Protein 2KZ6 (pdb70)

Nearest PDB structures (foldseek):
  2kz6-assembly1_A  TM=8.645E-01  e=8.525E-14  Chromobacterium violaceum
  2kz6-assembly1_A  TM=9.416E-01  e=2.043E-15  Chromobacterium violaceum
  4zsx-assembly1_B  TM=3.727E-01  e=3.706E+00  Aquifex aeolicus VF5
  3s51-assembly2_B  TM=4.144E-01  e=6.133E+00  Mus musculus
  3s4z-assembly1_A  TM=4.145E-01  e=7.890E+00  Mus musculus

Solvent-accessible surface area: 7064 Å² total; per-residue (Å²): 124,90,0,55,30,1,138,9,115,157,34,115,35,118,104,1,37,42,142,78,0,128,124,80,42,41,9,56,116,154,25,18,58,73,4,138,98,29,8,58,43,61,57,10,98,70,50,10,78,66,64,24,140,70,7,59,125,1,53,79,158,125,37,150,43,82,86,110,58,43,56,55,4,49,143,8,63,110,28,0,134,118,65,105,112,45,140,74,1,107,61,170,43,120,30,52,156,80,66,128

Sequence (100 aa):
MLLHSVETPRGEILNVSEQEARDVFGASEQAIADARKATILQTLRIERDERLRACDWTQVQDVVLTADQKATWAKYRQALRDLPETVTDLSQIVWPQLPVMLLHSVETPRGEILNVSEQEARDVFGASEQAIADARKATILQTLRIERDERLRACDWTQVQDVVLTADQKATWAKYRQALRDLPETVTDLSQIVWPQLPVMLLHSVETPRGEILNVSEQEARDVFGASEQAIADARKATILQTLRIERDERLRACDWTQVQDVVLTADQKATWAKYRQALRDLPETVTDLSQIVWPQLPVMLLHSVETPRGEILNVSEQEARDVFGASEQAIADARKATILQTLRIERDERLRACDWTQVQDVVLTADQKATWAKYRQALRDLPETVTDLSQIVWPQLPVMLLHSVETPRGEILNVSEQEARDVFGASEQAIADARKATILQTLRIERDERLRACDWTQVQDVVLTADQKATWAKYRQALRDLPETVTDLSQIVWPQLPVMLLHSVETPRGEILNVSEQEARDVFGASEQAIADARKATILQTLRIERDERLRACDWTQVQDVVLTADQKATWAKYRQALRDLPETVTDLSQIVWPQLPVMLLHSVETPRGEILNVSEQEARDVFGASEQAIADARKATILQTLRIERDERLRACDWTQVQDVVLTADQKATWAKYRQALRDLPETVTDLSQIVWPQLPVMLLHSVETPRGEILNVSEQEARDVFGASEQAIADARKATILQTLRIERDERLRACDWTQVQDVVLTADQKATWAKYRQALRDLPETVTDLSQIVWPQLPVMLLHSVETPRGEILNVSEQEARDVFGASEQAIADARKATILQTLRIERDERLRACDWTQVQDVVLTADQKATWAKYRQALRDLPETVTDLSQIVWPQLPVMLLHSVETPRGEILNVSEQEARDVFGASEQAIADARKATILQTLRIERDERLRACDWTQVQDVVLTADQKATWAKYRQALRDLPETVTDLSQIVWPQLPVMLLHSVETPRGEILNVSEQEARDVFGASEQAIADARKATILQTLRIERDERLRACDWTQVQDVVLTADQKATWAKYRQALRDLPETVTDLSQIVWPQLPVMLLHSVETPRGEILNVSEQEARDVFGASEQAIADARKATILQTLRIERDERLRACDWTQVQDVVLTADQKATWAKYRQALRDLPETVTDLSQIVWPQLPVMLLHSVETPRGEILNVSEQEARDVFGASEQAIADARKATILQTLRIERDERLRACDWTQVQDVVLTADQKATWAKYRQALRDLPETVTDLSQIVWPQLPVMLLHSVETPRGEILNVSEQEARDVFGASEQAIADARKATILQTLRIERDERLRACDWTQVQDVVLTADQKATWAKYRQALRDLPETVTDLSQIVWPQLPVMLLHSVETPRGEILNVSEQEARDVFGASEQAIADARKATILQTLRIERDERLRACDWTQVQDVVLTADQKATWAKYRQALRDLPETVTDLSQIVWPQLPVMLLHSVETPRGEILNVSEQEARDVFGASEQAIADARKATILQTLRIERDERLRACDWTQVQDVVLTADQKATWAKYRQALRDLPETVTDLSQIVWPQLPVMLLHSVETPRGEILNVSEQEARDVFGASEQAIADARKATILQTLRIERDERLRACDWTQVQDVVLTADQKATWAKYRQALRDLPETVTDLSQIVWPQLPVMLLHSVETPRGEILNVSEQEARDVFGASEQAIADARKATILQTLRIERDERLRACDWTQVQDVVLTADQKATWAKYRQALRDLPETVTDLSQIVWPQLPVMLLHSVETPRGEILNVSEQEARDVFGASEQAIADARKATILQTLRIERDERLRACDWTQVQDVVLTADQKATWAKYRQALRDLPETVTDLSQIVWPQLPVMLLHSVETPRGEILNVSEQEARDVFGASEQAIADARKATILQTLRIERDERLRACDWTQVQDVVLTADQKATWAKYRQALRDLPETVTDLSQIVWPQLPV

Organism: Chromobacterium violaceum (strain ATCC 12472 / DSM 30191 / JCM 1249 / CCUG 213 / NBRC 12614 / NCIMB 9131 / NCTC 9757 / MK) (NCBI:txid243365)

Radius of gyration: 18.18 Å; Cα contacts (8 Å, |Δi|>4): 102; chains: 1; bounding box: 45×45×19 Å

Structure (mmCIF, N/CA/C/O backbone):
data_2KZ6
#
_entry.id   2KZ6
#
_cell.length_a   1.000
_cell.length_b   1.000
_cell.length_c   1.000
_cell.angle_alpha   90.00
_cell.angle_beta   90.00
_cell.angle_gamma   90.00
#
_symmetry.space_group_name_H-M   'P 1'
#
loop_
_atom_site.group_PDB
_atom_site.id
_atom_site.type_symbol
_atom_site.label_atom_id
_atom_site.label_alt_id
_atom_site.label_comp_id
_atom_site.label_asym_id
_atom_site.label_entity_id
_atom_site.label_seq_id
_atom_site.pdbx_PDB_ins_code
_atom_site.Cartn_x
_atom_site.Cartn_y
_atom_site.Cartn_z
_atom_site.occupancy
_atom_site.B_iso_or_equiv
_atom_site.auth_seq_id
_atom_site.auth_comp_id
_atom_site.auth_asym_id
_atom_site.auth_atom_id
_atom_site.pdbx_PDB_model_num
ATOM 1 N N . MET A 1 3 ? 5.674 -4.938 6.846 1.00 0.00 1 MET A N 1
ATOM 2 C CA . MET A 1 3 ? 6.326 -4.756 5.531 1.00 0.00 1 MET A CA 1
ATOM 3 C C . MET A 1 3 ? 7.000 -6.075 5.122 1.00 0.00 1 MET A C 1
ATOM 4 O O . MET A 1 3 ? 7.911 -6.551 5.804 1.00 0.00 1 MET A O 1
ATOM 18 N N . LEU A 1 4 ? 6.493 -6.678 4.033 1.00 0.00 2 LEU A N 1
ATOM 19 C CA . LEU A 1 4 ? 7.067 -7.891 3.422 1.00 0.00 2 LEU A CA 1
ATOM 20 C C . LEU A 1 4 ? 7.416 -7.610 1.961 1.00 0.00 2 LEU A C 1
ATOM 21 O O . LEU A 1 4 ? 6.749 -6.798 1.303 1.00 0.00 2 LEU A O 1
ATOM 37 N N . LEU A 1 5 ? 8.459 -8.279 1.469 1.00 0.00 3 LEU A N 1
ATOM 38 C CA . LEU A 1 5 ? 9.019 -8.072 0.127 1.00 0.00 3 LEU A CA 1
ATOM 39 C C . LEU A 1 5 ? 8.075 -8.634 -0.964 1.00 0.00 3 LEU A C 1
ATOM 40 O O . LEU A 1 5 ? 7.943 -9.852 -1.096 1.00 0.00 3 LEU A O 1
ATOM 56 N N . HIS A 1 6 ? 7.389 -7.735 -1.714 1.00 0.00 4 HIS A N 1
ATOM 57 C CA . HIS A 1 6 ? 6.458 -8.109 -2.826 1.00 0.00 4 HIS A CA 1
ATOM 58 C C . HIS A 1 6 ? 7.067 -9.066 -3.886 1.00 0.00 4 HIS A C 1
ATOM 59 O O . HIS A 1 6 ? 6.316 -9.712 -4.622 1.00 0.00 4 HIS A O 1
ATOM 74 N N . SER A 1 7 ? 8.406 -9.129 -3.976 1.00 0.00 5 SER A N 1
ATOM 75 C CA . SER A 1 7 ? 9.101 -10.019 -4.922 1.00 0.00 5 SER A CA 1
ATOM 76 C C . SER A 1 7 ? 10.581 -10.175 -4.535 1.00 0.00 5 SER A C 1
ATOM 77 O O . SER A 1 7 ? 11.322 -9.187 -4.493 1.00 0.00 5 SER A O 1
ATOM 85 N N . VAL A 1 8 ? 10.999 -11.416 -4.213 1.00 0.00 6 VAL A N 1
ATOM 86 C CA . VAL A 1 8 ? 12.425 -11.764 -4.039 1.00 0.00 6 VAL A CA 1
ATOM 87 C C . VAL A 1 8 ? 12.801 -12.814 -5.085 1.00 0.00 6 VAL A C 1
ATOM 88 O O . VAL A 1 8 ? 12.260 -13.930 -5.077 1.00 0.00 6 VAL A O 1
ATOM 101 N N . GLU A 1 9 ? 13.715 -12.455 -5.985 1.00 0.00 7 GLU A N 1
ATOM 102 C CA . GLU A 1 9 ? 14.297 -13.386 -6.953 1.00 0.00 7 GLU A CA 1
ATOM 103 C C . GLU A 1 9 ? 15.386 -14.202 -6.233 1.00 0.00 7 GLU A C 1
ATOM 104 O O . GLU A 1 9 ? 16.559 -13.828 -6.207 1.00 0.00 7 GLU A O 1
ATOM 116 N N . THR A 1 10 ? 14.926 -15.279 -5.565 1.00 0.00 8 THR A N 1
ATOM 117 C CA . THR A 1 10 ? 15.760 -16.186 -4.747 1.00 0.00 8 THR A CA 1
ATOM 118 C C . THR A 1 10 ? 16.571 -17.152 -5.666 1.00 0.00 8 THR A C 1
ATOM 119 O O . THR A 1 10 ? 16.304 -17.196 -6.871 1.00 0.00 8 THR A O 1
ATOM 130 N N . PRO A 1 11 ? 17.585 -17.946 -5.142 1.00 0.00 9 PRO A N 1
ATOM 131 C CA . PRO A 1 11 ? 18.376 -18.900 -5.986 1.00 0.00 9 PRO A CA 1
ATOM 132 C C . PRO A 1 11 ? 17.506 -20.010 -6.635 1.00 0.00 9 PRO A C 1
ATOM 133 O O . PRO A 1 11 ? 17.870 -20.578 -7.669 1.00 0.00 9 PRO A O 1
ATOM 144 N N . ARG A 1 12 ? 16.361 -20.316 -5.995 1.00 0.00 10 ARG A N 1
ATOM 145 C CA . ARG A 1 12 ? 15.375 -21.300 -6.514 1.00 0.00 10 ARG A CA 1
ATOM 146 C C . ARG A 1 12 ? 14.329 -20.666 -7.464 1.00 0.00 10 ARG A C 1
ATOM 147 O O . ARG A 1 12 ? 13.402 -21.355 -7.919 1.00 0.00 10 ARG A O 1
ATOM 168 N N . GLY A 1 13 ? 14.499 -19.372 -7.778 1.00 0.00 11 GLY A N 1
ATOM 169 C CA . GLY A 1 13 ? 13.622 -18.653 -8.715 1.00 0.00 11 GLY A CA 1
ATOM 170 C C . GLY A 1 13 ? 12.958 -17.433 -8.083 1.00 0.00 11 GLY A C 1
ATOM 171 O O . GLY A 1 13 ? 13.339 -17.006 -6.998 1.00 0.00 11 GLY A O 1
ATOM 175 N N . GLU A 1 14 ? 11.936 -16.880 -8.752 1.00 0.00 12 GLU A N 1
ATOM 176 C CA . GLU A 1 14 ? 11.243 -15.659 -8.289 1.00 0.00 12 GLU A CA 1
ATOM 177 C C . GLU A 1 14 ? 10.104 -16.051 -7.334 1.00 0.00 12 GLU A C 1
ATOM 178 O O . GLU A 1 14 ? 9.368 -17.008 -7.594 1.00 0.00 12 GLU A O 1
ATOM 190 N N . ILE A 1 15 ? 9.958 -15.295 -6.238 1.00 0.00 13 ILE A N 1
ATOM 191 C CA . ILE A 1 15 ? 8.906 -15.502 -5.230 1.00 0.00 13 ILE A CA 1
ATOM 192 C C . ILE A 1 15 ? 8.117 -14.190 -5.092 1.00 0.00 13 ILE A C 1
ATOM 193 O O . ILE A 1 15 ? 8.720 -13.119 -5.089 1.00 0.00 13 ILE A O 1
ATOM 209 N N . LEU A 1 16 ? 6.784 -14.282 -4.988 1.00 0.00 14 LEU A N 1
ATOM 210 C CA . LEU A 1 16 ? 5.893 -13.115 -4.861 1.00 0.00 14 LEU A CA 1
ATOM 211 C C . LEU A 1 16 ? 5.287 -13.069 -3.441 1.00 0.00 14 LEU A C 1
ATOM 212 O O . LEU A 1 16 ? 4.854 -14.108 -2.922 1.00 0.00 14 LEU A O 1
ATOM 228 N N . ASN A 1 17 ? 5.285 -11.850 -2.850 1.00 0.00 15 ASN A N 1
ATOM 229 C CA . ASN A 1 17 ? 4.736 -11.532 -1.511 1.00 0.00 15 ASN A CA 1
ATOM 230 C C . ASN A 1 17 ? 5.295 -12.471 -0.423 1.00 0.00 15 ASN A C 1
ATOM 231 O O . ASN A 1 17 ? 4.709 -13.522 -0.117 1.00 0.00 15 ASN A O 1
ATOM 242 N N . VAL A 1 18 ? 6.443 -12.074 0.141 1.00 0.00 16 VAL A N 1
ATOM 243 C CA . VAL A 1 18 ? 7.247 -12.910 1.041 1.00 0.00 16 VAL A CA 1
ATOM 244 C C . VAL A 1 18 ? 8.029 -12.032 2.036 1.00 0.00 16 VAL A C 1
ATOM 245 O O . VAL A 1 18 ? 8.624 -11.037 1.642 1.00 0.00 16 VAL A O 1
ATOM 258 N N . SER A 1 19 ? 8.003 -12.402 3.332 1.00 0.00 17 SER A N 1
ATOM 259 C CA . SER A 1 19 ? 8.764 -11.696 4.390 1.00 0.00 17 SER A CA 1
ATOM 260 C C . SER A 1 19 ? 10.282 -11.890 4.208 1.00 0.00 17 SER A C 1
ATOM 261 O O . SER A 1 19 ? 10.710 -12.811 3.511 1.00 0.00 17 SER A O 1
ATOM 269 N N . GLU A 1 20 ? 11.090 -11.033 4.863 1.00 0.00 18 GLU A N 1
ATOM 270 C CA . GLU A 1 20 ? 12.566 -11.157 4.861 1.00 0.00 18 GLU A CA 1
ATOM 271 C C . GLU A 1 20 ? 12.965 -12.461 5.584 1.00 0.00 18 GLU A C 1
ATOM 272 O O . GLU A 1 20 ? 13.940 -13.126 5.214 1.00 0.00 18 GLU A O 1
ATOM 284 N N . GLN A 1 21 ? 12.157 -12.809 6.608 1.00 0.00 19 GLN A N 1
ATOM 285 C CA . GLN A 1 21 ? 12.313 -14.040 7.394 1.00 0.00 19 GLN A CA 1
ATOM 286 C C . GLN A 1 21 ? 12.124 -15.268 6.493 1.00 0.00 19 GLN A C 1
ATOM 287 O O . GLN A 1 21 ? 13.034 -16.071 6.353 1.00 0.00 19 GLN A O 1
ATOM 301 N N . GLU A 1 22 ? 10.944 -15.348 5.853 1.00 0.00 20 GLU A N 1
ATOM 302 C CA . GLU A 1 22 ? 10.528 -16.490 5.013 1.00 0.00 20 GLU A CA 1
ATOM 303 C C . GLU A 1 22 ? 11.475 -16.679 3.808 1.00 0.00 20 GLU A C 1
ATOM 304 O O . GLU A 1 22 ? 11.883 -17.810 3.495 1.00 0.00 20 GLU A O 1
ATOM 316 N N . ALA A 1 23 ? 11.778 -15.555 3.134 1.00 0.00 21 ALA A N 1
ATOM 317 C CA . ALA A 1 23 ? 12.745 -15.505 2.023 1.00 0.00 21 ALA A CA 1
ATOM 318 C C . ALA A 1 23 ? 14.080 -16.181 2.378 1.00 0.00 21 ALA A C 1
ATOM 319 O O . ALA A 1 23 ? 14.548 -17.031 1.635 1.00 0.00 21 ALA A O 1
ATOM 326 N N . ARG A 1 24 ? 14.662 -15.827 3.535 1.00 0.00 22 ARG A N 1
ATOM 327 C CA . ARG A 1 24 ? 15.950 -16.401 3.982 1.00 0.00 22 ARG A CA 1
ATOM 328 C C . ARG A 1 24 ? 15.782 -17.832 4.538 1.00 0.00 22 ARG A C 1
ATOM 329 O O . ARG A 1 24 ? 16.635 -18.687 4.303 1.00 0.00 22 ARG A O 1
ATOM 350 N N . ASP A 1 25 ? 14.674 -18.077 5.259 1.00 0.00 23 ASP A N 1
ATOM 351 C CA . ASP A 1 25 ? 14.463 -19.312 6.048 1.00 0.00 23 ASP A CA 1
ATOM 352 C C . ASP A 1 25 ? 14.178 -20.503 5.125 1.00 0.00 23 ASP A C 1
ATOM 353 O O . ASP A 1 25 ? 14.923 -21.492 5.109 1.00 0.00 23 ASP A O 1
ATOM 362 N N . VAL A 1 26 ? 13.101 -20.375 4.343 1.00 0.00 24 VAL A N 1
ATOM 363 C CA . VAL A 1 26 ? 12.646 -21.418 3.415 1.00 0.00 24 VAL A CA 1
ATOM 364 C C . VAL A 1 26 ? 13.418 -21.317 2.089 1.00 0.00 24 VAL A C 1
ATOM 365 O O . VAL A 1 26 ? 14.142 -22.243 1.709 1.00 0.00 24 VAL A O 1
ATOM 378 N N . PHE A 1 27 ? 13.281 -20.151 1.427 1.00 0.00 25 PHE A N 1
ATOM 379 C CA . PHE A 1 27 ? 13.715 -19.957 0.025 1.00 0.00 25 PHE A CA 1
ATOM 380 C C . PHE A 1 27 ? 15.240 -19.754 -0.108 1.00 0.00 25 PHE A C 1
ATOM 381 O O . PHE A 1 27 ? 15.794 -19.903 -1.207 1.00 0.00 25 PHE A O 1
ATOM 398 N N . GLY A 1 28 ? 15.896 -19.415 1.017 1.00 0.00 26 GLY A N 1
ATOM 399 C CA . GLY A 1 28 ? 17.354 -19.268 1.072 1.00 0.00 26 GLY A CA 1
ATOM 400 C C . GLY A 1 28 ? 17.871 -18.082 0.268 1.00 0.00 26 GLY A C 1
ATOM 401 O O . GLY A 1 28 ? 18.865 -18.198 -0.458 1.00 0.00 26 GLY A O 1
ATOM 405 N N . ALA A 1 29 ? 17.185 -16.941 0.401 1.00 0.00 27 ALA A N 1
ATOM 406 C CA . ALA A 1 29 ? 17.531 -15.697 -0.311 1.00 0.00 27 ALA A CA 1
ATOM 407 C C . ALA A 1 29 ? 18.779 -15.041 0.299 1.00 0.00 27 ALA A C 1
ATOM 408 O O . ALA A 1 29 ? 18.991 -15.122 1.515 1.00 0.00 27 ALA A O 1
ATOM 415 N N . SER A 1 30 ? 19.576 -14.373 -0.555 1.00 0.00 28 SER A N 1
ATOM 416 C CA . SER A 1 30 ? 20.795 -13.668 -0.131 1.00 0.00 28 SER A CA 1
ATOM 417 C C . SER A 1 30 ? 20.433 -12.390 0.637 1.00 0.00 28 SER A C 1
ATOM 418 O O . SER A 1 30 ? 19.384 -11.804 0.413 1.00 0.00 28 SER A O 1
ATOM 426 N N . GLU A 1 31 ? 21.346 -11.949 1.499 1.00 0.00 29 GLU A N 1
ATOM 427 C CA . GLU A 1 31 ? 21.182 -10.709 2.279 1.00 0.00 29 GLU A CA 1
ATOM 428 C C . GLU A 1 31 ? 21.251 -9.479 1.352 1.00 0.00 29 GLU A C 1
ATOM 429 O O . GLU A 1 31 ? 20.676 -8.429 1.654 1.00 0.00 29 GLU A O 1
ATOM 441 N N . GLN A 1 32 ? 21.951 -9.651 0.210 1.00 0.00 30 GLN A N 1
ATOM 442 C CA . GLN A 1 32 ? 21.994 -8.661 -0.878 1.00 0.00 30 GLN A CA 1
ATOM 443 C C . GLN A 1 32 ? 20.681 -8.712 -1.683 1.00 0.00 30 GLN A C 1
ATOM 444 O O . GLN A 1 32 ? 20.237 -7.705 -2.220 1.00 0.00 30 GLN A O 1
ATOM 458 N N . ALA A 1 33 ? 20.072 -9.909 -1.752 1.00 0.00 31 ALA A N 1
ATOM 459 C CA . ALA A 1 33 ? 18.774 -10.130 -2.419 1.00 0.00 31 ALA A CA 1
ATOM 460 C C . ALA A 1 33 ? 17.619 -9.647 -1.528 1.00 0.00 31 ALA A C 1
ATOM 461 O O . ALA A 1 33 ? 16.538 -9.324 -2.031 1.00 0.00 31 ALA A O 1
ATOM 468 N N . ILE A 1 34 ? 17.868 -9.568 -0.194 1.00 0.00 32 ILE A N 1
ATOM 469 C CA . ILE A 1 34 ? 16.834 -9.145 0.766 1.00 0.00 32 ILE A CA 1
ATOM 470 C C . ILE A 1 34 ? 16.795 -7.618 0.740 1.00 0.00 32 ILE A C 1
ATOM 471 O O . ILE A 1 34 ? 15.754 -7.041 0.520 1.00 0.00 32 ILE A O 1
ATOM 487 N N . ALA A 1 35 ? 17.958 -7.002 1.042 1.00 0.00 33 ALA A N 1
ATOM 488 C CA . ALA A 1 35 ? 18.196 -5.548 0.902 1.00 0.00 33 ALA A CA 1
ATOM 489 C C . ALA A 1 35 ? 17.713 -4.962 -0.447 1.00 0.00 33 ALA A C 1
ATOM 490 O O . ALA A 1 35 ? 17.140 -3.882 -0.465 1.00 0.00 33 ALA A O 1
ATOM 497 N N . ASP A 1 36 ? 18.010 -5.655 -1.566 1.00 0.00 34 ASP A N 1
ATOM 498 C CA . ASP A 1 36 ? 17.519 -5.257 -2.913 1.00 0.00 34 ASP A CA 1
ATOM 499 C C . ASP A 1 36 ? 15.983 -5.237 -2.971 1.00 0.00 34 ASP A C 1
ATOM 500 O O . ASP A 1 36 ? 15.381 -4.238 -3.373 1.00 0.00 34 ASP A O 1
ATOM 509 N N . ALA A 1 37 ? 15.374 -6.363 -2.569 1.00 0.00 35 ALA A N 1
ATOM 510 C CA . ALA A 1 37 ? 13.909 -6.524 -2.553 1.00 0.00 35 ALA A CA 1
ATOM 511 C C . ALA A 1 37 ? 13.242 -5.571 -1.540 1.00 0.00 35 ALA A C 1
ATOM 512 O O . ALA A 1 37 ? 12.124 -5.135 -1.746 1.00 0.00 35 ALA A O 1
ATOM 519 N N . ARG A 1 38 ? 13.964 -5.258 -0.458 1.00 0.00 36 ARG A N 1
ATOM 520 C CA . ARG A 1 38 ? 13.499 -4.356 0.617 1.00 0.00 36 ARG A CA 1
ATOM 521 C C . ARG A 1 38 ? 13.459 -2.924 0.099 1.00 0.00 36 ARG A C 1
ATOM 522 O O . ARG A 1 38 ? 12.459 -2.233 0.250 1.00 0.00 36 ARG A O 1
ATOM 543 N N . LYS A 1 39 ? 14.559 -2.530 -0.542 1.00 0.00 37 LYS A N 1
ATOM 544 C CA . LYS A 1 39 ? 14.699 -1.247 -1.248 1.00 0.00 37 LYS A CA 1
ATOM 545 C C . LYS A 1 39 ? 13.588 -1.076 -2.297 1.00 0.00 37 LYS A C 1
ATOM 546 O O . LYS A 1 39 ? 13.042 0.010 -2.447 1.00 0.00 37 LYS A O 1
ATOM 565 N N . ALA A 1 40 ? 13.245 -2.182 -2.976 1.00 0.00 38 ALA A N 1
ATOM 566 C CA . ALA A 1 40 ? 12.353 -2.171 -4.135 1.00 0.00 38 ALA A CA 1
ATOM 567 C C . ALA A 1 40 ? 10.880 -2.223 -3.685 1.00 0.00 38 ALA A C 1
ATOM 568 O O . ALA A 1 40 ? 10.005 -1.669 -4.354 1.00 0.00 38 ALA A O 1
ATOM 575 N N . THR A 1 41 ? 10.619 -2.881 -2.532 1.00 0.00 39 THR A N 1
ATOM 576 C CA . THR A 1 41 ? 9.270 -2.974 -1.948 1.00 0.00 39 THR A CA 1
ATOM 577 C C . THR A 1 41 ? 8.905 -1.635 -1.310 1.00 0.00 39 THR A C 1
ATOM 578 O O . THR A 1 41 ? 7.779 -1.177 -1.451 1.00 0.00 39 THR A O 1
ATOM 589 N N . ILE A 1 42 ? 9.889 -1.013 -0.631 1.00 0.00 40 ILE A N 1
ATOM 590 C CA . ILE A 1 42 ? 9.769 0.361 -0.113 1.00 0.00 40 ILE A CA 1
ATOM 591 C C . ILE A 1 42 ? 9.496 1.320 -1.287 1.00 0.00 40 ILE A C 1
ATOM 592 O O . ILE A 1 42 ? 8.465 1.975 -1.315 1.00 0.00 40 ILE A O 1
ATOM 608 N N . LEU A 1 43 ? 10.392 1.284 -2.290 1.00 0.00 41 LEU A N 1
ATOM 609 C CA . LEU A 1 43 ? 10.320 2.118 -3.515 1.00 0.00 41 LEU A CA 1
ATOM 610 C C . LEU A 1 43 ? 8.951 2.018 -4.217 1.00 0.00 41 LEU A C 1
ATOM 611 O O . LEU A 1 43 ? 8.446 3.012 -4.748 1.00 0.00 41 LEU A O 1
ATOM 627 N N . GLN A 1 44 ? 8.340 0.823 -4.162 1.00 0.00 42 GLN A N 1
ATOM 628 C CA . GLN A 1 44 ? 7.035 0.562 -4.784 1.00 0.00 42 GLN A CA 1
ATOM 629 C C . GLN A 1 44 ? 5.916 1.120 -3.884 1.00 0.00 42 GLN A C 1
ATOM 630 O O . GLN A 1 44 ? 5.005 1.797 -4.351 1.00 0.00 42 GLN A O 1
ATOM 644 N N . THR A 1 45 ? 6.025 0.813 -2.581 1.00 0.00 43 THR A N 1
ATOM 645 C CA . THR A 1 45 ? 5.026 1.179 -1.569 1.00 0.00 43 THR A CA 1
ATOM 646 C C . THR A 1 45 ? 4.823 2.697 -1.502 1.00 0.00 43 THR A C 1
ATOM 647 O O . THR A 1 45 ? 3.711 3.137 -1.622 1.00 0.00 43 THR A O 1
ATOM 658 N N . LEU A 1 46 ? 5.919 3.477 -1.388 1.00 0.00 44 LEU A N 1
ATOM 659 C CA . LEU A 1 46 ? 5.853 4.932 -1.081 1.00 0.00 44 LEU A CA 1
ATOM 660 C C . LEU A 1 46 ? 5.146 5.718 -2.212 1.00 0.00 44 LEU A C 1
ATOM 661 O O . LEU A 1 46 ? 4.353 6.626 -1.947 1.00 0.00 44 LEU A O 1
ATOM 677 N N . ARG A 1 47 ? 5.434 5.349 -3.478 1.00 0.00 45 ARG A N 1
ATOM 678 C CA . ARG A 1 47 ? 4.812 5.996 -4.650 1.00 0.00 45 ARG A CA 1
ATOM 679 C C . ARG A 1 47 ? 3.323 5.649 -4.740 1.00 0.00 45 ARG A C 1
ATOM 680 O O . ARG A 1 47 ? 2.479 6.540 -4.878 1.00 0.00 45 ARG A O 1
ATOM 701 N N . ILE A 1 48 ? 3.007 4.345 -4.606 1.00 0.00 46 ILE A N 1
ATOM 702 C CA . ILE A 1 48 ? 1.625 3.839 -4.685 1.00 0.00 46 ILE A CA 1
ATOM 703 C C . ILE A 1 48 ? 0.800 4.366 -3.502 1.00 0.00 46 ILE A C 1
ATOM 704 O O . ILE A 1 48 ? -0.366 4.680 -3.659 1.00 0.00 46 ILE A O 1
ATOM 720 N N . GLU A 1 49 ? 1.462 4.506 -2.343 1.00 0.00 47 GLU A N 1
ATOM 721 C CA . GLU A 1 49 ? 0.848 4.916 -1.063 1.00 0.00 47 GLU A CA 1
ATOM 722 C C . GLU A 1 49 ? 0.317 6.349 -1.161 1.00 0.00 47 GLU A C 1
ATOM 723 O O . GLU A 1 49 ? -0.764 6.640 -0.666 1.00 0.00 47 GLU A O 1
ATOM 735 N N . ARG A 1 50 ? 1.111 7.224 -1.811 1.00 0.00 48 ARG A N 1
ATOM 736 C CA . ARG A 1 50 ? 0.729 8.622 -2.067 1.00 0.00 48 ARG A CA 1
ATOM 737 C C . ARG A 1 50 ? -0.562 8.637 -2.898 1.00 0.00 48 ARG A C 1
ATOM 738 O O . ARG A 1 50 ? -1.552 9.262 -2.513 1.00 0.00 48 ARG A O 1
ATOM 759 N N . ASP A 1 51 ? -0.539 7.863 -4.003 1.00 0.00 49 ASP A N 1
ATOM 760 C CA . ASP A 1 51 ? -1.700 7.684 -4.889 1.00 0.00 49 ASP A CA 1
ATOM 761 C C . ASP A 1 51 ? -2.907 7.107 -4.123 1.00 0.00 49 ASP A C 1
ATOM 762 O O . ASP A 1 51 ? -4.029 7.519 -4.379 1.00 0.00 49 ASP A O 1
ATOM 771 N N . GLU A 1 52 ? -2.653 6.183 -3.160 1.00 0.00 50 GLU A N 1
ATOM 772 C CA . GLU A 1 52 ? -3.715 5.568 -2.319 1.00 0.00 50 GLU A CA 1
ATOM 773 C C . GLU A 1 52 ? -4.423 6.637 -1.491 1.00 0.00 50 GLU A C 1
ATOM 774 O O . GLU A 1 52 ? -5.645 6.679 -1.450 1.00 0.00 50 GLU A O 1
ATOM 786 N N . ARG A 1 53 ? -3.627 7.519 -0.864 1.00 0.00 51 ARG A N 1
ATOM 787 C CA . ARG A 1 53 ? -4.145 8.590 0.002 1.00 0.00 51 ARG A CA 1
ATOM 788 C C . ARG A 1 53 ? -5.048 9.554 -0.794 1.00 0.00 51 ARG A C 1
ATOM 789 O O . ARG A 1 53 ? -5.997 10.113 -0.250 1.00 0.00 51 ARG A O 1
ATOM 810 N N . LEU A 1 54 ? -4.734 9.738 -2.089 1.00 0.00 52 LEU A N 1
ATOM 811 C CA . LEU A 1 54 ? -5.542 10.574 -2.993 1.00 0.00 52 LEU A CA 1
ATOM 812 C C . LEU A 1 54 ? -6.855 9.852 -3.402 1.00 0.00 52 LEU A C 1
ATOM 813 O O . LEU A 1 54 ? -7.949 10.356 -3.138 1.00 0.00 52 LEU A O 1
ATOM 829 N N . ARG A 1 55 ? -6.733 8.654 -4.010 1.00 0.00 53 ARG A N 1
ATOM 830 C CA . ARG A 1 55 ? -7.870 7.949 -4.665 1.00 0.00 53 ARG A CA 1
ATOM 831 C C . ARG A 1 55 ? -8.842 7.295 -3.665 1.00 0.00 53 ARG A C 1
ATOM 832 O O . ARG A 1 55 ? -10.018 7.106 -3.981 1.00 0.00 53 ARG A O 1
ATOM 853 N N . ALA A 1 56 ? -8.347 6.944 -2.472 1.00 0.00 54 ALA A N 1
ATOM 854 C CA . ALA A 1 56 ? -9.180 6.352 -1.405 1.00 0.00 54 ALA A CA 1
ATOM 855 C C . ALA A 1 56 ? -10.001 7.451 -0.704 1.00 0.00 54 ALA A C 1
ATOM 856 O O . ALA A 1 56 ? -11.156 7.232 -0.330 1.00 0.00 54 ALA A O 1
ATOM 863 N N . CYS A 1 57 ? -9.395 8.646 -0.565 1.00 0.00 55 CYS A N 1
ATOM 864 C CA . CYS A 1 57 ? -10.052 9.825 0.035 1.00 0.00 55 CYS A CA 1
ATOM 865 C C . CYS A 1 57 ? -10.836 10.644 -1.023 1.00 0.00 55 CYS A C 1
ATOM 866 O O . CYS A 1 57 ? -11.307 11.749 -0.738 1.00 0.00 55 CYS A O 1
ATOM 874 N N . ASP A 1 58 ? -10.993 10.065 -2.234 1.00 0.00 56 ASP A N 1
ATOM 875 C CA . ASP A 1 58 ? -11.738 10.678 -3.357 1.00 0.00 56 ASP A CA 1
ATOM 876 C C . ASP A 1 58 ? -13.262 10.737 -3.073 1.00 0.00 56 ASP A C 1
ATOM 877 O O . ASP A 1 58 ? -13.995 11.474 -3.740 1.00 0.00 56 ASP A O 1
ATOM 886 N N . TRP A 1 59 ? -13.721 9.979 -2.046 1.00 0.00 57 TRP A N 1
ATOM 887 C CA . TRP A 1 59 ? -15.137 9.956 -1.613 1.00 0.00 57 TRP A CA 1
ATOM 888 C C . TRP A 1 59 ? -15.600 11.341 -1.097 1.00 0.00 57 TRP A C 1
ATOM 889 O O . TRP A 1 59 ? -16.789 11.644 -1.129 1.00 0.00 57 TRP A O 1
ATOM 910 N N . THR A 1 60 ? -14.654 12.160 -0.616 1.00 0.00 58 THR A N 1
ATOM 911 C CA . THR A 1 60 ? -14.935 13.531 -0.142 1.00 0.00 58 THR A CA 1
ATOM 912 C C . THR A 1 60 ? -14.807 14.543 -1.287 1.00 0.00 58 THR A C 1
ATOM 913 O O . THR A 1 60 ? -15.503 15.567 -1.316 1.00 0.00 58 THR A O 1
ATOM 924 N N . GLN A 1 61 ? -13.884 14.226 -2.216 1.00 0.00 59 GLN A N 1
ATOM 925 C CA . GLN A 1 61 ? -13.528 15.087 -3.355 1.00 0.00 59 GLN A CA 1
ATOM 926 C C . GLN A 1 61 ? -14.686 15.153 -4.361 1.00 0.00 59 GLN A C 1
ATOM 927 O O . GLN A 1 61 ? -14.898 16.181 -5.012 1.00 0.00 59 GLN A O 1
ATOM 941 N N . VAL A 1 62 ? -15.433 14.039 -4.482 1.00 0.00 60 VAL A N 1
ATOM 942 C CA . VAL A 1 62 ? -16.714 14.034 -5.187 1.00 0.00 60 VAL A CA 1
ATOM 943 C C . VAL A 1 62 ? -17.739 14.790 -4.311 1.00 0.00 60 VAL A C 1
ATOM 944 O O . VAL A 1 62 ? -18.118 14.333 -3.230 1.00 0.00 60 VAL A O 1
ATOM 957 N N . GLN A 1 63 ? -18.148 15.984 -4.782 1.00 0.00 61 GLN A N 1
ATOM 958 C CA . GLN A 1 63 ? -18.985 16.924 -4.007 1.00 0.00 61 GLN A CA 1
ATOM 959 C C . GLN A 1 63 ? -20.415 16.379 -3.760 1.00 0.00 61 GLN A C 1
ATOM 960 O O . GLN A 1 63 ? -21.196 16.998 -3.029 1.00 0.00 61 GLN A O 1
ATOM 974 N N . ASP A 1 64 ? -20.735 15.226 -4.378 1.00 0.00 62 ASP A N 1
ATOM 975 C CA . ASP A 1 64 ? -22.013 14.509 -4.195 1.00 0.00 62 ASP A CA 1
ATOM 976 C C . ASP A 1 64 ? -22.257 14.127 -2.711 1.00 0.00 62 ASP A C 1
ATOM 977 O O . ASP A 1 64 ? -23.411 14.093 -2.265 1.00 0.00 62 ASP A O 1
ATOM 986 N N . VAL A 1 65 ? -21.161 13.850 -1.963 1.00 0.00 63 VAL A N 1
ATOM 987 C CA . VAL A 1 65 ? -21.231 13.511 -0.520 1.00 0.00 63 VAL A CA 1
ATOM 988 C C . VAL A 1 65 ? -21.737 14.721 0.292 1.00 0.00 63 VAL A C 1
ATOM 989 O O . VAL A 1 65 ? -21.458 15.873 -0.063 1.00 0.00 63 VAL A O 1
ATOM 1002 N N . VAL A 1 66 ? -22.515 14.456 1.351 1.00 0.00 64 VAL A N 1
ATOM 1003 C CA . VAL A 1 66 ? -23.089 15.509 2.203 1.00 0.00 64 VAL A CA 1
ATOM 1004 C C . VAL A 1 66 ? -22.121 15.799 3.364 1.00 0.00 64 VAL A C 1
ATOM 1005 O O . VAL A 1 66 ? -22.206 15.195 4.447 1.00 0.00 64 VAL A O 1
ATOM 1018 N N . LEU A 1 67 ? -21.139 16.666 3.078 1.00 0.00 65 LEU A N 1
ATOM 1019 C CA . LEU A 1 67 ? -20.180 17.192 4.065 1.00 0.00 65 LEU A CA 1
ATOM 1020 C C . LEU A 1 67 ? -20.191 18.722 3.980 1.00 0.00 65 LEU A C 1
ATOM 1021 O O . LEU A 1 67 ? -20.626 19.289 2.961 1.00 0.00 65 LEU A O 1
ATOM 1037 N N . THR A 1 68 ? -19.698 19.387 5.032 1.00 0.00 66 THR A N 1
ATOM 1038 C CA . THR A 1 68 ? -19.545 20.845 5.024 1.00 0.00 66 THR A CA 1
ATOM 1039 C C . THR A 1 68 ? -18.375 21.236 4.100 1.00 0.00 66 THR A C 1
ATOM 1040 O O . THR A 1 68 ? -17.481 20.410 3.843 1.00 0.00 66 THR A O 1
ATOM 1051 N N . ALA A 1 69 ? -18.400 22.481 3.590 1.00 0.00 67 ALA A N 1
ATOM 1052 C CA . ALA A 1 69 ? -17.331 23.007 2.720 1.00 0.00 67 ALA A CA 1
ATOM 1053 C C . ALA A 1 69 ? -15.964 22.946 3.437 1.00 0.00 67 ALA A C 1
ATOM 1054 O O . ALA A 1 69 ? -14.959 22.593 2.824 1.00 0.00 67 ALA A O 1
ATOM 1061 N N . ASP A 1 70 ? -15.971 23.298 4.742 1.00 0.00 68 ASP A N 1
ATOM 1062 C CA . ASP A 1 70 ? -14.794 23.172 5.639 1.00 0.00 68 ASP A CA 1
ATOM 1063 C C . ASP A 1 70 ? -14.188 21.746 5.618 1.00 0.00 68 ASP A C 1
ATOM 1064 O O . ASP A 1 70 ? -12.982 21.594 5.429 1.00 0.00 68 ASP A O 1
ATOM 1073 N N . GLN A 1 71 ? -15.049 20.721 5.828 1.00 0.00 69 GLN A N 1
ATOM 1074 C CA . GLN A 1 71 ? -14.629 19.291 5.817 1.00 0.00 69 GLN A CA 1
ATOM 1075 C C . GLN A 1 71 ? -13.987 18.939 4.471 1.00 0.00 69 GLN A C 1
ATOM 1076 O O . GLN A 1 71 ? -12.830 18.533 4.406 1.00 0.00 69 GLN A O 1
ATOM 1090 N N . LYS A 1 72 ? -14.732 19.216 3.405 1.00 0.00 70 LYS A N 1
ATOM 1091 C CA . LYS A 1 72 ? -14.322 18.968 2.008 1.00 0.00 70 LYS A CA 1
ATOM 1092 C C . LYS A 1 72 ? -13.040 19.738 1.619 1.00 0.00 70 LYS A C 1
ATOM 1093 O O . LYS A 1 72 ? -12.330 19.320 0.706 1.00 0.00 70 LYS A O 1
ATOM 1112 N N . ALA A 1 73 ? -12.755 20.854 2.322 1.00 0.00 71 ALA A N 1
ATOM 1113 C CA . ALA A 1 73 ? -11.596 21.729 2.023 1.00 0.00 71 ALA A CA 1
ATOM 1114 C C . ALA A 1 73 ? -10.341 21.149 2.700 1.00 0.00 71 ALA A C 1
ATOM 1115 O O . ALA A 1 73 ? -9.265 21.123 2.121 1.00 0.00 71 ALA A O 1
ATOM 1122 N N . THR A 1 74 ? -10.528 20.755 3.973 1.00 0.00 72 THR A N 1
ATOM 1123 C CA . THR A 1 74 ? -9.549 19.976 4.761 1.00 0.00 72 THR A CA 1
ATOM 1124 C C . THR A 1 74 ? -9.095 18.699 4.000 1.00 0.00 72 THR A C 1
ATOM 1125 O O . THR A 1 74 ? -7.915 18.345 4.003 1.00 0.00 72 THR A O 1
ATOM 1136 N N . TRP A 1 75 ? -10.059 18.038 3.334 1.00 0.00 73 TRP A N 1
ATOM 1137 C CA . TRP A 1 75 ? -9.809 16.840 2.505 1.00 0.00 73 TRP A CA 1
ATOM 1138 C C . TRP A 1 75 ? -9.198 17.204 1.131 1.00 0.00 73 TRP A C 1
ATOM 1139 O O . TRP A 1 75 ? -8.410 16.433 0.571 1.00 0.00 73 TRP A O 1
ATOM 1160 N N . ALA A 1 76 ? -9.589 18.371 0.586 1.00 0.00 74 ALA A N 1
ATOM 1161 C CA . ALA A 1 76 ? -9.000 18.914 -0.664 1.00 0.00 74 ALA A CA 1
ATOM 1162 C C . ALA A 1 76 ? -7.556 19.382 -0.416 1.00 0.00 74 ALA A C 1
ATOM 1163 O O . ALA A 1 76 ? -6.732 19.412 -1.334 1.00 0.00 74 ALA A O 1
ATOM 1170 N N . LYS A 1 77 ? -7.277 19.723 0.854 1.00 0.00 75 LYS A N 1
ATOM 1171 C CA . LYS A 1 77 ? -5.946 20.110 1.326 1.00 0.00 75 LYS A CA 1
ATOM 1172 C C . LYS A 1 77 ? -5.123 18.849 1.582 1.00 0.00 75 LYS A C 1
ATOM 1173 O O . LYS A 1 77 ? -3.913 18.856 1.393 1.00 0.00 75 LYS A O 1
ATOM 1192 N N . TYR A 1 78 ? -5.813 17.771 2.030 1.00 0.00 76 TYR A N 1
ATOM 1193 C CA . TYR A 1 78 ? -5.189 16.465 2.309 1.00 0.00 76 TYR A CA 1
ATOM 1194 C C . TYR A 1 78 ? -4.433 15.968 1.068 1.00 0.00 76 TYR A C 1
ATOM 1195 O O . TYR A 1 78 ? -3.228 15.718 1.143 1.00 0.00 76 TYR A O 1
ATOM 1213 N N . ARG A 1 79 ? -5.149 15.924 -0.080 1.00 0.00 77 ARG A N 1
ATOM 1214 C CA . ARG A 1 79 ? -4.560 15.551 -1.383 1.00 0.00 77 ARG A CA 1
ATOM 1215 C C . ARG A 1 79 ? -3.417 16.499 -1.743 1.00 0.00 77 ARG A C 1
ATOM 1216 O O . ARG A 1 79 ? -2.306 16.065 -2.054 1.00 0.00 77 ARG A O 1
ATOM 1237 N N . GLN A 1 80 ? -3.729 17.804 -1.708 1.00 0.00 78 GLN A N 1
ATOM 1238 C CA . GLN A 1 80 ? -2.829 18.861 -2.162 1.00 0.00 78 GLN A CA 1
ATOM 1239 C C . GLN A 1 80 ? -1.547 18.954 -1.301 1.00 0.00 78 GLN A C 1
ATOM 1240 O O . GLN A 1 80 ? -0.531 19.433 -1.786 1.00 0.00 78 GLN A O 1
ATOM 1254 N N . ALA A 1 81 ? -1.610 18.476 -0.042 1.00 0.00 79 ALA A N 1
ATOM 1255 C CA . ALA A 1 81 ? -0.460 18.481 0.894 1.00 0.00 79 ALA A CA 1
ATOM 1256 C C . ALA A 1 81 ? 0.499 17.318 0.580 1.00 0.00 79 ALA A C 1
ATOM 1257 O O . ALA A 1 81 ? 1.723 17.456 0.685 1.00 0.00 79 ALA A O 1
ATOM 1264 N N . LEU A 1 82 ? -0.087 16.172 0.195 1.00 0.00 80 LEU A N 1
ATOM 1265 C CA . LEU A 1 82 ? 0.650 14.998 -0.328 1.00 0.00 80 LEU A CA 1
ATOM 1266 C C . LEU A 1 82 ? 1.381 15.358 -1.635 1.00 0.00 80 LEU A C 1
ATOM 1267 O O . LEU A 1 82 ? 2.486 14.885 -1.892 1.00 0.00 80 LEU A O 1
ATOM 1283 N N . ARG A 1 83 ? 0.723 16.189 -2.461 1.00 0.00 81 ARG A N 1
ATOM 1284 C CA . ARG A 1 83 ? 1.286 16.692 -3.735 1.00 0.00 81 ARG A CA 1
ATOM 1285 C C . ARG A 1 83 ? 2.251 17.874 -3.503 1.00 0.00 81 ARG A C 1
ATOM 1286 O O . ARG A 1 83 ? 3.141 18.126 -4.321 1.00 0.00 81 ARG A O 1
ATOM 1307 N N . ASP A 1 84 ? 2.040 18.603 -2.386 1.00 0.00 82 ASP A N 1
ATOM 1308 C CA . ASP A 1 84 ? 2.910 19.731 -1.962 1.00 0.00 82 ASP A CA 1
ATOM 1309 C C . ASP A 1 84 ? 4.281 19.189 -1.557 1.00 0.00 82 ASP A C 1
ATOM 1310 O O . ASP A 1 84 ? 5.313 19.847 -1.745 1.00 0.00 82 ASP A O 1
ATOM 1319 N N . LEU A 1 85 ? 4.268 17.977 -0.983 1.00 0.00 83 LEU A N 1
ATOM 1320 C CA . LEU A 1 85 ? 5.464 17.155 -0.846 1.00 0.00 83 LEU A CA 1
ATOM 1321 C C . LEU A 1 85 ? 5.890 16.702 -2.261 1.00 0.00 83 LEU A C 1
ATOM 1322 O O . LEU A 1 85 ? 5.054 16.152 -2.993 1.00 0.00 83 LEU A O 1
ATOM 1338 N N . PRO A 1 86 ? 7.164 16.977 -2.692 1.00 0.00 84 PRO A N 1
ATOM 1339 C CA . PRO A 1 86 ? 7.682 16.532 -4.009 1.00 0.00 84 PRO A CA 1
ATOM 1340 C C . PRO A 1 86 ? 7.428 15.037 -4.245 1.00 0.00 84 PRO A C 1
ATOM 1341 O O . PRO A 1 86 ? 7.830 14.211 -3.412 1.00 0.00 84 PRO A O 1
ATOM 1352 N N . GLU A 1 87 ? 6.690 14.706 -5.330 1.00 0.00 85 GLU A N 1
ATOM 1353 C CA . GLU A 1 87 ? 6.404 13.312 -5.700 1.00 0.00 85 GLU A CA 1
ATOM 1354 C C . GLU A 1 87 ? 7.729 12.588 -6.004 1.00 0.00 85 GLU A C 1
ATOM 1355 O O . GLU A 1 87 ? 8.288 12.703 -7.105 1.00 0.00 85 GLU A O 1
ATOM 1367 N N . THR A 1 88 ? 8.228 11.898 -4.968 1.00 0.00 86 THR A N 1
ATOM 1368 C CA . THR A 1 88 ? 9.569 11.329 -4.917 1.00 0.00 86 THR A CA 1
ATOM 1369 C C . THR A 1 88 ? 9.784 10.274 -6.013 1.00 0.00 86 THR A C 1
ATOM 1370 O O . THR A 1 88 ? 9.156 9.218 -5.999 1.00 0.00 86 THR A O 1
ATOM 1381 N N . VAL A 1 89 ? 10.635 10.621 -6.996 1.00 0.00 87 VAL A N 1
ATOM 1382 C CA . VAL A 1 89 ? 11.044 9.703 -8.070 1.00 0.00 87 VAL A CA 1
ATOM 1383 C C . VAL A 1 89 ? 12.147 8.772 -7.531 1.00 0.00 87 VAL A C 1
ATOM 1384 O O . VAL A 1 89 ? 13.115 9.257 -6.922 1.00 0.00 87 VAL A O 1
ATOM 1397 N N . THR A 1 90 ? 11.972 7.445 -7.723 1.00 0.00 88 THR A N 1
ATOM 1398 C CA . THR A 1 90 ? 12.850 6.408 -7.129 1.00 0.00 88 THR A CA 1
ATOM 1399 C C . THR A 1 90 ? 12.859 6.578 -5.590 1.00 0.00 88 THR A C 1
ATOM 1400 O O . THR A 1 90 ? 13.753 7.215 -5.013 1.00 0.00 88 THR A O 1
ATOM 1411 N N . ASP A 1 91 ? 11.797 6.044 -4.968 1.00 0.00 89 ASP A N 1
ATOM 1412 C CA . ASP A 1 91 ? 11.397 6.352 -3.581 1.00 0.00 89 ASP A CA 1
ATOM 1413 C C . ASP A 1 91 ? 12.338 5.684 -2.569 1.00 0.00 89 ASP A C 1
ATOM 1414 O O . ASP A 1 91 ? 12.094 4.559 -2.113 1.00 0.00 89 ASP A O 1
ATOM 1423 N N . LEU A 1 92 ? 13.440 6.379 -2.254 1.00 0.00 90 LEU A N 1
ATOM 1424 C CA . LEU A 1 92 ? 14.485 5.890 -1.332 1.00 0.00 90 LEU A CA 1
ATOM 1425 C C . LEU A 1 92 ? 14.647 6.879 -0.162 1.00 0.00 90 LEU A C 1
ATOM 1426 O O . LEU A 1 92 ? 15.749 7.076 0.365 1.00 0.00 90 LEU A O 1
ATOM 1442 N N . SER A 1 93 ? 13.519 7.473 0.254 1.00 0.00 91 SER A N 1
ATOM 1443 C CA . SER A 1 93 ? 13.459 8.417 1.379 1.00 0.00 91 SER A CA 1
ATOM 1444 C C . SER A 1 93 ? 12.168 8.176 2.174 1.00 0.00 91 SER A C 1
ATOM 1445 O O . SER A 1 93 ? 11.088 8.076 1.576 1.00 0.00 91 SER A O 1
ATOM 1453 N N . GLN A 1 94 ? 12.292 8.093 3.517 1.00 0.00 92 GLN A N 1
ATOM 1454 C CA . GLN A 1 94 ? 11.159 7.839 4.431 1.00 0.00 92 GLN A CA 1
ATOM 1455 C C . GLN A 1 94 ? 10.097 8.946 4.278 1.00 0.00 92 GLN A C 1
ATOM 1456 O O . GLN A 1 94 ? 10.327 10.101 4.665 1.00 0.00 92 GLN A O 1
ATOM 1470 N N . ILE A 1 95 ? 8.966 8.587 3.649 1.00 0.00 93 ILE A N 1
ATOM 1471 C CA . ILE A 1 95 ? 7.838 9.504 3.428 1.00 0.00 93 ILE A CA 1
ATOM 1472 C C . ILE A 1 95 ? 7.082 9.766 4.751 1.00 0.00 93 ILE A C 1
ATOM 1473 O O . ILE A 1 95 ? 6.723 8.839 5.480 1.00 0.00 93 ILE A O 1
ATOM 1489 N N . VAL A 1 96 ? 6.944 11.045 5.113 1.00 0.00 94 VAL A N 1
ATOM 1490 C CA . VAL A 1 96 ? 6.081 11.499 6.206 1.00 0.00 94 VAL A CA 1
ATOM 1491 C C . VAL A 1 96 ? 5.108 12.515 5.609 1.00 0.00 94 VAL A C 1
ATOM 1492 O O . VAL A 1 96 ? 5.521 13.567 5.104 1.00 0.00 94 VAL A O 1
ATOM 1505 N N . TRP A 1 97 ? 3.829 12.161 5.640 1.00 0.00 95 TRP A N 1
ATOM 1506 C CA . TRP A 1 97 ? 2.734 12.924 5.025 1.00 0.00 95 TRP A CA 1
ATOM 1507 C C . TRP A 1 97 ? 1.524 12.963 5.974 1.00 0.00 95 TRP A C 1
ATOM 1508 O O . TRP A 1 97 ? 1.481 12.172 6.923 1.00 0.00 95 TRP A O 1
ATOM 1529 N N . PRO A 1 98 ? 0.535 13.898 5.747 1.00 0.00 96 PRO A N 1
ATOM 1530 C CA . PRO A 1 98 ? -0.692 13.981 6.578 1.00 0.00 96 PRO A CA 1
ATOM 1531 C C . PRO A 1 98 ? -1.428 12.626 6.746 1.00 0.00 96 PRO A C 1
ATOM 1532 O O . PRO A 1 98 ? -1.546 11.840 5.791 1.00 0.00 96 PRO A O 1
ATOM 1543 N N . GLN A 1 99 ? -1.846 12.347 7.983 1.00 0.00 97 GLN A N 1
ATOM 1544 C CA . GLN A 1 99 ? -2.899 11.367 8.274 1.00 0.00 97 GLN A CA 1
ATOM 1545 C C . GLN A 1 99 ? -4.241 12.078 8.050 1.00 0.00 97 GLN A C 1
ATOM 1546 O O . GLN A 1 99 ? -4.334 13.297 8.270 1.00 0.00 97 GLN A O 1
ATOM 1560 N N . LEU A 1 100 ? -5.259 11.337 7.593 1.00 0.00 98 LEU A N 1
ATOM 1561 C CA . LEU A 1 100 ? -6.579 11.906 7.282 1.00 0.00 98 LEU A CA 1
ATOM 1562 C C . LEU A 1 100 ? -7.225 12.593 8.520 1.00 0.00 98 LEU A C 1
ATOM 1563 O O . LEU A 1 100 ? -7.012 12.145 9.656 1.00 0.00 98 LEU A O 1
ATOM 1579 N N . PRO A 1 101 ? -7.980 13.722 8.320 1.00 0.00 99 PRO A N 1
ATOM 1580 C CA . PRO A 1 101 ? -8.569 14.513 9.439 1.00 0.00 99 PRO A CA 1
ATOM 1581 C C . PRO A 1 101 ? -9.653 13.749 10.241 1.00 0.00 99 PRO A C 1
ATOM 1582 O O . PRO A 1 101 ? -9.701 13.833 11.475 1.00 0.00 99 PRO A O 1
ATOM 1593 N N . VAL A 1 102 ? -10.504 13.003 9.521 1.00 0.00 100 VAL A N 1
ATOM 1594 C CA . VAL A 1 102 ? -11.692 12.334 10.090 1.00 0.00 100 VAL A CA 1
ATOM 1595 C C . VAL A 1 102 ? -11.381 10.834 10.324 1.00 0.00 100 VAL A C 1
ATOM 1596 O O . VAL A 1 102 ? -11.035 10.458 11.462 1.00 0.00 100 VAL A O 1
ATOM 1610 N N . MET A 1 3 ? 5.529 -5.766 6.159 1.00 0.00 1 MET A N 2
ATOM 1611 C CA . MET A 1 3 ? 6.234 -5.576 4.865 1.00 0.00 1 MET A CA 2
ATOM 1612 C C . MET A 1 3 ? 6.841 -6.911 4.406 1.00 0.00 1 MET A C 2
ATOM 1613 O O . MET A 1 3 ? 7.576 -7.561 5.158 1.00 0.00 1 MET A O 2
ATOM 1627 N N . LEU A 1 4 ? 6.493 -7.323 3.178 1.00 0.00 2 LEU A N 2
ATOM 1628 C CA . LEU A 1 4 ? 7.080 -8.495 2.505 1.00 0.00 2 LEU A CA 2
ATOM 1629 C C . LEU A 1 4 ? 7.735 -8.061 1.194 1.00 0.00 2 LEU A C 2
ATOM 1630 O O . LEU A 1 4 ? 7.346 -7.043 0.606 1.00 0.00 2 LEU A O 2
ATOM 1646 N N . LEU A 1 5 ? 8.748 -8.809 0.759 1.00 0.00 3 LEU A N 2
ATOM 1647 C CA . LEU A 1 5 ? 9.347 -8.651 -0.569 1.00 0.00 3 LEU A CA 2
ATOM 1648 C C . LEU A 1 5 ? 8.344 -9.125 -1.638 1.00 0.00 3 LEU A C 2
ATOM 1649 O O . LEU A 1 5 ? 8.127 -10.334 -1.777 1.00 0.00 3 LEU A O 2
ATOM 1665 N N . HIS A 1 6 ? 7.683 -8.158 -2.322 1.00 0.00 4 HIS A N 2
ATOM 1666 C CA . HIS A 1 6 ? 6.785 -8.410 -3.484 1.00 0.00 4 HIS A CA 2
ATOM 1667 C C . HIS A 1 6 ? 7.382 -9.433 -4.487 1.00 0.00 4 HIS A C 2
ATOM 1668 O O . HIS A 1 6 ? 6.660 -10.254 -5.059 1.00 0.00 4 HIS A O 2
ATOM 1683 N N . SER A 1 7 ? 8.700 -9.365 -4.670 1.00 0.00 5 SER A N 2
ATOM 1684 C CA . SER A 1 7 ? 9.434 -10.254 -5.571 1.00 0.00 5 SER A CA 2
ATOM 1685 C C . SER A 1 7 ? 10.888 -10.360 -5.093 1.00 0.00 5 SER A C 2
ATOM 1686 O O . SER A 1 7 ? 11.547 -9.337 -4.880 1.00 0.00 5 SER A O 2
ATOM 1694 N N . VAL A 1 8 ? 11.359 -11.596 -4.880 1.00 0.00 6 VAL A N 2
ATOM 1695 C CA . VAL A 1 8 ? 12.752 -11.894 -4.500 1.00 0.00 6 VAL A CA 2
ATOM 1696 C C . VAL A 1 8 ? 13.213 -13.124 -5.284 1.00 0.00 6 VAL A C 2
ATOM 1697 O O . VAL A 1 8 ? 12.429 -14.056 -5.513 1.00 0.00 6 VAL A O 2
ATOM 1710 N N . GLU A 1 9 ? 14.466 -13.111 -5.731 1.00 0.00 7 GLU A N 2
ATOM 1711 C CA . GLU A 1 9 ? 15.062 -14.242 -6.440 1.00 0.00 7 GLU A CA 2
ATOM 1712 C C . GLU A 1 9 ? 15.870 -15.094 -5.444 1.00 0.00 7 GLU A C 2
ATOM 1713 O O . GLU A 1 9 ? 16.560 -14.564 -4.566 1.00 0.00 7 GLU A O 2
ATOM 1725 N N . THR A 1 10 ? 15.742 -16.414 -5.588 1.00 0.00 8 THR A N 2
ATOM 1726 C CA . THR A 1 10 ? 16.386 -17.421 -4.737 1.00 0.00 8 THR A CA 2
ATOM 1727 C C . THR A 1 10 ? 17.185 -18.405 -5.625 1.00 0.00 8 THR A C 2
ATOM 1728 O O . THR A 1 10 ? 16.974 -18.429 -6.843 1.00 0.00 8 THR A O 2
ATOM 1739 N N . PRO A 1 11 ? 18.134 -19.219 -5.053 1.00 0.00 9 PRO A N 2
ATOM 1740 C CA . PRO A 1 11 ? 18.798 -20.330 -5.802 1.00 0.00 9 PRO A CA 2
ATOM 1741 C C . PRO A 1 11 ? 17.796 -21.378 -6.369 1.00 0.00 9 PRO A C 2
ATOM 1742 O O . PRO A 1 11 ? 18.070 -22.030 -7.379 1.00 0.00 9 PRO A O 2
ATOM 1753 N N . ARG A 1 12 ? 16.629 -21.502 -5.703 1.00 0.00 10 ARG A N 2
ATOM 1754 C CA . ARG A 1 12 ? 15.571 -22.493 -6.055 1.00 0.00 10 ARG A CA 2
ATOM 1755 C C . ARG A 1 12 ? 14.529 -21.931 -7.069 1.00 0.00 10 ARG A C 2
ATOM 1756 O O . ARG A 1 12 ? 13.580 -22.640 -7.432 1.00 0.00 10 ARG A O 2
ATOM 1777 N N . GLY A 1 13 ? 14.721 -20.674 -7.537 1.00 0.00 11 GLY A N 2
ATOM 1778 C CA . GLY A 1 13 ? 13.817 -20.044 -8.528 1.00 0.00 11 GLY A CA 2
ATOM 1779 C C . GLY A 1 13 ? 13.495 -18.594 -8.184 1.00 0.00 11 GLY A C 2
ATOM 1780 O O . GLY A 1 13 ? 14.312 -17.912 -7.581 1.00 0.00 11 GLY A O 2
ATOM 1784 N N . GLU A 1 14 ? 12.305 -18.113 -8.580 1.00 0.00 12 GLU A N 2
ATOM 1785 C CA . GLU A 1 14 ? 11.784 -16.792 -8.161 1.00 0.00 12 GLU A CA 2
ATOM 1786 C C . GLU A 1 14 ? 10.612 -17.011 -7.193 1.00 0.00 12 GLU A C 2
ATOM 1787 O O . GLU A 1 14 ? 9.773 -17.885 -7.425 1.00 0.00 12 GLU A O 2
ATOM 1799 N N . ILE A 1 15 ? 10.556 -16.210 -6.118 1.00 0.00 13 ILE A N 2
ATOM 1800 C CA . ILE A 1 15 ? 9.557 -16.334 -5.042 1.00 0.00 13 ILE A CA 2
ATOM 1801 C C . ILE A 1 15 ? 8.859 -14.967 -4.873 1.00 0.00 13 ILE A C 2
ATOM 1802 O O . ILE A 1 15 ? 9.524 -13.952 -4.640 1.00 0.00 13 ILE A O 2
ATOM 1818 N N . LEU A 1 16 ? 7.526 -14.950 -5.007 1.00 0.00 14 LEU A N 2
ATOM 1819 C CA . LEU A 1 16 ? 6.719 -13.716 -4.985 1.00 0.00 14 LEU A CA 2
ATOM 1820 C C . LEU A 1 16 ? 5.975 -13.573 -3.646 1.00 0.00 14 LEU A C 2
ATOM 1821 O O . LEU A 1 16 ? 5.415 -14.558 -3.150 1.00 0.00 14 LEU A O 2
ATOM 1837 N N . ASN A 1 17 ? 6.015 -12.344 -3.084 1.00 0.00 15 ASN A N 2
ATOM 1838 C CA . ASN A 1 17 ? 5.239 -11.931 -1.897 1.00 0.00 15 ASN A CA 2
ATOM 1839 C C . ASN A 1 17 ? 5.611 -12.770 -0.659 1.00 0.00 15 ASN A C 2
ATOM 1840 O O . ASN A 1 17 ? 4.868 -13.667 -0.243 1.00 0.00 15 ASN A O 2
ATOM 1851 N N . VAL A 1 18 ? 6.797 -12.483 -0.113 1.00 0.00 16 VAL A N 2
ATOM 1852 C CA . VAL A 1 18 ? 7.370 -13.213 1.022 1.00 0.00 16 VAL A CA 2
ATOM 1853 C C . VAL A 1 18 ? 8.279 -12.282 1.838 1.00 0.00 16 VAL A C 2
ATOM 1854 O O . VAL A 1 18 ? 9.046 -11.515 1.266 1.00 0.00 16 VAL A O 2
ATOM 1867 N N . SER A 1 19 ? 8.176 -12.352 3.176 1.00 0.00 17 SER A N 2
ATOM 1868 C CA . SER A 1 19 ? 8.989 -11.533 4.100 1.00 0.00 17 SER A CA 2
ATOM 1869 C C . SER A 1 19 ? 10.495 -11.829 3.956 1.00 0.00 17 SER A C 2
ATOM 1870 O O . SER A 1 19 ? 10.878 -12.888 3.449 1.00 0.00 17 SER A O 2
ATOM 1878 N N . GLU A 1 20 ? 11.335 -10.903 4.441 1.00 0.00 18 GLU A N 2
ATOM 1879 C CA . GLU A 1 20 ? 12.804 -11.039 4.391 1.00 0.00 18 GLU A CA 2
ATOM 1880 C C . GLU A 1 20 ? 13.233 -12.247 5.246 1.00 0.00 18 GLU A C 2
ATOM 1881 O O . GLU A 1 20 ? 14.155 -12.984 4.894 1.00 0.00 18 GLU A O 2
ATOM 1893 N N . GLN A 1 21 ? 12.497 -12.442 6.357 1.00 0.00 19 GLN A N 2
ATOM 1894 C CA . GLN A 1 21 ? 12.740 -13.513 7.328 1.00 0.00 19 GLN A CA 2
ATOM 1895 C C . GLN A 1 21 ? 12.565 -14.894 6.664 1.00 0.00 19 GLN A C 2
ATOM 1896 O O . GLN A 1 21 ? 13.490 -15.703 6.667 1.00 0.00 19 GLN A O 2
ATOM 1910 N N . GLU A 1 22 ? 11.380 -15.121 6.060 1.00 0.00 20 GLU A N 2
ATOM 1911 C CA . GLU A 1 22 ? 11.018 -16.416 5.441 1.00 0.00 20 GLU A CA 2
ATOM 1912 C C . GLU A 1 22 ? 11.836 -16.674 4.156 1.00 0.00 20 GLU A C 2
ATOM 1913 O O . GLU A 1 22 ? 12.259 -17.808 3.910 1.00 0.00 20 GLU A O 2
ATOM 1925 N N . ALA A 1 23 ? 12.024 -15.620 3.336 1.00 0.00 21 ALA A N 2
ATOM 1926 C CA . ALA A 1 23 ? 12.883 -15.683 2.128 1.00 0.00 21 ALA A CA 2
ATOM 1927 C C . ALA A 1 23 ? 14.304 -16.205 2.449 1.00 0.00 21 ALA A C 2
ATOM 1928 O O . ALA A 1 23 ? 14.791 -17.110 1.776 1.00 0.00 21 ALA A O 2
ATOM 1935 N N . ARG A 1 24 ? 14.941 -15.655 3.502 1.00 0.00 22 ARG A N 2
ATOM 1936 C CA . ARG A 1 24 ? 16.291 -16.092 3.934 1.00 0.00 22 ARG A CA 2
ATOM 1937 C C . ARG A 1 24 ? 16.259 -17.513 4.528 1.00 0.00 22 ARG A C 2
ATOM 1938 O O . ARG A 1 24 ? 17.113 -18.343 4.222 1.00 0.00 22 ARG A O 2
ATOM 1959 N N . ASP A 1 25 ? 15.253 -17.768 5.386 1.00 0.00 23 ASP A N 2
ATOM 1960 C CA . ASP A 1 25 ? 15.201 -18.975 6.245 1.00 0.00 23 ASP A CA 2
ATOM 1961 C C . ASP A 1 25 ? 14.766 -20.220 5.442 1.00 0.00 23 ASP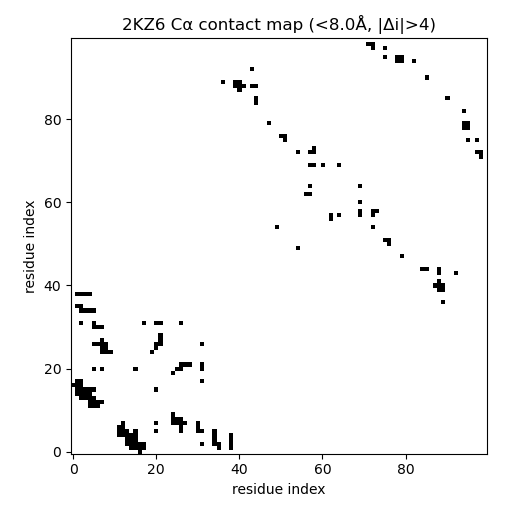 A C 2
ATOM 1962 O O . ASP A 1 25 ? 15.524 -21.188 5.322 1.00 0.00 23 ASP A O 2
ATOM 1971 N N . VAL A 1 26 ? 13.548 -20.162 4.887 1.00 0.00 24 VAL A N 2
ATOM 1972 C CA . VAL A 1 26 ? 12.913 -21.295 4.181 1.00 0.00 24 VAL A CA 2
ATOM 1973 C C . VAL A 1 26 ? 13.429 -21.405 2.729 1.00 0.00 24 VAL A C 2
ATOM 1974 O O . VAL A 1 26 ? 13.818 -22.491 2.278 1.00 0.00 24 VAL A O 2
ATOM 1987 N N . PHE A 1 27 ? 13.438 -20.267 2.017 1.00 0.00 25 PHE A N 2
ATOM 1988 C CA . PHE A 1 27 ? 13.768 -20.221 0.572 1.00 0.00 25 PHE A CA 2
ATOM 1989 C C . PHE A 1 27 ? 15.276 -20.045 0.310 1.00 0.00 25 PHE A C 2
ATOM 1990 O O . PHE A 1 27 ? 15.720 -20.187 -0.838 1.00 0.00 25 PHE A O 2
ATOM 2007 N N . GLY A 1 28 ? 16.047 -19.750 1.376 1.00 0.00 26 GLY A N 2
ATOM 2008 C CA . GLY A 1 28 ? 17.510 -19.685 1.296 1.00 0.00 26 GLY A CA 2
ATOM 2009 C C . GLY A 1 28 ? 18.028 -18.611 0.342 1.00 0.00 26 GLY A C 2
ATOM 2010 O O . GLY A 1 28 ? 19.006 -18.830 -0.383 1.00 0.00 26 GLY A O 2
ATOM 2014 N N . ALA A 1 29 ? 17.356 -17.450 0.350 1.00 0.00 27 ALA A N 2
ATOM 2015 C CA . ALA A 1 29 ? 17.691 -16.306 -0.513 1.00 0.00 27 ALA A CA 2
ATOM 2016 C C . ALA A 1 29 ? 18.968 -15.605 -0.026 1.00 0.00 27 ALA A C 2
ATOM 2017 O O . ALA A 1 29 ? 19.315 -15.677 1.152 1.00 0.00 27 ALA A O 2
ATOM 2024 N N . SER A 1 30 ? 19.634 -14.908 -0.944 1.00 0.00 28 SER A N 2
ATOM 2025 C CA . SER A 1 30 ? 20.906 -14.217 -0.682 1.00 0.00 28 SER A CA 2
ATOM 2026 C C . SER A 1 30 ? 20.642 -12.801 -0.165 1.00 0.00 28 SER A C 2
ATOM 2027 O O . SER A 1 30 ? 19.665 -12.166 -0.558 1.00 0.00 28 SER A O 2
ATOM 2035 N N . GLU A 1 31 ? 21.551 -12.305 0.678 1.00 0.00 29 GLU A N 2
ATOM 2036 C CA . GLU A 1 31 ? 21.412 -10.990 1.342 1.00 0.00 29 GLU A CA 2
ATOM 2037 C C . GLU A 1 31 ? 21.422 -9.827 0.322 1.00 0.00 29 GLU A C 2
ATOM 2038 O O . GLU A 1 31 ? 20.821 -8.776 0.564 1.00 0.00 29 GLU A O 2
ATOM 2050 N N . GLN A 1 32 ? 22.081 -10.055 -0.831 1.00 0.00 30 GLN A N 2
ATOM 2051 C CA . GLN A 1 32 ? 22.085 -9.110 -1.970 1.00 0.00 30 GLN A CA 2
ATOM 2052 C C . GLN A 1 32 ? 20.690 -9.076 -2.631 1.00 0.00 30 GLN A C 2
ATOM 2053 O O . GLN A 1 32 ? 20.222 -8.022 -3.065 1.00 0.00 30 GLN A O 2
ATOM 2067 N N . ALA A 1 33 ? 20.027 -10.249 -2.661 1.00 0.00 31 ALA A N 2
ATOM 2068 C CA . ALA A 1 33 ? 18.685 -10.419 -3.248 1.00 0.00 31 ALA A CA 2
ATOM 2069 C C . ALA A 1 33 ? 17.603 -9.933 -2.262 1.00 0.00 31 ALA A C 2
ATOM 2070 O O . ALA A 1 33 ? 16.531 -9.485 -2.684 1.00 0.00 31 ALA A O 2
ATOM 2077 N N . ILE A 1 34 ? 17.926 -9.956 -0.951 1.00 0.00 32 ILE A N 2
ATOM 2078 C CA . ILE A 1 34 ? 16.953 -9.626 0.113 1.00 0.00 32 ILE A CA 2
ATOM 2079 C C . ILE A 1 34 ? 16.883 -8.110 0.233 1.00 0.00 32 ILE A C 2
ATOM 2080 O O . ILE A 1 34 ? 15.804 -7.537 0.378 1.00 0.00 32 ILE A O 2
ATOM 2096 N N . ALA A 1 35 ? 18.066 -7.477 0.113 1.00 0.00 33 ALA A N 2
ATOM 2097 C CA . ALA A 1 35 ? 18.228 -6.045 0.341 1.00 0.00 33 ALA A CA 2
ATOM 2098 C C . ALA A 1 35 ? 17.760 -5.281 -0.900 1.00 0.00 33 ALA A C 2
ATOM 2099 O O . ALA A 1 35 ? 17.196 -4.206 -0.784 1.00 0.00 33 ALA A O 2
ATOM 2106 N N . ASP A 1 36 ? 18.040 -5.848 -2.100 1.00 0.00 34 ASP A N 2
ATOM 2107 C CA . ASP A 1 36 ? 17.550 -5.297 -3.384 1.00 0.00 34 ASP A CA 2
ATOM 2108 C C . ASP A 1 36 ? 16.015 -5.313 -3.429 1.00 0.00 34 ASP A C 2
ATOM 2109 O O . ASP A 1 36 ? 15.390 -4.318 -3.802 1.00 0.00 34 ASP A O 2
ATOM 2118 N N . ALA A 1 37 ? 15.424 -6.452 -3.021 1.00 0.00 35 ALA A N 2
ATOM 2119 C CA . ALA A 1 37 ? 13.962 -6.633 -3.011 1.00 0.00 35 ALA A CA 2
ATOM 2120 C C . ALA A 1 37 ? 13.296 -5.738 -1.950 1.00 0.00 35 ALA A C 2
ATOM 2121 O O . ALA A 1 37 ? 12.193 -5.228 -2.164 1.00 0.00 35 ALA A O 2
ATOM 2128 N N . ARG A 1 38 ? 13.980 -5.595 -0.792 1.00 0.00 36 ARG A N 2
ATOM 2129 C CA . ARG A 1 38 ? 13.540 -4.719 0.320 1.00 0.00 36 ARG A CA 2
ATOM 2130 C C . ARG A 1 38 ? 13.518 -3.270 -0.148 1.00 0.00 36 ARG A C 2
ATOM 2131 O O . ARG A 1 38 ? 12.505 -2.597 -0.042 1.00 0.00 36 ARG A O 2
ATOM 2152 N N . LYS A 1 39 ? 14.656 -2.840 -0.711 1.00 0.00 37 LYS A N 2
ATOM 2153 C CA . LYS A 1 39 ? 14.835 -1.526 -1.353 1.00 0.00 37 LYS A CA 2
ATOM 2154 C C . LYS A 1 39 ? 13.712 -1.238 -2.353 1.00 0.00 37 LYS A C 2
ATOM 2155 O O . LYS A 1 39 ? 13.142 -0.162 -2.335 1.00 0.00 37 LYS A O 2
ATOM 2174 N N . ALA A 1 40 ? 13.351 -2.256 -3.148 1.00 0.00 38 ALA A N 2
ATOM 2175 C CA . ALA A 1 40 ? 12.472 -2.081 -4.299 1.00 0.00 38 ALA A CA 2
ATOM 2176 C C . ALA A 1 40 ? 11.011 -1.950 -3.836 1.00 0.00 38 ALA A C 2
ATOM 2177 O O . ALA A 1 40 ? 10.316 -1.014 -4.239 1.00 0.00 38 ALA A O 2
ATOM 2184 N N . THR A 1 41 ? 10.581 -2.877 -2.950 1.00 0.00 39 THR A N 2
ATOM 2185 C CA . THR A 1 41 ? 9.189 -2.959 -2.475 1.00 0.00 39 THR A CA 2
ATOM 2186 C C . THR A 1 41 ? 8.875 -1.809 -1.492 1.00 0.00 39 THR A C 2
ATOM 2187 O O . THR A 1 41 ? 7.763 -1.299 -1.490 1.00 0.00 39 THR A O 2
ATOM 2198 N N . ILE A 1 42 ? 9.878 -1.393 -0.684 1.00 0.00 40 ILE A N 2
ATOM 2199 C CA . ILE A 1 42 ? 9.770 -0.196 0.179 1.00 0.00 40 ILE A CA 2
ATOM 2200 C C . ILE A 1 42 ? 9.596 1.048 -0.711 1.00 0.00 40 ILE A C 2
ATOM 2201 O O . ILE A 1 42 ? 8.577 1.713 -0.623 1.00 0.00 40 ILE A O 2
ATOM 2217 N N . LEU A 1 43 ? 10.561 1.268 -1.624 1.00 0.00 41 LEU A N 2
ATOM 2218 C CA . LEU A 1 43 ? 10.549 2.388 -2.609 1.00 0.00 41 LEU A CA 2
ATOM 2219 C C . LEU A 1 43 ? 9.256 2.400 -3.465 1.00 0.00 41 LEU A C 2
ATOM 2220 O O . LEU A 1 43 ? 8.820 3.460 -3.933 1.00 0.00 41 LEU A O 2
ATOM 2236 N N . GLN A 1 44 ? 8.637 1.219 -3.619 1.00 0.00 42 GLN A N 2
ATOM 2237 C CA . GLN A 1 44 ? 7.385 1.045 -4.371 1.00 0.00 42 GLN A CA 2
ATOM 2238 C C . GLN A 1 44 ? 6.202 1.489 -3.498 1.00 0.00 42 GLN A C 2
ATOM 2239 O O . GLN A 1 44 ? 5.371 2.287 -3.915 1.00 0.00 42 GLN A O 2
ATOM 2253 N N . THR A 1 45 ? 6.179 0.977 -2.255 1.00 0.00 43 THR A N 2
ATOM 2254 C CA . THR A 1 45 ? 5.067 1.182 -1.317 1.00 0.00 43 THR A CA 2
ATOM 2255 C C . THR A 1 45 ? 4.969 2.665 -0.913 1.00 0.00 43 THR A C 2
ATOM 2256 O O . THR A 1 45 ? 3.881 3.214 -0.928 1.00 0.00 43 THR A O 2
ATOM 2267 N N . LEU A 1 46 ? 6.128 3.299 -0.635 1.00 0.00 44 LEU A N 2
ATOM 2268 C CA . LEU A 1 46 ? 6.206 4.697 -0.153 1.00 0.00 44 LEU A CA 2
ATOM 2269 C C . LEU A 1 46 ? 5.562 5.677 -1.162 1.00 0.00 44 LEU A C 2
ATOM 2270 O O . LEU A 1 46 ? 4.800 6.570 -0.774 1.00 0.00 44 LEU A O 2
ATOM 2286 N N . ARG A 1 47 ? 5.868 5.478 -2.464 1.00 0.00 45 ARG A N 2
ATOM 2287 C CA . ARG A 1 47 ? 5.318 6.319 -3.550 1.00 0.00 45 ARG A CA 2
ATOM 2288 C C . ARG A 1 47 ? 3.833 5.989 -3.815 1.00 0.00 45 ARG A C 2
ATOM 2289 O O . ARG A 1 47 ? 3.077 6.846 -4.255 1.00 0.00 45 ARG A O 2
ATOM 2310 N N . ILE A 1 48 ? 3.424 4.738 -3.552 1.00 0.00 46 ILE A N 2
ATOM 2311 C CA . ILE A 1 48 ? 2.022 4.298 -3.728 1.00 0.00 46 ILE A CA 2
ATOM 2312 C C . ILE A 1 48 ? 1.130 4.887 -2.616 1.00 0.00 46 ILE A C 2
ATOM 2313 O O . ILE A 1 48 ? 0.018 5.333 -2.897 1.00 0.00 46 ILE A O 2
ATOM 2329 N N . GLU A 1 49 ? 1.666 4.938 -1.375 1.00 0.00 47 GLU A N 2
ATOM 2330 C CA . GLU A 1 49 ? 0.924 5.363 -0.164 1.00 0.00 47 GLU A CA 2
ATOM 2331 C C . GLU A 1 49 ? 0.327 6.769 -0.306 1.00 0.00 47 GLU A C 2
ATOM 2332 O O . GLU A 1 49 ? -0.790 7.007 0.153 1.00 0.00 47 GLU A O 2
ATOM 2344 N N . ARG A 1 50 ? 1.073 7.692 -0.952 1.00 0.00 48 ARG A N 2
ATOM 2345 C CA . ARG A 1 50 ? 0.595 9.069 -1.166 1.00 0.00 48 ARG A CA 2
ATOM 2346 C C . ARG A 1 50 ? -0.672 9.049 -2.030 1.00 0.00 48 ARG A C 2
ATOM 2347 O O . ARG A 1 50 ? -1.685 9.627 -1.653 1.00 0.00 48 ARG A O 2
ATOM 2368 N N . ASP A 1 51 ? -0.620 8.281 -3.133 1.00 0.00 49 ASP A N 2
ATOM 2369 C CA . ASP A 1 51 ? -1.728 8.169 -4.098 1.00 0.00 49 ASP A CA 2
ATOM 2370 C C . ASP A 1 51 ? -2.955 7.539 -3.425 1.00 0.00 49 ASP A C 2
ATOM 2371 O O . ASP A 1 51 ? -4.075 7.993 -3.639 1.00 0.00 49 ASP A O 2
ATOM 2380 N N . GLU A 1 52 ? -2.700 6.512 -2.588 1.00 0.00 50 GLU A N 2
ATOM 2381 C CA . GLU A 1 52 ? -3.742 5.778 -1.843 1.00 0.00 50 GLU A CA 2
ATOM 2382 C C . GLU A 1 52 ? -4.618 6.720 -1.006 1.00 0.00 50 GLU A C 2
ATOM 2383 O O . GLU A 1 52 ? -5.835 6.705 -1.129 1.00 0.00 50 GLU A O 2
ATOM 2395 N N . ARG A 1 53 ? -3.962 7.548 -0.181 1.00 0.00 51 ARG A N 2
ATOM 2396 C CA . ARG A 1 53 ? -4.639 8.429 0.793 1.00 0.00 51 ARG A CA 2
ATOM 2397 C C . ARG A 1 53 ? -5.417 9.547 0.078 1.00 0.00 51 ARG A C 2
ATOM 2398 O O . ARG A 1 53 ? -6.545 9.870 0.472 1.00 0.00 51 ARG A O 2
ATOM 2419 N N . LEU A 1 54 ? -4.803 10.103 -0.995 1.00 0.00 52 LEU A N 2
ATOM 2420 C CA . LEU A 1 54 ? -5.402 11.179 -1.816 1.00 0.00 52 LEU A CA 2
ATOM 2421 C C . LEU A 1 54 ? -6.709 10.692 -2.461 1.00 0.00 52 LEU A C 2
ATOM 2422 O O . LEU A 1 54 ? -7.756 11.323 -2.298 1.00 0.00 52 LEU A O 2
ATOM 2438 N N . ARG A 1 55 ? -6.643 9.522 -3.135 1.00 0.00 53 ARG A N 2
ATOM 2439 C CA . ARG A 1 55 ? -7.787 8.953 -3.875 1.00 0.00 53 ARG A CA 2
ATOM 2440 C C . ARG A 1 55 ? -8.832 8.339 -2.919 1.00 0.00 53 ARG A C 2
ATOM 2441 O O . ARG A 1 55 ? -9.987 8.182 -3.291 1.00 0.00 53 ARG A O 2
ATOM 2462 N N . ALA A 1 56 ? -8.408 7.993 -1.686 1.00 0.00 54 ALA A N 2
ATOM 2463 C CA . ALA A 1 56 ? -9.314 7.459 -0.643 1.00 0.00 54 ALA A CA 2
ATOM 2464 C C . ALA A 1 56 ? -10.196 8.575 -0.046 1.00 0.00 54 ALA A C 2
ATOM 2465 O O . ALA A 1 56 ? -11.218 8.301 0.588 1.00 0.00 54 ALA A O 2
ATOM 2472 N N . CYS A 1 57 ? -9.783 9.832 -0.266 1.00 0.00 55 CYS A N 2
ATOM 2473 C CA . CYS A 1 57 ? -10.525 11.025 0.162 1.00 0.00 55 CYS A CA 2
ATOM 2474 C C . CYS A 1 57 ? -11.348 11.607 -1.008 1.00 0.00 55 CYS A C 2
ATOM 2475 O O . CYS A 1 57 ? -11.631 12.806 -1.032 1.00 0.00 55 CYS A O 2
ATOM 2483 N N . ASP A 1 58 ? -11.747 10.749 -1.979 1.00 0.00 56 ASP A N 2
ATOM 2484 C CA . ASP A 1 58 ? -12.539 11.191 -3.149 1.00 0.00 56 ASP A CA 2
ATOM 2485 C C . ASP A 1 58 ? -14.022 11.369 -2.780 1.00 0.00 56 ASP A C 2
ATOM 2486 O O . ASP A 1 58 ? -14.691 12.266 -3.309 1.00 0.00 56 ASP A O 2
ATOM 2495 N N . TRP A 1 59 ? -14.504 10.527 -1.834 1.00 0.00 57 TRP A N 2
ATOM 2496 C CA . TRP A 1 59 ? -15.932 10.468 -1.442 1.00 0.00 57 TRP A CA 2
ATOM 2497 C C . TRP A 1 59 ? -16.426 11.819 -0.879 1.00 0.00 57 TRP A C 2
ATOM 2498 O O . TRP A 1 59 ? -17.608 12.118 -0.961 1.00 0.00 57 TRP A O 2
ATOM 2519 N N . THR A 1 60 ? -15.496 12.606 -0.311 1.00 0.00 58 THR A N 2
ATOM 2520 C CA . THR A 1 60 ? -15.779 13.935 0.248 1.00 0.00 58 THR A CA 2
ATOM 2521 C C . THR A 1 60 ? -15.818 15.004 -0.847 1.00 0.00 58 THR A C 2
ATOM 2522 O O . THR A 1 60 ? -16.637 15.927 -0.803 1.00 0.00 58 THR A O 2
ATOM 2533 N N . GLN A 1 61 ? -14.932 14.857 -1.835 1.00 0.00 59 GLN A N 2
ATOM 2534 C CA . GLN A 1 61 ? -14.676 15.893 -2.852 1.00 0.00 59 GLN A CA 2
ATOM 2535 C C . GLN A 1 61 ? -15.668 15.820 -4.021 1.00 0.00 59 GLN A C 2
ATOM 2536 O O . GLN A 1 61 ? -15.726 16.748 -4.839 1.00 0.00 59 GLN A O 2
ATOM 2550 N N . VAL A 1 62 ? -16.432 14.722 -4.100 1.00 0.00 60 VAL A N 2
ATOM 2551 C CA . VAL A 1 62 ? -17.532 14.588 -5.066 1.00 0.00 60 VAL A CA 2
ATOM 2552 C C . VAL A 1 62 ? -18.773 15.361 -4.574 1.00 0.00 60 VAL A C 2
ATOM 2553 O O . VAL A 1 62 ? -18.910 15.655 -3.373 1.00 0.00 60 VAL A O 2
ATOM 2566 N N . GLN A 1 63 ? -19.670 15.678 -5.514 1.00 0.00 61 GLN A N 2
ATOM 2567 C CA . GLN A 1 63 ? -20.924 16.422 -5.240 1.00 0.00 61 GLN A CA 2
ATOM 2568 C C . GLN A 1 63 ? -22.044 15.485 -4.724 1.00 0.00 61 GLN A C 2
ATOM 2569 O O . GLN A 1 63 ? -23.116 15.950 -4.336 1.00 0.00 61 GLN A O 2
ATOM 2583 N N . ASP A 1 64 ? -21.773 14.163 -4.731 1.00 0.00 62 ASP A N 2
ATOM 2584 C CA . ASP A 1 64 ? -22.740 13.121 -4.328 1.00 0.00 62 ASP A CA 2
ATOM 2585 C C . ASP A 1 64 ? -22.985 13.127 -2.807 1.00 0.00 62 ASP A C 2
ATOM 2586 O O . ASP A 1 64 ? -24.067 12.742 -2.345 1.00 0.00 62 ASP A O 2
ATOM 2595 N N . VAL A 1 65 ? -21.975 13.574 -2.041 1.00 0.00 63 VAL A N 2
ATOM 2596 C CA . VAL A 1 65 ? -22.063 13.684 -0.574 1.00 0.00 63 VAL A CA 2
ATOM 2597 C C . VAL A 1 65 ? -22.513 15.115 -0.178 1.00 0.00 63 VAL A C 2
ATOM 2598 O O . VAL A 1 65 ? -22.207 16.090 -0.889 1.00 0.00 63 VAL A O 2
ATOM 2611 N N . VAL A 1 66 ? -23.246 15.224 0.939 1.00 0.00 64 VAL A N 2
ATOM 2612 C CA . VAL A 1 66 ? -23.745 16.504 1.464 1.00 0.00 64 VAL A CA 2
ATOM 2613 C C . VAL A 1 66 ? -22.823 16.952 2.612 1.00 0.00 64 VAL A C 2
ATOM 2614 O O . VAL A 1 66 ? -23.020 16.561 3.766 1.00 0.00 64 VAL A O 2
ATOM 2627 N N . LEU A 1 67 ? -21.759 17.703 2.275 1.00 0.00 65 LEU A N 2
ATOM 2628 C CA . LEU A 1 67 ? -20.835 18.285 3.263 1.00 0.00 65 LEU A CA 2
ATOM 2629 C C . LEU A 1 67 ? -20.802 19.802 3.049 1.00 0.00 65 LEU A C 2
ATOM 2630 O O . LEU A 1 67 ? -21.070 20.275 1.936 1.00 0.00 65 LEU A O 2
ATOM 2646 N N . THR A 1 68 ? -20.469 20.564 4.101 1.00 0.00 66 THR A N 2
ATOM 2647 C CA . THR A 1 68 ? -20.359 22.026 4.001 1.00 0.00 66 THR A CA 2
ATOM 2648 C C . THR A 1 68 ? -19.086 22.405 3.216 1.00 0.00 66 THR A C 2
ATOM 2649 O O . THR A 1 68 ? -18.195 21.555 3.016 1.00 0.00 66 THR A O 2
ATOM 2660 N N . ALA A 1 69 ? -19.021 23.671 2.759 1.00 0.00 67 ALA A N 2
ATOM 2661 C CA . ALA A 1 69 ? -17.838 24.202 2.055 1.00 0.00 67 ALA A CA 2
ATOM 2662 C C . ALA A 1 69 ? -16.574 24.003 2.915 1.00 0.00 67 ALA A C 2
ATOM 2663 O O . ALA A 1 69 ? -15.562 23.532 2.425 1.00 0.00 67 ALA A O 2
ATOM 2670 N N . ASP A 1 70 ? -16.700 24.346 4.216 1.00 0.00 68 ASP A N 2
ATOM 2671 C CA . ASP A 1 70 ? -15.664 24.119 5.253 1.00 0.00 68 ASP A CA 2
ATOM 2672 C C . ASP A 1 70 ? -15.119 22.671 5.259 1.00 0.00 68 ASP A C 2
ATOM 2673 O O . ASP A 1 70 ? -13.904 22.474 5.248 1.00 0.00 68 ASP A O 2
ATOM 2682 N N . GLN A 1 71 ? -16.036 21.688 5.274 1.00 0.00 69 GLN A N 2
ATOM 2683 C CA . GLN A 1 71 ? -15.678 20.245 5.345 1.00 0.00 69 GLN A CA 2
ATOM 2684 C C . GLN A 1 71 ? -14.947 19.799 4.063 1.00 0.00 69 GLN A C 2
ATOM 2685 O O . GLN A 1 71 ? -13.822 19.309 4.124 1.00 0.00 69 GLN A O 2
ATOM 2699 N N . LYS A 1 72 ? -15.576 20.072 2.913 1.00 0.00 70 LYS A N 2
ATOM 2700 C CA . LYS A 1 72 ? -15.036 19.750 1.564 1.00 0.00 70 LYS A CA 2
ATOM 2701 C C . LYS A 1 72 ? -13.732 20.526 1.255 1.00 0.00 70 LYS A C 2
ATOM 2702 O O . LYS A 1 72 ? -12.918 20.074 0.445 1.00 0.00 70 LYS A O 2
ATOM 2721 N N . ALA A 1 73 ? -13.550 21.679 1.925 1.00 0.00 71 ALA A N 2
ATOM 2722 C CA . ALA A 1 73 ? -12.360 22.530 1.721 1.00 0.00 71 ALA A CA 2
ATOM 2723 C C . ALA A 1 73 ? -11.194 21.924 2.514 1.00 0.00 71 ALA A C 2
ATOM 2724 O O . ALA A 1 73 ? -10.168 21.623 1.958 1.00 0.00 71 ALA A O 2
ATOM 2731 N N . THR A 1 74 ? -11.395 21.774 3.830 1.00 0.00 72 THR A N 2
ATOM 2732 C CA . THR A 1 74 ? -10.412 21.139 4.745 1.00 0.00 72 THR A CA 2
ATOM 2733 C C . THR A 1 74 ? -9.923 19.735 4.252 1.00 0.00 72 THR A C 2
ATOM 2734 O O . THR A 1 74 ? -8.757 19.383 4.461 1.00 0.00 72 THR A O 2
ATOM 2745 N N . TRP A 1 75 ? -10.792 18.967 3.565 1.00 0.00 73 TRP A N 2
ATOM 2746 C CA . TRP A 1 75 ? -10.383 17.702 2.894 1.00 0.00 73 TRP A CA 2
ATOM 2747 C C . TRP A 1 75 ? -9.530 17.980 1.631 1.00 0.00 73 TRP A C 2
ATOM 2748 O O . TRP A 1 75 ? -8.623 17.208 1.306 1.00 0.00 73 TRP A O 2
ATOM 2769 N N . ALA A 1 76 ? -9.839 19.080 0.924 1.00 0.00 74 ALA A N 2
ATOM 2770 C CA . ALA A 1 76 ? -9.043 19.563 -0.231 1.00 0.00 74 ALA A CA 2
ATOM 2771 C C . ALA A 1 76 ? -7.686 20.151 0.223 1.00 0.00 74 ALA A C 2
ATOM 2772 O O . ALA A 1 76 ? -6.720 20.149 -0.544 1.00 0.00 74 ALA A O 2
ATOM 2779 N N . LYS A 1 77 ? -7.645 20.673 1.472 1.00 0.00 75 LYS A N 2
ATOM 2780 C CA . LYS A 1 77 ? -6.428 21.240 2.092 1.00 0.00 75 LYS A CA 2
ATOM 2781 C C . LYS A 1 77 ? -5.558 20.091 2.607 1.00 0.00 75 LYS A C 2
ATOM 2782 O O . LYS A 1 77 ? -4.339 20.209 2.633 1.00 0.00 75 LYS A O 2
ATOM 2801 N N . TYR A 1 78 ? -6.219 18.984 3.023 1.00 0.00 76 TYR A N 2
ATOM 2802 C CA . TYR A 1 78 ? -5.543 17.727 3.392 1.00 0.00 76 TYR A CA 2
ATOM 2803 C C . TYR A 1 78 ? -4.876 17.120 2.157 1.00 0.00 76 TYR A C 2
ATOM 2804 O O . TYR A 1 78 ? -3.706 16.713 2.211 1.00 0.00 76 TYR A O 2
ATOM 2822 N N . ARG A 1 79 ? -5.649 17.060 1.054 1.00 0.00 77 ARG A N 2
ATOM 2823 C CA . ARG A 1 79 ? -5.182 16.504 -0.219 1.00 0.00 77 ARG A CA 2
ATOM 2824 C C . ARG A 1 79 ? -3.967 17.307 -0.702 1.00 0.00 77 ARG A C 2
ATOM 2825 O O . ARG A 1 79 ? -2.929 16.739 -1.025 1.00 0.00 77 ARG A O 2
ATOM 2846 N N . GLN A 1 80 ? -4.136 18.643 -0.724 1.00 0.00 78 GLN A N 2
ATOM 2847 C CA . GLN A 1 80 ? -3.097 19.597 -1.144 1.00 0.00 78 GLN A CA 2
ATOM 2848 C C . GLN A 1 80 ? -1.835 19.495 -0.274 1.00 0.00 78 GLN A C 2
ATOM 2849 O O . GLN A 1 80 ? -0.723 19.491 -0.803 1.00 0.00 78 GLN A O 2
ATOM 2863 N N . ALA A 1 81 ? -2.034 19.375 1.045 1.00 0.00 79 ALA A N 2
ATOM 2864 C CA . ALA A 1 81 ? -0.932 19.266 2.021 1.00 0.00 79 ALA A CA 2
ATOM 2865 C C . ALA A 1 81 ? -0.071 18.030 1.728 1.00 0.00 79 ALA A C 2
ATOM 2866 O O . ALA A 1 81 ? 1.153 18.128 1.598 1.00 0.00 79 ALA A O 2
ATOM 2873 N N . LEU A 1 82 ? -0.748 16.884 1.598 1.00 0.00 80 LEU A N 2
ATOM 2874 C CA . LEU A 1 82 ? -0.120 15.572 1.410 1.00 0.00 80 LEU A CA 2
ATOM 2875 C C . LEU A 1 82 ? 0.605 15.510 0.048 1.00 0.00 80 LEU A C 2
ATOM 2876 O O . LEU A 1 82 ? 1.773 15.121 -0.015 1.00 0.00 80 LEU A O 2
ATOM 2892 N N . ARG A 1 83 ? -0.100 15.918 -1.027 1.00 0.00 81 ARG A N 2
ATOM 2893 C CA . ARG A 1 83 ? 0.421 15.832 -2.413 1.00 0.00 81 ARG A CA 2
ATOM 2894 C C . ARG A 1 83 ? 1.605 16.796 -2.626 1.00 0.00 81 ARG A C 2
ATOM 2895 O O . ARG A 1 83 ? 2.459 16.549 -3.480 1.00 0.00 81 ARG A O 2
ATOM 2916 N N . ASP A 1 84 ? 1.642 17.883 -1.821 1.00 0.00 82 ASP A N 2
ATOM 2917 C CA . ASP A 1 84 ? 2.709 18.908 -1.876 1.00 0.00 82 ASP A CA 2
ATOM 2918 C C . ASP A 1 84 ? 4.075 18.269 -1.551 1.00 0.00 82 ASP A C 2
ATOM 2919 O O . ASP A 1 84 ? 5.093 18.610 -2.161 1.00 0.00 82 ASP A O 2
ATOM 2928 N N . LEU A 1 85 ? 4.056 17.325 -0.586 1.00 0.00 83 LEU A N 2
ATOM 2929 C CA . LEU A 1 85 ? 5.244 16.555 -0.166 1.00 0.00 83 LEU A CA 2
ATOM 2930 C C . LEU A 1 85 ? 5.770 15.699 -1.344 1.00 0.00 83 LEU A C 2
ATOM 2931 O O . LEU A 1 85 ? 5.008 14.896 -1.882 1.00 0.00 83 LEU A O 2
ATOM 2947 N N . PRO A 1 86 ? 7.058 15.899 -1.797 1.00 0.00 84 PRO A N 2
ATOM 2948 C CA . PRO A 1 86 ? 7.683 15.071 -2.868 1.00 0.00 84 PRO A CA 2
ATOM 2949 C C . PRO A 1 86 ? 7.679 13.559 -2.526 1.00 0.00 84 PRO A C 2
ATOM 2950 O O . PRO A 1 86 ? 8.011 13.175 -1.395 1.00 0.00 84 PRO A O 2
ATOM 2961 N N . GLU A 1 87 ? 7.282 12.724 -3.509 1.00 0.00 85 GLU A N 2
ATOM 2962 C CA . GLU A 1 87 ? 7.224 11.255 -3.351 1.00 0.00 85 GLU A CA 2
ATOM 2963 C C . GLU A 1 87 ? 8.635 10.622 -3.463 1.00 0.00 85 GLU A C 2
ATOM 2964 O O . GLU A 1 87 ? 9.642 11.333 -3.508 1.00 0.00 85 GLU A O 2
ATOM 2976 N N . THR A 1 88 ? 8.687 9.284 -3.515 1.00 0.00 86 THR A N 2
ATOM 2977 C CA . THR A 1 88 ? 9.937 8.519 -3.429 1.00 0.00 86 THR A CA 2
ATOM 2978 C C . THR A 1 88 ? 10.810 8.671 -4.693 1.00 0.00 86 THR A C 2
ATOM 2979 O O . THR A 1 88 ? 10.342 8.480 -5.815 1.00 0.00 86 THR A O 2
ATOM 2990 N N . VAL A 1 89 ? 12.078 9.032 -4.476 1.00 0.00 87 VAL A N 2
ATOM 2991 C CA . VAL A 1 89 ? 13.127 9.059 -5.517 1.00 0.00 87 VAL A CA 2
ATOM 2992 C C . VAL A 1 89 ? 14.157 7.944 -5.212 1.00 0.00 87 VAL A C 2
ATOM 2993 O O . VAL A 1 89 ? 13.855 7.040 -4.417 1.00 0.00 87 VAL A O 2
ATOM 3006 N N . THR A 1 90 ? 15.360 7.986 -5.841 1.00 0.00 88 THR A N 2
ATOM 3007 C CA . THR A 1 90 ? 16.449 7.034 -5.523 1.00 0.00 88 THR A CA 2
ATOM 3008 C C . THR A 1 90 ? 16.964 7.256 -4.082 1.00 0.00 88 THR A C 2
ATOM 3009 O O . THR A 1 90 ? 17.401 6.310 -3.427 1.00 0.00 88 THR A O 2
ATOM 3020 N N . ASP A 1 91 ? 16.905 8.518 -3.602 1.00 0.00 89 ASP A N 2
ATOM 3021 C CA . ASP A 1 91 ? 17.206 8.849 -2.201 1.00 0.00 89 ASP A CA 2
ATOM 3022 C C . ASP A 1 91 ? 16.062 8.331 -1.317 1.00 0.00 89 ASP A C 2
ATOM 3023 O O . ASP A 1 91 ? 14.949 8.881 -1.340 1.00 0.00 89 ASP A O 2
ATOM 3032 N N . LEU A 1 92 ? 16.338 7.238 -0.585 1.00 0.00 90 LEU A N 2
ATOM 3033 C CA . LEU A 1 92 ? 15.348 6.570 0.268 1.00 0.00 90 LEU A CA 2
ATOM 3034 C C . LEU A 1 92 ? 15.063 7.424 1.525 1.00 0.00 90 LEU A C 2
ATOM 3035 O O . LEU A 1 92 ? 15.816 7.373 2.507 1.00 0.00 90 LEU A O 2
ATOM 3051 N N . SER A 1 93 ? 14.015 8.249 1.449 1.00 0.00 91 SER A N 2
ATOM 3052 C CA . SER A 1 93 ? 13.537 9.079 2.565 1.00 0.00 91 SER A CA 2
ATOM 3053 C C . SER A 1 93 ? 12.241 8.477 3.131 1.00 0.00 91 SER A C 2
ATOM 3054 O O . SER A 1 93 ? 11.432 7.921 2.374 1.00 0.00 91 SER A O 2
ATOM 3062 N N . GLN A 1 94 ? 12.058 8.582 4.461 1.00 0.00 92 GLN A N 2
ATOM 3063 C CA . GLN A 1 94 ? 10.839 8.105 5.138 1.00 0.00 92 GLN A CA 2
ATOM 3064 C C . GLN A 1 94 ? 9.674 9.080 4.861 1.00 0.00 92 GLN A C 2
ATOM 3065 O O . GLN A 1 94 ? 9.867 10.304 4.815 1.00 0.00 92 GLN A O 2
ATOM 3079 N N . ILE A 1 95 ? 8.481 8.516 4.652 1.00 0.00 93 ILE A N 2
ATOM 3080 C CA . ILE A 1 95 ? 7.260 9.263 4.312 1.00 0.00 93 ILE A CA 2
ATOM 3081 C C . ILE A 1 95 ? 6.493 9.663 5.598 1.00 0.00 93 ILE A C 2
ATOM 3082 O O . ILE A 1 95 ? 6.004 8.807 6.347 1.00 0.00 93 ILE A O 2
ATOM 3098 N N . VAL A 1 96 ? 6.456 10.972 5.900 1.00 0.00 94 VAL A N 2
ATOM 3099 C CA . VAL A 1 96 ? 5.631 11.525 6.987 1.00 0.00 94 VAL A CA 2
ATOM 3100 C C . VAL A 1 96 ? 4.773 12.687 6.443 1.00 0.00 94 VAL A C 2
ATOM 3101 O O . VAL A 1 96 ? 5.276 13.752 6.092 1.00 0.00 94 VAL A O 2
ATOM 3114 N N . TRP A 1 97 ? 3.473 12.415 6.336 1.00 0.00 95 TRP A N 2
ATOM 3115 C CA . TRP A 1 97 ? 2.454 13.354 5.845 1.00 0.00 95 TRP A CA 2
ATOM 3116 C C . TRP A 1 97 ? 1.269 13.373 6.837 1.00 0.00 95 TRP A C 2
ATOM 3117 O O . TRP A 1 97 ? 1.126 12.417 7.613 1.00 0.00 95 TRP A O 2
ATOM 3138 N N . PRO A 1 98 ? 0.401 14.449 6.839 1.00 0.00 96 PRO A N 2
ATOM 3139 C CA . PRO A 1 98 ? -0.636 14.636 7.893 1.00 0.00 96 PRO A CA 2
ATOM 3140 C C . PRO A 1 98 ? -1.702 13.515 7.930 1.00 0.00 96 PRO A C 2
ATOM 3141 O O . PRO A 1 98 ? -1.854 12.733 6.980 1.00 0.00 96 PRO A O 2
ATOM 3152 N N . GLN A 1 99 ? -2.381 13.432 9.073 1.00 0.00 97 GLN A N 2
ATOM 3153 C CA . GLN A 1 99 ? -3.569 12.585 9.258 1.00 0.00 97 GLN A CA 2
ATOM 3154 C C . GLN A 1 99 ? -4.788 13.350 8.718 1.00 0.00 97 GLN A C 2
ATOM 3155 O O . GLN A 1 99 ? -4.810 14.584 8.777 1.00 0.00 97 GLN A O 2
ATOM 3169 N N . LEU A 1 100 ? -5.776 12.626 8.159 1.00 0.00 98 LEU A N 2
ATOM 3170 C CA . LEU A 1 100 ? -6.994 13.244 7.594 1.00 0.00 98 LEU A CA 2
ATOM 3171 C C . LEU A 1 100 ? -7.855 13.888 8.712 1.00 0.00 98 LEU A C 2
ATOM 3172 O O . LEU A 1 100 ? -7.891 13.365 9.829 1.00 0.00 98 LEU A O 2
ATOM 3188 N N . PRO A 1 101 ? -8.528 15.060 8.426 1.00 0.00 99 PRO A N 2
ATOM 3189 C CA . PRO A 1 101 ? -9.180 15.918 9.463 1.00 0.00 99 PRO A CA 2
ATOM 3190 C C . PRO A 1 101 ? -10.174 15.155 10.379 1.00 0.00 99 PRO A C 2
ATOM 3191 O O . PRO A 1 101 ? -10.107 15.262 11.605 1.00 0.00 99 PRO A O 2
ATOM 3202 N N . VAL A 1 102 ? -11.096 14.396 9.761 1.00 0.00 100 VAL A N 2
ATOM 3203 C CA . VAL A 1 102 ? -12.196 13.706 10.476 1.00 0.00 100 VAL A CA 2
ATOM 3204 C C . VAL A 1 102 ? -11.678 12.421 11.171 1.00 0.00 100 VAL A C 2
ATOM 3205 O O . VAL A 1 102 ? -11.648 12.371 12.416 1.00 0.00 100 VAL A O 2
ATOM 3219 N N . MET A 1 3 ? 5.896 -5.571 7.146 1.00 0.00 1 MET A N 3
ATOM 3220 C CA . MET A 1 3 ? 6.371 -5.465 5.748 1.00 0.00 1 MET A CA 3
ATOM 3221 C C . MET A 1 3 ? 7.101 -6.754 5.354 1.00 0.00 1 MET A C 3
ATOM 3222 O O . MET A 1 3 ? 7.935 -7.256 6.116 1.00 0.00 1 MET A O 3
ATOM 3236 N N . LEU A 1 4 ? 6.759 -7.286 4.171 1.00 0.00 2 LEU A N 3
ATOM 3237 C CA . LEU A 1 4 ? 7.449 -8.442 3.566 1.00 0.00 2 LEU A CA 3
ATOM 3238 C C . LEU A 1 4 ? 7.788 -8.145 2.100 1.00 0.00 2 LEU A C 3
ATOM 3239 O O . LEU A 1 4 ? 7.183 -7.259 1.474 1.00 0.00 2 LEU A O 3
ATOM 3255 N N . LEU A 1 5 ? 8.769 -8.882 1.577 1.00 0.00 3 LEU A N 3
ATOM 3256 C CA . LEU A 1 5 ? 9.233 -8.778 0.189 1.00 0.00 3 LEU A CA 3
ATOM 3257 C C . LEU A 1 5 ? 8.166 -9.372 -0.745 1.00 0.00 3 LEU A C 3
ATOM 3258 O O . LEU A 1 5 ? 7.973 -10.590 -0.779 1.00 0.00 3 LEU A O 3
ATOM 3274 N N . HIS A 1 6 ? 7.428 -8.484 -1.436 1.00 0.00 4 HIS A N 3
ATOM 3275 C CA . HIS A 1 6 ? 6.450 -8.865 -2.476 1.00 0.00 4 HIS A CA 3
ATOM 3276 C C . HIS A 1 6 ? 7.056 -9.795 -3.556 1.00 0.00 4 HIS A C 3
ATOM 3277 O O . HIS A 1 6 ? 6.352 -10.652 -4.095 1.00 0.00 4 HIS A O 3
ATOM 3292 N N . SER A 1 7 ? 8.349 -9.605 -3.865 1.00 0.00 5 SER A N 3
ATOM 3293 C CA . SER A 1 7 ? 9.043 -10.357 -4.925 1.00 0.00 5 SER A CA 3
ATOM 3294 C C . SER A 1 7 ? 10.565 -10.321 -4.690 1.00 0.00 5 SER A C 3
ATOM 3295 O O . SER A 1 7 ? 11.168 -9.249 -4.728 1.00 0.00 5 SER A O 3
ATOM 3303 N N . VAL A 1 8 ? 11.163 -11.499 -4.414 1.00 0.00 6 VAL A N 3
ATOM 3304 C CA . VAL A 1 8 ? 12.627 -11.666 -4.247 1.00 0.00 6 VAL A CA 3
ATOM 3305 C C . VAL A 1 8 ? 13.132 -12.756 -5.208 1.00 0.00 6 VAL A C 3
ATOM 3306 O O . VAL A 1 8 ? 12.416 -13.732 -5.491 1.00 0.00 6 VAL A O 3
ATOM 3319 N N . GLU A 1 9 ? 14.349 -12.568 -5.734 1.00 0.00 7 GLU A N 3
ATOM 3320 C CA . GLU A 1 9 ? 14.999 -13.555 -6.608 1.00 0.00 7 GLU A CA 3
ATOM 3321 C C . GLU A 1 9 ? 15.900 -14.473 -5.763 1.00 0.00 7 GLU A C 3
ATOM 3322 O O . GLU A 1 9 ? 16.810 -14.006 -5.073 1.00 0.00 7 GLU A O 3
ATOM 3334 N N . THR A 1 10 ? 15.608 -15.773 -5.821 1.00 0.00 8 THR A N 3
ATOM 3335 C CA . THR A 1 10 ? 16.340 -16.838 -5.118 1.00 0.00 8 THR A CA 3
ATOM 3336 C C . THR A 1 10 ? 16.965 -17.794 -6.170 1.00 0.00 8 THR A C 3
ATOM 3337 O O . THR A 1 10 ? 16.523 -17.788 -7.325 1.00 0.00 8 THR A O 3
ATOM 3348 N N . PRO A 1 11 ? 18.005 -18.623 -5.820 1.00 0.00 9 PRO A N 3
ATOM 3349 C CA . PRO A 1 11 ? 18.581 -19.631 -6.755 1.00 0.00 9 PRO A CA 3
ATOM 3350 C C . PRO A 1 11 ? 17.565 -20.729 -7.187 1.00 0.00 9 PRO A C 3
ATOM 3351 O O . PRO A 1 11 ? 17.809 -21.453 -8.158 1.00 0.00 9 PRO A O 3
ATOM 3362 N N . ARG A 1 12 ? 16.434 -20.833 -6.461 1.00 0.00 10 ARG A N 3
ATOM 3363 C CA . ARG A 1 12 ? 15.342 -21.796 -6.769 1.00 0.00 10 ARG A CA 3
ATOM 3364 C C . ARG A 1 12 ? 14.223 -21.157 -7.637 1.00 0.00 10 ARG A C 3
ATOM 3365 O O . ARG A 1 12 ? 13.277 -21.848 -8.043 1.00 0.00 10 ARG A O 3
ATOM 3386 N N . GLY A 1 13 ? 14.337 -19.840 -7.914 1.00 0.00 11 GLY A N 3
ATOM 3387 C CA . GLY A 1 13 ? 13.402 -19.123 -8.804 1.00 0.00 11 GLY A CA 3
ATOM 3388 C C . GLY A 1 13 ? 12.959 -17.783 -8.241 1.00 0.00 11 GLY A C 3
ATOM 3389 O O . GLY A 1 13 ? 13.727 -17.127 -7.542 1.00 0.00 11 GLY A O 3
ATOM 3393 N N . GLU A 1 14 ? 11.723 -17.365 -8.552 1.00 0.00 12 GLU A N 3
ATOM 3394 C CA . GLU A 1 14 ? 11.127 -16.123 -8.013 1.00 0.00 12 GLU A CA 3
ATOM 3395 C C . GLU A 1 14 ? 10.163 -16.491 -6.875 1.00 0.00 12 GLU A C 3
ATOM 3396 O O . GLU A 1 14 ? 9.320 -17.381 -7.032 1.00 0.00 12 GLU A O 3
ATOM 3408 N N . ILE A 1 15 ? 10.303 -15.810 -5.731 1.00 0.00 13 ILE A N 3
ATOM 3409 C CA . ILE A 1 15 ? 9.511 -16.084 -4.523 1.00 0.00 13 ILE A CA 3
ATOM 3410 C C . ILE A 1 15 ? 8.708 -14.821 -4.161 1.00 0.00 13 ILE A C 3
ATOM 3411 O O . ILE A 1 15 ? 9.283 -13.784 -3.810 1.00 0.00 13 ILE A O 3
ATOM 3427 N N . LEU A 1 16 ? 7.379 -14.929 -4.279 1.00 0.00 14 LEU A N 3
ATOM 3428 C CA . LEU A 1 16 ? 6.433 -13.828 -4.022 1.00 0.00 14 LEU A CA 3
ATOM 3429 C C . LEU A 1 16 ? 5.931 -13.881 -2.575 1.00 0.00 14 LEU A C 3
ATOM 3430 O O . LEU A 1 16 ? 5.788 -14.978 -2.022 1.00 0.00 14 LEU A O 3
ATOM 3446 N N . ASN A 1 17 ? 5.669 -12.682 -2.002 1.00 0.00 15 ASN A N 3
ATOM 3447 C CA . ASN A 1 17 ? 5.019 -12.486 -0.686 1.00 0.00 15 ASN A CA 3
ATOM 3448 C C . ASN A 1 17 ? 5.717 -13.306 0.410 1.00 0.00 15 ASN A C 3
ATOM 3449 O O . ASN A 1 17 ? 5.253 -14.386 0.793 1.00 0.00 15 ASN A O 3
ATOM 3460 N N . VAL A 1 18 ? 6.859 -12.796 0.878 1.00 0.00 16 VAL A N 3
ATOM 3461 C CA . VAL A 1 18 ? 7.781 -13.556 1.730 1.00 0.00 16 VAL A CA 3
ATOM 3462 C C . VAL A 1 18 ? 8.613 -12.604 2.608 1.00 0.00 16 VAL A C 3
ATOM 3463 O O . VAL A 1 18 ? 9.048 -11.557 2.141 1.00 0.00 16 VAL A O 3
ATOM 3476 N N . SER A 1 19 ? 8.806 -12.956 3.888 1.00 0.00 17 SER A N 3
ATOM 3477 C CA . SER A 1 19 ? 9.620 -12.153 4.821 1.00 0.00 17 SER A CA 3
ATOM 3478 C C . SER A 1 19 ? 11.127 -12.319 4.529 1.00 0.00 17 SER A C 3
ATOM 3479 O O . SER A 1 19 ? 11.525 -13.246 3.828 1.00 0.00 17 SER A O 3
ATOM 3487 N N . GLU A 1 20 ? 11.947 -11.416 5.094 1.00 0.00 18 GLU A N 3
ATOM 3488 C CA . GLU A 1 20 ? 13.424 -11.474 4.991 1.00 0.00 18 GLU A CA 3
ATOM 3489 C C . GLU A 1 20 ? 13.957 -12.754 5.656 1.00 0.00 18 GLU A C 3
ATOM 3490 O O . GLU A 1 20 ? 14.935 -13.352 5.194 1.00 0.00 18 GLU A O 3
ATOM 3502 N N . GLN A 1 21 ? 13.280 -13.160 6.745 1.00 0.00 19 GLN A N 3
ATOM 3503 C CA . GLN A 1 21 ? 13.582 -14.395 7.480 1.00 0.00 19 GLN A CA 3
ATOM 3504 C C . GLN A 1 21 ? 13.327 -15.618 6.588 1.00 0.00 19 GLN A C 3
ATOM 3505 O O . GLN A 1 21 ? 14.248 -16.374 6.289 1.00 0.00 19 GLN A O 3
ATOM 3519 N N . GLU A 1 22 ? 12.062 -15.739 6.134 1.00 0.00 20 GLU A N 3
ATOM 3520 C CA . GLU A 1 22 ? 11.559 -16.913 5.387 1.00 0.00 20 GLU A CA 3
ATOM 3521 C C . GLU A 1 22 ? 12.364 -17.115 4.085 1.00 0.00 20 GLU A C 3
ATOM 3522 O O . GLU A 1 22 ? 12.757 -18.236 3.754 1.00 0.00 20 GLU A O 3
ATOM 3534 N N . ALA A 1 23 ? 12.552 -15.998 3.353 1.00 0.00 21 ALA A N 3
ATOM 3535 C CA . ALA A 1 23 ? 13.365 -15.939 2.123 1.00 0.00 21 ALA A CA 3
ATOM 3536 C C . ALA A 1 23 ? 14.773 -16.546 2.308 1.00 0.00 21 ALA A C 3
ATOM 3537 O O . ALA A 1 23 ? 15.158 -17.424 1.559 1.00 0.00 21 ALA A O 3
ATOM 3544 N N . ARG A 1 24 ? 15.522 -16.100 3.331 1.00 0.00 22 ARG A N 3
ATOM 3545 C CA . ARG A 1 24 ? 16.908 -16.589 3.568 1.00 0.00 22 ARG A CA 3
ATOM 3546 C C . ARG A 1 24 ? 16.930 -18.025 4.131 1.00 0.00 22 ARG A C 3
ATOM 3547 O O . ARG A 1 24 ? 17.821 -18.816 3.798 1.00 0.00 22 ARG A O 3
ATOM 3568 N N . ASP A 1 25 ? 15.942 -18.339 4.977 1.00 0.00 23 ASP A N 3
ATOM 3569 C CA . ASP A 1 25 ? 15.906 -19.588 5.768 1.00 0.00 23 ASP A CA 3
ATOM 3570 C C . ASP A 1 25 ? 15.457 -20.783 4.899 1.00 0.00 23 ASP A C 3
ATOM 3571 O O . ASP A 1 25 ? 16.184 -21.768 4.748 1.00 0.00 23 ASP A O 3
ATOM 3580 N N . VAL A 1 26 ? 14.262 -20.663 4.318 1.00 0.00 24 VAL A N 3
ATOM 3581 C CA . VAL A 1 26 ? 13.630 -21.724 3.511 1.00 0.00 24 VAL A CA 3
ATOM 3582 C C . VAL A 1 26 ? 14.048 -21.633 2.031 1.00 0.00 24 VAL A C 3
ATOM 3583 O O . VAL A 1 26 ? 14.356 -22.648 1.397 1.00 0.00 24 VAL A O 3
ATOM 3596 N N . PHE A 1 27 ? 14.061 -20.409 1.490 1.00 0.00 25 PHE A N 3
ATOM 3597 C CA . PHE A 1 27 ? 14.216 -20.180 0.035 1.00 0.00 25 PHE A CA 3
ATOM 3598 C C . PHE A 1 27 ? 15.665 -19.862 -0.371 1.00 0.00 25 PHE A C 3
ATOM 3599 O O . PHE A 1 27 ? 15.977 -19.837 -1.570 1.00 0.00 25 PHE A O 3
ATOM 3616 N N . GLY A 1 28 ? 16.531 -19.623 0.627 1.00 0.00 26 GLY A N 3
ATOM 3617 C CA . GLY A 1 28 ? 17.959 -19.390 0.397 1.00 0.00 26 GLY A CA 3
ATOM 3618 C C . GLY A 1 28 ? 18.254 -18.135 -0.426 1.00 0.00 26 GLY A C 3
ATOM 3619 O O . GLY A 1 28 ? 19.114 -18.155 -1.313 1.00 0.00 26 GLY A O 3
ATOM 3623 N N . ALA A 1 29 ? 17.531 -17.046 -0.118 1.00 0.00 27 ALA A N 3
ATOM 3624 C CA . ALA A 1 29 ? 17.694 -15.737 -0.785 1.00 0.00 27 ALA A CA 3
ATOM 3625 C C . ALA A 1 29 ? 18.944 -15.022 -0.275 1.00 0.00 27 ALA A C 3
ATOM 3626 O O . ALA A 1 29 ? 19.215 -15.027 0.932 1.00 0.00 27 ALA A O 3
ATOM 3633 N N . SER A 1 30 ? 19.678 -14.391 -1.192 1.00 0.00 28 SER A N 3
ATOM 3634 C CA . SER A 1 30 ? 20.931 -13.690 -0.882 1.00 0.00 28 SER A CA 3
ATOM 3635 C C . SER A 1 30 ? 20.643 -12.362 -0.169 1.00 0.00 28 SER A C 3
ATOM 3636 O O . SER A 1 30 ? 19.607 -11.751 -0.409 1.00 0.00 28 SER A O 3
ATOM 3644 N N . GLU A 1 31 ? 21.580 -11.900 0.671 1.00 0.00 29 GLU A N 3
ATOM 3645 C CA . GLU A 1 31 ? 21.450 -10.605 1.380 1.00 0.00 29 GLU A CA 3
ATOM 3646 C C . GLU A 1 31 ? 21.445 -9.422 0.382 1.00 0.00 29 GLU A C 3
ATOM 3647 O O . GLU A 1 31 ? 20.869 -8.357 0.662 1.00 0.00 29 GLU A O 3
ATOM 3659 N N . GLN A 1 32 ? 22.055 -9.646 -0.804 1.00 0.00 30 GLN A N 3
ATOM 3660 C CA . GLN A 1 32 ? 21.979 -8.707 -1.939 1.00 0.00 30 GLN A CA 3
ATOM 3661 C C . GLN A 1 32 ? 20.535 -8.658 -2.465 1.00 0.00 30 GLN A C 3
ATOM 3662 O O . GLN A 1 32 ? 20.007 -7.588 -2.759 1.00 0.00 30 GLN A O 3
ATOM 3676 N N . ALA A 1 33 ? 19.896 -9.843 -2.500 1.00 0.00 31 ALA A N 3
ATOM 3677 C CA . ALA A 1 33 ? 18.529 -10.032 -3.025 1.00 0.00 31 ALA A CA 3
ATOM 3678 C C . ALA A 1 33 ? 17.491 -9.579 -1.978 1.00 0.00 31 ALA A C 3
ATOM 3679 O O . ALA A 1 33 ? 16.382 -9.189 -2.330 1.00 0.00 31 ALA A O 3
ATOM 3686 N N . ILE A 1 34 ? 17.891 -9.592 -0.687 1.00 0.00 32 ILE A N 3
ATOM 3687 C CA . ILE A 1 34 ? 16.968 -9.326 0.439 1.00 0.00 32 ILE A CA 3
ATOM 3688 C C . ILE A 1 34 ? 16.797 -7.822 0.575 1.00 0.00 32 ILE A C 3
ATOM 3689 O O . ILE A 1 34 ? 15.682 -7.325 0.749 1.00 0.00 32 ILE A O 3
ATOM 3705 N N . ALA A 1 35 ? 17.921 -7.105 0.438 1.00 0.00 33 ALA A N 3
ATOM 3706 C CA . ALA A 1 35 ? 17.959 -5.660 0.622 1.00 0.00 33 ALA A CA 3
ATOM 3707 C C . ALA A 1 35 ? 17.380 -4.989 -0.631 1.00 0.00 33 ALA A C 3
ATOM 3708 O O . ALA A 1 35 ? 16.740 -3.949 -0.542 1.00 0.00 33 ALA A O 3
ATOM 3715 N N . ASP A 1 36 ? 17.642 -5.624 -1.800 1.00 0.00 34 ASP A N 3
ATOM 3716 C CA . ASP A 1 36 ? 17.117 -5.207 -3.121 1.00 0.00 34 ASP A CA 3
ATOM 3717 C C . ASP A 1 36 ? 15.584 -5.310 -3.190 1.00 0.00 34 ASP A C 3
ATOM 3718 O O . ASP A 1 36 ? 14.906 -4.364 -3.604 1.00 0.00 34 ASP A O 3
ATOM 3727 N N . ALA A 1 37 ? 15.052 -6.470 -2.769 1.00 0.00 35 ALA A N 3
ATOM 3728 C CA . ALA A 1 37 ? 13.609 -6.774 -2.868 1.00 0.00 35 ALA A CA 3
ATOM 3729 C C . ALA A 1 37 ? 12.805 -6.023 -1.797 1.00 0.00 35 ALA A C 3
ATOM 3730 O O . ALA A 1 37 ? 11.653 -5.629 -2.033 1.00 0.00 35 ALA A O 3
ATOM 3737 N N . ARG A 1 38 ? 13.421 -5.873 -0.605 1.00 0.00 36 ARG A N 3
ATOM 3738 C CA . ARG A 1 38 ? 12.881 -5.019 0.470 1.00 0.00 36 ARG A CA 3
ATOM 3739 C C . ARG A 1 38 ? 12.795 -3.570 -0.019 1.00 0.00 36 ARG A C 3
ATOM 3740 O O . ARG A 1 38 ? 11.744 -2.937 0.088 1.00 0.00 36 ARG A O 3
ATOM 3761 N N . LYS A 1 39 ? 13.915 -3.092 -0.596 1.00 0.00 37 LYS A N 3
ATOM 3762 C CA . LYS A 1 39 ? 14.013 -1.761 -1.240 1.00 0.00 37 LYS A CA 3
ATOM 3763 C C . LYS A 1 39 ? 12.948 -1.596 -2.325 1.00 0.00 37 LYS A C 3
ATOM 3764 O O . LYS A 1 39 ? 12.404 -0.521 -2.481 1.00 0.00 37 LYS A O 3
ATOM 3783 N N . ALA A 1 40 ? 12.619 -2.690 -3.024 1.00 0.00 38 ALA A N 3
ATOM 3784 C CA . ALA A 1 40 ? 11.765 -2.636 -4.214 1.00 0.00 38 ALA A CA 3
ATOM 3785 C C . ALA A 1 40 ? 10.297 -2.452 -3.791 1.00 0.00 38 ALA A C 3
ATOM 3786 O O . ALA A 1 40 ? 9.590 -1.580 -4.309 1.00 0.00 38 ALA A O 3
ATOM 3793 N N . THR A 1 41 ? 9.888 -3.262 -2.787 1.00 0.00 39 THR A N 3
ATOM 3794 C CA . THR A 1 41 ? 8.525 -3.257 -2.239 1.00 0.00 39 THR A CA 3
ATOM 3795 C C . THR A 1 41 ? 8.265 -1.938 -1.480 1.00 0.00 39 THR A C 3
ATOM 3796 O O . THR A 1 41 ? 7.188 -1.361 -1.604 1.00 0.00 39 THR A O 3
ATOM 3807 N N . ILE A 1 42 ? 9.288 -1.451 -0.741 1.00 0.00 40 ILE A N 3
ATOM 3808 C CA . ILE A 1 42 ? 9.235 -0.154 -0.026 1.00 0.00 40 ILE A CA 3
ATOM 3809 C C . ILE A 1 42 ? 9.089 1.001 -1.039 1.00 0.00 40 ILE A C 3
ATOM 3810 O O . ILE A 1 42 ? 8.077 1.689 -1.028 1.00 0.00 40 ILE A O 3
ATOM 3826 N N . LEU A 1 43 ? 10.074 1.128 -1.961 1.00 0.00 41 LEU A N 3
ATOM 3827 C CA . LEU A 1 43 ? 10.121 2.181 -3.031 1.00 0.00 41 LEU A CA 3
ATOM 3828 C C . LEU A 1 43 ? 8.820 2.232 -3.857 1.00 0.00 41 LEU A C 3
ATOM 3829 O O . LEU A 1 43 ? 8.431 3.297 -4.365 1.00 0.00 41 LEU A O 3
ATOM 3845 N N . GLN A 1 44 ? 8.134 1.087 -3.947 1.00 0.00 42 GLN A N 3
ATOM 3846 C CA . GLN A 1 44 ? 6.875 0.956 -4.678 1.00 0.00 42 GLN A CA 3
ATOM 3847 C C . GLN A 1 44 ? 5.742 1.537 -3.802 1.00 0.00 42 GLN A C 3
ATOM 3848 O O . GLN A 1 44 ? 5.036 2.462 -4.206 1.00 0.00 42 GLN A O 3
ATOM 3862 N N . THR A 1 45 ? 5.676 1.025 -2.554 1.00 0.00 43 THR A N 3
ATOM 3863 C CA . THR A 1 45 ? 4.592 1.307 -1.583 1.00 0.00 43 THR A CA 3
ATOM 3864 C C . THR A 1 45 ? 4.547 2.796 -1.155 1.00 0.00 43 THR A C 3
ATOM 3865 O O . THR A 1 45 ? 3.463 3.335 -0.936 1.00 0.00 43 THR A O 3
ATOM 3876 N N . LEU A 1 46 ? 5.724 3.462 -1.082 1.00 0.00 44 LEU A N 3
ATOM 3877 C CA . LEU A 1 46 ? 5.821 4.894 -0.688 1.00 0.00 44 LEU A CA 3
ATOM 3878 C C . LEU A 1 46 ? 5.020 5.770 -1.671 1.00 0.00 44 LEU A C 3
ATOM 3879 O O . LEU A 1 46 ? 4.417 6.779 -1.292 1.00 0.00 44 LEU A O 3
ATOM 3895 N N . ARG A 1 47 ? 5.022 5.345 -2.939 1.00 0.00 45 ARG A N 3
ATOM 3896 C CA . ARG A 1 47 ? 4.375 6.061 -4.043 1.00 0.00 45 ARG A CA 3
ATOM 3897 C C . ARG A 1 47 ? 2.961 5.524 -4.328 1.00 0.00 45 ARG A C 3
ATOM 3898 O O . ARG A 1 47 ? 2.158 6.224 -4.952 1.00 0.00 45 ARG A O 3
ATOM 3919 N N . ILE A 1 48 ? 2.654 4.295 -3.867 1.00 0.00 46 ILE A N 3
ATOM 3920 C CA . ILE A 1 48 ? 1.294 3.736 -3.970 1.00 0.00 46 ILE A CA 3
ATOM 3921 C C . ILE A 1 48 ? 0.381 4.400 -2.929 1.00 0.00 46 ILE A C 3
ATOM 3922 O O . ILE A 1 48 ? -0.584 5.059 -3.299 1.00 0.00 46 ILE A O 3
ATOM 3938 N N . GLU A 1 49 ? 0.744 4.244 -1.634 1.00 0.00 47 GLU A N 3
ATOM 3939 C CA . GLU A 1 49 ? -0.085 4.664 -0.481 1.00 0.00 47 GLU A CA 3
ATOM 3940 C C . GLU A 1 49 ? -0.525 6.128 -0.576 1.00 0.00 47 GLU A C 3
ATOM 3941 O O . GLU A 1 49 ? -1.670 6.434 -0.278 1.00 0.00 47 GLU A O 3
ATOM 3953 N N . ARG A 1 50 ? 0.389 7.025 -1.018 1.00 0.00 48 ARG A N 3
ATOM 3954 C CA . ARG A 1 50 ? 0.044 8.445 -1.236 1.00 0.00 48 ARG A CA 3
ATOM 3955 C C . ARG A 1 50 ? -1.113 8.577 -2.257 1.00 0.00 48 ARG A C 3
ATOM 3956 O O . ARG A 1 50 ? -2.124 9.217 -1.964 1.00 0.00 48 ARG A O 3
ATOM 3977 N N . ASP A 1 51 ? -0.968 7.892 -3.414 1.00 0.00 49 ASP A N 3
ATOM 3978 C CA . ASP A 1 51 ? -1.955 7.930 -4.515 1.00 0.00 49 ASP A CA 3
ATOM 3979 C C . ASP A 1 51 ? -3.296 7.332 -4.066 1.00 0.00 49 ASP A C 3
ATOM 3980 O O . ASP A 1 51 ? -4.347 7.848 -4.433 1.00 0.00 49 ASP A O 3
ATOM 3989 N N . GLU A 1 52 ? -3.231 6.268 -3.242 1.00 0.00 50 GLU A N 3
ATOM 3990 C CA . GLU A 1 52 ? -4.420 5.582 -2.708 1.00 0.00 50 GLU A CA 3
ATOM 3991 C C . GLU A 1 52 ? -5.310 6.555 -1.938 1.00 0.00 50 GLU A C 3
ATOM 3992 O O . GLU A 1 52 ? -6.497 6.649 -2.200 1.00 0.00 50 GLU A O 3
ATOM 4004 N N . ARG A 1 53 ? -4.687 7.307 -1.023 1.00 0.00 51 ARG A N 3
ATOM 4005 C CA . ARG A 1 53 ? -5.390 8.224 -0.112 1.00 0.00 51 ARG A CA 3
ATOM 4006 C C . ARG A 1 53 ? -5.936 9.452 -0.882 1.00 0.00 51 ARG A C 3
ATOM 4007 O O . ARG A 1 53 ? -6.987 9.981 -0.526 1.00 0.00 51 ARG A O 3
ATOM 4028 N N . LEU A 1 54 ? -5.217 9.869 -1.950 1.00 0.00 52 LEU A N 3
ATOM 4029 C CA . LEU A 1 54 ? -5.632 10.994 -2.819 1.00 0.00 52 LEU A CA 3
ATOM 4030 C C . LEU A 1 54 ? -6.894 10.615 -3.625 1.00 0.00 52 LEU A C 3
ATOM 4031 O O . LEU A 1 54 ? -7.902 11.325 -3.578 1.00 0.00 52 LEU A O 3
ATOM 4047 N N . ARG A 1 55 ? -6.840 9.451 -4.310 1.00 0.00 53 ARG A N 3
ATOM 4048 C CA . ARG A 1 55 ? -7.930 8.979 -5.199 1.00 0.00 53 ARG A CA 3
ATOM 4049 C C . ARG A 1 55 ? -9.125 8.438 -4.385 1.00 0.00 53 ARG A C 3
ATOM 4050 O O . ARG A 1 55 ? -10.249 8.368 -4.892 1.00 0.00 53 ARG A O 3
ATOM 4071 N N . ALA A 1 56 ? -8.862 8.036 -3.128 1.00 0.00 54 ALA A N 3
ATOM 4072 C CA . ALA A 1 56 ? -9.908 7.577 -2.193 1.00 0.00 54 ALA A CA 3
ATOM 4073 C C . ALA A 1 56 ? -10.631 8.769 -1.558 1.00 0.00 54 ALA A C 3
ATOM 4074 O O . ALA A 1 56 ? -11.787 8.646 -1.170 1.00 0.00 54 ALA A O 3
ATOM 4081 N N . CYS A 1 57 ? -9.928 9.917 -1.457 1.00 0.00 55 CYS A N 3
ATOM 4082 C CA . CYS A 1 57 ? -10.506 11.189 -0.980 1.00 0.00 55 CYS A CA 3
ATOM 4083 C C . CYS A 1 57 ? -10.802 12.113 -2.185 1.00 0.00 55 CYS A C 3
ATOM 4084 O O . CYS A 1 57 ? -10.693 13.334 -2.094 1.00 0.00 55 CYS A O 3
ATOM 4092 N N . ASP A 1 58 ? -11.182 11.497 -3.322 1.00 0.00 56 ASP A N 3
ATOM 4093 C CA . ASP A 1 58 ? -11.602 12.210 -4.549 1.00 0.00 56 ASP A CA 3
ATOM 4094 C C . ASP A 1 58 ? -13.132 12.445 -4.533 1.00 0.00 56 ASP A C 3
ATOM 4095 O O . ASP A 1 58 ? -13.637 13.367 -5.202 1.00 0.00 56 ASP A O 3
ATOM 4104 N N . TRP A 1 59 ? -13.851 11.615 -3.745 1.00 0.00 57 TRP A N 3
ATOM 4105 C CA . TRP A 1 59 ? -15.325 11.692 -3.585 1.00 0.00 57 TRP A CA 3
ATOM 4106 C C . TRP A 1 59 ? -15.774 13.098 -3.131 1.00 0.00 57 TRP A C 3
ATOM 4107 O O . TRP A 1 59 ? -16.823 13.577 -3.531 1.00 0.00 57 TRP A O 3
ATOM 4128 N N . THR A 1 60 ? -14.944 13.719 -2.285 1.00 0.00 58 THR A N 3
ATOM 4129 C CA . THR A 1 60 ? -15.212 15.036 -1.684 1.00 0.00 58 THR A CA 3
ATOM 4130 C C . THR A 1 60 ? -14.813 16.185 -2.630 1.00 0.00 58 THR A C 3
ATOM 4131 O O . THR A 1 60 ? -15.349 17.299 -2.536 1.00 0.00 58 THR A O 3
ATOM 4142 N N . GLN A 1 61 ? -13.890 15.895 -3.551 1.00 0.00 59 GLN A N 3
ATOM 4143 C CA . GLN A 1 61 ? -13.296 16.900 -4.449 1.00 0.00 59 GLN A CA 3
ATOM 4144 C C . GLN A 1 61 ? -14.143 17.103 -5.720 1.00 0.00 59 GLN A C 3
ATOM 4145 O O . GLN A 1 61 ? -14.060 18.155 -6.362 1.00 0.00 59 GLN A O 3
ATOM 4159 N N . VAL A 1 62 ? -14.957 16.091 -6.074 1.00 0.00 60 VAL A N 3
ATOM 4160 C CA . VAL A 1 62 ? -15.844 16.147 -7.252 1.00 0.00 60 VAL A CA 3
ATOM 4161 C C . VAL A 1 62 ? -17.034 17.109 -6.994 1.00 0.00 60 VAL A C 3
ATOM 4162 O O . VAL A 1 62 ? -17.430 17.332 -5.836 1.00 0.00 60 VAL A O 3
ATOM 4175 N N . GLN A 1 63 ? -17.590 17.682 -8.080 1.00 0.00 61 GLN A N 3
ATOM 4176 C CA . GLN A 1 63 ? -18.743 18.608 -8.022 1.00 0.00 61 GLN A CA 3
ATOM 4177 C C . GLN A 1 63 ? -20.047 17.869 -7.646 1.00 0.00 61 GLN A C 3
ATOM 4178 O O . GLN A 1 63 ? -21.034 18.500 -7.245 1.00 0.00 61 GLN A O 3
ATOM 4192 N N . ASP A 1 64 ? -20.032 16.528 -7.809 1.00 0.00 62 ASP A N 3
ATOM 4193 C CA . ASP A 1 64 ? -21.197 15.654 -7.576 1.00 0.00 62 ASP A CA 3
ATOM 4194 C C . ASP A 1 64 ? -21.651 15.666 -6.100 1.00 0.00 62 ASP A C 3
ATOM 4195 O O . ASP A 1 64 ? -22.848 15.798 -5.817 1.00 0.00 62 ASP A O 3
ATOM 4204 N N . VAL A 1 65 ? -20.684 15.529 -5.178 1.00 0.00 63 VAL A N 3
ATOM 4205 C CA . VAL A 1 65 ? -20.959 15.405 -3.732 1.00 0.00 63 VAL A CA 3
ATOM 4206 C C . VAL A 1 65 ? -21.512 16.729 -3.161 1.00 0.00 63 VAL A C 3
ATOM 4207 O O . VAL A 1 65 ? -21.108 17.818 -3.584 1.00 0.00 63 VAL A O 3
ATOM 4220 N N . VAL A 1 66 ? -22.453 16.612 -2.218 1.00 0.00 64 VAL A N 3
ATOM 4221 C CA . VAL A 1 66 ? -23.081 17.759 -1.552 1.00 0.00 64 VAL A CA 3
ATOM 4222 C C . VAL A 1 66 ? -22.440 17.925 -0.168 1.00 0.00 64 VAL A C 3
ATOM 4223 O O . VAL A 1 66 ? -22.791 17.216 0.775 1.00 0.00 64 VAL A O 3
ATOM 4236 N N . LEU A 1 67 ? -21.463 18.840 -0.072 1.00 0.00 65 LEU A N 3
ATOM 4237 C CA . LEU A 1 67 ? -20.743 19.141 1.187 1.00 0.00 65 LEU A CA 3
ATOM 4238 C C . LEU A 1 67 ? -20.650 20.658 1.378 1.00 0.00 65 LEU A C 3
ATOM 4239 O O . LEU A 1 67 ? -20.838 21.425 0.423 1.00 0.00 65 LEU A O 3
ATOM 4255 N N . THR A 1 68 ? -20.339 21.082 2.615 1.00 0.00 66 THR A N 3
ATOM 4256 C CA . THR A 1 68 ? -20.114 22.497 2.942 1.00 0.00 66 THR A CA 3
ATOM 4257 C C . THR A 1 68 ? -18.688 22.901 2.528 1.00 0.00 66 THR A C 3
ATOM 4258 O O . THR A 1 68 ? -17.845 22.026 2.264 1.00 0.00 66 THR A O 3
ATOM 4269 N N . ALA A 1 69 ? -18.428 24.217 2.462 1.00 0.00 67 ALA A N 3
ATOM 4270 C CA . ALA A 1 69 ? -17.085 24.745 2.168 1.00 0.00 67 ALA A CA 3
ATOM 4271 C C . ALA A 1 69 ? -16.084 24.280 3.240 1.00 0.00 67 ALA A C 3
ATOM 4272 O O . ALA A 1 69 ? -14.971 23.886 2.914 1.00 0.00 67 ALA A O 3
ATOM 4279 N N . ASP A 1 70 ? -16.523 24.323 4.520 1.00 0.00 68 ASP A N 3
ATOM 4280 C CA . ASP A 1 70 ? -15.758 23.800 5.675 1.00 0.00 68 ASP A CA 3
ATOM 4281 C C . ASP A 1 70 ? -15.240 22.366 5.429 1.00 0.00 68 ASP A C 3
ATOM 4282 O O . ASP A 1 70 ? -14.058 22.093 5.624 1.00 0.00 68 ASP A O 3
ATOM 4291 N N . GLN A 1 71 ? -16.146 21.476 4.985 1.00 0.00 69 GLN A N 3
ATOM 4292 C CA . GLN A 1 71 ? -15.822 20.050 4.734 1.00 0.00 69 GLN A CA 3
ATOM 4293 C C . GLN A 1 71 ? -14.897 19.903 3.514 1.00 0.00 69 GLN A C 3
ATOM 4294 O O . GLN A 1 71 ? -13.821 19.324 3.616 1.00 0.00 69 GLN A O 3
ATOM 4308 N N . LYS A 1 72 ? -15.312 20.498 2.386 1.00 0.00 70 LYS A N 3
ATOM 4309 C CA . LYS A 1 72 ? -14.602 20.411 1.084 1.00 0.00 70 LYS A CA 3
ATOM 4310 C C . LYS A 1 72 ? -13.204 21.057 1.109 1.00 0.00 70 LYS A C 3
ATOM 4311 O O . LYS A 1 72 ? -12.320 20.615 0.376 1.00 0.00 70 LYS A O 3
ATOM 4330 N N . ALA A 1 73 ? -13.008 22.071 1.969 1.00 0.00 71 ALA A N 3
ATOM 4331 C CA . ALA A 1 73 ? -11.751 22.863 2.000 1.00 0.00 71 ALA A CA 3
ATOM 4332 C C . ALA A 1 73 ? -10.716 22.138 2.868 1.00 0.00 71 ALA A C 3
ATOM 4333 O O . ALA A 1 73 ? -9.571 21.971 2.475 1.00 0.00 71 ALA A O 3
ATOM 4340 N N . THR A 1 74 ? -11.161 21.776 4.084 1.00 0.00 72 THR A N 3
ATOM 4341 C CA . THR A 1 74 ? -10.415 20.896 5.016 1.00 0.00 72 THR A CA 3
ATOM 4342 C C . THR A 1 74 ? -9.963 19.573 4.324 1.00 0.00 72 THR A C 3
ATOM 4343 O O . THR A 1 74 ? -8.833 19.115 4.515 1.00 0.00 72 THR A O 3
ATOM 4354 N N . TRP A 1 75 ? -10.857 18.999 3.493 1.00 0.00 73 TRP A N 3
ATOM 4355 C CA . TRP A 1 75 ? -10.562 17.792 2.688 1.00 0.00 73 TRP A CA 3
ATOM 4356 C C . TRP A 1 75 ? -9.560 18.094 1.557 1.00 0.00 73 TRP A C 3
ATOM 4357 O O . TRP A 1 75 ? -8.666 17.288 1.282 1.00 0.00 73 TRP A O 3
ATOM 4378 N N . ALA A 1 76 ? -9.731 19.257 0.907 1.00 0.00 74 ALA A N 3
ATOM 4379 C CA . ALA A 1 76 ? -8.833 19.716 -0.173 1.00 0.00 74 ALA A CA 3
ATOM 4380 C C . ALA A 1 76 ? -7.453 20.074 0.387 1.00 0.00 74 ALA A C 3
ATOM 4381 O O . ALA A 1 76 ? -6.456 19.978 -0.316 1.00 0.00 74 ALA A O 3
ATOM 4388 N N . LYS A 1 77 ? -7.424 20.477 1.666 1.00 0.00 75 LYS A N 3
ATOM 4389 C CA . LYS A 1 77 ? -6.204 20.896 2.371 1.00 0.00 75 LYS A CA 3
ATOM 4390 C C . LYS A 1 77 ? -5.390 19.653 2.747 1.00 0.00 75 LYS A C 3
ATOM 4391 O O . LYS A 1 77 ? -4.165 19.649 2.656 1.00 0.00 75 LYS A O 3
ATOM 4410 N N . TYR A 1 78 ? -6.121 18.604 3.171 1.00 0.00 76 TYR A N 3
ATOM 4411 C CA . TYR A 1 78 ? -5.571 17.263 3.431 1.00 0.00 76 TYR A CA 3
ATOM 4412 C C . TYR A 1 78 ? -4.911 16.695 2.157 1.00 0.00 76 TYR A C 3
ATOM 4413 O O . TYR A 1 78 ? -3.757 16.250 2.191 1.00 0.00 76 TYR A O 3
ATOM 4431 N N . ARG A 1 79 ? -5.678 16.729 1.049 1.00 0.00 77 ARG A N 3
ATOM 4432 C CA . ARG A 1 79 ? -5.257 16.196 -0.261 1.00 0.00 77 ARG A CA 3
ATOM 4433 C C . ARG A 1 79 ? -4.007 16.944 -0.761 1.00 0.00 77 ARG A C 3
ATOM 4434 O O . ARG A 1 79 ? -3.011 16.325 -1.150 1.00 0.00 77 ARG A O 3
ATOM 4455 N N . GLN A 1 80 ? -4.088 18.287 -0.732 1.00 0.00 78 GLN A N 3
ATOM 4456 C CA . GLN A 1 80 ? -3.002 19.183 -1.162 1.00 0.00 78 GLN A CA 3
ATOM 4457 C C . GLN A 1 80 ? -1.734 18.990 -0.330 1.00 0.00 78 GLN A C 3
ATOM 4458 O O . GLN A 1 80 ? -0.648 18.947 -0.891 1.00 0.00 78 GLN A O 3
ATOM 4472 N N . ALA A 1 81 ? -1.894 18.845 0.996 1.00 0.00 79 ALA A N 3
ATOM 4473 C CA . ALA A 1 81 ? -0.759 18.690 1.932 1.00 0.00 79 ALA A CA 3
ATOM 4474 C C . ALA A 1 81 ? -0.045 17.351 1.718 1.00 0.00 79 ALA A C 3
ATOM 4475 O O . ALA A 1 81 ? 1.181 17.265 1.834 1.00 0.00 79 ALA A O 3
ATOM 4482 N N . LEU A 1 82 ? -0.835 16.305 1.429 1.00 0.00 80 LEU A N 3
ATOM 4483 C CA . LEU A 1 82 ? -0.341 14.953 1.124 1.00 0.00 80 LEU A CA 3
ATOM 4484 C C . LEU A 1 82 ? 0.572 14.969 -0.123 1.00 0.00 80 LEU A C 3
ATOM 4485 O O . LEU A 1 82 ? 1.697 14.464 -0.076 1.00 0.00 80 LEU A O 3
ATOM 4501 N N . ARG A 1 83 ? 0.076 15.558 -1.228 1.00 0.00 81 ARG A N 3
ATOM 4502 C CA . ARG A 1 83 ? 0.847 15.668 -2.489 1.00 0.00 81 ARG A CA 3
ATOM 4503 C C . ARG A 1 83 ? 1.949 16.740 -2.381 1.00 0.00 81 ARG A C 3
ATOM 4504 O O . ARG A 1 83 ? 2.924 16.704 -3.136 1.00 0.00 81 ARG A O 3
ATOM 4525 N N . ASP A 1 84 ? 1.761 17.708 -1.444 1.00 0.00 82 ASP A N 3
ATOM 4526 C CA . ASP A 1 84 ? 2.761 18.767 -1.140 1.00 0.00 82 ASP A CA 3
ATOM 4527 C C . ASP A 1 84 ? 4.004 18.144 -0.502 1.00 0.00 82 ASP A C 3
ATOM 4528 O O . ASP A 1 84 ? 5.121 18.618 -0.726 1.00 0.00 82 ASP A O 3
ATOM 4537 N N . LEU A 1 85 ? 3.787 17.084 0.296 1.00 0.00 83 LEU A N 3
ATOM 4538 C CA . LEU A 1 85 ? 4.861 16.211 0.784 1.00 0.00 83 LEU A CA 3
ATOM 4539 C C . LEU A 1 85 ? 5.363 15.351 -0.396 1.00 0.00 83 LEU A C 3
ATOM 4540 O O . LEU A 1 85 ? 4.615 14.489 -0.871 1.00 0.00 83 LEU A O 3
ATOM 4556 N N . PRO A 1 86 ? 6.600 15.595 -0.927 1.00 0.00 84 PRO A N 3
ATOM 4557 C CA . PRO A 1 86 ? 7.134 14.816 -2.052 1.00 0.00 84 PRO A CA 3
ATOM 4558 C C . PRO A 1 86 ? 7.737 13.469 -1.588 1.00 0.00 84 PRO A C 3
ATOM 4559 O O . PRO A 1 86 ? 8.225 13.345 -0.454 1.00 0.00 84 PRO A O 3
ATOM 4570 N N . GLU A 1 87 ? 7.667 12.465 -2.470 1.00 0.00 85 GLU A N 3
ATOM 4571 C CA . GLU A 1 87 ? 8.321 11.158 -2.259 1.00 0.00 85 GLU A CA 3
ATOM 4572 C C . GLU A 1 87 ? 9.831 11.269 -2.556 1.00 0.00 85 GLU A C 3
ATOM 4573 O O . GLU A 1 87 ? 10.264 12.167 -3.293 1.00 0.00 85 GLU A O 3
ATOM 4585 N N . THR A 1 88 ? 10.615 10.377 -1.942 1.00 0.00 86 THR A N 3
ATOM 4586 C CA . THR A 1 88 ? 12.069 10.303 -2.140 1.00 0.00 86 THR A CA 3
ATOM 4587 C C . THR A 1 88 ? 12.564 8.878 -1.863 1.00 0.00 86 THR A C 3
ATOM 4588 O O . THR A 1 88 ? 11.967 8.140 -1.067 1.00 0.00 86 THR A O 3
ATOM 4599 N N . VAL A 1 89 ? 13.648 8.500 -2.551 1.00 0.00 87 VAL A N 3
ATOM 4600 C CA . VAL A 1 89 ? 14.311 7.199 -2.377 1.00 0.00 87 VAL A CA 3
ATOM 4601 C C . VAL A 1 89 ? 15.695 7.372 -1.713 1.00 0.00 87 VAL A C 3
ATOM 4602 O O . VAL A 1 89 ? 16.162 6.478 -1.001 1.00 0.00 87 VAL A O 3
ATOM 4615 N N . THR A 1 90 ? 16.336 8.538 -1.938 1.00 0.00 88 THR A N 3
ATOM 4616 C CA . THR A 1 90 ? 17.708 8.818 -1.457 1.00 0.00 88 THR A CA 3
ATOM 4617 C C . THR A 1 90 ? 17.738 10.130 -0.647 1.00 0.00 88 THR A C 3
ATOM 4618 O O . THR A 1 90 ? 18.348 11.128 -1.053 1.00 0.00 88 THR A O 3
ATOM 4629 N N . ASP A 1 91 ? 17.026 10.122 0.489 1.00 0.00 89 ASP A N 3
ATOM 4630 C CA . ASP A 1 91 ? 17.070 11.203 1.487 1.00 0.00 89 ASP A CA 3
ATOM 4631 C C . ASP A 1 91 ? 16.612 10.622 2.831 1.00 0.00 89 ASP A C 3
ATOM 4632 O O . ASP A 1 91 ? 17.445 10.185 3.631 1.00 0.00 89 ASP A O 3
ATOM 4641 N N . LEU A 1 92 ? 15.283 10.553 3.046 1.00 0.00 90 LEU A N 3
ATOM 4642 C CA . LEU A 1 92 ? 14.676 9.939 4.243 1.00 0.00 90 LEU A CA 3
ATOM 4643 C C . LEU A 1 92 ? 13.568 8.972 3.787 1.00 0.00 90 LEU A C 3
ATOM 4644 O O . LEU A 1 92 ? 12.548 9.414 3.246 1.00 0.00 90 LEU A O 3
ATOM 4660 N N . SER A 1 93 ? 13.778 7.653 3.993 1.00 0.00 91 SER A N 3
ATOM 4661 C CA . SER A 1 93 ? 12.800 6.602 3.620 1.00 0.00 91 SER A CA 3
ATOM 4662 C C . SER A 1 93 ? 11.779 6.385 4.755 1.00 0.00 91 SER A C 3
ATOM 4663 O O . SER A 1 93 ? 11.693 5.306 5.364 1.00 0.00 91 SER A O 3
ATOM 4671 N N . GLN A 1 94 ? 11.039 7.464 5.054 1.00 0.00 92 GLN A N 3
ATOM 4672 C CA . GLN A 1 94 ? 9.872 7.469 5.954 1.00 0.00 92 GLN A CA 3
ATOM 4673 C C . GLN A 1 94 ? 8.757 8.273 5.279 1.00 0.00 92 GLN A C 3
ATOM 4674 O O . GLN A 1 94 ? 9.033 9.204 4.508 1.00 0.00 92 GLN A O 3
ATOM 4688 N N . ILE A 1 95 ? 7.501 7.920 5.570 1.00 0.00 93 ILE A N 3
ATOM 4689 C CA . ILE A 1 95 ? 6.320 8.481 4.891 1.00 0.00 93 ILE A CA 3
ATOM 4690 C C . ILE A 1 95 ? 5.261 8.904 5.925 1.00 0.00 93 ILE A C 3
ATOM 4691 O O . ILE A 1 95 ? 4.368 8.130 6.282 1.00 0.00 93 ILE A O 3
ATOM 4707 N N . VAL A 1 96 ? 5.384 10.139 6.436 1.00 0.00 94 VAL A N 3
ATOM 4708 C CA . VAL A 1 96 ? 4.459 10.678 7.446 1.00 0.00 94 VAL A CA 3
ATOM 4709 C C . VAL A 1 96 ? 3.659 11.818 6.798 1.00 0.00 94 VAL A C 3
ATOM 4710 O O . VAL A 1 96 ? 4.071 12.986 6.814 1.00 0.00 94 VAL A O 3
ATOM 4723 N N . TRP A 1 97 ? 2.552 11.441 6.161 1.00 0.00 95 TRP A N 3
ATOM 4724 C CA . TRP A 1 97 ? 1.641 12.359 5.440 1.00 0.00 95 TRP A CA 3
ATOM 4725 C C . TRP A 1 97 ? 0.414 12.692 6.323 1.00 0.00 95 TRP A C 3
ATOM 4726 O O . TRP A 1 97 ? 0.155 11.958 7.288 1.00 0.00 95 TRP A O 3
ATOM 4747 N N . PRO A 1 98 ? -0.343 13.814 6.027 1.00 0.00 96 PRO A N 3
ATOM 4748 C CA . PRO A 1 98 ? -1.506 14.261 6.846 1.00 0.00 96 PRO A CA 3
ATOM 4749 C C . PRO A 1 98 ? -2.532 13.150 7.113 1.00 0.00 96 PRO A C 3
ATOM 4750 O O . PRO A 1 98 ? -2.852 12.372 6.219 1.00 0.00 96 PRO A O 3
ATOM 4761 N N . GLN A 1 99 ? -3.004 13.075 8.359 1.00 0.00 97 GLN A N 3
ATOM 4762 C CA . GLN A 1 99 ? -4.116 12.195 8.742 1.00 0.00 97 GLN A CA 3
ATOM 4763 C C . GLN A 1 99 ? -5.425 12.912 8.404 1.00 0.00 97 GLN A C 3
ATOM 4764 O O . GLN A 1 99 ? -5.547 14.116 8.666 1.00 0.00 97 GLN A O 3
ATOM 4778 N N . LEU A 1 100 ? -6.396 12.186 7.826 1.00 0.00 98 LEU A N 3
ATOM 4779 C CA . LEU A 1 100 ? -7.638 12.794 7.328 1.00 0.00 98 LEU A CA 3
ATOM 4780 C C . LEU A 1 100 ? -8.525 13.278 8.505 1.00 0.00 98 LEU A C 3
ATOM 4781 O O . LEU A 1 100 ? -8.507 12.657 9.576 1.00 0.00 98 LEU A O 3
ATOM 4797 N N . PRO A 1 101 ? -9.296 14.403 8.317 1.00 0.00 99 PRO A N 3
ATOM 4798 C CA . PRO A 1 101 ? -9.994 15.116 9.430 1.00 0.00 99 PRO A CA 3
ATOM 4799 C C . PRO A 1 101 ? -11.033 14.254 10.197 1.00 0.00 99 PRO A C 3
ATOM 4800 O O . PRO A 1 101 ? -11.296 14.507 11.377 1.00 0.00 99 PRO A O 3
ATOM 4811 N N . VAL A 1 102 ? -11.617 13.251 9.516 1.00 0.00 100 VAL A N 3
ATOM 4812 C CA . VAL A 1 102 ? -12.659 12.377 10.102 1.00 0.00 100 VAL A CA 3
ATOM 4813 C C . VAL A 1 102 ? -12.016 11.367 11.098 1.00 0.00 100 VAL A C 3
ATOM 4814 O O . VAL A 1 102 ? -11.388 10.387 10.653 1.00 0.00 100 VAL A O 3
ATOM 4828 N N . MET A 1 3 ? 5.691 -4.690 6.065 1.00 0.00 1 MET A N 4
ATOM 4829 C CA . MET A 1 3 ? 5.604 -5.096 4.647 1.00 0.00 1 MET A CA 4
ATOM 4830 C C . MET A 1 3 ? 6.260 -6.463 4.421 1.00 0.00 1 MET A C 4
ATOM 4831 O O . MET A 1 3 ? 6.926 -7.017 5.313 1.00 0.00 1 MET A O 4
ATOM 4845 N N . LEU A 1 4 ? 6.057 -6.983 3.205 1.00 0.00 2 LEU A N 4
ATOM 4846 C CA . LEU A 1 4 ? 6.720 -8.201 2.713 1.00 0.00 2 LEU A CA 4
ATOM 4847 C C . LEU A 1 4 ? 7.123 -8.012 1.254 1.00 0.00 2 LEU A C 4
ATOM 4848 O O . LEU A 1 4 ? 6.491 -7.237 0.521 1.00 0.00 2 LEU A O 4
ATOM 4864 N N . LEU A 1 5 ? 8.211 -8.680 0.859 1.00 0.00 3 LEU A N 4
ATOM 4865 C CA . LEU A 1 5 ? 8.844 -8.539 -0.458 1.00 0.00 3 LEU A CA 4
ATOM 4866 C C . LEU A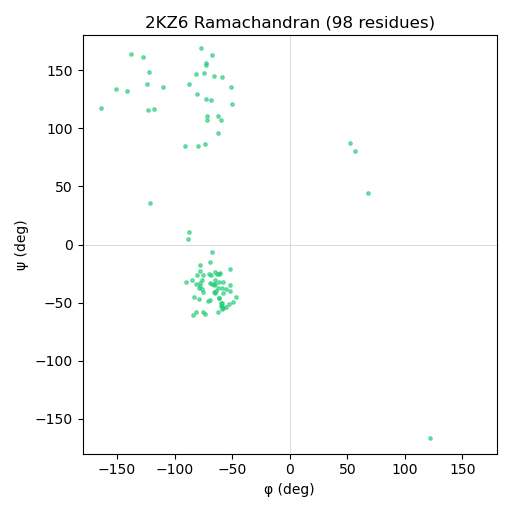 1 5 ? 7.898 -9.002 -1.581 1.00 0.00 3 LEU A C 4
ATOM 4867 O O . LEU A 1 5 ? 7.712 -10.208 -1.765 1.00 0.00 3 LEU A O 4
ATOM 4883 N N . HIS A 1 6 ? 7.262 -8.036 -2.286 1.00 0.00 4 HIS A N 4
ATOM 4884 C CA . HIS A 1 6 ? 6.448 -8.280 -3.509 1.00 0.00 4 HIS A CA 4
ATOM 4885 C C . HIS A 1 6 ? 7.149 -9.221 -4.528 1.00 0.00 4 HIS A C 4
ATOM 4886 O O . HIS A 1 6 ? 6.480 -9.954 -5.264 1.00 0.00 4 HIS A O 4
ATOM 4901 N N . SER A 1 7 ? 8.492 -9.197 -4.533 1.00 0.00 5 SER A N 4
ATOM 4902 C CA . SER A 1 7 ? 9.328 -10.091 -5.352 1.00 0.00 5 SER A CA 4
ATOM 4903 C C . SER A 1 7 ? 10.746 -10.135 -4.757 1.00 0.00 5 SER A C 4
ATOM 4904 O O . SER A 1 7 ? 11.300 -9.086 -4.417 1.00 0.00 5 SER A O 4
ATOM 4912 N N . VAL A 1 8 ? 11.318 -11.351 -4.614 1.00 0.00 6 VAL A N 4
ATOM 4913 C CA . VAL A 1 8 ? 12.706 -11.545 -4.123 1.00 0.00 6 VAL A CA 4
ATOM 4914 C C . VAL A 1 8 ? 13.429 -12.589 -4.988 1.00 0.00 6 VAL A C 4
ATOM 4915 O O . VAL A 1 8 ? 12.802 -13.510 -5.521 1.00 0.00 6 VAL A O 4
ATOM 4928 N N . GLU A 1 9 ? 14.750 -12.431 -5.122 1.00 0.00 7 GLU A N 4
ATOM 4929 C CA . GLU A 1 9 ? 15.599 -13.363 -5.872 1.00 0.00 7 GLU A CA 4
ATOM 4930 C C . GLU A 1 9 ? 16.174 -14.432 -4.919 1.00 0.00 7 GLU A C 4
ATOM 4931 O O . GLU A 1 9 ? 16.746 -14.109 -3.876 1.00 0.00 7 GLU A O 4
ATOM 4943 N N . THR A 1 10 ? 15.974 -15.710 -5.283 1.00 0.00 8 THR A N 4
ATOM 4944 C CA . THR A 1 10 ? 16.391 -16.893 -4.491 1.00 0.00 8 THR A CA 4
ATOM 4945 C C . THR A 1 10 ? 17.267 -17.828 -5.365 1.00 0.00 8 THR A C 4
ATOM 4946 O O . THR A 1 10 ? 17.225 -17.718 -6.591 1.00 0.00 8 THR A O 4
ATOM 4957 N N . PRO A 1 11 ? 18.085 -18.766 -4.770 1.00 0.00 9 PRO A N 4
ATOM 4958 C CA . PRO A 1 11 ? 18.837 -19.794 -5.552 1.00 0.00 9 PRO A CA 4
ATOM 4959 C C . PRO A 1 11 ? 17.888 -20.723 -6.350 1.00 0.00 9 PRO A C 4
ATOM 4960 O O . PRO A 1 11 ? 18.255 -21.261 -7.395 1.00 0.00 9 PRO A O 4
ATOM 4971 N N . ARG A 1 12 ? 16.658 -20.883 -5.822 1.00 0.00 10 ARG A N 4
ATOM 4972 C CA . ARG A 1 12 ? 15.593 -21.721 -6.428 1.00 0.00 10 ARG A CA 4
ATOM 4973 C C . ARG A 1 12 ? 14.681 -20.933 -7.415 1.00 0.00 10 ARG A C 4
ATOM 4974 O O . ARG A 1 12 ? 13.683 -21.488 -7.896 1.00 0.00 10 ARG A O 4
ATOM 4995 N N . GLY A 1 13 ? 15.018 -19.661 -7.720 1.00 0.00 11 GLY A N 4
ATOM 4996 C CA . GLY A 1 13 ? 14.280 -18.870 -8.731 1.00 0.00 11 GLY A CA 4
ATOM 4997 C C . GLY A 1 13 ? 13.935 -17.474 -8.238 1.00 0.00 11 GLY A C 4
ATOM 4998 O O . GLY A 1 13 ? 14.799 -16.770 -7.724 1.00 0.00 11 GLY A O 4
ATOM 5002 N N . GLU A 1 14 ? 12.670 -17.062 -8.414 1.00 0.00 12 GLU A N 4
ATOM 5003 C CA . GLU A 1 14 ? 12.137 -15.794 -7.865 1.00 0.00 12 GLU A CA 4
ATOM 5004 C C . GLU A 1 14 ? 10.799 -16.077 -7.175 1.00 0.00 12 GLU A C 4
ATOM 5005 O O . GLU A 1 14 ? 10.003 -16.878 -7.664 1.00 0.00 12 GLU A O 4
ATOM 5017 N N . ILE A 1 15 ? 10.556 -15.406 -6.036 1.00 0.00 13 ILE A N 4
ATOM 5018 C CA . ILE A 1 15 ? 9.421 -15.692 -5.146 1.00 0.00 13 ILE A CA 4
ATOM 5019 C C . ILE A 1 15 ? 8.605 -14.406 -4.955 1.00 0.00 13 ILE A C 4
ATOM 5020 O O . ILE A 1 15 ? 9.123 -13.404 -4.445 1.00 0.00 13 ILE A O 4
ATOM 5036 N N . LEU A 1 16 ? 7.338 -14.449 -5.374 1.00 0.00 14 LEU A N 4
ATOM 5037 C CA . LEU A 1 16 ? 6.418 -13.308 -5.311 1.00 0.00 14 LEU A CA 4
ATOM 5038 C C . LEU A 1 16 ? 5.669 -13.296 -3.962 1.00 0.00 14 LEU A C 4
ATOM 5039 O O . LEU A 1 16 ? 5.074 -14.310 -3.582 1.00 0.00 14 LEU A O 4
ATOM 5055 N N . ASN A 1 17 ? 5.751 -12.140 -3.265 1.00 0.00 15 ASN A N 4
ATOM 5056 C CA . ASN A 1 17 ? 5.002 -11.834 -2.024 1.00 0.00 15 ASN A CA 4
ATOM 5057 C C . ASN A 1 17 ? 5.395 -12.786 -0.875 1.00 0.00 15 ASN A C 4
ATOM 5058 O O . ASN A 1 17 ? 4.796 -13.852 -0.686 1.00 0.00 15 ASN A O 4
ATOM 5069 N N . VAL A 1 18 ? 6.433 -12.365 -0.134 1.00 0.00 16 VAL A N 4
ATOM 5070 C CA . VAL A 1 18 ? 7.093 -13.165 0.910 1.00 0.00 16 VAL A CA 4
ATOM 5071 C C . VAL A 1 18 ? 7.872 -12.229 1.856 1.00 0.00 16 VAL A C 4
ATOM 5072 O O . VAL A 1 18 ? 8.540 -11.325 1.390 1.00 0.00 16 VAL A O 4
ATOM 5085 N N . SER A 1 19 ? 7.760 -12.431 3.180 1.00 0.00 17 SER A N 4
ATOM 5086 C CA . SER A 1 19 ? 8.507 -11.623 4.181 1.00 0.00 17 SER A CA 4
ATOM 5087 C C . SER A 1 19 ? 10.025 -11.877 4.092 1.00 0.00 17 SER A C 4
ATOM 5088 O O . SER A 1 19 ? 10.437 -12.898 3.560 1.00 0.00 17 SER A O 4
ATOM 5096 N N . GLU A 1 20 ? 10.849 -10.959 4.637 1.00 0.00 18 GLU A N 4
ATOM 5097 C CA . GLU A 1 20 ? 12.332 -11.068 4.577 1.00 0.00 18 GLU A CA 4
ATOM 5098 C C . GLU A 1 20 ? 12.810 -12.324 5.321 1.00 0.00 18 GLU A C 4
ATOM 5099 O O . GLU A 1 20 ? 13.737 -13.013 4.896 1.00 0.00 18 GLU A O 4
ATOM 5111 N N . GLN A 1 21 ? 12.105 -12.609 6.419 1.00 0.00 19 GLN A N 4
ATOM 5112 C CA . GLN A 1 21 ? 12.452 -13.668 7.366 1.00 0.00 19 GLN A CA 4
ATOM 5113 C C . GLN A 1 21 ? 12.121 -15.035 6.754 1.00 0.00 19 GLN A C 4
ATOM 5114 O O . GLN A 1 21 ? 12.940 -15.950 6.805 1.00 0.00 19 GLN A O 4
ATOM 5128 N N . GLU A 1 22 ? 10.915 -15.139 6.146 1.00 0.00 20 GLU A N 4
ATOM 5129 C CA . GLU A 1 22 ? 10.468 -16.356 5.428 1.00 0.00 20 GLU A CA 4
ATOM 5130 C C . GLU A 1 22 ? 11.361 -16.620 4.195 1.00 0.00 20 GLU A C 4
ATOM 5131 O O . GLU A 1 22 ? 11.762 -17.759 3.946 1.00 0.00 20 GLU A O 4
ATOM 5143 N N . ALA A 1 23 ? 11.616 -15.552 3.420 1.00 0.00 21 ALA A N 4
ATOM 5144 C CA . ALA A 1 23 ? 12.526 -15.577 2.257 1.00 0.00 21 ALA A CA 4
ATOM 5145 C C . ALA A 1 23 ? 13.909 -16.178 2.597 1.00 0.00 21 ALA A C 4
ATOM 5146 O O . ALA A 1 23 ? 14.363 -17.075 1.911 1.00 0.00 21 ALA A O 4
ATOM 5153 N N . ARG A 1 24 ? 14.543 -15.705 3.688 1.00 0.00 22 ARG A N 4
ATOM 5154 C CA . ARG A 1 24 ? 15.886 -16.187 4.104 1.00 0.00 22 ARG A CA 4
ATOM 5155 C C . ARG A 1 24 ? 15.821 -17.610 4.688 1.00 0.00 22 ARG A C 4
ATOM 5156 O O . ARG A 1 24 ? 16.710 -18.427 4.432 1.00 0.00 22 ARG A O 4
ATOM 5177 N N . ASP A 1 25 ? 14.755 -17.897 5.455 1.00 0.00 23 ASP A N 4
ATOM 5178 C CA . ASP A 1 25 ? 14.629 -19.157 6.221 1.00 0.00 23 ASP A CA 4
ATOM 5179 C C . ASP A 1 25 ? 14.231 -20.327 5.306 1.00 0.00 23 ASP A C 4
ATOM 5180 O O . ASP A 1 25 ? 14.990 -21.290 5.140 1.00 0.00 23 ASP A O 4
ATOM 5189 N N . VAL A 1 26 ? 13.045 -20.211 4.703 1.00 0.00 24 VAL A N 4
ATOM 5190 C CA . VAL A 1 26 ? 12.454 -21.261 3.862 1.00 0.00 24 VAL A CA 4
ATOM 5191 C C . VAL A 1 26 ? 13.108 -21.253 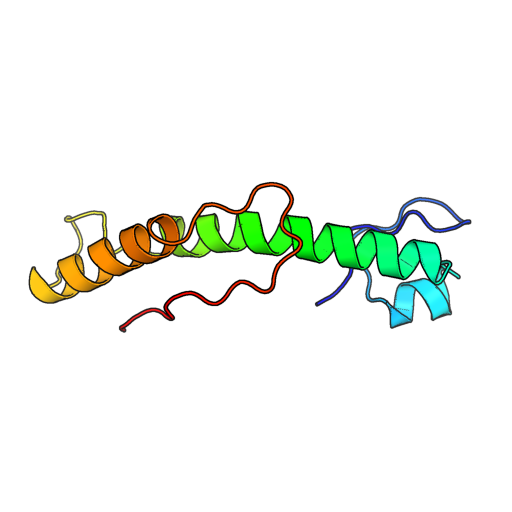2.462 1.00 0.00 24 VAL A C 4
ATOM 5192 O O . VAL A 1 26 ? 13.733 -22.238 2.053 1.00 0.00 24 VAL A O 4
ATOM 5205 N N . PHE A 1 27 ? 12.990 -20.108 1.771 1.00 0.00 25 PHE A N 4
ATOM 5206 C CA . PHE A 1 27 ? 13.387 -19.969 0.351 1.00 0.00 25 PHE A CA 4
ATOM 5207 C C . PHE A 1 27 ? 14.914 -19.815 0.165 1.00 0.00 25 PHE A C 4
ATOM 5208 O O . PHE A 1 27 ? 15.432 -20.084 -0.928 1.00 0.00 25 PHE A O 4
ATOM 5225 N N . GLY A 1 28 ? 15.610 -19.394 1.237 1.00 0.00 26 GLY A N 4
ATOM 5226 C CA . GLY A 1 28 ? 17.075 -19.295 1.247 1.00 0.00 26 GLY A CA 4
ATOM 5227 C C . GLY A 1 28 ? 17.628 -18.132 0.422 1.00 0.00 26 GLY A C 4
ATOM 5228 O O . GLY A 1 28 ? 18.735 -18.230 -0.126 1.00 0.00 26 GLY A O 4
ATOM 5232 N N . ALA A 1 29 ? 16.862 -17.026 0.366 1.00 0.00 27 ALA A N 4
ATOM 5233 C CA . ALA A 1 29 ? 17.223 -15.806 -0.389 1.00 0.00 27 ALA A CA 4
ATOM 5234 C C . ALA A 1 29 ? 18.450 -15.096 0.215 1.00 0.00 27 ALA A C 4
ATOM 5235 O O . ALA A 1 29 ? 18.602 -15.049 1.441 1.00 0.00 27 ALA A O 4
ATOM 5242 N N . SER A 1 30 ? 19.280 -14.506 -0.662 1.00 0.00 28 SER A N 4
ATOM 5243 C CA . SER A 1 30 ? 20.539 -13.852 -0.275 1.00 0.00 28 SER A CA 4
ATOM 5244 C C . SER A 1 30 ? 20.263 -12.540 0.476 1.00 0.00 28 SER A C 4
ATOM 5245 O O . SER A 1 30 ? 19.264 -11.883 0.221 1.00 0.00 28 SER A O 4
ATOM 5253 N N . GLU A 1 31 ? 21.195 -12.140 1.336 1.00 0.00 29 GLU A N 4
ATOM 5254 C CA . GLU A 1 31 ? 21.046 -10.935 2.176 1.00 0.00 29 GLU A CA 4
ATOM 5255 C C . GLU A 1 31 ? 21.086 -9.649 1.317 1.00 0.00 29 GLU A C 4
ATOM 5256 O O . GLU A 1 31 ? 20.473 -8.634 1.671 1.00 0.00 29 GLU A O 4
ATOM 5268 N N . GLN A 1 32 ? 21.796 -9.731 0.170 1.00 0.00 30 GLN A N 4
ATOM 5269 C CA . GLN A 1 32 ? 21.819 -8.673 -0.858 1.00 0.00 30 GLN A CA 4
ATOM 5270 C C . GLN A 1 32 ? 20.516 -8.709 -1.684 1.00 0.00 30 GLN A C 4
ATOM 5271 O O . GLN A 1 32 ? 20.047 -7.676 -2.154 1.00 0.00 30 GLN A O 4
ATOM 5285 N N . ALA A 1 33 ? 19.924 -9.913 -1.812 1.00 0.00 31 ALA A N 4
ATOM 5286 C CA . ALA A 1 33 ? 18.652 -10.128 -2.536 1.00 0.00 31 ALA A CA 4
ATOM 5287 C C . ALA A 1 33 ? 17.460 -9.666 -1.688 1.00 0.00 31 ALA A C 4
ATOM 5288 O O . ALA A 1 33 ? 16.412 -9.312 -2.230 1.00 0.00 31 ALA A O 4
ATOM 5295 N N . ILE A 1 34 ? 17.650 -9.636 -0.349 1.00 0.00 32 ILE A N 4
ATOM 5296 C CA . ILE A 1 34 ? 16.593 -9.262 0.599 1.00 0.00 32 ILE A CA 4
ATOM 5297 C C . ILE A 1 34 ? 16.543 -7.732 0.657 1.00 0.00 32 ILE A C 4
ATOM 5298 O O . ILE A 1 34 ? 15.498 -7.136 0.446 1.00 0.00 32 ILE A O 4
ATOM 5314 N N . ALA A 1 35 ? 17.703 -7.133 1.013 1.00 0.00 33 ALA A N 4
ATOM 5315 C CA . ALA A 1 35 ? 17.940 -5.676 0.949 1.00 0.00 33 ALA A CA 4
ATOM 5316 C C . ALA A 1 35 ? 17.437 -5.042 -0.369 1.00 0.00 33 ALA A C 4
ATOM 5317 O O . ALA A 1 35 ? 16.759 -4.010 -0.341 1.00 0.00 33 ALA A O 4
ATOM 5324 N N . ASP A 1 36 ? 17.791 -5.662 -1.512 1.00 0.00 34 ASP A N 4
ATOM 5325 C CA . ASP A 1 36 ? 17.315 -5.239 -2.848 1.00 0.00 34 ASP A CA 4
ATOM 5326 C C . ASP A 1 36 ? 15.775 -5.257 -2.929 1.00 0.00 34 ASP A C 4
ATOM 5327 O O . ASP A 1 36 ? 15.151 -4.255 -3.291 1.00 0.00 34 ASP A O 4
ATOM 5336 N N . ALA A 1 37 ? 15.186 -6.409 -2.563 1.00 0.00 35 ALA A N 4
ATOM 5337 C CA . ALA A 1 37 ? 13.735 -6.661 -2.660 1.00 0.00 35 ALA A CA 4
ATOM 5338 C C . ALA A 1 37 ? 12.899 -5.714 -1.777 1.00 0.00 35 ALA A C 4
ATOM 5339 O O . ALA A 1 37 ? 11.879 -5.179 -2.215 1.00 0.00 35 ALA A O 4
ATOM 5346 N N . ARG A 1 38 ? 13.359 -5.538 -0.530 1.00 0.00 36 ARG A N 4
ATOM 5347 C CA . ARG A 1 38 ? 12.680 -4.718 0.487 1.00 0.00 36 ARG A CA 4
ATOM 5348 C C . ARG A 1 38 ? 12.716 -3.255 0.085 1.00 0.00 36 ARG A C 4
ATOM 5349 O O . ARG A 1 38 ? 11.702 -2.568 0.163 1.00 0.00 36 ARG A O 4
ATOM 5370 N N . LYS A 1 39 ? 13.890 -2.806 -0.400 1.00 0.00 37 LYS A N 4
ATOM 5371 C CA . LYS A 1 39 ? 14.066 -1.449 -0.925 1.00 0.00 37 LYS A CA 4
ATOM 5372 C C . LYS A 1 39 ? 13.166 -1.233 -2.140 1.00 0.00 37 LYS A C 4
ATOM 5373 O O . LYS A 1 39 ? 12.602 -0.169 -2.296 1.00 0.00 37 LYS A O 4
ATOM 5392 N N . ALA A 1 40 ? 12.993 -2.288 -2.951 1.00 0.00 38 ALA A N 4
ATOM 5393 C CA . ALA A 1 40 ? 12.271 -2.193 -4.225 1.00 0.00 38 ALA A CA 4
ATOM 5394 C C . ALA A 1 40 ? 10.753 -2.135 -3.979 1.00 0.00 38 ALA A C 4
ATOM 5395 O O . ALA A 1 40 ? 10.028 -1.430 -4.693 1.00 0.00 38 ALA A O 4
ATOM 5402 N N . THR A 1 41 ? 10.297 -2.866 -2.935 1.00 0.00 39 THR A N 4
ATOM 5403 C CA . THR A 1 41 ? 8.879 -2.954 -2.571 1.00 0.00 39 THR A CA 4
ATOM 5404 C C . THR A 1 41 ? 8.458 -1.668 -1.830 1.00 0.00 39 THR A C 4
ATOM 5405 O O . THR A 1 41 ? 7.380 -1.143 -2.084 1.00 0.00 39 THR A O 4
ATOM 5416 N N . ILE A 1 42 ? 9.358 -1.153 -0.960 1.00 0.00 40 ILE A N 4
ATOM 5417 C CA . ILE A 1 42 ? 9.162 0.127 -0.249 1.00 0.00 40 ILE A CA 4
ATOM 5418 C C . ILE A 1 42 ? 9.107 1.284 -1.266 1.00 0.00 40 ILE A C 4
ATOM 5419 O O . ILE A 1 42 ? 8.106 1.973 -1.345 1.00 0.00 40 ILE A O 4
ATOM 5435 N N . LEU A 1 43 ? 10.176 1.424 -2.071 1.00 0.00 41 LEU A N 4
ATOM 5436 C CA . LEU A 1 43 ? 10.329 2.482 -3.112 1.00 0.00 41 LEU A CA 4
ATOM 5437 C C . LEU A 1 43 ? 9.128 2.518 -4.085 1.00 0.00 41 LEU A C 4
ATOM 5438 O O . LEU A 1 43 ? 8.702 3.596 -4.524 1.00 0.00 41 LEU A O 4
ATOM 5454 N N . GLN A 1 44 ? 8.569 1.332 -4.369 1.00 0.00 42 GLN A N 4
ATOM 5455 C CA . GLN A 1 44 ? 7.397 1.183 -5.246 1.00 0.00 42 GLN A CA 4
ATOM 5456 C C . GLN A 1 44 ? 6.145 1.685 -4.500 1.00 0.00 42 GLN A C 4
ATOM 5457 O O . GLN A 1 44 ? 5.387 2.501 -5.022 1.00 0.00 42 GLN A O 4
ATOM 5471 N N . THR A 1 45 ? 6.016 1.211 -3.242 1.00 0.00 43 THR A N 4
ATOM 5472 C CA . THR A 1 45 ? 4.910 1.546 -2.321 1.00 0.00 43 THR A CA 4
ATOM 5473 C C . THR A 1 45 ? 4.784 3.072 -2.122 1.00 0.00 43 THR A C 4
ATOM 5474 O O . THR A 1 45 ? 3.677 3.578 -2.126 1.00 0.00 43 THR A O 4
ATOM 5485 N N . LEU A 1 46 ? 5.928 3.784 -1.998 1.00 0.00 44 LEU A N 4
ATOM 5486 C CA . LEU A 1 46 ? 5.952 5.253 -1.764 1.00 0.00 44 LEU A CA 4
ATOM 5487 C C . LEU A 1 46 ? 5.273 5.981 -2.941 1.00 0.00 44 LEU A C 4
ATOM 5488 O O . LEU A 1 46 ? 4.311 6.726 -2.762 1.00 0.00 44 LEU A O 4
ATOM 5504 N N . ARG A 1 47 ? 5.765 5.687 -4.154 1.00 0.00 45 ARG A N 4
ATOM 5505 C CA . ARG A 1 47 ? 5.289 6.313 -5.398 1.00 0.00 45 ARG A CA 4
ATOM 5506 C C . ARG A 1 47 ? 3.806 5.947 -5.668 1.00 0.00 45 ARG A C 4
ATOM 5507 O O . ARG A 1 47 ? 3.046 6.751 -6.222 1.00 0.00 45 ARG A O 4
ATOM 5528 N N . ILE A 1 48 ? 3.402 4.728 -5.248 1.00 0.00 46 ILE A N 4
ATOM 5529 C CA . ILE A 1 48 ? 2.005 4.259 -5.342 1.00 0.00 46 ILE A CA 4
ATOM 5530 C C . ILE A 1 48 ? 1.115 4.970 -4.287 1.00 0.00 46 ILE A C 4
ATOM 5531 O O . ILE A 1 48 ? -0.016 5.345 -4.597 1.00 0.00 46 ILE A O 4
ATOM 5547 N N . GLU A 1 49 ? 1.670 5.222 -3.074 1.00 0.00 47 GLU A N 4
ATOM 5548 C CA . GLU A 1 49 ? 0.923 5.817 -1.931 1.00 0.00 47 GLU A CA 4
ATOM 5549 C C . GLU A 1 49 ? 0.327 7.178 -2.298 1.00 0.00 47 GLU A C 4
ATOM 5550 O O . GLU A 1 49 ? -0.810 7.459 -1.931 1.00 0.00 47 GLU A O 4
ATOM 5562 N N . ARG A 1 50 ? 1.119 8.014 -3.008 1.00 0.00 48 ARG A N 4
ATOM 5563 C CA . ARG A 1 50 ? 0.656 9.333 -3.486 1.00 0.00 48 ARG A CA 4
ATOM 5564 C C . ARG A 1 50 ? -0.664 9.191 -4.255 1.00 0.00 48 ARG A C 4
ATOM 5565 O O . ARG A 1 50 ? -1.679 9.774 -3.874 1.00 0.00 48 ARG A O 4
ATOM 5586 N N . ASP A 1 51 ? -0.633 8.345 -5.291 1.00 0.00 49 ASP A N 4
ATOM 5587 C CA . ASP A 1 51 ? -1.770 8.150 -6.195 1.00 0.00 49 ASP A CA 4
ATOM 5588 C C . ASP A 1 51 ? -2.977 7.600 -5.426 1.00 0.00 49 ASP A C 4
ATOM 5589 O O . ASP A 1 51 ? -4.069 8.151 -5.520 1.00 0.00 49 ASP A O 4
ATOM 5598 N N . GLU A 1 52 ? -2.728 6.555 -4.613 1.00 0.00 50 GLU A N 4
ATOM 5599 C CA . GLU A 1 52 ? -3.767 5.854 -3.832 1.00 0.00 50 GLU A CA 4
ATOM 5600 C C . GLU A 1 52 ? -4.486 6.782 -2.840 1.00 0.00 50 GLU A C 4
ATOM 5601 O O . GLU A 1 52 ? -5.693 6.649 -2.646 1.00 0.00 50 GLU A O 4
ATOM 5613 N N . ARG A 1 53 ? -3.743 7.720 -2.232 1.00 0.00 51 ARG A N 4
ATOM 5614 C CA . ARG A 1 53 ? -4.299 8.654 -1.231 1.00 0.00 51 ARG A CA 4
ATOM 5615 C C . ARG A 1 53 ? -5.058 9.815 -1.909 1.00 0.00 51 ARG A C 4
ATOM 5616 O O . ARG A 1 53 ? -6.064 10.291 -1.378 1.00 0.00 51 ARG A O 4
ATOM 5637 N N . LEU A 1 54 ? -4.576 10.254 -3.091 1.00 0.00 52 LEU A N 4
ATOM 5638 C CA . LEU A 1 54 ? -5.225 11.330 -3.879 1.00 0.00 52 LEU A CA 4
ATOM 5639 C C . LEU A 1 54 ? -6.568 10.842 -4.476 1.00 0.00 52 LEU A C 4
ATOM 5640 O O . LEU A 1 54 ? -7.551 11.592 -4.491 1.00 0.00 52 LEU A O 4
ATOM 5656 N N . ARG A 1 55 ? -6.619 9.568 -4.930 1.00 0.00 53 ARG A N 4
ATOM 5657 C CA . ARG A 1 55 ? -7.875 8.929 -5.404 1.00 0.00 53 ARG A CA 4
ATOM 5658 C C . ARG A 1 55 ? -8.740 8.503 -4.200 1.00 0.00 53 ARG A C 4
ATOM 5659 O O . ARG A 1 55 ? -9.946 8.328 -4.334 1.00 0.00 53 ARG A O 4
ATOM 5680 N N . ALA A 1 56 ? -8.110 8.365 -3.014 1.00 0.00 54 ALA A N 4
ATOM 5681 C CA . ALA A 1 56 ? -8.842 8.150 -1.736 1.00 0.00 54 ALA A CA 4
ATOM 5682 C C . ALA A 1 56 ? -9.533 9.448 -1.250 1.00 0.00 54 ALA A C 4
ATOM 5683 O O . ALA A 1 56 ? -10.195 9.449 -0.206 1.00 0.00 54 ALA A O 4
ATOM 5690 N N . CYS A 1 57 ? -9.338 10.554 -2.000 1.00 0.00 55 CYS A N 4
ATOM 5691 C CA . CYS A 1 57 ? -10.056 11.825 -1.792 1.00 0.00 55 CYS A CA 4
ATOM 5692 C C . CYS A 1 57 ? -11.116 12.049 -2.888 1.00 0.00 55 CYS A C 4
ATOM 5693 O O . CYS A 1 57 ? -11.894 12.983 -2.792 1.00 0.00 55 CYS A O 4
ATOM 5701 N N . ASP A 1 58 ? -11.146 11.177 -3.917 1.00 0.00 56 ASP A N 4
ATOM 5702 C CA . ASP A 1 58 ? -12.034 11.346 -5.101 1.00 0.00 56 ASP A CA 4
ATOM 5703 C C . ASP A 1 58 ? -13.524 11.409 -4.695 1.00 0.00 56 ASP A C 4
ATOM 5704 O O . ASP A 1 58 ? -14.315 12.131 -5.323 1.00 0.00 56 ASP A O 4
ATOM 5713 N N . TRP A 1 59 ? -13.876 10.683 -3.613 1.00 0.00 57 TRP A N 4
ATOM 5714 C CA . TRP A 1 59 ? -15.241 10.672 -3.059 1.00 0.00 57 TRP A CA 4
ATOM 5715 C C . TRP A 1 59 ? -15.621 12.036 -2.443 1.00 0.00 57 TRP A C 4
ATOM 5716 O O . TRP A 1 59 ? -16.776 12.419 -2.515 1.00 0.00 57 TRP A O 4
ATOM 5737 N N . THR A 1 60 ? -14.647 12.758 -1.843 1.00 0.00 58 THR A N 4
ATOM 5738 C CA . THR A 1 60 ? -14.905 14.087 -1.240 1.00 0.00 58 THR A CA 4
ATOM 5739 C C . THR A 1 60 ? -14.943 15.187 -2.312 1.00 0.00 58 THR A C 4
ATOM 5740 O O . THR A 1 60 ? -15.568 16.237 -2.112 1.00 0.00 58 THR A O 4
ATOM 5751 N N . GLN A 1 61 ? -14.274 14.926 -3.452 1.00 0.00 59 GLN A N 4
ATOM 5752 C CA . GLN A 1 61 ? -14.101 15.915 -4.540 1.00 0.00 59 GLN A CA 4
ATOM 5753 C C . GLN A 1 61 ? -15.175 15.763 -5.639 1.00 0.00 59 GLN A C 4
ATOM 5754 O O . GLN A 1 61 ? -15.298 16.636 -6.505 1.00 0.00 59 GLN A O 4
ATOM 5768 N N . VAL A 1 62 ? -15.936 14.648 -5.607 1.00 0.00 60 VAL A N 4
ATOM 5769 C CA . VAL A 1 62 ? -17.110 14.446 -6.494 1.00 0.00 60 VAL A CA 4
ATOM 5770 C C . VAL A 1 62 ? -18.345 15.131 -5.861 1.00 0.00 60 VAL A C 4
ATOM 5771 O O . VAL A 1 62 ? -18.443 15.216 -4.628 1.00 0.00 60 VAL A O 4
ATOM 5784 N N . GLN A 1 63 ? -19.289 15.611 -6.701 1.00 0.00 61 GLN A N 4
ATOM 5785 C CA . GLN A 1 63 ? -20.509 16.318 -6.235 1.00 0.00 61 GLN A CA 4
ATOM 5786 C C . GLN A 1 63 ? -21.560 15.359 -5.626 1.00 0.00 61 GLN A C 4
ATOM 5787 O O . GLN A 1 63 ? -22.596 15.812 -5.135 1.00 0.00 61 GLN A O 4
ATOM 5801 N N . ASP A 1 64 ? -21.288 14.047 -5.673 1.00 0.00 62 ASP A N 4
ATOM 5802 C CA . ASP A 1 64 ? -22.187 13.013 -5.127 1.00 0.00 62 ASP A CA 4
ATOM 5803 C C . ASP A 1 64 ? -22.226 13.042 -3.576 1.00 0.00 62 ASP A C 4
ATOM 5804 O O . ASP A 1 64 ? -23.246 12.689 -2.971 1.00 0.00 62 ASP A O 4
ATOM 5813 N N . VAL A 1 65 ? -21.110 13.460 -2.938 1.00 0.00 63 VAL A N 4
ATOM 5814 C CA . VAL A 1 65 ? -20.973 13.439 -1.465 1.00 0.00 63 VAL A CA 4
ATOM 5815 C C . VAL A 1 65 ? -21.561 14.717 -0.825 1.00 0.00 63 VAL A C 4
ATOM 5816 O O . VAL A 1 65 ? -21.534 15.797 -1.425 1.00 0.00 63 VAL A O 4
ATOM 5829 N N . VAL A 1 66 ? -22.091 14.576 0.403 1.00 0.00 64 VAL A N 4
ATOM 5830 C CA . VAL A 1 66 ? -22.568 15.699 1.216 1.00 0.00 64 VAL A CA 4
ATOM 5831 C C . VAL A 1 66 ? -21.715 15.794 2.504 1.00 0.00 64 VAL A C 4
ATOM 5832 O O . VAL A 1 66 ? -21.786 14.938 3.390 1.00 0.00 64 VAL A O 4
ATOM 5845 N N . LEU A 1 67 ? -20.848 16.815 2.544 1.00 0.00 65 LEU A N 4
ATOM 5846 C CA . LEU A 1 67 ? -19.967 17.117 3.688 1.00 0.00 65 LEU A CA 4
ATOM 5847 C C . LEU A 1 67 ? -19.996 18.631 3.928 1.00 0.00 65 LEU A C 4
ATOM 5848 O O . LEU A 1 67 ? -20.388 19.397 3.031 1.00 0.00 65 LEU A O 4
ATOM 5864 N N . THR A 1 68 ? -19.565 19.057 5.123 1.00 0.00 66 THR A N 4
ATOM 5865 C CA . THR A 1 68 ? -19.428 20.484 5.448 1.00 0.00 66 THR A CA 4
ATOM 5866 C C . THR A 1 68 ? -18.259 21.102 4.658 1.00 0.00 66 THR A C 4
ATOM 5867 O O . THR A 1 68 ? -17.390 20.373 4.142 1.00 0.00 66 THR A O 4
ATOM 5878 N N . ALA A 1 69 ? -18.264 22.447 4.537 1.00 0.00 67 ALA A N 4
ATOM 5879 C CA . ALA A 1 69 ? -17.145 23.196 3.930 1.00 0.00 67 ALA A CA 4
ATOM 5880 C C . ALA A 1 69 ? -15.821 22.838 4.632 1.00 0.00 67 ALA A C 4
ATOM 5881 O O . ALA A 1 69 ? -14.795 22.659 3.980 1.00 0.00 67 ALA A O 4
ATOM 5888 N N . ASP A 1 70 ? -15.899 22.735 5.985 1.00 0.00 68 ASP A N 4
ATOM 5889 C CA . ASP A 1 70 ? -14.800 22.247 6.845 1.00 0.00 68 ASP A CA 4
ATOM 5890 C C . ASP A 1 70 ? -14.189 20.937 6.302 1.00 0.00 68 ASP A C 4
ATOM 5891 O O . ASP A 1 70 ? -13.001 20.887 6.017 1.00 0.00 68 ASP A O 4
ATOM 5900 N N . GLN A 1 71 ? -15.051 19.926 6.094 1.00 0.00 69 GLN A N 4
ATOM 5901 C CA . GLN A 1 71 ? -14.624 18.562 5.708 1.00 0.00 69 GLN A CA 4
ATOM 5902 C C . GLN A 1 71 ? -14.028 18.541 4.291 1.00 0.00 69 GLN A C 4
ATOM 5903 O O . GLN A 1 71 ? -12.909 18.072 4.103 1.00 0.00 69 GLN A O 4
ATOM 5917 N N . LYS A 1 72 ? -14.760 19.106 3.318 1.00 0.00 70 LYS A N 4
ATOM 5918 C CA . LYS A 1 72 ? -14.362 19.088 1.887 1.00 0.00 70 LYS A CA 4
ATOM 5919 C C . LYS A 1 72 ? -13.094 19.921 1.617 1.00 0.00 70 LYS A C 4
ATOM 5920 O O . LYS A 1 72 ? -12.343 19.598 0.696 1.00 0.00 70 LYS A O 4
ATOM 5939 N N . ALA A 1 73 ? -12.859 20.960 2.437 1.00 0.00 71 ALA A N 4
ATOM 5940 C CA . ALA A 1 73 ? -11.707 21.874 2.248 1.00 0.00 71 ALA A CA 4
ATOM 5941 C C . ALA A 1 73 ? -10.465 21.245 2.906 1.00 0.00 71 ALA A C 4
ATOM 5942 O O . ALA A 1 73 ? -9.397 21.262 2.337 1.00 0.00 71 ALA A O 4
ATOM 5949 N N . THR A 1 74 ? -10.658 20.752 4.148 1.00 0.00 72 THR A N 4
ATOM 5950 C CA . THR A 1 74 ? -9.664 19.910 4.874 1.00 0.00 72 THR A CA 4
ATOM 5951 C C . THR A 1 74 ? -9.163 18.717 4.006 1.00 0.00 72 THR A C 4
ATOM 5952 O O . THR A 1 74 ? -7.972 18.417 4.000 1.00 0.00 72 THR A O 4
ATOM 5963 N N . TRP A 1 75 ? -10.088 18.066 3.277 1.00 0.00 73 TRP A N 4
ATOM 5964 C CA . TRP A 1 75 ? -9.772 16.945 2.361 1.00 0.00 73 TRP A CA 4
ATOM 5965 C C . TRP A 1 75 ? -9.073 17.440 1.087 1.00 0.00 73 TRP A C 4
ATOM 5966 O O . TRP A 1 75 ? -8.181 16.766 0.553 1.00 0.00 73 TRP A O 4
ATOM 5987 N N . ALA A 1 76 ? -9.499 18.616 0.599 1.00 0.00 74 ALA A N 4
ATOM 5988 C CA . ALA A 1 76 ? -8.860 19.283 -0.548 1.00 0.00 74 ALA A CA 4
ATOM 5989 C C . ALA A 1 76 ? -7.444 19.756 -0.169 1.00 0.00 74 ALA A C 4
ATOM 5990 O O . ALA A 1 76 ? -6.543 19.737 -0.994 1.00 0.00 74 ALA A O 4
ATOM 5997 N N . LYS A 1 77 ? -7.279 20.131 1.109 1.00 0.00 75 LYS A N 4
ATOM 5998 C CA . LYS A 1 77 ? -6.023 20.678 1.673 1.00 0.00 75 LYS A CA 4
ATOM 5999 C C . LYS A 1 77 ? -5.047 19.526 1.955 1.00 0.00 75 LYS A C 4
ATOM 6000 O O . LYS A 1 77 ? -3.834 19.682 1.832 1.00 0.00 75 LYS A O 4
ATOM 6019 N N . TYR A 1 78 ? -5.627 18.374 2.343 1.00 0.00 76 TYR A N 4
ATOM 6020 C CA . TYR A 1 78 ? -4.918 17.094 2.497 1.00 0.00 76 TYR A CA 4
ATOM 6021 C C . TYR A 1 78 ? -4.284 16.687 1.158 1.00 0.00 76 TYR A C 4
ATOM 6022 O O . TYR A 1 78 ? -3.099 16.342 1.093 1.00 0.00 76 TYR A O 4
ATOM 6040 N N . ARG A 1 79 ? -5.107 16.766 0.096 1.00 0.00 77 ARG A N 4
ATOM 6041 C CA . ARG A 1 79 ? -4.711 16.392 -1.264 1.00 0.00 77 ARG A CA 4
ATOM 6042 C C . ARG A 1 79 ? -3.634 17.359 -1.799 1.00 0.00 77 ARG A C 4
ATOM 6043 O O . ARG A 1 79 ? -2.627 16.913 -2.352 1.00 0.00 77 ARG A O 4
ATOM 6064 N N . GLN A 1 80 ? -3.858 18.684 -1.615 1.00 0.00 78 GLN A N 4
ATOM 6065 C CA . GLN A 1 80 ? -2.906 19.737 -2.041 1.00 0.00 78 GLN A CA 4
ATOM 6066 C C . GLN A 1 80 ? -1.544 19.637 -1.329 1.00 0.00 78 GLN A C 4
ATOM 6067 O O . GLN A 1 80 ? -0.499 19.796 -1.970 1.00 0.00 78 GLN A O 4
ATOM 6081 N N . ALA A 1 81 ? -1.568 19.383 -0.015 1.00 0.00 79 ALA A N 4
ATOM 6082 C CA . ALA A 1 81 ? -0.340 19.276 0.797 1.00 0.00 79 ALA A CA 4
ATOM 6083 C C . ALA A 1 81 ? 0.498 18.076 0.335 1.00 0.00 79 ALA A C 4
ATOM 6084 O O . ALA A 1 81 ? 1.707 18.191 0.129 1.00 0.00 79 ALA A O 4
ATOM 6091 N N . LEU A 1 82 ? -0.184 16.940 0.130 1.00 0.00 80 LEU A N 4
ATOM 6092 C CA . LEU A 1 82 ? 0.432 15.674 -0.291 1.00 0.00 80 LEU A CA 4
ATOM 6093 C C . LEU A 1 82 ? 1.087 15.809 -1.685 1.00 0.00 80 LEU A C 4
ATOM 6094 O O . LEU A 1 82 ? 2.270 15.489 -1.845 1.00 0.00 80 LEU A O 4
ATOM 6110 N N . ARG A 1 83 ? 0.309 16.304 -2.674 1.00 0.00 81 ARG A N 4
ATOM 6111 C CA . ARG A 1 83 ? 0.769 16.421 -4.081 1.00 0.00 81 ARG A CA 4
ATOM 6112 C C . ARG A 1 83 ? 1.945 17.411 -4.214 1.00 0.00 81 ARG A C 4
ATOM 6113 O O . ARG A 1 83 ? 2.805 17.235 -5.084 1.00 0.00 81 ARG A O 4
ATOM 6134 N N . ASP A 1 84 ? 1.961 18.441 -3.338 1.00 0.00 82 ASP A N 4
ATOM 6135 C CA . ASP A 1 84 ? 2.977 19.507 -3.352 1.00 0.00 82 ASP A CA 4
ATOM 6136 C C . ASP A 1 84 ? 4.358 18.936 -2.990 1.00 0.00 82 ASP A C 4
ATOM 6137 O O . ASP A 1 84 ? 5.349 19.214 -3.676 1.00 0.00 82 ASP A O 4
ATOM 6146 N N . LEU A 1 85 ? 4.399 18.126 -1.912 1.00 0.00 83 LEU A N 4
ATOM 6147 C CA . LEU A 1 85 ? 5.625 17.427 -1.475 1.00 0.00 83 LEU A CA 4
ATOM 6148 C C . LEU A 1 85 ? 5.887 16.206 -2.390 1.00 0.00 83 LEU A C 4
ATOM 6149 O O . LEU A 1 85 ? 5.150 15.224 -2.313 1.00 0.00 83 LEU A O 4
ATOM 6165 N N . PRO A 1 86 ? 6.955 16.240 -3.261 1.00 0.00 84 PRO A N 4
ATOM 6166 C CA . PRO A 1 86 ? 7.268 15.130 -4.204 1.00 0.00 84 PRO A CA 4
ATOM 6167 C C . PRO A 1 86 ? 7.945 13.933 -3.499 1.00 0.00 84 PRO A C 4
ATOM 6168 O O . PRO A 1 86 ? 7.970 13.860 -2.266 1.00 0.00 84 PRO A O 4
ATOM 6179 N N . GLU A 1 87 ? 8.444 12.969 -4.290 1.00 0.00 85 GLU A N 4
ATOM 6180 C CA . GLU A 1 87 ? 9.293 11.872 -3.773 1.00 0.00 85 GLU A CA 4
ATOM 6181 C C . GLU A 1 87 ? 10.483 11.646 -4.706 1.00 0.00 85 GLU A C 4
ATOM 6182 O O . GLU A 1 87 ? 10.489 12.099 -5.859 1.00 0.00 85 GLU A O 4
ATOM 6194 N N . THR A 1 88 ? 11.482 10.935 -4.188 1.00 0.00 86 THR A N 4
ATOM 6195 C CA . THR A 1 88 ? 12.692 10.576 -4.919 1.00 0.00 86 THR A CA 4
ATOM 6196 C C . THR A 1 88 ? 12.763 9.042 -5.040 1.00 0.00 86 THR A C 4
ATOM 6197 O O . THR A 1 88 ? 13.011 8.331 -4.056 1.00 0.00 86 THR A O 4
ATOM 6208 N N . VAL A 1 89 ? 12.472 8.535 -6.255 1.00 0.00 87 VAL A N 4
ATOM 6209 C CA . VAL A 1 89 ? 12.426 7.087 -6.549 1.00 0.00 87 VAL A CA 4
ATOM 6210 C C . VAL A 1 89 ? 13.851 6.567 -6.928 1.00 0.00 87 VAL A C 4
ATOM 6211 O O . VAL A 1 89 ? 14.144 6.183 -8.069 1.00 0.00 87 VAL A O 4
ATOM 6224 N N . THR A 1 90 ? 14.744 6.613 -5.919 1.00 0.00 88 THR A N 4
ATOM 6225 C CA . THR A 1 90 ? 16.153 6.175 -6.018 1.00 0.00 88 THR A CA 4
ATOM 6226 C C . THR A 1 90 ? 16.503 5.286 -4.785 1.00 0.00 88 THR A C 4
ATOM 6227 O O . THR A 1 90 ? 15.594 4.835 -4.072 1.00 0.00 88 THR A O 4
ATOM 6238 N N . ASP A 1 91 ? 17.809 5.032 -4.550 1.00 0.00 89 ASP A N 4
ATOM 6239 C CA . ASP A 1 91 ? 18.300 4.177 -3.441 1.00 0.00 89 ASP A CA 4
ATOM 6240 C C . ASP A 1 91 ? 18.138 4.903 -2.085 1.00 0.00 89 ASP A C 4
ATOM 6241 O O . ASP A 1 91 ? 19.087 5.536 -1.595 1.00 0.00 89 ASP A O 4
ATOM 6250 N N . LEU A 1 92 ? 16.897 4.867 -1.543 1.00 0.00 90 LEU A N 4
ATOM 6251 C CA . LEU A 1 92 ? 16.527 5.435 -0.219 1.00 0.00 90 LEU A CA 4
ATOM 6252 C C . LEU A 1 92 ? 15.007 5.258 0.021 1.00 0.00 90 LEU A C 4
ATOM 6253 O O . LEU A 1 92 ? 14.323 4.593 -0.771 1.00 0.00 90 LEU A O 4
ATOM 6269 N N . SER A 1 93 ? 14.495 5.864 1.112 1.00 0.00 91 SER A N 4
ATOM 6270 C CA . SER A 1 93 ? 13.057 5.931 1.403 1.00 0.00 91 SER A CA 4
ATOM 6271 C C . SER A 1 93 ? 12.774 7.100 2.366 1.00 0.00 91 SER A C 4
ATOM 6272 O O . SER A 1 93 ? 13.008 6.990 3.581 1.00 0.00 91 SER A O 4
ATOM 6280 N N . GLN A 1 94 ? 12.299 8.237 1.810 1.00 0.00 92 GLN A N 4
ATOM 6281 C CA . GLN A 1 94 ? 11.932 9.423 2.597 1.00 0.00 92 GLN A CA 4
ATOM 6282 C C . GLN A 1 94 ? 10.676 10.091 1.989 1.00 0.00 92 GLN A C 4
ATOM 6283 O O . GLN A 1 94 ? 10.733 10.737 0.932 1.00 0.00 92 GLN A O 4
ATOM 6297 N N . ILE A 1 95 ? 9.514 9.848 2.626 1.00 0.00 93 ILE A N 4
ATOM 6298 C CA . ILE A 1 95 ? 8.231 10.490 2.281 1.00 0.00 93 ILE A CA 4
ATOM 6299 C C . ILE A 1 95 ? 7.485 10.870 3.569 1.00 0.00 93 ILE A C 4
ATOM 6300 O O . ILE A 1 95 ? 7.060 10.005 4.326 1.00 0.00 93 ILE A O 4
ATOM 6316 N N . VAL A 1 96 ? 7.407 12.172 3.877 1.00 0.00 94 VAL A N 4
ATOM 6317 C CA . VAL A 1 96 ? 6.580 12.687 4.980 1.00 0.00 94 VAL A CA 4
ATOM 6318 C C . VAL A 1 96 ? 5.464 13.551 4.373 1.00 0.00 94 VAL A C 4
ATOM 6319 O O . VAL A 1 96 ? 5.724 14.635 3.855 1.00 0.00 94 VAL A O 4
ATOM 6332 N N . TRP A 1 97 ? 4.237 13.030 4.378 1.00 0.00 95 TRP A N 4
ATOM 6333 C CA . TRP A 1 97 ? 3.053 13.691 3.792 1.00 0.00 95 TRP A CA 4
ATOM 6334 C C . TRP A 1 97 ? 1.837 13.486 4.729 1.00 0.00 95 TRP A C 4
ATOM 6335 O O . TRP A 1 97 ? 1.888 12.592 5.584 1.00 0.00 95 TRP A O 4
ATOM 6356 N N . PRO A 1 98 ? 0.732 14.297 4.604 1.00 0.00 96 PRO A N 4
ATOM 6357 C CA . PRO A 1 98 ? -0.405 14.238 5.555 1.00 0.00 96 PRO A CA 4
ATOM 6358 C C . PRO A 1 98 ? -1.106 12.853 5.593 1.00 0.00 96 PRO A C 4
ATOM 6359 O O . PRO A 1 98 ? -1.169 12.130 4.584 1.00 0.00 96 PRO A O 4
ATOM 6370 N N . GLN A 1 99 ? -1.547 12.483 6.803 1.00 0.00 97 GLN A N 4
ATOM 6371 C CA . GLN A 1 99 ? -2.468 11.360 7.046 1.00 0.00 97 GLN A CA 4
ATOM 6372 C C . GLN A 1 99 ? -3.903 11.918 7.075 1.00 0.00 97 GLN A C 4
ATOM 6373 O O . GLN A 1 99 ? -4.128 12.997 7.644 1.00 0.00 97 GLN A O 4
ATOM 6387 N N . LEU A 1 100 ? -4.866 11.193 6.466 1.00 0.00 98 LEU A N 4
ATOM 6388 C CA . LEU A 1 100 ? -6.241 11.709 6.220 1.00 0.00 98 LEU A CA 4
ATOM 6389 C C . LEU A 1 100 ? -7.009 12.021 7.534 1.00 0.00 98 LEU A C 4
ATOM 6390 O O . LEU A 1 100 ? -6.787 11.346 8.545 1.00 0.00 98 LEU A O 4
ATOM 6406 N N . PRO A 1 101 ? -7.898 13.073 7.539 1.00 0.00 99 PRO A N 4
ATOM 6407 C CA . PRO A 1 101 ? -8.629 13.513 8.764 1.00 0.00 99 PRO A CA 4
ATOM 6408 C C . PRO A 1 101 ? -9.620 12.437 9.293 1.00 0.00 99 PRO A C 4
ATOM 6409 O O . PRO A 1 101 ? -9.714 12.208 10.506 1.00 0.00 99 PRO A O 4
ATOM 6420 N N . VAL A 1 102 ? -10.340 11.784 8.368 1.00 0.00 100 VAL A N 4
ATOM 6421 C CA . VAL A 1 102 ? -11.337 10.747 8.690 1.00 0.00 100 VAL A CA 4
ATOM 6422 C C . VAL A 1 102 ? -10.629 9.380 8.840 1.00 0.00 100 VAL A C 4
ATOM 6423 O O . VAL A 1 102 ? -10.465 8.898 9.982 1.00 0.00 100 VAL A O 4
ATOM 6437 N N . MET A 1 3 ? 5.777 -4.437 6.090 1.00 0.00 1 MET A N 5
ATOM 6438 C CA . MET A 1 3 ? 6.536 -4.436 4.819 1.00 0.00 1 MET A CA 5
ATOM 6439 C C . MET A 1 3 ? 7.139 -5.836 4.573 1.00 0.00 1 MET A C 5
ATOM 6440 O O . MET A 1 3 ? 8.044 -6.255 5.293 1.00 0.00 1 MET A O 5
ATOM 6454 N N . LEU A 1 4 ? 6.583 -6.561 3.586 1.00 0.00 2 LEU A N 5
ATOM 6455 C CA . LEU A 1 4 ? 7.134 -7.842 3.075 1.00 0.00 2 LEU A CA 5
ATOM 6456 C C . LEU A 1 4 ? 7.575 -7.661 1.609 1.00 0.00 2 LEU A C 5
ATOM 6457 O O . LEU A 1 4 ? 7.060 -6.773 0.916 1.00 0.00 2 LEU A O 5
ATOM 6473 N N . LEU A 1 5 ? 8.538 -8.478 1.157 1.00 0.00 3 LEU A N 5
ATOM 6474 C CA . LEU A 1 5 ? 9.078 -8.415 -0.212 1.00 0.00 3 LEU A CA 5
ATOM 6475 C C . LEU A 1 5 ? 8.026 -8.865 -1.249 1.00 0.00 3 LEU A C 5
ATOM 6476 O O . LEU A 1 5 ? 7.733 -10.060 -1.347 1.00 0.00 3 LEU A O 5
ATOM 6492 N N . HIS A 1 6 ? 7.414 -7.883 -1.957 1.00 0.00 4 HIS A N 5
ATOM 6493 C CA . HIS A 1 6 ? 6.557 -8.101 -3.159 1.00 0.00 4 HIS A CA 5
ATOM 6494 C C . HIS A 1 6 ? 7.119 -9.165 -4.144 1.00 0.00 4 HIS A C 5
ATOM 6495 O O . HIS A 1 6 ? 6.350 -9.892 -4.782 1.00 0.00 4 HIS A O 5
ATOM 6510 N N . SER A 1 7 ? 8.460 -9.232 -4.261 1.00 0.00 5 SER A N 5
ATOM 6511 C CA . SER A 1 7 ? 9.145 -10.193 -5.131 1.00 0.00 5 SER A CA 5
ATOM 6512 C C . SER A 1 7 ? 10.647 -10.231 -4.789 1.00 0.00 5 SER A C 5
ATOM 6513 O O . SER A 1 7 ? 11.318 -9.196 -4.808 1.00 0.00 5 SER A O 5
ATOM 6521 N N . VAL A 1 8 ? 11.163 -11.429 -4.483 1.00 0.00 6 VAL A N 5
ATOM 6522 C CA . VAL A 1 8 ? 12.601 -11.676 -4.241 1.00 0.00 6 VAL A CA 5
ATOM 6523 C C . VAL A 1 8 ? 13.060 -12.863 -5.102 1.00 0.00 6 VAL A C 5
ATOM 6524 O O . VAL A 1 8 ? 12.518 -13.972 -4.995 1.00 0.00 6 VAL A O 5
ATOM 6537 N N . GLU A 1 9 ? 14.030 -12.603 -5.991 1.00 0.00 7 GLU A N 5
ATOM 6538 C CA . GLU A 1 9 ? 14.581 -13.620 -6.889 1.00 0.00 7 GLU A CA 5
ATOM 6539 C C . GLU A 1 9 ? 15.619 -14.444 -6.102 1.00 0.00 7 GLU A C 5
ATOM 6540 O O . GLU A 1 9 ? 16.784 -14.066 -6.013 1.00 0.00 7 GLU A O 5
ATOM 6552 N N . THR A 1 10 ? 15.146 -15.545 -5.491 1.00 0.00 8 THR A N 5
ATOM 6553 C CA . THR A 1 10 ? 15.962 -16.424 -4.624 1.00 0.00 8 THR A CA 5
ATOM 6554 C C . THR A 1 10 ? 16.675 -17.509 -5.485 1.00 0.00 8 THR A C 5
ATOM 6555 O O . THR A 1 10 ? 16.328 -17.661 -6.662 1.00 0.00 8 THR A O 5
ATOM 6566 N N . PRO A 1 11 ? 17.703 -18.262 -4.934 1.00 0.00 9 PRO A N 5
ATOM 6567 C CA . PRO A 1 11 ? 18.422 -19.337 -5.692 1.00 0.00 9 PRO A CA 5
ATOM 6568 C C . PRO A 1 11 ? 17.504 -20.435 -6.295 1.00 0.00 9 PRO A C 5
ATOM 6569 O O . PRO A 1 11 ? 17.831 -21.013 -7.334 1.00 0.00 9 PRO A O 5
ATOM 6580 N N . ARG A 1 12 ? 16.361 -20.718 -5.634 1.00 0.00 10 ARG A N 5
ATOM 6581 C CA . ARG A 1 12 ? 15.378 -21.738 -6.104 1.00 0.00 10 ARG A CA 5
ATOM 6582 C C . ARG A 1 12 ? 14.422 -21.175 -7.183 1.00 0.00 10 ARG A C 5
ATOM 6583 O O . ARG A 1 12 ? 13.740 -21.941 -7.884 1.00 0.00 10 ARG A O 5
ATOM 6604 N N . GLY A 1 13 ? 14.380 -19.842 -7.283 1.00 0.00 11 GLY A N 5
ATOM 6605 C CA . GLY A 1 13 ? 13.509 -19.139 -8.222 1.00 0.00 11 GLY A CA 5
ATOM 6606 C C . GLY A 1 13 ? 12.979 -17.846 -7.629 1.00 0.00 11 GLY A C 5
ATOM 6607 O O . GLY A 1 13 ? 13.289 -17.510 -6.490 1.00 0.00 11 GLY A O 5
ATOM 6611 N N . GLU A 1 14 ? 12.156 -17.127 -8.391 1.00 0.00 12 GLU A N 5
ATOM 6612 C CA . GLU A 1 14 ? 11.609 -15.830 -7.955 1.00 0.00 12 GLU A CA 5
ATOM 6613 C C . GLU A 1 14 ? 10.330 -16.074 -7.138 1.00 0.00 12 GLU A C 5
ATOM 6614 O O . GLU A 1 14 ? 9.469 -16.851 -7.555 1.00 0.00 12 GLU A O 5
ATOM 6626 N N . ILE A 1 15 ? 10.215 -15.402 -5.980 1.00 0.00 13 ILE A N 5
ATOM 6627 C CA . ILE A 1 15 ? 9.195 -15.695 -4.950 1.00 0.00 13 ILE A CA 5
ATOM 6628 C C . ILE A 1 15 ? 8.391 -14.411 -4.666 1.00 0.00 13 ILE A C 5
ATOM 6629 O O . ILE A 1 15 ? 8.956 -13.410 -4.219 1.00 0.00 13 ILE A O 5
ATOM 6645 N N . LEU A 1 16 ? 7.081 -14.461 -4.933 1.00 0.00 14 LEU A N 5
ATOM 6646 C CA . LEU A 1 16 ? 6.170 -13.311 -4.780 1.00 0.00 14 LEU A CA 5
ATOM 6647 C C . LEU A 1 16 ? 5.593 -13.246 -3.355 1.00 0.00 14 LEU A C 5
ATOM 6648 O O . LEU A 1 16 ? 5.323 -14.295 -2.760 1.00 0.00 14 LEU A O 5
ATOM 6664 N N . ASN A 1 17 ? 5.398 -11.999 -2.859 1.00 0.00 15 ASN A N 5
ATOM 6665 C CA . ASN A 1 17 ? 4.821 -11.656 -1.529 1.00 0.00 15 ASN A CA 5
ATOM 6666 C C . ASN A 1 17 ? 5.249 -12.619 -0.398 1.00 0.00 15 ASN A C 5
ATOM 6667 O O . ASN A 1 17 ? 4.520 -13.550 -0.029 1.00 0.00 15 ASN A O 5
ATOM 6678 N N . VAL A 1 18 ? 6.473 -12.404 0.102 1.00 0.00 16 VAL A N 5
ATOM 6679 C CA . VAL A 1 18 ? 7.038 -13.152 1.233 1.00 0.00 16 VAL A CA 5
ATOM 6680 C C . VAL A 1 18 ? 7.820 -12.185 2.137 1.00 0.00 16 VAL A C 5
ATOM 6681 O O . VAL A 1 18 ? 8.468 -11.256 1.652 1.00 0.00 16 VAL A O 5
ATOM 6694 N N . SER A 1 19 ? 7.722 -12.398 3.457 1.00 0.00 17 SER A N 5
ATOM 6695 C CA . SER A 1 19 ? 8.459 -11.620 4.460 1.00 0.00 17 SER A CA 5
ATOM 6696 C C . SER A 1 19 ? 9.980 -11.867 4.346 1.00 0.00 17 SER A C 5
ATOM 6697 O O . SER A 1 19 ? 10.398 -12.949 3.936 1.00 0.00 17 SER A O 5
ATOM 6705 N N . GLU A 1 20 ? 10.784 -10.860 4.723 1.00 0.00 18 GLU A N 5
ATOM 6706 C CA . GLU A 1 20 ? 12.260 -10.868 4.564 1.00 0.00 18 GLU A CA 5
ATOM 6707 C C . GLU A 1 20 ? 12.931 -12.094 5.214 1.00 0.00 18 GLU A C 5
ATOM 6708 O O . GLU A 1 20 ? 13.752 -12.768 4.588 1.00 0.00 18 GLU A O 5
ATOM 6720 N N . GLN A 1 21 ? 12.541 -12.372 6.463 1.00 0.00 19 GLN A N 5
ATOM 6721 C CA . GLN A 1 21 ? 13.162 -13.428 7.280 1.00 0.00 19 GLN A CA 5
ATOM 6722 C C . GLN A 1 21 ? 12.841 -14.822 6.720 1.00 0.00 19 GLN A C 5
ATOM 6723 O O . GLN A 1 21 ? 13.722 -15.681 6.654 1.00 0.00 19 GLN A O 5
ATOM 6737 N N . GLU A 1 22 ? 11.580 -15.016 6.283 1.00 0.00 20 GLU A N 5
ATOM 6738 C CA . GLU A 1 22 ? 11.125 -16.282 5.684 1.00 0.00 20 GLU A CA 5
ATOM 6739 C C . GLU A 1 22 ? 11.823 -16.512 4.329 1.00 0.00 20 GLU A C 5
ATOM 6740 O O . GLU A 1 22 ? 12.260 -17.629 4.026 1.00 0.00 20 GLU A O 5
ATOM 6752 N N . ALA A 1 23 ? 11.887 -15.436 3.518 1.00 0.00 21 ALA A N 5
ATOM 6753 C CA . ALA A 1 23 ? 12.667 -15.402 2.270 1.00 0.00 21 ALA A CA 5
ATOM 6754 C C . ALA A 1 23 ? 14.112 -15.904 2.486 1.00 0.00 21 ALA A C 5
ATOM 6755 O O . ALA A 1 23 ? 14.613 -16.693 1.691 1.00 0.00 21 ALA A O 5
ATOM 6762 N N . ARG A 1 24 ? 14.743 -15.479 3.599 1.00 0.00 22 ARG A N 5
ATOM 6763 C CA . ARG A 1 24 ? 16.115 -15.897 3.950 1.00 0.00 22 ARG A CA 5
ATOM 6764 C C . ARG A 1 24 ? 16.188 -17.388 4.324 1.00 0.00 22 ARG A C 5
ATOM 6765 O O . ARG A 1 24 ? 17.030 -18.119 3.805 1.00 0.00 22 ARG A O 5
ATOM 6786 N N . ASP A 1 25 ? 15.281 -17.815 5.215 1.00 0.00 23 ASP A N 5
ATOM 6787 C CA . ASP A 1 25 ? 15.355 -19.141 5.868 1.00 0.00 23 ASP A CA 5
ATOM 6788 C C . ASP A 1 25 ? 14.875 -20.244 4.923 1.00 0.00 23 ASP A C 5
ATOM 6789 O O . ASP A 1 25 ? 15.631 -21.145 4.559 1.00 0.00 23 ASP A O 5
ATOM 6798 N N . VAL A 1 26 ? 13.605 -20.140 4.524 1.00 0.00 24 VAL A N 5
ATOM 6799 C CA . VAL A 1 26 ? 12.919 -21.150 3.711 1.00 0.00 24 VAL A CA 5
ATOM 6800 C C . VAL A 1 26 ? 13.378 -21.081 2.248 1.00 0.00 24 VAL A C 5
ATOM 6801 O O . VAL A 1 26 ? 13.777 -22.092 1.674 1.00 0.00 24 VAL A O 5
ATOM 6814 N N . PHE A 1 27 ? 13.356 -19.873 1.670 1.00 0.00 25 PHE A N 5
ATOM 6815 C CA . PHE A 1 27 ? 13.580 -19.675 0.223 1.00 0.00 25 PHE A CA 5
ATOM 6816 C C . PHE A 1 27 ? 15.064 -19.401 -0.102 1.00 0.00 25 PHE A C 5
ATOM 6817 O O . PHE A 1 27 ? 15.439 -19.377 -1.274 1.00 0.00 25 PHE A O 5
ATOM 6834 N N . GLY A 1 28 ? 15.900 -19.202 0.942 1.00 0.00 26 GLY A N 5
ATOM 6835 C CA . GLY A 1 28 ? 17.361 -19.170 0.780 1.00 0.00 26 GLY A CA 5
ATOM 6836 C C . GLY A 1 28 ? 17.924 -17.865 0.215 1.00 0.00 26 GLY A C 5
ATOM 6837 O O . GLY A 1 28 ? 19.078 -17.832 -0.229 1.00 0.00 26 GLY A O 5
ATOM 6841 N N . ALA A 1 29 ? 17.122 -16.790 0.246 1.00 0.00 27 ALA A N 5
ATOM 6842 C CA . ALA A 1 29 ? 17.545 -15.449 -0.192 1.00 0.00 27 ALA A CA 5
ATOM 6843 C C . ALA A 1 29 ? 18.581 -14.855 0.775 1.00 0.00 27 ALA A C 5
ATOM 6844 O O . ALA A 1 29 ? 18.393 -14.879 1.993 1.00 0.00 27 ALA A O 5
ATOM 6851 N N . SER A 1 30 ? 19.677 -14.333 0.217 1.00 0.00 28 SER A N 5
ATOM 6852 C CA . SER A 1 30 ? 20.772 -13.743 0.995 1.00 0.00 28 SER A CA 5
ATOM 6853 C C . SER A 1 30 ? 20.451 -12.287 1.370 1.00 0.00 28 SER A C 5
ATOM 6854 O O . SER A 1 30 ? 19.538 -11.683 0.822 1.00 0.00 28 SER A O 5
ATOM 6862 N N . GLU A 1 31 ? 21.278 -11.718 2.255 1.00 0.00 29 GLU A N 5
ATOM 6863 C CA . GLU A 1 31 ? 21.029 -10.394 2.867 1.00 0.00 29 GLU A CA 5
ATOM 6864 C C . GLU A 1 31 ? 21.066 -9.255 1.818 1.00 0.00 29 GLU A C 5
ATOM 6865 O O . GLU A 1 31 ? 20.345 -8.258 1.944 1.00 0.00 29 GLU A O 5
ATOM 6877 N N . GLN A 1 32 ? 21.882 -9.456 0.764 1.00 0.00 30 GLN A N 5
ATOM 6878 C CA . GLN A 1 32 ? 22.000 -8.517 -0.372 1.00 0.00 30 GLN A CA 5
ATOM 6879 C C . GLN A 1 32 ? 20.803 -8.690 -1.335 1.00 0.00 30 GLN A C 5
ATOM 6880 O O . GLN A 1 32 ? 20.383 -7.739 -2.001 1.00 0.00 30 GLN A O 5
ATOM 6894 N N . ALA A 1 33 ? 20.257 -9.921 -1.368 1.00 0.00 31 ALA A N 5
ATOM 6895 C CA . ALA A 1 33 ? 19.070 -10.282 -2.172 1.00 0.00 31 ALA A CA 5
ATOM 6896 C C . ALA A 1 33 ? 17.785 -9.777 -1.500 1.00 0.00 31 ALA A C 5
ATOM 6897 O O . ALA A 1 33 ? 16.774 -9.523 -2.181 1.00 0.00 31 ALA A O 5
ATOM 6904 N N . ILE A 1 34 ? 17.842 -9.588 -0.159 1.00 0.00 32 ILE A N 5
ATOM 6905 C CA . ILE A 1 34 ? 16.687 -9.144 0.631 1.00 0.00 32 ILE A CA 5
ATOM 6906 C C . ILE A 1 34 ? 16.570 -7.633 0.465 1.00 0.00 32 ILE A C 5
ATOM 6907 O O . ILE A 1 34 ? 15.514 -7.135 0.125 1.00 0.00 32 ILE A O 5
ATOM 6923 N N . ALA A 1 35 ? 17.675 -6.929 0.784 1.00 0.00 33 ALA A N 5
ATOM 6924 C CA . ALA A 1 35 ? 17.847 -5.486 0.531 1.00 0.00 33 ALA A CA 5
ATOM 6925 C C . ALA A 1 35 ? 17.508 -5.059 -0.917 1.00 0.00 33 ALA A C 5
ATOM 6926 O O . ALA A 1 35 ? 16.979 -3.968 -1.121 1.00 0.00 33 ALA A O 5
ATOM 6933 N N . ASP A 1 36 ? 17.880 -5.894 -1.908 1.00 0.00 34 ASP A N 5
ATOM 6934 C CA . ASP A 1 36 ? 17.470 -5.704 -3.325 1.00 0.00 34 ASP A CA 5
ATOM 6935 C C . ASP A 1 36 ? 15.934 -5.658 -3.459 1.00 0.00 34 ASP A C 5
ATOM 6936 O O . ASP A 1 36 ? 15.367 -4.707 -4.015 1.00 0.00 34 ASP A O 5
ATOM 6945 N N . ALA A 1 37 ? 15.286 -6.704 -2.926 1.00 0.00 35 ALA A N 5
ATOM 6946 C CA . ALA A 1 37 ? 13.819 -6.845 -2.937 1.00 0.00 35 ALA A CA 5
ATOM 6947 C C . ALA A 1 37 ? 13.131 -5.796 -2.030 1.00 0.00 35 ALA A C 5
ATOM 6948 O O . ALA A 1 37 ? 11.967 -5.472 -2.227 1.00 0.00 35 ALA A O 5
ATOM 6955 N N . ARG A 1 38 ? 13.868 -5.309 -1.013 1.00 0.00 36 ARG A N 5
ATOM 6956 C CA . ARG A 1 38 ? 13.408 -4.237 -0.110 1.00 0.00 36 ARG A CA 5
ATOM 6957 C C . ARG A 1 38 ? 13.326 -2.935 -0.890 1.00 0.00 36 ARG A C 5
ATOM 6958 O O . ARG A 1 38 ? 12.303 -2.257 -0.877 1.00 0.00 36 ARG A O 5
ATOM 6979 N N . LYS A 1 39 ? 14.421 -2.641 -1.595 1.00 0.00 37 LYS A N 5
ATOM 6980 C CA . LYS A 1 39 ? 14.549 -1.493 -2.500 1.00 0.00 37 LYS A CA 5
ATOM 6981 C C . LYS A 1 39 ? 13.443 -1.506 -3.562 1.00 0.00 37 LYS A C 5
ATOM 6982 O O . LYS A 1 39 ? 12.934 -0.463 -3.919 1.00 0.00 37 LYS A O 5
ATOM 7001 N N . ALA A 1 40 ? 13.054 -2.716 -4.000 1.00 0.00 38 ALA A N 5
ATOM 7002 C CA . ALA A 1 40 ? 12.113 -2.926 -5.107 1.00 0.00 38 ALA A CA 5
ATOM 7003 C C . ALA A 1 40 ? 10.649 -2.739 -4.629 1.00 0.00 38 ALA A C 5
ATOM 7004 O O . ALA A 1 40 ? 9.843 -2.054 -5.292 1.00 0.00 38 ALA A O 5
ATOM 7011 N N . THR A 1 41 ? 10.321 -3.355 -3.467 1.00 0.00 39 THR A N 5
ATOM 7012 C CA . THR A 1 41 ? 8.986 -3.242 -2.845 1.00 0.00 39 THR A CA 5
ATOM 7013 C C . THR A 1 41 ? 8.733 -1.783 -2.450 1.00 0.00 39 THR A C 5
ATOM 7014 O O . THR A 1 41 ? 7.806 -1.172 -2.966 1.00 0.00 39 THR A O 5
ATOM 7025 N N . ILE A 1 42 ? 9.628 -1.236 -1.594 1.00 0.00 40 ILE A N 5
ATOM 7026 C CA . ILE A 1 42 ? 9.574 0.168 -1.111 1.00 0.00 40 ILE A CA 5
ATOM 7027 C C . ILE A 1 42 ? 9.420 1.150 -2.286 1.00 0.00 40 ILE A C 5
ATOM 7028 O O . ILE A 1 42 ? 8.538 1.994 -2.256 1.00 0.00 40 ILE A O 5
ATOM 7044 N N . LEU A 1 43 ? 10.235 0.933 -3.342 1.00 0.00 41 LEU A N 5
ATOM 7045 C CA . LEU A 1 43 ? 10.218 1.722 -4.600 1.00 0.00 41 LEU A CA 5
ATOM 7046 C C . LEU A 1 43 ? 8.788 1.946 -5.111 1.00 0.00 41 LEU A C 5
ATOM 7047 O O . LEU A 1 43 ? 8.323 3.094 -5.201 1.00 0.00 41 LEU A O 5
ATOM 7063 N N . GLN A 1 44 ? 8.078 0.834 -5.348 1.00 0.00 42 GLN A N 5
ATOM 7064 C CA . GLN A 1 44 ? 6.734 0.855 -5.955 1.00 0.00 42 GLN A CA 5
ATOM 7065 C C . GLN A 1 44 ? 5.680 1.255 -4.896 1.00 0.00 42 GLN A C 5
ATOM 7066 O O . GLN A 1 44 ? 4.723 1.950 -5.208 1.00 0.00 42 GLN A O 5
ATOM 7080 N N . THR A 1 45 ? 5.931 0.852 -3.638 1.00 0.00 43 THR A N 5
ATOM 7081 C CA . THR A 1 45 ? 4.986 1.022 -2.507 1.00 0.00 43 THR A CA 5
ATOM 7082 C C . THR A 1 45 ? 4.847 2.502 -2.088 1.00 0.00 43 THR A C 5
ATOM 7083 O O . THR A 1 45 ? 3.783 2.896 -1.633 1.00 0.00 43 THR A O 5
ATOM 7094 N N . LEU A 1 46 ? 5.911 3.321 -2.255 1.00 0.00 44 LEU A N 5
ATOM 7095 C CA . LEU A 1 46 ? 5.837 4.771 -1.955 1.00 0.00 44 LEU A CA 5
ATOM 7096 C C . LEU A 1 46 ? 4.857 5.448 -2.927 1.00 0.00 44 LEU A C 5
ATOM 7097 O O . LEU A 1 46 ? 4.068 6.319 -2.538 1.00 0.00 44 LEU A O 5
ATOM 7113 N N . ARG A 1 47 ? 4.915 4.993 -4.190 1.00 0.00 45 ARG A N 5
ATOM 7114 C CA . ARG A 1 47 ? 4.037 5.449 -5.274 1.00 0.00 45 ARG A CA 5
ATOM 7115 C C . ARG A 1 47 ? 2.592 5.010 -4.951 1.00 0.00 45 ARG A C 5
ATOM 7116 O O . ARG A 1 47 ? 1.686 5.836 -4.936 1.00 0.00 45 ARG A O 5
ATOM 7137 N N . ILE A 1 48 ? 2.410 3.711 -4.643 1.00 0.00 46 ILE A N 5
ATOM 7138 C CA . ILE A 1 48 ? 1.077 3.119 -4.369 1.00 0.00 46 ILE A CA 5
ATOM 7139 C C . ILE A 1 48 ? 0.390 3.817 -3.176 1.00 0.00 46 ILE A C 5
ATOM 7140 O O . ILE A 1 48 ? -0.703 4.329 -3.330 1.00 0.00 46 ILE A O 5
ATOM 7156 N N . GLU A 1 49 ? 1.080 3.835 -2.017 1.00 0.00 47 GLU A N 5
ATOM 7157 C CA . GLU A 1 49 ? 0.589 4.442 -0.749 1.00 0.00 47 GLU A CA 5
ATOM 7158 C C . GLU A 1 49 ? 0.100 5.882 -0.943 1.00 0.00 47 GLU A C 5
ATOM 7159 O O . GLU A 1 49 ? -0.975 6.245 -0.462 1.00 0.00 47 GLU A O 5
ATOM 7171 N N . ARG A 1 50 ? 0.931 6.684 -1.627 1.00 0.00 48 ARG A N 5
ATOM 7172 C CA . ARG A 1 50 ? 0.609 8.069 -2.012 1.00 0.00 48 ARG A CA 5
ATOM 7173 C C . ARG A 1 50 ? -0.747 8.128 -2.743 1.00 0.00 48 ARG A C 5
ATOM 7174 O O . ARG A 1 50 ? -1.662 8.839 -2.318 1.00 0.00 48 ARG A O 5
ATOM 7195 N N . ASP A 1 51 ? -0.879 7.307 -3.790 1.00 0.00 49 ASP A N 5
ATOM 7196 C CA . ASP A 1 51 ? -2.082 7.256 -4.642 1.00 0.00 49 ASP A CA 5
ATOM 7197 C C . ASP A 1 51 ? -3.289 6.626 -3.907 1.00 0.00 49 ASP A C 5
ATOM 7198 O O . ASP A 1 51 ? -4.428 6.922 -4.257 1.00 0.00 49 ASP A O 5
ATOM 7207 N N . GLU A 1 52 ? -3.030 5.779 -2.880 1.00 0.00 50 GLU A N 5
ATOM 7208 C CA . GLU A 1 52 ? -4.100 5.153 -2.062 1.00 0.00 50 GLU A CA 5
ATOM 7209 C C . GLU A 1 52 ? -4.741 6.195 -1.140 1.00 0.00 50 GLU A C 5
ATOM 7210 O O . GLU A 1 52 ? -5.949 6.172 -0.905 1.00 0.00 50 GLU A O 5
ATOM 7222 N N . ARG A 1 53 ? -3.915 7.115 -0.645 1.00 0.00 51 ARG A N 5
ATOM 7223 C CA . ARG A 1 53 ? -4.365 8.199 0.235 1.00 0.00 51 ARG A CA 5
ATOM 7224 C C . ARG A 1 53 ? -5.061 9.312 -0.582 1.00 0.00 51 ARG A C 5
ATOM 7225 O O . ARG A 1 53 ? -5.932 10.016 -0.064 1.00 0.00 51 ARG A O 5
ATOM 7246 N N . LEU A 1 54 ? -4.670 9.436 -1.866 1.00 0.00 52 LEU A N 5
ATOM 7247 C CA . LEU A 1 54 ? -5.253 10.415 -2.813 1.00 0.00 52 LEU A CA 5
ATOM 7248 C C . LEU A 1 54 ? -6.645 9.955 -3.318 1.00 0.00 52 LEU A C 5
ATOM 7249 O O . LEU A 1 54 ? -7.554 10.781 -3.454 1.00 0.00 52 LEU A O 5
ATOM 7265 N N . ARG A 1 55 ? -6.820 8.642 -3.564 1.00 0.00 53 ARG A N 5
ATOM 7266 C CA . ARG A 1 55 ? -8.137 8.077 -3.956 1.00 0.00 53 ARG A CA 5
ATOM 7267 C C . ARG A 1 55 ? -9.089 8.033 -2.742 1.00 0.00 53 ARG A C 5
ATOM 7268 O O . ARG A 1 55 ? -10.314 8.107 -2.906 1.00 0.00 53 ARG A O 5
ATOM 7289 N N . ALA A 1 56 ? -8.503 7.935 -1.522 1.00 0.00 54 ALA A N 5
ATOM 7290 C CA . ALA A 1 56 ? -9.259 7.962 -0.247 1.00 0.00 54 ALA A CA 5
ATOM 7291 C C . ALA A 1 56 ? -9.873 9.350 0.049 1.00 0.00 54 ALA A C 5
ATOM 7292 O O . ALA A 1 56 ? -10.772 9.469 0.892 1.00 0.00 54 ALA A O 5
ATOM 7299 N N . CYS A 1 57 ? -9.375 10.393 -0.640 1.00 0.00 55 CYS A N 5
ATOM 7300 C CA . CYS A 1 57 ? -9.874 11.779 -0.501 1.00 0.00 55 CYS A CA 5
ATOM 7301 C C . CYS A 1 57 ? -10.477 12.301 -1.812 1.00 0.00 55 CYS A C 5
ATOM 7302 O O . CYS A 1 57 ? -10.898 13.453 -1.880 1.00 0.00 55 CYS A O 5
ATOM 7310 N N . ASP A 1 58 ? -10.516 11.451 -2.841 1.00 0.00 56 ASP A N 5
ATOM 7311 C CA . ASP A 1 58 ? -11.012 11.836 -4.177 1.00 0.00 56 ASP A CA 5
ATOM 7312 C C . ASP A 1 58 ? -12.543 12.012 -4.175 1.00 0.00 56 ASP A C 5
ATOM 7313 O O . ASP A 1 58 ? -13.072 12.963 -4.771 1.00 0.00 56 ASP A O 5
ATOM 7322 N N . TRP A 1 59 ? -13.234 11.108 -3.454 1.00 0.00 57 TRP A N 5
ATOM 7323 C CA . TRP A 1 59 ? -14.714 11.078 -3.366 1.00 0.00 57 TRP A CA 5
ATOM 7324 C C . TRP A 1 59 ? -15.292 12.356 -2.714 1.00 0.00 57 TRP A C 5
ATOM 7325 O O . TRP A 1 59 ? -16.453 12.680 -2.933 1.00 0.00 57 TRP A O 5
ATOM 7346 N N . THR A 1 60 ? -14.470 13.053 -1.909 1.00 0.00 58 THR A N 5
ATOM 7347 C CA . THR A 1 60 ? -14.889 14.271 -1.189 1.00 0.00 58 THR A CA 5
ATOM 7348 C C . THR A 1 60 ? -14.756 15.527 -2.071 1.00 0.00 58 THR A C 5
ATOM 7349 O O . THR A 1 60 ? -15.399 16.546 -1.814 1.00 0.00 58 THR A O 5
ATOM 7360 N N . GLN A 1 61 ? -13.905 15.437 -3.106 1.00 0.00 59 GLN A N 5
ATOM 7361 C CA . GLN A 1 61 ? -13.555 16.579 -3.971 1.00 0.00 59 GLN A CA 5
ATOM 7362 C C . GLN A 1 61 ? -14.382 16.580 -5.266 1.00 0.00 59 GLN A C 5
ATOM 7363 O O . GLN A 1 61 ? -14.493 17.619 -5.922 1.00 0.00 59 GLN A O 5
ATOM 7377 N N . VAL A 1 62 ? -14.937 15.409 -5.637 1.00 0.00 60 VAL A N 5
ATOM 7378 C CA . VAL A 1 62 ? -15.844 15.299 -6.804 1.00 0.00 60 VAL A CA 5
ATOM 7379 C C . VAL A 1 62 ? -17.195 16.000 -6.508 1.00 0.00 60 VAL A C 5
ATOM 7380 O O . VAL A 1 62 ? -17.587 16.144 -5.337 1.00 0.00 60 VAL A O 5
ATOM 7393 N N . GLN A 1 63 ? -17.889 16.436 -7.575 1.00 0.00 61 GLN A N 5
ATOM 7394 C CA . GLN A 1 63 ? -19.170 17.182 -7.470 1.00 0.00 61 GLN A CA 5
ATOM 7395 C C . GLN A 1 63 ? -20.327 16.292 -6.960 1.00 0.00 61 GLN A C 5
ATOM 7396 O O . GLN A 1 63 ? -21.370 16.811 -6.556 1.00 0.00 61 GLN A O 5
ATOM 7410 N N . ASP A 1 64 ? -20.128 14.951 -7.023 1.00 0.00 62 ASP A N 5
ATOM 7411 C CA . ASP A 1 64 ? -21.128 13.949 -6.588 1.00 0.00 62 ASP A CA 5
ATOM 7412 C C . ASP A 1 64 ? -21.536 14.177 -5.123 1.00 0.00 62 ASP A C 5
ATOM 7413 O O . ASP A 1 64 ? -22.721 14.341 -4.813 1.00 0.00 62 ASP A O 5
ATOM 7422 N N . VAL A 1 65 ? -20.521 14.222 -4.246 1.00 0.00 63 VAL A N 5
ATOM 7423 C CA . VAL A 1 65 ? -20.720 14.354 -2.800 1.00 0.00 63 VAL A CA 5
ATOM 7424 C C . VAL A 1 65 ? -21.176 15.787 -2.457 1.00 0.00 63 VAL A C 5
ATOM 7425 O O . VAL A 1 65 ? -20.797 16.751 -3.143 1.00 0.00 63 VAL A O 5
ATOM 7438 N N . VAL A 1 66 ? -21.994 15.911 -1.407 1.00 0.00 64 VAL A N 5
ATOM 7439 C CA . VAL A 1 66 ? -22.475 17.204 -0.900 1.00 0.00 64 VAL A CA 5
ATOM 7440 C C . VAL A 1 66 ? -22.039 17.318 0.566 1.00 0.00 64 VAL A C 5
ATOM 7441 O O . VAL A 1 66 ? -22.700 16.790 1.463 1.00 0.00 64 VAL A O 5
ATOM 7454 N N . LEU A 1 67 ? -20.874 17.933 0.775 1.00 0.00 65 LEU A N 5
ATOM 7455 C CA . LEU A 1 67 ? -20.308 18.193 2.109 1.00 0.00 65 LEU A CA 5
ATOM 7456 C C . LEU A 1 67 ? -20.386 19.704 2.391 1.00 0.00 65 LEU A C 5
ATOM 7457 O O . LEU A 1 67 ? -20.872 20.475 1.553 1.00 0.00 65 LEU A O 5
ATOM 7473 N N . THR A 1 68 ? -19.932 20.123 3.577 1.00 0.00 66 THR A N 5
ATOM 7474 C CA . THR A 1 68 ? -19.734 21.550 3.881 1.00 0.00 66 THR A CA 5
ATOM 7475 C C . THR A 1 68 ? -18.397 22.034 3.286 1.00 0.00 66 THR A C 5
ATOM 7476 O O . THR A 1 68 ? -17.557 21.212 2.873 1.00 0.00 66 THR A O 5
ATOM 7487 N N . ALA A 1 69 ? -18.215 23.369 3.223 1.00 0.00 67 ALA A N 5
ATOM 7488 C CA . ALA A 1 69 ? -16.924 23.976 2.838 1.00 0.00 67 ALA A CA 5
ATOM 7489 C C . ALA A 1 69 ? -15.816 23.504 3.800 1.00 0.00 67 ALA A C 5
ATOM 7490 O O . ALA A 1 69 ? -14.716 23.175 3.367 1.00 0.00 67 ALA A O 5
ATOM 7497 N N . ASP A 1 70 ? -16.167 23.465 5.108 1.00 0.00 68 ASP A N 5
ATOM 7498 C CA . ASP A 1 70 ? -15.309 22.907 6.186 1.00 0.00 68 ASP A CA 5
ATOM 7499 C C . ASP A 1 70 ? -14.781 21.504 5.821 1.00 0.00 68 ASP A C 5
ATOM 7500 O O . ASP A 1 70 ? -13.573 21.299 5.745 1.00 0.00 68 ASP A O 5
ATOM 7509 N N . GLN A 1 71 ? -15.715 20.576 5.545 1.00 0.00 69 GLN A N 5
ATOM 7510 C CA . GLN A 1 71 ? -15.399 19.149 5.301 1.00 0.00 69 GLN A CA 5
ATOM 7511 C C . GLN A 1 71 ? -14.539 18.991 4.035 1.00 0.00 69 GLN A C 5
ATOM 7512 O O . GLN A 1 71 ? -13.473 18.375 4.076 1.00 0.00 69 GLN A O 5
ATOM 7526 N N . LYS A 1 72 ? -14.986 19.629 2.943 1.00 0.00 70 LYS A N 5
ATOM 7527 C CA . LYS A 1 72 ? -14.290 19.616 1.634 1.00 0.00 70 LYS A CA 5
ATOM 7528 C C . LYS A 1 72 ? -12.908 20.282 1.695 1.00 0.00 70 LYS A C 5
ATOM 7529 O O . LYS A 1 72 ? -12.057 19.958 0.881 1.00 0.00 70 LYS A O 5
ATOM 7548 N N . ALA A 1 73 ? -12.706 21.197 2.661 1.00 0.00 71 ALA A N 5
ATOM 7549 C CA . ALA A 1 73 ? -11.432 21.949 2.797 1.00 0.00 71 ALA A CA 5
ATOM 7550 C C . ALA A 1 73 ? -10.420 21.078 3.562 1.00 0.00 71 ALA A C 5
ATOM 7551 O O . ALA A 1 73 ? -9.292 20.916 3.139 1.00 0.00 71 ALA A O 5
ATOM 7558 N N . THR A 1 74 ? -10.880 20.545 4.707 1.00 0.00 72 THR A N 5
ATOM 7559 C CA . THR A 1 74 ? -10.116 19.591 5.547 1.00 0.00 72 THR A CA 5
ATOM 7560 C C . THR A 1 74 ? -9.630 18.358 4.724 1.00 0.00 72 THR A C 5
ATOM 7561 O O . THR A 1 74 ? -8.548 17.820 4.967 1.00 0.00 72 THR A O 5
ATOM 7572 N N . TRP A 1 75 ? -10.437 17.940 3.739 1.00 0.00 73 TRP A N 5
ATOM 7573 C CA . TRP A 1 75 ? -10.075 16.859 2.797 1.00 0.00 73 TRP A CA 5
ATOM 7574 C C . TRP A 1 75 ? -9.203 17.383 1.630 1.00 0.00 73 TRP A C 5
ATOM 7575 O O . TRP A 1 75 ? -8.335 16.657 1.125 1.00 0.00 73 TRP A O 5
ATOM 7596 N N . ALA A 1 76 ? -9.448 18.644 1.213 1.00 0.00 74 ALA A N 5
ATOM 7597 C CA . ALA A 1 76 ? -8.668 19.309 0.144 1.00 0.00 74 ALA A CA 5
ATOM 7598 C C . ALA A 1 76 ? -7.225 19.541 0.577 1.00 0.00 74 ALA A C 5
ATOM 7599 O O . ALA A 1 76 ? -6.313 19.477 -0.238 1.00 0.00 74 ALA A O 5
ATOM 7606 N N . LYS A 1 77 ? -7.040 19.806 1.875 1.00 0.00 75 LYS A N 5
ATOM 7607 C CA . LYS A 1 77 ? -5.729 20.101 2.450 1.00 0.00 75 LYS A CA 5
ATOM 7608 C C . LYS A 1 77 ? -4.970 18.792 2.676 1.00 0.00 75 LYS A C 5
ATOM 7609 O O . LYS A 1 77 ? -3.759 18.787 2.623 1.00 0.00 75 LYS A O 5
ATOM 7628 N N . TYR A 1 78 ? -5.718 17.694 2.904 1.00 0.00 76 TYR A N 5
ATOM 7629 C CA . TYR A 1 78 ? -5.156 16.337 3.045 1.00 0.00 76 TYR A CA 5
ATOM 7630 C C . TYR A 1 78 ? -4.457 15.905 1.744 1.00 0.00 76 TYR A C 5
ATOM 7631 O O . TYR A 1 78 ? -3.266 15.549 1.756 1.00 0.00 76 TYR A O 5
ATOM 7649 N N . ARG A 1 79 ? -5.209 15.960 0.627 1.00 0.00 77 ARG A N 5
ATOM 7650 C CA . ARG A 1 79 ? -4.699 15.557 -0.697 1.00 0.00 77 ARG A CA 5
ATOM 7651 C C . ARG A 1 79 ? -3.550 16.492 -1.141 1.00 0.00 77 ARG A C 5
ATOM 7652 O O . ARG A 1 79 ? -2.519 16.031 -1.631 1.00 0.00 77 ARG A O 5
ATOM 7673 N N . GLN A 1 80 ? -3.744 17.810 -0.927 1.00 0.00 78 GLN A N 5
ATOM 7674 C CA . GLN A 1 80 ? -2.792 18.861 -1.333 1.00 0.00 78 GLN A CA 5
ATOM 7675 C C . GLN A 1 80 ? -1.510 18.863 -0.467 1.00 0.00 78 GLN A C 5
ATOM 7676 O O . GLN A 1 80 ? -0.465 19.298 -0.939 1.00 0.00 78 GLN A O 5
ATOM 7690 N N . ALA A 1 81 ? -1.603 18.393 0.798 1.00 0.00 79 ALA A N 5
ATOM 7691 C CA . ALA A 1 81 ? -0.439 18.344 1.726 1.00 0.00 79 ALA A CA 5
ATOM 7692 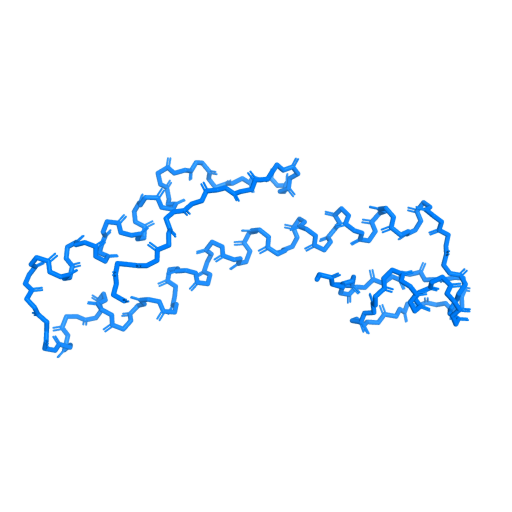C C . ALA A 1 81 ? 0.482 17.173 1.393 1.00 0.00 79 ALA A C 5
ATOM 7693 O O . ALA A 1 81 ? 1.696 17.233 1.637 1.00 0.00 79 ALA A O 5
ATOM 7700 N N . LEU A 1 82 ? -0.114 16.098 0.873 1.00 0.00 80 LEU A N 5
ATOM 7701 C CA . LEU A 1 82 ? 0.631 14.938 0.384 1.00 0.00 80 LEU A CA 5
ATOM 7702 C C . LEU A 1 82 ? 1.278 15.293 -0.973 1.00 0.00 80 LEU A C 5
ATOM 7703 O O . LEU A 1 82 ? 2.434 14.953 -1.224 1.00 0.00 80 LEU A O 5
ATOM 7719 N N . ARG A 1 83 ? 0.513 15.996 -1.832 1.00 0.00 81 ARG A N 5
ATOM 7720 C CA . ARG A 1 83 ? 1.013 16.506 -3.125 1.00 0.00 81 ARG A CA 5
ATOM 7721 C C . ARG A 1 83 ? 2.052 17.630 -2.939 1.00 0.00 81 ARG A C 5
ATOM 7722 O O . ARG A 1 83 ? 2.848 17.887 -3.846 1.00 0.00 81 ARG A O 5
ATOM 7743 N N . ASP A 1 84 ? 1.996 18.316 -1.777 1.00 0.00 82 ASP A N 5
ATOM 7744 C CA . ASP A 1 84 ? 2.993 19.333 -1.365 1.00 0.00 82 ASP A CA 5
ATOM 7745 C C . ASP A 1 84 ? 4.393 18.703 -1.321 1.00 0.00 82 ASP A C 5
ATOM 7746 O O . ASP A 1 84 ? 5.373 19.311 -1.768 1.00 0.00 82 ASP A O 5
ATOM 7755 N N . LEU A 1 85 ? 4.453 17.464 -0.799 1.00 0.00 83 LEU A N 5
ATOM 7756 C CA . LEU A 1 85 ? 5.648 16.612 -0.870 1.00 0.00 83 LEU A CA 5
ATOM 7757 C C . LEU A 1 85 ? 5.867 16.182 -2.342 1.00 0.00 83 LEU A C 5
ATOM 7758 O O . LEU A 1 85 ? 4.883 15.988 -3.062 1.00 0.00 83 LEU A O 5
ATOM 7774 N N . PRO A 1 86 ? 7.144 16.027 -2.817 1.00 0.00 84 PRO A N 5
ATOM 7775 C CA . PRO A 1 86 ? 7.425 15.544 -4.196 1.00 0.00 84 PRO A CA 5
ATOM 7776 C C . PRO A 1 86 ? 6.824 14.146 -4.421 1.00 0.00 84 PRO A C 5
ATOM 7777 O O . PRO A 1 86 ? 6.843 13.315 -3.497 1.00 0.00 84 PRO A O 5
ATOM 7788 N N . GLU A 1 87 ? 6.248 13.927 -5.628 1.00 0.00 85 GLU A N 5
ATOM 7789 C CA . GLU A 1 87 ? 5.617 12.649 -6.003 1.00 0.00 85 GLU A CA 5
ATOM 7790 C C . GLU A 1 87 ? 6.626 11.500 -5.789 1.00 0.00 85 GLU A C 5
ATOM 7791 O O . GLU A 1 87 ? 7.672 11.435 -6.443 1.00 0.00 85 GLU A O 5
ATOM 7803 N N . THR A 1 88 ? 6.321 10.660 -4.786 1.00 0.00 86 THR A N 5
ATOM 7804 C CA . THR A 1 88 ? 7.217 9.620 -4.279 1.00 0.00 86 THR A CA 5
ATOM 7805 C C . THR A 1 88 ? 7.301 8.423 -5.246 1.00 0.00 86 THR A C 5
ATOM 7806 O O . THR A 1 88 ? 6.652 7.394 -5.056 1.00 0.00 86 THR A O 5
ATOM 7817 N N . VAL A 1 89 ? 8.041 8.630 -6.345 1.00 0.00 87 VAL A N 5
ATOM 7818 C CA . VAL A 1 89 ? 8.469 7.559 -7.259 1.00 0.00 87 VAL A CA 5
ATOM 7819 C C . VAL A 1 89 ? 9.780 6.957 -6.716 1.00 0.00 87 VAL A C 5
ATOM 7820 O O . VAL A 1 89 ? 10.048 5.755 -6.839 1.00 0.00 87 VAL A O 5
ATOM 7833 N N . THR A 1 90 ? 10.568 7.850 -6.091 1.00 0.00 88 THR A N 5
ATOM 7834 C CA . THR A 1 90 ? 11.802 7.546 -5.383 1.00 0.00 88 THR A CA 5
ATOM 7835 C C . THR A 1 90 ? 12.236 8.820 -4.633 1.00 0.00 88 THR A C 5
ATOM 7836 O O . THR A 1 90 ? 12.018 9.941 -5.134 1.00 0.00 88 THR A O 5
ATOM 7847 N N . ASP A 1 91 ? 12.813 8.647 -3.436 1.00 0.00 89 ASP A N 5
ATOM 7848 C CA . ASP A 1 91 ? 13.258 9.774 -2.587 1.00 0.00 89 ASP A CA 5
ATOM 7849 C C . ASP A 1 91 ? 14.185 9.246 -1.474 1.00 0.00 89 ASP A C 5
ATOM 7850 O O . ASP A 1 91 ? 14.201 8.042 -1.195 1.00 0.00 89 ASP A O 5
ATOM 7859 N N . LEU A 1 92 ? 14.958 10.146 -0.838 1.00 0.00 90 LEU A N 5
ATOM 7860 C CA . LEU A 1 92 ? 15.889 9.785 0.260 1.00 0.00 90 LEU A CA 5
ATOM 7861 C C . LEU A 1 92 ? 15.347 10.232 1.633 1.00 0.00 90 LEU A C 5
ATOM 7862 O O . LEU A 1 92 ? 15.983 9.984 2.664 1.00 0.00 90 LEU A O 5
ATOM 7878 N N . SER A 1 93 ? 14.164 10.873 1.639 1.00 0.00 91 SER A N 5
ATOM 7879 C CA . SER A 1 93 ? 13.470 11.286 2.874 1.00 0.00 91 SER A CA 5
ATOM 7880 C C . SER A 1 93 ? 12.603 10.134 3.415 1.00 0.00 91 SER A C 5
ATOM 7881 O O . SER A 1 93 ? 12.167 9.263 2.647 1.00 0.00 91 SER A O 5
ATOM 7889 N N . GLN A 1 94 ? 12.383 10.130 4.741 1.00 0.00 92 GLN A N 5
ATOM 7890 C CA . GLN A 1 94 ? 11.409 9.236 5.388 1.00 0.00 92 GLN A CA 5
ATOM 7891 C C . GLN A 1 94 ? 9.988 9.687 5.002 1.00 0.00 92 GLN A C 5
ATOM 7892 O O . GLN A 1 94 ? 9.637 10.855 5.210 1.00 0.00 92 GLN A O 5
ATOM 7906 N N . ILE A 1 95 ? 9.194 8.764 4.421 1.00 0.00 93 ILE A N 5
ATOM 7907 C CA . ILE A 1 95 ? 7.849 9.081 3.910 1.00 0.00 93 ILE A CA 5
ATOM 7908 C C . ILE A 1 95 ? 6.862 9.366 5.068 1.00 0.00 93 ILE A C 5
ATOM 7909 O O . ILE A 1 95 ? 6.179 8.486 5.573 1.00 0.00 93 ILE A O 5
ATOM 7925 N N . VAL A 1 96 ? 6.852 10.626 5.531 1.00 0.00 94 VAL A N 5
ATOM 7926 C CA . VAL A 1 96 ? 5.922 11.103 6.564 1.00 0.00 94 VAL A CA 5
ATOM 7927 C C . VAL A 1 96 ? 4.910 12.031 5.880 1.00 0.00 94 VAL A C 5
ATOM 7928 O O . VAL A 1 96 ? 5.193 13.213 5.635 1.00 0.00 94 VAL A O 5
ATOM 7941 N N . TRP A 1 97 ? 3.767 11.460 5.529 1.00 0.00 95 TRP A N 5
ATOM 7942 C CA . TRP A 1 97 ? 2.684 12.135 4.789 1.00 0.00 95 TRP A CA 5
ATOM 7943 C C . TRP A 1 97 ? 1.430 12.203 5.679 1.00 0.00 95 TRP A C 5
ATOM 7944 O O . TRP A 1 97 ? 1.291 11.378 6.597 1.00 0.00 95 TRP A O 5
ATOM 7965 N N . PRO A 1 98 ? 0.504 13.193 5.442 1.00 0.00 96 PRO A N 5
ATOM 7966 C CA . PRO A 1 98 ? -0.693 13.392 6.297 1.00 0.00 96 PRO A CA 5
ATOM 7967 C C . PRO A 1 98 ? -1.591 12.137 6.378 1.00 0.00 96 PRO A C 5
ATOM 7968 O O . PRO A 1 98 ? -1.707 11.377 5.407 1.00 0.00 96 PRO A O 5
ATOM 7979 N N . GLN A 1 99 ? -2.165 11.922 7.561 1.00 0.00 97 GLN A N 5
ATOM 7980 C CA . GLN A 1 99 ? -3.224 10.927 7.775 1.00 0.00 97 GLN A CA 5
ATOM 7981 C C . GLN A 1 99 ? -4.581 11.627 7.586 1.00 0.00 97 GLN A C 5
ATOM 7982 O O . GLN A 1 99 ? -4.700 12.829 7.873 1.00 0.00 97 GLN A O 5
ATOM 7996 N N . LEU A 1 100 ? -5.578 10.881 7.090 1.00 0.00 98 LEU A N 5
ATOM 7997 C CA . LEU A 1 100 ? -6.912 11.436 6.772 1.00 0.00 98 LEU A CA 5
ATOM 7998 C C . LEU A 1 100 ? -7.646 11.945 8.041 1.00 0.00 98 LEU A C 5
ATOM 7999 O O . LEU A 1 100 ? -7.488 11.366 9.121 1.00 0.00 98 LEU A O 5
ATOM 8015 N N . PRO A 1 101 ? -8.435 13.064 7.921 1.00 0.00 99 PRO A N 5
ATOM 8016 C CA . PRO A 1 101 ? -9.106 13.701 9.086 1.00 0.00 99 PRO A CA 5
ATOM 8017 C C . PRO A 1 101 ? -10.226 12.838 9.717 1.00 0.00 99 PRO A C 5
ATOM 8018 O O . PRO A 1 101 ? -10.345 12.763 10.943 1.00 0.00 99 PRO A O 5
ATOM 8029 N N . VAL A 1 102 ? -11.031 12.188 8.864 1.00 0.00 100 VAL A N 5
ATOM 8030 C CA . VAL A 1 102 ? -12.246 11.465 9.286 1.00 0.00 100 VAL A CA 5
ATOM 8031 C C . VAL A 1 102 ? -11.916 9.957 9.423 1.00 0.00 100 VAL A C 5
ATOM 8032 O O . VAL A 1 102 ? -11.944 9.230 8.408 1.00 0.00 100 VAL A O 5
ATOM 8046 N N . MET A 1 3 ? 7.437 -4.887 7.630 1.00 0.00 1 MET A N 6
ATOM 8047 C CA . MET A 1 3 ? 7.766 -4.778 6.186 1.00 0.00 1 MET A CA 6
ATOM 8048 C C . MET A 1 3 ? 8.141 -6.157 5.622 1.00 0.00 1 MET A C 6
ATOM 8049 O O . MET A 1 3 ? 9.026 -6.833 6.153 1.00 0.00 1 MET A O 6
ATOM 8063 N N . LEU A 1 4 ? 7.431 -6.569 4.562 1.00 0.00 2 LEU A N 6
ATOM 8064 C CA . LEU A 1 4 ? 7.743 -7.775 3.786 1.00 0.00 2 LEU A CA 6
ATOM 8065 C C . LEU A 1 4 ? 8.096 -7.359 2.362 1.00 0.00 2 LEU A C 6
ATOM 8066 O O . LEU A 1 4 ? 7.667 -6.295 1.905 1.00 0.00 2 LEU A O 6
ATOM 8082 N N . LEU A 1 5 ? 8.903 -8.178 1.684 1.00 0.00 3 LEU A N 6
ATOM 8083 C CA . LEU A 1 5 ? 9.301 -7.972 0.283 1.00 0.00 3 LEU A CA 6
ATOM 8084 C C . LEU A 1 5 ? 8.095 -8.149 -0.659 1.00 0.00 3 LEU A C 6
ATOM 8085 O O . LEU A 1 5 ? 7.241 -9.008 -0.425 1.00 0.00 3 LEU A O 6
ATOM 8101 N N . HIS A 1 6 ? 8.069 -7.361 -1.738 1.00 0.00 4 HIS A N 6
ATOM 8102 C CA . HIS A 1 6 ? 6.995 -7.392 -2.748 1.00 0.00 4 HIS A CA 6
ATOM 8103 C C . HIS A 1 6 ? 7.299 -8.511 -3.759 1.00 0.00 4 HIS A C 6
ATOM 8104 O O . HIS A 1 6 ? 6.404 -9.239 -4.193 1.00 0.00 4 HIS A O 6
ATOM 8119 N N . SER A 1 7 ? 8.591 -8.616 -4.109 1.00 0.00 5 SER A N 6
ATOM 8120 C CA . SER A 1 7 ? 9.105 -9.573 -5.080 1.00 0.00 5 SER A CA 6
ATOM 8121 C C . SER A 1 7 ? 10.609 -9.779 -4.818 1.00 0.00 5 SER A C 6
ATOM 8122 O O . SER A 1 7 ? 11.420 -8.895 -5.130 1.00 0.00 5 SER A O 6
ATOM 8130 N N . VAL A 1 8 ? 10.965 -10.918 -4.193 1.00 0.00 6 VAL A N 6
ATOM 8131 C CA . VAL A 1 8 ? 12.366 -11.259 -3.878 1.00 0.00 6 VAL A CA 6
ATOM 8132 C C . VAL A 1 8 ? 12.939 -12.228 -4.915 1.00 0.00 6 VAL A C 6
ATOM 8133 O O . VAL A 1 8 ? 12.250 -13.143 -5.374 1.00 0.00 6 VAL A O 6
ATOM 8146 N N . GLU A 1 9 ? 14.199 -11.991 -5.281 1.00 0.00 7 GLU A N 6
ATOM 8147 C CA . GLU A 1 9 ? 14.972 -12.890 -6.132 1.00 0.00 7 GLU A CA 6
ATOM 8148 C C . GLU A 1 9 ? 15.525 -14.028 -5.253 1.00 0.00 7 GLU A C 6
ATOM 8149 O O . GLU A 1 9 ? 16.236 -13.783 -4.270 1.00 0.00 7 GLU A O 6
ATOM 8161 N N . THR A 1 10 ? 15.155 -15.265 -5.597 1.00 0.00 8 THR A N 6
ATOM 8162 C CA . THR A 1 10 ? 15.531 -16.479 -4.847 1.00 0.00 8 THR A CA 6
ATOM 8163 C C . THR A 1 10 ? 16.327 -17.447 -5.762 1.00 0.00 8 THR A C 6
ATOM 8164 O O . THR A 1 10 ? 16.236 -17.335 -6.991 1.00 0.00 8 THR A O 6
ATOM 8175 N N . PRO A 1 11 ? 17.132 -18.417 -5.193 1.00 0.00 9 PRO A N 6
ATOM 8176 C CA . PRO A 1 11 ? 17.828 -19.466 -5.998 1.00 0.00 9 PRO A CA 6
ATOM 8177 C C . PRO A 1 11 ? 16.855 -20.402 -6.747 1.00 0.00 9 PRO A C 6
ATOM 8178 O O . PRO A 1 11 ? 17.241 -21.094 -7.696 1.00 0.00 9 PRO A O 6
ATOM 8189 N N . ARG A 1 12 ? 15.597 -20.405 -6.292 1.00 0.00 10 ARG A N 6
ATOM 8190 C CA . ARG A 1 12 ? 14.522 -21.245 -6.851 1.00 0.00 10 ARG A CA 6
ATOM 8191 C C . ARG A 1 12 ? 13.606 -20.446 -7.801 1.00 0.00 10 ARG A C 6
ATOM 8192 O O . ARG A 1 12 ? 12.639 -21.003 -8.340 1.00 0.00 10 ARG A O 6
ATOM 8213 N N . GLY A 1 13 ? 13.915 -19.152 -8.013 1.00 0.00 11 GLY A N 6
ATOM 8214 C CA . GLY A 1 13 ? 13.142 -18.296 -8.919 1.00 0.00 11 GLY A CA 6
ATOM 8215 C C . GLY A 1 13 ? 12.914 -16.908 -8.348 1.00 0.00 11 GLY A C 6
ATOM 8216 O O . GLY A 1 13 ? 13.869 -16.207 -8.026 1.00 0.00 11 GLY A O 6
ATOM 8220 N N . GLU A 1 14 ? 11.649 -16.500 -8.238 1.00 0.00 12 GLU A N 6
ATOM 8221 C CA . GLU A 1 14 ? 11.246 -15.205 -7.675 1.00 0.00 12 GLU A CA 6
ATOM 8222 C C . GLU A 1 14 ? 9.939 -15.403 -6.905 1.00 0.00 12 GLU A C 6
ATOM 8223 O O . GLU A 1 14 ? 9.001 -15.975 -7.466 1.00 0.00 12 GLU A O 6
ATOM 8235 N N . ILE A 1 15 ? 9.839 -14.942 -5.639 1.00 0.00 13 ILE A N 6
ATOM 8236 C CA . ILE A 1 15 ? 8.663 -15.190 -4.783 1.00 0.00 13 ILE A CA 6
ATOM 8237 C C . ILE A 1 15 ? 8.001 -13.838 -4.449 1.00 0.00 13 ILE A C 6
ATOM 8238 O O . ILE A 1 15 ? 8.697 -12.886 -4.067 1.00 0.00 13 ILE A O 6
ATOM 8254 N N . LEU A 1 16 ? 6.670 -13.771 -4.575 1.00 0.00 14 LEU A N 6
ATOM 8255 C CA . LEU A 1 16 ? 5.893 -12.536 -4.378 1.00 0.00 14 LEU A CA 6
ATOM 8256 C C . LEU A 1 16 ? 5.286 -12.499 -2.960 1.00 0.00 14 LEU A C 6
ATOM 8257 O O . LEU A 1 16 ? 4.674 -13.487 -2.532 1.00 0.00 14 LEU A O 6
ATOM 8273 N N . ASN A 1 17 ? 5.482 -11.351 -2.264 1.00 0.00 15 ASN A N 6
ATOM 8274 C CA . ASN A 1 17 ? 4.901 -11.042 -0.935 1.00 0.00 15 ASN A CA 6
ATOM 8275 C C . ASN A 1 17 ? 5.339 -12.055 0.130 1.00 0.00 15 ASN A C 6
ATOM 8276 O O . ASN A 1 17 ? 4.661 -13.061 0.385 1.00 0.00 15 ASN A O 6
ATOM 8287 N N . VAL A 1 18 ? 6.505 -11.771 0.726 1.00 0.00 16 VAL A N 6
ATOM 8288 C CA . VAL A 1 18 ? 7.168 -12.651 1.696 1.00 0.00 16 VAL A CA 6
ATOM 8289 C C . VAL A 1 18 ? 8.150 -11.822 2.552 1.00 0.00 16 VAL A C 6
ATOM 8290 O O . VAL A 1 18 ? 8.838 -10.948 2.026 1.00 0.00 16 VAL A O 6
ATOM 8303 N N . SER A 1 19 ? 8.195 -12.089 3.873 1.00 0.00 17 SER A N 6
ATOM 8304 C CA . SER A 1 19 ? 9.115 -11.399 4.800 1.00 0.00 17 SER A CA 6
ATOM 8305 C C . SER A 1 19 ? 10.577 -11.767 4.508 1.00 0.00 17 SER A C 6
ATOM 8306 O O . SER A 1 19 ? 10.857 -12.807 3.906 1.00 0.00 17 SER A O 6
ATOM 8314 N N . GLU A 1 20 ? 11.499 -10.911 4.955 1.00 0.00 18 GLU A N 6
ATOM 8315 C CA . GLU A 1 20 ? 12.945 -11.156 4.833 1.00 0.00 18 GLU A CA 6
ATOM 8316 C C . GLU A 1 20 ? 13.370 -12.387 5.666 1.00 0.00 18 GLU A C 6
ATOM 8317 O O . GLU A 1 20 ? 14.364 -13.046 5.354 1.00 0.00 18 GLU A O 6
ATOM 8329 N N . GLN A 1 21 ? 12.585 -12.683 6.723 1.00 0.00 19 GLN A N 6
ATOM 8330 C CA . GLN A 1 21 ? 12.748 -13.889 7.551 1.00 0.00 19 GLN A CA 6
ATOM 8331 C C . GLN A 1 21 ? 12.496 -15.159 6.715 1.00 0.00 19 GLN A C 6
ATOM 8332 O O . GLN A 1 21 ? 13.388 -15.999 6.572 1.00 0.00 19 GLN A O 6
ATOM 8346 N N . GLU A 1 22 ? 11.278 -15.257 6.146 1.00 0.00 20 GLU A N 6
ATOM 8347 C CA . GLU A 1 22 ? 10.821 -16.446 5.401 1.00 0.00 20 GLU A CA 6
ATOM 8348 C C . GLU A 1 22 ? 11.618 -16.622 4.090 1.00 0.00 20 GLU A C 6
ATOM 8349 O O . GLU A 1 22 ? 11.919 -17.748 3.682 1.00 0.00 20 GLU A O 6
ATOM 8361 N N . ALA A 1 23 ? 11.924 -15.490 3.432 1.00 0.00 21 ALA A N 6
ATOM 8362 C CA . ALA A 1 23 ? 12.829 -15.449 2.267 1.00 0.00 21 ALA A CA 6
ATOM 8363 C C . ALA A 1 23 ? 14.166 -16.187 2.544 1.00 0.00 21 ALA A C 6
ATOM 8364 O O . ALA A 1 23 ? 14.527 -17.097 1.799 1.00 0.00 21 ALA A O 6
ATOM 8371 N N . ARG A 1 24 ? 14.855 -15.826 3.654 1.00 0.00 22 ARG A N 6
ATOM 8372 C CA . ARG A 1 24 ? 16.129 -16.481 4.056 1.00 0.00 22 ARG A CA 6
ATOM 8373 C C . ARG A 1 24 ? 15.900 -17.952 4.458 1.00 0.00 22 ARG A C 6
ATOM 8374 O O . ARG A 1 24 ? 16.643 -18.842 4.038 1.00 0.00 22 ARG A O 6
ATOM 8395 N N . ASP A 1 25 ? 14.849 -18.186 5.264 1.00 0.00 23 ASP A N 6
ATOM 8396 C CA . ASP A 1 25 ? 14.628 -19.462 5.976 1.00 0.00 23 ASP A CA 6
ATOM 8397 C C . ASP A 1 25 ? 14.084 -20.552 5.032 1.00 0.00 23 ASP A C 6
ATOM 8398 O O . ASP A 1 25 ? 14.736 -21.577 4.794 1.00 0.00 23 ASP A O 6
ATOM 8407 N N . VAL A 1 26 ? 12.892 -20.292 4.488 1.00 0.00 24 VAL A N 6
ATOM 8408 C CA . VAL A 1 26 ? 12.156 -21.225 3.624 1.00 0.00 24 VAL A CA 6
ATOM 8409 C C . VAL A 1 26 ? 12.741 -21.246 2.199 1.00 0.00 24 VAL A C 6
ATOM 8410 O O . VAL A 1 26 ? 13.102 -22.311 1.681 1.00 0.00 24 VAL A O 6
ATOM 8423 N N . PHE A 1 27 ? 12.865 -20.056 1.602 1.00 0.00 25 PHE A N 6
ATOM 8424 C CA . PHE A 1 27 ? 13.203 -19.905 0.170 1.00 0.00 25 PHE A CA 6
ATOM 8425 C C . PHE A 1 27 ? 14.719 -19.872 -0.085 1.00 0.00 25 PHE A C 6
ATOM 8426 O O . PHE A 1 27 ? 15.151 -19.912 -1.246 1.00 0.00 25 PHE A O 6
ATOM 8443 N N . GLY A 1 28 ? 15.510 -19.811 1.008 1.00 0.00 26 GLY A N 6
ATOM 8444 C CA . GLY A 1 28 ? 16.977 -19.862 0.929 1.00 0.00 26 GLY A CA 6
ATOM 8445 C C . GLY A 1 28 ? 17.593 -18.696 0.157 1.00 0.00 26 GLY A C 6
ATOM 8446 O O . GLY A 1 28 ? 18.723 -18.796 -0.335 1.00 0.00 26 GLY A O 6
ATOM 8450 N N . ALA A 1 29 ? 16.843 -17.583 0.086 1.00 0.00 27 ALA A N 6
ATOM 8451 C CA . ALA A 1 29 ? 17.202 -16.392 -0.694 1.00 0.00 27 ALA A CA 6
ATOM 8452 C C . ALA A 1 29 ? 18.443 -15.698 -0.123 1.00 0.00 27 ALA A C 6
ATOM 8453 O O . ALA A 1 29 ? 18.640 -15.658 1.099 1.00 0.00 27 ALA A O 6
ATOM 8460 N N . SER A 1 30 ? 19.257 -15.155 -1.032 1.00 0.00 28 SER A N 6
ATOM 8461 C CA . SER A 1 30 ? 20.510 -14.475 -0.697 1.00 0.00 28 SER A CA 6
ATOM 8462 C C . SER A 1 30 ? 20.226 -13.123 -0.014 1.00 0.00 28 SER A C 6
ATOM 8463 O O . SER A 1 30 ? 19.282 -12.428 -0.383 1.00 0.00 28 SER A O 6
ATOM 8471 N N . GLU A 1 31 ? 21.111 -12.744 0.914 1.00 0.00 29 GLU A N 6
ATOM 8472 C CA . GLU A 1 31 ? 20.954 -11.522 1.729 1.00 0.00 29 GLU A CA 6
ATOM 8473 C C . GLU A 1 31 ? 21.100 -10.273 0.828 1.00 0.00 29 GLU A C 6
ATOM 8474 O O . GLU A 1 31 ? 20.409 -9.271 1.019 1.00 0.00 29 GLU A O 6
ATOM 8486 N N . GLN A 1 32 ? 21.950 -10.407 -0.209 1.00 0.00 30 GLN A N 6
ATOM 8487 C CA . GLN A 1 32 ? 22.185 -9.357 -1.221 1.00 0.00 30 GLN A CA 6
ATOM 8488 C C . GLN A 1 32 ? 20.954 -9.207 -2.135 1.00 0.00 30 GLN A C 6
ATOM 8489 O O . GLN A 1 32 ? 20.591 -8.093 -2.540 1.00 0.00 30 GLN A O 6
ATOM 8503 N N . ALA A 1 33 ? 20.301 -10.350 -2.431 1.00 0.00 31 ALA A N 6
ATOM 8504 C CA . ALA A 1 33 ? 19.101 -10.404 -3.282 1.00 0.00 31 ALA A CA 6
ATOM 8505 C C . ALA A 1 33 ? 17.875 -9.897 -2.520 1.00 0.00 31 ALA A C 6
ATOM 8506 O O . ALA A 1 33 ? 16.948 -9.351 -3.121 1.00 0.00 31 ALA A O 6
ATOM 8513 N N . ILE A 1 34 ? 17.899 -10.051 -1.182 1.00 0.00 32 ILE A N 6
ATOM 8514 C CA . ILE A 1 34 ? 16.826 -9.592 -0.284 1.00 0.00 32 ILE A CA 6
ATOM 8515 C C . ILE A 1 34 ? 17.044 -8.098 0.022 1.00 0.00 32 ILE A C 6
ATOM 8516 O O . ILE A 1 34 ? 16.111 -7.390 0.363 1.00 0.00 32 ILE A O 6
ATOM 8532 N N . ALA A 1 35 ? 18.312 -7.648 -0.118 1.00 0.00 33 ALA A N 6
ATOM 8533 C CA . ALA A 1 35 ? 18.715 -6.257 0.184 1.00 0.00 33 ALA A CA 6
ATOM 8534 C C . ALA A 1 35 ? 18.262 -5.352 -0.975 1.00 0.00 33 ALA A C 6
ATOM 8535 O O . ALA A 1 35 ? 17.744 -4.257 -0.762 1.00 0.00 33 ALA A O 6
ATOM 8542 N N . ASP A 1 36 ? 18.494 -5.843 -2.206 1.00 0.00 34 ASP A N 6
ATOM 8543 C CA . ASP A 1 36 ? 17.998 -5.225 -3.449 1.00 0.00 34 ASP A CA 6
ATOM 8544 C C . ASP A 1 36 ? 16.448 -5.239 -3.477 1.00 0.00 34 ASP A C 6
ATOM 8545 O O . ASP A 1 36 ? 15.820 -4.244 -3.853 1.00 0.00 34 ASP A O 6
ATOM 8554 N N . ALA A 1 37 ? 15.855 -6.378 -3.058 1.00 0.00 35 ALA A N 6
ATOM 8555 C CA . ALA A 1 37 ? 14.385 -6.535 -2.954 1.00 0.00 35 ALA A CA 6
ATOM 8556 C C . ALA A 1 37 ? 13.794 -5.601 -1.880 1.00 0.00 35 ALA A C 6
ATOM 8557 O O . ALA A 1 37 ? 12.711 -5.057 -2.053 1.00 0.00 35 ALA A O 6
ATOM 8564 N N . ARG A 1 38 ? 14.552 -5.424 -0.785 1.00 0.00 36 ARG A N 6
ATOM 8565 C CA . ARG A 1 38 ? 14.174 -4.552 0.348 1.00 0.00 36 ARG A CA 6
ATOM 8566 C C . ARG A 1 38 ? 14.122 -3.106 -0.127 1.00 0.00 36 ARG A C 6
ATOM 8567 O O . ARG A 1 38 ? 13.145 -2.402 0.101 1.00 0.00 36 ARG A O 6
ATOM 8588 N N . LYS A 1 39 ? 15.192 -2.713 -0.835 1.00 0.00 37 LYS A N 6
ATOM 8589 C CA . LYS A 1 39 ? 15.317 -1.405 -1.490 1.00 0.00 37 LYS A CA 6
ATOM 8590 C C . LYS A 1 39 ? 14.158 -1.162 -2.465 1.00 0.00 37 LYS A C 6
ATOM 8591 O O . LYS A 1 39 ? 13.608 -0.067 -2.506 1.00 0.00 37 LYS A O 6
ATOM 8610 N N . ALA A 1 40 ? 13.748 -2.227 -3.176 1.00 0.00 38 ALA A N 6
ATOM 8611 C CA . ALA A 1 40 ? 12.784 -2.118 -4.275 1.00 0.00 38 ALA A CA 6
ATOM 8612 C C . ALA A 1 40 ? 11.361 -2.034 -3.707 1.00 0.00 38 ALA A C 6
ATOM 8613 O O . ALA A 1 40 ? 10.509 -1.328 -4.258 1.00 0.00 38 ALA A O 6
ATOM 8620 N N . THR A 1 41 ? 11.124 -2.748 -2.581 1.00 0.00 39 THR A N 6
ATOM 8621 C CA . THR A 1 41 ? 9.813 -2.792 -1.924 1.00 0.00 39 THR A CA 6
ATOM 8622 C C . THR A 1 41 ? 9.547 -1.470 -1.209 1.00 0.00 39 THR A C 6
ATOM 8623 O O . THR A 1 41 ? 8.463 -0.937 -1.323 1.00 0.00 39 THR A O 6
ATOM 8634 N N . ILE A 1 42 ? 10.563 -0.943 -0.499 1.00 0.00 40 ILE A N 6
ATOM 8635 C CA . ILE A 1 42 ? 10.470 0.373 0.164 1.00 0.00 40 ILE A CA 6
ATOM 8636 C C . ILE A 1 42 ? 10.187 1.461 -0.900 1.00 0.00 40 ILE A C 6
ATOM 8637 O O . ILE A 1 42 ? 9.131 2.081 -0.883 1.00 0.00 40 ILE A O 6
ATOM 8653 N N . LEU A 1 43 ? 11.098 1.553 -1.882 1.00 0.00 41 LEU A N 6
ATOM 8654 C CA . LEU A 1 43 ? 11.037 2.511 -3.025 1.00 0.00 41 LEU A CA 6
ATOM 8655 C C . LEU A 1 43 ? 9.655 2.527 -3.720 1.00 0.00 41 LEU A C 6
ATOM 8656 O O . LEU A 1 43 ? 9.149 3.594 -4.092 1.00 0.00 41 LEU A O 6
ATOM 8672 N N . GLN A 1 44 ? 9.048 1.343 -3.853 1.00 0.00 42 GLN A N 6
ATOM 8673 C CA . GLN A 1 44 ? 7.758 1.171 -4.542 1.00 0.00 42 GLN A CA 6
ATOM 8674 C C . GLN A 1 44 ? 6.585 1.534 -3.603 1.00 0.00 42 GLN A C 6
ATOM 8675 O O . GLN A 1 44 ? 5.746 2.373 -3.926 1.00 0.00 42 GLN A O 6
ATOM 8689 N N . THR A 1 45 ? 6.585 0.898 -2.422 1.00 0.00 43 THR A N 6
ATOM 8690 C CA . THR A 1 45 ? 5.490 0.976 -1.425 1.00 0.00 43 THR A CA 6
ATOM 8691 C C . THR A 1 45 ? 5.242 2.425 -0.956 1.00 0.00 43 THR A C 6
ATOM 8692 O O . THR A 1 45 ? 4.098 2.817 -0.829 1.00 0.00 43 THR A O 6
ATOM 8703 N N . LEU A 1 46 ? 6.320 3.207 -0.752 1.00 0.00 44 LEU A N 6
ATOM 8704 C CA . LEU A 1 46 ? 6.224 4.607 -0.275 1.00 0.00 44 LEU A CA 6
ATOM 8705 C C . LEU A 1 46 ? 5.397 5.476 -1.251 1.00 0.00 44 LEU A C 6
ATOM 8706 O O . LEU A 1 46 ? 4.412 6.102 -0.861 1.00 0.00 44 LEU A O 6
ATOM 8722 N N . ARG A 1 47 ? 5.773 5.457 -2.538 1.00 0.00 45 ARG A N 6
ATOM 8723 C CA . ARG A 1 47 ? 5.093 6.273 -3.568 1.00 0.00 45 ARG A CA 6
ATOM 8724 C C . ARG A 1 47 ? 3.674 5.739 -3.880 1.00 0.00 45 ARG A C 6
ATOM 8725 O O . ARG A 1 47 ? 2.800 6.512 -4.290 1.00 0.00 45 ARG A O 6
ATOM 8746 N N . ILE A 1 48 ? 3.459 4.420 -3.674 1.00 0.00 46 ILE A N 6
ATOM 8747 C CA . ILE A 1 48 ? 2.120 3.796 -3.797 1.00 0.00 46 ILE A CA 6
ATOM 8748 C C . ILE A 1 48 ? 1.203 4.292 -2.667 1.00 0.00 46 ILE A C 6
ATOM 8749 O O . ILE A 1 48 ? 0.082 4.718 -2.929 1.00 0.00 46 ILE A O 6
ATOM 8765 N N . GLU A 1 49 ? 1.743 4.280 -1.425 1.00 0.00 47 GLU A N 6
ATOM 8766 C CA . GLU A 1 49 ? 1.025 4.696 -0.198 1.00 0.00 47 GLU A CA 6
ATOM 8767 C C . GLU A 1 49 ? 0.384 6.075 -0.380 1.00 0.00 47 GLU A C 6
ATOM 8768 O O . GLU A 1 49 ? -0.777 6.268 -0.023 1.00 0.00 47 GLU A O 6
ATOM 8780 N N . ARG A 1 50 ? 1.167 7.006 -0.961 1.00 0.00 48 ARG A N 6
ATOM 8781 C CA . ARG A 1 50 ? 0.737 8.387 -1.203 1.00 0.00 48 ARG A CA 6
ATOM 8782 C C . ARG A 1 50 ? -0.556 8.408 -2.031 1.00 0.00 48 ARG A C 6
ATOM 8783 O O . ARG A 1 50 ? -1.591 8.880 -1.568 1.00 0.00 48 ARG A O 6
ATOM 8804 N N . ASP A 1 51 ? -0.483 7.809 -3.227 1.00 0.00 49 ASP A N 6
ATOM 8805 C CA . ASP A 1 51 ? -1.562 7.868 -4.220 1.00 0.00 49 ASP A CA 6
ATOM 8806 C C . ASP A 1 51 ? -2.784 7.046 -3.807 1.00 0.00 49 ASP A C 6
ATOM 8807 O O . ASP A 1 51 ? -3.900 7.404 -4.175 1.00 0.00 49 ASP A O 6
ATOM 8816 N N . GLU A 1 52 ? -2.562 5.968 -3.025 1.00 0.00 50 GLU A N 6
ATOM 8817 C CA . GLU A 1 52 ? -3.639 5.093 -2.526 1.00 0.00 50 GLU A CA 6
ATOM 8818 C C . GLU A 1 52 ? -4.571 5.846 -1.572 1.00 0.00 50 GLU A C 6
ATOM 8819 O O . GLU A 1 52 ? -5.785 5.859 -1.772 1.00 0.00 50 GLU A O 6
ATOM 8831 N N . ARG A 1 53 ? -3.983 6.491 -0.557 1.00 0.00 51 ARG A N 6
ATOM 8832 C CA . ARG A 1 53 ? -4.748 7.230 0.465 1.00 0.00 51 ARG A CA 6
ATOM 8833 C C . ARG A 1 53 ? -5.409 8.497 -0.132 1.00 0.00 51 ARG A C 6
ATOM 8834 O O . ARG A 1 53 ? -6.439 8.945 0.362 1.00 0.00 51 ARG A O 6
ATOM 8855 N N . LEU A 1 54 ? -4.808 9.043 -1.208 1.00 0.00 52 LEU A N 6
ATOM 8856 C CA . LEU A 1 54 ? -5.375 10.173 -1.974 1.00 0.00 52 LEU A CA 6
ATOM 8857 C C . LEU A 1 54 ? -6.670 9.767 -2.712 1.00 0.00 52 LEU A C 6
ATOM 8858 O O . LEU A 1 54 ? -7.722 10.383 -2.523 1.00 0.00 52 LEU A O 6
ATOM 8874 N N . ARG A 1 55 ? -6.569 8.704 -3.542 1.00 0.00 53 ARG A N 6
ATOM 8875 C CA . ARG A 1 55 ? -7.691 8.225 -4.387 1.00 0.00 53 ARG A CA 6
ATOM 8876 C C . ARG A 1 55 ? -8.774 7.518 -3.545 1.00 0.00 53 ARG A C 6
ATOM 8877 O O . ARG A 1 55 ? -9.924 7.408 -3.979 1.00 0.00 53 ARG A O 6
ATOM 8898 N N . ALA A 1 56 ? -8.397 7.054 -2.340 1.00 0.00 54 ALA A N 6
ATOM 8899 C CA . ALA A 1 56 ? -9.350 6.501 -1.362 1.00 0.00 54 ALA A CA 6
ATOM 8900 C C . ALA A 1 56 ? -10.241 7.630 -0.834 1.00 0.00 54 ALA A C 6
ATOM 8901 O O . ALA A 1 56 ? -11.469 7.548 -0.874 1.00 0.00 54 ALA A O 6
ATOM 8908 N N . CYS A 1 57 ? -9.579 8.712 -0.408 1.00 0.00 55 CYS A N 6
ATOM 8909 C CA . CYS A 1 57 ? -10.225 9.893 0.173 1.00 0.00 55 CYS A CA 6
ATOM 8910 C C . CYS A 1 57 ? -10.896 10.795 -0.896 1.00 0.00 55 CYS A C 6
ATOM 8911 O O . CYS A 1 57 ? -11.514 11.807 -0.549 1.00 0.00 55 CYS A O 6
ATOM 8919 N N . ASP A 1 58 ? -10.789 10.406 -2.185 1.00 0.00 56 ASP A N 6
ATOM 8920 C CA . ASP A 1 58 ? -11.386 11.144 -3.323 1.00 0.00 56 ASP A CA 6
ATOM 8921 C C . ASP A 1 58 ? -12.941 11.103 -3.288 1.00 0.00 56 ASP A C 6
ATOM 8922 O O . ASP A 1 58 ? -13.603 11.894 -3.977 1.00 0.00 56 ASP A O 6
ATOM 8931 N N . TRP A 1 59 ? -13.515 10.198 -2.448 1.00 0.00 57 TRP A N 6
ATOM 8932 C CA . TRP A 1 59 ? -14.981 10.084 -2.244 1.00 0.00 57 TRP A CA 6
ATOM 8933 C C . TRP A 1 59 ? -15.571 11.404 -1.690 1.00 0.00 57 TRP A C 6
ATOM 8934 O O . TRP A 1 59 ? -16.757 11.646 -1.821 1.00 0.00 57 TRP A O 6
ATOM 8955 N N . THR A 1 60 ? -14.719 12.243 -1.068 1.00 0.00 58 THR A N 6
ATOM 8956 C CA . THR A 1 60 ? -15.130 13.544 -0.493 1.00 0.00 58 THR A CA 6
ATOM 8957 C C . THR A 1 60 ? -15.110 14.665 -1.540 1.00 0.00 58 THR A C 6
ATOM 8958 O O . THR A 1 60 ? -15.614 15.762 -1.284 1.00 0.00 58 THR A O 6
ATOM 8969 N N . GLN A 1 61 ? -14.504 14.378 -2.702 1.00 0.00 59 GLN A N 6
ATOM 8970 C CA . GLN A 1 61 ? -14.303 15.351 -3.793 1.00 0.00 59 GLN A CA 6
ATOM 8971 C C . GLN A 1 61 ? -15.287 15.101 -4.951 1.00 0.00 59 GLN A C 6
ATOM 8972 O O . GLN A 1 61 ? -15.529 16.001 -5.765 1.00 0.00 59 GLN A O 6
ATOM 8986 N N . VAL A 1 62 ? -15.854 13.874 -5.012 1.00 0.00 60 VAL A N 6
ATOM 8987 C CA . VAL A 1 62 ? -16.867 13.500 -6.027 1.00 0.00 60 VAL A CA 6
ATOM 8988 C C . VAL A 1 62 ? -18.179 14.300 -5.843 1.00 0.00 60 VAL A C 6
ATOM 8989 O O . VAL A 1 62 ? -18.422 14.873 -4.778 1.00 0.00 60 VAL A O 6
ATOM 9002 N N . GLN A 1 63 ? -19.015 14.319 -6.896 1.00 0.00 61 GLN A N 6
ATOM 9003 C CA . GLN A 1 63 ? -20.294 15.064 -6.909 1.00 0.00 61 GLN A CA 6
ATOM 9004 C C . GLN A 1 63 ? -21.391 14.330 -6.107 1.00 0.00 61 GLN A C 6
ATOM 9005 O O . GLN A 1 63 ? -22.392 14.941 -5.720 1.00 0.00 61 GLN A O 6
ATOM 9019 N N . ASP A 1 64 ? -21.186 13.020 -5.878 1.00 0.00 62 ASP A N 6
ATOM 9020 C CA . ASP A 1 64 ? -22.144 12.154 -5.158 1.00 0.00 62 ASP A CA 6
ATOM 9021 C C . ASP A 1 64 ? -22.280 12.554 -3.675 1.00 0.00 62 ASP A C 6
ATOM 9022 O O . ASP A 1 64 ? -23.394 12.620 -3.143 1.00 0.00 62 ASP A O 6
ATOM 9031 N N . VAL A 1 65 ? -21.135 12.846 -3.037 1.00 0.00 63 VAL A N 6
ATOM 9032 C CA . VAL A 1 65 ? -21.047 13.008 -1.577 1.00 0.00 63 VAL A CA 6
ATOM 9033 C C . VAL A 1 65 ? -21.739 14.303 -1.078 1.00 0.00 63 VAL A C 6
ATOM 9034 O O . VAL A 1 65 ? -21.728 15.337 -1.766 1.00 0.00 63 VAL A O 6
ATOM 9047 N N . VAL A 1 66 ? -22.343 14.217 0.122 1.00 0.00 64 VAL A N 6
ATOM 9048 C CA . VAL A 1 66 ? -22.937 15.354 0.831 1.00 0.00 64 VAL A CA 6
ATOM 9049 C C . VAL A 1 66 ? -22.144 15.626 2.128 1.00 0.00 64 VAL A C 6
ATOM 9050 O O . VAL A 1 66 ? -22.184 14.842 3.081 1.00 0.00 64 VAL A O 6
ATOM 9063 N N . LEU A 1 67 ? -21.361 16.718 2.122 1.00 0.00 65 LEU A N 6
ATOM 9064 C CA . LEU A 1 67 ? -20.598 17.204 3.283 1.00 0.00 65 LEU A CA 6
ATOM 9065 C C . LEU A 1 67 ? -20.726 18.737 3.321 1.00 0.00 65 LEU A C 6
ATOM 9066 O O . LEU A 1 67 ? -21.309 19.339 2.407 1.00 0.00 65 LEU A O 6
ATOM 9082 N N . THR A 1 68 ? -20.155 19.371 4.354 1.00 0.00 66 THR A N 6
ATOM 9083 C CA . THR A 1 68 ? -20.094 20.842 4.427 1.00 0.00 66 THR A CA 6
ATOM 9084 C C . THR A 1 68 ? -18.906 21.336 3.578 1.00 0.00 66 THR A C 6
ATOM 9085 O O . THR A 1 68 ? -18.007 20.545 3.244 1.00 0.00 66 THR A O 6
ATOM 9096 N N . ALA A 1 69 ? -18.928 22.626 3.208 1.00 0.00 67 ALA A N 6
ATOM 9097 C CA . ALA A 1 69 ? -17.825 23.264 2.465 1.00 0.00 67 ALA A CA 6
ATOM 9098 C C . ALA A 1 69 ? -16.509 23.135 3.253 1.00 0.00 67 ALA A C 6
ATOM 9099 O O . ALA A 1 69 ? -15.475 22.784 2.689 1.00 0.00 67 ALA A O 6
ATOM 9106 N N . ASP A 1 70 ? -16.609 23.403 4.571 1.00 0.00 68 ASP A N 6
ATOM 9107 C CA . ASP A 1 70 ? -15.503 23.246 5.543 1.00 0.00 68 ASP A CA 6
ATOM 9108 C C . ASP A 1 70 ? -14.833 21.857 5.441 1.00 0.00 68 ASP A C 6
ATOM 9109 O O . ASP A 1 70 ? -13.625 21.768 5.216 1.00 0.00 68 ASP A O 6
ATOM 9118 N N . GLN A 1 71 ? -15.653 20.790 5.578 1.00 0.00 69 GLN A N 6
ATOM 9119 C CA . GLN A 1 71 ? -15.177 19.384 5.521 1.00 0.00 69 GLN A CA 6
ATOM 9120 C C . GLN A 1 71 ? -14.520 19.076 4.168 1.00 0.00 69 GLN A C 6
ATOM 9121 O O . GLN A 1 71 ? -13.352 18.692 4.118 1.00 0.00 69 GLN A O 6
ATOM 9135 N N . LYS A 1 72 ? -15.259 19.344 3.081 1.00 0.00 70 LYS A N 6
ATOM 9136 C CA . LYS A 1 72 ? -14.800 19.115 1.681 1.00 0.00 70 LYS A CA 6
ATOM 9137 C C . LYS A 1 72 ? -13.510 19.894 1.339 1.00 0.00 70 LYS A C 6
ATOM 9138 O O . LYS A 1 72 ? -12.735 19.457 0.481 1.00 0.00 70 LYS A O 6
ATOM 9157 N N . ALA A 1 73 ? -13.272 21.024 2.035 1.00 0.00 71 ALA A N 6
ATOM 9158 C CA . ALA A 1 73 ? -12.097 21.893 1.787 1.00 0.00 71 ALA A CA 6
ATOM 9159 C C . ALA A 1 73 ? -10.881 21.351 2.555 1.00 0.00 71 ALA A C 6
ATOM 9160 O O . ALA A 1 73 ? -9.752 21.357 2.053 1.00 0.00 71 ALA A O 6
ATOM 9167 N N . THR A 1 74 ? -11.142 20.933 3.815 1.00 0.00 72 THR A N 6
ATOM 9168 C CA . THR A 1 74 ? -10.170 20.212 4.662 1.00 0.00 72 THR A CA 6
ATOM 9169 C C . THR A 1 74 ? -9.605 18.972 3.930 1.00 0.00 72 THR A C 6
ATOM 9170 O O . THR A 1 74 ? -8.402 18.726 3.946 1.00 0.00 72 THR A O 6
ATOM 9181 N N . TRP A 1 75 ? -10.501 18.230 3.260 1.00 0.00 73 TRP A N 6
ATOM 9182 C CA . TRP A 1 75 ? -10.140 17.057 2.438 1.00 0.00 73 TRP A CA 6
ATOM 9183 C C . TRP A 1 75 ? -9.441 17.469 1.124 1.00 0.00 73 TRP A C 6
ATOM 9184 O O . TRP A 1 75 ? -8.560 16.759 0.633 1.00 0.00 73 TRP A O 6
ATOM 9205 N N . ALA A 1 76 ? -9.864 18.612 0.555 1.00 0.00 74 ALA A N 6
ATOM 9206 C CA . ALA A 1 76 ? -9.256 19.166 -0.674 1.00 0.00 74 ALA A CA 6
ATOM 9207 C C . ALA A 1 76 ? -7.826 19.673 -0.402 1.00 0.00 74 ALA A C 6
ATOM 9208 O O . ALA A 1 76 ? -6.982 19.668 -1.299 1.00 0.00 74 ALA A O 6
ATOM 9215 N N . LYS A 1 77 ? -7.572 20.065 0.859 1.00 0.00 75 LYS A N 6
ATOM 9216 C CA . LYS A 1 77 ? -6.267 20.581 1.318 1.00 0.00 75 LYS A CA 6
ATOM 9217 C C . LYS A 1 77 ? -5.381 19.396 1.735 1.00 0.00 75 LYS A C 6
ATOM 9218 O O . LYS A 1 77 ? -4.153 19.429 1.578 1.00 0.00 75 LYS A O 6
ATOM 9237 N N . TYR A 1 78 ? -6.053 18.350 2.273 1.00 0.00 76 TYR A N 6
ATOM 9238 C CA . TYR A 1 78 ? -5.454 17.046 2.618 1.00 0.00 76 TYR A CA 6
ATOM 9239 C C . TYR A 1 78 ? -4.746 16.453 1.393 1.00 0.00 76 TYR A C 6
ATOM 9240 O O . TYR A 1 78 ? -3.631 15.948 1.507 1.00 0.00 76 TYR A O 6
ATOM 9258 N N . ARG A 1 79 ? -5.405 16.570 0.221 1.00 0.00 77 ARG A N 6
ATOM 9259 C CA . ARG A 1 79 ? -4.856 16.091 -1.055 1.00 0.00 77 ARG A CA 6
ATOM 9260 C C . ARG A 1 79 ? -3.548 16.823 -1.414 1.00 0.00 77 ARG A C 6
ATOM 9261 O O . ARG A 1 79 ? -2.564 16.185 -1.777 1.00 0.00 77 ARG A O 6
ATOM 9282 N N . GLN A 1 80 ? -3.559 18.158 -1.288 1.00 0.00 78 GLN A N 6
ATOM 9283 C CA . GLN A 1 80 ? -2.437 19.017 -1.735 1.00 0.00 78 GLN A CA 6
ATOM 9284 C C . GLN A 1 80 ? -1.180 18.820 -0.865 1.00 0.00 78 GLN A C 6
ATOM 9285 O O . GLN A 1 80 ? -0.067 18.644 -1.383 1.00 0.00 78 GLN A O 6
ATOM 9299 N N . ALA A 1 81 ? -1.389 18.825 0.460 1.00 0.00 79 ALA A N 6
ATOM 9300 C CA . ALA A 1 81 ? -0.315 18.664 1.459 1.00 0.00 79 ALA A CA 6
ATOM 9301 C C . ALA A 1 81 ? 0.327 17.262 1.396 1.00 0.00 79 ALA A C 6
ATOM 9302 O O . ALA A 1 81 ? 1.468 17.069 1.825 1.00 0.00 79 ALA A O 6
ATOM 9309 N N . LEU A 1 82 ? -0.426 16.299 0.851 1.00 0.00 80 LEU A N 6
ATOM 9310 C CA . LEU A 1 82 ? -0.020 14.891 0.744 1.00 0.00 80 LEU A CA 6
ATOM 9311 C C . LEU A 1 82 ? 0.737 14.674 -0.602 1.00 0.00 80 LEU A C 6
ATOM 9312 O O . LEU A 1 82 ? 1.771 14.004 -0.651 1.00 0.00 80 LEU A O 6
ATOM 9328 N N . ARG A 1 83 ? 0.184 15.282 -1.684 1.00 0.00 81 ARG A N 6
ATOM 9329 C CA . ARG A 1 83 ? 0.764 15.265 -3.053 1.00 0.00 81 ARG A CA 6
ATOM 9330 C C . ARG A 1 83 ? 2.094 16.020 -3.120 1.00 0.00 81 ARG A C 6
ATOM 9331 O O . ARG A 1 83 ? 2.862 15.820 -4.071 1.00 0.00 81 ARG A O 6
ATOM 9352 N N . ASP A 1 84 ? 2.313 16.924 -2.142 1.00 0.00 82 ASP A N 6
ATOM 9353 C CA . ASP A 1 84 ? 3.584 17.671 -1.947 1.00 0.00 82 ASP A CA 6
ATOM 9354 C C . ASP A 1 84 ? 4.840 16.780 -2.146 1.00 0.00 82 ASP A C 6
ATOM 9355 O O . ASP A 1 84 ? 5.865 17.243 -2.657 1.00 0.00 82 ASP A O 6
ATOM 9364 N N . LEU A 1 85 ? 4.731 15.501 -1.747 1.00 0.00 83 LEU A N 6
ATOM 9365 C CA . LEU A 1 85 ? 5.756 14.482 -2.017 1.00 0.00 83 LEU A CA 6
ATOM 9366 C C . LEU A 1 85 ? 5.586 13.999 -3.478 1.00 0.00 83 LEU A C 6
ATOM 9367 O O . LEU A 1 85 ? 4.596 13.343 -3.771 1.00 0.00 83 LEU A O 6
ATOM 9383 N N . PRO A 1 86 ? 6.520 14.350 -4.423 1.00 0.00 84 PRO A N 6
ATOM 9384 C CA . PRO A 1 86 ? 6.374 14.010 -5.864 1.00 0.00 84 PRO A CA 6
ATOM 9385 C C . PRO A 1 86 ? 6.485 12.496 -6.129 1.00 0.00 84 PRO A C 6
ATOM 9386 O O . PRO A 1 86 ? 7.159 11.776 -5.375 1.00 0.00 84 PRO A O 6
ATOM 9397 N N . GLU A 1 87 ? 5.806 12.035 -7.200 1.00 0.00 85 GLU A N 6
ATOM 9398 C CA . GLU A 1 87 ? 5.827 10.617 -7.623 1.00 0.00 85 GLU A CA 6
ATOM 9399 C C . GLU A 1 87 ? 7.222 10.257 -8.147 1.00 0.00 85 GLU A C 6
ATOM 9400 O O . GLU A 1 87 ? 7.889 9.346 -7.643 1.00 0.00 85 GLU A O 6
ATOM 9412 N N . THR A 1 88 ? 7.639 11.017 -9.175 1.00 0.00 86 THR A N 6
ATOM 9413 C CA . THR A 1 88 ? 8.911 10.836 -9.862 1.00 0.00 86 THR A CA 6
ATOM 9414 C C . THR A 1 88 ? 10.046 11.532 -9.088 1.00 0.00 86 THR A C 6
ATOM 9415 O O . THR A 1 88 ? 10.379 12.704 -9.320 1.00 0.00 86 THR A O 6
ATOM 9426 N N . VAL A 1 89 ? 10.588 10.793 -8.117 1.00 0.00 87 VAL A N 6
ATOM 9427 C CA . VAL A 1 89 ? 11.735 11.214 -7.299 1.00 0.00 87 VAL A CA 6
ATOM 9428 C C . VAL A 1 89 ? 12.853 10.171 -7.442 1.00 0.00 87 VAL A C 6
ATOM 9429 O O . VAL A 1 89 ? 12.594 8.962 -7.362 1.00 0.00 87 VAL A O 6
ATOM 9442 N N . THR A 1 90 ? 14.092 10.643 -7.672 1.00 0.00 88 THR A N 6
ATOM 9443 C CA . THR A 1 90 ? 15.272 9.766 -7.839 1.00 0.00 88 THR A CA 6
ATOM 9444 C C . THR A 1 90 ? 15.737 9.202 -6.474 1.00 0.00 88 THR A C 6
ATOM 9445 O O . THR A 1 90 ? 16.539 8.258 -6.419 1.00 0.00 88 THR A O 6
ATOM 9456 N N . ASP A 1 91 ? 15.201 9.779 -5.384 1.00 0.00 89 ASP A N 6
ATOM 9457 C CA . ASP A 1 91 ? 15.462 9.336 -4.010 1.00 0.00 89 ASP A CA 6
ATOM 9458 C C . ASP A 1 91 ? 14.308 9.791 -3.097 1.00 0.00 89 ASP A C 6
ATOM 9459 O O . ASP A 1 91 ? 14.233 10.967 -2.729 1.00 0.00 89 ASP A O 6
ATOM 9468 N N . LEU A 1 92 ? 13.375 8.869 -2.793 1.00 0.00 90 LEU A N 6
ATOM 9469 C CA . LEU A 1 92 ? 12.352 9.087 -1.759 1.00 0.00 90 LEU A CA 6
ATOM 9470 C C . LEU A 1 92 ? 12.964 8.596 -0.437 1.00 0.00 90 LEU A C 6
ATOM 9471 O O . LEU A 1 92 ? 12.958 7.392 -0.153 1.00 0.00 90 LEU A O 6
ATOM 9487 N N . SER A 1 93 ? 13.543 9.540 0.327 1.00 0.00 91 SER A N 6
ATOM 9488 C CA . SER A 1 93 ? 14.281 9.239 1.560 1.00 0.00 91 SER A CA 6
ATOM 9489 C C . SER A 1 93 ? 13.343 8.643 2.625 1.00 0.00 91 SER A C 6
ATOM 9490 O O . SER A 1 93 ? 13.407 7.444 2.924 1.00 0.00 91 SER A O 6
ATOM 9498 N N . GLN A 1 94 ? 12.454 9.494 3.166 1.00 0.00 92 GLN A N 6
ATOM 9499 C CA . GLN A 1 94 ? 11.478 9.118 4.210 1.00 0.00 92 GLN A CA 6
ATOM 9500 C C . GLN A 1 94 ? 10.116 9.752 3.880 1.00 0.00 92 GLN A C 6
ATOM 9501 O O . GLN A 1 94 ? 10.039 10.758 3.150 1.00 0.00 92 GLN A O 6
ATOM 9515 N N . ILE A 1 95 ? 9.039 9.159 4.415 1.00 0.00 93 ILE A N 6
ATOM 9516 C CA . ILE A 1 95 ? 7.653 9.586 4.123 1.00 0.00 93 ILE A CA 6
ATOM 9517 C C . ILE A 1 95 ? 7.056 10.399 5.292 1.00 0.00 93 ILE A C 6
ATOM 9518 O O . ILE A 1 95 ? 7.095 9.973 6.453 1.00 0.00 93 ILE A O 6
ATOM 9534 N N . VAL A 1 96 ? 6.561 11.599 4.954 1.00 0.00 94 VAL A N 6
ATOM 9535 C CA . VAL A 1 96 ? 5.901 12.517 5.890 1.00 0.00 94 VAL A CA 6
ATOM 9536 C C . VAL A 1 96 ? 4.674 13.091 5.177 1.00 0.00 94 VAL A C 6
ATOM 9537 O O . VAL A 1 96 ? 4.813 13.937 4.291 1.00 0.00 94 VAL A O 6
ATOM 9550 N N . TRP A 1 97 ? 3.485 12.611 5.530 1.00 0.00 95 TRP A N 6
ATOM 9551 C CA . TRP A 1 97 ? 2.229 13.067 4.918 1.00 0.00 95 TRP A CA 6
ATOM 9552 C C . TRP A 1 97 ? 1.112 13.124 5.966 1.00 0.00 95 TRP A C 6
ATOM 9553 O O . TRP A 1 97 ? 1.171 12.382 6.960 1.00 0.00 95 TRP A O 6
ATOM 9574 N N . PRO A 1 98 ? 0.080 14.014 5.781 1.00 0.00 96 PRO A N 6
ATOM 9575 C CA . PRO A 1 98 ? -1.088 14.088 6.684 1.00 0.00 96 PRO A CA 6
ATOM 9576 C C . PRO A 1 98 ? -1.920 12.784 6.697 1.00 0.00 96 PRO A C 6
ATOM 9577 O O . PRO A 1 98 ? -2.036 12.093 5.667 1.00 0.00 96 PRO A O 6
ATOM 9588 N N . GLN A 1 99 ? -2.463 12.439 7.877 1.00 0.00 97 GLN A N 6
ATOM 9589 C CA . GLN A 1 99 ? -3.540 11.448 8.016 1.00 0.00 97 GLN A CA 6
ATOM 9590 C C . GLN A 1 99 ? -4.873 12.198 7.961 1.00 0.00 97 GLN A C 6
ATOM 9591 O O . GLN A 1 99 ? -4.919 13.371 8.337 1.00 0.00 97 GLN A O 6
ATOM 9605 N N . LEU A 1 100 ? -5.935 11.531 7.482 1.00 0.00 98 LEU A N 6
ATOM 9606 C CA . LEU A 1 100 ? -7.272 12.137 7.263 1.00 0.00 98 LEU A CA 6
ATOM 9607 C C . LEU A 1 100 ? -7.829 12.909 8.501 1.00 0.00 98 LEU A C 6
ATOM 9608 O O . LEU A 1 100 ? -7.563 12.531 9.645 1.00 0.00 98 LEU A O 6
ATOM 9624 N N . PRO A 1 101 ? -8.588 14.032 8.272 1.00 0.00 99 PRO A N 6
ATOM 9625 C CA . PRO A 1 101 ? -9.082 14.914 9.370 1.00 0.00 99 PRO A CA 6
ATOM 9626 C C . PRO A 1 101 ? -10.184 14.250 10.229 1.00 0.00 99 PRO A C 6
ATOM 9627 O O . PRO A 1 101 ? -10.284 14.506 11.436 1.00 0.00 99 PRO A O 6
ATOM 9638 N N . VAL A 1 102 ? -10.993 13.398 9.583 1.00 0.00 100 VAL A N 6
ATOM 9639 C CA . VAL A 1 102 ? -12.135 12.718 10.208 1.00 0.00 100 VAL A CA 6
ATOM 9640 C C . VAL A 1 102 ? -11.631 11.443 10.924 1.00 0.00 100 VAL A C 6
ATOM 9641 O O . VAL A 1 102 ? -11.625 11.405 12.172 1.00 0.00 100 VAL A O 6
ATOM 9655 N N . MET A 1 3 ? 4.734 -5.596 6.093 1.00 0.00 1 MET A N 7
ATOM 9656 C CA . MET A 1 3 ? 5.621 -5.409 4.924 1.00 0.00 1 MET A CA 7
ATOM 9657 C C . MET A 1 3 ? 6.391 -6.703 4.663 1.00 0.00 1 MET A C 7
ATOM 9658 O O . MET A 1 3 ? 7.105 -7.194 5.540 1.00 0.00 1 MET A O 7
ATOM 9672 N N . LEU A 1 4 ? 6.197 -7.250 3.459 1.00 0.00 2 LEU A N 7
ATOM 9673 C CA . LEU A 1 4 ? 6.961 -8.392 2.940 1.00 0.00 2 LEU A CA 7
ATOM 9674 C C . LEU A 1 4 ? 7.382 -8.108 1.494 1.00 0.00 2 LEU A C 7
ATOM 9675 O O . LEU A 1 4 ? 6.784 -7.247 0.825 1.00 0.00 2 LEU A O 7
ATOM 9691 N N . LEU A 1 5 ? 8.418 -8.815 1.024 1.00 0.00 3 LEU A N 7
ATOM 9692 C CA . LEU A 1 5 ? 8.903 -8.725 -0.361 1.00 0.00 3 LEU A CA 7
ATOM 9693 C C . LEU A 1 5 ? 7.891 -9.390 -1.304 1.00 0.00 3 LEU A C 7
ATOM 9694 O O . LEU A 1 5 ? 7.793 -10.620 -1.345 1.00 0.00 3 LEU A O 7
ATOM 9710 N N . HIS A 1 6 ? 7.083 -8.556 -1.993 1.00 0.00 4 HIS A N 7
ATOM 9711 C CA . HIS A 1 6 ? 6.109 -8.998 -3.025 1.00 0.00 4 HIS A CA 7
ATOM 9712 C C . HIS A 1 6 ? 6.716 -9.916 -4.105 1.00 0.00 4 HIS A C 7
ATOM 9713 O O . HIS A 1 6 ? 5.992 -10.682 -4.748 1.00 0.00 4 HIS A O 7
ATOM 9728 N N . SER A 1 7 ? 8.036 -9.829 -4.288 1.00 0.00 5 SER A N 7
ATOM 9729 C CA . SER A 1 7 ? 8.791 -10.718 -5.167 1.00 0.00 5 SER A CA 7
ATOM 9730 C C . SER A 1 7 ? 10.280 -10.611 -4.809 1.00 0.00 5 SER A C 7
ATOM 9731 O O . SER A 1 7 ? 10.787 -9.515 -4.525 1.00 0.00 5 SER A O 7
ATOM 9739 N N . VAL A 1 8 ? 10.959 -11.765 -4.816 1.00 0.00 6 VAL A N 7
ATOM 9740 C CA . VAL A 1 8 ? 12.393 -11.889 -4.514 1.00 0.00 6 VAL A CA 7
ATOM 9741 C C . VAL A 1 8 ? 12.966 -13.070 -5.318 1.00 0.00 6 VAL A C 7
ATOM 9742 O O . VAL A 1 8 ? 12.355 -14.146 -5.388 1.00 0.00 6 VAL A O 7
ATOM 9755 N N . GLU A 1 9 ? 14.120 -12.853 -5.962 1.00 0.00 7 GLU A N 7
ATOM 9756 C CA . GLU A 1 9 ? 14.804 -13.886 -6.743 1.00 0.00 7 GLU A CA 7
ATOM 9757 C C . GLU A 1 9 ? 15.785 -14.641 -5.837 1.00 0.00 7 GLU A C 7
ATOM 9758 O O . GLU A 1 9 ? 16.826 -14.107 -5.451 1.00 0.00 7 GLU A O 7
ATOM 9770 N N . THR A 1 10 ? 15.397 -15.864 -5.466 1.00 0.00 8 THR A N 7
ATOM 9771 C CA . THR A 1 10 ? 16.191 -16.770 -4.616 1.00 0.00 8 THR A CA 7
ATOM 9772 C C . THR A 1 10 ? 17.028 -17.739 -5.510 1.00 0.00 8 THR A C 7
ATOM 9773 O O . THR A 1 10 ? 16.807 -17.780 -6.727 1.00 0.00 8 THR A O 7
ATOM 9784 N N . PRO A 1 11 ? 18.031 -18.509 -4.946 1.00 0.00 9 PRO A N 7
ATOM 9785 C CA . PRO A 1 11 ? 18.825 -19.508 -5.725 1.00 0.00 9 PRO A CA 7
ATOM 9786 C C . PRO A 1 11 ? 17.971 -20.650 -6.326 1.00 0.00 9 PRO A C 7
ATOM 9787 O O . PRO A 1 11 ? 18.377 -21.278 -7.306 1.00 0.00 9 PRO A O 7
ATOM 9798 N N . ARG A 1 12 ? 16.798 -20.925 -5.722 1.00 0.00 10 ARG A N 7
ATOM 9799 C CA . ARG A 1 12 ? 15.867 -21.966 -6.230 1.00 0.00 10 ARG A CA 7
ATOM 9800 C C . ARG A 1 12 ? 14.961 -21.417 -7.356 1.00 0.00 10 ARG A C 7
ATOM 9801 O O . ARG A 1 12 ? 14.252 -22.185 -8.024 1.00 0.00 10 ARG A O 7
ATOM 9822 N N . GLY A 1 13 ? 14.991 -20.082 -7.551 1.00 0.00 11 GLY A N 7
ATOM 9823 C CA . GLY A 1 13 ? 14.217 -19.408 -8.601 1.00 0.00 11 GLY A CA 7
ATOM 9824 C C . GLY A 1 13 ? 13.512 -18.164 -8.083 1.00 0.00 11 GLY A C 7
ATOM 9825 O O . GLY A 1 13 ? 13.889 -17.624 -7.042 1.00 0.00 11 GLY A O 7
ATOM 9829 N N . GLU A 1 14 ? 12.474 -17.714 -8.798 1.00 0.00 12 GLU A N 7
ATOM 9830 C CA . GLU A 1 14 ? 11.703 -16.518 -8.413 1.00 0.00 12 GLU A CA 7
ATOM 9831 C C . GLU A 1 14 ? 10.595 -16.927 -7.428 1.00 0.00 12 GLU A C 7
ATOM 9832 O O . GLU A 1 14 ? 9.904 -17.928 -7.645 1.00 0.00 12 GLU A O 7
ATOM 9844 N N . ILE A 1 15 ? 10.449 -16.151 -6.338 1.00 0.00 13 ILE A N 7
ATOM 9845 C CA . ILE A 1 15 ? 9.509 -16.426 -5.233 1.00 0.00 13 ILE A CA 7
ATOM 9846 C C . ILE A 1 15 ? 8.644 -15.175 -5.008 1.00 0.00 13 ILE A C 7
ATOM 9847 O O . ILE A 1 15 ? 9.175 -14.092 -4.750 1.00 0.00 13 ILE A O 7
ATOM 9863 N N . LEU A 1 16 ? 7.318 -15.334 -5.113 1.00 0.00 14 LEU A N 7
ATOM 9864 C CA . LEU A 1 16 ? 6.361 -14.216 -5.036 1.00 0.00 14 LEU A CA 7
ATOM 9865 C C . LEU A 1 16 ? 5.710 -14.154 -3.639 1.00 0.00 14 LEU A C 7
ATOM 9866 O O . LEU A 1 16 ? 5.137 -15.153 -3.174 1.00 0.00 14 LEU A O 7
ATOM 9882 N N . ASN A 1 17 ? 5.837 -12.976 -2.990 1.00 0.00 15 ASN A N 7
ATOM 9883 C CA . ASN A 1 17 ? 5.142 -12.616 -1.735 1.00 0.00 15 ASN A CA 7
ATOM 9884 C C . ASN A 1 17 ? 5.589 -13.497 -0.560 1.00 0.00 15 ASN A C 7
ATOM 9885 O O . ASN A 1 17 ? 4.991 -14.547 -0.279 1.00 0.00 15 ASN A O 7
ATOM 9896 N N . VAL A 1 18 ? 6.672 -13.059 0.100 1.00 0.00 16 VAL A N 7
ATOM 9897 C CA . VAL A 1 18 ? 7.266 -13.752 1.252 1.00 0.00 16 VAL A CA 7
ATOM 9898 C C . VAL A 1 18 ? 8.011 -12.737 2.147 1.00 0.00 16 VAL A C 7
ATOM 9899 O O . VAL A 1 18 ? 8.516 -11.718 1.657 1.00 0.00 16 VAL A O 7
ATOM 9912 N N . SER A 1 19 ? 8.045 -13.011 3.460 1.00 0.00 17 SER A N 7
ATOM 9913 C CA . SER A 1 19 ? 8.767 -12.190 4.439 1.00 0.00 17 SER A CA 7
ATOM 9914 C C . SER A 1 19 ? 10.291 -12.338 4.264 1.00 0.00 17 SER A C 7
ATOM 9915 O O . SER A 1 19 ? 10.763 -13.331 3.707 1.00 0.00 17 SER A O 7
ATOM 9923 N N . GLU A 1 20 ? 11.036 -11.348 4.775 1.00 0.00 18 GLU A N 7
ATOM 9924 C CA . GLU A 1 20 ? 12.515 -11.313 4.740 1.00 0.00 18 GLU A CA 7
ATOM 9925 C C . GLU A 1 20 ? 13.118 -12.561 5.416 1.00 0.00 18 GLU A C 7
ATOM 9926 O O . GLU A 1 20 ? 14.000 -13.212 4.861 1.00 0.00 18 GLU A O 7
ATOM 9938 N N . GLN A 1 21 ? 12.588 -12.873 6.610 1.00 0.00 19 GLN A N 7
ATOM 9939 C CA . GLN A 1 21 ? 13.057 -13.993 7.442 1.00 0.00 19 GLN A CA 7
ATOM 9940 C C . GLN A 1 21 ? 12.885 -15.335 6.706 1.00 0.00 19 GLN A C 7
ATOM 9941 O O . GLN A 1 21 ? 13.861 -16.035 6.438 1.00 0.00 19 GLN A O 7
ATOM 9955 N N . GLU A 1 22 ? 11.634 -15.624 6.332 1.00 0.00 20 GLU A N 7
ATOM 9956 C CA . GLU A 1 22 ? 11.243 -16.907 5.713 1.00 0.00 20 GLU A CA 7
ATOM 9957 C C . GLU A 1 22 ? 11.948 -17.123 4.357 1.00 0.00 20 GLU A C 7
ATOM 9958 O O . GLU A 1 22 ? 12.376 -18.241 4.051 1.00 0.00 20 GLU A O 7
ATOM 9970 N N . ALA A 1 23 ? 12.016 -16.051 3.545 1.00 0.00 21 ALA A N 7
ATOM 9971 C CA . ALA A 1 23 ? 12.815 -16.024 2.303 1.00 0.00 21 ALA A CA 7
ATOM 9972 C C . ALA A 1 23 ? 14.264 -16.539 2.508 1.00 0.00 21 ALA A C 7
ATOM 9973 O O . ALA A 1 23 ? 14.681 -17.472 1.822 1.00 0.00 21 ALA A O 7
ATOM 9980 N N . ARG A 1 24 ? 14.996 -15.953 3.475 1.00 0.00 22 ARG A N 7
ATOM 9981 C CA . ARG A 1 24 ? 16.421 -16.300 3.741 1.00 0.00 22 ARG A CA 7
ATOM 9982 C C . ARG A 1 24 ? 16.585 -17.759 4.216 1.00 0.00 22 ARG A C 7
ATOM 9983 O O . ARG A 1 24 ? 17.503 -18.464 3.781 1.00 0.00 22 ARG A O 7
ATOM 10004 N N . ASP A 1 25 ? 15.685 -18.173 5.123 1.00 0.00 23 ASP A N 7
ATOM 10005 C CA . ASP A 1 25 ? 15.789 -19.452 5.850 1.00 0.00 23 ASP A CA 7
ATOM 10006 C C . ASP A 1 25 ? 15.317 -20.624 4.979 1.00 0.00 23 ASP A C 7
ATOM 10007 O O . ASP A 1 25 ? 16.106 -21.526 4.661 1.00 0.00 23 ASP A O 7
ATOM 10016 N N . VAL A 1 26 ? 14.036 -20.582 4.571 1.00 0.00 24 VAL A N 7
ATOM 10017 C CA . VAL A 1 26 ? 13.388 -21.657 3.783 1.00 0.00 24 VAL A CA 7
ATOM 10018 C C . VAL A 1 26 ? 13.855 -21.623 2.315 1.00 0.00 24 VAL A C 7
ATOM 10019 O O . VAL A 1 26 ? 14.436 -22.588 1.814 1.00 0.00 24 VAL A O 7
ATOM 10032 N N . PHE A 1 27 ? 13.620 -20.480 1.656 1.00 0.00 25 PHE A N 7
ATOM 10033 C CA . PHE A 1 27 ? 13.829 -20.321 0.201 1.00 0.00 25 PHE A CA 7
ATOM 10034 C C . PHE A 1 27 ? 15.313 -20.073 -0.142 1.00 0.00 25 PHE A C 7
ATOM 10035 O O . PHE A 1 27 ? 15.711 -20.178 -1.308 1.00 0.00 25 PHE A O 7
ATOM 10052 N N . GLY A 1 28 ? 16.118 -19.752 0.888 1.00 0.00 26 GLY A N 7
ATOM 10053 C CA . GLY A 1 28 ? 17.572 -19.613 0.743 1.00 0.00 26 GLY A CA 7
ATOM 10054 C C . GLY A 1 28 ? 18.012 -18.288 0.133 1.00 0.00 26 GLY A C 7
ATOM 10055 O O . GLY A 1 28 ? 19.133 -18.187 -0.371 1.00 0.00 26 GLY A O 7
ATOM 10059 N N . ALA A 1 29 ? 17.131 -17.271 0.202 1.00 0.00 27 ALA A N 7
ATOM 10060 C CA . ALA A 1 29 ? 17.363 -15.939 -0.393 1.00 0.00 27 ALA A CA 7
ATOM 10061 C C . ALA A 1 29 ? 18.616 -15.262 0.174 1.00 0.00 27 ALA A C 7
ATOM 10062 O O . ALA A 1 29 ? 18.838 -15.269 1.396 1.00 0.00 27 ALA A O 7
ATOM 10069 N N . SER A 1 30 ? 19.421 -14.688 -0.729 1.00 0.00 28 SER A N 7
ATOM 10070 C CA . SER A 1 30 ? 20.580 -13.870 -0.374 1.00 0.00 28 SER A CA 7
ATOM 10071 C C . SER A 1 30 ? 20.129 -12.595 0.361 1.00 0.00 28 SER A C 7
ATOM 10072 O O . SER A 1 30 ? 19.099 -12.012 0.018 1.00 0.00 28 SER A O 7
ATOM 10080 N N . GLU A 1 31 ? 20.924 -12.160 1.345 1.00 0.00 29 GLU A N 7
ATOM 10081 C CA . GLU A 1 31 ? 20.618 -10.959 2.138 1.00 0.00 29 GLU A CA 7
ATOM 10082 C C . GLU A 1 31 ? 20.735 -9.694 1.261 1.00 0.00 29 GLU A C 7
ATOM 10083 O O . GLU A 1 31 ? 20.091 -8.684 1.528 1.00 0.00 29 GLU A O 7
ATOM 10095 N N . GLN A 1 32 ? 21.566 -9.794 0.200 1.00 0.00 30 GLN A N 7
ATOM 10096 C CA . GLN A 1 32 ? 21.708 -8.759 -0.842 1.00 0.00 30 GLN A CA 7
ATOM 10097 C C . GLN A 1 32 ? 20.410 -8.622 -1.669 1.00 0.00 30 GLN A C 7
ATOM 10098 O O . GLN A 1 32 ? 20.047 -7.517 -2.090 1.00 0.00 30 GLN A O 7
ATOM 10112 N N . ALA A 1 33 ? 19.722 -9.764 -1.886 1.00 0.00 31 ALA A N 7
ATOM 10113 C CA . ALA A 1 33 ? 18.433 -9.801 -2.595 1.00 0.00 31 ALA A CA 7
ATOM 10114 C C . ALA A 1 33 ? 17.349 -9.205 -1.694 1.00 0.00 31 ALA A C 7
ATOM 10115 O O . ALA A 1 33 ? 16.611 -8.319 -2.104 1.00 0.00 31 ALA A O 7
ATOM 10122 N N . ILE A 1 34 ? 17.258 -9.742 -0.461 1.00 0.00 32 ILE A N 7
ATOM 10123 C CA . ILE A 1 34 ? 16.478 -9.140 0.656 1.00 0.00 32 ILE A CA 7
ATOM 10124 C C . ILE A 1 34 ? 16.710 -7.621 0.829 1.00 0.00 32 ILE A C 7
ATOM 10125 O O . ILE A 1 34 ? 15.788 -6.902 1.201 1.00 0.00 32 ILE A O 7
ATOM 10141 N N . ALA A 1 35 ? 17.913 -7.143 0.500 1.00 0.00 33 ALA A N 7
ATOM 10142 C CA . ALA A 1 35 ? 18.255 -5.721 0.645 1.00 0.00 33 ALA A CA 7
ATOM 10143 C C . ALA A 1 35 ? 17.607 -4.915 -0.499 1.00 0.00 33 ALA A C 7
ATOM 10144 O O . ALA A 1 35 ? 16.852 -3.963 -0.264 1.00 0.00 33 ALA A O 7
ATOM 10151 N N . ASP A 1 36 ? 17.925 -5.329 -1.740 1.00 0.00 34 ASP A N 7
ATOM 10152 C CA . ASP A 1 36 ? 17.403 -4.711 -2.979 1.00 0.00 34 ASP A CA 7
ATOM 10153 C C . ASP A 1 36 ? 15.857 -4.705 -3.048 1.00 0.00 34 ASP A C 7
ATOM 10154 O O . ASP A 1 36 ? 15.247 -3.676 -3.344 1.00 0.00 34 ASP A O 7
ATOM 10163 N N . ALA A 1 37 ? 15.253 -5.868 -2.765 1.00 0.00 35 ALA A N 7
ATOM 10164 C CA . ALA A 1 37 ? 13.791 -6.078 -2.875 1.00 0.00 35 ALA A CA 7
ATOM 10165 C C . ALA A 1 37 ? 13.027 -5.414 -1.717 1.00 0.00 35 ALA A C 7
ATOM 10166 O O . ALA A 1 37 ? 11.885 -5.007 -1.899 1.00 0.00 35 ALA A O 7
ATOM 10173 N N . ARG A 1 38 ? 13.657 -5.307 -0.522 1.00 0.00 36 ARG A N 7
ATOM 10174 C CA . ARG A 1 38 ? 13.087 -4.516 0.601 1.00 0.00 36 ARG A CA 7
ATOM 10175 C C . ARG A 1 38 ? 13.017 -3.043 0.192 1.00 0.00 36 ARG A C 7
ATOM 10176 O O . ARG A 1 38 ? 11.955 -2.417 0.250 1.00 0.00 36 ARG A O 7
ATOM 10197 N N . LYS A 1 39 ? 14.186 -2.529 -0.241 1.00 0.00 37 LYS A N 7
ATOM 10198 C CA . LYS A 1 39 ? 14.363 -1.166 -0.766 1.00 0.00 37 LYS A CA 7
ATOM 10199 C C . LYS A 1 39 ? 13.343 -0.846 -1.868 1.00 0.00 37 LYS A C 7
ATOM 10200 O O . LYS A 1 39 ? 12.769 0.237 -1.878 1.00 0.00 37 LYS A O 7
ATOM 10219 N N . ALA A 1 40 ? 13.083 -1.831 -2.747 1.00 0.00 38 ALA A N 7
ATOM 10220 C CA . ALA A 1 40 ? 12.265 -1.637 -3.952 1.00 0.00 38 ALA A CA 7
ATOM 10221 C C . ALA A 1 40 ? 10.763 -1.705 -3.623 1.00 0.00 38 ALA A C 7
ATOM 10222 O O . ALA A 1 40 ? 9.971 -0.963 -4.209 1.00 0.00 38 ALA A O 7
ATOM 10229 N N . THR A 1 41 ? 10.385 -2.602 -2.677 1.00 0.00 39 THR A N 7
ATOM 10230 C CA . THR A 1 41 ? 8.983 -2.766 -2.241 1.00 0.00 39 THR A CA 7
ATOM 10231 C C . THR A 1 41 ? 8.523 -1.499 -1.506 1.00 0.00 39 THR A C 7
ATOM 10232 O O . THR A 1 41 ? 7.443 -0.985 -1.779 1.00 0.00 39 THR A O 7
ATOM 10243 N N . ILE A 1 42 ? 9.393 -0.983 -0.620 1.00 0.00 40 ILE A N 7
ATOM 10244 C CA . ILE A 1 42 ? 9.174 0.291 0.090 1.00 0.00 40 ILE A CA 7
ATOM 10245 C C . ILE A 1 42 ? 9.101 1.460 -0.920 1.00 0.00 40 ILE A C 7
ATOM 10246 O O . ILE A 1 42 ? 8.090 2.156 -0.987 1.00 0.00 40 ILE A O 7
ATOM 10262 N N . LEU A 1 43 ? 10.154 1.588 -1.752 1.00 0.00 41 LEU A N 7
ATOM 10263 C CA . LEU A 1 43 ? 10.283 2.651 -2.788 1.00 0.00 41 LEU A CA 7
ATOM 10264 C C . LEU A 1 43 ? 9.050 2.722 -3.706 1.00 0.00 41 LEU A C 7
ATOM 10265 O O . LEU A 1 43 ? 8.605 3.812 -4.071 1.00 0.00 41 LEU A O 7
ATOM 10281 N N . GLN A 1 44 ? 8.499 1.550 -4.041 1.00 0.00 42 GLN A N 7
ATOM 10282 C CA . GLN A 1 44 ? 7.360 1.438 -4.963 1.00 0.00 42 GLN A CA 7
ATOM 10283 C C . GLN A 1 44 ? 6.057 1.785 -4.231 1.00 0.00 42 GLN A C 7
ATOM 10284 O O . GLN A 1 44 ? 5.293 2.624 -4.701 1.00 0.00 42 GLN A O 7
ATOM 10298 N N . THR A 1 45 ? 5.859 1.160 -3.050 1.00 0.00 43 THR A N 7
ATOM 10299 C CA . THR A 1 45 ? 4.637 1.316 -2.232 1.00 0.00 43 THR A CA 7
ATOM 10300 C C . THR A 1 45 ? 4.376 2.793 -1.902 1.00 0.00 43 THR A C 7
ATOM 10301 O O . THR A 1 45 ? 3.328 3.298 -2.226 1.00 0.00 43 THR A O 7
ATOM 10312 N N . LEU A 1 46 ? 5.378 3.466 -1.314 1.00 0.00 44 LEU A N 7
ATOM 10313 C CA . LEU A 1 46 ? 5.245 4.853 -0.801 1.00 0.00 44 LEU A CA 7
ATOM 10314 C C . LEU A 1 46 ? 4.982 5.848 -1.947 1.00 0.00 44 LEU A C 7
ATOM 10315 O O . LEU A 1 46 ? 4.116 6.727 -1.849 1.00 0.00 44 LEU A O 7
ATOM 10331 N N . ARG A 1 47 ? 5.741 5.663 -3.032 1.00 0.00 45 ARG A N 7
ATOM 10332 C CA . ARG A 1 47 ? 5.639 6.467 -4.261 1.00 0.00 45 ARG A CA 7
ATOM 10333 C C . ARG A 1 47 ? 4.209 6.405 -4.837 1.00 0.00 45 ARG A C 7
ATOM 10334 O O . ARG A 1 47 ? 3.610 7.430 -5.191 1.00 0.00 45 ARG A O 7
ATOM 10355 N N . ILE A 1 48 ? 3.671 5.177 -4.885 1.00 0.00 46 ILE A N 7
ATOM 10356 C CA . ILE A 1 48 ? 2.319 4.896 -5.393 1.00 0.00 46 ILE A CA 7
ATOM 10357 C C . ILE A 1 48 ? 1.234 5.320 -4.370 1.00 0.00 46 ILE A C 7
ATOM 10358 O O . ILE A 1 48 ? 0.206 5.861 -4.759 1.00 0.00 46 ILE A O 7
ATOM 10374 N N . GLU A 1 49 ? 1.523 5.132 -3.067 1.00 0.00 47 GLU A N 7
ATOM 10375 C CA . GLU A 1 49 ? 0.534 5.257 -1.960 1.00 0.00 47 GLU A CA 7
ATOM 10376 C C . GLU A 1 49 ? 0.058 6.714 -1.827 1.00 0.00 47 GLU A C 7
ATOM 10377 O O . GLU A 1 49 ? -1.115 6.971 -1.534 1.00 0.00 47 GLU A O 7
ATOM 10389 N N . ARG A 1 50 ? 0.997 7.649 -2.059 1.00 0.00 48 ARG A N 7
ATOM 10390 C CA . ARG A 1 50 ? 0.707 9.093 -2.134 1.00 0.00 48 ARG A CA 7
ATOM 10391 C C . ARG A 1 50 ? -0.364 9.364 -3.202 1.00 0.00 48 ARG A C 7
ATOM 10392 O O . ARG A 1 50 ? -1.292 10.143 -2.987 1.00 0.00 48 ARG A O 7
ATOM 10413 N N . ASP A 1 51 ? -0.211 8.699 -4.357 1.00 0.00 49 ASP A N 7
ATOM 10414 C CA . ASP A 1 51 ? -1.103 8.887 -5.508 1.00 0.00 49 ASP A CA 7
ATOM 10415 C C . ASP A 1 51 ? -2.433 8.133 -5.310 1.00 0.00 49 ASP A C 7
ATOM 10416 O O . ASP A 1 51 ? -3.463 8.546 -5.852 1.00 0.00 49 ASP A O 7
ATOM 10425 N N . GLU A 1 52 ? -2.400 7.043 -4.512 1.00 0.00 50 GLU A N 7
ATOM 10426 C CA . GLU A 1 52 ? -3.602 6.258 -4.173 1.00 0.00 50 GLU A CA 7
ATOM 10427 C C . GLU A 1 52 ? -4.563 7.100 -3.332 1.00 0.00 50 GLU A C 7
ATOM 10428 O O . GLU A 1 52 ? -5.769 7.089 -3.561 1.00 0.00 50 GLU A O 7
ATOM 10440 N N . ARG A 1 53 ? -4.003 7.835 -2.363 1.00 0.00 51 ARG A N 7
ATOM 10441 C CA . ARG A 1 53 ? -4.783 8.717 -1.475 1.00 0.00 51 ARG A CA 7
ATOM 10442 C C . ARG A 1 53 ? -5.168 10.042 -2.173 1.00 0.00 51 ARG A C 7
ATOM 10443 O O . ARG A 1 53 ? -6.144 10.671 -1.777 1.00 0.00 51 ARG A O 7
ATOM 10464 N N . LEU A 1 54 ? -4.384 10.463 -3.192 1.00 0.00 52 LEU A N 7
ATOM 10465 C CA . LEU A 1 54 ? -4.728 11.623 -4.059 1.00 0.00 52 LEU A CA 7
ATOM 10466 C C . LEU A 1 54 ? -5.985 11.322 -4.901 1.00 0.00 52 LEU A C 7
ATOM 10467 O O . LEU A 1 54 ? -6.940 12.116 -4.912 1.00 0.00 52 LEU A O 7
ATOM 10483 N N . ARG A 1 55 ? -5.972 10.161 -5.590 1.00 0.00 53 ARG A N 7
ATOM 10484 C CA . ARG A 1 55 ? -7.078 9.736 -6.475 1.00 0.00 53 ARG A CA 7
ATOM 10485 C C . ARG A 1 55 ? -8.312 9.330 -5.646 1.00 0.00 53 ARG A C 7
ATOM 10486 O O . ARG A 1 55 ? -9.447 9.513 -6.094 1.00 0.00 53 ARG A O 7
ATOM 10507 N N . ALA A 1 56 ? -8.070 8.811 -4.420 1.00 0.00 54 ALA A N 7
ATOM 10508 C CA . ALA A 1 56 ? -9.139 8.422 -3.477 1.00 0.00 54 ALA A CA 7
ATOM 10509 C C . ALA A 1 56 ? -9.849 9.665 -2.921 1.00 0.00 54 ALA A C 7
ATOM 10510 O O . ALA A 1 56 ? -11.077 9.710 -2.876 1.00 0.00 54 ALA A O 7
ATOM 10517 N N . CYS A 1 57 ? -9.042 10.685 -2.531 1.00 0.00 55 CYS A N 7
ATOM 10518 C CA . CYS A 1 57 ? -9.539 11.952 -1.931 1.00 0.00 55 CYS A CA 7
ATOM 10519 C C . CYS A 1 57 ? -10.423 12.748 -2.906 1.00 0.00 55 CYS A C 7
ATOM 10520 O O . CYS A 1 57 ? -11.153 13.645 -2.489 1.00 0.00 55 CYS A O 7
ATOM 10528 N N . ASP A 1 58 ? -10.376 12.395 -4.201 1.00 0.00 56 ASP A N 7
ATOM 10529 C CA . ASP A 1 58 ? -11.173 13.070 -5.243 1.00 0.00 56 ASP A CA 7
ATOM 10530 C C . ASP A 1 58 ? -12.693 12.773 -5.099 1.00 0.00 56 ASP A C 7
ATOM 10531 O O . ASP A 1 58 ? -13.513 13.442 -5.731 1.00 0.00 56 ASP A O 7
ATOM 10540 N N . TRP A 1 59 ? -13.061 11.795 -4.225 1.00 0.00 57 TRP A N 7
ATOM 10541 C CA . TRP A 1 59 ? -14.479 11.432 -3.943 1.00 0.00 57 TRP A CA 7
ATOM 10542 C C . TRP A 1 59 ? -15.279 12.647 -3.409 1.00 0.00 57 TRP A C 7
ATOM 10543 O O . TRP A 1 59 ? -16.461 12.784 -3.696 1.00 0.00 57 TRP A O 7
ATOM 10564 N N . THR A 1 60 ? -14.599 13.492 -2.613 1.00 0.00 58 THR A N 7
ATOM 10565 C CA . THR A 1 60 ? -15.195 14.680 -1.960 1.00 0.00 58 THR A CA 7
ATOM 10566 C C . THR A 1 60 ? -14.983 15.943 -2.806 1.00 0.00 58 THR A C 7
ATOM 10567 O O . THR A 1 60 ? -15.697 16.941 -2.645 1.00 0.00 58 THR A O 7
ATOM 10578 N N . GLN A 1 61 ? -14.000 15.874 -3.713 1.00 0.00 59 GLN A N 7
ATOM 10579 C CA . GLN A 1 61 ? -13.621 16.996 -4.581 1.00 0.00 59 GLN A CA 7
ATOM 10580 C C . GLN A 1 61 ? -14.589 17.106 -5.779 1.00 0.00 59 GLN A C 7
ATOM 10581 O O . GLN A 1 61 ? -14.759 18.193 -6.344 1.00 0.00 59 GLN A O 7
ATOM 10595 N N . VAL A 1 62 ? -15.228 15.974 -6.151 1.00 0.00 60 VAL A N 7
ATOM 10596 C CA . VAL A 1 62 ? -16.261 15.948 -7.212 1.00 0.00 60 VAL A CA 7
ATOM 10597 C C . VAL A 1 62 ? -17.599 16.512 -6.686 1.00 0.00 60 VAL A C 7
ATOM 10598 O O . VAL A 1 62 ? -17.872 16.472 -5.479 1.00 0.00 60 VAL A O 7
ATOM 10611 N N . GLN A 1 63 ? -18.432 17.024 -7.615 1.00 0.00 61 GLN A N 7
ATOM 10612 C CA . GLN A 1 63 ? -19.710 17.704 -7.285 1.00 0.00 61 GLN A CA 7
ATOM 10613 C C . GLN A 1 63 ? -20.882 16.705 -7.091 1.00 0.00 61 GLN A C 7
ATOM 10614 O O . GLN A 1 63 ? -22.035 17.121 -6.904 1.00 0.00 61 GLN A O 7
ATOM 10628 N N . ASP A 1 64 ? -20.574 15.398 -7.136 1.00 0.00 62 ASP A N 7
ATOM 10629 C CA . ASP A 1 64 ? -21.564 14.318 -6.916 1.00 0.00 62 ASP A CA 7
ATOM 10630 C C . ASP A 1 64 ? -21.984 14.256 -5.438 1.00 0.00 62 ASP A C 7
ATOM 10631 O O . ASP A 1 64 ? -23.172 14.122 -5.124 1.00 0.00 62 ASP A O 7
ATOM 10640 N N . VAL A 1 65 ? -20.992 14.334 -4.540 1.00 0.00 63 VAL A N 7
ATOM 10641 C CA . VAL A 1 65 ? -21.215 14.253 -3.088 1.00 0.00 63 VAL A CA 7
ATOM 10642 C C . VAL A 1 65 ? -21.515 15.655 -2.510 1.00 0.00 63 VAL A C 7
ATOM 10643 O O . VAL A 1 65 ? -21.065 16.681 -3.053 1.00 0.00 63 VAL A O 7
ATOM 10656 N N . VAL A 1 66 ? -22.273 15.684 -1.404 1.00 0.00 64 VAL A N 7
ATOM 10657 C CA . VAL A 1 66 ? -22.607 16.908 -0.674 1.00 0.00 64 VAL A CA 7
ATOM 10658 C C . VAL A 1 66 ? -21.998 16.826 0.738 1.00 0.00 64 VAL A C 7
ATOM 10659 O O . VAL A 1 66 ? -22.275 15.890 1.492 1.00 0.00 64 VAL A O 7
ATOM 10672 N N . LEU A 1 67 ? -21.146 17.803 1.050 1.00 0.00 65 LEU A N 7
ATOM 10673 C CA . LEU A 1 67 ? -20.483 17.965 2.356 1.00 0.00 65 LEU A CA 7
ATOM 10674 C C . LEU A 1 67 ? -20.399 19.466 2.645 1.00 0.00 65 LEU A C 7
ATOM 10675 O O . LEU A 1 67 ? -20.551 20.281 1.726 1.00 0.00 65 LEU A O 7
ATOM 10691 N N . THR A 1 68 ? -20.116 19.836 3.903 1.00 0.00 66 THR A N 7
ATOM 10692 C CA . THR A 1 68 ? -19.964 21.250 4.285 1.00 0.00 66 THR A CA 7
ATOM 10693 C C . THR A 1 68 ? -18.628 21.790 3.739 1.00 0.00 66 THR A C 7
ATOM 10694 O O . THR A 1 68 ? -17.722 21.003 3.421 1.00 0.00 66 THR A O 7
ATOM 10705 N N . ALA A 1 69 ? -18.522 23.122 3.612 1.00 0.00 67 ALA A N 7
ATOM 10706 C CA . ALA A 1 69 ? -17.257 23.784 3.231 1.00 0.00 67 ALA A CA 7
ATOM 10707 C C . ALA A 1 69 ? -16.141 23.413 4.231 1.00 0.00 67 ALA A C 7
ATOM 10708 O O . ALA A 1 69 ? -14.995 23.222 3.845 1.00 0.00 67 ALA A O 7
ATOM 10715 N N . ASP A 1 70 ? -16.530 23.319 5.522 1.00 0.00 68 ASP A N 7
ATOM 10716 C CA . ASP A 1 70 ? -15.673 22.818 6.625 1.00 0.00 68 ASP A CA 7
ATOM 10717 C C . ASP A 1 70 ? -15.007 21.471 6.263 1.00 0.00 68 ASP A C 7
ATOM 10718 O O . ASP A 1 70 ? -13.779 21.353 6.299 1.00 0.00 68 ASP A O 7
ATOM 10727 N N . GLN A 1 71 ? -15.848 20.485 5.874 1.00 0.00 69 GLN A N 7
ATOM 10728 C CA . GLN A 1 71 ? -15.399 19.115 5.515 1.00 0.00 69 GLN A CA 7
ATOM 10729 C C . GLN A 1 71 ? -14.525 19.133 4.249 1.00 0.00 69 GLN A C 7
ATOM 10730 O O . GLN A 1 71 ? -13.394 18.656 4.267 1.00 0.00 69 GLN A O 7
ATOM 10744 N N . LYS A 1 72 ? -15.066 19.730 3.178 1.00 0.00 70 LYS A N 7
ATOM 10745 C CA . LYS A 1 72 ? -14.445 19.760 1.840 1.00 0.00 70 LYS A CA 7
ATOM 10746 C C . LYS A 1 72 ? -13.128 20.559 1.807 1.00 0.00 70 LYS A C 7
ATOM 10747 O O . LYS A 1 72 ? -12.288 20.296 0.955 1.00 0.00 70 LYS A O 7
ATOM 10766 N N . ALA A 1 73 ? -12.959 21.519 2.732 1.00 0.00 71 ALA A N 7
ATOM 10767 C CA . ALA A 1 73 ? -11.733 22.359 2.798 1.00 0.00 71 ALA A CA 7
ATOM 10768 C C . ALA A 1 73 ? -10.638 21.592 3.563 1.00 0.00 71 ALA A C 7
ATOM 10769 O O . ALA A 1 73 ? -9.477 21.582 3.165 1.00 0.00 71 ALA A O 7
ATOM 10776 N N . THR A 1 74 ? -11.056 20.971 4.678 1.00 0.00 72 THR A N 7
ATOM 10777 C CA . THR A 1 74 ? -10.216 20.037 5.460 1.00 0.00 72 THR A CA 7
ATOM 10778 C C . THR A 1 74 ? -9.678 18.888 4.560 1.00 0.00 72 THR A C 7
ATOM 10779 O O . THR A 1 74 ? -8.498 18.524 4.628 1.00 0.00 72 THR A O 7
ATOM 10790 N N . TRP A 1 75 ? -10.555 18.384 3.674 1.00 0.00 73 TRP A N 7
ATOM 10791 C CA . TRP A 1 75 ? -10.205 17.383 2.644 1.00 0.00 73 TRP A CA 7
ATOM 10792 C C . TRP A 1 75 ? -9.327 18.004 1.524 1.00 0.00 73 TRP A C 7
ATOM 10793 O O . TRP A 1 75 ? -8.486 17.316 0.931 1.00 0.00 73 TRP A O 7
ATOM 10814 N N . ALA A 1 76 ? -9.552 19.299 1.228 1.00 0.00 74 ALA A N 7
ATOM 10815 C CA . ALA A 1 76 ? -8.823 20.024 0.158 1.00 0.00 74 ALA A CA 7
ATOM 10816 C C . ALA A 1 76 ? -7.362 20.306 0.560 1.00 0.00 74 ALA A C 7
ATOM 10817 O O . ALA A 1 76 ? -6.489 20.352 -0.305 1.00 0.00 74 ALA A O 7
ATOM 10824 N N . LYS A 1 77 ? -7.113 20.490 1.880 1.00 0.00 75 LYS A N 7
ATOM 10825 C CA . LYS A 1 77 ? -5.754 20.742 2.428 1.00 0.00 75 LYS A CA 7
ATOM 10826 C C . LYS A 1 77 ? -4.958 19.432 2.458 1.00 0.00 75 LYS A C 7
ATOM 10827 O O . LYS A 1 77 ? -3.737 19.426 2.271 1.00 0.00 75 LYS A O 7
ATOM 10846 N N . TYR A 1 78 ? -5.691 18.335 2.731 1.00 0.00 76 TYR A N 7
ATOM 10847 C CA . TYR A 1 78 ? -5.182 16.954 2.695 1.00 0.00 76 TYR A CA 7
ATOM 10848 C C . TYR A 1 78 ? -4.534 16.659 1.325 1.00 0.00 76 TYR A C 7
ATOM 10849 O O . TYR A 1 78 ? -3.381 16.218 1.247 1.00 0.00 76 TYR A O 7
ATOM 10867 N N . ARG A 1 79 ? -5.296 16.953 0.262 1.00 0.00 77 ARG A N 7
ATOM 10868 C CA . ARG A 1 79 ? -4.890 16.711 -1.134 1.00 0.00 77 ARG A CA 7
ATOM 10869 C C . ARG A 1 79 ? -3.765 17.701 -1.546 1.00 0.00 77 ARG A C 7
ATOM 10870 O O . ARG A 1 79 ? -2.751 17.296 -2.128 1.00 0.00 77 ARG A O 7
ATOM 10891 N N . GLN A 1 80 ? -3.989 19.000 -1.242 1.00 0.00 78 GLN A N 7
ATOM 10892 C CA . GLN A 1 80 ? -3.016 20.113 -1.447 1.00 0.00 78 GLN A CA 7
ATOM 10893 C C . GLN A 1 80 ? -1.611 19.817 -0.883 1.00 0.00 78 GLN A C 7
ATOM 10894 O O . GLN A 1 80 ? -0.596 20.197 -1.486 1.00 0.00 78 GLN A O 7
ATOM 10908 N N . ALA A 1 81 ? -1.565 19.158 0.275 1.00 0.00 79 ALA A N 7
ATOM 10909 C CA . ALA A 1 81 ? -0.304 18.791 0.933 1.00 0.00 79 ALA A CA 7
ATOM 10910 C C . ALA A 1 81 ? 0.487 17.792 0.069 1.00 0.00 79 ALA A C 7
ATOM 10911 O O . ALA A 1 81 ? 1.668 18.006 -0.231 1.00 0.00 79 ALA A O 7
ATOM 10918 N N . LEU A 1 82 ? -0.214 16.723 -0.331 1.00 0.00 80 LEU A N 7
ATOM 10919 C CA . LEU A 1 82 ? 0.337 15.607 -1.116 1.00 0.00 80 LEU A CA 7
ATOM 10920 C C . LEU A 1 82 ? 0.901 16.041 -2.489 1.00 0.00 80 LEU A C 7
ATOM 10921 O O . LEU A 1 82 ? 1.888 15.463 -2.955 1.00 0.00 80 LEU A O 7
ATOM 10937 N N . ARG A 1 83 ? 0.273 17.056 -3.132 1.00 0.00 81 ARG A N 7
ATOM 10938 C CA . ARG A 1 83 ? 0.734 17.552 -4.458 1.00 0.00 81 ARG A CA 7
ATOM 10939 C C . ARG A 1 83 ? 1.995 18.436 -4.319 1.00 0.00 81 ARG A C 7
ATOM 10940 O O . ARG A 1 83 ? 2.806 18.525 -5.243 1.00 0.00 81 ARG A O 7
ATOM 10961 N N . ASP A 1 84 ? 2.134 19.078 -3.146 1.00 0.00 82 ASP A N 7
ATOM 10962 C CA . ASP A 1 84 ? 3.212 20.049 -2.857 1.00 0.00 82 ASP A CA 7
ATOM 10963 C C . ASP A 1 84 ? 4.519 19.335 -2.436 1.00 0.00 82 ASP A C 7
ATOM 10964 O O . ASP A 1 84 ? 5.591 19.956 -2.422 1.00 0.00 82 ASP A O 7
ATOM 10973 N N . LEU A 1 85 ? 4.422 18.028 -2.116 1.00 0.00 83 LEU A N 7
ATOM 10974 C CA . LEU A 1 85 ? 5.581 17.198 -1.722 1.00 0.00 83 LEU A CA 7
ATOM 10975 C C . LEU A 1 85 ? 6.613 17.112 -2.885 1.00 0.00 83 LEU A C 7
ATOM 10976 O O . LEU A 1 85 ? 6.195 16.957 -4.037 1.00 0.00 83 LEU A O 7
ATOM 10992 N N . PRO A 1 86 ? 7.964 17.234 -2.610 1.00 0.00 84 PRO A N 7
ATOM 10993 C CA . PRO A 1 86 ? 9.040 17.1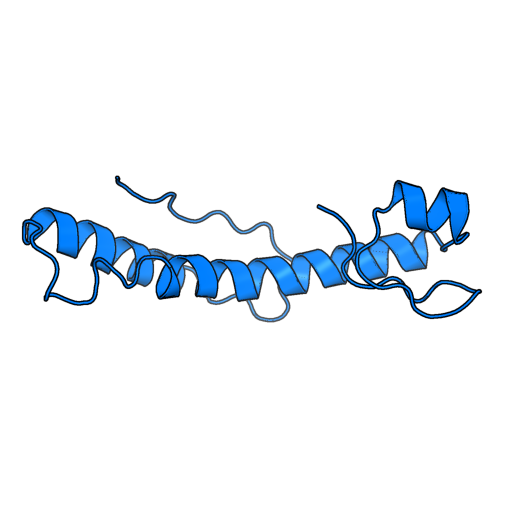68 -3.655 1.00 0.00 84 PRO A CA 7
ATOM 10994 C C . PRO A 1 86 ? 9.301 15.713 -4.136 1.00 0.00 84 PRO A C 7
ATOM 10995 O O . PRO A 1 86 ? 10.431 15.207 -4.095 1.00 0.00 84 PRO A O 7
ATOM 11006 N N . GLU A 1 87 ? 8.238 15.082 -4.655 1.00 0.00 85 GLU A N 7
ATOM 11007 C CA . GLU A 1 87 ? 8.209 13.655 -5.022 1.00 0.00 85 GLU A CA 7
ATOM 11008 C C . GLU A 1 87 ? 8.625 13.417 -6.487 1.00 0.00 85 GLU A C 7
ATOM 11009 O O . GLU A 1 87 ? 8.487 12.302 -7.000 1.00 0.00 85 GLU A O 7
ATOM 11021 N N . THR A 1 88 ? 9.130 14.472 -7.143 1.00 0.00 86 THR A N 7
ATOM 11022 C CA . THR A 1 88 ? 9.813 14.363 -8.446 1.00 0.00 86 THR A CA 7
ATOM 11023 C C . THR A 1 88 ? 11.061 13.463 -8.311 1.00 0.00 86 THR A C 7
ATOM 11024 O O . THR A 1 88 ? 11.306 12.575 -9.135 1.00 0.00 86 THR A O 7
ATOM 11035 N N . VAL A 1 89 ? 11.820 13.707 -7.225 1.00 0.00 87 VAL A N 7
ATOM 11036 C CA . VAL A 1 89 ? 13.033 12.948 -6.862 1.00 0.00 87 VAL A CA 7
ATOM 11037 C C . VAL A 1 89 ? 12.718 11.989 -5.671 1.00 0.00 87 VAL A C 7
ATOM 11038 O O . VAL A 1 89 ? 13.620 11.361 -5.101 1.00 0.00 87 VAL A O 7
ATOM 11051 N N . THR A 1 90 ? 11.407 11.854 -5.361 1.00 0.00 88 THR A N 7
ATOM 11052 C CA . THR A 1 90 ? 10.878 11.152 -4.164 1.00 0.00 88 THR A CA 7
ATOM 11053 C C . THR A 1 90 ? 11.635 11.541 -2.879 1.00 0.00 88 THR A C 7
ATOM 11054 O O . THR A 1 90 ? 12.561 10.843 -2.439 1.00 0.00 88 THR A O 7
ATOM 11065 N N . ASP A 1 91 ? 11.250 12.697 -2.325 1.00 0.00 89 ASP A N 7
ATOM 11066 C CA . ASP A 1 91 ? 11.859 13.275 -1.117 1.00 0.00 89 ASP A CA 7
ATOM 11067 C C . ASP A 1 91 ? 11.523 12.437 0.122 1.00 0.00 89 ASP A C 7
ATOM 11068 O O . ASP A 1 91 ? 12.386 12.195 0.986 1.00 0.00 89 ASP A O 7
ATOM 11077 N N . LEU A 1 92 ? 10.266 12.001 0.187 1.00 0.00 90 LEU A N 7
ATOM 11078 C CA . LEU A 1 92 ? 9.737 11.245 1.319 1.00 0.00 90 LEU A CA 7
ATOM 11079 C C . LEU A 1 92 ? 10.169 9.765 1.242 1.00 0.00 90 LEU A C 7
ATOM 11080 O O . LEU A 1 92 ? 9.497 8.929 0.625 1.00 0.00 90 LEU A O 7
ATOM 11096 N N . SER A 1 93 ? 11.343 9.473 1.822 1.00 0.00 91 SER A N 7
ATOM 11097 C CA . SER A 1 93 ? 11.728 8.109 2.205 1.00 0.00 91 SER A CA 7
ATOM 11098 C C . SER A 1 93 ? 11.008 7.785 3.527 1.00 0.00 91 SER A C 7
ATOM 11099 O O . SER A 1 93 ? 10.398 6.724 3.694 1.00 0.00 91 SER A O 7
ATOM 11107 N N . GLN A 1 94 ? 11.100 8.755 4.457 1.00 0.00 92 GLN A N 7
ATOM 11108 C CA . GLN A 1 94 ? 10.317 8.780 5.689 1.00 0.00 92 GLN A CA 7
ATOM 11109 C C . GLN A 1 94 ? 8.982 9.475 5.378 1.00 0.00 92 GLN A C 7
ATOM 11110 O O . GLN A 1 94 ? 8.852 10.698 5.546 1.00 0.00 92 GLN A O 7
ATOM 11124 N N . ILE A 1 95 ? 8.021 8.705 4.837 1.00 0.00 93 ILE A N 7
ATOM 11125 C CA . ILE A 1 95 ? 6.718 9.240 4.433 1.00 0.00 93 ILE A CA 7
ATOM 11126 C C . ILE A 1 95 ? 5.916 9.670 5.670 1.00 0.00 93 ILE A C 7
ATOM 11127 O O . ILE A 1 95 ? 5.444 8.843 6.441 1.00 0.00 93 ILE A O 7
ATOM 11143 N N . VAL A 1 96 ? 5.872 10.986 5.929 1.00 0.00 94 VAL A N 7
ATOM 11144 C CA . VAL A 1 96 ? 5.000 11.571 6.945 1.00 0.00 94 VAL A CA 7
ATOM 11145 C C . VAL A 1 96 ? 4.086 12.545 6.205 1.00 0.00 94 VAL A C 7
ATOM 11146 O O . VAL A 1 96 ? 4.410 13.723 6.027 1.00 0.00 94 VAL A O 7
ATOM 11159 N N . TRP A 1 97 ? 2.996 11.989 5.677 1.00 0.00 95 TRP A N 7
ATOM 11160 C CA . TRP A 1 97 ? 1.976 12.727 4.921 1.00 0.00 95 TRP A CA 7
ATOM 11161 C C . TRP A 1 97 ? 0.679 12.805 5.753 1.00 0.00 95 TRP A C 7
ATOM 11162 O O . TRP A 1 97 ? 0.535 12.038 6.720 1.00 0.00 95 TRP A O 7
ATOM 11183 N N . PRO A 1 98 ? -0.275 13.739 5.425 1.00 0.00 96 PRO A N 7
ATOM 11184 C CA . PRO A 1 98 ? -1.532 13.895 6.202 1.00 0.00 96 PRO A CA 7
ATOM 11185 C C . PRO A 1 98 ? -2.389 12.603 6.240 1.00 0.00 96 PRO A C 7
ATOM 11186 O O . PRO A 1 98 ? -2.421 11.832 5.274 1.00 0.00 96 PRO A O 7
ATOM 11197 N N . GLN A 1 99 ? -3.033 12.374 7.393 1.00 0.00 97 GLN A N 7
ATOM 11198 C CA . GLN A 1 99 ? -4.062 11.334 7.560 1.00 0.00 97 GLN A CA 7
ATOM 11199 C C . GLN A 1 99 ? -5.435 11.969 7.300 1.00 0.00 97 GLN A C 7
ATOM 11200 O O . GLN A 1 99 ? -5.674 13.115 7.708 1.00 0.00 97 GLN A O 7
ATOM 11214 N N . LEU A 1 100 ? -6.324 11.227 6.608 1.00 0.00 98 LEU A N 7
ATOM 11215 C CA . LEU A 1 100 ? -7.652 11.736 6.224 1.00 0.00 98 LEU A CA 7
ATOM 11216 C C . LEU A 1 100 ? -8.520 12.052 7.469 1.00 0.00 98 LEU A C 7
ATOM 11217 O O . LEU A 1 100 ? -8.453 11.325 8.463 1.00 0.00 98 LEU A O 7
ATOM 11233 N N . PRO A 1 101 ? -9.320 13.174 7.435 1.00 0.00 99 PRO A N 7
ATOM 11234 C CA . PRO A 1 101 ? -10.031 13.727 8.632 1.00 0.00 99 PRO A CA 7
ATOM 11235 C C . PRO A 1 101 ? -11.054 12.759 9.272 1.00 0.00 99 PRO A C 7
ATOM 11236 O O . PRO A 1 101 ? -11.429 12.929 10.440 1.00 0.00 99 PRO A O 7
ATOM 11247 N N . VAL A 1 102 ? -11.494 11.761 8.501 1.00 0.00 100 VAL A N 7
ATOM 11248 C CA . VAL A 1 102 ? -12.490 10.777 8.939 1.00 0.00 100 VAL A CA 7
ATOM 11249 C C . VAL A 1 102 ? -11.809 9.683 9.816 1.00 0.00 100 VAL A C 7
ATOM 11250 O O . VAL A 1 102 ? -11.194 8.752 9.267 1.00 0.00 100 VAL A O 7
ATOM 11264 N N . MET A 1 3 ? 7.268 -3.957 7.530 1.00 0.00 1 MET A N 8
ATOM 11265 C CA . MET A 1 3 ? 7.649 -3.995 6.099 1.00 0.00 1 MET A CA 8
ATOM 11266 C C . MET A 1 3 ? 8.219 -5.383 5.743 1.00 0.00 1 MET A C 8
ATOM 11267 O O . MET A 1 3 ? 9.191 -5.834 6.353 1.00 0.00 1 MET A O 8
ATOM 11281 N N . LEU A 1 4 ? 7.581 -6.042 4.763 1.00 0.00 2 LEU A N 8
ATOM 11282 C CA . LEU A 1 4 ? 8.028 -7.323 4.185 1.00 0.00 2 LEU A CA 8
ATOM 11283 C C . LEU A 1 4 ? 8.345 -7.121 2.698 1.00 0.00 2 LEU A C 8
ATOM 11284 O O . LEU A 1 4 ? 7.840 -6.171 2.085 1.00 0.00 2 LEU A O 8
ATOM 11300 N N . LEU A 1 5 ? 9.207 -7.982 2.134 1.00 0.00 3 LEU A N 8
ATOM 11301 C CA . LEU A 1 5 ? 9.526 -7.990 0.688 1.00 0.00 3 LEU A CA 8
ATOM 11302 C C . LEU A 1 5 ? 8.256 -8.156 -0.167 1.00 0.00 3 LEU A C 8
ATOM 11303 O O . LEU A 1 5 ? 7.331 -8.857 0.228 1.00 0.00 3 LEU A O 8
ATOM 11319 N N . HIS A 1 6 ? 8.269 -7.547 -1.351 1.00 0.00 4 HIS A N 8
ATOM 11320 C CA . HIS A 1 6 ? 7.099 -7.491 -2.260 1.00 0.00 4 HIS A CA 8
ATOM 11321 C C . HIS A 1 6 ? 7.264 -8.539 -3.372 1.00 0.00 4 HIS A C 8
ATOM 11322 O O . HIS A 1 6 ? 6.294 -9.154 -3.818 1.00 0.00 4 HIS A O 8
ATOM 11337 N N . SER A 1 7 ? 8.521 -8.722 -3.801 1.00 0.00 5 SER A N 8
ATOM 11338 C CA . SER A 1 7 ? 8.888 -9.649 -4.873 1.00 0.00 5 SER A CA 8
ATOM 11339 C C . SER A 1 7 ? 10.414 -9.867 -4.837 1.00 0.00 5 SER A C 8
ATOM 11340 O O . SER A 1 7 ? 11.180 -9.047 -5.359 1.00 0.00 5 SER A O 8
ATOM 11348 N N . VAL A 1 8 ? 10.846 -10.945 -4.156 1.00 0.00 6 VAL A N 8
ATOM 11349 C CA . VAL A 1 8 ? 12.266 -11.318 -4.033 1.00 0.00 6 VAL A CA 8
ATOM 11350 C C . VAL A 1 8 ? 12.579 -12.517 -4.946 1.00 0.00 6 VAL A C 8
ATOM 11351 O O . VAL A 1 8 ? 11.934 -13.572 -4.847 1.00 0.00 6 VAL A O 8
ATOM 11364 N N . GLU A 1 9 ? 13.547 -12.345 -5.857 1.00 0.00 7 GLU A N 8
ATOM 11365 C CA . GLU A 1 9 ? 13.990 -13.415 -6.752 1.00 0.00 7 GLU A CA 8
ATOM 11366 C C . GLU A 1 9 ? 15.052 -14.262 -6.040 1.00 0.00 7 GLU A C 8
ATOM 11367 O O . GLU A 1 9 ? 16.234 -13.916 -6.006 1.00 0.00 7 GLU A O 8
ATOM 11379 N N . THR A 1 10 ? 14.561 -15.333 -5.394 1.00 0.00 8 THR A N 8
ATOM 11380 C CA . THR A 1 10 ? 15.380 -16.338 -4.699 1.00 0.00 8 THR A CA 8
ATOM 11381 C C . THR A 1 10 ? 16.052 -17.274 -5.743 1.00 0.00 8 THR A C 8
ATOM 11382 O O . THR A 1 10 ? 15.622 -17.287 -6.904 1.00 0.00 8 THR A O 8
ATOM 11393 N N . PRO A 1 11 ? 17.129 -18.054 -5.377 1.00 0.00 9 PRO A N 8
ATOM 11394 C CA . PRO A 1 11 ? 17.774 -19.044 -6.307 1.00 0.00 9 PRO A CA 8
ATOM 11395 C C . PRO A 1 11 ? 16.797 -20.072 -6.957 1.00 0.00 9 PRO A C 8
ATOM 11396 O O . PRO A 1 11 ? 17.059 -20.575 -8.056 1.00 0.00 9 PRO A O 8
ATOM 11407 N N . ARG A 1 12 ? 15.672 -20.357 -6.269 1.00 0.00 10 ARG A N 8
ATOM 11408 C CA . ARG A 1 12 ? 14.633 -21.318 -6.739 1.00 0.00 10 ARG A CA 8
ATOM 11409 C C . ARG A 1 12 ? 13.533 -20.629 -7.586 1.00 0.00 10 ARG A C 8
ATOM 11410 O O . ARG A 1 12 ? 12.724 -21.310 -8.232 1.00 0.00 10 ARG A O 8
ATOM 11431 N N . GLY A 1 13 ? 13.499 -19.283 -7.566 1.00 0.00 11 GLY A N 8
ATOM 11432 C CA . GLY A 1 13 ? 12.533 -18.499 -8.358 1.00 0.00 11 GLY A CA 8
ATOM 11433 C C . GLY A 1 13 ? 12.101 -17.225 -7.658 1.00 0.00 11 GLY A C 8
ATOM 11434 O O . GLY A 1 13 ? 12.627 -16.880 -6.609 1.00 0.00 11 GLY A O 8
ATOM 11438 N N . GLU A 1 14 ? 11.121 -16.528 -8.242 1.00 0.00 12 GLU A N 8
ATOM 11439 C CA . GLU A 1 14 ? 10.602 -15.261 -7.696 1.00 0.00 12 GLU A CA 8
ATOM 11440 C C . GLU A 1 14 ? 9.477 -15.561 -6.694 1.00 0.00 12 GLU A C 8
ATOM 11441 O O . GLU A 1 14 ? 8.595 -16.377 -6.978 1.00 0.00 12 GLU A O 8
ATOM 11453 N N . ILE A 1 15 ? 9.509 -14.882 -5.531 1.00 0.00 13 ILE A N 8
ATOM 11454 C CA . ILE A 1 15 ? 8.635 -15.164 -4.375 1.00 0.00 13 ILE A CA 8
ATOM 11455 C C . ILE A 1 15 ? 8.018 -13.836 -3.898 1.00 0.00 13 ILE A C 8
ATOM 11456 O O . ILE A 1 15 ? 8.738 -12.928 -3.472 1.00 0.00 13 ILE A O 8
ATOM 11472 N N . LEU A 1 16 ? 6.687 -13.738 -3.983 1.00 0.00 14 LEU A N 8
ATOM 11473 C CA . LEU A 1 16 ? 5.935 -12.515 -3.649 1.00 0.00 14 LEU A CA 8
ATOM 11474 C C . LEU A 1 16 ? 5.644 -12.434 -2.143 1.00 0.00 14 LEU A C 8
ATOM 11475 O O . LEU A 1 16 ? 5.605 -13.466 -1.475 1.00 0.00 14 LEU A O 8
ATOM 11491 N N . ASN A 1 17 ? 5.431 -11.183 -1.662 1.00 0.00 15 ASN A N 8
ATOM 11492 C CA . ASN A 1 17 ? 4.971 -10.827 -0.289 1.00 0.00 15 ASN A CA 8
ATOM 11493 C C . ASN A 1 17 ? 5.430 -11.794 0.831 1.00 0.00 15 ASN A C 8
ATOM 11494 O O . ASN A 1 17 ? 4.647 -12.594 1.351 1.00 0.00 15 ASN A O 8
ATOM 11505 N N . VAL A 1 18 ? 6.732 -11.730 1.166 1.00 0.00 16 VAL A N 8
ATOM 11506 C CA . VAL A 1 18 ? 7.339 -12.552 2.247 1.00 0.00 16 VAL A CA 8
ATOM 11507 C C . VAL A 1 18 ? 8.238 -11.690 3.131 1.00 0.00 16 VAL A C 8
ATOM 11508 O O . VAL A 1 18 ? 8.757 -10.665 2.694 1.00 0.00 16 VAL A O 8
ATOM 11521 N N . SER A 1 19 ? 8.408 -12.138 4.378 1.00 0.00 17 SER A N 8
ATOM 11522 C CA . SER A 1 19 ? 9.331 -11.531 5.336 1.00 0.00 17 SER A CA 8
ATOM 11523 C C . SER A 1 19 ? 10.775 -11.921 4.963 1.00 0.00 17 SER A C 8
ATOM 11524 O O . SER A 1 19 ? 11.010 -13.053 4.529 1.00 0.00 17 SER A O 8
ATOM 11532 N N . GLU A 1 20 ? 11.712 -10.962 5.116 1.00 0.00 18 GLU A N 8
ATOM 11533 C CA . GLU A 1 20 ? 13.158 -11.158 4.815 1.00 0.00 18 GLU A CA 8
ATOM 11534 C C . GLU A 1 20 ? 13.726 -12.419 5.520 1.00 0.00 18 GLU A C 8
ATOM 11535 O O . GLU A 1 20 ? 14.552 -13.150 4.953 1.00 0.00 18 GLU A O 8
ATOM 11547 N N . GLN A 1 21 ? 13.254 -12.651 6.758 1.00 0.00 19 GLN A N 8
ATOM 11548 C CA . GLN A 1 21 ? 13.657 -13.801 7.588 1.00 0.00 19 GLN A CA 8
ATOM 11549 C C . GLN A 1 21 ? 13.176 -15.144 6.986 1.00 0.00 19 GLN A C 8
ATOM 11550 O O . GLN A 1 21 ? 13.940 -16.106 6.944 1.00 0.00 19 GLN A O 8
ATOM 11564 N N . GLU A 1 22 ? 11.914 -15.184 6.507 1.00 0.00 20 GLU A N 8
ATOM 11565 C CA . GLU A 1 22 ? 11.313 -16.405 5.918 1.00 0.00 20 GLU A CA 8
ATOM 11566 C C . GLU A 1 22 ? 11.953 -16.710 4.560 1.00 0.00 20 GLU A C 8
ATOM 11567 O O . GLU A 1 22 ? 12.299 -17.858 4.274 1.00 0.00 20 GLU A O 8
ATOM 11579 N N . ALA A 1 23 ? 12.045 -15.663 3.727 1.00 0.00 21 ALA A N 8
ATOM 11580 C CA . ALA A 1 23 ? 12.732 -15.708 2.431 1.00 0.00 21 ALA A CA 8
ATOM 11581 C C . ALA A 1 23 ? 14.117 -16.396 2.518 1.00 0.00 21 ALA A C 8
ATOM 11582 O O . ALA A 1 23 ? 14.376 -17.329 1.770 1.00 0.00 21 ALA A O 8
ATOM 11589 N N . ARG A 1 24 ? 14.967 -15.973 3.468 1.00 0.00 22 ARG A N 8
ATOM 11590 C CA . ARG A 1 24 ? 16.322 -16.558 3.633 1.00 0.00 22 ARG A CA 8
ATOM 11591 C C . ARG A 1 24 ? 16.269 -17.974 4.238 1.00 0.00 22 ARG A C 8
ATOM 11592 O O . ARG A 1 24 ? 17.128 -18.808 3.934 1.00 0.00 22 ARG A O 8
ATOM 11613 N N . ASP A 1 25 ? 15.264 -18.240 5.092 1.00 0.00 23 ASP A N 8
ATOM 11614 C CA . ASP A 1 25 ? 15.174 -19.503 5.863 1.00 0.00 23 ASP A CA 8
ATOM 11615 C C . ASP A 1 25 ? 14.650 -20.650 4.978 1.00 0.00 23 ASP A C 8
ATOM 11616 O O . ASP A 1 25 ? 15.366 -21.617 4.695 1.00 0.00 23 ASP A O 8
ATOM 11625 N N . VAL A 1 26 ? 13.398 -20.494 4.520 1.00 0.00 24 VAL A N 8
ATOM 11626 C CA . VAL A 1 26 ? 12.666 -21.512 3.743 1.00 0.00 24 VAL A CA 8
ATOM 11627 C C . VAL A 1 26 ? 13.073 -21.474 2.259 1.00 0.00 24 VAL A C 8
ATOM 11628 O O . VAL A 1 26 ? 13.435 -22.501 1.671 1.00 0.00 24 VAL A O 8
ATOM 11641 N N . PHE A 1 27 ? 13.018 -20.266 1.674 1.00 0.00 25 PHE A N 8
ATOM 11642 C CA . PHE A 1 27 ? 13.199 -20.055 0.217 1.00 0.00 25 PHE A CA 8
ATOM 11643 C C . PHE A 1 27 ? 14.676 -19.864 -0.163 1.00 0.00 25 PHE A C 8
ATOM 11644 O O . PHE A 1 27 ? 14.985 -19.723 -1.349 1.00 0.00 25 PHE A O 8
ATOM 11661 N N . GLY A 1 28 ? 15.566 -19.852 0.856 1.00 0.00 26 GLY A N 8
ATOM 11662 C CA . GLY A 1 28 ? 17.017 -19.783 0.650 1.00 0.00 26 GLY A CA 8
ATOM 11663 C C . GLY A 1 28 ? 17.474 -18.558 -0.138 1.00 0.00 26 GLY A C 8
ATOM 11664 O O . GLY A 1 28 ? 18.450 -18.625 -0.893 1.00 0.00 26 GLY A O 8
ATOM 11668 N N . ALA A 1 29 ? 16.757 -17.441 0.067 1.00 0.00 27 ALA A N 8
ATOM 11669 C CA . ALA A 1 29 ? 16.927 -16.202 -0.702 1.00 0.00 27 ALA A CA 8
ATOM 11670 C C . ALA A 1 29 ? 18.306 -15.580 -0.490 1.00 0.00 27 ALA A C 8
ATOM 11671 O O . ALA A 1 29 ? 18.763 -15.444 0.651 1.00 0.00 27 ALA A O 8
ATOM 11678 N N . SER A 1 30 ? 18.938 -15.193 -1.606 1.00 0.00 28 SER A N 8
ATOM 11679 C CA . SER A 1 30 ? 20.225 -14.492 -1.611 1.00 0.00 28 SER A CA 8
ATOM 11680 C C . SER A 1 30 ? 20.107 -13.168 -0.846 1.00 0.00 28 SER A C 8
ATOM 11681 O O . SER A 1 30 ? 19.101 -12.475 -0.986 1.00 0.00 28 SER A O 8
ATOM 11689 N N . GLU A 1 31 ? 21.125 -12.819 -0.054 1.00 0.00 29 GLU A N 8
ATOM 11690 C CA . GLU A 1 31 ? 21.106 -11.590 0.766 1.00 0.00 29 GLU A CA 8
ATOM 11691 C C . GLU A 1 31 ? 21.230 -10.330 -0.123 1.00 0.00 29 GLU A C 8
ATOM 11692 O O . GLU A 1 31 ? 20.791 -9.242 0.268 1.00 0.00 29 GLU A O 8
ATOM 11704 N N . GLN A 1 32 ? 21.841 -10.507 -1.318 1.00 0.00 30 GLN A N 8
ATOM 11705 C CA . GLN A 1 32 ? 21.834 -9.502 -2.406 1.00 0.00 30 GLN A CA 8
ATOM 11706 C C . GLN A 1 32 ? 20.389 -9.220 -2.872 1.00 0.00 30 GLN A C 8
ATOM 11707 O O . GLN A 1 32 ? 20.022 -8.069 -3.134 1.00 0.00 30 GLN A O 8
ATOM 11721 N N . ALA A 1 33 ? 19.585 -10.299 -2.952 1.00 0.00 31 ALA A N 8
ATOM 11722 C CA . ALA A 1 33 ? 18.190 -10.232 -3.412 1.00 0.00 31 ALA A CA 8
ATOM 11723 C C . ALA A 1 33 ? 17.320 -9.588 -2.325 1.00 0.00 31 ALA A C 8
ATOM 11724 O O . ALA A 1 33 ? 16.557 -8.696 -2.613 1.00 0.00 31 ALA A O 8
ATOM 11731 N N . ILE A 1 34 ? 17.420 -10.108 -1.079 1.00 0.00 32 ILE A N 8
ATOM 11732 C CA . ILE A 1 34 ? 16.871 -9.449 0.149 1.00 0.00 32 ILE A CA 8
ATOM 11733 C C . ILE A 1 34 ? 17.164 -7.939 0.217 1.00 0.00 32 ILE A C 8
ATOM 11734 O O . ILE A 1 34 ? 16.298 -7.161 0.614 1.00 0.00 32 ILE A O 8
ATOM 11750 N N . ALA A 1 35 ? 18.363 -7.530 -0.218 1.00 0.00 33 ALA A N 8
ATOM 11751 C CA . ALA A 1 35 ? 18.787 -6.124 -0.126 1.00 0.00 33 ALA A CA 8
ATOM 11752 C C . ALA A 1 35 ? 18.083 -5.295 -1.217 1.00 0.00 33 ALA A C 8
ATOM 11753 O O . ALA A 1 35 ? 17.459 -4.267 -0.930 1.00 0.00 33 ALA A O 8
ATOM 11760 N N . ASP A 1 36 ? 18.236 -5.763 -2.470 1.00 0.00 34 ASP A N 8
ATOM 11761 C CA . ASP A 1 36 ? 17.593 -5.170 -3.668 1.00 0.00 34 ASP A CA 8
ATOM 11762 C C . ASP A 1 36 ? 16.072 -5.076 -3.539 1.00 0.00 34 ASP A C 8
ATOM 11763 O O . ASP A 1 36 ? 15.496 -4.035 -3.838 1.00 0.00 34 ASP A O 8
ATOM 11772 N N . ALA A 1 37 ? 15.462 -6.181 -3.106 1.00 0.00 35 ALA A N 8
ATOM 11773 C CA . ALA A 1 37 ? 13.999 -6.332 -3.007 1.00 0.00 35 ALA A CA 8
ATOM 11774 C C . ALA A 1 37 ? 13.447 -5.527 -1.838 1.00 0.00 35 ALA A C 8
ATOM 11775 O O . ALA A 1 37 ? 12.308 -5.104 -1.881 1.00 0.00 35 ALA A O 8
ATOM 11782 N N . ARG A 1 38 ? 14.254 -5.342 -0.777 1.00 0.00 36 ARG A N 8
ATOM 11783 C CA . ARG A 1 38 ? 13.886 -4.454 0.342 1.00 0.00 36 ARG A CA 8
ATOM 11784 C C . ARG A 1 38 ? 13.902 -3.006 -0.137 1.00 0.00 36 ARG A C 8
ATOM 11785 O O . ARG A 1 38 ? 12.954 -2.258 0.097 1.00 0.00 36 ARG A O 8
ATOM 11806 N N . LYS A 1 39 ? 14.985 -2.641 -0.840 1.00 0.00 37 LYS A N 8
ATOM 11807 C CA . LYS A 1 39 ? 15.111 -1.343 -1.519 1.00 0.00 37 LYS A CA 8
ATOM 11808 C C . LYS A 1 39 ? 13.987 -1.131 -2.546 1.00 0.00 37 LYS A C 8
ATOM 11809 O O . LYS A 1 39 ? 13.491 -0.024 -2.682 1.00 0.00 37 LYS A O 8
ATOM 11828 N N . ALA A 1 40 ? 13.566 -2.215 -3.219 1.00 0.00 38 ALA A N 8
ATOM 11829 C CA . ALA A 1 40 ? 12.588 -2.152 -4.318 1.00 0.00 38 ALA A CA 8
ATOM 11830 C C . ALA A 1 40 ? 11.172 -2.005 -3.764 1.00 0.00 38 ALA A C 8
ATOM 11831 O O . ALA A 1 40 ? 10.377 -1.243 -4.301 1.00 0.00 38 ALA A O 8
ATOM 11838 N N . THR A 1 41 ? 10.886 -2.755 -2.677 1.00 0.00 39 THR A N 8
ATOM 11839 C CA . THR A 1 41 ? 9.591 -2.713 -1.976 1.00 0.00 39 THR A CA 8
ATOM 11840 C C . THR A 1 41 ? 9.383 -1.322 -1.388 1.00 0.00 39 THR A C 8
ATOM 11841 O O . THR A 1 41 ? 8.345 -0.729 -1.604 1.00 0.00 39 THR A O 8
ATOM 11852 N N . ILE A 1 42 ? 10.418 -0.811 -0.686 1.00 0.00 40 ILE A N 8
ATOM 11853 C CA . ILE A 1 42 ? 10.408 0.539 -0.106 1.00 0.00 40 ILE A CA 8
ATOM 11854 C C . ILE A 1 42 ? 10.193 1.577 -1.218 1.00 0.00 40 ILE A C 8
ATOM 11855 O O . ILE A 1 42 ? 9.150 2.198 -1.255 1.00 0.00 40 ILE A O 8
ATOM 11871 N N . LEU A 1 43 ? 11.122 1.628 -2.188 1.00 0.00 41 LEU A N 8
ATOM 11872 C CA . LEU A 1 43 ? 11.120 2.614 -3.308 1.00 0.00 41 LEU A CA 8
ATOM 11873 C C . LEU A 1 43 ? 9.777 2.625 -4.078 1.00 0.00 41 LEU A C 8
ATOM 11874 O O . LEU A 1 43 ? 9.292 3.692 -4.485 1.00 0.00 41 LEU A O 8
ATOM 11890 N N . GLN A 1 44 ? 9.160 1.441 -4.204 1.00 0.00 42 GLN A N 8
ATOM 11891 C CA . GLN A 1 44 ? 7.898 1.262 -4.935 1.00 0.00 42 GLN A CA 8
ATOM 11892 C C . GLN A 1 44 ? 6.733 1.782 -4.074 1.00 0.00 42 GLN A C 8
ATOM 11893 O O . GLN A 1 44 ? 5.917 2.595 -4.523 1.00 0.00 42 GLN A O 8
ATOM 11907 N N . THR A 1 45 ? 6.731 1.324 -2.807 1.00 0.00 43 THR A N 8
ATOM 11908 C CA . THR A 1 45 ? 5.667 1.580 -1.831 1.00 0.00 43 THR A CA 8
ATOM 11909 C C . THR A 1 45 ? 5.618 3.061 -1.448 1.00 0.00 43 THR A C 8
ATOM 11910 O O . THR A 1 45 ? 4.552 3.589 -1.328 1.00 0.00 43 THR A O 8
ATOM 11921 N N . LEU A 1 46 ? 6.774 3.743 -1.323 1.00 0.00 44 LEU A N 8
ATOM 11922 C CA . LEU A 1 46 ? 6.807 5.165 -0.890 1.00 0.00 44 LEU A CA 8
ATOM 11923 C C . LEU A 1 46 ? 6.090 6.072 -1.915 1.00 0.00 44 LEU A C 8
ATOM 11924 O O . LEU A 1 46 ? 5.564 7.136 -1.556 1.00 0.00 44 LEU A O 8
ATOM 11940 N N . ARG A 1 47 ? 6.080 5.625 -3.186 1.00 0.00 45 ARG A N 8
ATOM 11941 C CA . ARG A 1 47 ? 5.361 6.299 -4.271 1.00 0.00 45 ARG A CA 8
ATOM 11942 C C . ARG A 1 47 ? 3.869 5.890 -4.250 1.00 0.00 45 ARG A C 8
ATOM 11943 O O . ARG A 1 47 ? 2.989 6.744 -4.147 1.00 0.00 45 ARG A O 8
ATOM 11964 N N . ILE A 1 48 ? 3.619 4.563 -4.323 1.00 0.00 46 ILE A N 8
ATOM 11965 C CA . ILE A 1 48 ? 2.253 3.980 -4.432 1.00 0.00 46 ILE A CA 8
ATOM 11966 C C . ILE A 1 48 ? 1.357 4.355 -3.225 1.00 0.00 46 ILE A C 8
ATOM 11967 O O . ILE A 1 48 ? 0.166 4.635 -3.393 1.00 0.00 46 ILE A O 8
ATOM 11983 N N . GLU A 1 49 ? 1.983 4.402 -2.039 1.00 0.00 47 GLU A N 8
ATOM 11984 C CA . GLU A 1 49 ? 1.328 4.609 -0.721 1.00 0.00 47 GLU A CA 8
ATOM 11985 C C . GLU A 1 49 ? 0.508 5.897 -0.741 1.00 0.00 47 GLU A C 8
ATOM 11986 O O . GLU A 1 49 ? -0.693 5.885 -0.439 1.00 0.00 47 GLU A O 8
ATOM 11998 N N . ARG A 1 50 ? 1.190 6.997 -1.137 1.00 0.00 48 ARG A N 8
ATOM 11999 C CA . ARG A 1 50 ? 0.588 8.331 -1.160 1.00 0.00 48 ARG A CA 8
ATOM 12000 C C . ARG A 1 50 ? -0.544 8.403 -2.189 1.00 0.00 48 ARG A C 8
ATOM 12001 O O . ARG A 1 50 ? -1.566 8.998 -1.900 1.00 0.00 48 ARG A O 8
ATOM 12022 N N . ASP A 1 51 ? -0.366 7.749 -3.362 1.00 0.00 49 ASP A N 8
ATOM 12023 C CA . ASP A 1 51 ? -1.381 7.738 -4.443 1.00 0.00 49 ASP A CA 8
ATOM 12024 C C . ASP A 1 51 ? -2.665 7.047 -3.967 1.00 0.00 49 ASP A C 8
ATOM 12025 O O . ASP A 1 51 ? -3.771 7.497 -4.279 1.00 0.00 49 ASP A O 8
ATOM 12034 N N . GLU A 1 52 ? -2.491 5.953 -3.189 1.00 0.00 50 GLU A N 8
ATOM 12035 C CA . GLU A 1 52 ? -3.605 5.199 -2.596 1.00 0.00 50 GLU A CA 8
ATOM 12036 C C . GLU A 1 52 ? -4.315 6.018 -1.502 1.00 0.00 50 GLU A C 8
ATOM 12037 O O . GLU A 1 52 ? -5.508 5.834 -1.270 1.00 0.00 50 GLU A O 8
ATOM 12049 N N . ARG A 1 53 ? -3.574 6.930 -0.851 1.00 0.00 51 ARG A N 8
ATOM 12050 C CA . ARG A 1 53 ? -4.155 7.861 0.134 1.00 0.00 51 ARG A CA 8
ATOM 12051 C C . ARG A 1 53 ? -4.859 9.039 -0.567 1.00 0.00 51 ARG A C 8
ATOM 12052 O O . ARG A 1 53 ? -5.871 9.533 -0.070 1.00 0.00 51 ARG A O 8
ATOM 12073 N N . LEU A 1 54 ? -4.310 9.467 -1.734 1.00 0.00 52 LEU A N 8
ATOM 12074 C CA . LEU A 1 54 ? -4.824 10.628 -2.496 1.0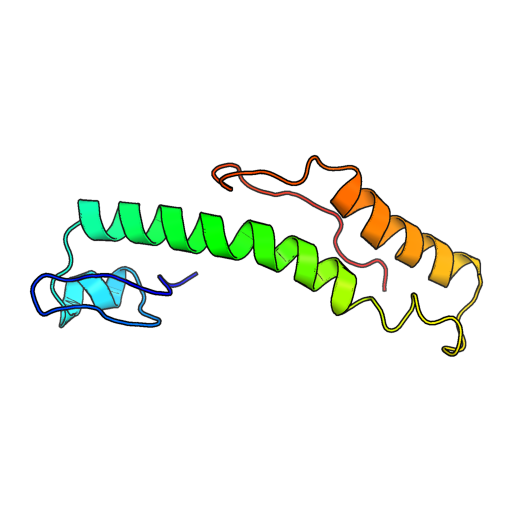0 0.00 52 LEU A CA 8
ATOM 12075 C C . LEU A 1 54 ? -6.154 10.281 -3.181 1.00 0.00 52 LEU A C 8
ATOM 12076 O O . LEU A 1 54 ? -7.020 11.149 -3.320 1.00 0.00 52 LEU A O 8
ATOM 12092 N N . ARG A 1 55 ? -6.314 9.005 -3.594 1.00 0.00 53 ARG A N 8
ATOM 12093 C CA . ARG A 1 55 ? -7.603 8.485 -4.106 1.00 0.00 53 ARG A CA 8
ATOM 12094 C C . ARG A 1 55 ? -8.567 8.217 -2.927 1.00 0.00 53 ARG A C 8
ATOM 12095 O O . ARG A 1 55 ? -9.777 8.423 -3.056 1.00 0.00 53 ARG A O 8
ATOM 12116 N N . ALA A 1 56 ? -8.005 7.801 -1.759 1.00 0.00 54 ALA A N 8
ATOM 12117 C CA . ALA A 1 56 ? -8.788 7.587 -0.507 1.00 0.00 54 ALA A CA 8
ATOM 12118 C C . ALA A 1 56 ? -9.181 8.926 0.167 1.00 0.00 54 ALA A C 8
ATOM 12119 O O . ALA A 1 56 ? -9.816 8.931 1.232 1.00 0.00 54 ALA A O 8
ATOM 12126 N N . CYS A 1 57 ? -8.770 10.051 -0.445 1.00 0.00 55 CYS A N 8
ATOM 12127 C CA . CYS A 1 57 ? -9.234 11.401 -0.083 1.00 0.00 55 CYS A CA 8
ATOM 12128 C C . CYS A 1 57 ? -9.814 12.126 -1.319 1.00 0.00 55 CYS A C 8
ATOM 12129 O O . CYS A 1 57 ? -10.123 13.315 -1.259 1.00 0.00 55 CYS A O 8
ATOM 12137 N N . ASP A 1 58 ? -9.967 11.388 -2.442 1.00 0.00 56 ASP A N 8
ATOM 12138 C CA . ASP A 1 58 ? -10.546 11.912 -3.706 1.00 0.00 56 ASP A CA 8
ATOM 12139 C C . ASP A 1 58 ? -12.029 11.519 -3.829 1.00 0.00 56 ASP A C 8
ATOM 12140 O O . ASP A 1 58 ? -12.782 12.123 -4.617 1.00 0.00 56 ASP A O 8
ATOM 12149 N N . TRP A 1 59 ? -12.458 10.515 -3.025 1.00 0.00 57 TRP A N 8
ATOM 12150 C CA . TRP A 1 59 ? -13.881 10.103 -2.953 1.00 0.00 57 TRP A CA 8
ATOM 12151 C C . TRP A 1 59 ? -14.742 11.263 -2.417 1.00 0.00 57 TRP A C 8
ATOM 12152 O O . TRP A 1 59 ? -15.932 11.332 -2.694 1.00 0.00 57 TRP A O 8
ATOM 12173 N N . THR A 1 60 ? -14.111 12.152 -1.637 1.00 0.00 58 THR A N 8
ATOM 12174 C CA . THR A 1 60 ? -14.747 13.351 -1.085 1.00 0.00 58 THR A CA 8
ATOM 12175 C C . THR A 1 60 ? -14.775 14.504 -2.108 1.00 0.00 58 THR A C 8
ATOM 12176 O O . THR A 1 60 ? -15.621 15.398 -2.027 1.00 0.00 58 THR A O 8
ATOM 12187 N N . GLN A 1 61 ? -13.830 14.463 -3.059 1.00 0.00 59 GLN A N 8
ATOM 12188 C CA . GLN A 1 61 ? -13.610 15.544 -4.040 1.00 0.00 59 GLN A CA 8
ATOM 12189 C C . GLN A 1 61 ? -14.550 15.430 -5.251 1.00 0.00 59 GLN A C 8
ATOM 12190 O O . GLN A 1 61 ? -14.815 16.432 -5.934 1.00 0.00 59 GLN A O 8
ATOM 12204 N N . VAL A 1 62 ? -15.041 14.209 -5.517 1.00 0.00 60 VAL A N 8
ATOM 12205 C CA . VAL A 1 62 ? -16.046 13.969 -6.573 1.00 0.00 60 VAL A CA 8
ATOM 12206 C C . VAL A 1 62 ? -17.417 14.552 -6.139 1.00 0.00 60 VAL A C 8
ATOM 12207 O O . VAL A 1 62 ? -17.727 14.613 -4.938 1.00 0.00 60 VAL A O 8
ATOM 12220 N N . GLN A 1 63 ? -18.220 15.015 -7.119 1.00 0.00 61 GLN A N 8
ATOM 12221 C CA . GLN A 1 63 ? -19.550 15.613 -6.848 1.00 0.00 61 GLN A CA 8
ATOM 12222 C C . GLN A 1 63 ? -20.618 14.539 -6.532 1.00 0.00 61 GLN A C 8
ATOM 12223 O O . GLN A 1 63 ? -21.743 14.878 -6.153 1.00 0.00 61 GLN A O 8
ATOM 12237 N N . ASP A 1 64 ? -20.250 13.250 -6.705 1.00 0.00 62 ASP A N 8
ATOM 12238 C CA . ASP A 1 64 ? -21.110 12.098 -6.362 1.00 0.00 62 ASP A CA 8
ATOM 12239 C C . ASP A 1 64 ? -21.514 12.146 -4.872 1.00 0.00 62 ASP A C 8
ATOM 12240 O O . ASP A 1 64 ? -22.684 11.948 -4.525 1.00 0.00 62 ASP A O 8
ATOM 12249 N N . VAL A 1 65 ? -20.521 12.437 -4.011 1.00 0.00 63 VAL A N 8
ATOM 12250 C CA . VAL A 1 65 ? -20.723 12.578 -2.567 1.00 0.00 63 VAL A CA 8
ATOM 12251 C C . VAL A 1 65 ? -21.209 14.007 -2.239 1.00 0.00 63 VAL A C 8
ATOM 12252 O O . VAL A 1 65 ? -20.762 14.989 -2.859 1.00 0.00 63 VAL A O 8
ATOM 12265 N N . VAL A 1 66 ? -22.131 14.103 -1.269 1.00 0.00 64 VAL A N 8
ATOM 12266 C CA . VAL A 1 66 ? -22.684 15.371 -0.779 1.00 0.00 64 VAL A CA 8
ATOM 12267 C C . VAL A 1 66 ? -22.088 15.647 0.606 1.00 0.00 64 VAL A C 8
ATOM 12268 O O . VAL A 1 66 ? -22.426 14.977 1.586 1.00 0.00 64 VAL A O 8
ATOM 12281 N N . LEU A 1 67 ? -21.148 16.589 0.653 1.00 0.00 65 LEU A N 8
ATOM 12282 C CA . LEU A 1 67 ? -20.474 17.029 1.891 1.00 0.00 65 LEU A CA 8
ATOM 12283 C C . LEU A 1 67 ? -20.556 18.554 1.984 1.00 0.00 65 LEU A C 8
ATOM 12284 O O . LEU A 1 67 ? -20.890 19.224 0.993 1.00 0.00 65 LEU A O 8
ATOM 12300 N N . THR A 1 68 ? -20.240 19.103 3.166 1.00 0.00 66 THR A N 8
ATOM 12301 C CA . THR A 1 68 ? -20.176 20.558 3.364 1.00 0.00 66 THR A CA 8
ATOM 12302 C C . THR A 1 68 ? -18.925 21.132 2.672 1.00 0.00 66 THR A C 8
ATOM 12303 O O . THR A 1 68 ? -17.988 20.385 2.341 1.00 0.00 66 THR A O 8
ATOM 12314 N N . ALA A 1 69 ? -18.927 22.458 2.446 1.00 0.00 67 ALA A N 8
ATOM 12315 C CA . ALA A 1 69 ? -17.769 23.175 1.881 1.00 0.00 67 ALA A CA 8
ATOM 12316 C C . ALA A 1 69 ? -16.537 22.962 2.775 1.00 0.00 67 ALA A C 8
ATOM 12317 O O . ALA A 1 69 ? -15.432 22.739 2.279 1.00 0.00 67 ALA A O 8
ATOM 12324 N N . ASP A 1 70 ? -16.776 23.031 4.104 1.00 0.00 68 ASP A N 8
ATOM 12325 C CA . ASP A 1 70 ? -15.783 22.692 5.149 1.00 0.00 68 ASP A CA 8
ATOM 12326 C C . ASP A 1 70 ? -15.118 21.320 4.902 1.00 0.00 68 ASP A C 8
ATOM 12327 O O . ASP A 1 70 ? -13.900 21.245 4.793 1.00 0.00 68 ASP A O 8
ATOM 12336 N N . GLN A 1 71 ? -15.949 20.263 4.801 1.00 0.00 69 GLN A N 8
ATOM 12337 C CA . GLN A 1 71 ? -15.468 18.868 4.625 1.00 0.00 69 GLN A CA 8
ATOM 12338 C C . GLN A 1 71 ? -14.608 18.750 3.356 1.00 0.00 69 GLN A C 8
ATOM 12339 O O . GLN A 1 71 ? -13.419 18.456 3.433 1.00 0.00 69 GLN A O 8
ATOM 12353 N N . LYS A 1 72 ? -15.207 19.118 2.221 1.00 0.00 70 LYS A N 8
ATOM 12354 C CA . LYS A 1 72 ? -14.581 19.030 0.880 1.00 0.00 70 LYS A CA 8
ATOM 12355 C C . LYS A 1 72 ? -13.289 19.878 0.761 1.00 0.00 70 LYS A C 8
ATOM 12356 O O . LYS A 1 72 ? -12.419 19.550 -0.046 1.00 0.00 70 LYS A O 8
ATOM 12375 N N . ALA A 1 73 ? -13.171 20.941 1.586 1.00 0.00 71 ALA A N 8
ATOM 12376 C CA . ALA A 1 73 ? -12.002 21.866 1.544 1.00 0.00 71 ALA A CA 8
ATOM 12377 C C . ALA A 1 73 ? -10.858 21.276 2.403 1.00 0.00 71 ALA A C 8
ATOM 12378 O O . ALA A 1 73 ? -9.703 21.265 1.990 1.00 0.00 71 ALA A O 8
ATOM 12385 N N . THR A 1 74 ? -11.225 20.848 3.630 1.00 0.00 72 THR A N 8
ATOM 12386 C CA . THR A 1 74 ? -10.337 20.105 4.562 1.00 0.00 72 THR A CA 8
ATOM 12387 C C . THR A 1 74 ? -9.656 18.897 3.873 1.00 0.00 72 THR A C 8
ATOM 12388 O O . THR A 1 74 ? -8.454 18.675 4.041 1.00 0.00 72 THR A O 8
ATOM 12399 N N . TRP A 1 75 ? -10.445 18.143 3.084 1.00 0.00 73 TRP A N 8
ATOM 12400 C CA . TRP A 1 75 ? -9.948 16.994 2.305 1.00 0.00 73 TRP A CA 8
ATOM 12401 C C . TRP A 1 75 ? -9.095 17.455 1.099 1.00 0.00 73 TRP A C 8
ATOM 12402 O O . TRP A 1 75 ? -8.121 16.787 0.743 1.00 0.00 73 TRP A O 8
ATOM 12423 N N . ALA A 1 76 ? -9.466 18.605 0.488 1.00 0.00 74 ALA A N 8
ATOM 12424 C CA . ALA A 1 76 ? -8.700 19.217 -0.627 1.00 0.00 74 ALA A CA 8
ATOM 12425 C C . ALA A 1 76 ? -7.336 19.734 -0.148 1.00 0.00 74 ALA A C 8
ATOM 12426 O O . ALA A 1 76 ? -6.367 19.763 -0.915 1.00 0.00 74 ALA A O 8
ATOM 12433 N N . LYS A 1 77 ? -7.280 20.133 1.133 1.00 0.00 75 LYS A N 8
ATOM 12434 C CA . LYS A 1 77 ? -6.069 20.686 1.754 1.00 0.00 75 LYS A CA 8
ATOM 12435 C C . LYS A 1 77 ? -5.210 19.547 2.289 1.00 0.00 75 LYS A C 8
ATOM 12436 O O . LYS A 1 77 ? -3.986 19.639 2.279 1.00 0.00 75 LYS A O 8
ATOM 12455 N N . TYR A 1 78 ? -5.883 18.469 2.745 1.00 0.00 76 TYR A N 8
ATOM 12456 C CA . TYR A 1 78 ? -5.233 17.246 3.235 1.00 0.00 76 TYR A CA 8
ATOM 12457 C C . TYR A 1 78 ? -4.421 16.590 2.110 1.00 0.00 76 TYR A C 8
ATOM 12458 O O . TYR A 1 78 ? -3.220 16.337 2.269 1.00 0.00 76 TYR A O 8
ATOM 12476 N N . ARG A 1 79 ? -5.103 16.330 0.978 1.00 0.00 77 ARG A N 8
ATOM 12477 C CA . ARG A 1 79 ? -4.499 15.648 -0.176 1.00 0.00 77 ARG A CA 8
ATOM 12478 C C . ARG A 1 79 ? -3.326 16.479 -0.724 1.00 0.00 77 ARG A C 8
ATOM 12479 O O . ARG A 1 79 ? -2.292 15.932 -1.108 1.00 0.00 77 ARG A O 8
ATOM 12500 N N . GLN A 1 80 ? -3.498 17.813 -0.689 1.00 0.00 78 GLN A N 8
ATOM 12501 C CA . GLN A 1 80 ? -2.497 18.777 -1.140 1.00 0.00 78 GLN A CA 8
ATOM 12502 C C . GLN A 1 80 ? -1.290 18.815 -0.184 1.00 0.00 78 GLN A C 8
ATOM 12503 O O . GLN A 1 80 ? -0.149 18.906 -0.632 1.00 0.00 78 GLN A O 8
ATOM 12517 N N . ALA A 1 81 ? -1.566 18.696 1.127 1.00 0.00 79 ALA A N 8
ATOM 12518 C CA . ALA A 1 81 ? -0.532 18.718 2.190 1.00 0.00 79 ALA A CA 8
ATOM 12519 C C . ALA A 1 81 ? 0.232 17.384 2.257 1.00 0.00 79 ALA A C 8
ATOM 12520 O O . ALA A 1 81 ? 1.313 17.309 2.844 1.00 0.00 79 ALA A O 8
ATOM 12527 N N . LEU A 1 82 ? -0.333 16.329 1.653 1.00 0.00 80 LEU A N 8
ATOM 12528 C CA . LEU A 1 82 ? 0.268 14.991 1.634 1.00 0.00 80 LEU A CA 8
ATOM 12529 C C . LEU A 1 82 ? 1.246 14.921 0.438 1.00 0.00 80 LEU A C 8
ATOM 12530 O O . LEU A 1 82 ? 2.419 14.567 0.598 1.00 0.00 80 LEU A O 8
ATOM 12546 N N . ARG A 1 83 ? 0.732 15.287 -0.759 1.00 0.00 81 ARG A N 8
ATOM 12547 C CA . ARG A 1 83 ? 1.538 15.357 -2.003 1.00 0.00 81 ARG A CA 8
ATOM 12548 C C . ARG A 1 83 ? 2.602 16.476 -1.926 1.00 0.00 81 ARG A C 8
ATOM 12549 O O . ARG A 1 83 ? 3.570 16.463 -2.687 1.00 0.00 81 ARG A O 8
ATOM 12570 N N . ASP A 1 84 ? 2.362 17.468 -1.037 1.00 0.00 82 ASP A N 8
ATOM 12571 C CA . ASP A 1 84 ? 3.301 18.586 -0.747 1.00 0.00 82 ASP A CA 8
ATOM 12572 C C . ASP A 1 84 ? 4.721 18.072 -0.447 1.00 0.00 82 ASP A C 8
ATOM 12573 O O . ASP A 1 84 ? 5.713 18.691 -0.850 1.00 0.00 82 ASP A O 8
ATOM 12582 N N . LEU A 1 85 ? 4.788 16.926 0.254 1.00 0.00 83 LEU A N 8
ATOM 12583 C CA . LEU A 1 85 ? 6.047 16.242 0.573 1.00 0.00 83 LEU A CA 8
ATOM 12584 C C . LEU A 1 85 ? 6.780 15.787 -0.718 1.00 0.00 83 LEU A C 8
ATOM 12585 O O . LEU A 1 85 ? 6.116 15.425 -1.700 1.00 0.00 83 LEU A O 8
ATOM 12601 N N . PRO A 1 86 ? 8.159 15.806 -0.722 1.00 0.00 84 PRO A N 8
ATOM 12602 C CA . PRO A 1 86 ? 8.985 15.427 -1.900 1.00 0.00 84 PRO A CA 8
ATOM 12603 C C . PRO A 1 86 ? 8.604 14.045 -2.492 1.00 0.00 84 PRO A C 8
ATOM 12604 O O . PRO A 1 86 ? 8.602 13.027 -1.781 1.00 0.00 84 PRO A O 8
ATOM 12615 N N . GLU A 1 87 ? 8.246 14.043 -3.792 1.00 0.00 85 GLU A N 8
ATOM 12616 C CA . GLU A 1 87 ? 7.904 12.815 -4.536 1.00 0.00 85 GLU A CA 8
ATOM 12617 C C . GLU A 1 87 ? 9.166 11.965 -4.809 1.00 0.00 85 GLU A C 8
ATOM 12618 O O . GLU A 1 87 ? 9.080 10.740 -4.938 1.00 0.00 85 GLU A O 8
ATOM 12630 N N . THR A 1 88 ? 10.333 12.642 -4.920 1.00 0.00 86 THR A N 8
ATOM 12631 C CA . THR A 1 88 ? 11.642 11.982 -4.967 1.00 0.00 86 THR A CA 8
ATOM 12632 C C . THR A 1 88 ? 11.967 11.448 -3.564 1.00 0.00 86 THR A C 8
ATOM 12633 O O . THR A 1 88 ? 12.564 12.141 -2.733 1.00 0.00 86 THR A O 8
ATOM 12644 N N . VAL A 1 89 ? 11.464 10.245 -3.300 1.00 0.00 87 VAL A N 8
ATOM 12645 C CA . VAL A 1 89 ? 11.556 9.601 -1.986 1.00 0.00 87 VAL A CA 8
ATOM 12646 C C . VAL A 1 89 ? 12.967 9.008 -1.765 1.00 0.00 87 VAL A C 8
ATOM 12647 O O . VAL A 1 89 ? 13.565 8.439 -2.689 1.00 0.00 87 VAL A O 8
ATOM 12660 N N . THR A 1 90 ? 13.500 9.175 -0.543 1.00 0.00 88 THR A N 8
ATOM 12661 C CA . THR A 1 90 ? 14.866 8.748 -0.190 1.00 0.00 88 THR A CA 8
ATOM 12662 C C . THR A 1 90 ? 14.934 7.222 0.029 1.00 0.00 88 THR A C 8
ATOM 12663 O O . THR A 1 90 ? 13.913 6.579 0.316 1.00 0.00 88 THR A O 8
ATOM 12674 N N . ASP A 1 91 ? 16.149 6.661 -0.112 1.00 0.00 89 ASP A N 8
ATOM 12675 C CA . ASP A 1 91 ? 16.388 5.207 -0.083 1.00 0.00 89 ASP A CA 8
ATOM 12676 C C . ASP A 1 91 ? 16.291 4.664 1.355 1.00 0.00 89 ASP A C 8
ATOM 12677 O O . ASP A 1 91 ? 16.936 5.198 2.272 1.00 0.00 89 ASP A O 8
ATOM 12686 N N . LEU A 1 92 ? 15.464 3.614 1.516 1.00 0.00 90 LEU A N 8
ATOM 12687 C CA . LEU A 1 92 ? 15.248 2.894 2.785 1.00 0.00 90 LEU A CA 8
ATOM 12688 C C . LEU A 1 92 ? 14.883 3.859 3.938 1.00 0.00 90 LEU A C 8
ATOM 12689 O O . LEU A 1 92 ? 15.692 4.114 4.842 1.00 0.00 90 LEU A O 8
ATOM 12705 N N . SER A 1 93 ? 13.673 4.429 3.857 1.00 0.00 91 SER A N 8
ATOM 12706 C CA . SER A 1 93 ? 13.177 5.409 4.835 1.00 0.00 91 SER A CA 8
ATOM 12707 C C . SER A 1 93 ? 11.673 5.198 5.084 1.00 0.00 91 SER A C 8
ATOM 12708 O O . SER A 1 93 ? 10.924 4.820 4.168 1.00 0.00 91 SER A O 8
ATOM 12716 N N . GLN A 1 94 ? 11.248 5.416 6.340 1.00 0.00 92 GLN A N 8
ATOM 12717 C CA . GLN A 1 94 ? 9.843 5.353 6.726 1.00 0.00 92 GLN A CA 8
ATOM 12718 C C . GLN A 1 94 ? 9.178 6.714 6.446 1.00 0.00 92 GLN A C 8
ATOM 12719 O O . GLN A 1 94 ? 9.468 7.726 7.100 1.00 0.00 92 GLN A O 8
ATOM 12733 N N . ILE A 1 95 ? 8.341 6.710 5.412 1.00 0.00 93 ILE A N 8
ATOM 12734 C CA . ILE A 1 95 ? 7.481 7.840 5.028 1.00 0.00 93 ILE A CA 8
ATOM 12735 C C . ILE A 1 95 ? 6.514 8.234 6.173 1.00 0.00 93 ILE A C 8
ATOM 12736 O O . ILE A 1 95 ? 5.878 7.364 6.793 1.00 0.00 93 ILE A O 8
ATOM 12752 N N . VAL A 1 96 ? 6.433 9.543 6.467 1.00 0.00 94 VAL A N 8
ATOM 12753 C CA . VAL A 1 96 ? 5.494 10.096 7.451 1.00 0.00 94 VAL A CA 8
ATOM 12754 C C . VAL A 1 96 ? 4.789 11.331 6.841 1.00 0.00 94 VAL A C 8
ATOM 12755 O O . VAL A 1 96 ? 5.437 12.282 6.389 1.00 0.00 94 VAL A O 8
ATOM 12768 N N . TRP A 1 97 ? 3.456 11.258 6.783 1.00 0.00 95 TRP A N 8
ATOM 12769 C CA . TRP A 1 97 ? 2.576 12.306 6.226 1.00 0.00 95 TRP A CA 8
ATOM 12770 C C . TRP A 1 97 ? 1.328 12.457 7.118 1.00 0.00 95 TRP A C 8
ATOM 12771 O O . TRP A 1 97 ? 1.083 11.572 7.950 1.00 0.00 95 TRP A O 8
ATOM 12792 N N . PRO A 1 98 ? 0.514 13.575 6.986 1.00 0.00 96 PRO A N 8
ATOM 12793 C CA . PRO A 1 98 ? -0.665 13.792 7.855 1.00 0.00 96 PRO A CA 8
ATOM 12794 C C . PRO A 1 98 ? -1.703 12.648 7.747 1.00 0.00 96 PRO A C 8
ATOM 12795 O O . PRO A 1 98 ? -1.799 11.949 6.727 1.00 0.00 96 PRO A O 8
ATOM 12806 N N . GLN A 1 99 ? -2.434 12.447 8.840 1.00 0.00 97 GLN A N 8
ATOM 12807 C CA . GLN A 1 99 ? -3.574 11.525 8.895 1.00 0.00 97 GLN A CA 8
ATOM 12808 C C . GLN A 1 99 ? -4.827 12.249 8.376 1.00 0.00 97 GLN A C 8
ATOM 12809 O O . GLN A 1 99 ? -4.972 13.463 8.584 1.00 0.00 97 GLN A O 8
ATOM 12823 N N . LEU A 1 100 ? -5.702 11.504 7.668 1.00 0.00 98 LEU A N 8
ATOM 12824 C CA . LEU A 1 100 ? -6.945 12.058 7.099 1.00 0.00 98 LEU A CA 8
ATOM 12825 C C . LEU A 1 100 ? -7.896 12.558 8.213 1.00 0.00 98 LEU A C 8
ATOM 12826 O O . LEU A 1 100 ? -7.892 11.990 9.310 1.00 0.00 98 LEU A O 8
ATOM 12842 N N . PRO A 1 101 ? -8.690 13.654 7.955 1.00 0.00 99 PRO A N 8
ATOM 12843 C CA . PRO A 1 101 ? -9.473 14.348 9.012 1.00 0.00 99 PRO A CA 8
ATOM 12844 C C . PRO A 1 101 ? -10.473 13.423 9.745 1.00 0.00 99 PRO A C 8
ATOM 12845 O O . PRO A 1 101 ? -10.521 13.402 10.980 1.00 0.00 99 PRO A O 8
ATOM 12856 N N . VAL A 1 102 ? -11.236 12.644 8.970 1.00 0.00 100 VAL A N 8
ATOM 12857 C CA . VAL A 1 102 ? -12.310 11.794 9.504 1.00 0.00 100 VAL A CA 8
ATOM 12858 C C . VAL A 1 102 ? -11.745 10.389 9.827 1.00 0.00 100 VAL A C 8
ATOM 12859 O O . VAL A 1 102 ? -11.498 10.090 11.012 1.00 0.00 100 VAL A O 8
ATOM 12873 N N . MET A 1 3 ? 5.687 -4.000 5.390 1.00 0.00 1 MET A N 9
ATOM 12874 C CA . MET A 1 3 ? 6.123 -4.129 3.984 1.00 0.00 1 MET A CA 9
ATOM 12875 C C . MET A 1 3 ? 6.823 -5.476 3.793 1.00 0.00 1 MET A C 9
ATOM 12876 O O . MET A 1 3 ? 7.835 -5.753 4.445 1.00 0.00 1 MET A O 9
ATOM 12890 N N . LEU A 1 4 ? 6.260 -6.304 2.906 1.00 0.00 2 LEU A N 9
ATOM 12891 C CA . LEU A 1 4 ? 6.880 -7.545 2.431 1.00 0.00 2 LEU A CA 9
ATOM 12892 C C . LEU A 1 4 ? 7.394 -7.301 1.012 1.00 0.00 2 LEU A C 9
ATOM 12893 O O . LEU A 1 4 ? 6.859 -6.437 0.295 1.00 0.00 2 LEU A O 9
ATOM 12909 N N . LEU A 1 5 ? 8.430 -8.037 0.613 1.00 0.00 3 LEU A N 9
ATOM 12910 C CA . LEU A 1 5 ? 9.006 -7.951 -0.732 1.00 0.00 3 LEU A CA 9
ATOM 12911 C C . LEU A 1 5 ? 8.108 -8.714 -1.717 1.00 0.00 3 LEU A C 9
ATOM 12912 O O . LEU A 1 5 ? 8.056 -9.952 -1.692 1.00 0.00 3 LEU A O 9
ATOM 12928 N N . HIS A 1 6 ? 7.362 -7.946 -2.547 1.00 0.00 4 HIS A N 9
ATOM 12929 C CA . HIS A 1 6 ? 6.457 -8.477 -3.604 1.00 0.00 4 HIS A CA 9
ATOM 12930 C C . HIS A 1 6 ? 7.155 -9.437 -4.600 1.00 0.00 4 HIS A C 9
ATOM 12931 O O . HIS A 1 6 ? 6.474 -10.152 -5.337 1.00 0.00 4 HIS A O 9
ATOM 12946 N N . SER A 1 7 ? 8.496 -9.461 -4.601 1.00 0.00 5 SER A N 9
ATOM 12947 C CA . SER A 1 7 ? 9.296 -10.380 -5.423 1.00 0.00 5 SER A CA 9
ATOM 12948 C C . SER A 1 7 ? 10.698 -10.516 -4.797 1.00 0.00 5 SER A C 9
ATOM 12949 O O . SER A 1 7 ? 11.323 -9.503 -4.466 1.00 0.00 5 SER A O 9
ATOM 12957 N N . VAL A 1 8 ? 11.157 -11.769 -4.580 1.00 0.00 6 VAL A N 9
ATOM 12958 C CA . VAL A 1 8 ? 12.528 -12.078 -4.098 1.00 0.00 6 VAL A CA 9
ATOM 12959 C C . VAL A 1 8 ? 13.089 -13.224 -4.942 1.00 0.00 6 VAL A C 9
ATOM 12960 O O . VAL A 1 8 ? 12.602 -14.356 -4.837 1.00 0.00 6 VAL A O 9
ATOM 12973 N N . GLU A 1 9 ? 14.092 -12.942 -5.781 1.00 0.00 7 GLU A N 9
ATOM 12974 C CA . GLU A 1 9 ? 14.753 -13.981 -6.574 1.00 0.00 7 GLU A CA 9
ATOM 12975 C C . GLU A 1 9 ? 15.739 -14.760 -5.679 1.00 0.00 7 GLU A C 9
ATOM 12976 O O . GLU A 1 9 ? 16.857 -14.304 -5.409 1.00 0.00 7 GLU A O 9
ATOM 12988 N N . THR A 1 10 ? 15.263 -15.907 -5.172 1.00 0.00 8 THR A N 9
ATOM 12989 C CA . THR A 1 10 ? 16.045 -16.826 -4.329 1.00 0.00 8 THR A CA 9
ATOM 12990 C C . THR A 1 10 ? 16.723 -17.883 -5.244 1.00 0.00 8 THR A C 9
ATOM 12991 O O . THR A 1 10 ? 16.348 -17.988 -6.420 1.00 0.00 8 THR A O 9
ATOM 13002 N N . PRO A 1 11 ? 17.755 -18.660 -4.763 1.00 0.00 9 PRO A N 9
ATOM 13003 C CA . PRO A 1 11 ? 18.418 -19.712 -5.592 1.00 0.00 9 PRO A CA 9
ATOM 13004 C C . PRO A 1 11 ? 17.498 -20.912 -5.965 1.00 0.00 9 PRO A C 9
ATOM 13005 O O . PRO A 1 11 ? 17.919 -21.812 -6.699 1.00 0.00 9 PRO A O 9
ATOM 13016 N N . ARG A 1 12 ? 16.258 -20.930 -5.439 1.00 0.00 10 ARG A N 9
ATOM 13017 C CA . ARG A 1 12 ? 15.225 -21.931 -5.826 1.00 0.00 10 ARG A CA 9
ATOM 13018 C C . ARG A 1 12 ? 14.176 -21.326 -6.789 1.00 0.00 10 ARG A C 9
ATOM 13019 O O . ARG A 1 12 ? 13.193 -21.992 -7.140 1.00 0.00 10 ARG A O 9
ATOM 13040 N N . GLY A 1 13 ? 14.394 -20.064 -7.198 1.00 0.00 11 GLY A N 9
ATOM 13041 C CA . GLY A 1 13 ? 13.490 -19.338 -8.102 1.00 0.00 11 GLY A CA 9
ATOM 13042 C C . GLY A 1 13 ? 12.978 -18.054 -7.465 1.00 0.00 11 GLY A C 9
ATOM 13043 O O . GLY A 1 13 ? 13.253 -17.787 -6.292 1.00 0.00 11 GLY A O 9
ATOM 13047 N N . GLU A 1 14 ? 12.216 -17.249 -8.227 1.00 0.00 12 GLU A N 9
ATOM 13048 C CA . GLU A 1 14 ? 11.667 -15.982 -7.706 1.00 0.00 12 GLU A CA 9
ATOM 13049 C C . GLU A 1 14 ? 10.397 -16.276 -6.889 1.00 0.00 12 GLU A C 9
ATOM 13050 O O . GLU A 1 14 ? 9.596 -17.140 -7.266 1.00 0.00 12 GLU A O 9
ATOM 13062 N N . ILE A 1 15 ? 10.216 -15.542 -5.777 1.00 0.00 13 ILE A N 9
ATOM 13063 C CA . ILE A 1 15 ? 9.169 -15.804 -4.784 1.00 0.00 13 ILE A CA 9
ATOM 13064 C C . ILE A 1 15 ? 8.325 -14.532 -4.625 1.00 0.00 13 ILE A C 9
ATOM 13065 O O . ILE A 1 15 ? 8.810 -13.517 -4.108 1.00 0.00 13 ILE A O 9
ATOM 13081 N N . LEU A 1 16 ? 7.078 -14.596 -5.105 1.00 0.00 14 LEU A N 9
ATOM 13082 C CA . LEU A 1 16 ? 6.156 -13.456 -5.109 1.00 0.00 14 LEU A CA 9
ATOM 13083 C C . LEU A 1 16 ? 5.483 -13.298 -3.727 1.00 0.00 14 LEU A C 9
ATOM 13084 O O . LEU A 1 16 ? 4.822 -14.226 -3.246 1.00 0.00 14 LEU A O 9
ATOM 13100 N N . ASN A 1 17 ? 5.712 -12.117 -3.110 1.00 0.00 15 ASN A N 9
ATOM 13101 C CA . ASN A 1 17 ? 5.071 -11.660 -1.860 1.00 0.00 15 ASN A CA 9
ATOM 13102 C C . ASN A 1 17 ? 5.462 -12.526 -0.659 1.00 0.00 15 ASN A C 9
ATOM 13103 O O . ASN A 1 17 ? 4.709 -13.413 -0.231 1.00 0.00 15 ASN A O 9
ATOM 13114 N N . VAL A 1 18 ? 6.676 -12.279 -0.154 1.00 0.00 16 VAL A N 9
ATOM 13115 C CA . VAL A 1 18 ? 7.195 -12.929 1.054 1.00 0.00 16 VAL A CA 9
ATOM 13116 C C . VAL A 1 18 ? 7.924 -11.888 1.923 1.00 0.00 16 VAL A C 9
ATOM 13117 O O . VAL A 1 18 ? 8.545 -10.948 1.400 1.00 0.00 16 VAL A O 9
ATOM 13130 N N . SER A 1 19 ? 7.795 -12.034 3.249 1.00 0.00 17 SER A N 9
ATOM 13131 C CA . SER A 1 19 ? 8.544 -11.228 4.215 1.00 0.00 17 SER A CA 9
ATOM 13132 C C . SER A 1 19 ? 10.019 -11.652 4.204 1.00 0.00 17 SER A C 9
ATOM 13133 O O . SER A 1 19 ? 10.322 -12.827 3.946 1.00 0.00 17 SER A O 9
ATOM 13141 N N . GLU A 1 20 ? 10.918 -10.693 4.499 1.00 0.00 18 GLU A N 9
ATOM 13142 C CA . GLU A 1 20 ? 12.375 -10.927 4.480 1.00 0.00 18 GLU A CA 9
ATOM 13143 C C . GLU A 1 20 ? 12.751 -12.126 5.375 1.00 0.00 18 GLU A C 9
ATOM 13144 O O . GLU A 1 20 ? 13.594 -12.923 4.994 1.00 0.00 18 GLU A O 9
ATOM 13156 N N . GLN A 1 21 ? 12.062 -12.257 6.533 1.00 0.00 19 GLN A N 9
ATOM 13157 C CA . GLN A 1 21 ? 12.314 -13.332 7.513 1.00 0.00 19 GLN A CA 9
ATOM 13158 C C . GLN A 1 21 ? 12.150 -14.742 6.892 1.00 0.00 19 GLN A C 9
ATOM 13159 O O . GLN A 1 21 ? 13.081 -15.545 6.934 1.00 0.00 19 GLN A O 9
ATOM 13173 N N . GLU A 1 22 ? 10.983 -15.007 6.273 1.00 0.00 20 GLU A N 9
ATOM 13174 C CA . GLU A 1 22 ? 10.670 -16.325 5.678 1.00 0.00 20 GLU A CA 9
ATOM 13175 C C . GLU A 1 22 ? 11.551 -16.578 4.442 1.00 0.00 20 GLU A C 9
ATOM 13176 O O . GLU A 1 22 ? 11.998 -17.715 4.202 1.00 0.00 20 GLU A O 9
ATOM 13188 N N . ALA A 1 23 ? 11.776 -15.501 3.664 1.00 0.00 21 ALA A N 9
ATOM 13189 C CA . ALA A 1 23 ? 12.736 -15.492 2.549 1.00 0.00 21 ALA A CA 9
ATOM 13190 C C . ALA A 1 23 ? 14.117 -16.055 2.978 1.00 0.00 21 ALA A C 9
ATOM 13191 O O . ALA A 1 23 ? 14.636 -16.954 2.315 1.00 0.00 21 ALA A O 9
ATOM 13198 N N . ARG A 1 24 ? 14.659 -15.559 4.118 1.00 0.00 22 ARG A N 9
ATOM 13199 C CA . ARG A 1 24 ? 15.978 -16.007 4.656 1.00 0.00 22 ARG A CA 9
ATOM 13200 C C . ARG A 1 24 ? 15.979 -17.520 4.942 1.00 0.00 22 ARG A C 9
ATOM 13201 O O . ARG A 1 24 ? 16.822 -18.268 4.443 1.00 0.00 22 ARG A O 9
ATOM 13222 N N . ASP A 1 25 ? 14.990 -17.930 5.761 1.00 0.00 23 ASP A N 9
ATOM 13223 C CA . ASP A 1 25 ? 14.982 -19.232 6.451 1.00 0.00 23 ASP A CA 9
ATOM 13224 C C . ASP A 1 25 ? 14.587 -20.364 5.501 1.00 0.00 23 ASP A C 9
ATOM 13225 O O . ASP A 1 25 ? 15.388 -21.268 5.228 1.00 0.00 23 ASP A O 9
ATOM 13234 N N . VAL A 1 26 ? 13.362 -20.283 4.968 1.00 0.00 24 VAL A N 9
ATOM 13235 C CA . VAL A 1 26 ? 12.761 -21.356 4.154 1.00 0.00 24 VAL A CA 9
ATOM 13236 C C . VAL A 1 26 ? 13.301 -21.314 2.718 1.00 0.00 24 VAL A C 9
ATOM 13237 O O . VAL A 1 26 ? 13.824 -22.308 2.209 1.00 0.00 24 VAL A O 9
ATOM 13250 N N . PHE A 1 27 ? 13.189 -20.134 2.090 1.00 0.00 25 PHE A N 9
ATOM 13251 C CA . PHE A 1 27 ? 13.519 -19.944 0.664 1.00 0.00 25 PHE A CA 9
ATOM 13252 C C . PHE A 1 27 ? 15.032 -19.798 0.429 1.00 0.00 25 PHE A C 9
ATOM 13253 O O . PHE A 1 27 ? 15.489 -19.914 -0.712 1.00 0.00 25 PHE A O 9
ATOM 13270 N N . GLY A 1 28 ? 15.799 -19.571 1.516 1.00 0.00 26 GLY A N 9
ATOM 13271 C CA . GLY A 1 28 ? 17.259 -19.463 1.435 1.00 0.00 26 GLY A CA 9
ATOM 13272 C C . GLY A 1 28 ? 17.723 -18.295 0.572 1.00 0.00 26 GLY A C 9
ATOM 13273 O O . GLY A 1 28 ? 18.689 -18.412 -0.191 1.00 0.00 26 GLY A O 9
ATOM 13277 N N . ALA A 1 29 ? 17.026 -17.164 0.719 1.00 0.00 27 ALA A N 9
ATOM 13278 C CA . ALA A 1 29 ? 17.239 -15.968 -0.096 1.00 0.00 27 ALA A CA 9
ATOM 13279 C C . ALA A 1 29 ? 18.574 -15.306 0.232 1.00 0.00 27 ALA A C 9
ATOM 13280 O O . ALA A 1 29 ? 18.973 -15.236 1.406 1.00 0.00 27 ALA A O 9
ATOM 13287 N N . SER A 1 30 ? 19.251 -14.833 -0.819 1.00 0.00 28 SER A N 9
ATOM 13288 C CA . SER A 1 30 ? 20.472 -14.044 -0.683 1.00 0.00 28 SER A CA 9
ATOM 13289 C C . SER A 1 30 ? 20.145 -12.681 -0.057 1.00 0.00 28 SER A C 9
ATOM 13290 O O . SER A 1 30 ? 19.068 -12.119 -0.300 1.00 0.00 28 SER A O 9
ATOM 13298 N N . GLU A 1 31 ? 21.097 -12.164 0.730 1.00 0.00 29 GLU A N 9
ATOM 13299 C CA . GLU A 1 31 ? 21.004 -10.831 1.343 1.00 0.00 29 GLU A CA 9
ATOM 13300 C C . GLU A 1 31 ? 21.130 -9.746 0.255 1.00 0.00 29 GLU A C 9
ATOM 13301 O O . GLU A 1 31 ? 20.685 -8.626 0.445 1.00 0.00 29 GLU A O 9
ATOM 13313 N N . GLN A 1 32 ? 21.753 -10.122 -0.880 1.00 0.00 30 GLN A N 9
ATOM 13314 C CA . GLN A 1 32 ? 21.756 -9.324 -2.120 1.00 0.00 30 GLN A CA 9
ATOM 13315 C C . GLN A 1 32 ? 20.322 -9.081 -2.625 1.00 0.00 30 GLN A C 9
ATOM 13316 O O . GLN A 1 32 ? 19.949 -7.953 -2.954 1.00 0.00 30 GLN A O 9
ATOM 13330 N N . ALA A 1 33 ? 19.523 -10.164 -2.639 1.00 0.00 31 ALA A N 9
ATOM 13331 C CA . ALA A 1 33 ? 18.150 -10.132 -3.155 1.00 0.00 31 ALA A CA 9
ATOM 13332 C C . ALA A 1 33 ? 17.219 -9.431 -2.157 1.00 0.00 31 ALA A C 9
ATOM 13333 O O . ALA A 1 33 ? 16.545 -8.488 -2.513 1.00 0.00 31 ALA A O 9
ATOM 13340 N N . ILE A 1 34 ? 17.178 -9.941 -0.913 1.00 0.00 32 ILE A N 9
ATOM 13341 C CA . ILE A 1 34 ? 16.523 -9.260 0.239 1.00 0.00 32 ILE A CA 9
ATOM 13342 C C . ILE A 1 34 ? 16.843 -7.741 0.363 1.00 0.00 32 ILE A C 9
ATOM 13343 O O . ILE A 1 34 ? 15.951 -6.960 0.718 1.00 0.00 32 ILE A O 9
ATOM 13359 N N . ALA A 1 35 ? 18.071 -7.320 0.011 1.00 0.00 33 ALA A N 9
ATOM 13360 C CA . ALA A 1 35 ? 18.454 -5.894 0.114 1.00 0.00 33 ALA A CA 9
ATOM 13361 C C . ALA A 1 35 ? 17.823 -5.116 -1.051 1.00 0.00 33 ALA A C 9
ATOM 13362 O O . ALA A 1 35 ? 17.070 -4.161 -0.837 1.00 0.00 33 ALA A O 9
ATOM 13369 N N . ASP A 1 36 ? 18.160 -5.563 -2.278 1.00 0.00 34 ASP A N 9
ATOM 13370 C CA . ASP A 1 36 ? 17.664 -4.998 -3.552 1.00 0.00 34 ASP A CA 9
ATOM 13371 C C . ASP A 1 36 ? 16.132 -4.873 -3.598 1.00 0.00 34 ASP A C 9
ATOM 13372 O O . ASP A 1 36 ? 15.594 -3.810 -3.919 1.00 0.00 34 ASP A O 9
ATOM 13381 N N . ALA A 1 37 ? 15.465 -5.972 -3.268 1.00 0.00 35 ALA A N 9
ATOM 13382 C CA . ALA A 1 37 ? 14.007 -6.098 -3.354 1.00 0.00 35 ALA A CA 9
ATOM 13383 C C . ALA A 1 37 ? 13.297 -5.344 -2.222 1.00 0.00 35 ALA A C 9
ATOM 13384 O O . ALA A 1 37 ? 12.167 -4.900 -2.406 1.00 0.00 35 ALA A O 9
ATOM 13391 N N . ARG A 1 38 ? 13.948 -5.216 -1.039 1.00 0.00 36 ARG A N 9
ATOM 13392 C CA . ARG A 1 38 ? 13.428 -4.344 0.043 1.00 0.00 36 ARG A CA 9
ATOM 13393 C C . ARG A 1 38 ? 13.445 -2.897 -0.441 1.00 0.00 36 ARG A C 9
ATOM 13394 O O . ARG A 1 38 ? 12.426 -2.213 -0.416 1.00 0.00 36 ARG A O 9
ATOM 13415 N N . LYS A 1 39 ? 14.636 -2.480 -0.901 1.00 0.00 37 LYS A N 9
ATOM 13416 C CA . LYS A 1 39 ? 14.891 -1.163 -1.495 1.00 0.00 37 LYS A CA 9
ATOM 13417 C C . LYS A 1 39 ? 13.892 -0.833 -2.610 1.00 0.00 37 LYS A C 9
ATOM 13418 O O . LYS A 1 39 ? 13.385 0.271 -2.654 1.00 0.00 37 LYS A O 9
ATOM 13437 N N . ALA A 1 40 ? 13.578 -1.827 -3.457 1.00 0.00 38 ALA A N 9
ATOM 13438 C CA . ALA A 1 40 ? 12.768 -1.617 -4.667 1.00 0.00 38 ALA A CA 9
ATOM 13439 C C . ALA A 1 40 ? 11.268 -1.573 -4.334 1.00 0.00 38 ALA A C 9
ATOM 13440 O O . ALA A 1 40 ? 10.534 -0.750 -4.896 1.00 0.00 38 ALA A O 9
ATOM 13447 N N . THR A 1 41 ? 10.826 -2.472 -3.420 1.00 0.00 39 THR A N 9
ATOM 13448 C CA . THR A 1 41 ? 9.427 -2.506 -2.946 1.00 0.00 39 THR A CA 9
ATOM 13449 C C . THR A 1 41 ? 9.099 -1.196 -2.214 1.00 0.00 39 THR A C 9
ATOM 13450 O O . THR A 1 41 ? 8.102 -0.559 -2.519 1.00 0.00 39 THR A O 9
ATOM 13461 N N . ILE A 1 42 ? 9.993 -0.796 -1.284 1.00 0.00 40 ILE A N 9
ATOM 13462 C CA . ILE A 1 42 ? 9.902 0.479 -0.544 1.00 0.00 40 ILE A CA 9
ATOM 13463 C C . ILE A 1 42 ? 9.871 1.670 -1.518 1.00 0.00 40 ILE A C 9
ATOM 13464 O O . ILE A 1 42 ? 8.904 2.409 -1.531 1.00 0.00 40 ILE A O 9
ATOM 13480 N N . LEU A 1 43 ? 10.906 1.781 -2.369 1.00 0.00 41 LEU A N 9
ATOM 13481 C CA . LEU A 1 43 ? 11.057 2.878 -3.371 1.00 0.00 41 LEU A CA 9
ATOM 13482 C C . LEU A 1 43 ? 9.803 3.022 -4.259 1.00 0.00 41 LEU A C 9
ATOM 13483 O O . LEU A 1 43 ? 9.447 4.135 -4.672 1.00 0.00 41 LEU A O 9
ATOM 13499 N N . GLN A 1 44 ? 9.126 1.892 -4.514 1.00 0.00 42 GLN A N 9
ATOM 13500 C CA . GLN A 1 44 ? 7.886 1.853 -5.294 1.00 0.00 42 GLN A CA 9
ATOM 13501 C C . GLN A 1 44 ? 6.691 2.294 -4.419 1.00 0.00 42 GLN A C 9
ATOM 13502 O O . GLN A 1 44 ? 5.880 3.113 -4.842 1.00 0.00 42 GLN A O 9
ATOM 13516 N N . THR A 1 45 ? 6.659 1.798 -3.170 1.00 0.00 43 THR A N 9
ATOM 13517 C CA . THR A 1 45 ? 5.559 2.029 -2.205 1.00 0.00 43 THR A CA 9
ATOM 13518 C C . THR A 1 45 ? 5.526 3.504 -1.731 1.00 0.00 43 THR A C 9
ATOM 13519 O O . THR A 1 45 ? 4.464 4.024 -1.403 1.00 0.00 43 THR A O 9
ATOM 13530 N N . LEU A 1 46 ? 6.693 4.190 -1.757 1.00 0.00 44 LEU A N 9
ATOM 13531 C CA . LEU A 1 46 ? 6.790 5.631 -1.405 1.00 0.00 44 LEU A CA 9
ATOM 13532 C C . LEU A 1 46 ? 6.022 6.488 -2.441 1.00 0.00 44 LEU A C 9
ATOM 13533 O O . LEU A 1 46 ? 5.568 7.592 -2.143 1.00 0.00 44 LEU A O 9
ATOM 13549 N N . ARG A 1 47 ? 5.905 5.940 -3.662 1.00 0.00 45 ARG A N 9
ATOM 13550 C CA . ARG A 1 47 ? 5.175 6.557 -4.783 1.00 0.00 45 ARG A CA 9
ATOM 13551 C C . ARG A 1 47 ? 3.712 6.072 -4.820 1.00 0.00 45 ARG A C 9
ATOM 13552 O O . ARG A 1 47 ? 2.806 6.839 -5.159 1.00 0.00 45 ARG A O 9
ATOM 13573 N N . ILE A 1 48 ? 3.497 4.786 -4.473 1.00 0.00 46 ILE A N 9
ATOM 13574 C CA . ILE A 1 48 ? 2.160 4.151 -4.502 1.00 0.00 46 ILE A CA 9
ATOM 13575 C C . ILE A 1 48 ? 1.239 4.766 -3.429 1.00 0.00 46 ILE A C 9
ATOM 13576 O O . ILE A 1 48 ? 0.161 5.271 -3.750 1.00 0.00 46 ILE A O 9
ATOM 13592 N N . GLU A 1 49 ? 1.716 4.742 -2.166 1.00 0.00 47 GLU A N 9
ATOM 13593 C CA . GLU A 1 49 ? 0.946 5.159 -0.968 1.00 0.00 47 GLU A CA 9
ATOM 13594 C C . GLU A 1 49 ? 0.312 6.550 -1.113 1.00 0.00 47 GLU A C 9
ATOM 13595 O O . GLU A 1 49 ? -0.830 6.739 -0.690 1.00 0.00 47 GLU A O 9
ATOM 13607 N N . ARG A 1 50 ? 1.051 7.520 -1.712 1.00 0.00 48 ARG A N 9
ATOM 13608 C CA . ARG A 1 50 ? 0.506 8.872 -1.914 1.00 0.00 48 ARG A CA 9
ATOM 13609 C C . ARG A 1 50 ? -0.702 8.815 -2.863 1.00 0.00 48 ARG A C 9
ATOM 13610 O O . ARG A 1 50 ? -1.797 9.237 -2.495 1.00 0.00 48 ARG A O 9
ATOM 13631 N N . ASP A 1 51 ? -0.511 8.197 -4.043 1.00 0.00 49 ASP A N 9
ATOM 13632 C CA . ASP A 1 51 ? -1.550 8.106 -5.078 1.00 0.00 49 ASP A CA 9
ATOM 13633 C C . ASP A 1 51 ? -2.769 7.323 -4.570 1.00 0.00 49 ASP A C 9
ATOM 13634 O O . ASP A 1 51 ? -3.895 7.676 -4.900 1.00 0.00 49 ASP A O 9
ATOM 13643 N N . GLU A 1 52 ? -2.525 6.297 -3.732 1.00 0.00 50 GLU A N 9
ATOM 13644 C CA . GLU A 1 52 ? -3.586 5.443 -3.171 1.00 0.00 50 GLU A CA 9
ATOM 13645 C C . GLU A 1 52 ? -4.483 6.222 -2.203 1.00 0.00 50 GLU A C 9
ATOM 13646 O O . GLU A 1 52 ? -5.698 6.106 -2.272 1.00 0.00 50 GLU A O 9
ATOM 13658 N N . ARG A 1 53 ? -3.863 7.024 -1.322 1.00 0.00 51 ARG A N 9
ATOM 13659 C CA . ARG A 1 53 ? -4.599 7.847 -0.339 1.00 0.00 51 ARG A CA 9
ATOM 13660 C C . ARG A 1 53 ? -5.412 8.942 -1.051 1.00 0.00 51 ARG A C 9
ATOM 13661 O O . ARG A 1 53 ? -6.553 9.231 -0.662 1.00 0.00 51 ARG A O 9
ATOM 13682 N N . LEU A 1 54 ? -4.803 9.537 -2.100 1.00 0.00 52 LEU A N 9
ATOM 13683 C CA . LEU A 1 54 ? -5.436 10.589 -2.910 1.00 0.00 52 LEU A CA 9
ATOM 13684 C C . LEU A 1 54 ? -6.664 10.046 -3.668 1.00 0.00 52 LEU A C 9
ATOM 13685 O O . LEU A 1 54 ? -7.720 10.686 -3.676 1.00 0.00 52 LEU A O 9
ATOM 13701 N N . ARG A 1 55 ? -6.521 8.853 -4.278 1.00 0.00 53 ARG A N 9
ATOM 13702 C CA . ARG A 1 55 ? -7.602 8.234 -5.076 1.00 0.00 53 ARG A CA 9
ATOM 13703 C C . ARG A 1 55 ? -8.637 7.528 -4.190 1.00 0.00 53 ARG A C 9
ATOM 13704 O O . ARG A 1 55 ? -9.750 7.298 -4.633 1.00 0.00 53 ARG A O 9
ATOM 13725 N N . ALA A 1 56 ? -8.248 7.171 -2.952 1.00 0.00 54 ALA A N 9
ATOM 13726 C CA . ALA A 1 56 ? -9.160 6.523 -1.985 1.00 0.00 54 ALA A CA 9
ATOM 13727 C C . ALA A 1 56 ? -10.209 7.518 -1.494 1.00 0.00 54 ALA A C 9
ATOM 13728 O O . ALA A 1 56 ? -11.378 7.171 -1.300 1.00 0.00 54 ALA A O 9
ATOM 13735 N N . CYS A 1 57 ? -9.774 8.770 -1.300 1.00 0.00 55 CYS A N 9
ATOM 13736 C CA . CYS A 1 57 ? -10.648 9.862 -0.863 1.00 0.00 55 CYS A CA 9
ATOM 13737 C C . CYS A 1 57 ? -11.201 10.644 -2.075 1.00 0.00 55 CYS A C 9
ATOM 13738 O O . CYS A 1 57 ? -11.508 11.835 -1.968 1.00 0.00 55 CYS A O 9
ATOM 13746 N N . ASP A 1 58 ? -11.349 9.945 -3.223 1.00 0.00 56 ASP A N 9
ATOM 13747 C CA . ASP A 1 58 ? -11.959 10.500 -4.452 1.00 0.00 56 ASP A CA 9
ATOM 13748 C C . ASP A 1 58 ? -13.392 10.974 -4.182 1.00 0.00 56 ASP A C 9
ATOM 13749 O O . ASP A 1 58 ? -13.863 11.938 -4.792 1.00 0.00 56 ASP A O 9
ATOM 13758 N N . TRP A 1 59 ? -14.057 10.274 -3.237 1.00 0.00 57 TRP A N 9
ATOM 13759 C CA . TRP A 1 59 ? -15.444 10.540 -2.858 1.00 0.00 57 TRP A CA 9
ATOM 13760 C C . TRP A 1 59 ? -15.602 11.953 -2.251 1.00 0.00 57 TRP A C 9
ATOM 13761 O O . TRP A 1 59 ? -16.590 12.611 -2.517 1.00 0.00 57 TRP A O 9
ATOM 13782 N N . THR A 1 60 ? -14.602 12.421 -1.465 1.00 0.00 58 THR A N 9
ATOM 13783 C CA . THR A 1 60 ? -14.638 13.773 -0.844 1.00 0.00 58 THR A CA 9
ATOM 13784 C C . THR A 1 60 ? -14.344 14.866 -1.882 1.00 0.00 58 THR A C 9
ATOM 13785 O O . THR A 1 60 ? -14.788 16.008 -1.734 1.00 0.00 58 THR A O 9
ATOM 13796 N N . GLN A 1 61 ? -13.584 14.484 -2.924 1.00 0.00 59 GLN A N 9
ATOM 13797 C CA . GLN A 1 61 ? -13.078 15.418 -3.952 1.00 0.00 59 GLN A CA 9
ATOM 13798 C C . GLN A 1 61 ? -14.085 15.601 -5.091 1.00 0.00 59 GLN A C 9
ATOM 13799 O O . GLN A 1 61 ? -14.047 16.616 -5.801 1.00 0.00 59 GLN A O 9
ATOM 13813 N N . VAL A 1 62 ? -14.983 14.621 -5.262 1.00 0.00 60 VAL A N 9
ATOM 13814 C CA . VAL A 1 62 ? -16.075 14.707 -6.244 1.00 0.00 60 VAL A CA 9
ATOM 13815 C C . VAL A 1 62 ? -17.241 15.527 -5.645 1.00 0.00 60 VAL A C 9
ATOM 13816 O O . VAL A 1 62 ? -17.495 15.467 -4.432 1.00 0.00 60 VAL A O 9
ATOM 13829 N N . GLN A 1 63 ? -17.930 16.303 -6.497 1.00 0.00 61 GLN A N 9
ATOM 13830 C CA . GLN A 1 63 ? -19.070 17.140 -6.076 1.00 0.00 61 GLN A CA 9
ATOM 13831 C C . GLN A 1 63 ? -20.334 16.289 -5.811 1.00 0.00 61 GLN A C 9
ATOM 13832 O O . GLN A 1 63 ? -21.324 16.800 -5.287 1.00 0.00 61 GLN A O 9
ATOM 13846 N N . ASP A 1 64 ? -20.277 14.991 -6.190 1.00 0.00 62 ASP A N 9
ATOM 13847 C CA . ASP A 1 64 ? -21.378 14.021 -6.004 1.00 0.00 62 ASP A CA 9
ATOM 13848 C C . ASP A 1 64 ? -21.747 13.848 -4.511 1.00 0.00 62 ASP A C 9
ATOM 13849 O O . ASP A 1 64 ? -22.929 13.706 -4.169 1.00 0.00 62 ASP A O 9
ATOM 13858 N N . VAL A 1 65 ? -20.729 13.873 -3.627 1.00 0.00 63 VAL A N 9
ATOM 13859 C CA . VAL A 1 65 ? -20.944 13.733 -2.174 1.00 0.00 63 VAL A CA 9
ATOM 13860 C C . VAL A 1 65 ? -21.545 15.028 -1.595 1.00 0.00 63 VAL A C 9
ATOM 13861 O O . VAL A 1 65 ? -21.289 16.132 -2.106 1.00 0.00 63 VAL A O 9
ATOM 13874 N N . VAL A 1 66 ? -22.362 14.883 -0.545 1.00 0.00 64 VAL A N 9
ATOM 13875 C CA . VAL A 1 66 ? -23.008 16.000 0.131 1.00 0.00 64 VAL A CA 9
ATOM 13876 C C . VAL A 1 66 ? -22.359 16.241 1.511 1.00 0.00 64 VAL A C 9
ATOM 13877 O O . VAL A 1 66 ? -22.815 15.758 2.556 1.00 0.00 64 VAL A O 9
ATOM 13890 N N . LEU A 1 67 ? -21.237 16.965 1.466 1.00 0.00 65 LEU A N 9
ATOM 13891 C CA . LEU A 1 67 ? -20.476 17.402 2.654 1.00 0.00 65 LEU A CA 9
ATOM 13892 C C . LEU A 1 67 ? -20.531 18.932 2.726 1.00 0.00 65 LEU A C 9
ATOM 13893 O O . LEU A 1 67 ? -20.867 19.592 1.732 1.00 0.00 65 LEU A O 9
ATOM 13909 N N . THR A 1 68 ? -20.190 19.503 3.889 1.00 0.00 66 THR A N 9
ATOM 13910 C CA . THR A 1 68 ? -20.054 20.960 4.020 1.00 0.00 66 THR A CA 9
ATOM 13911 C C . THR A 1 68 ? -18.786 21.422 3.285 1.00 0.00 66 THR A C 9
ATOM 13912 O O . THR A 1 68 ? -17.857 20.619 3.060 1.00 0.00 66 THR A O 9
ATOM 13923 N N . ALA A 1 69 ? -18.761 22.709 2.891 1.00 0.00 67 ALA A N 9
ATOM 13924 C CA . ALA A 1 69 ? -17.585 23.327 2.257 1.00 0.00 67 ALA A CA 9
ATOM 13925 C C . ALA A 1 69 ? -16.341 23.158 3.156 1.00 0.00 67 ALA A C 9
ATOM 13926 O O . ALA A 1 69 ? -15.255 22.841 2.670 1.00 0.00 67 ALA A O 9
ATOM 13933 N N . ASP A 1 70 ? -16.554 23.362 4.471 1.00 0.00 68 ASP A N 9
ATOM 13934 C CA . ASP A 1 70 ? -15.551 23.096 5.530 1.00 0.00 68 ASP A CA 9
ATOM 13935 C C . ASP A 1 70 ? -14.929 21.684 5.408 1.00 0.00 68 ASP A C 9
ATOM 13936 O O . ASP A 1 70 ? -13.714 21.553 5.319 1.00 0.00 68 ASP A O 9
ATOM 13945 N N . GLN A 1 71 ? -15.791 20.653 5.397 1.00 0.00 69 GLN A N 9
ATOM 13946 C CA . GLN A 1 71 ? -15.362 19.232 5.372 1.00 0.00 69 GLN A CA 9
ATOM 13947 C C . GLN A 1 71 ? -14.574 18.919 4.089 1.00 0.00 69 GLN A C 9
ATOM 13948 O O . GLN A 1 71 ? -13.474 18.365 4.141 1.00 0.00 69 GLN A O 9
ATOM 13962 N N . LYS A 1 72 ? -15.131 19.356 2.959 1.00 0.00 70 LYS A N 9
ATOM 13963 C CA . LYS A 1 72 ? -14.523 19.200 1.623 1.00 0.00 70 LYS A CA 9
ATOM 13964 C C . LYS A 1 72 ? -13.193 19.971 1.494 1.00 0.00 70 LYS A C 9
ATOM 13965 O O . LYS A 1 72 ? -12.335 19.584 0.700 1.00 0.00 70 LYS A O 9
ATOM 13984 N N . ALA A 1 73 ? -13.027 21.042 2.295 1.00 0.00 71 ALA A N 9
ATOM 13985 C CA . ALA A 1 73 ? -11.823 21.904 2.235 1.00 0.00 71 ALA A CA 9
ATOM 13986 C C . ALA A 1 73 ? -10.707 21.255 3.068 1.00 0.00 71 ALA A C 9
ATOM 13987 O O . ALA A 1 73 ? -9.573 21.168 2.631 1.00 0.00 71 ALA A O 9
ATOM 13994 N N . THR A 1 74 ? -11.079 20.867 4.301 1.00 0.00 72 THR A N 9
ATOM 13995 C CA . THR A 1 74 ? -10.225 20.102 5.233 1.00 0.00 72 THR A CA 9
ATOM 13996 C C . THR A 1 74 ? -9.614 18.855 4.538 1.00 0.00 72 THR A C 9
ATOM 13997 O O . THR A 1 74 ? -8.415 18.583 4.668 1.00 0.00 72 THR A O 9
ATOM 14008 N N . TRP A 1 75 ? -10.447 18.142 3.758 1.00 0.00 73 TRP A N 9
ATOM 14009 C CA . TRP A 1 75 ? -10.003 17.006 2.926 1.00 0.00 73 TRP A CA 9
ATOM 14010 C C . TRP A 1 75 ? -9.103 17.470 1.761 1.00 0.00 73 TRP A C 9
ATOM 14011 O O . TRP A 1 75 ? -8.092 16.829 1.483 1.00 0.00 73 TRP A O 9
ATOM 14032 N N . ALA A 1 76 ? -9.474 18.584 1.099 1.00 0.00 74 ALA A N 9
ATOM 14033 C CA . ALA A 1 76 ? -8.725 19.130 -0.064 1.00 0.00 74 ALA A CA 9
ATOM 14034 C C . ALA A 1 76 ? -7.353 19.704 0.352 1.00 0.00 74 ALA A C 9
ATOM 14035 O O . ALA A 1 76 ? -6.419 19.759 -0.456 1.00 0.00 74 ALA A O 9
ATOM 14042 N N . LYS A 1 77 ? -7.249 20.119 1.625 1.00 0.00 75 LYS A N 9
ATOM 14043 C CA . LYS A 1 77 ? -6.008 20.650 2.213 1.00 0.00 75 LYS A CA 9
ATOM 14044 C C . LYS A 1 77 ? -5.093 19.487 2.612 1.00 0.00 75 LYS A C 9
ATOM 14045 O O . LYS A 1 77 ? -3.878 19.577 2.460 1.00 0.00 75 LYS A O 9
ATOM 14064 N N . TYR A 1 78 ? -5.707 18.404 3.128 1.00 0.00 76 TYR A N 9
ATOM 14065 C CA . TYR A 1 78 ? -5.031 17.121 3.391 1.00 0.00 76 TYR A CA 9
ATOM 14066 C C . TYR A 1 78 ? -4.434 16.548 2.082 1.00 0.00 76 TYR A C 9
ATOM 14067 O O . TYR A 1 78 ? -3.325 16.009 2.079 1.00 0.00 76 TYR A O 9
ATOM 14085 N N . ARG A 1 79 ? -5.197 16.677 0.988 1.00 0.00 77 ARG A N 9
ATOM 14086 C CA . ARG A 1 79 ? -4.767 16.255 -0.356 1.00 0.00 77 ARG A CA 9
ATOM 14087 C C . ARG A 1 79 ? -3.533 17.037 -0.815 1.00 0.00 77 ARG A C 9
ATOM 14088 O O . ARG A 1 79 ? -2.510 16.439 -1.168 1.00 0.00 77 ARG A O 9
ATOM 14109 N N . GLN A 1 80 ? -3.666 18.376 -0.812 1.00 0.00 78 GLN A N 9
ATOM 14110 C CA . GLN A 1 80 ? -2.605 19.294 -1.244 1.00 0.00 78 GLN A CA 9
ATOM 14111 C C . GLN A 1 80 ? -1.333 19.136 -0.388 1.00 0.00 78 GLN A C 9
ATOM 14112 O O . GLN A 1 80 ? -0.210 19.238 -0.902 1.00 0.00 78 GLN A O 9
ATOM 14126 N N . ALA A 1 81 ? -1.533 18.854 0.900 1.00 0.00 79 ALA A N 9
ATOM 14127 C CA . ALA A 1 81 ? -0.435 18.647 1.852 1.00 0.00 79 ALA A CA 9
ATOM 14128 C C . ALA A 1 81 ? 0.346 17.372 1.506 1.00 0.00 79 ALA A C 9
ATOM 14129 O O . ALA A 1 81 ? 1.554 17.421 1.271 1.00 0.00 79 ALA A O 9
ATOM 14136 N N . LEU A 1 82 ? -0.362 16.237 1.496 1.00 0.00 80 LEU A N 9
ATOM 14137 C CA . LEU A 1 82 ? 0.196 14.907 1.193 1.00 0.00 80 LEU A CA 9
ATOM 14138 C C . LEU A 1 82 ? 0.942 14.875 -0.162 1.00 0.00 80 LEU A C 9
ATOM 14139 O O . LEU A 1 82 ? 2.064 14.366 -0.245 1.00 0.00 80 LEU A O 9
ATOM 14155 N N . ARG A 1 83 ? 0.297 15.422 -1.209 1.00 0.00 81 ARG A N 9
ATOM 14156 C CA . ARG A 1 83 ? 0.802 15.347 -2.599 1.00 0.00 81 ARG A CA 9
ATOM 14157 C C . ARG A 1 83 ? 2.139 16.100 -2.768 1.00 0.00 81 ARG A C 9
ATOM 14158 O O . ARG A 1 83 ? 2.889 15.817 -3.705 1.00 0.00 81 ARG A O 9
ATOM 14179 N N . ASP A 1 84 ? 2.386 17.078 -1.865 1.00 0.00 82 ASP A N 9
ATOM 14180 C CA . ASP A 1 84 ? 3.618 17.900 -1.837 1.00 0.00 82 ASP A CA 9
ATOM 14181 C C . ASP A 1 84 ? 4.884 17.020 -1.711 1.00 0.00 82 ASP A C 9
ATOM 14182 O O . ASP A 1 84 ? 5.961 17.395 -2.197 1.00 0.00 82 ASP A O 9
ATOM 14191 N N . LEU A 1 85 ? 4.726 15.849 -1.069 1.00 0.00 83 LEU A N 9
ATOM 14192 C CA . LEU A 1 85 ? 5.788 14.830 -0.957 1.00 0.00 83 LEU A CA 9
ATOM 14193 C C . LEU A 1 85 ? 6.162 14.291 -2.363 1.00 0.00 83 LEU A C 9
ATOM 14194 O O . LEU A 1 85 ? 5.271 14.044 -3.186 1.00 0.00 83 LEU A O 9
ATOM 14210 N N . PRO A 1 86 ? 7.488 14.107 -2.654 1.00 0.00 84 PRO A N 9
ATOM 14211 C CA . PRO A 1 86 ? 7.988 13.852 -4.034 1.00 0.00 84 PRO A CA 9
ATOM 14212 C C . PRO A 1 86 ? 7.521 12.506 -4.652 1.00 0.00 84 PRO A C 9
ATOM 14213 O O . PRO A 1 86 ? 7.285 11.524 -3.940 1.00 0.00 84 PRO A O 9
ATOM 14224 N N . GLU A 1 87 ? 7.404 12.493 -5.999 1.00 0.00 85 GLU A N 9
ATOM 14225 C CA . GLU A 1 87 ? 7.155 11.261 -6.787 1.00 0.00 85 GLU A CA 9
ATOM 14226 C C . GLU A 1 87 ? 8.469 10.487 -7.015 1.00 0.00 85 GLU A C 9
ATOM 14227 O O . GLU A 1 87 ? 8.462 9.382 -7.557 1.00 0.00 85 GLU A O 9
ATOM 14239 N N . THR A 1 88 ? 9.599 11.106 -6.639 1.00 0.00 86 THR A N 9
ATOM 14240 C CA . THR A 1 88 ? 10.932 10.502 -6.748 1.00 0.00 86 THR A CA 9
ATOM 14241 C C . THR A 1 88 ? 11.702 10.712 -5.436 1.00 0.00 86 THR A C 9
ATOM 14242 O O . THR A 1 88 ? 11.948 11.853 -5.030 1.00 0.00 86 THR A O 9
ATOM 14253 N N . VAL A 1 89 ? 12.044 9.599 -4.762 1.00 0.00 87 VAL A N 9
ATOM 14254 C CA . VAL A 1 89 ? 12.798 9.624 -3.497 1.00 0.00 87 VAL A CA 9
ATOM 14255 C C . VAL A 1 89 ? 14.314 9.795 -3.761 1.00 0.00 87 VAL A C 9
ATOM 14256 O O . VAL A 1 89 ? 14.838 9.323 -4.778 1.00 0.00 87 VAL A O 9
ATOM 14269 N N . THR A 1 90 ? 14.996 10.493 -2.838 1.00 0.00 88 THR A N 9
ATOM 14270 C CA . THR A 1 90 ? 16.455 10.685 -2.862 1.00 0.00 88 THR A CA 9
ATOM 14271 C C . THR A 1 90 ? 17.182 9.415 -2.337 1.00 0.00 88 THR A C 9
ATOM 14272 O O . THR A 1 90 ? 16.581 8.331 -2.272 1.00 0.00 88 THR A O 9
ATOM 14283 N N . ASP A 1 91 ? 18.477 9.556 -1.993 1.00 0.00 89 ASP A N 9
ATOM 14284 C CA . ASP A 1 91 ? 19.335 8.447 -1.511 1.00 0.00 89 ASP A CA 9
ATOM 14285 C C . ASP A 1 91 ? 18.748 7.756 -0.259 1.00 0.00 89 ASP A C 9
ATOM 14286 O O . ASP A 1 91 ? 18.795 6.524 -0.139 1.00 0.00 89 ASP A O 9
ATOM 14295 N N . LEU A 1 92 ? 18.194 8.570 0.653 1.00 0.00 90 LEU A N 9
ATOM 14296 C CA . LEU A 1 92 ? 17.534 8.102 1.879 1.00 0.00 90 LEU A CA 9
ATOM 14297 C C . LEU A 1 92 ? 16.548 9.175 2.349 1.00 0.00 90 LEU A C 9
ATOM 14298 O O . LEU A 1 92 ? 16.962 10.258 2.795 1.00 0.00 90 LEU A O 9
ATOM 14314 N N . SER A 1 93 ? 15.251 8.872 2.231 1.00 0.00 91 SER A N 9
ATOM 14315 C CA . SER A 1 93 ? 14.178 9.773 2.657 1.00 0.00 91 SER A CA 9
ATOM 14316 C C . SER A 1 93 ? 12.863 8.991 2.778 1.00 0.00 91 SER A C 9
ATOM 14317 O O . SER A 1 93 ? 12.224 8.679 1.768 1.00 0.00 91 SER A O 9
ATOM 14325 N N . GLN A 1 94 ? 12.491 8.626 4.015 1.00 0.00 92 GLN A N 9
ATOM 14326 C CA . GLN A 1 94 ? 11.165 8.075 4.298 1.00 0.00 92 GLN A CA 9
ATOM 14327 C C . GLN A 1 94 ? 10.144 9.222 4.233 1.00 0.00 92 GLN A C 9
ATOM 14328 O O . GLN A 1 94 ? 10.286 10.235 4.931 1.00 0.00 92 GLN A O 9
ATOM 14342 N N . ILE A 1 95 ? 9.165 9.074 3.343 1.00 0.00 93 ILE A N 9
ATOM 14343 C CA . ILE A 1 95 ? 8.088 10.055 3.162 1.00 0.00 93 ILE A CA 9
ATOM 14344 C C . ILE A 1 95 ? 7.259 10.238 4.459 1.00 0.00 93 ILE A C 9
ATOM 14345 O O . ILE A 1 95 ? 6.722 9.277 5.009 1.00 0.00 93 ILE A O 9
ATOM 14361 N N . VAL A 1 96 ? 7.223 11.467 4.987 1.00 0.00 94 VAL A N 9
ATOM 14362 C CA . VAL A 1 96 ? 6.322 11.831 6.091 1.00 0.00 94 VAL A CA 9
ATOM 14363 C C . VAL A 1 96 ? 5.223 12.735 5.521 1.00 0.00 94 VAL A C 9
ATOM 14364 O O . VAL A 1 96 ? 5.506 13.810 4.999 1.00 0.00 94 VAL A O 9
ATOM 14377 N N . TRP A 1 97 ? 3.976 12.253 5.554 1.00 0.00 95 TRP A N 9
ATOM 14378 C CA . TRP A 1 97 ? 2.811 12.961 5.007 1.00 0.00 95 TRP A CA 9
ATOM 14379 C C . TRP A 1 97 ? 1.617 12.832 5.978 1.00 0.00 95 TRP A C 9
ATOM 14380 O O . TRP A 1 97 ? 1.577 11.880 6.768 1.00 0.00 95 TRP A O 9
ATOM 14401 N N . PRO A 1 98 ? 0.631 13.789 5.950 1.00 0.00 96 PRO A N 9
ATOM 14402 C CA . PRO A 1 98 ? -0.485 13.819 6.929 1.00 0.00 96 PRO A CA 9
ATOM 14403 C C . PRO A 1 98 ? -1.378 12.553 6.917 1.00 0.00 96 PRO A C 9
ATOM 14404 O O . PRO A 1 98 ? -1.467 11.831 5.910 1.00 0.00 96 PRO A O 9
ATOM 14415 N N . GLN A 1 99 ? -2.000 12.302 8.076 1.00 0.00 97 GLN A N 9
ATOM 14416 C CA . GLN A 1 99 ? -3.069 11.300 8.241 1.00 0.00 97 GLN A CA 9
ATOM 14417 C C . GLN A 1 99 ? -4.406 11.942 7.828 1.00 0.00 97 GLN A C 9
ATOM 14418 O O . GLN A 1 99 ? -4.530 13.171 7.862 1.00 0.00 97 GLN A O 9
ATOM 14432 N N . LEU A 1 100 ? -5.388 11.120 7.414 1.00 0.00 98 LEU A N 9
ATOM 14433 C CA . LEU A 1 100 ? -6.736 11.603 7.033 1.00 0.00 98 LEU A CA 9
ATOM 14434 C C . LEU A 1 100 ? -7.411 12.394 8.192 1.00 0.00 98 LEU A C 9
ATOM 14435 O O . LEU A 1 100 ? -7.312 11.998 9.353 1.00 0.00 98 LEU A O 9
ATOM 14451 N N . PRO A 1 101 ? -8.072 13.554 7.874 1.00 0.00 99 PRO A N 9
ATOM 14452 C CA . PRO A 1 101 ? -8.544 14.543 8.887 1.00 0.00 99 PRO A CA 9
ATOM 14453 C C . PRO A 1 101 ? -9.718 14.033 9.754 1.00 0.00 99 PRO A C 9
ATOM 14454 O O . PRO A 1 101 ? -9.944 14.533 10.860 1.00 0.00 99 PRO A O 9
ATOM 14465 N N . VAL A 1 102 ? -10.459 13.049 9.228 1.00 0.00 100 VAL A N 9
ATOM 14466 C CA . VAL A 1 102 ? -11.530 12.362 9.964 1.00 0.00 100 VAL A CA 9
ATOM 14467 C C . VAL A 1 102 ? -10.895 11.255 10.831 1.00 0.00 100 VAL A C 9
ATOM 14468 O O . VAL A 1 102 ? -10.833 11.414 12.067 1.00 0.00 100 VAL A O 9
ATOM 14482 N N . MET A 1 3 ? 6.246 -5.435 7.022 1.00 0.00 1 MET A N 10
ATOM 14483 C CA . MET A 1 3 ? 6.872 -5.284 5.690 1.00 0.00 1 MET A CA 10
ATOM 14484 C C . MET A 1 3 ? 7.409 -6.650 5.249 1.00 0.00 1 MET A C 10
ATOM 14485 O O . MET A 1 3 ? 8.268 -7.216 5.924 1.00 0.00 1 MET A O 10
ATOM 14499 N N . LEU A 1 4 ? 6.847 -7.176 4.148 1.00 0.00 2 LEU A N 10
ATOM 14500 C CA . LEU A 1 4 ? 7.323 -8.393 3.454 1.00 0.00 2 LEU A CA 10
ATOM 14501 C C . LEU A 1 4 ? 7.836 -8.012 2.058 1.00 0.00 2 LEU A C 10
ATOM 14502 O O . LEU A 1 4 ? 7.412 -6.993 1.500 1.00 0.00 2 LEU A O 10
ATOM 14518 N N . LEU A 1 5 ? 8.764 -8.801 1.510 1.00 0.00 3 LEU A N 10
ATOM 14519 C CA . LEU A 1 5 ? 9.310 -8.595 0.160 1.00 0.00 3 LEU A CA 10
ATOM 14520 C C . LEU A 1 5 ? 8.280 -8.979 -0.933 1.00 0.00 3 LEU A C 10
ATOM 14521 O O . LEU A 1 5 ? 7.968 -10.160 -1.097 1.00 0.00 3 LEU A O 10
ATOM 14537 N N . HIS A 1 6 ? 7.731 -7.962 -1.633 1.00 0.00 4 HIS A N 10
ATOM 14538 C CA . HIS A 1 6 ? 6.937 -8.114 -2.886 1.00 0.00 4 HIS A CA 10
ATOM 14539 C C . HIS A 1 6 ? 7.524 -9.162 -3.870 1.00 0.00 4 HIS A C 10
ATOM 14540 O O . HIS A 1 6 ? 6.765 -9.894 -4.509 1.00 0.00 4 HIS A O 10
ATOM 14555 N N . SER A 1 7 ? 8.863 -9.215 -3.977 1.00 0.00 5 SER A N 10
ATOM 14556 C CA . SER A 1 7 ? 9.561 -10.132 -4.898 1.00 0.00 5 SER A CA 10
ATOM 14557 C C . SER A 1 7 ? 11.060 -10.212 -4.547 1.00 0.00 5 SER A C 10
ATOM 14558 O O . SER A 1 7 ? 11.793 -9.235 -4.731 1.00 0.00 5 SER A O 10
ATOM 14566 N N . VAL A 1 8 ? 11.507 -11.371 -4.013 1.00 0.00 6 VAL A N 10
ATOM 14567 C CA . VAL A 1 8 ? 12.936 -11.641 -3.739 1.00 0.00 6 VAL A CA 10
ATOM 14568 C C . VAL A 1 8 ? 13.525 -12.546 -4.837 1.00 0.00 6 VAL A C 10
ATOM 14569 O O . VAL A 1 8 ? 12.825 -13.410 -5.381 1.00 0.00 6 VAL A O 10
ATOM 14582 N N . GLU A 1 9 ? 14.801 -12.315 -5.174 1.00 0.00 7 GLU A N 10
ATOM 14583 C CA . GLU A 1 9 ? 15.531 -13.115 -6.163 1.00 0.00 7 GLU A CA 10
ATOM 14584 C C . GLU A 1 9 ? 16.316 -14.214 -5.415 1.00 0.00 7 GLU A C 10
ATOM 14585 O O . GLU A 1 9 ? 17.279 -13.929 -4.700 1.00 0.00 7 GLU A O 10
ATOM 14597 N N . THR A 1 10 ? 15.857 -15.468 -5.564 1.00 0.00 8 THR A N 10
ATOM 14598 C CA . THR A 1 10 ? 16.443 -16.659 -4.911 1.00 0.00 8 THR A CA 10
ATOM 14599 C C . THR A 1 10 ? 17.075 -17.597 -5.978 1.00 0.00 8 THR A C 10
ATOM 14600 O O . THR A 1 10 ? 16.741 -17.484 -7.165 1.00 0.00 8 THR A O 10
ATOM 14611 N N . PRO A 1 11 ? 18.002 -18.543 -5.579 1.00 0.00 9 PRO A N 10
ATOM 14612 C CA . PRO A 1 11 ? 18.605 -19.539 -6.517 1.00 0.00 9 PRO A CA 10
ATOM 14613 C C . PRO A 1 11 ? 17.576 -20.477 -7.207 1.00 0.00 9 PRO A C 10
ATOM 14614 O O . PRO A 1 11 ? 17.906 -21.141 -8.198 1.00 0.00 9 PRO A O 10
ATOM 14625 N N . ARG A 1 12 ? 16.343 -20.521 -6.670 1.00 0.00 10 ARG A N 10
ATOM 14626 C CA . ARG A 1 12 ? 15.257 -21.395 -7.185 1.00 0.00 10 ARG A CA 10
ATOM 14627 C C . ARG A 1 12 ? 14.261 -20.616 -8.073 1.00 0.00 10 ARG A C 10
ATOM 14628 O O . ARG A 1 12 ? 13.431 -21.229 -8.757 1.00 0.00 10 ARG A O 10
ATOM 14649 N N . GLY A 1 13 ? 14.332 -19.271 -8.038 1.00 0.00 11 GLY A N 10
ATOM 14650 C CA . GLY A 1 13 ? 13.500 -18.419 -8.900 1.00 0.00 11 GLY A CA 10
ATOM 14651 C C . GLY A 1 13 ? 13.185 -17.079 -8.263 1.00 0.00 11 GLY A C 10
ATOM 14652 O O . GLY A 1 13 ? 13.957 -16.585 -7.447 1.00 0.00 11 GLY A O 10
ATOM 14656 N N . GLU A 1 14 ? 12.052 -16.480 -8.652 1.00 0.00 12 GLU A N 10
ATOM 14657 C CA . GLU A 1 14 ? 11.517 -15.265 -8.007 1.00 0.00 12 GLU A CA 10
ATOM 14658 C C . GLU A 1 14 ? 10.387 -15.695 -7.065 1.00 0.00 12 GLU A C 10
ATOM 14659 O O . GLU A 1 14 ? 9.553 -16.524 -7.444 1.00 0.00 12 GLU A O 10
ATOM 14671 N N . ILE A 1 15 ? 10.361 -15.142 -5.842 1.00 0.00 13 ILE A N 10
ATOM 14672 C CA . ILE A 1 15 ? 9.396 -15.529 -4.794 1.00 0.00 13 ILE A CA 10
ATOM 14673 C C . ILE A 1 15 ? 8.618 -14.268 -4.371 1.00 0.00 13 ILE A C 10
ATOM 14674 O O . ILE A 1 15 ? 9.227 -13.275 -3.966 1.00 0.00 13 ILE A O 10
ATOM 14690 N N . LEU A 1 16 ? 7.281 -14.322 -4.464 1.00 0.00 14 LEU A N 10
ATOM 14691 C CA . LEU A 1 16 ? 6.402 -13.141 -4.329 1.00 0.00 14 LEU A CA 10
ATOM 14692 C C . LEU A 1 16 ? 5.769 -13.052 -2.928 1.00 0.00 14 LEU A C 10
ATOM 14693 O O . LEU A 1 16 ? 5.536 -14.085 -2.295 1.00 0.00 14 LEU A O 10
ATOM 14709 N N . ASN A 1 17 ? 5.492 -11.790 -2.498 1.00 0.00 15 ASN A N 10
ATOM 14710 C CA . ASN A 1 17 ? 4.772 -11.417 -1.242 1.00 0.00 15 ASN A CA 10
ATOM 14711 C C . ASN A 1 17 ? 5.226 -12.240 -0.016 1.00 0.00 15 ASN A C 10
ATOM 14712 O O . ASN A 1 17 ? 4.429 -12.620 0.851 1.00 0.00 15 ASN A O 10
ATOM 14723 N N . VAL A 1 18 ? 6.545 -12.418 0.076 1.00 0.00 16 VAL A N 10
ATOM 14724 C CA . VAL A 1 18 ? 7.185 -13.325 1.035 1.00 0.00 16 VAL A CA 10
ATOM 14725 C C . VAL A 1 18 ? 7.971 -12.523 2.087 1.00 0.00 16 VAL A C 10
ATOM 14726 O O . VAL A 1 18 ? 8.596 -11.511 1.771 1.00 0.00 16 VAL A O 10
ATOM 14739 N N . SER A 1 19 ? 7.916 -12.982 3.346 1.00 0.00 17 SER A N 10
ATOM 14740 C CA . SER A 1 19 ? 8.763 -12.468 4.439 1.00 0.00 17 SER A CA 10
ATOM 14741 C C . SER A 1 19 ? 10.244 -12.756 4.118 1.00 0.00 17 SER A C 10
ATOM 14742 O O . SER A 1 19 ? 10.537 -13.733 3.455 1.00 0.00 17 SER A O 10
ATOM 14750 N N . GLU A 1 20 ? 11.160 -11.895 4.581 1.00 0.00 18 GLU A N 10
ATOM 14751 C CA . GLU A 1 20 ? 12.620 -12.108 4.405 1.00 0.00 18 GLU A CA 10
ATOM 14752 C C . GLU A 1 20 ? 13.149 -13.189 5.355 1.00 0.00 18 GLU A C 10
ATOM 14753 O O . GLU A 1 20 ? 14.187 -13.808 5.084 1.00 0.00 18 GLU A O 10
ATOM 14765 N N . GLN A 1 21 ? 12.430 -13.406 6.466 1.00 0.00 19 GLN A N 10
ATOM 14766 C CA . GLN A 1 21 ? 12.681 -14.542 7.359 1.00 0.00 19 GLN A CA 10
ATOM 14767 C C . GLN A 1 21 ? 12.389 -15.858 6.614 1.00 0.00 19 GLN A C 10
ATOM 14768 O O . GLN A 1 21 ? 13.214 -16.772 6.603 1.00 0.00 19 GLN A O 10
ATOM 14782 N N . GLU A 1 22 ? 11.213 -15.896 5.964 1.00 0.00 20 GLU A N 10
ATOM 14783 C CA . GLU A 1 22 ? 10.747 -17.048 5.169 1.00 0.00 20 GLU A CA 10
ATOM 14784 C C . GLU A 1 22 ? 11.697 -17.290 3.970 1.00 0.00 20 GLU A C 10
ATOM 14785 O O . GLU A 1 22 ? 12.089 -18.420 3.680 1.00 0.00 20 GLU A O 10
ATOM 14797 N N . ALA A 1 23 ? 12.007 -16.178 3.278 1.00 0.00 21 ALA A N 10
ATOM 14798 C CA . ALA A 1 23 ? 12.926 -16.127 2.126 1.00 0.00 21 ALA A CA 10
ATOM 14799 C C . ALA A 1 23 ? 14.274 -16.809 2.410 1.00 0.00 21 ALA A C 10
ATOM 14800 O O . ALA A 1 23 ? 14.671 -17.709 1.675 1.00 0.00 21 ALA A O 10
ATOM 14807 N N . ARG A 1 24 ? 14.963 -16.404 3.497 1.00 0.00 22 ARG A N 10
ATOM 14808 C CA . ARG A 1 24 ? 16.313 -16.934 3.813 1.00 0.00 22 ARG A CA 10
ATOM 14809 C C . ARG A 1 24 ? 16.253 -18.367 4.373 1.00 0.00 22 ARG A C 10
ATOM 14810 O O . ARG A 1 24 ? 17.171 -19.153 4.136 1.00 0.00 22 ARG A O 10
ATOM 14831 N N . ASP A 1 25 ? 15.174 -18.697 5.104 1.00 0.00 23 ASP A N 10
ATOM 14832 C CA . ASP A 1 25 ? 15.022 -20.017 5.761 1.00 0.00 23 ASP A CA 10
ATOM 14833 C C . ASP A 1 25 ? 14.626 -21.109 4.741 1.00 0.00 23 ASP A C 10
ATOM 14834 O O . ASP A 1 25 ? 15.376 -22.059 4.500 1.00 0.00 23 ASP A O 10
ATOM 14843 N N . VAL A 1 26 ? 13.443 -20.922 4.141 1.00 0.00 24 VAL A N 10
ATOM 14844 C CA . VAL A 1 26 ? 12.836 -21.873 3.192 1.00 0.00 24 VAL A CA 10
ATOM 14845 C C . VAL A 1 26 ? 13.476 -21.742 1.794 1.00 0.00 24 VAL A C 10
ATOM 14846 O O . VAL A 1 26 ? 14.094 -22.684 1.283 1.00 0.00 24 VAL A O 10
ATOM 14859 N N . PHE A 1 27 ? 13.351 -20.544 1.209 1.00 0.00 25 PHE A N 10
ATOM 14860 C CA . PHE A 1 27 ? 13.673 -20.298 -0.214 1.00 0.00 25 PHE A CA 10
ATOM 14861 C C . PHE A 1 27 ? 15.183 -20.097 -0.445 1.00 0.00 25 PHE A C 10
ATOM 14862 O O . PHE A 1 27 ? 15.646 -20.102 -1.595 1.00 0.00 25 PHE A O 10
ATOM 14879 N N . GLY A 1 28 ? 15.933 -19.954 0.663 1.00 0.00 26 GLY A N 10
ATOM 14880 C CA . GLY A 1 28 ? 17.392 -19.851 0.632 1.00 0.00 26 GLY A CA 10
ATOM 14881 C C . GLY A 1 28 ? 17.902 -18.593 -0.051 1.00 0.00 26 GLY A C 10
ATOM 14882 O O . GLY A 1 28 ? 18.799 -18.656 -0.901 1.00 0.00 26 GLY A O 10
ATOM 14886 N N . ALA A 1 29 ? 17.312 -17.450 0.322 1.00 0.00 27 ALA A N 10
ATOM 14887 C CA . ALA A 1 29 ? 17.694 -16.132 -0.204 1.00 0.00 27 ALA A CA 10
ATOM 14888 C C . ALA A 1 29 ? 18.923 -15.588 0.533 1.00 0.00 27 ALA A C 10
ATOM 14889 O O . ALA A 1 29 ? 19.119 -15.858 1.728 1.00 0.00 27 ALA A O 10
ATOM 14896 N N . SER A 1 30 ? 19.735 -14.816 -0.194 1.00 0.00 28 SER A N 10
ATOM 14897 C CA . SER A 1 30 ? 20.917 -14.148 0.355 1.00 0.00 28 SER A CA 10
ATOM 14898 C C . SER A 1 30 ? 20.519 -12.845 1.053 1.00 0.00 28 SER A C 10
ATOM 14899 O O . SER A 1 30 ? 19.513 -12.231 0.710 1.00 0.00 28 SER A O 10
ATOM 14907 N N . GLU A 1 31 ? 21.377 -12.405 1.976 1.00 0.00 29 GLU A N 10
ATOM 14908 C CA . GLU A 1 31 ? 21.167 -11.171 2.759 1.00 0.00 29 GLU A CA 10
ATOM 14909 C C . GLU A 1 31 ? 21.293 -9.927 1.848 1.00 0.00 29 GLU A C 10
ATOM 14910 O O . GLU A 1 31 ? 20.692 -8.878 2.113 1.00 0.00 29 GLU A O 10
ATOM 14922 N N . GLN A 1 32 ? 22.054 -10.086 0.748 1.00 0.00 30 GLN A N 10
ATOM 14923 C CA . GLN A 1 32 ? 22.195 -9.058 -0.303 1.00 0.00 30 GLN A CA 10
ATOM 14924 C C . GLN A 1 32 ? 20.961 -9.082 -1.226 1.00 0.00 30 GLN A C 10
ATOM 14925 O O . GLN A 1 32 ? 20.516 -8.035 -1.716 1.00 0.00 30 GLN A O 10
ATOM 14939 N N . ALA A 1 33 ? 20.405 -10.294 -1.417 1.00 0.00 31 ALA A N 10
ATOM 14940 C CA . ALA A 1 33 ? 19.182 -10.523 -2.210 1.00 0.00 31 ALA A CA 10
ATOM 14941 C C . ALA A 1 33 ? 17.949 -10.034 -1.436 1.00 0.00 31 ALA A C 10
ATOM 14942 O O . ALA A 1 33 ? 16.919 -9.702 -2.043 1.00 0.00 31 ALA A O 10
ATOM 14949 N N . ILE A 1 34 ? 18.075 -9.949 -0.088 1.00 0.00 32 ILE A N 10
ATOM 14950 C CA . ILE A 1 34 ? 16.981 -9.494 0.769 1.00 0.00 32 ILE A CA 10
ATOM 14951 C C . ILE A 1 34 ? 16.945 -7.975 0.675 1.00 0.00 32 ILE A C 10
ATOM 14952 O O . ILE A 1 34 ? 15.923 -7.418 0.375 1.00 0.00 32 ILE A O 10
ATOM 14968 N N . ALA A 1 35 ? 18.094 -7.342 1.006 1.00 0.00 33 ALA A N 10
ATOM 14969 C CA . ALA A 1 35 ? 18.324 -5.889 0.859 1.00 0.00 33 ALA A CA 10
ATOM 14970 C C . ALA A 1 35 ? 17.853 -5.322 -0.501 1.00 0.00 33 ALA A C 10
ATOM 14971 O O . ALA A 1 35 ? 17.286 -4.235 -0.543 1.00 0.00 33 ALA A O 10
ATOM 14978 N N . ASP A 1 36 ? 18.133 -6.043 -1.605 1.00 0.00 34 ASP A N 10
ATOM 14979 C CA . ASP A 1 36 ? 17.668 -5.651 -2.959 1.00 0.00 34 ASP A CA 10
ATOM 14980 C C . ASP A 1 36 ? 16.128 -5.696 -3.075 1.00 0.00 34 ASP A C 10
ATOM 14981 O O . ASP A 1 36 ? 15.508 -4.757 -3.580 1.00 0.00 34 ASP A O 10
ATOM 14990 N N . ALA A 1 37 ? 15.532 -6.811 -2.626 1.00 0.00 35 ALA A N 10
ATOM 14991 C CA . ALA A 1 37 ? 14.062 -7.012 -2.630 1.00 0.00 35 ALA A CA 10
ATOM 14992 C C . ALA A 1 37 ? 13.347 -6.040 -1.674 1.00 0.00 35 ALA A C 10
ATOM 14993 O O . ALA A 1 37 ? 12.210 -5.632 -1.903 1.00 0.00 35 ALA A O 10
ATOM 15000 N N . ARG A 1 38 ? 14.058 -5.709 -0.599 1.00 0.00 36 ARG A N 10
ATOM 15001 C CA . ARG A 1 38 ? 13.627 -4.777 0.445 1.00 0.00 36 ARG A CA 10
ATOM 15002 C C . ARG A 1 38 ? 13.592 -3.379 -0.148 1.00 0.00 36 ARG A C 10
ATOM 15003 O O . ARG A 1 38 ? 12.606 -2.657 -0.005 1.00 0.00 36 ARG A O 10
ATOM 15024 N N . LYS A 1 39 ? 14.674 -3.049 -0.867 1.00 0.00 37 LYS A N 10
ATOM 15025 C CA . LYS A 1 39 ? 14.797 -1.809 -1.635 1.00 0.00 37 LYS A CA 10
ATOM 15026 C C . LYS A 1 39 ? 13.674 -1.699 -2.666 1.00 0.00 37 LYS A C 10
ATOM 15027 O O . LYS A 1 39 ? 13.122 -0.636 -2.847 1.00 0.00 37 LYS A O 10
ATOM 15046 N N . ALA A 1 40 ? 13.305 -2.838 -3.270 1.00 0.00 38 ALA A N 10
ATOM 15047 C CA . ALA A 1 40 ? 12.386 -2.884 -4.407 1.00 0.00 38 ALA A CA 10
ATOM 15048 C C . ALA A 1 40 ? 10.931 -2.712 -3.937 1.00 0.00 38 ALA A C 10
ATOM 15049 O O . ALA A 1 40 ? 10.140 -1.991 -4.570 1.00 0.00 38 ALA A O 10
ATOM 15056 N N . THR A 1 41 ? 10.601 -3.365 -2.797 1.00 0.00 39 THR A N 10
ATOM 15057 C CA . THR A 1 41 ? 9.253 -3.321 -2.214 1.00 0.00 39 THR A CA 10
ATOM 15058 C C . THR A 1 41 ? 8.981 -1.917 -1.660 1.00 0.00 39 THR A C 10
ATOM 15059 O O . THR A 1 41 ? 7.963 -1.319 -1.977 1.00 0.00 39 THR A O 10
ATOM 15070 N N . ILE A 1 42 ? 9.956 -1.398 -0.889 1.00 0.00 40 ILE A N 10
ATOM 15071 C CA . ILE A 1 42 ? 9.905 -0.045 -0.306 1.00 0.00 40 ILE A CA 10
ATOM 15072 C C . ILE A 1 42 ? 9.842 1.025 -1.419 1.00 0.00 40 ILE A C 10
ATOM 15073 O O . ILE A 1 42 ? 9.000 1.913 -1.363 1.00 0.00 40 ILE A O 10
ATOM 15089 N N . LEU A 1 43 ? 10.684 0.875 -2.457 1.00 0.00 41 LEU A N 10
ATOM 15090 C CA . LEU A 1 43 ? 10.696 1.766 -3.649 1.00 0.00 41 LEU A CA 10
ATOM 15091 C C . LEU A 1 43 ? 9.305 1.839 -4.303 1.00 0.00 41 LEU A C 10
ATOM 15092 O O . LEU A 1 43 ? 8.878 2.905 -4.744 1.00 0.00 41 LEU A O 10
ATOM 15108 N N . GLN A 1 44 ? 8.583 0.703 -4.289 1.00 0.00 42 GLN A N 10
ATOM 15109 C CA . GLN A 1 44 ? 7.220 0.603 -4.842 1.00 0.00 42 GLN A CA 10
ATOM 15110 C C . GLN A 1 44 ? 6.222 1.307 -3.890 1.00 0.00 42 GLN A C 10
ATOM 15111 O O . GLN A 1 44 ? 5.377 2.090 -4.326 1.00 0.00 42 GLN A O 10
ATOM 15125 N N . THR A 1 45 ? 6.413 1.044 -2.580 1.00 0.00 43 THR A N 10
ATOM 15126 C CA . THR A 1 45 ? 5.519 1.471 -1.484 1.00 0.00 43 THR A CA 10
ATOM 15127 C C . THR A 1 45 ? 5.400 2.997 -1.388 1.00 0.00 43 THR A C 10
ATOM 15128 O O . THR A 1 45 ? 4.303 3.525 -1.479 1.00 0.00 43 THR A O 10
ATOM 15139 N N . LEU A 1 46 ? 6.552 3.684 -1.286 1.00 0.00 44 LEU A N 10
ATOM 15140 C CA . LEU A 1 46 ? 6.614 5.147 -1.022 1.00 0.00 44 LEU A CA 10
ATOM 15141 C C . LEU A 1 46 ? 5.920 5.951 -2.146 1.00 0.00 44 LEU A C 10
ATOM 15142 O O . LEU A 1 46 ? 5.387 7.039 -1.914 1.00 0.00 44 LEU A O 10
ATOM 15158 N N . ARG A 1 47 ? 5.927 5.381 -3.359 1.00 0.00 45 ARG A N 10
ATOM 15159 C CA . ARG A 1 47 ? 5.251 5.966 -4.527 1.00 0.00 45 ARG A CA 10
ATOM 15160 C C . ARG A 1 47 ? 3.724 5.711 -4.461 1.00 0.00 45 ARG A C 10
ATOM 15161 O O . ARG A 1 47 ? 2.927 6.618 -4.717 1.00 0.00 45 ARG A O 10
ATOM 15182 N N . ILE A 1 48 ? 3.335 4.480 -4.080 1.00 0.00 46 ILE A N 10
ATOM 15183 C CA . ILE A 1 48 ? 1.916 4.042 -4.059 1.00 0.00 46 ILE A CA 10
ATOM 15184 C C . ILE A 1 48 ? 1.107 4.714 -2.918 1.00 0.00 46 ILE A C 10
ATOM 15185 O O . ILE A 1 48 ? -0.003 5.203 -3.164 1.00 0.00 46 ILE A O 10
ATOM 15201 N N . GLU A 1 49 ? 1.701 4.763 -1.703 1.00 0.00 47 GLU A N 10
ATOM 15202 C CA . GLU A 1 49 ? 1.025 5.223 -0.457 1.00 0.00 47 GLU A CA 10
ATOM 15203 C C . GLU A 1 49 ? 0.336 6.580 -0.641 1.00 0.00 47 GLU A C 10
ATOM 15204 O O . GLU A 1 49 ? -0.841 6.733 -0.296 1.00 0.00 47 GLU A O 10
ATOM 15216 N N . ARG A 1 50 ? 1.099 7.549 -1.191 1.00 0.00 48 ARG A N 10
ATOM 15217 C CA . ARG A 1 50 ? 0.616 8.919 -1.398 1.00 0.00 48 ARG A CA 10
ATOM 15218 C C . ARG A 1 50 ? -0.559 8.950 -2.390 1.00 0.00 48 ARG A C 10
ATOM 15219 O O . ARG A 1 50 ? -1.605 9.483 -2.057 1.00 0.00 48 ARG A O 10
ATOM 15240 N N . ASP A 1 51 ? -0.413 8.316 -3.574 1.00 0.00 49 ASP A N 10
ATOM 15241 C CA . ASP A 1 51 ? -1.474 8.325 -4.616 1.00 0.00 49 ASP A CA 10
ATOM 15242 C C . ASP A 1 51 ? -2.781 7.723 -4.073 1.00 0.00 49 ASP A C 10
ATOM 15243 O O . ASP A 1 51 ? -3.870 8.241 -4.334 1.00 0.00 49 ASP A O 10
ATOM 15252 N N . GLU A 1 52 ? -2.631 6.660 -3.278 1.00 0.00 50 GLU A N 10
ATOM 15253 C CA . GLU A 1 52 ? -3.751 5.945 -2.669 1.00 0.00 50 GLU A CA 10
ATOM 15254 C C . GLU A 1 52 ? -4.496 6.805 -1.636 1.00 0.00 50 GLU A C 10
ATOM 15255 O O . GLU A 1 52 ? -5.714 6.882 -1.695 1.00 0.00 50 GLU A O 10
ATOM 15267 N N . ARG A 1 53 ? -3.767 7.461 -0.714 1.00 0.00 51 ARG A N 10
ATOM 15268 C CA . ARG A 1 53 ? -4.393 8.293 0.343 1.00 0.00 51 ARG A CA 10
ATOM 15269 C C . ARG A 1 53 ? -4.940 9.619 -0.232 1.00 0.00 51 ARG A C 10
ATOM 15270 O O . ARG A 1 53 ? -5.859 10.204 0.331 1.00 0.00 51 ARG A O 10
ATOM 15291 N N . LEU A 1 54 ? -4.360 10.076 -1.359 1.00 0.00 52 LEU A N 10
ATOM 15292 C CA . LEU A 1 54 ? -4.861 11.245 -2.115 1.00 0.00 52 LEU A CA 10
ATOM 15293 C C . LEU A 1 54 ? -6.270 10.948 -2.670 1.00 0.00 52 LEU A C 10
ATOM 15294 O O . LEU A 1 54 ? -7.221 11.705 -2.440 1.00 0.00 52 LEU A O 10
ATOM 15310 N N . ARG A 1 55 ? -6.376 9.815 -3.383 1.00 0.00 53 ARG A N 10
ATOM 15311 C CA . ARG A 1 55 ? -7.630 9.379 -4.024 1.00 0.00 53 ARG A CA 10
ATOM 15312 C C . ARG A 1 55 ? -8.597 8.745 -3.001 1.00 0.00 53 ARG A C 10
ATOM 15313 O O . ARG A 1 55 ? -9.791 8.622 -3.278 1.00 0.00 53 ARG A O 10
ATOM 15334 N N . ALA A 1 56 ? -8.069 8.325 -1.830 1.00 0.00 54 ALA A N 10
ATOM 15335 C CA . ALA A 1 56 ? -8.895 7.793 -0.725 1.00 0.00 54 ALA A CA 10
ATOM 15336 C C . ALA A 1 56 ? -9.671 8.935 -0.057 1.00 0.00 54 ALA A C 10
ATOM 15337 O O . ALA A 1 56 ? -10.864 8.816 0.197 1.00 0.00 54 ALA A O 10
ATOM 15344 N N . CYS A 1 57 ? -8.967 10.060 0.174 1.00 0.00 55 CYS A N 10
ATOM 15345 C CA . CYS A 1 57 ? -9.542 11.276 0.789 1.00 0.00 55 CYS A CA 10
ATOM 15346 C C . CYS A 1 57 ? -10.433 12.070 -0.195 1.00 0.00 55 CYS A C 10
ATOM 15347 O O . CYS A 1 57 ? -11.034 13.086 0.181 1.00 0.00 55 CYS A O 10
ATOM 15355 N N . ASP A 1 58 ? -10.516 11.583 -1.448 1.00 0.00 56 ASP A N 10
ATOM 15356 C CA . ASP A 1 58 ? -11.345 12.176 -2.519 1.00 0.00 56 ASP A CA 10
ATOM 15357 C C . ASP A 1 58 ? -12.858 11.877 -2.300 1.00 0.00 56 ASP A C 10
ATOM 15358 O O . ASP A 1 58 ? -13.727 12.462 -2.976 1.00 0.00 56 ASP A O 10
ATOM 15367 N N . TRP A 1 59 ? -13.167 10.988 -1.311 1.00 0.00 57 TRP A N 10
ATOM 15368 C CA . TRP A 1 59 ? -14.561 10.644 -0.926 1.00 0.00 57 TRP A CA 10
ATOM 15369 C C . TRP A 1 59 ? -15.336 11.894 -0.467 1.00 0.00 57 TRP A C 10
ATOM 15370 O O . TRP A 1 59 ? -16.552 11.924 -0.541 1.00 0.00 57 TRP A O 10
ATOM 15391 N N . THR A 1 60 ? -14.598 12.902 0.017 1.00 0.00 58 THR A N 10
ATOM 15392 C CA . THR A 1 60 ? -15.162 14.178 0.482 1.00 0.00 58 THR A CA 10
ATOM 15393 C C . THR A 1 60 ? -15.367 15.157 -0.681 1.00 0.00 58 THR A C 10
ATOM 15394 O O . THR A 1 60 ? -16.315 15.948 -0.682 1.00 0.00 58 THR A O 10
ATOM 15405 N N . GLN A 1 61 ? -14.460 15.077 -1.663 1.00 0.00 59 GLN A N 10
ATOM 15406 C CA . GLN A 1 61 ? -14.398 16.002 -2.804 1.00 0.00 59 GLN A CA 10
ATOM 15407 C C . GLN A 1 61 ? -15.620 15.862 -3.710 1.00 0.00 59 GLN A C 10
ATOM 15408 O O . GLN A 1 61 ? -16.099 16.858 -4.270 1.00 0.00 59 GLN A O 10
ATOM 15422 N N . VAL A 1 62 ? -16.108 14.621 -3.849 1.00 0.00 60 VAL A N 10
ATOM 15423 C CA . VAL A 1 62 ? -17.307 14.328 -4.653 1.00 0.00 60 VAL A CA 10
ATOM 15424 C C . VAL A 1 62 ? -18.591 14.867 -3.985 1.00 0.00 60 VAL A C 10
ATOM 15425 O O . VAL A 1 62 ? -18.629 15.127 -2.772 1.00 0.00 60 VAL A O 10
ATOM 15438 N N . GLN A 1 63 ? -19.638 15.020 -4.806 1.00 0.00 61 GLN A N 10
ATOM 15439 C CA . GLN A 1 63 ? -20.956 15.506 -4.368 1.00 0.00 61 GLN A CA 10
ATOM 15440 C C . GLN A 1 63 ? -21.856 14.346 -3.878 1.00 0.00 61 GLN A C 10
ATOM 15441 O O . GLN A 1 63 ? -22.966 14.587 -3.399 1.00 0.00 61 GLN A O 10
ATOM 15455 N N . ASP A 1 64 ? -21.366 13.093 -4.029 1.00 0.00 62 ASP A N 10
ATOM 15456 C CA . ASP A 1 64 ? -22.056 11.874 -3.534 1.00 0.00 62 ASP A CA 10
ATOM 15457 C C . ASP A 1 64 ? -22.201 11.916 -2.009 1.00 0.00 62 ASP A C 10
ATOM 15458 O O . ASP A 1 64 ? -23.190 11.418 -1.453 1.00 0.00 62 ASP A O 10
ATOM 15467 N N . VAL A 1 65 ? -21.202 12.514 -1.340 1.00 0.00 63 VAL A N 10
ATOM 15468 C CA . VAL A 1 65 ? -21.239 12.762 0.102 1.00 0.00 63 VAL A CA 10
ATOM 15469 C C . VAL A 1 65 ? -21.832 14.165 0.370 1.00 0.00 63 VAL A C 10
ATOM 15470 O O . VAL A 1 65 ? -21.687 15.085 -0.454 1.00 0.00 63 VAL A O 10
ATOM 15483 N N . VAL A 1 66 ? -22.518 14.310 1.511 1.00 0.00 64 VAL A N 10
ATOM 15484 C CA . VAL A 1 66 ? -23.089 15.581 1.970 1.00 0.00 64 VAL A CA 10
ATOM 15485 C C . VAL A 1 66 ? -22.317 16.023 3.224 1.00 0.00 64 VAL A C 10
ATOM 15486 O O . VAL A 1 66 ? -22.591 15.565 4.338 1.00 0.00 64 VAL A O 10
ATOM 15499 N N . LEU A 1 67 ? -21.290 16.854 3.003 1.00 0.00 65 LEU A N 10
ATOM 15500 C CA . LEU A 1 67 ? -20.428 17.418 4.057 1.00 0.00 65 LEU A CA 10
ATOM 15501 C C . LEU A 1 67 ? -20.450 18.945 3.943 1.00 0.00 65 LEU A C 10
ATOM 15502 O O . LEU A 1 67 ? -20.748 19.485 2.868 1.00 0.00 65 LEU A O 10
ATOM 15518 N N . THR A 1 68 ? -20.114 19.643 5.036 1.00 0.00 66 THR A N 10
ATOM 15519 C CA . THR A 1 68 ? -20.068 21.114 5.053 1.00 0.00 66 THR A CA 10
ATOM 15520 C C . THR A 1 68 ? -18.897 21.620 4.190 1.00 0.00 66 THR A C 10
ATOM 15521 O O . THR A 1 68 ? -18.008 20.838 3.816 1.00 0.00 66 THR A O 10
ATOM 15532 N N . ALA A 1 69 ? -18.915 22.926 3.857 1.00 0.00 67 ALA A N 10
ATOM 15533 C CA . ALA A 1 69 ? -17.796 23.577 3.146 1.00 0.00 67 ALA A CA 10
ATOM 15534 C C . ALA A 1 69 ? -16.493 23.413 3.954 1.00 0.00 67 ALA A C 10
ATOM 15535 O O . ALA A 1 69 ? -15.464 23.049 3.405 1.00 0.00 67 ALA A O 10
ATOM 15542 N N . ASP A 1 70 ? -16.600 23.657 5.280 1.00 0.00 68 ASP A N 10
ATOM 15543 C CA . ASP A 1 70 ? -15.512 23.439 6.265 1.00 0.00 68 ASP A CA 10
ATOM 15544 C C . ASP A 1 70 ? -14.865 22.042 6.128 1.00 0.00 68 ASP A C 10
ATOM 15545 O O . ASP A 1 70 ? -13.644 21.923 6.068 1.00 0.00 68 ASP A O 10
ATOM 15554 N N . GLN A 1 71 ? -15.724 21.012 6.048 1.00 0.00 69 GLN A N 10
ATOM 15555 C CA . GLN A 1 71 ? -15.295 19.606 5.850 1.00 0.00 69 GLN A CA 10
ATOM 15556 C C . GLN A 1 71 ? -14.569 19.455 4.495 1.00 0.00 69 GLN A C 10
ATOM 15557 O O . GLN A 1 71 ? -13.355 19.262 4.457 1.00 0.00 69 GLN A O 10
ATOM 15571 N N . LYS A 1 72 ? -15.306 19.705 3.408 1.00 0.00 70 LYS A N 10
ATOM 15572 C CA . LYS A 1 72 ? -14.858 19.438 2.017 1.00 0.00 70 LYS A CA 10
ATOM 15573 C C . LYS A 1 72 ? -13.637 20.290 1.595 1.00 0.00 70 LYS A C 10
ATOM 15574 O O . LYS A 1 72 ? -12.861 19.861 0.744 1.00 0.00 70 LYS A O 10
ATOM 15593 N N . ALA A 1 73 ? -13.470 21.468 2.218 1.00 0.00 71 ALA A N 10
ATOM 15594 C CA . ALA A 1 73 ? -12.403 22.436 1.857 1.00 0.00 71 ALA A CA 10
ATOM 15595 C C . ALA A 1 73 ? -11.097 22.081 2.592 1.00 0.00 71 ALA A C 10
ATOM 15596 O O . ALA A 1 73 ? -10.032 22.066 1.996 1.00 0.00 71 ALA A O 10
ATOM 15603 N N . THR A 1 74 ? -11.209 21.881 3.919 1.00 0.00 72 THR A N 10
ATOM 15604 C CA . THR A 1 74 ? -10.114 21.310 4.749 1.00 0.00 72 THR A CA 10
ATOM 15605 C C . THR A 1 74 ? -9.550 20.003 4.142 1.00 0.00 72 THR A C 10
ATOM 15606 O O . THR A 1 74 ? -8.328 19.823 4.056 1.00 0.00 72 THR A O 10
ATOM 15617 N N . TRP A 1 75 ? -10.459 19.119 3.699 1.00 0.00 73 TRP A N 10
ATOM 15618 C CA . TRP A 1 75 ? -10.106 17.865 3.013 1.00 0.00 73 TRP A CA 10
ATOM 15619 C C . TRP A 1 75 ? -9.488 18.143 1.616 1.00 0.00 73 TRP A C 10
ATOM 15620 O O . TRP A 1 75 ? -8.572 17.429 1.187 1.00 0.00 73 TRP A O 10
ATOM 15641 N N . ALA A 1 76 ? -9.994 19.195 0.930 1.00 0.00 74 ALA A N 10
ATOM 15642 C CA . ALA A 1 76 ? -9.461 19.644 -0.381 1.00 0.00 74 ALA A CA 10
ATOM 15643 C C . ALA A 1 76 ? -8.046 20.197 -0.239 1.00 0.00 74 ALA A C 10
ATOM 15644 O O . ALA A 1 76 ? -7.197 19.963 -1.086 1.00 0.00 74 ALA A O 10
ATOM 15651 N N . LYS A 1 77 ? -7.809 20.882 0.881 1.00 0.00 75 LYS A N 10
ATOM 15652 C CA . LYS A 1 77 ? -6.564 21.608 1.154 1.00 0.00 75 LYS A CA 10
ATOM 15653 C C . LYS A 1 77 ? -5.482 20.621 1.608 1.00 0.00 75 LYS A C 10
ATOM 15654 O O . LYS A 1 77 ? -4.296 20.810 1.332 1.00 0.00 75 LYS A O 10
ATOM 15673 N N . TYR A 1 78 ? -5.933 19.574 2.324 1.00 0.00 76 TYR A N 10
ATOM 15674 C CA . TYR A 1 78 ? -5.115 18.412 2.697 1.00 0.00 76 TYR A CA 10
ATOM 15675 C C . TYR A 1 78 ? -4.594 17.701 1.429 1.00 0.00 76 TYR A C 10
ATOM 15676 O O . TYR A 1 78 ? -3.405 17.373 1.318 1.00 0.00 76 TYR A O 10
ATOM 15694 N N . ARG A 1 79 ? -5.523 17.489 0.493 1.00 0.00 77 ARG A N 10
ATOM 15695 C CA . ARG A 1 79 ? -5.268 16.828 -0.793 1.00 0.00 77 ARG A CA 10
ATOM 15696 C C . ARG A 1 79 ? -4.253 17.648 -1.624 1.00 0.00 77 ARG A C 10
ATOM 15697 O O . ARG A 1 79 ? -3.237 17.121 -2.083 1.00 0.00 77 ARG A O 10
ATOM 15718 N N . GLN A 1 80 ? -4.519 18.957 -1.756 1.00 0.00 78 GLN A N 10
ATOM 15719 C CA . GLN A 1 80 ? -3.648 19.898 -2.481 1.00 0.00 78 GLN A CA 10
ATOM 15720 C C . GLN A 1 80 ? -2.251 20.021 -1.827 1.00 0.00 78 GLN A C 10
ATOM 15721 O O . GLN A 1 80 ? -1.255 20.236 -2.528 1.00 0.00 78 GLN A O 10
ATOM 15735 N N . ALA A 1 81 ? -2.192 19.861 -0.492 1.00 0.00 79 ALA A N 10
ATOM 15736 C CA . ALA A 1 81 ? -0.933 19.941 0.273 1.00 0.00 79 ALA A CA 10
ATOM 15737 C C . ALA A 1 81 ? -0.048 18.715 0.027 1.00 0.00 79 ALA A C 10
ATOM 15738 O O . ALA A 1 81 ? 1.142 18.852 -0.246 1.00 0.00 79 ALA A O 10
ATOM 15745 N N . LEU A 1 82 ? -0.662 17.525 0.091 1.00 0.00 80 LEU A N 10
ATOM 15746 C CA . LEU A 1 82 ? 0.061 16.242 0.069 1.00 0.00 80 LEU A CA 10
ATOM 15747 C C . LEU A 1 82 ? 0.595 15.951 -1.349 1.00 0.00 80 LEU A C 10
ATOM 15748 O O . LEU A 1 82 ? 1.730 15.486 -1.503 1.00 0.00 80 LEU A O 10
ATOM 15764 N N . ARG A 1 83 ? -0.219 16.255 -2.382 1.00 0.00 81 ARG A N 10
ATOM 15765 C CA . ARG A 1 83 ? 0.185 16.033 -3.789 1.00 0.00 81 ARG A CA 10
ATOM 15766 C C . ARG A 1 83 ? 1.384 16.933 -4.159 1.00 0.00 81 ARG A C 10
ATOM 15767 O O . ARG A 1 83 ? 2.192 16.584 -5.019 1.00 0.00 81 ARG A O 10
ATOM 15788 N N . ASP A 1 84 ? 1.497 18.076 -3.451 1.00 0.00 82 ASP A N 10
ATOM 15789 C CA . ASP A 1 84 ? 2.525 19.100 -3.683 1.00 0.00 82 ASP A CA 10
ATOM 15790 C C . ASP A 1 84 ? 3.899 18.678 -3.099 1.00 0.00 82 ASP A C 10
ATOM 15791 O O . ASP A 1 84 ? 4.900 19.362 -3.322 1.00 0.00 82 ASP A O 10
ATOM 15800 N N . LEU A 1 85 ? 3.950 17.539 -2.374 1.00 0.00 83 LEU A N 10
ATOM 15801 C CA . LEU A 1 85 ? 5.227 16.939 -1.909 1.00 0.00 83 LEU A CA 10
ATOM 15802 C C . LEU A 1 85 ? 6.076 16.452 -3.116 1.00 0.00 83 LEU A C 10
ATOM 15803 O O . LEU A 1 85 ? 5.494 16.036 -4.129 1.00 0.00 83 LEU A O 10
ATOM 15819 N N . PRO A 1 86 ? 7.464 16.532 -3.009 1.00 0.00 84 PRO A N 10
ATOM 15820 C CA . PRO A 1 86 ? 8.436 16.151 -4.073 1.00 0.00 84 PRO A CA 10
ATOM 15821 C C . PRO A 1 86 ? 7.991 14.988 -4.988 1.00 0.00 84 PRO A C 10
ATOM 15822 O O . PRO A 1 86 ? 7.842 13.846 -4.527 1.00 0.00 84 PRO A O 10
ATOM 15833 N N . GLU A 1 87 ? 7.749 15.321 -6.271 1.00 0.00 85 GLU A N 10
ATOM 15834 C CA . GLU A 1 87 ? 7.301 14.360 -7.291 1.00 0.00 85 GLU A CA 10
ATOM 15835 C C . GLU A 1 87 ? 8.384 13.298 -7.535 1.00 0.00 85 GLU A C 10
ATOM 15836 O O . GLU A 1 87 ? 9.555 13.649 -7.743 1.00 0.00 85 GLU A O 10
ATOM 15848 N N . THR A 1 88 ? 7.964 12.015 -7.505 1.00 0.00 86 THR A N 10
ATOM 15849 C CA . THR A 1 88 ? 8.860 10.850 -7.469 1.00 0.00 86 THR A CA 10
ATOM 15850 C C . THR A 1 88 ? 9.728 10.921 -6.197 1.00 0.00 86 THR A C 10
ATOM 15851 O O . THR A 1 88 ? 10.843 11.460 -6.218 1.00 0.00 86 THR A O 10
ATOM 15862 N N . VAL A 1 89 ? 9.143 10.455 -5.076 1.00 0.00 87 VAL A N 10
ATOM 15863 C CA . VAL A 1 89 ? 9.789 10.472 -3.756 1.00 0.00 87 VAL A CA 10
ATOM 15864 C C . VAL A 1 89 ? 11.087 9.639 -3.764 1.00 0.00 87 VAL A C 10
ATOM 15865 O O . VAL A 1 89 ? 11.167 8.605 -4.444 1.00 0.00 87 VAL A O 10
ATOM 15878 N N . THR A 1 90 ? 12.094 10.131 -3.030 1.00 0.00 88 THR A N 10
ATOM 15879 C CA . THR A 1 90 ? 13.431 9.528 -2.974 1.00 0.00 88 THR A CA 10
ATOM 15880 C C . THR A 1 90 ? 13.380 8.129 -2.324 1.00 0.00 88 THR A C 10
ATOM 15881 O O . THR A 1 90 ? 13.277 8.009 -1.111 1.00 0.00 88 THR A O 10
ATOM 15892 N N . ASP A 1 91 ? 13.448 7.088 -3.164 1.00 0.00 89 ASP A N 10
ATOM 15893 C CA . ASP A 1 91 ? 13.301 5.674 -2.749 1.00 0.00 89 ASP A CA 10
ATOM 15894 C C . ASP A 1 91 ? 14.388 5.228 -1.741 1.00 0.00 89 ASP A C 10
ATOM 15895 O O . ASP A 1 91 ? 14.178 4.290 -0.965 1.00 0.00 89 ASP A O 10
ATOM 15904 N N . LEU A 1 92 ? 15.552 5.906 -1.788 1.00 0.00 90 LEU A N 10
ATOM 15905 C CA . LEU A 1 92 ? 16.693 5.628 -0.888 1.00 0.00 90 LEU A CA 10
ATOM 15906 C C . LEU A 1 92 ? 16.458 6.174 0.546 1.00 0.00 90 LEU A C 10
ATOM 15907 O O . LEU A 1 92 ? 17.183 5.808 1.478 1.00 0.00 90 LEU A O 10
ATOM 15923 N N . SER A 1 93 ? 15.460 7.055 0.704 1.00 0.00 91 SER A N 10
ATOM 15924 C CA . SER A 1 93 ? 15.068 7.635 2.007 1.00 0.00 91 SER A CA 10
ATOM 15925 C C . SER A 1 93 ? 13.580 7.349 2.269 1.00 0.00 91 SER A C 10
ATOM 15926 O O . SER A 1 93 ? 12.858 6.926 1.366 1.00 0.00 91 SER A O 10
ATOM 15934 N N . GLN A 1 94 ? 13.123 7.572 3.513 1.00 0.00 92 GLN A N 10
ATOM 15935 C CA . GLN A 1 94 ? 11.711 7.353 3.899 1.00 0.00 92 GLN A CA 10
ATOM 15936 C C . GLN A 1 94 ? 10.880 8.637 3.701 1.00 0.00 92 GLN A C 10
ATOM 15937 O O . GLN A 1 94 ? 11.399 9.662 3.230 1.00 0.00 92 GLN A O 10
ATOM 15951 N N . ILE A 1 95 ? 9.588 8.569 4.059 1.00 0.00 93 ILE A N 10
ATOM 15952 C CA . ILE A 1 95 ? 8.590 9.614 3.734 1.00 0.00 93 ILE A CA 10
ATOM 15953 C C . ILE A 1 95 ? 7.772 10.017 4.976 1.00 0.00 93 ILE A C 10
ATOM 15954 O O . ILE A 1 95 ? 7.383 9.162 5.779 1.00 0.00 93 ILE A O 10
ATOM 15970 N N . VAL A 1 96 ? 7.564 11.332 5.158 1.00 0.00 94 VAL A N 10
ATOM 15971 C CA . VAL A 1 96 ? 6.566 11.880 6.092 1.00 0.00 94 VAL A CA 10
ATOM 15972 C C . VAL A 1 96 ? 5.641 12.817 5.301 1.00 0.00 94 VAL A C 10
ATOM 15973 O O . VAL A 1 96 ? 6.102 13.799 4.709 1.00 0.00 94 VAL A O 10
ATOM 15986 N N . TRP A 1 97 ? 4.347 12.498 5.280 1.00 0.00 95 TRP A N 10
ATOM 15987 C CA . TRP A 1 97 ? 3.313 13.317 4.616 1.00 0.00 95 TRP A CA 10
ATOM 15988 C C . TRP A 1 97 ? 2.241 13.735 5.629 1.00 0.00 95 TRP A C 10
ATOM 15989 O O . TRP A 1 97 ? 2.119 13.095 6.680 1.00 0.00 95 TRP A O 10
ATOM 16010 N N . PRO A 1 98 ? 1.466 14.837 5.338 1.00 0.00 96 PRO A N 10
ATOM 16011 C CA . PRO A 1 98 ? 0.333 15.265 6.187 1.00 0.00 96 PRO A CA 10
ATOM 16012 C C . PRO A 1 98 ? -0.659 14.115 6.496 1.00 0.00 96 PRO A C 10
ATOM 16013 O O . PRO A 1 98 ? -0.947 13.273 5.627 1.00 0.00 96 PRO A O 10
ATOM 16024 N N . GLN A 1 99 ? -1.147 14.083 7.738 1.00 0.00 97 GLN A N 10
ATOM 16025 C CA . GLN A 1 99 ? -2.230 13.183 8.158 1.00 0.00 97 GLN A CA 10
ATOM 16026 C C . GLN A 1 99 ? -3.572 13.900 7.942 1.00 0.00 97 GLN A C 10
ATOM 16027 O O . GLN A 1 99 ? -3.647 15.125 8.089 1.00 0.00 97 GLN A O 10
ATOM 16041 N N . LEU A 1 100 ? -4.610 13.143 7.561 1.00 0.00 98 LEU A N 10
ATOM 16042 C CA . LEU A 1 100 ? -5.950 13.699 7.255 1.00 0.00 98 LEU A CA 10
ATOM 16043 C C . LEU A 1 100 ? -6.650 14.243 8.536 1.00 0.00 98 LEU A C 10
ATOM 16044 O O . LEU A 1 100 ? -6.374 13.745 9.633 1.00 0.00 98 LEU A O 10
ATOM 16060 N N . PRO A 1 101 ? -7.567 15.269 8.413 1.00 0.00 99 PRO A N 10
ATOM 16061 C CA . PRO A 1 101 ? -8.114 16.032 9.583 1.00 0.00 99 PRO A CA 10
ATOM 16062 C C . PRO A 1 101 ? -8.961 15.203 10.586 1.00 0.00 99 PRO A C 10
ATOM 16063 O O . PRO A 1 101 ? -9.289 15.698 11.670 1.00 0.00 99 PRO A O 10
ATOM 16074 N N . VAL A 1 102 ? -9.327 13.967 10.217 1.00 0.00 100 VAL A N 10
ATOM 16075 C CA . VAL A 1 102 ? -10.120 13.074 11.085 1.00 0.00 100 VAL A CA 10
ATOM 16076 C C . VAL A 1 102 ? -9.195 11.967 11.667 1.00 0.00 100 VAL A C 10
ATOM 16077 O O . VAL A 1 102 ? -8.757 12.095 12.827 1.00 0.00 100 VAL A O 10
ATOM 16091 N N . MET A 1 3 ? 7.100 -5.026 6.997 1.00 0.00 1 MET A N 11
ATOM 16092 C CA . MET A 1 3 ? 6.603 -5.426 5.661 1.00 0.00 1 MET A CA 11
ATOM 16093 C C . MET A 1 3 ? 7.231 -6.746 5.208 1.00 0.00 1 MET A C 11
ATOM 16094 O O . MET A 1 3 ? 8.252 -7.184 5.749 1.00 0.00 1 MET A O 11
ATOM 16108 N N . LEU A 1 4 ? 6.599 -7.367 4.204 1.00 0.00 2 LEU A N 11
ATOM 16109 C CA . LEU A 1 4 ? 7.136 -8.548 3.507 1.00 0.00 2 LEU A CA 11
ATOM 16110 C C . LEU A 1 4 ? 7.557 -8.147 2.084 1.00 0.00 2 LEU A C 11
ATOM 16111 O O . LEU A 1 4 ? 7.004 -7.197 1.504 1.00 0.00 2 LEU A O 11
ATOM 16127 N N . LEU A 1 5 ? 8.568 -8.836 1.548 1.00 0.00 3 LEU A N 11
ATOM 16128 C CA . LEU A 1 5 ? 9.073 -8.646 0.179 1.00 0.00 3 LEU A CA 11
ATOM 16129 C C . LEU A 1 5 ? 8.016 -9.152 -0.820 1.00 0.00 3 LEU A C 11
ATOM 16130 O O . LEU A 1 5 ? 7.790 -10.361 -0.915 1.00 0.00 3 LEU A O 11
ATOM 16146 N N . HIS A 1 6 ? 7.324 -8.208 -1.508 1.00 0.00 4 HIS A N 11
ATOM 16147 C CA . HIS A 1 6 ? 6.320 -8.521 -2.567 1.00 0.00 4 HIS A CA 11
ATOM 16148 C C . HIS A 1 6 ? 6.809 -9.588 -3.582 1.00 0.00 4 HIS A C 11
ATOM 16149 O O . HIS A 1 6 ? 6.004 -10.340 -4.137 1.00 0.00 4 HIS A O 11
ATOM 16164 N N . SER A 1 7 ? 8.135 -9.616 -3.805 1.00 0.00 5 SER A N 11
ATOM 16165 C CA . SER A 1 7 ? 8.808 -10.616 -4.638 1.00 0.00 5 SER A CA 11
ATOM 16166 C C . SER A 1 7 ? 10.328 -10.495 -4.443 1.00 0.00 5 SER A C 11
ATOM 16167 O O . SER A 1 7 ? 10.872 -9.392 -4.561 1.00 0.00 5 SER A O 11
ATOM 16175 N N . VAL A 1 8 ? 10.990 -11.620 -4.121 1.00 0.00 6 VAL A N 11
ATOM 16176 C CA . VAL A 1 8 ? 12.460 -11.705 -3.962 1.00 0.00 6 VAL A CA 11
ATOM 16177 C C . VAL A 1 8 ? 13.044 -12.634 -5.051 1.00 0.00 6 VAL A C 11
ATOM 16178 O O . VAL A 1 8 ? 12.347 -13.531 -5.557 1.00 0.00 6 VAL A O 11
ATOM 16191 N N . GLU A 1 9 ? 14.315 -12.398 -5.420 1.00 0.00 7 GLU A N 11
ATOM 16192 C CA . GLU A 1 9 ? 15.054 -13.265 -6.353 1.00 0.00 7 GLU A CA 11
ATOM 16193 C C . GLU A 1 9 ? 15.761 -14.377 -5.559 1.00 0.00 7 GLU A C 11
ATOM 16194 O O . GLU A 1 9 ? 16.374 -14.108 -4.518 1.00 0.00 7 GLU A O 11
ATOM 16206 N N . THR A 1 10 ? 15.649 -15.626 -6.046 1.00 0.00 8 THR A N 11
ATOM 16207 C CA . THR A 1 10 ? 16.198 -16.831 -5.381 1.00 0.00 8 THR A CA 11
ATOM 16208 C C . THR A 1 10 ? 16.859 -17.764 -6.430 1.00 0.00 8 THR A C 11
ATOM 16209 O O . THR A 1 10 ? 16.554 -17.652 -7.620 1.00 0.00 8 THR A O 11
ATOM 16220 N N . PRO A 1 11 ? 17.794 -18.689 -6.013 1.00 0.00 9 PRO A N 11
ATOM 16221 C CA . PRO A 1 11 ? 18.340 -19.755 -6.906 1.00 0.00 9 PRO A CA 11
ATOM 16222 C C . PRO A 1 11 ? 17.244 -20.660 -7.532 1.00 0.00 9 PRO A C 11
ATOM 16223 O O . PRO A 1 11 ? 17.388 -21.138 -8.666 1.00 0.00 9 PRO A O 11
ATOM 16234 N N . ARG A 1 12 ? 16.144 -20.863 -6.782 1.00 0.00 10 ARG A N 11
ATOM 16235 C CA . ARG A 1 12 ? 14.993 -21.690 -7.228 1.00 0.00 10 ARG A CA 11
ATOM 16236 C C . ARG A 1 12 ? 14.031 -20.906 -8.148 1.00 0.00 10 ARG A C 11
ATOM 16237 O O . ARG A 1 12 ? 13.048 -21.472 -8.645 1.00 0.00 10 ARG A O 11
ATOM 16258 N N . GLY A 1 13 ? 14.303 -19.604 -8.349 1.00 0.00 11 GLY A N 11
ATOM 16259 C CA . GLY A 1 13 ? 13.549 -18.763 -9.286 1.00 0.00 11 GLY A CA 11
ATOM 16260 C C . GLY A 1 13 ? 13.067 -17.467 -8.647 1.00 0.00 11 GLY A C 11
ATOM 16261 O O . GLY A 1 13 ? 13.861 -16.728 -8.058 1.00 0.00 11 GLY A O 11
ATOM 16265 N N . GLU A 1 14 ? 11.766 -17.184 -8.770 1.00 0.00 12 GLU A N 11
ATOM 16266 C CA . GLU A 1 14 ? 11.142 -15.965 -8.230 1.00 0.00 12 GLU A CA 11
ATOM 16267 C C . GLU A 1 14 ? 10.092 -16.361 -7.178 1.00 0.00 12 GLU A C 11
ATOM 16268 O O . GLU A 1 14 ? 9.264 -17.238 -7.430 1.00 0.00 12 GLU A O 11
ATOM 16280 N N . ILE A 1 15 ? 10.145 -15.712 -6.000 1.00 0.00 13 ILE A N 11
ATOM 16281 C CA . ILE A 1 15 ? 9.264 -16.020 -4.851 1.00 0.00 13 ILE A CA 11
ATOM 16282 C C . ILE A 1 15 ? 8.437 -14.775 -4.498 1.00 0.00 13 ILE A C 11
ATOM 16283 O O . ILE A 1 15 ? 9.003 -13.725 -4.227 1.00 0.00 13 ILE A O 11
ATOM 16299 N N . LEU A 1 16 ? 7.106 -14.916 -4.497 1.00 0.00 14 LEU A N 11
ATOM 16300 C CA . LEU A 1 16 ? 6.165 -13.812 -4.232 1.00 0.00 14 LEU A CA 11
ATOM 16301 C C . LEU A 1 16 ? 5.742 -13.806 -2.752 1.00 0.00 14 LEU A C 11
ATOM 16302 O O . LEU A 1 16 ? 5.540 -14.883 -2.172 1.00 0.00 14 LEU A O 11
ATOM 16318 N N . ASN A 1 17 ? 5.630 -12.587 -2.173 1.00 0.00 15 ASN A N 11
ATOM 16319 C CA . ASN A 1 17 ? 5.064 -12.323 -0.827 1.00 0.00 15 ASN A CA 11
ATOM 16320 C C . ASN A 1 17 ? 5.729 -13.186 0.256 1.00 0.00 15 ASN A C 11
ATOM 16321 O O . ASN A 1 17 ? 5.235 -14.270 0.606 1.00 0.00 15 ASN A O 11
ATOM 16332 N N . VAL A 1 18 ? 6.864 -12.705 0.763 1.00 0.00 16 VAL A N 11
ATOM 16333 C CA . VAL A 1 18 ? 7.726 -13.475 1.666 1.00 0.00 16 VAL A CA 11
ATOM 16334 C C . VAL A 1 18 ? 8.531 -12.533 2.579 1.00 0.00 16 VAL A C 11
ATOM 16335 O O . VAL A 1 18 ? 9.022 -11.504 2.122 1.00 0.00 16 VAL A O 11
ATOM 16348 N N . SER A 1 19 ? 8.645 -12.875 3.872 1.00 0.00 17 SER A N 11
ATOM 16349 C CA . SER A 1 19 ? 9.467 -12.110 4.823 1.00 0.00 17 SER A CA 11
ATOM 16350 C C . SER A 1 19 ? 10.965 -12.346 4.541 1.00 0.00 17 SER A C 11
ATOM 16351 O O . SER A 1 19 ? 11.318 -13.276 3.826 1.00 0.00 17 SER A O 11
ATOM 16359 N N . GLU A 1 20 ? 11.828 -11.510 5.126 1.00 0.00 18 GLU A N 11
ATOM 16360 C CA . GLU A 1 20 ? 13.281 -11.525 4.864 1.00 0.00 18 GLU A CA 11
ATOM 16361 C C . GLU A 1 20 ? 13.952 -12.813 5.378 1.00 0.00 18 GLU A C 11
ATOM 16362 O O . GLU A 1 20 ? 14.676 -13.484 4.634 1.00 0.00 18 GLU A O 11
ATOM 16374 N N . GLN A 1 21 ? 13.677 -13.155 6.643 1.00 0.00 19 GLN A N 11
ATOM 16375 C CA . GLN A 1 21 ? 14.284 -14.328 7.306 1.00 0.00 19 GLN A CA 11
ATOM 16376 C C . GLN A 1 21 ? 13.745 -15.635 6.701 1.00 0.00 19 GLN A C 11
ATOM 16377 O O . GLN A 1 21 ? 14.486 -16.612 6.562 1.00 0.00 19 GLN A O 11
ATOM 16391 N N . GLU A 1 22 ? 12.454 -15.622 6.331 1.00 0.00 20 GLU A N 11
ATOM 16392 C CA . GLU A 1 22 ? 11.790 -16.754 5.654 1.00 0.00 20 GLU A CA 11
ATOM 16393 C C . GLU A 1 22 ? 12.410 -16.991 4.268 1.00 0.00 20 GLU A C 11
ATOM 16394 O O . GLU A 1 22 ? 12.723 -18.129 3.902 1.00 0.00 20 GLU A O 11
ATOM 16406 N N . ALA A 1 23 ? 12.543 -15.896 3.499 1.00 0.00 21 ALA A N 11
ATOM 16407 C CA . ALA A 1 23 ? 13.244 -15.892 2.204 1.00 0.00 21 ALA A CA 11
ATOM 16408 C C . ALA A 1 23 ? 14.635 -16.559 2.302 1.00 0.00 21 ALA A C 11
ATOM 16409 O O . ALA A 1 23 ? 14.951 -17.429 1.503 1.00 0.00 21 ALA A O 11
ATOM 16416 N N . ARG A 1 24 ? 15.423 -16.188 3.328 1.00 0.00 22 ARG A N 11
ATOM 16417 C CA . ARG A 1 24 ? 16.774 -16.755 3.554 1.00 0.00 22 ARG A CA 11
ATOM 16418 C C . ARG A 1 24 ? 16.713 -18.245 3.969 1.00 0.00 22 ARG A C 11
ATOM 16419 O O . ARG A 1 24 ? 17.493 -19.062 3.476 1.00 0.00 22 ARG A O 11
ATOM 16440 N N . ASP A 1 25 ? 15.765 -18.584 4.860 1.00 0.00 23 ASP A N 11
ATOM 16441 C CA . ASP A 1 25 ? 15.709 -19.911 5.518 1.00 0.00 23 ASP A CA 11
ATOM 16442 C C . ASP A 1 25 ? 15.128 -20.972 4.571 1.00 0.00 23 ASP A C 11
ATOM 16443 O O . ASP A 1 25 ? 15.791 -21.960 4.236 1.00 0.00 23 ASP A O 11
ATOM 16452 N N . VAL A 1 26 ? 13.882 -20.735 4.154 1.00 0.00 24 VAL A N 11
ATOM 16453 C CA . VAL A 1 26 ? 13.117 -21.657 3.307 1.00 0.00 24 VAL A CA 11
ATOM 16454 C C . VAL A 1 26 ? 13.609 -21.604 1.846 1.00 0.00 24 VAL A C 11
ATOM 16455 O O . VAL A 1 26 ? 13.973 -22.630 1.265 1.00 0.00 24 VAL A O 11
ATOM 16468 N N . PHE A 1 27 ? 13.638 -20.382 1.286 1.00 0.00 25 PHE A N 11
ATOM 16469 C CA . PHE A 1 27 ? 13.813 -20.161 -0.169 1.00 0.00 25 PHE A CA 11
ATOM 16470 C C . PHE A 1 27 ? 15.280 -19.912 -0.570 1.00 0.00 25 PHE A C 11
ATOM 16471 O O . PHE A 1 27 ? 15.610 -19.950 -1.762 1.00 0.00 25 PHE A O 11
ATOM 16488 N N . GLY A 1 28 ? 16.145 -19.673 0.428 1.00 0.00 26 GLY A N 11
ATOM 16489 C CA . GLY A 1 28 ? 17.579 -19.480 0.205 1.00 0.00 26 GLY A CA 11
ATOM 16490 C C . GLY A 1 28 ? 17.919 -18.218 -0.588 1.00 0.00 26 GLY A C 11
ATOM 16491 O O . GLY A 1 28 ? 18.801 -18.240 -1.450 1.00 0.00 26 GLY A O 11
ATOM 16495 N N . ALA A 1 29 ? 17.216 -17.120 -0.286 1.00 0.00 27 ALA A N 11
ATOM 16496 C CA . ALA A 1 29 ? 17.459 -15.805 -0.903 1.00 0.00 27 ALA A CA 11
ATOM 16497 C C . ALA A 1 29 ? 18.703 -15.150 -0.287 1.00 0.00 27 ALA A C 11
ATOM 16498 O O . ALA A 1 29 ? 18.891 -15.178 0.940 1.00 0.00 27 ALA A O 11
ATOM 16505 N N . SER A 1 30 ? 19.538 -14.558 -1.151 1.00 0.00 28 SER A N 11
ATOM 16506 C CA . SER A 1 30 ? 20.840 -13.995 -0.767 1.00 0.00 28 SER A CA 11
ATOM 16507 C C . SER A 1 30 ? 20.673 -12.597 -0.138 1.00 0.00 28 SER A C 11
ATOM 16508 O O . SER A 1 30 ? 19.664 -11.930 -0.357 1.00 0.00 28 SER A O 11
ATOM 16516 N N . GLU A 1 31 ? 21.689 -12.156 0.611 1.00 0.00 29 GLU A N 11
ATOM 16517 C CA . GLU A 1 31 ? 21.631 -10.902 1.402 1.00 0.00 29 GLU A CA 11
ATOM 16518 C C . GLU A 1 31 ? 21.485 -9.640 0.506 1.00 0.00 29 GLU A C 11
ATOM 16519 O O . GLU A 1 31 ? 20.897 -8.634 0.926 1.00 0.00 29 GLU A O 11
ATOM 16531 N N . GLN A 1 32 ? 21.987 -9.728 -0.740 1.00 0.00 30 GLN A N 11
ATOM 16532 C CA . GLN A 1 32 ? 21.826 -8.662 -1.755 1.00 0.00 30 GLN A CA 11
ATOM 16533 C C . GLN A 1 32 ? 20.410 -8.724 -2.345 1.00 0.00 30 GLN A C 11
ATOM 16534 O O . GLN A 1 32 ? 19.831 -7.691 -2.672 1.00 0.00 30 GLN A O 11
ATOM 16548 N N . ALA A 1 33 ? 19.841 -9.944 -2.407 1.00 0.00 31 ALA A N 11
ATOM 16549 C CA . ALA A 1 33 ? 18.485 -10.183 -2.934 1.00 0.00 31 ALA A CA 11
ATOM 16550 C C . ALA A 1 33 ? 17.434 -9.774 -1.882 1.00 0.00 31 ALA A C 11
ATOM 16551 O O . ALA A 1 33 ? 16.301 -9.418 -2.232 1.00 0.00 31 ALA A O 11
ATOM 16558 N N . ILE A 1 34 ? 17.845 -9.763 -0.593 1.00 0.00 32 ILE A N 11
ATOM 16559 C CA . ILE A 1 34 ? 16.922 -9.476 0.515 1.00 0.00 32 ILE A CA 11
ATOM 16560 C C . ILE A 1 34 ? 16.753 -7.957 0.581 1.00 0.00 32 ILE A C 11
ATOM 16561 O O . ILE A 1 34 ? 15.639 -7.448 0.472 1.00 0.00 32 ILE A O 11
ATOM 16577 N N . ALA A 1 35 ? 17.894 -7.258 0.787 1.00 0.00 33 ALA A N 11
ATOM 16578 C CA . ALA A 1 35 ? 17.995 -5.791 0.676 1.00 0.00 33 ALA A CA 11
ATOM 16579 C C . ALA A 1 35 ? 17.360 -5.219 -0.608 1.00 0.00 33 ALA A C 11
ATOM 16580 O O . ALA A 1 35 ? 16.709 -4.192 -0.546 1.00 0.00 33 ALA A O 11
ATOM 16587 N N . ASP A 1 36 ? 17.587 -5.871 -1.759 1.00 0.00 34 ASP A N 11
ATOM 16588 C CA . ASP A 1 36 ? 16.995 -5.452 -3.053 1.00 0.00 34 ASP A CA 11
ATOM 16589 C C . ASP A 1 36 ? 15.462 -5.392 -2.987 1.00 0.00 34 ASP A C 11
ATOM 16590 O O . ASP A 1 36 ? 14.862 -4.345 -3.241 1.00 0.00 34 ASP A O 11
ATOM 16599 N N . ALA A 1 37 ? 14.855 -6.523 -2.615 1.00 0.00 35 ALA A N 11
ATOM 16600 C CA . ALA A 1 37 ? 13.392 -6.691 -2.620 1.00 0.00 35 ALA A CA 11
ATOM 16601 C C . ALA A 1 37 ? 12.720 -5.913 -1.468 1.00 0.00 35 ALA A C 11
ATOM 16602 O O . ALA A 1 37 ? 11.597 -5.429 -1.614 1.00 0.00 35 ALA A O 11
ATOM 16609 N N . ARG A 1 38 ? 13.426 -5.814 -0.325 1.00 0.00 36 ARG A N 11
ATOM 16610 C CA . ARG A 1 38 ? 13.004 -4.995 0.839 1.00 0.00 36 ARG A CA 11
ATOM 16611 C C . ARG A 1 38 ? 12.940 -3.518 0.432 1.00 0.00 36 ARG A C 11
ATOM 16612 O O . ARG A 1 38 ? 11.936 -2.845 0.646 1.00 0.00 36 ARG A O 11
ATOM 16633 N N . LYS A 1 39 ? 14.047 -3.050 -0.168 1.00 0.00 37 LYS A N 11
ATOM 16634 C CA . LYS A 1 39 ? 14.192 -1.676 -0.693 1.00 0.00 37 LYS A CA 11
ATOM 16635 C C . LYS A 1 39 ? 13.176 -1.399 -1.790 1.00 0.00 37 LYS A C 11
ATOM 16636 O O . LYS A 1 39 ? 12.670 -0.297 -1.884 1.00 0.00 37 LYS A O 11
ATOM 16655 N N . ALA A 1 40 ? 12.830 -2.431 -2.566 1.00 0.00 38 ALA A N 11
ATOM 16656 C CA . ALA A 1 40 ? 11.941 -2.282 -3.723 1.00 0.00 38 ALA A CA 11
ATOM 16657 C C . ALA A 1 40 ? 10.491 -2.160 -3.235 1.00 0.00 38 ALA A C 11
ATOM 16658 O O . ALA A 1 40 ? 9.714 -1.370 -3.767 1.00 0.00 38 ALA A O 11
ATOM 16665 N N . THR A 1 41 ? 10.165 -2.938 -2.176 1.00 0.00 39 THR A N 11
ATOM 16666 C CA . THR A 1 41 ? 8.845 -2.913 -1.527 1.00 0.00 39 THR A CA 11
ATOM 16667 C C . THR A 1 41 ? 8.633 -1.567 -0.825 1.00 0.00 39 THR A C 11
ATOM 16668 O O . THR A 1 41 ? 7.643 -0.901 -1.084 1.00 0.00 39 THR A O 11
ATOM 16679 N N . ILE A 1 42 ? 9.608 -1.163 0.010 1.00 0.00 40 ILE A N 11
ATOM 16680 C CA . ILE A 1 42 ? 9.562 0.105 0.764 1.00 0.00 40 ILE A CA 11
ATOM 16681 C C . ILE A 1 42 ? 9.513 1.309 -0.195 1.00 0.00 40 ILE A C 11
ATOM 16682 O O . ILE A 1 42 ? 8.543 2.032 -0.178 1.00 0.00 40 ILE A O 11
ATOM 16698 N N . LEU A 1 43 ? 10.531 1.458 -1.063 1.00 0.00 41 LEU A N 11
ATOM 16699 C CA . LEU A 1 43 ? 10.658 2.601 -2.020 1.00 0.00 41 LEU A CA 11
ATOM 16700 C C . LEU A 1 43 ? 9.409 2.757 -2.909 1.00 0.00 41 LEU A C 11
ATOM 16701 O O . LEU A 1 43 ? 9.004 3.886 -3.234 1.00 0.00 41 LEU A O 11
ATOM 16717 N N . GLN A 1 44 ? 8.768 1.622 -3.250 1.00 0.00 42 GLN A N 11
ATOM 16718 C CA . GLN A 1 44 ? 7.547 1.621 -4.070 1.00 0.00 42 GLN A CA 11
ATOM 16719 C C . GLN A 1 44 ? 6.343 2.026 -3.200 1.00 0.00 42 GLN A C 11
ATOM 16720 O O . GLN A 1 44 ? 5.500 2.829 -3.621 1.00 0.00 42 GLN A O 11
ATOM 16734 N N . THR A 1 45 ? 6.322 1.500 -1.954 1.00 0.00 43 THR A N 11
ATOM 16735 C CA . THR A 1 45 ? 5.294 1.818 -0.949 1.00 0.00 43 THR A CA 11
ATOM 16736 C C . THR A 1 45 ? 5.332 3.315 -0.600 1.00 0.00 43 THR A C 11
ATOM 16737 O O . THR A 1 45 ? 4.295 3.914 -0.489 1.00 0.00 43 THR A O 11
ATOM 16748 N N . LEU A 1 46 ? 6.542 3.914 -0.537 1.00 0.00 44 LEU A N 11
ATOM 16749 C CA . LEU A 1 46 ? 6.744 5.335 -0.147 1.00 0.00 44 LEU A CA 11
ATOM 16750 C C . LEU A 1 46 ? 6.048 6.296 -1.132 1.00 0.00 44 LEU A C 11
ATOM 16751 O O . LEU A 1 46 ? 5.673 7.411 -0.763 1.00 0.00 44 LEU A O 11
ATOM 16767 N N . ARG A 1 47 ? 5.893 5.848 -2.392 1.00 0.00 45 ARG A N 11
ATOM 16768 C CA . ARG A 1 47 ? 5.224 6.631 -3.442 1.00 0.00 45 ARG A CA 11
ATOM 16769 C C . ARG A 1 47 ? 3.722 6.286 -3.495 1.00 0.00 45 ARG A C 11
ATOM 16770 O O . ARG A 1 47 ? 2.885 7.181 -3.484 1.00 0.00 45 ARG A O 11
ATOM 16791 N N . ILE A 1 48 ? 3.400 4.975 -3.524 1.00 0.00 46 ILE A N 11
ATOM 16792 C CA . ILE A 1 48 ? 1.993 4.482 -3.595 1.00 0.00 46 ILE A CA 11
ATOM 16793 C C . ILE A 1 48 ? 1.188 4.861 -2.326 1.00 0.00 46 ILE A C 11
ATOM 16794 O O . ILE A 1 48 ? -0.035 4.977 -2.368 1.00 0.00 46 ILE A O 11
ATOM 16810 N N . GLU A 1 49 ? 1.909 5.074 -1.219 1.00 0.00 47 GLU A N 11
ATOM 16811 C CA . GLU A 1 49 ? 1.334 5.357 0.118 1.00 0.00 47 GLU A CA 11
ATOM 16812 C C . GLU A 1 49 ? 0.392 6.574 0.059 1.00 0.00 47 GLU A C 11
ATOM 16813 O O . GLU A 1 49 ? -0.717 6.532 0.599 1.00 0.00 47 GLU A O 11
ATOM 16825 N N . ARG A 1 50 ? 0.839 7.641 -0.640 1.00 0.00 48 ARG A N 11
ATOM 16826 C CA . ARG A 1 50 ? 0.028 8.853 -0.825 1.00 0.00 48 ARG A CA 11
ATOM 16827 C C . ARG A 1 50 ? -1.234 8.535 -1.637 1.00 0.00 48 ARG A C 11
ATOM 16828 O O . ARG A 1 50 ? -2.319 8.976 -1.276 1.00 0.00 48 ARG A O 11
ATOM 16849 N N . ASP A 1 51 ? -1.073 7.720 -2.703 1.00 0.00 49 ASP A N 11
ATOM 16850 C CA . ASP A 1 51 ? -2.186 7.293 -3.581 1.00 0.00 49 ASP A CA 11
ATOM 16851 C C . ASP A 1 51 ? -3.249 6.525 -2.786 1.00 0.00 49 ASP A C 11
ATOM 16852 O O . ASP A 1 51 ? -4.441 6.664 -3.056 1.00 0.00 49 ASP A O 11
ATOM 16861 N N . GLU A 1 52 ? -2.788 5.727 -1.799 1.00 0.00 50 GLU A N 11
ATOM 16862 C CA . GLU A 1 52 ? -3.659 4.938 -0.914 1.00 0.00 50 GLU A CA 11
ATOM 16863 C C . GLU A 1 52 ? -4.456 5.845 0.034 1.00 0.00 50 GLU A C 11
ATOM 16864 O O . GLU A 1 52 ? -5.621 5.570 0.328 1.00 0.00 50 GLU A O 11
ATOM 16876 N N . ARG A 1 53 ? -3.824 6.935 0.488 1.00 0.00 51 ARG A N 11
ATOM 16877 C CA . ARG A 1 53 ? -4.458 7.911 1.389 1.00 0.00 51 ARG A CA 11
ATOM 16878 C C . ARG A 1 53 ? -5.417 8.835 0.615 1.00 0.00 51 ARG A C 11
ATOM 16879 O O . ARG A 1 53 ? -6.385 9.347 1.189 1.00 0.00 51 ARG A O 11
ATOM 16900 N N . LEU A 1 54 ? -5.135 9.041 -0.693 1.00 0.00 52 LEU A N 11
ATOM 16901 C CA . LEU A 1 54 ? -5.989 9.857 -1.576 1.00 0.00 52 LEU A CA 11
ATOM 16902 C C . LEU A 1 54 ? -7.266 9.080 -1.943 1.00 0.00 52 LEU A C 11
ATOM 16903 O O . LEU A 1 54 ? -8.368 9.596 -1.792 1.00 0.00 52 LEU A O 11
ATOM 16919 N N . ARG A 1 55 ? -7.116 7.811 -2.364 1.00 0.00 53 ARG A N 11
ATOM 16920 C CA . ARG A 1 55 ? -8.280 6.938 -2.664 1.00 0.00 53 ARG A CA 11
ATOM 16921 C C . ARG A 1 55 ? -9.070 6.613 -1.377 1.00 0.00 53 ARG A C 11
ATOM 16922 O O . ARG A 1 55 ? -10.243 6.242 -1.449 1.00 0.00 53 ARG A O 11
ATOM 16943 N N . ALA A 1 56 ? -8.411 6.764 -0.204 1.00 0.00 54 ALA A N 11
ATOM 16944 C CA . ALA A 1 56 ? -9.067 6.673 1.115 1.00 0.00 54 ALA A CA 11
ATOM 16945 C C . ALA A 1 56 ? -9.962 7.909 1.374 1.00 0.00 54 ALA A C 11
ATOM 16946 O O . ALA A 1 56 ? -11.044 7.787 1.954 1.00 0.00 54 ALA A O 11
ATOM 16953 N N . CYS A 1 57 ? -9.495 9.097 0.933 1.00 0.00 55 CYS A N 11
ATOM 16954 C CA . CYS A 1 57 ? -10.236 10.373 1.092 1.00 0.00 55 CYS A CA 11
ATOM 16955 C C . CYS A 1 57 ? -11.028 10.734 -0.186 1.00 0.00 55 CYS A C 11
ATOM 16956 O O . CYS A 1 57 ? -11.575 11.833 -0.293 1.00 0.00 55 CYS A O 11
ATOM 16964 N N . ASP A 1 58 ? -11.112 9.780 -1.138 1.00 0.00 56 ASP A N 11
ATOM 16965 C CA . ASP A 1 58 ? -11.843 9.953 -2.425 1.00 0.00 56 ASP A CA 11
ATOM 16966 C C . ASP A 1 58 ? -13.363 10.115 -2.204 1.00 0.00 56 ASP A C 11
ATOM 16967 O O . ASP A 1 58 ? -14.075 10.705 -3.039 1.00 0.00 56 ASP A O 11
ATOM 16976 N N . TRP A 1 59 ? -13.842 9.605 -1.050 1.00 0.00 57 TRP A N 11
ATOM 16977 C CA . TRP A 1 59 ? -15.266 9.640 -0.674 1.00 0.00 57 TRP A CA 11
ATOM 16978 C C . TRP A 1 59 ? -15.783 11.089 -0.494 1.00 0.00 57 TRP A C 11
ATOM 16979 O O . TRP A 1 59 ? -16.979 11.337 -0.607 1.00 0.00 57 TRP A O 11
ATOM 17000 N N . THR A 1 60 ? -14.870 12.035 -0.205 1.00 0.00 58 THR A N 11
ATOM 17001 C CA . THR A 1 60 ? -15.213 13.466 -0.057 1.00 0.00 58 THR A CA 11
ATOM 17002 C C . THR A 1 60 ? -15.048 14.229 -1.381 1.00 0.00 58 THR A C 11
ATOM 17003 O O . THR A 1 60 ? -15.548 15.348 -1.523 1.00 0.00 58 THR A O 11
ATOM 17014 N N . GLN A 1 61 ? -14.332 13.619 -2.339 1.00 0.00 59 GLN A N 11
ATOM 17015 C CA . GLN A 1 61 ? -13.986 14.267 -3.623 1.00 0.00 59 GLN A CA 11
ATOM 17016 C C . GLN A 1 61 ? -15.064 14.017 -4.688 1.00 0.00 59 GLN A C 11
ATOM 17017 O O . GLN A 1 61 ? -15.139 14.739 -5.696 1.00 0.00 59 GLN A O 11
ATOM 17031 N N . VAL A 1 62 ? -15.890 12.981 -4.461 1.00 0.00 60 VAL A N 11
ATOM 17032 C CA . VAL A 1 62 ? -17.104 12.746 -5.260 1.00 0.00 60 VAL A CA 11
ATOM 17033 C C . VAL A 1 62 ? -18.139 13.867 -4.984 1.00 0.00 60 VAL A C 11
ATOM 17034 O O . VAL A 1 62 ? -18.172 14.433 -3.884 1.00 0.00 60 VAL A O 11
ATOM 17047 N N . GLN A 1 63 ? -18.969 14.187 -5.997 1.00 0.00 61 GLN A N 11
ATOM 17048 C CA . GLN A 1 63 ? -19.973 15.275 -5.900 1.00 0.00 61 GLN A CA 11
ATOM 17049 C C . GLN A 1 63 ? -21.199 14.844 -5.067 1.00 0.00 61 GLN A C 11
ATOM 17050 O O . GLN A 1 63 ? -21.982 15.693 -4.623 1.00 0.00 61 GLN A O 11
ATOM 17064 N N . ASP A 1 64 ? -21.342 13.525 -4.852 1.00 0.00 62 ASP A N 11
ATOM 17065 C CA . ASP A 1 64 ? -22.492 12.942 -4.136 1.00 0.00 62 ASP A CA 11
ATOM 17066 C C . ASP A 1 64 ? -22.460 13.260 -2.619 1.00 0.00 62 ASP A C 11
ATOM 17067 O O . ASP A 1 64 ? -23.519 13.486 -2.018 1.00 0.00 62 ASP A O 11
ATOM 17076 N N . VAL A 1 65 ? -21.244 13.313 -2.019 1.00 0.00 63 VAL A N 11
ATOM 17077 C CA . VAL A 1 65 ? -21.076 13.507 -0.557 1.00 0.00 63 VAL A CA 11
ATOM 17078 C C . VAL A 1 65 ? -21.671 14.863 -0.107 1.00 0.00 63 VAL A C 11
ATOM 17079 O O . VAL A 1 65 ? -21.485 15.886 -0.779 1.00 0.00 63 VAL A O 11
ATOM 17092 N N . VAL A 1 66 ? -22.432 14.841 1.000 1.00 0.00 64 VAL A N 11
ATOM 17093 C CA . VAL A 1 66 ? -23.065 16.037 1.581 1.00 0.00 64 VAL A CA 11
ATOM 17094 C C . VAL A 1 66 ? -22.223 16.522 2.771 1.00 0.00 64 VAL A C 11
ATOM 17095 O O . VAL A 1 66 ? -22.219 15.892 3.834 1.00 0.00 64 VAL A O 11
ATOM 17108 N N . LEU A 1 67 ? -21.469 17.610 2.552 1.00 0.00 65 LEU A N 11
ATOM 17109 C CA . LEU A 1 67 ? -20.613 18.249 3.565 1.00 0.00 65 LEU A CA 11
ATOM 17110 C C . LEU A 1 67 ? -20.674 19.771 3.365 1.00 0.00 65 LEU A C 11
ATOM 17111 O O . LEU A 1 67 ? -21.160 20.247 2.330 1.00 0.00 65 LEU A O 11
ATOM 17127 N N . THR A 1 68 ? -20.156 20.529 4.346 1.00 0.00 66 THR A N 11
ATOM 17128 C CA . THR A 1 68 ? -20.034 21.995 4.233 1.00 0.00 66 THR A CA 11
ATOM 17129 C C . THR A 1 68 ? -18.885 22.364 3.268 1.00 0.00 66 THR A C 11
ATOM 17130 O O . THR A 1 68 ? -18.081 21.495 2.890 1.00 0.00 66 THR A O 11
ATOM 17141 N N . ALA A 1 69 ? -18.820 23.652 2.876 1.00 0.00 67 ALA A N 11
ATOM 17142 C CA . ALA A 1 69 ? -17.734 24.177 2.026 1.00 0.00 67 ALA A CA 11
ATOM 17143 C C . ALA A 1 69 ? -16.378 23.937 2.714 1.00 0.00 67 ALA A C 11
ATOM 17144 O O . ALA A 1 69 ? -15.443 23.430 2.098 1.00 0.00 67 ALA A O 11
ATOM 17151 N N . ASP A 1 70 ? -16.324 24.297 4.010 1.00 0.00 68 ASP A N 11
ATOM 17152 C CA . ASP A 1 70 ? -15.156 24.076 4.893 1.00 0.00 68 ASP A CA 11
ATOM 17153 C C . ASP A 1 70 ? -14.686 22.605 4.894 1.00 0.00 68 ASP A C 11
ATOM 17154 O O . ASP A 1 70 ? -13.501 22.342 4.751 1.00 0.00 68 ASP A O 11
ATOM 17163 N N . GLN A 1 71 ? -15.627 21.672 5.079 1.00 0.00 69 GLN A N 11
ATOM 17164 C CA . GLN A 1 71 ? -15.327 20.219 5.114 1.00 0.00 69 GLN A CA 11
ATOM 17165 C C . GLN A 1 71 ? -14.716 19.749 3.780 1.00 0.00 69 GLN A C 11
ATOM 17166 O O . GLN A 1 71 ? -13.613 19.206 3.747 1.00 0.00 69 GLN A O 11
ATOM 17180 N N . LYS A 1 72 ? -15.417 20.062 2.689 1.00 0.00 70 LYS A N 11
ATOM 17181 C CA . LYS A 1 72 ? -15.015 19.714 1.309 1.00 0.00 70 LYS A CA 11
ATOM 17182 C C . LYS A 1 72 ? -13.702 20.416 0.904 1.00 0.00 70 LYS A C 11
ATOM 17183 O O . LYS A 1 72 ? -12.977 19.935 0.026 1.00 0.00 70 LYS A O 11
ATOM 17202 N N . ALA A 1 73 ? -13.398 21.537 1.587 1.00 0.00 71 ALA A N 11
ATOM 17203 C CA . ALA A 1 73 ? -12.203 22.341 1.287 1.00 0.00 71 ALA A CA 11
ATOM 17204 C C . ALA A 1 73 ? -11.007 21.684 1.989 1.00 0.00 71 ALA A C 11
ATOM 17205 O O . ALA A 1 73 ? -10.084 21.250 1.340 1.00 0.00 71 ALA A O 11
ATOM 17212 N N . THR A 1 74 ? -11.106 21.582 3.331 1.00 0.00 72 THR A N 11
ATOM 17213 C CA . THR A 1 74 ? -10.108 20.936 4.223 1.00 0.00 72 THR A CA 11
ATOM 17214 C C . THR A 1 74 ? -9.698 19.518 3.735 1.00 0.00 72 THR A C 11
ATOM 17215 O O . THR A 1 74 ? -8.533 19.140 3.844 1.00 0.00 72 THR A O 11
ATOM 17226 N N . TRP A 1 75 ? -10.665 18.763 3.188 1.00 0.00 73 TRP A N 11
ATOM 17227 C CA . TRP A 1 75 ? -10.415 17.426 2.604 1.00 0.00 73 TRP A CA 11
ATOM 17228 C C . TRP A 1 75 ? -9.645 17.518 1.266 1.00 0.00 73 TRP A C 11
ATOM 17229 O O . TRP A 1 75 ? -8.767 16.690 0.986 1.00 0.00 73 TRP A O 11
ATOM 17250 N N . ALA A 1 76 ? -9.984 18.522 0.440 1.00 0.00 74 ALA A N 11
ATOM 17251 C CA . ALA A 1 76 ? -9.288 18.796 -0.838 1.00 0.00 74 ALA A CA 11
ATOM 17252 C C . ALA A 1 76 ? -7.907 19.440 -0.585 1.00 0.00 74 ALA A C 11
ATOM 17253 O O . ALA A 1 76 ? -6.972 19.275 -1.378 1.00 0.00 74 ALA A O 11
ATOM 17260 N N . LYS A 1 77 ? -7.780 20.129 0.560 1.00 0.00 75 LYS A N 11
ATOM 17261 C CA . LYS A 1 77 ? -6.545 20.821 0.961 1.00 0.00 75 LYS A CA 11
ATOM 17262 C C . LYS A 1 77 ? -5.622 19.819 1.659 1.00 0.00 75 LYS A C 11
ATOM 17263 O O . LYS A 1 77 ? -4.414 20.014 1.698 1.00 0.00 75 LYS A O 11
ATOM 17282 N N . TYR A 1 78 ? -6.234 18.755 2.230 1.00 0.00 76 TYR A N 11
ATOM 17283 C CA . TYR A 1 78 ? -5.514 17.574 2.732 1.00 0.00 76 TYR A CA 11
ATOM 17284 C C . TYR A 1 78 ? -4.732 16.932 1.580 1.00 0.00 76 TYR A C 11
ATOM 17285 O O . TYR A 1 78 ? -3.565 16.600 1.738 1.00 0.00 76 TYR A O 11
ATOM 17303 N N . ARG A 1 79 ? -5.401 16.811 0.418 1.00 0.00 77 ARG A N 11
ATOM 17304 C CA . ARG A 1 79 ? -4.813 16.199 -0.787 1.00 0.00 77 ARG A CA 11
ATOM 17305 C C . ARG A 1 79 ? -3.617 17.020 -1.281 1.00 0.00 77 ARG A C 11
ATOM 17306 O O . ARG A 1 79 ? -2.529 16.484 -1.500 1.00 0.00 77 ARG A O 11
ATOM 17327 N N . GLN A 1 80 ? -3.859 18.334 -1.444 1.00 0.00 78 GLN A N 11
ATOM 17328 C CA . GLN A 1 80 ? -2.893 19.277 -2.009 1.00 0.00 78 GLN A CA 11
ATOM 17329 C C . GLN A 1 80 ? -1.672 19.434 -1.081 1.00 0.00 78 GLN A C 11
ATOM 17330 O O . GLN A 1 80 ? -0.547 19.621 -1.546 1.00 0.00 78 GLN A O 11
ATOM 17344 N N . ALA A 1 81 ? -1.914 19.324 0.230 1.00 0.00 79 ALA A N 11
ATOM 17345 C CA . ALA A 1 81 ? -0.849 19.356 1.250 1.00 0.00 79 ALA A CA 11
ATOM 17346 C C . ALA A 1 81 ? -0.094 18.018 1.304 1.00 0.00 79 ALA A C 11
ATOM 17347 O O . ALA A 1 81 ? 1.106 17.987 1.580 1.00 0.00 79 ALA A O 11
ATOM 17354 N N . LEU A 1 82 ? -0.804 16.916 1.017 1.00 0.00 80 LEU A N 11
ATOM 17355 C CA . LEU A 1 82 ? -0.251 15.549 1.086 1.00 0.00 80 LEU A CA 11
ATOM 17356 C C . LEU A 1 82 ? 0.778 15.367 -0.046 1.00 0.00 80 LEU A C 11
ATOM 17357 O O . LEU A 1 82 ? 1.899 14.909 0.188 1.00 0.00 80 LEU A O 11
ATOM 17373 N N . ARG A 1 83 ? 0.370 15.758 -1.268 1.00 0.00 81 ARG A N 11
ATOM 17374 C CA . ARG A 1 83 ? 1.229 15.694 -2.464 1.00 0.00 81 ARG A CA 11
ATOM 17375 C C . ARG A 1 83 ? 2.379 16.718 -2.388 1.00 0.00 81 ARG A C 11
ATOM 17376 O O . ARG A 1 83 ? 3.438 16.516 -2.997 1.00 0.00 81 ARG A O 11
ATOM 17397 N N . ASP A 1 84 ? 2.143 17.813 -1.633 1.00 0.00 82 ASP A N 11
ATOM 17398 C CA . ASP A 1 84 ? 3.126 18.893 -1.424 1.00 0.00 82 ASP A CA 11
ATOM 17399 C C . ASP A 1 84 ? 4.345 18.366 -0.648 1.00 0.00 82 ASP A C 11
ATOM 17400 O O . ASP A 1 84 ? 5.493 18.602 -1.044 1.00 0.00 82 ASP A O 11
ATOM 17409 N N . LEU A 1 85 ? 4.082 17.654 0.468 1.00 0.00 83 LEU A N 11
ATOM 17410 C CA . LEU A 1 85 ? 5.143 17.015 1.273 1.00 0.00 83 LEU A CA 11
ATOM 17411 C C . LEU A 1 85 ? 5.700 15.788 0.506 1.00 0.00 83 LEU A C 11
ATOM 17412 O O . LEU A 1 85 ? 4.921 14.975 0.006 1.00 0.00 83 LEU A O 11
ATOM 17428 N N . PRO A 1 86 ? 7.063 15.646 0.417 1.00 0.00 84 PRO A N 11
ATOM 17429 C CA . PRO A 1 86 ? 7.720 14.776 -0.593 1.00 0.00 84 PRO A CA 11
ATOM 17430 C C . PRO A 1 86 ? 7.444 13.260 -0.427 1.00 0.00 84 PRO A C 11
ATOM 17431 O O . PRO A 1 86 ? 7.582 12.698 0.670 1.00 0.00 84 PRO A O 11
ATOM 17442 N N . GLU A 1 87 ? 7.029 12.620 -1.538 1.00 0.00 85 GLU A N 11
ATOM 17443 C CA . GLU A 1 87 ? 7.111 11.162 -1.701 1.00 0.00 85 GLU A CA 11
ATOM 17444 C C . GLU A 1 87 ? 8.611 10.793 -1.801 1.00 0.00 85 GLU A C 11
ATOM 17445 O O . GLU A 1 87 ? 9.189 10.771 -2.892 1.00 0.00 85 GLU A O 11
ATOM 17457 N N . THR A 1 88 ? 9.251 10.608 -0.631 1.00 0.00 86 THR A N 11
ATOM 17458 C CA . THR A 1 88 ? 10.703 10.406 -0.526 1.00 0.00 86 THR A CA 11
ATOM 17459 C C . THR A 1 88 ? 11.132 9.063 -1.154 1.00 0.00 86 THR A C 11
ATOM 17460 O O . THR A 1 88 ? 11.247 8.036 -0.483 1.00 0.00 86 THR A O 11
ATOM 17471 N N . VAL A 1 89 ? 11.286 9.112 -2.483 1.00 0.00 87 VAL A N 11
ATOM 17472 C CA . VAL A 1 89 ? 11.753 8.007 -3.325 1.00 0.00 87 VAL A CA 11
ATOM 17473 C C . VAL A 1 89 ? 13.109 8.419 -3.939 1.00 0.00 87 VAL A C 11
ATOM 17474 O O . VAL A 1 89 ? 13.903 7.566 -4.357 1.00 0.00 87 VAL A O 11
ATOM 17487 N N . THR A 1 90 ? 13.358 9.760 -3.964 1.00 0.00 88 THR A N 11
ATOM 17488 C CA . THR A 1 90 ? 14.665 10.369 -4.312 1.00 0.00 88 THR A CA 11
ATOM 17489 C C . THR A 1 90 ? 15.812 9.680 -3.542 1.00 0.00 88 THR A C 11
ATOM 17490 O O . THR A 1 90 ? 16.886 9.417 -4.087 1.00 0.00 88 THR A O 11
ATOM 17501 N N . ASP A 1 91 ? 15.521 9.385 -2.272 1.00 0.00 89 ASP A N 11
ATOM 17502 C CA . ASP A 1 91 ? 16.368 8.583 -1.389 1.00 0.00 89 ASP A CA 11
ATOM 17503 C C . ASP A 1 91 ? 15.454 7.647 -0.579 1.00 0.00 89 ASP A C 11
ATOM 17504 O O . ASP A 1 91 ? 14.299 7.997 -0.315 1.00 0.00 89 ASP A O 11
ATOM 17513 N N . LEU A 1 92 ? 15.962 6.468 -0.190 1.00 0.00 90 LEU A N 11
ATOM 17514 C CA . LEU A 1 92 ? 15.201 5.516 0.633 1.00 0.00 90 LEU A CA 11
ATOM 17515 C C . LEU A 1 92 ? 15.145 6.043 2.083 1.00 0.00 90 LEU A C 11
ATOM 17516 O O . LEU A 1 92 ? 16.076 5.816 2.869 1.00 0.00 90 LEU A O 11
ATOM 17532 N N . SER A 1 93 ? 14.096 6.819 2.388 1.00 0.00 91 SER A N 11
ATOM 17533 C CA . SER A 1 93 ? 13.850 7.398 3.726 1.00 0.00 91 SER A CA 11
ATOM 17534 C C . SER A 1 93 ? 12.338 7.488 3.976 1.00 0.00 91 SER A C 11
ATOM 17535 O O . SER A 1 93 ? 11.549 7.497 3.031 1.00 0.00 91 SER A O 11
ATOM 17543 N N . GLN A 1 94 ? 11.965 7.581 5.263 1.00 0.00 92 GLN A N 11
ATOM 17544 C CA . GLN A 1 94 ? 10.555 7.599 5.713 1.00 0.00 92 GLN A CA 11
ATOM 17545 C C . GLN A 1 94 ? 9.782 8.816 5.153 1.00 0.00 92 GLN A C 11
ATOM 17546 O O . GLN A 1 94 ? 10.334 9.917 5.019 1.00 0.00 92 GLN A O 11
ATOM 17560 N N . ILE A 1 95 ? 8.505 8.593 4.818 1.00 0.00 93 ILE A N 11
ATOM 17561 C CA . ILE A 1 95 ? 7.622 9.621 4.239 1.00 0.00 93 ILE A CA 11
ATOM 17562 C C . ILE A 1 95 ? 6.793 10.321 5.341 1.00 0.00 93 ILE A C 11
ATOM 17563 O O . ILE A 1 95 ? 6.257 9.659 6.233 1.00 0.00 93 ILE A O 11
ATOM 17579 N N . VAL A 1 96 ? 6.746 11.668 5.318 1.00 0.00 94 VAL A N 11
ATOM 17580 C CA . VAL A 1 96 ? 5.884 12.461 6.200 1.00 0.00 94 VAL A CA 11
ATOM 17581 C C . VAL A 1 96 ? 4.985 13.366 5.340 1.00 0.00 94 VAL A C 11
ATOM 17582 O O . VAL A 1 96 ? 5.455 14.053 4.427 1.00 0.00 94 VAL A O 11
ATOM 17595 N N . TRP A 1 97 ? 3.685 13.256 5.588 1.00 0.00 95 TRP A N 11
ATOM 17596 C CA . TRP A 1 97 ? 2.636 14.102 5.004 1.00 0.00 95 TRP A CA 11
ATOM 17597 C C . TRP A 1 97 ? 1.579 14.386 6.088 1.00 0.00 95 TRP A C 11
ATOM 17598 O O . TRP A 1 97 ? 1.585 13.694 7.119 1.00 0.00 95 TRP A O 11
ATOM 17619 N N . PRO A 1 98 ? 0.669 15.406 5.913 1.00 0.00 96 PRO A N 11
ATOM 17620 C CA . PRO A 1 98 ? -0.373 15.717 6.920 1.00 0.00 96 PRO A CA 11
ATOM 17621 C C . PRO A 1 98 ? -1.320 14.528 7.194 1.00 0.00 96 PRO A C 11
ATOM 17622 O O . PRO A 1 98 ? -1.534 13.661 6.337 1.00 0.00 96 PRO A O 11
ATOM 17633 N N . GLN A 1 99 ? -1.802 14.481 8.432 1.00 0.00 97 GLN A N 11
ATOM 17634 C CA . GLN A 1 99 ? -2.917 13.624 8.840 1.00 0.00 97 GLN A CA 11
ATOM 17635 C C . GLN A 1 99 ? -4.230 14.299 8.407 1.00 0.00 97 GLN A C 11
ATOM 17636 O O . GLN A 1 99 ? -4.314 15.538 8.409 1.00 0.00 97 GLN A O 11
ATOM 17650 N N . LEU A 1 100 ? -5.239 13.493 8.027 1.00 0.00 98 LEU A N 11
ATOM 17651 C CA . LEU A 1 100 ? -6.545 14.012 7.589 1.00 0.00 98 LEU A CA 11
ATOM 17652 C C . LEU A 1 100 ? -7.317 14.611 8.786 1.00 0.00 98 LEU A C 11
ATOM 17653 O O . LEU A 1 100 ? -7.100 14.171 9.925 1.00 0.00 98 LEU A O 11
ATOM 17669 N N . PRO A 1 101 ? -8.225 15.628 8.542 1.00 0.00 99 PRO A N 11
ATOM 17670 C CA . PRO A 1 101 ? -8.818 16.488 9.616 1.00 0.00 99 PRO A CA 11
ATOM 17671 C C . PRO A 1 101 ? -9.518 15.701 10.754 1.00 0.00 99 PRO A C 11
ATOM 17672 O O . PRO A 1 101 ? -9.595 16.181 11.893 1.00 0.00 99 PRO A O 11
ATOM 17683 N N . VAL A 1 102 ? -10.014 14.497 10.423 1.00 0.00 100 VAL A N 11
ATOM 17684 C CA . VAL A 1 102 ? -10.698 13.615 11.385 1.00 0.00 100 VAL A CA 11
ATOM 17685 C C . VAL A 1 102 ? -9.646 12.894 12.266 1.00 0.00 100 VAL A C 11
ATOM 17686 O O . VAL A 1 102 ? -8.906 12.028 11.745 1.00 0.00 100 VAL A O 11
ATOM 17700 N N . MET A 1 3 ? 5.991 -4.557 6.611 1.00 0.00 1 MET A N 12
ATOM 17701 C CA . MET A 1 3 ? 6.626 -4.494 5.270 1.00 0.00 1 MET A CA 12
ATOM 17702 C C . MET A 1 3 ? 7.161 -5.879 4.878 1.00 0.00 1 MET A C 12
ATOM 17703 O O . MET A 1 3 ? 7.920 -6.496 5.631 1.00 0.00 1 MET A O 12
ATOM 17717 N N . LEU A 1 4 ? 6.737 -6.352 3.697 1.00 0.00 2 LEU A N 12
ATOM 17718 C CA . LEU A 1 4 ? 7.232 -7.596 3.077 1.00 0.00 2 LEU A CA 12
ATOM 17719 C C . LEU A 1 4 ? 7.766 -7.298 1.671 1.00 0.00 2 LEU A C 12
ATOM 17720 O O . LEU A 1 4 ? 7.331 -6.331 1.036 1.00 0.00 2 LEU A O 12
ATOM 17736 N N . LEU A 1 5 ? 8.732 -8.102 1.203 1.00 0.00 3 LEU A N 12
ATOM 17737 C CA . LEU A 1 5 ? 9.282 -7.993 -0.157 1.00 0.00 3 LEU A CA 12
ATOM 17738 C C . LEU A 1 5 ? 8.209 -8.403 -1.187 1.00 0.00 3 LEU A C 12
ATOM 17739 O O . LEU A 1 5 ? 7.905 -9.596 -1.321 1.00 0.00 3 LEU A O 12
ATOM 17755 N N . HIS A 1 6 ? 7.579 -7.407 -1.843 1.00 0.00 4 HIS A N 12
ATOM 17756 C CA . HIS A 1 6 ? 6.643 -7.616 -2.977 1.00 0.00 4 HIS A CA 12
ATOM 17757 C C . HIS A 1 6 ? 7.169 -8.618 -4.048 1.00 0.00 4 HIS A C 12
ATOM 17758 O O . HIS A 1 6 ? 6.360 -9.291 -4.707 1.00 0.00 4 HIS A O 12
ATOM 17773 N N . SER A 1 7 ? 8.506 -8.727 -4.199 1.00 0.00 5 SER A N 12
ATOM 17774 C CA . SER A 1 7 ? 9.125 -9.672 -5.142 1.00 0.00 5 SER A CA 12
ATOM 17775 C C . SER A 1 7 ? 10.632 -9.833 -4.847 1.00 0.00 5 SER A C 12
ATOM 17776 O O . SER A 1 7 ? 11.431 -8.956 -5.197 1.00 0.00 5 SER A O 12
ATOM 17784 N N . VAL A 1 8 ? 11.016 -10.949 -4.187 1.00 0.00 6 VAL A N 12
ATOM 17785 C CA . VAL A 1 8 ? 12.437 -11.313 -3.976 1.00 0.00 6 VAL A CA 12
ATOM 17786 C C . VAL A 1 8 ? 12.857 -12.370 -5.010 1.00 0.00 6 VAL A C 12
ATOM 17787 O O . VAL A 1 8 ? 12.035 -13.186 -5.445 1.00 0.00 6 VAL A O 12
ATOM 17800 N N . GLU A 1 9 ? 14.130 -12.339 -5.405 1.00 0.00 7 GLU A N 12
ATOM 17801 C CA . GLU A 1 9 ? 14.730 -13.338 -6.291 1.00 0.00 7 GLU A CA 12
ATOM 17802 C C . GLU A 1 9 ? 15.580 -14.292 -5.454 1.00 0.00 7 GLU A C 12
ATOM 17803 O O . GLU A 1 9 ? 16.669 -13.926 -4.996 1.00 0.00 7 GLU A O 12
ATOM 17815 N N . THR A 1 10 ? 15.037 -15.487 -5.199 1.00 0.00 8 THR A N 12
ATOM 17816 C CA . THR A 1 10 ? 15.734 -16.558 -4.474 1.00 0.00 8 THR A CA 12
ATOM 17817 C C . THR A 1 10 ? 16.457 -17.478 -5.494 1.00 0.00 8 THR A C 12
ATOM 17818 O O . THR A 1 10 ? 16.112 -17.446 -6.677 1.00 0.00 8 THR A O 12
ATOM 17829 N N . PRO A 1 11 ? 17.483 -18.298 -5.075 1.00 0.00 9 PRO A N 12
ATOM 17830 C CA . PRO A 1 11 ? 18.143 -19.286 -5.979 1.00 0.00 9 PRO A CA 12
ATOM 17831 C C . PRO A 1 11 ? 17.145 -20.294 -6.621 1.00 0.00 9 PRO A C 12
ATOM 17832 O O . PRO A 1 11 ? 17.403 -20.823 -7.701 1.00 0.00 9 PRO A O 12
ATOM 17843 N N . ARG A 1 12 ? 15.994 -20.512 -5.954 1.00 0.00 10 ARG A N 12
ATOM 17844 C CA . ARG A 1 12 ? 14.953 -21.476 -6.396 1.00 0.00 10 ARG A CA 12
ATOM 17845 C C . ARG A 1 12 ? 13.818 -20.798 -7.213 1.00 0.00 10 ARG A C 12
ATOM 17846 O O . ARG A 1 12 ? 12.760 -21.407 -7.432 1.00 0.00 10 ARG A O 12
ATOM 17867 N N . GLY A 1 13 ? 14.053 -19.554 -7.679 1.00 0.00 11 GLY A N 12
ATOM 17868 C CA . GLY A 1 13 ? 13.091 -18.825 -8.529 1.00 0.00 11 GLY A CA 12
ATOM 17869 C C . GLY A 1 13 ? 12.726 -17.455 -7.979 1.00 0.00 11 GLY A C 12
ATOM 17870 O O . GLY A 1 13 ? 13.291 -17.007 -6.980 1.00 0.00 11 GLY A O 12
ATOM 17874 N N . GLU A 1 14 ? 11.772 -16.778 -8.637 1.00 0.00 12 GLU A N 12
ATOM 17875 C CA . GLU A 1 14 ? 11.252 -15.482 -8.167 1.00 0.00 12 GLU A CA 12
ATOM 17876 C C . GLU A 1 14 ? 10.006 -15.752 -7.302 1.00 0.00 12 GLU A C 12
ATOM 17877 O O . GLU A 1 14 ? 9.185 -16.616 -7.646 1.00 0.00 12 GLU A O 12
ATOM 17889 N N . ILE A 1 15 ? 9.880 -15.027 -6.180 1.00 0.00 13 ILE A N 12
ATOM 17890 C CA . ILE A 1 15 ? 8.813 -15.227 -5.178 1.00 0.00 13 ILE A CA 12
ATOM 17891 C C . ILE A 1 15 ? 8.080 -13.886 -4.961 1.00 0.00 13 ILE A C 12
ATOM 17892 O O . ILE A 1 15 ? 8.713 -12.888 -4.608 1.00 0.00 13 ILE A O 12
ATOM 17908 N N . LEU A 1 16 ? 6.754 -13.877 -5.173 1.00 0.00 14 LEU A N 12
ATOM 17909 C CA . LEU A 1 16 ? 5.914 -12.672 -5.035 1.00 0.00 14 LEU A CA 12
ATOM 17910 C C . LEU A 1 16 ? 5.253 -12.620 -3.643 1.00 0.00 14 LEU A C 12
ATOM 17911 O O . LEU A 1 16 ? 4.595 -13.581 -3.234 1.00 0.00 14 LEU A O 12
ATOM 17927 N N . ASN A 1 17 ? 5.449 -11.474 -2.950 1.00 0.00 15 ASN A N 12
ATOM 17928 C CA . ASN A 1 17 ? 4.797 -11.122 -1.669 1.00 0.00 15 ASN A CA 12
ATOM 17929 C C . ASN A 1 17 ? 5.207 -12.085 -0.547 1.00 0.00 15 ASN A C 12
ATOM 17930 O O . ASN A 1 17 ? 4.496 -13.042 -0.227 1.00 0.00 15 ASN A O 12
ATOM 17941 N N . VAL A 1 18 ? 6.394 -11.825 0.006 1.00 0.00 16 VAL A N 12
ATOM 17942 C CA . VAL A 1 18 ? 7.012 -12.630 1.066 1.00 0.00 16 VAL A CA 12
ATOM 17943 C C . VAL A 1 18 ? 7.883 -11.710 1.941 1.00 0.00 16 VAL A C 12
ATOM 17944 O O . VAL A 1 18 ? 8.570 -10.837 1.422 1.00 0.00 16 VAL A O 12
ATOM 17957 N N . SER A 1 19 ? 7.836 -11.883 3.266 1.00 0.00 17 SER A N 12
ATOM 17958 C CA . SER A 1 19 ? 8.704 -11.145 4.184 1.00 0.00 17 SER A CA 12
ATOM 17959 C C . SER A 1 19 ? 10.148 -11.614 4.020 1.00 0.00 17 SER A C 12
ATOM 17960 O O . SER A 1 19 ? 10.382 -12.769 3.700 1.00 0.00 17 SER A O 12
ATOM 17968 N N . GLU A 1 20 ? 11.085 -10.700 4.222 1.00 0.00 18 GLU A N 12
ATOM 17969 C CA . GLU A 1 20 ? 12.533 -10.980 4.141 1.00 0.00 18 GLU A CA 12
ATOM 17970 C C . GLU A 1 20 ? 12.972 -12.090 5.110 1.00 0.00 18 GLU A C 12
ATOM 17971 O O . GLU A 1 20 ? 13.832 -12.894 4.768 1.00 0.00 18 GLU A O 12
ATOM 17983 N N . GLN A 1 21 ? 12.359 -12.124 6.298 1.00 0.00 19 GLN A N 12
ATOM 17984 C CA . GLN A 1 21 ? 12.632 -13.156 7.309 1.00 0.00 19 GLN A CA 12
ATOM 17985 C C . GLN A 1 21 ? 12.204 -14.552 6.810 1.00 0.00 19 GLN A C 12
ATOM 17986 O O . GLN A 1 21 ? 12.939 -15.523 6.984 1.00 0.00 19 GLN A O 12
ATOM 18000 N N . GLU A 1 22 ? 11.023 -14.638 6.160 1.00 0.00 20 GLU A N 12
ATOM 18001 C CA . GLU A 1 22 ? 10.529 -15.899 5.561 1.00 0.00 20 GLU A CA 12
ATOM 18002 C C . GLU A 1 22 ? 11.401 -16.300 4.353 1.00 0.00 20 GLU A C 12
ATOM 18003 O O . GLU A 1 22 ? 11.721 -17.479 4.168 1.00 0.00 20 GLU A O 12
ATOM 18015 N N . ALA A 1 23 ? 11.751 -15.292 3.533 1.00 0.00 21 ALA A N 12
ATOM 18016 C CA . ALA A 1 23 ? 12.726 -15.424 2.433 1.00 0.00 21 ALA A CA 12
ATOM 18017 C C . ALA A 1 23 ? 14.037 -16.089 2.920 1.00 0.00 21 ALA A C 12
ATOM 18018 O O . ALA A 1 23 ? 14.598 -16.911 2.223 1.00 0.00 21 ALA A O 12
ATOM 18025 N N . ARG A 1 24 ? 14.462 -15.756 4.150 1.00 0.00 22 ARG A N 12
ATOM 18026 C CA . ARG A 1 24 ? 15.655 -16.356 4.798 1.00 0.00 22 ARG A CA 12
ATOM 18027 C C . ARG A 1 24 ? 15.401 -17.823 5.225 1.00 0.00 22 ARG A C 12
ATOM 18028 O O . ARG A 1 24 ? 16.195 -18.710 4.906 1.00 0.00 22 ARG A O 12
ATOM 18049 N N . ASP A 1 25 ? 14.277 -18.060 5.939 1.00 0.00 23 ASP A N 12
ATOM 18050 C CA . ASP A 1 25 ? 14.009 -19.354 6.624 1.00 0.00 23 ASP A CA 12
ATOM 18051 C C . ASP A 1 25 ? 13.589 -20.440 5.628 1.00 0.00 23 ASP A C 12
ATOM 18052 O O . ASP A 1 25 ? 14.242 -21.480 5.526 1.00 0.00 23 ASP A O 12
ATOM 18061 N N . VAL A 1 26 ? 12.495 -20.189 4.905 1.00 0.00 24 VAL A N 12
ATOM 18062 C CA . VAL A 1 26 ? 11.894 -21.166 3.977 1.00 0.00 24 VAL A CA 12
ATOM 18063 C C . VAL A 1 26 ? 12.701 -21.263 2.667 1.00 0.00 24 VAL A C 12
ATOM 18064 O O . VAL A 1 26 ? 13.093 -22.356 2.246 1.00 0.00 24 VAL A O 12
ATOM 18077 N N . PHE A 1 27 ? 12.956 -20.101 2.055 1.00 0.00 25 PHE A N 12
ATOM 18078 C CA . PHE A 1 27 ? 13.470 -20.008 0.672 1.00 0.00 25 PHE A CA 12
ATOM 18079 C C . PHE A 1 27 ? 15.011 -19.961 0.628 1.00 0.00 25 PHE A C 12
ATOM 18080 O O . PHE A 1 27 ? 15.615 -20.417 -0.351 1.00 0.00 25 PHE A O 12
ATOM 18097 N N . GLY A 1 28 ? 15.625 -19.403 1.688 1.00 0.00 26 GLY A N 12
ATOM 18098 C CA . GLY A 1 28 ? 17.079 -19.248 1.766 1.00 0.00 26 GLY A CA 12
ATOM 18099 C C . GLY A 1 28 ? 17.623 -18.253 0.741 1.00 0.00 26 GLY A C 12
ATOM 18100 O O . GLY A 1 28 ? 18.510 -18.587 -0.056 1.00 0.00 26 GLY A O 12
ATOM 18104 N N . ALA A 1 29 ? 17.063 -17.034 0.771 1.00 0.00 27 ALA A N 12
ATOM 18105 C CA . ALA A 1 29 ? 17.437 -15.934 -0.127 1.00 0.00 27 ALA A CA 12
ATOM 18106 C C . ALA A 1 29 ? 18.758 -15.312 0.323 1.00 0.00 27 ALA A C 12
ATOM 18107 O O . ALA A 1 29 ? 19.135 -15.411 1.499 1.00 0.00 27 ALA A O 12
ATOM 18114 N N . SER A 1 30 ? 19.439 -14.663 -0.618 1.00 0.00 28 SER A N 12
ATOM 18115 C CA . SER A 1 30 ? 20.697 -13.972 -0.349 1.00 0.00 28 SER A CA 12
ATOM 18116 C C . SER A 1 30 ? 20.406 -12.663 0.389 1.00 0.00 28 SER A C 12
ATOM 18117 O O . SER A 1 30 ? 19.428 -11.977 0.077 1.00 0.00 28 SER A O 12
ATOM 18125 N N . GLU A 1 31 ? 21.292 -12.313 1.321 1.00 0.00 29 GLU A N 12
ATOM 18126 C CA . GLU A 1 31 ? 21.197 -11.069 2.114 1.00 0.00 29 GLU A CA 12
ATOM 18127 C C . GLU A 1 31 ? 21.321 -9.824 1.188 1.00 0.00 29 GLU A C 12
ATOM 18128 O O . GLU A 1 31 ? 20.774 -8.752 1.479 1.00 0.00 29 GLU A O 12
ATOM 18140 N N . GLN A 1 32 ? 22.034 -10.012 0.062 1.00 0.00 30 GLN A N 12
ATOM 18141 C CA . GLN A 1 32 ? 22.179 -9.005 -1.004 1.00 0.00 30 GLN A CA 12
ATOM 18142 C C . GLN A 1 32 ? 20.892 -8.930 -1.846 1.00 0.00 30 GLN A C 12
ATOM 18143 O O . GLN A 1 32 ? 20.475 -7.843 -2.255 1.00 0.00 30 GLN A O 12
ATOM 18157 N N . ALA A 1 33 ? 20.247 -10.095 -2.063 1.00 0.00 31 ALA A N 12
ATOM 18158 C CA . ALA A 1 33 ? 18.989 -10.205 -2.839 1.00 0.00 31 ALA A CA 12
ATOM 18159 C C . ALA A 1 33 ? 17.798 -9.681 -2.024 1.00 0.00 31 ALA A C 12
ATOM 18160 O O . ALA A 1 33 ? 16.777 -9.274 -2.591 1.00 0.00 31 ALA A O 12
ATOM 18167 N N . ILE A 1 34 ? 17.952 -9.664 -0.686 1.00 0.00 32 ILE A N 12
ATOM 18168 C CA . ILE A 1 34 ? 16.886 -9.229 0.224 1.00 0.00 32 ILE A CA 12
ATOM 18169 C C . ILE A 1 34 ? 16.910 -7.700 0.263 1.00 0.00 32 ILE A C 12
ATOM 18170 O O . ILE A 1 34 ? 15.879 -7.066 0.116 1.00 0.00 32 ILE A O 12
ATOM 18186 N N . ALA A 1 35 ? 18.114 -7.142 0.533 1.00 0.00 33 ALA A N 12
ATOM 18187 C CA . ALA A 1 35 ? 18.426 -5.703 0.356 1.00 0.00 33 ALA A CA 12
ATOM 18188 C C . ALA A 1 35 ? 17.907 -5.134 -0.984 1.00 0.00 33 ALA A C 12
ATOM 18189 O O . ALA A 1 35 ? 17.318 -4.055 -1.004 1.00 0.00 33 ALA A O 12
ATOM 18196 N N . ASP A 1 36 ? 18.166 -5.858 -2.090 1.00 0.00 34 ASP A N 12
ATOM 18197 C CA . ASP A 1 36 ? 17.671 -5.500 -3.444 1.00 0.00 34 ASP A CA 12
ATOM 18198 C C . ASP A 1 36 ? 16.130 -5.384 -3.480 1.00 0.00 34 ASP A C 12
ATOM 18199 O O . ASP A 1 36 ? 15.582 -4.369 -3.919 1.00 0.00 34 ASP A O 12
ATOM 18208 N N . ALA A 1 37 ? 15.457 -6.441 -2.996 1.00 0.00 35 ALA A N 12
ATOM 18209 C CA . ALA A 1 37 ? 13.979 -6.533 -2.986 1.00 0.00 35 ALA A CA 12
ATOM 18210 C C . ALA A 1 37 ? 13.348 -5.538 -1.990 1.00 0.00 35 ALA A C 12
ATOM 18211 O O . ALA A 1 37 ? 12.224 -5.095 -2.181 1.00 0.00 35 ALA A O 12
ATOM 18218 N N . ARG A 1 38 ? 14.087 -5.226 -0.919 1.00 0.00 36 ARG A N 12
ATOM 18219 C CA . ARG A 1 38 ? 13.665 -4.266 0.118 1.00 0.00 36 ARG A CA 12
ATOM 18220 C C . ARG A 1 38 ? 13.703 -2.853 -0.458 1.00 0.00 36 ARG A C 12
ATOM 18221 O O . ARG A 1 38 ? 12.756 -2.092 -0.308 1.00 0.00 36 ARG A O 12
ATOM 18242 N N . LYS A 1 39 ? 14.815 -2.555 -1.145 1.00 0.00 37 LYS A N 12
ATOM 18243 C CA . LYS A 1 39 ? 15.011 -1.316 -1.916 1.00 0.00 37 LYS A CA 12
ATOM 18244 C C . LYS A 1 39 ? 13.896 -1.133 -2.951 1.00 0.00 37 LYS A C 12
ATOM 18245 O O . LYS A 1 39 ? 13.366 -0.043 -3.104 1.00 0.00 37 LYS A O 12
ATOM 18264 N N . ALA A 1 40 ? 13.509 -2.242 -3.593 1.00 0.00 38 ALA A N 12
ATOM 18265 C CA . ALA A 1 40 ? 12.617 -2.224 -4.755 1.00 0.00 38 ALA A CA 12
ATOM 18266 C C . ALA A 1 40 ? 11.154 -2.068 -4.302 1.00 0.00 38 ALA A C 12
ATOM 18267 O O . ALA A 1 40 ? 10.388 -1.312 -4.909 1.00 0.00 38 ALA A O 12
ATOM 18274 N N . THR A 1 41 ? 10.799 -2.766 -3.191 1.00 0.00 39 THR A N 12
ATOM 18275 C CA . THR A 1 41 ? 9.451 -2.732 -2.613 1.00 0.00 39 THR A CA 12
ATOM 18276 C C . THR A 1 41 ? 9.179 -1.343 -2.030 1.00 0.00 39 THR A C 12
ATOM 18277 O O . THR A 1 41 ? 8.145 -0.768 -2.312 1.00 0.00 39 THR A O 12
ATOM 18288 N N . ILE A 1 42 ? 10.146 -0.807 -1.252 1.00 0.00 40 ILE A N 12
ATOM 18289 C CA . ILE A 1 42 ? 10.034 0.533 -0.625 1.00 0.00 40 ILE A CA 12
ATOM 18290 C C . ILE A 1 42 ? 9.945 1.624 -1.709 1.00 0.00 40 ILE A C 12
ATOM 18291 O O . ILE A 1 42 ? 9.011 2.412 -1.696 1.00 0.00 40 ILE A O 12
ATOM 18307 N N . LEU A 1 43 ? 10.884 1.599 -2.673 1.00 0.00 41 LEU A N 12
ATOM 18308 C CA . LEU A 1 43 ? 10.926 2.552 -3.828 1.00 0.00 41 LEU A CA 12
ATOM 18309 C C . LEU A 1 43 ? 9.594 2.563 -4.615 1.00 0.00 41 LEU A C 12
ATOM 18310 O O . LEU A 1 43 ? 9.168 3.606 -5.130 1.00 0.00 41 LEU A O 12
ATOM 18326 N N . GLN A 1 44 ? 8.920 1.400 -4.647 1.00 0.00 42 GLN A N 12
ATOM 18327 C CA . GLN A 1 44 ? 7.617 1.232 -5.311 1.00 0.00 42 GLN A CA 12
ATOM 18328 C C . GLN A 1 44 ? 6.489 1.768 -4.386 1.00 0.00 42 GLN A C 12
ATOM 18329 O O . GLN A 1 44 ? 5.584 2.475 -4.836 1.00 0.00 42 GLN A O 12
ATOM 18343 N N . THR A 1 45 ? 6.624 1.455 -3.081 1.00 0.00 43 THR A N 12
ATOM 18344 C CA . THR A 1 45 ? 5.665 1.802 -2.005 1.00 0.00 43 THR A CA 12
ATOM 18345 C C . THR A 1 45 ? 5.502 3.326 -1.850 1.00 0.00 43 THR A C 12
ATOM 18346 O O . THR A 1 45 ? 4.382 3.818 -1.686 1.00 0.00 43 THR A O 12
ATOM 18357 N N . LEU A 1 46 ? 6.619 4.068 -1.961 1.00 0.00 44 LEU A N 12
ATOM 18358 C CA . LEU A 1 46 ? 6.630 5.541 -1.774 1.00 0.00 44 LEU A CA 12
ATOM 18359 C C . LEU A 1 46 ? 5.757 6.228 -2.841 1.00 0.00 44 LEU A C 12
ATOM 18360 O O . LEU A 1 46 ? 5.148 7.261 -2.576 1.00 0.00 44 LEU A O 12
ATOM 18376 N N . ARG A 1 47 ? 5.715 5.611 -4.040 1.00 0.00 45 ARG A N 12
ATOM 18377 C CA . ARG A 1 47 ? 4.983 6.132 -5.209 1.00 0.00 45 ARG A CA 12
ATOM 18378 C C . ARG A 1 47 ? 3.502 5.670 -5.205 1.00 0.00 45 ARG A C 12
ATOM 18379 O O . ARG A 1 47 ? 2.617 6.405 -5.666 1.00 0.00 45 ARG A O 12
ATOM 18400 N N . ILE A 1 48 ? 3.243 4.457 -4.671 1.00 0.00 46 ILE A N 12
ATOM 18401 C CA . ILE A 1 48 ? 1.888 3.855 -4.656 1.00 0.00 46 ILE A CA 12
ATOM 18402 C C . ILE A 1 48 ? 1.027 4.427 -3.510 1.00 0.00 46 ILE A C 12
ATOM 18403 O O . ILE A 1 48 ? -0.003 5.046 -3.778 1.00 0.00 46 ILE A O 12
ATOM 18419 N N . GLU A 1 49 ? 1.492 4.249 -2.257 1.00 0.00 47 GLU A N 12
ATOM 18420 C CA . GLU A 1 49 ? 0.713 4.556 -1.027 1.00 0.00 47 GLU A CA 12
ATOM 18421 C C . GLU A 1 49 ? 0.149 5.992 -1.016 1.00 0.00 47 GLU A C 12
ATOM 18422 O O . GLU A 1 49 ? -1.015 6.197 -0.671 1.00 0.00 47 GLU A O 12
ATOM 18434 N N . ARG A 1 50 ? 1.002 6.960 -1.411 1.00 0.00 48 ARG A N 12
ATOM 18435 C CA . ARG A 1 50 ? 0.622 8.390 -1.530 1.00 0.00 48 ARG A CA 12
ATOM 18436 C C . ARG A 1 50 ? -0.579 8.573 -2.481 1.00 0.00 48 ARG A C 12
ATOM 18437 O O . ARG A 1 50 ? -1.499 9.321 -2.177 1.00 0.00 48 ARG A O 12
ATOM 18458 N N . ASP A 1 51 ? -0.550 7.867 -3.622 1.00 0.00 49 ASP A N 12
ATOM 18459 C CA . ASP A 1 51 ? -1.546 8.026 -4.696 1.00 0.00 49 ASP A CA 12
ATOM 18460 C C . ASP A 1 51 ? -2.834 7.249 -4.370 1.00 0.00 49 ASP A C 12
ATOM 18461 O O . ASP A 1 51 ? -3.925 7.612 -4.819 1.00 0.00 49 ASP A O 12
ATOM 18470 N N . GLU A 1 52 ? -2.686 6.184 -3.570 1.00 0.00 50 GLU A N 12
ATOM 18471 C CA . GLU A 1 52 ? -3.811 5.366 -3.090 1.00 0.00 50 GLU A CA 12
ATOM 18472 C C . GLU A 1 52 ? -4.699 6.155 -2.128 1.00 0.00 50 GLU A C 12
ATOM 18473 O O . GLU A 1 52 ? -5.917 6.009 -2.140 1.00 0.00 50 GLU A O 12
ATOM 18485 N N . ARG A 1 53 ? -4.068 6.973 -1.282 1.00 0.00 51 ARG A N 12
ATOM 18486 C CA . ARG A 1 53 ? -4.783 7.852 -0.345 1.00 0.00 51 ARG A CA 12
ATOM 18487 C C . ARG A 1 53 ? -5.242 9.172 -1.025 1.00 0.00 51 ARG A C 12
ATOM 18488 O O . ARG A 1 53 ? -6.194 9.809 -0.560 1.00 0.00 51 ARG A O 12
ATOM 18509 N N . LEU A 1 54 ? -4.544 9.588 -2.120 1.00 0.00 52 LEU A N 12
ATOM 18510 C CA . LEU A 1 54 ? -4.982 10.713 -2.995 1.00 0.00 52 LEU A CA 12
ATOM 18511 C C . LEU A 1 54 ? -6.346 10.393 -3.643 1.00 0.00 52 LEU A C 12
ATOM 18512 O O . LEU A 1 54 ? -7.289 11.194 -3.565 1.00 0.00 52 LEU A O 12
ATOM 18528 N N . ARG A 1 55 ? -6.437 9.195 -4.260 1.00 0.00 53 ARG A N 12
ATOM 18529 C CA . ARG A 1 55 ? -7.663 8.733 -4.941 1.00 0.00 53 ARG A CA 12
ATOM 18530 C C . ARG A 1 55 ? -8.751 8.366 -3.916 1.00 0.00 53 ARG A C 12
ATOM 18531 O O . ARG A 1 55 ? -9.939 8.490 -4.206 1.00 0.00 53 ARG A O 12
ATOM 18552 N N . ALA A 1 56 ? -8.320 7.931 -2.712 1.00 0.00 54 ALA A N 12
ATOM 18553 C CA . ALA A 1 56 ? -9.236 7.588 -1.605 1.00 0.00 54 ALA A CA 12
ATOM 18554 C C . ALA A 1 56 ? -9.858 8.843 -0.980 1.00 0.00 54 ALA A C 12
ATOM 18555 O O . ALA A 1 56 ? -10.891 8.753 -0.338 1.00 0.00 54 ALA A O 12
ATOM 18562 N N . CYS A 1 57 ? -9.195 9.995 -1.150 1.00 0.00 55 CYS A N 12
ATOM 18563 C CA . CYS A 1 57 ? -9.694 11.305 -0.676 1.00 0.00 55 CYS A CA 12
ATOM 18564 C C . CYS A 1 57 ? -10.691 11.920 -1.684 1.00 0.00 55 CYS A C 12
ATOM 18565 O O . CYS A 1 57 ? -11.557 12.714 -1.308 1.00 0.00 55 CYS A O 12
ATOM 18573 N N . ASP A 1 58 ? -10.572 11.501 -2.957 1.00 0.00 56 ASP A N 12
ATOM 18574 C CA . ASP A 1 58 ? -11.215 12.159 -4.121 1.00 0.00 56 ASP A CA 12
ATOM 18575 C C . ASP A 1 58 ? -12.767 12.151 -4.070 1.00 0.00 56 ASP A C 12
ATOM 18576 O O . ASP A 1 58 ? -13.404 13.004 -4.702 1.00 0.00 56 ASP A O 12
ATOM 18585 N N . TRP A 1 59 ? -13.365 11.204 -3.311 1.00 0.00 57 TRP A N 12
ATOM 18586 C CA . TRP A 1 59 ? -14.844 11.097 -3.167 1.00 0.00 57 TRP A CA 12
ATOM 18587 C C . TRP A 1 59 ? -15.457 12.387 -2.581 1.00 0.00 57 TRP A C 12
ATOM 18588 O O . TRP A 1 59 ? -16.580 12.752 -2.921 1.00 0.00 57 TRP A O 12
ATOM 18609 N N . THR A 1 60 ? -14.691 13.066 -1.709 1.00 0.00 58 THR A N 12
ATOM 18610 C CA . THR A 1 60 ? -15.102 14.332 -1.079 1.00 0.00 58 THR A CA 12
ATOM 18611 C C . THR A 1 60 ? -14.915 15.501 -2.050 1.00 0.00 58 THR A C 12
ATOM 18612 O O . THR A 1 60 ? -15.700 16.447 -2.067 1.00 0.00 58 THR A O 12
ATOM 18623 N N . GLN A 1 61 ? -13.848 15.398 -2.860 1.00 0.00 59 GLN A N 12
ATOM 18624 C CA . GLN A 1 61 ? -13.437 16.443 -3.816 1.00 0.00 59 GLN A CA 12
ATOM 18625 C C . GLN A 1 61 ? -14.455 16.586 -4.958 1.00 0.00 59 GLN A C 12
ATOM 18626 O O . GLN A 1 61 ? -14.644 17.685 -5.489 1.00 0.00 59 GLN A O 12
ATOM 18640 N N . VAL A 1 62 ? -15.105 15.464 -5.319 1.00 0.00 60 VAL A N 12
ATOM 18641 C CA . VAL A 1 62 ? -16.221 15.462 -6.276 1.00 0.00 60 VAL A CA 12
ATOM 18642 C C . VAL A 1 62 ? -17.541 15.789 -5.533 1.00 0.00 60 VAL A C 12
ATOM 18643 O O . VAL A 1 62 ? -17.747 15.378 -4.377 1.00 0.00 60 VAL A O 12
ATOM 18656 N N . GLN A 1 63 ? -18.415 16.550 -6.218 1.00 0.00 61 GLN A N 12
ATOM 18657 C CA . GLN A 1 63 ? -19.693 17.065 -5.672 1.00 0.00 61 GLN A CA 12
ATOM 18658 C C . GLN A 1 63 ? -20.758 15.940 -5.505 1.00 0.00 61 GLN A C 12
ATOM 18659 O O . GLN A 1 63 ? -21.860 16.184 -5.002 1.00 0.00 61 GLN A O 12
ATOM 18673 N N . ASP A 1 64 ? -20.397 14.704 -5.910 1.00 0.00 62 ASP A N 12
ATOM 18674 C CA . ASP A 1 64 ? -21.239 13.493 -5.770 1.00 0.00 62 ASP A CA 12
ATOM 18675 C C . ASP A 1 64 ? -21.686 13.252 -4.303 1.00 0.00 62 ASP A C 12
ATOM 18676 O O . ASP A 1 64 ? -22.820 12.816 -4.059 1.00 0.00 62 ASP A O 12
ATOM 18685 N N . VAL A 1 65 ? -20.788 13.544 -3.342 1.00 0.00 63 VAL A N 12
ATOM 18686 C CA . VAL A 1 65 ? -21.074 13.367 -1.900 1.00 0.00 63 VAL A CA 12
ATOM 18687 C C . VAL A 1 65 ? -21.627 14.680 -1.299 1.00 0.00 63 VAL A C 12
ATOM 18688 O O . VAL A 1 65 ? -21.335 15.779 -1.801 1.00 0.00 63 VAL A O 12
ATOM 18701 N N . VAL A 1 66 ? -22.436 14.544 -0.237 1.00 0.00 64 VAL A N 12
ATOM 18702 C CA . VAL A 1 66 ? -23.011 15.679 0.503 1.00 0.00 64 VAL A CA 12
ATOM 18703 C C . VAL A 1 66 ? -22.184 15.926 1.780 1.00 0.00 64 VAL A C 12
ATOM 18704 O O . VAL A 1 66 ? -22.357 15.229 2.785 1.00 0.00 64 VAL A O 12
ATOM 18717 N N . LEU A 1 67 ? -21.231 16.876 1.694 1.00 0.00 65 LEU A N 12
ATOM 18718 C CA . LEU A 1 67 ? -20.422 17.342 2.842 1.00 0.00 65 LEU A CA 12
ATOM 18719 C C . LEU A 1 67 ? -20.364 18.882 2.800 1.00 0.00 65 LEU A C 12
ATOM 18720 O O . LEU A 1 67 ? -20.664 19.492 1.763 1.00 0.00 65 LEU A O 12
ATOM 18736 N N . THR A 1 68 ? -19.976 19.511 3.925 1.00 0.00 66 THR A N 12
ATOM 18737 C CA . THR A 1 68 ? -19.793 20.972 3.980 1.00 0.00 66 THR A CA 12
ATOM 18738 C C . THR A 1 68 ? -18.480 21.352 3.282 1.00 0.00 66 THR A C 12
ATOM 18739 O O . THR A 1 68 ? -17.649 20.473 2.976 1.00 0.00 66 THR A O 12
ATOM 18750 N N . ALA A 1 69 ? -18.296 22.662 3.036 1.00 0.00 67 ALA A N 12
ATOM 18751 C CA . ALA A 1 69 ? -17.033 23.191 2.502 1.00 0.00 67 ALA A CA 12
ATOM 18752 C C . ALA A 1 69 ? -15.880 22.862 3.464 1.00 0.00 67 ALA A C 12
ATOM 18753 O O . ALA A 1 69 ? -14.828 22.428 3.029 1.00 0.00 67 ALA A O 12
ATOM 18760 N N . ASP A 1 70 ? -16.140 23.043 4.780 1.00 0.00 68 ASP A N 12
ATOM 18761 C CA . ASP A 1 70 ? -15.196 22.712 5.882 1.00 0.00 68 ASP A CA 12
ATOM 18762 C C . ASP A 1 70 ? -14.620 21.294 5.727 1.00 0.00 68 ASP A C 12
ATOM 18763 O O . ASP A 1 70 ? -13.412 21.120 5.659 1.00 0.00 68 ASP A O 12
ATOM 18772 N N . GLN A 1 71 ? -15.531 20.312 5.633 1.00 0.00 69 GLN A N 12
ATOM 18773 C CA . GLN A 1 71 ? -15.183 18.876 5.515 1.00 0.00 69 GLN A CA 12
ATOM 18774 C C . GLN A 1 71 ? -14.392 18.616 4.221 1.00 0.00 69 GLN A C 12
ATOM 18775 O O . GLN A 1 71 ? -13.261 18.146 4.268 1.00 0.00 69 GLN A O 12
ATOM 18789 N N . LYS A 1 72 ? -14.965 19.045 3.089 1.00 0.00 70 LYS A N 12
ATOM 18790 C CA . LYS A 1 72 ? -14.384 18.859 1.735 1.00 0.00 70 LYS A CA 12
ATOM 18791 C C . LYS A 1 72 ? -13.032 19.596 1.562 1.00 0.00 70 LYS A C 12
ATOM 18792 O O . LYS A 1 72 ? -12.211 19.184 0.743 1.00 0.00 70 LYS A O 12
ATOM 18811 N N . ALA A 1 73 ? -12.819 20.671 2.346 1.00 0.00 71 ALA A N 12
ATOM 18812 C CA . ALA A 1 73 ? -11.603 21.517 2.248 1.00 0.00 71 ALA A CA 12
ATOM 18813 C C . ALA A 1 73 ? -10.486 20.916 3.114 1.00 0.00 71 ALA A C 12
ATOM 18814 O O . ALA A 1 73 ? -9.338 20.914 2.725 1.00 0.00 71 ALA A O 12
ATOM 18821 N N . THR A 1 74 ? -10.853 20.490 4.335 1.00 0.00 72 THR A N 12
ATOM 18822 C CA . THR A 1 74 ? -9.967 19.692 5.223 1.00 0.00 72 THR A CA 12
ATOM 18823 C C . THR A 1 74 ? -9.443 18.409 4.503 1.00 0.00 72 THR A C 12
ATOM 18824 O O . THR A 1 74 ? -8.280 18.024 4.669 1.00 0.00 72 THR A O 12
ATOM 18835 N N . TRP A 1 75 ? -10.315 17.785 3.682 1.00 0.00 73 TRP A N 12
ATOM 18836 C CA . TRP A 1 75 ? -9.928 16.681 2.775 1.00 0.00 73 TRP A CA 12
ATOM 18837 C C . TRP A 1 75 ? -9.051 17.201 1.609 1.00 0.00 73 TRP A C 12
ATOM 18838 O O . TRP A 1 75 ? -8.136 16.505 1.161 1.00 0.00 73 TRP A O 12
ATOM 18859 N N . ALA A 1 76 ? -9.341 18.424 1.125 1.00 0.00 74 ALA A N 12
ATOM 18860 C CA . ALA A 1 76 ? -8.524 19.095 0.084 1.00 0.00 74 ALA A CA 12
ATOM 18861 C C . ALA A 1 76 ? -7.123 19.457 0.614 1.00 0.00 74 ALA A C 12
ATOM 18862 O O . ALA A 1 76 ? -6.161 19.482 -0.148 1.00 0.00 74 ALA A O 12
ATOM 18869 N N . LYS A 1 77 ? -7.026 19.707 1.933 1.00 0.00 75 LYS A N 12
ATOM 18870 C CA . LYS A 1 77 ? -5.752 20.001 2.620 1.00 0.00 75 LYS A CA 12
ATOM 18871 C C . LYS A 1 77 ? -4.968 18.692 2.786 1.00 0.00 75 LYS A C 12
ATOM 18872 O O . LYS A 1 77 ? -3.744 18.660 2.630 1.00 0.00 75 LYS A O 12
ATOM 18891 N N . TYR A 1 78 ? -5.718 17.615 3.096 1.00 0.00 76 TYR A N 12
ATOM 18892 C CA . TYR A 1 78 ? -5.187 16.256 3.261 1.00 0.00 76 TYR A CA 12
ATOM 18893 C C . TYR A 1 78 ? -4.452 15.813 1.988 1.00 0.00 76 TYR A C 12
ATOM 18894 O O . TYR A 1 78 ? -3.270 15.458 2.043 1.00 0.00 76 TYR A O 12
ATOM 18912 N N . ARG A 1 79 ? -5.160 15.899 0.844 1.00 0.00 77 ARG A N 12
ATOM 18913 C CA . ARG A 1 79 ? -4.619 15.459 -0.449 1.00 0.00 77 ARG A CA 12
ATOM 18914 C C . ARG A 1 79 ? -3.467 16.376 -0.898 1.00 0.00 77 ARG A C 12
ATOM 18915 O O . ARG A 1 79 ? -2.463 15.893 -1.418 1.00 0.00 77 ARG A O 12
ATOM 18936 N N . GLN A 1 80 ? -3.631 17.701 -0.681 1.00 0.00 78 GLN A N 12
ATOM 18937 C CA . GLN A 1 80 ? -2.649 18.727 -1.078 1.00 0.00 78 GLN A CA 12
ATOM 18938 C C . GLN A 1 80 ? -1.279 18.493 -0.438 1.00 0.00 78 GLN A C 12
ATOM 18939 O O . GLN A 1 80 ? -0.246 18.633 -1.095 1.00 0.00 78 GLN A O 12
ATOM 18953 N N . ALA A 1 81 ? -1.293 18.102 0.840 1.00 0.00 79 ALA A N 12
ATOM 18954 C CA . ALA A 1 81 ? -0.064 17.835 1.601 1.00 0.00 79 ALA A CA 12
ATOM 18955 C C . ALA A 1 81 ? 0.685 16.602 1.054 1.00 0.00 79 ALA A C 12
ATOM 18956 O O . ALA A 1 81 ? 1.901 16.520 1.172 1.00 0.00 79 ALA A O 12
ATOM 18963 N N . LEU A 1 82 ? -0.063 15.639 0.483 1.00 0.00 80 LEU A N 12
ATOM 18964 C CA . LEU A 1 82 ? 0.494 14.423 -0.151 1.00 0.00 80 LEU A CA 12
ATOM 18965 C C . LEU A 1 82 ? 1.134 14.720 -1.524 1.00 0.00 80 LEU A C 12
ATOM 18966 O O . LEU A 1 82 ? 2.309 14.435 -1.736 1.00 0.00 80 LEU A O 12
ATOM 18982 N N . ARG A 1 83 ? 0.340 15.302 -2.448 1.00 0.00 81 ARG A N 12
ATOM 18983 C CA . ARG A 1 83 ? 0.776 15.570 -3.847 1.00 0.00 81 ARG A CA 12
ATOM 18984 C C . ARG A 1 83 ? 1.898 16.636 -3.910 1.00 0.00 81 ARG A C 12
ATOM 18985 O O . ARG A 1 83 ? 2.694 16.652 -4.847 1.00 0.00 81 ARG A O 12
ATOM 19006 N N . ASP A 1 84 ? 1.939 17.520 -2.899 1.00 0.00 82 ASP A N 12
ATOM 19007 C CA . ASP A 1 84 ? 2.909 18.634 -2.806 1.00 0.00 82 ASP A CA 12
ATOM 19008 C C . ASP A 1 84 ? 3.873 18.452 -1.612 1.00 0.00 82 ASP A C 12
ATOM 19009 O O . ASP A 1 84 ? 4.482 19.444 -1.182 1.00 0.00 82 ASP A O 12
ATOM 19018 N N . LEU A 1 85 ? 3.997 17.201 -1.074 1.00 0.00 83 LEU A N 12
ATOM 19019 C CA . LEU A 1 85 ? 4.842 16.901 0.123 1.00 0.00 83 LEU A CA 12
ATOM 19020 C C . LEU A 1 85 ? 6.268 17.497 0.005 1.00 0.00 83 LEU A C 12
ATOM 19021 O O . LEU A 1 85 ? 6.831 17.524 -1.090 1.00 0.00 83 LEU A O 12
ATOM 19037 N N . PRO A 1 86 ? 6.856 18.022 1.127 1.00 0.00 84 PRO A N 12
ATOM 19038 C CA . PRO A 1 86 ? 8.198 18.636 1.098 1.00 0.00 84 PRO A CA 12
ATOM 19039 C C . PRO A 1 86 ? 9.308 17.574 0.946 1.00 0.00 84 PRO A C 12
ATOM 19040 O O . PRO A 1 86 ? 9.123 16.409 1.337 1.00 0.00 84 PRO A O 12
ATOM 19051 N N . GLU A 1 87 ? 10.436 18.006 0.364 1.00 0.00 85 GLU A N 12
ATOM 19052 C CA . GLU A 1 87 ? 11.605 17.156 0.080 1.00 0.00 85 GLU A CA 12
ATOM 19053 C C . GLU A 1 87 ? 12.206 16.580 1.375 1.00 0.00 85 GLU A C 12
ATOM 19054 O O . GLU A 1 87 ? 13.022 17.233 2.041 1.00 0.00 85 GLU A O 12
ATOM 19066 N N . THR A 1 88 ? 11.732 15.375 1.752 1.00 0.00 86 THR A N 12
ATOM 19067 C CA . THR A 1 88 ? 12.208 14.652 2.944 1.00 0.00 86 THR A CA 12
ATOM 19068 C C . THR A 1 88 ? 13.695 14.239 2.772 1.00 0.00 86 THR A C 12
ATOM 19069 O O . THR A 1 88 ? 14.012 13.185 2.199 1.00 0.00 86 THR A O 12
ATOM 19080 N N . VAL A 1 89 ? 14.600 15.127 3.240 1.00 0.00 87 VAL A N 12
ATOM 19081 C CA . VAL A 1 89 ? 16.057 14.982 3.056 1.00 0.00 87 VAL A CA 12
ATOM 19082 C C . VAL A 1 89 ? 16.573 13.698 3.743 1.00 0.00 87 VAL A C 12
ATOM 19083 O O . VAL A 1 89 ? 16.147 13.400 4.862 1.00 0.00 87 VAL A O 12
ATOM 19096 N N . THR A 1 90 ? 17.457 12.961 3.028 1.00 0.00 88 THR A N 12
ATOM 19097 C CA . THR A 1 90 ? 18.026 11.629 3.393 1.00 0.00 88 THR A CA 12
ATOM 19098 C C . THR A 1 90 ? 16.964 10.510 3.632 1.00 0.00 88 THR A C 12
ATOM 19099 O O . THR A 1 90 ? 17.001 9.479 2.945 1.00 0.00 88 THR A O 12
ATOM 19110 N N . ASP A 1 91 ? 16.048 10.701 4.603 1.00 0.00 89 ASP A N 12
ATOM 19111 C CA . ASP A 1 91 ? 14.962 9.757 4.924 1.00 0.00 89 ASP A CA 12
ATOM 19112 C C . ASP A 1 91 ? 14.076 9.467 3.686 1.00 0.00 89 ASP A C 12
ATOM 19113 O O . ASP A 1 91 ? 13.198 10.257 3.334 1.00 0.00 89 ASP A O 12
ATOM 19122 N N . LEU A 1 92 ? 14.336 8.325 3.026 1.00 0.00 90 LEU A N 12
ATOM 19123 C CA . LEU A 1 92 ? 13.665 7.939 1.767 1.00 0.00 90 LEU A CA 12
ATOM 19124 C C . LEU A 1 92 ? 13.036 6.529 1.918 1.00 0.00 90 LEU A C 12
ATOM 19125 O O . LEU A 1 92 ? 12.977 5.731 0.976 1.00 0.00 90 LEU A O 12
ATOM 19141 N N . SER A 1 93 ? 12.537 6.246 3.132 1.00 0.00 91 SER A N 12
ATOM 19142 C CA . SER A 1 93 ? 11.810 5.002 3.450 1.00 0.00 91 SER A CA 12
ATOM 19143 C C . SER A 1 93 ? 10.702 5.322 4.456 1.00 0.00 91 SER A C 12
ATOM 19144 O O . SER A 1 93 ? 9.535 4.957 4.259 1.00 0.00 91 SER A O 12
ATOM 19152 N N . GLN A 1 94 ? 11.094 6.016 5.535 1.00 0.00 92 GLN A N 12
ATOM 19153 C CA . GLN A 1 94 ? 10.182 6.503 6.573 1.00 0.00 92 GLN A CA 12
ATOM 19154 C C . GLN A 1 94 ? 9.482 7.787 6.067 1.00 0.00 92 GLN A C 12
ATOM 19155 O O . GLN A 1 94 ? 9.882 8.920 6.359 1.00 0.00 92 GLN A O 12
ATOM 19169 N N . ILE A 1 95 ? 8.473 7.565 5.219 1.00 0.00 93 ILE A N 12
ATOM 19170 C CA . ILE A 1 95 ? 7.649 8.623 4.619 1.00 0.00 93 ILE A CA 12
ATOM 19171 C C . ILE A 1 95 ? 6.544 9.038 5.604 1.00 0.00 93 ILE A C 12
ATOM 19172 O O . ILE A 1 95 ? 5.584 8.304 5.829 1.00 0.00 93 ILE A O 12
ATOM 19188 N N . VAL A 1 96 ? 6.704 10.207 6.222 1.00 0.00 94 VAL A N 12
ATOM 19189 C CA . VAL A 1 96 ? 5.731 10.748 7.167 1.00 0.00 94 VAL A CA 12
ATOM 19190 C C . VAL A 1 96 ? 4.807 11.692 6.386 1.00 0.00 94 VAL A C 12
ATOM 19191 O O . VAL A 1 96 ? 5.203 12.805 6.027 1.00 0.00 94 VAL A O 12
ATOM 19204 N N . TRP A 1 97 ? 3.609 11.205 6.057 1.00 0.00 95 TRP A N 12
ATOM 19205 C CA . TRP A 1 97 ? 2.578 11.955 5.320 1.00 0.00 95 TRP A CA 12
ATOM 19206 C C . TRP A 1 97 ? 1.234 11.820 6.069 1.00 0.00 95 TRP A C 12
ATOM 19207 O O . TRP A 1 97 ? 1.049 10.832 6.802 1.00 0.00 95 TRP A O 12
ATOM 19228 N N . PRO A 1 98 ? 0.282 12.803 5.927 1.00 0.00 96 PRO A N 12
ATOM 19229 C CA . PRO A 1 98 ? -0.982 12.799 6.697 1.00 0.00 96 PRO A CA 12
ATOM 19230 C C . PRO A 1 98 ? -1.844 11.541 6.446 1.00 0.00 96 PRO A C 12
ATOM 19231 O O . PRO A 1 98 ? -1.915 11.036 5.320 1.00 0.00 96 PRO A O 12
ATOM 19242 N N . GLN A 1 99 ? -2.435 11.039 7.535 1.00 0.00 97 GLN A N 12
ATOM 19243 C CA . GLN A 1 99 ? -3.537 10.063 7.502 1.00 0.00 97 GLN A CA 12
ATOM 19244 C C . GLN A 1 99 ? -4.852 10.864 7.398 1.00 0.00 97 GLN A C 12
ATOM 19245 O O . GLN A 1 99 ? -4.867 12.047 7.760 1.00 0.00 97 GLN A O 12
ATOM 19259 N N . LEU A 1 100 ? -5.928 10.235 6.882 1.00 0.00 98 LEU A N 12
ATOM 19260 C CA . LEU A 1 100 ? -7.215 10.921 6.586 1.00 0.00 98 LEU A CA 12
ATOM 19261 C C . LEU A 1 100 ? -7.777 11.751 7.783 1.00 0.00 98 LEU A C 12
ATOM 19262 O O . LEU A 1 100 ? -7.642 11.349 8.938 1.00 0.00 98 LEU A O 12
ATOM 19278 N N . PRO A 1 101 ? -8.383 12.951 7.509 1.00 0.00 99 PRO A N 12
ATOM 19279 C CA . PRO A 1 101 ? -8.815 13.899 8.572 1.00 0.00 99 PRO A CA 12
ATOM 19280 C C . PRO A 1 101 ? -9.957 13.354 9.457 1.00 0.00 99 PRO A C 12
ATOM 19281 O O . PRO A 1 101 ? -9.993 13.608 10.668 1.00 0.00 99 PRO A O 12
ATOM 19292 N N . VAL A 1 102 ? -10.875 12.600 8.844 1.00 0.00 100 VAL A N 12
ATOM 19293 C CA . VAL A 1 102 ? -12.055 12.057 9.529 1.00 0.00 100 VAL A CA 12
ATOM 19294 C C . VAL A 1 102 ? -11.702 10.676 10.133 1.00 0.00 100 VAL A C 12
ATOM 19295 O O . VAL A 1 102 ? -11.392 10.611 11.340 1.00 0.00 100 VAL A O 12
ATOM 19309 N N . MET A 1 3 ? 5.706 -4.135 5.983 1.00 0.00 1 MET A N 13
ATOM 19310 C CA . MET A 1 3 ? 5.991 -4.368 4.547 1.00 0.00 1 MET A CA 13
ATOM 19311 C C . MET A 1 3 ? 6.688 -5.726 4.352 1.00 0.00 1 MET A C 13
ATOM 19312 O O . MET A 1 3 ? 7.538 -6.125 5.154 1.00 0.00 1 MET A O 13
ATOM 19326 N N . LEU A 1 4 ? 6.285 -6.423 3.282 1.00 0.00 2 LEU A N 13
ATOM 19327 C CA . LEU A 1 4 ? 6.908 -7.670 2.811 1.00 0.00 2 LEU A CA 13
ATOM 19328 C C . LEU A 1 4 ? 7.497 -7.429 1.415 1.00 0.00 2 LEU A C 13
ATOM 19329 O O . LEU A 1 4 ? 7.043 -6.519 0.694 1.00 0.00 2 LEU A O 13
ATOM 19345 N N . LEU A 1 5 ? 8.530 -8.197 1.049 1.00 0.00 3 LEU A N 13
ATOM 19346 C CA . LEU A 1 5 ? 9.128 -8.166 -0.298 1.00 0.00 3 LEU A CA 13
ATOM 19347 C C . LEU A 1 5 ? 8.106 -8.686 -1.312 1.00 0.00 3 LEU A C 13
ATOM 19348 O O . LEU A 1 5 ? 7.833 -9.894 -1.356 1.00 0.00 3 LEU A O 13
ATOM 19364 N N . HIS A 1 6 ? 7.479 -7.736 -2.042 1.00 0.00 4 HIS A N 13
ATOM 19365 C CA . HIS A 1 6 ? 6.575 -7.994 -3.198 1.00 0.00 4 HIS A CA 13
ATOM 19366 C C . HIS A 1 6 ? 7.074 -9.140 -4.109 1.00 0.00 4 HIS A C 13
ATOM 19367 O O . HIS A 1 6 ? 6.277 -9.919 -4.647 1.00 0.00 4 HIS A O 13
ATOM 19382 N N . SER A 1 7 ? 8.395 -9.218 -4.260 1.00 0.00 5 SER A N 13
ATOM 19383 C CA . SER A 1 7 ? 9.066 -10.191 -5.112 1.00 0.00 5 SER A CA 13
ATOM 19384 C C . SER A 1 7 ? 10.549 -10.294 -4.719 1.00 0.00 5 SER A C 13
ATOM 19385 O O . SER A 1 7 ? 11.136 -9.311 -4.249 1.00 0.00 5 SER A O 13
ATOM 19393 N N . VAL A 1 8 ? 11.132 -11.492 -4.899 1.00 0.00 6 VAL A N 13
ATOM 19394 C CA . VAL A 1 8 ? 12.557 -11.758 -4.627 1.00 0.00 6 VAL A CA 13
ATOM 19395 C C . VAL A 1 8 ? 13.019 -12.975 -5.457 1.00 0.00 6 VAL A C 13
ATOM 19396 O O . VAL A 1 8 ? 12.269 -13.951 -5.625 1.00 0.00 6 VAL A O 13
ATOM 19409 N N . GLU A 1 9 ? 14.237 -12.885 -6.012 1.00 0.00 7 GLU A N 13
ATOM 19410 C CA . GLU A 1 9 ? 14.870 -13.990 -6.739 1.00 0.00 7 GLU A CA 13
ATOM 19411 C C . GLU A 1 9 ? 15.582 -14.898 -5.728 1.00 0.00 7 GLU A C 13
ATOM 19412 O O . GLU A 1 9 ? 16.437 -14.436 -4.965 1.00 0.00 7 GLU A O 13
ATOM 19424 N N . THR A 1 10 ? 15.200 -16.173 -5.713 1.00 0.00 8 THR A N 13
ATOM 19425 C CA . THR A 1 10 ? 15.833 -17.221 -4.891 1.00 0.00 8 THR A CA 13
ATOM 19426 C C . THR A 1 10 ? 16.452 -18.277 -5.834 1.00 0.00 8 THR A C 13
ATOM 19427 O O . THR A 1 10 ? 16.067 -18.331 -7.011 1.00 0.00 8 THR A O 13
ATOM 19438 N N . PRO A 1 11 ? 17.435 -19.115 -5.366 1.00 0.00 9 PRO A N 13
ATOM 19439 C CA . PRO A 1 11 ? 18.010 -20.224 -6.182 1.00 0.00 9 PRO A CA 13
ATOM 19440 C C . PRO A 1 11 ? 16.950 -21.258 -6.663 1.00 0.00 9 PRO A C 13
ATOM 19441 O O . PRO A 1 11 ? 17.174 -21.964 -7.652 1.00 0.00 9 PRO A O 13
ATOM 19452 N N . ARG A 1 12 ? 15.797 -21.309 -5.967 1.00 0.00 10 ARG A N 13
ATOM 19453 C CA . ARG A 1 12 ? 14.681 -22.237 -6.293 1.00 0.00 10 ARG A CA 13
ATOM 19454 C C . ARG A 1 12 ? 13.596 -21.557 -7.171 1.00 0.00 10 ARG A C 13
ATOM 19455 O O . ARG A 1 12 ? 12.536 -22.144 -7.406 1.00 0.00 10 ARG A O 13
ATOM 19476 N N . GLY A 1 13 ? 13.876 -20.323 -7.660 1.00 0.00 11 GLY A N 13
ATOM 19477 C CA . GLY A 1 13 ? 12.988 -19.613 -8.613 1.00 0.00 11 GLY A CA 13
ATOM 19478 C C . GLY A 1 13 ? 12.580 -18.225 -8.123 1.00 0.00 11 GLY A C 13
ATOM 19479 O O . GLY A 1 13 ? 13.223 -17.667 -7.240 1.00 0.00 11 GLY A O 13
ATOM 19483 N N . GLU A 1 14 ? 11.511 -17.659 -8.713 1.00 0.00 12 GLU A N 13
ATOM 19484 C CA . GLU A 1 14 ? 10.950 -16.355 -8.292 1.00 0.00 12 GLU A CA 13
ATOM 19485 C C . GLU A 1 14 ? 9.913 -16.588 -7.178 1.00 0.00 12 GLU A C 13
ATOM 19486 O O . GLU A 1 14 ? 9.085 -17.506 -7.277 1.00 0.00 12 GLU A O 13
ATOM 19498 N N . ILE A 1 15 ? 9.955 -15.747 -6.131 1.00 0.00 13 ILE A N 13
ATOM 19499 C CA . ILE A 1 15 ? 9.072 -15.848 -4.956 1.00 0.00 13 ILE A CA 13
ATOM 19500 C C . ILE A 1 15 ? 8.382 -14.492 -4.740 1.00 0.00 13 ILE A C 13
ATOM 19501 O O . ILE A 1 15 ? 9.051 -13.462 -4.663 1.00 0.00 13 ILE A O 13
ATOM 19517 N N . LEU A 1 16 ? 7.048 -14.510 -4.656 1.00 0.00 14 LEU A N 13
ATOM 19518 C CA . LEU A 1 16 ? 6.217 -13.309 -4.478 1.00 0.00 14 LEU A CA 13
ATOM 19519 C C . LEU A 1 16 ? 5.687 -13.233 -3.033 1.00 0.00 14 LEU A C 13
ATOM 19520 O O . LEU A 1 16 ? 5.570 -14.272 -2.365 1.00 0.00 14 LEU A O 13
ATOM 19536 N N . ASN A 1 17 ? 5.342 -11.988 -2.607 1.00 0.00 15 ASN A N 13
ATOM 19537 C CA . ASN A 1 17 ? 4.746 -11.630 -1.286 1.00 0.00 15 ASN A CA 13
ATOM 19538 C C . ASN A 1 17 ? 5.353 -12.427 -0.114 1.00 0.00 15 ASN A C 13
ATOM 19539 O O . ASN A 1 17 ? 4.811 -13.447 0.311 1.00 0.00 15 ASN A O 13
ATOM 19550 N N . VAL A 1 18 ? 6.512 -11.971 0.383 1.00 0.00 16 VAL A N 13
ATOM 19551 C CA . VAL A 1 18 ? 7.274 -12.715 1.397 1.00 0.00 16 VAL A CA 13
ATOM 19552 C C . VAL A 1 18 ? 8.110 -11.763 2.257 1.00 0.00 16 VAL A C 13
ATOM 19553 O O . VAL A 1 18 ? 8.747 -10.854 1.736 1.00 0.00 16 VAL A O 13
ATOM 19566 N N . SER A 1 19 ? 8.086 -11.970 3.579 1.00 0.00 17 SER A N 13
ATOM 19567 C CA . SER A 1 19 ? 8.938 -11.223 4.519 1.00 0.00 17 SER A CA 13
ATOM 19568 C C . SER A 1 19 ? 10.411 -11.658 4.367 1.00 0.00 17 SER A C 13
ATOM 19569 O O . SER A 1 19 ? 10.685 -12.765 3.899 1.00 0.00 17 SER A O 13
ATOM 19577 N N . GLU A 1 20 ? 11.334 -10.781 4.811 1.00 0.00 18 GLU A N 13
ATOM 19578 C CA . GLU A 1 20 ? 12.794 -11.001 4.730 1.00 0.00 18 GLU A CA 13
ATOM 19579 C C . GLU A 1 20 ? 13.192 -12.315 5.423 1.00 0.00 18 GLU A C 13
ATOM 19580 O O . GLU A 1 20 ? 13.945 -13.109 4.868 1.00 0.00 18 GLU A O 13
ATOM 19592 N N . GLN A 1 21 ? 12.619 -12.529 6.625 1.00 0.00 19 GLN A N 13
ATOM 19593 C CA . GLN A 1 21 ? 12.924 -13.692 7.480 1.00 0.00 19 GLN A CA 13
ATOM 19594 C C . GLN A 1 21 ? 12.560 -15.018 6.786 1.00 0.00 19 GLN A C 13
ATOM 19595 O O . GLN A 1 21 ? 13.366 -15.946 6.777 1.00 0.00 19 GLN A O 13
ATOM 19609 N N . GLU A 1 22 ? 11.351 -15.080 6.192 1.00 0.00 20 GLU A N 13
ATOM 19610 C CA . GLU A 1 22 ? 10.852 -16.296 5.510 1.00 0.00 20 GLU A CA 13
ATOM 19611 C C . GLU A 1 22 ? 11.619 -16.552 4.202 1.00 0.00 20 GLU A C 13
ATOM 19612 O O . GLU A 1 22 ? 12.003 -17.688 3.918 1.00 0.00 20 GLU A O 13
ATOM 19624 N N . ALA A 1 23 ? 11.790 -15.487 3.397 1.00 0.00 21 ALA A N 13
ATOM 19625 C CA . ALA A 1 23 ? 12.600 -15.527 2.168 1.00 0.00 21 ALA A CA 13
ATOM 19626 C C . ALA A 1 23 ? 13.994 -16.138 2.427 1.00 0.00 21 ALA A C 13
ATOM 19627 O O . ALA A 1 23 ? 14.399 -17.040 1.711 1.00 0.00 21 ALA A O 13
ATOM 19634 N N . ARG A 1 24 ? 14.674 -15.680 3.495 1.00 0.00 22 ARG A N 13
ATOM 19635 C CA . ARG A 1 24 ? 15.997 -16.207 3.911 1.00 0.00 22 ARG A CA 13
ATOM 19636 C C . ARG A 1 24 ? 15.893 -17.665 4.404 1.00 0.00 22 ARG A C 13
ATOM 19637 O O . ARG A 1 24 ? 16.687 -18.519 4.002 1.00 0.00 22 ARG A O 13
ATOM 19658 N N . ASP A 1 25 ? 14.890 -17.936 5.260 1.00 0.00 23 ASP A N 13
ATOM 19659 C CA . ASP A 1 25 ? 14.788 -19.213 6.002 1.00 0.00 23 ASP A CA 13
ATOM 19660 C C . ASP A 1 25 ? 14.247 -20.348 5.108 1.00 0.00 23 ASP A C 13
ATOM 19661 O O . ASP A 1 25 ? 14.958 -21.319 4.824 1.00 0.00 23 ASP A O 13
ATOM 19670 N N . VAL A 1 26 ? 13.001 -20.186 4.652 1.00 0.00 24 VAL A N 13
ATOM 19671 C CA . VAL A 1 26 ? 12.283 -21.177 3.828 1.00 0.00 24 VAL A CA 13
ATOM 19672 C C . VAL A 1 26 ? 12.832 -21.218 2.391 1.00 0.00 24 VAL A C 13
ATOM 19673 O O . VAL A 1 26 ? 13.242 -22.273 1.899 1.00 0.00 24 VAL A O 13
ATOM 19686 N N . PHE A 1 27 ? 12.847 -20.053 1.737 1.00 0.00 25 PHE A N 13
ATOM 19687 C CA . PHE A 1 27 ? 13.125 -19.952 0.291 1.00 0.00 25 PHE A CA 13
ATOM 19688 C C . PHE A 1 27 ? 14.627 -19.813 -0.015 1.00 0.00 25 PHE A C 13
ATOM 19689 O O . PHE A 1 27 ? 15.038 -19.979 -1.170 1.00 0.00 25 PHE A O 13
ATOM 19706 N N . GLY A 1 28 ? 15.435 -19.528 1.021 1.00 0.00 26 GLY A N 13
ATOM 19707 C CA . GLY A 1 28 ? 16.893 -19.480 0.891 1.00 0.00 26 GLY A CA 13
ATOM 19708 C C . GLY A 1 28 ? 17.397 -18.345 0.010 1.00 0.00 26 GLY A C 13
ATOM 19709 O O . GLY A 1 28 ? 18.275 -18.545 -0.832 1.00 0.00 26 GLY A O 13
ATOM 19713 N N . ALA A 1 29 ? 16.835 -17.152 0.220 1.00 0.00 27 ALA A N 13
ATOM 19714 C CA . ALA A 1 29 ? 17.205 -15.941 -0.514 1.00 0.00 27 ALA A CA 13
ATOM 19715 C C . ALA A 1 29 ? 18.463 -15.321 0.103 1.00 0.00 27 ALA A C 13
ATOM 19716 O O . ALA A 1 29 ? 18.646 -15.353 1.331 1.00 0.00 27 ALA A O 13
ATOM 19723 N N . SER A 1 30 ? 19.302 -14.750 -0.764 1.00 0.00 28 SER A N 13
ATOM 19724 C CA . SER A 1 30 ? 20.590 -14.162 -0.391 1.00 0.00 28 SER A CA 13
ATOM 19725 C C . SER A 1 30 ? 20.356 -12.803 0.271 1.00 0.00 28 SER A C 13
ATOM 19726 O O . SER A 1 30 ? 19.414 -12.102 -0.085 1.00 0.00 28 SER A O 13
ATOM 19734 N N . GLU A 1 31 ? 21.240 -12.425 1.202 1.00 0.00 29 GLU A N 13
ATOM 19735 C CA . GLU A 1 31 ? 21.111 -11.161 1.953 1.00 0.00 29 GLU A CA 13
ATOM 19736 C C . GLU A 1 31 ? 21.258 -9.941 1.010 1.00 0.00 29 GLU A C 13
ATOM 19737 O O . GLU A 1 31 ? 20.691 -8.872 1.272 1.00 0.00 29 GLU A O 13
ATOM 19749 N N . GLN A 1 32 ? 21.969 -10.145 -0.118 1.00 0.00 30 GLN A N 13
ATOM 19750 C CA . GLN A 1 32 ? 22.054 -9.158 -1.216 1.00 0.00 30 GLN A CA 13
ATOM 19751 C C . GLN A 1 32 ? 20.693 -9.023 -1.929 1.00 0.00 30 GLN A C 13
ATOM 19752 O O . GLN A 1 32 ? 20.282 -7.926 -2.285 1.00 0.00 30 GLN A O 13
ATOM 19766 N N . ALA A 1 33 ? 19.991 -10.159 -2.090 1.00 0.00 31 ALA A N 13
ATOM 19767 C CA . ALA A 1 33 ? 18.672 -10.225 -2.756 1.00 0.00 31 ALA A CA 13
ATOM 19768 C C . ALA A 1 33 ? 17.564 -9.751 -1.809 1.00 0.00 31 ALA A C 13
ATOM 19769 O O . ALA A 1 33 ? 16.506 -9.306 -2.253 1.00 0.00 31 ALA A O 13
ATOM 19776 N N . ILE A 1 34 ? 17.844 -9.822 -0.490 1.00 0.00 32 ILE A N 13
ATOM 19777 C CA . ILE A 1 34 ? 16.870 -9.475 0.558 1.00 0.00 32 ILE A CA 13
ATOM 19778 C C . ILE A 1 34 ? 16.891 -7.958 0.742 1.00 0.00 32 ILE A C 13
ATOM 19779 O O . ILE A 1 34 ? 15.852 -7.320 0.930 1.00 0.00 32 ILE A O 13
ATOM 19795 N N . ALA A 1 35 ? 18.106 -7.393 0.614 1.00 0.00 33 ALA A N 13
ATOM 19796 C CA . ALA A 1 35 ? 18.358 -5.980 0.875 1.00 0.00 33 ALA A CA 13
ATOM 19797 C C . ALA A 1 35 ? 17.881 -5.174 -0.331 1.00 0.00 33 ALA A C 13
ATOM 19798 O O . ALA A 1 35 ? 17.200 -4.162 -0.188 1.00 0.00 33 ALA A O 13
ATOM 19805 N N . ASP A 1 36 ? 18.272 -5.667 -1.526 1.00 0.00 34 ASP A N 13
ATOM 19806 C CA . ASP A 1 36 ? 17.877 -5.105 -2.826 1.00 0.00 34 ASP A CA 13
ATOM 19807 C C . ASP A 1 36 ? 16.350 -5.068 -2.985 1.00 0.00 34 ASP A C 13
ATOM 19808 O O . ASP A 1 36 ? 15.788 -4.012 -3.257 1.00 0.00 34 ASP A O 13
ATOM 19817 N N . ALA A 1 37 ? 15.690 -6.232 -2.785 1.00 0.00 35 ALA A N 13
ATOM 19818 C CA . ALA A 1 37 ? 14.228 -6.369 -2.989 1.00 0.00 35 ALA A CA 13
ATOM 19819 C C . ALA A 1 37 ? 13.419 -5.586 -1.940 1.00 0.00 35 ALA A C 13
ATOM 19820 O O . ALA A 1 37 ? 12.377 -5.005 -2.274 1.00 0.00 35 ALA A O 13
ATOM 19827 N N . ARG A 1 38 ? 13.895 -5.587 -0.671 1.00 0.00 36 ARG A N 13
ATOM 19828 C CA . ARG A 1 38 ? 13.244 -4.812 0.408 1.00 0.00 36 ARG A CA 13
ATOM 19829 C C . ARG A 1 38 ? 13.316 -3.326 0.087 1.00 0.00 36 ARG A C 13
ATOM 19830 O O . ARG A 1 38 ? 12.291 -2.646 0.064 1.00 0.00 36 ARG A O 13
ATOM 19851 N N . LYS A 1 39 ? 14.532 -2.863 -0.220 1.00 0.00 37 LYS A N 13
ATOM 19852 C CA . LYS A 1 39 ? 14.797 -1.473 -0.629 1.00 0.00 37 LYS A CA 13
ATOM 19853 C C . LYS A 1 39 ? 13.991 -1.095 -1.873 1.00 0.00 37 LYS A C 13
ATOM 19854 O O . LYS A 1 39 ? 13.526 0.021 -1.973 1.00 0.00 37 LYS A O 13
ATOM 19873 N N . ALA A 1 40 ? 13.793 -2.054 -2.786 1.00 0.00 38 ALA A N 13
ATOM 19874 C CA . ALA A 1 40 ? 13.167 -1.800 -4.089 1.00 0.00 38 ALA A CA 13
ATOM 19875 C C . ALA A 1 40 ? 11.665 -1.560 -3.915 1.00 0.00 38 ALA A C 13
ATOM 19876 O O . ALA A 1 40 ? 11.098 -0.620 -4.492 1.00 0.00 38 ALA A O 13
ATOM 19883 N N . THR A 1 41 ? 11.044 -2.424 -3.087 1.00 0.00 39 THR A N 13
ATOM 19884 C CA . THR A 1 41 ? 9.616 -2.352 -2.766 1.00 0.00 39 THR A CA 13
ATOM 19885 C C . THR A 1 41 ? 9.328 -1.076 -1.953 1.00 0.00 39 THR A C 13
ATOM 19886 O O . THR A 1 41 ? 8.422 -0.336 -2.297 1.00 0.00 39 THR A O 13
ATOM 19897 N N . ILE A 1 42 ? 10.171 -0.804 -0.925 1.00 0.00 40 ILE A N 13
ATOM 19898 C CA . ILE A 1 42 ? 10.061 0.397 -0.055 1.00 0.00 40 ILE A CA 13
ATOM 19899 C C . ILE A 1 42 ? 10.207 1.691 -0.883 1.00 0.00 40 ILE A C 13
ATOM 19900 O O . ILE A 1 42 ? 9.327 2.527 -0.858 1.00 0.00 40 ILE A O 13
ATOM 19916 N N . LEU A 1 43 ? 11.304 1.799 -1.645 1.00 0.00 41 LEU A N 13
ATOM 19917 C CA . LEU A 1 43 ? 11.635 2.983 -2.487 1.00 0.00 41 LEU A CA 13
ATOM 19918 C C . LEU A 1 43 ? 10.505 3.293 -3.483 1.00 0.00 41 LEU A C 13
ATOM 19919 O O . LEU A 1 43 ? 10.216 4.462 -3.768 1.00 0.00 41 LEU A O 13
ATOM 19935 N N . GLN A 1 44 ? 9.839 2.232 -3.961 1.00 0.00 42 GLN A N 13
ATOM 19936 C CA . GLN A 1 44 ? 8.708 2.350 -4.884 1.00 0.00 42 GLN A CA 13
ATOM 19937 C C . GLN A 1 44 ? 7.466 2.844 -4.098 1.00 0.00 42 GLN A C 13
ATOM 19938 O O . GLN A 1 44 ? 6.795 3.789 -4.510 1.00 0.00 42 GLN A O 13
ATOM 19952 N N . THR A 1 45 ? 7.257 2.223 -2.911 1.00 0.00 43 THR A N 13
ATOM 19953 C CA . THR A 1 45 ? 6.138 2.498 -1.975 1.00 0.00 43 THR A CA 13
ATOM 19954 C C . THR A 1 45 ? 6.126 3.976 -1.522 1.00 0.00 43 THR A C 13
ATOM 19955 O O . THR A 1 45 ? 5.061 4.582 -1.421 1.00 0.00 43 THR A O 13
ATOM 19966 N N . LEU A 1 46 ? 7.329 4.556 -1.317 1.00 0.00 44 LEU A N 13
ATOM 19967 C CA . LEU A 1 46 ? 7.495 5.945 -0.818 1.00 0.00 44 LEU A CA 13
ATOM 19968 C C . LEU A 1 46 ? 6.869 6.972 -1.780 1.00 0.00 44 LEU A C 13
ATOM 19969 O O . LEU A 1 46 ? 6.513 8.075 -1.370 1.00 0.00 44 LEU A O 13
ATOM 19985 N N . ARG A 1 47 ? 6.770 6.599 -3.062 1.00 0.00 45 ARG A N 13
ATOM 19986 C CA . ARG A 1 47 ? 6.159 7.443 -4.093 1.00 0.00 45 ARG A CA 13
ATOM 19987 C C . ARG A 1 47 ? 4.685 7.031 -4.327 1.00 0.00 45 ARG A C 13
ATOM 19988 O O . ARG A 1 47 ? 3.812 7.895 -4.400 1.00 0.00 45 ARG A O 13
ATOM 20009 N N . ILE A 1 48 ? 4.430 5.697 -4.402 1.00 0.00 46 ILE A N 13
ATOM 20010 C CA . ILE A 1 48 ? 3.090 5.124 -4.721 1.00 0.00 46 ILE A CA 13
ATOM 20011 C C . ILE A 1 48 ? 2.020 5.589 -3.717 1.00 0.00 46 ILE A C 13
ATOM 20012 O O . ILE A 1 48 ? 0.987 6.131 -4.117 1.00 0.00 46 ILE A O 13
ATOM 20028 N N . GLU A 1 49 ? 2.325 5.387 -2.419 1.00 0.00 47 GLU A N 13
ATOM 20029 C CA . GLU A 1 49 ? 1.404 5.655 -1.292 1.00 0.00 47 GLU A CA 13
ATOM 20030 C C . GLU A 1 49 ? 0.812 7.071 -1.337 1.00 0.00 47 GLU A C 13
ATOM 20031 O O . GLU A 1 49 ? -0.352 7.255 -0.981 1.00 0.00 47 GLU A O 13
ATOM 20043 N N . ARG A 1 50 ? 1.636 8.050 -1.777 1.00 0.00 48 ARG A N 13
ATOM 20044 C CA . ARG A 1 50 ? 1.202 9.444 -1.973 1.00 0.00 48 ARG A CA 13
ATOM 20045 C C . ARG A 1 50 ? 0.007 9.486 -2.934 1.00 0.00 48 ARG A C 13
ATOM 20046 O O . ARG A 1 50 ? -1.076 9.919 -2.566 1.00 0.00 48 ARG A O 13
ATOM 20067 N N . ASP A 1 51 ? 0.213 8.948 -4.142 1.00 0.00 49 ASP A N 13
ATOM 20068 C CA . ASP A 1 51 ? -0.783 9.001 -5.229 1.00 0.00 49 ASP A CA 13
ATOM 20069 C C . ASP A 1 51 ? -2.048 8.222 -4.858 1.00 0.00 49 ASP A C 13
ATOM 20070 O O . ASP A 1 51 ? -3.155 8.619 -5.231 1.00 0.00 49 ASP A O 13
ATOM 20079 N N . GLU A 1 52 ? -1.855 7.126 -4.099 1.00 0.00 50 GLU A N 13
ATOM 20080 C CA . GLU A 1 52 ? -2.944 6.254 -3.644 1.00 0.00 50 GLU A CA 13
ATOM 20081 C C . GLU A 1 52 ? -3.864 6.969 -2.646 1.00 0.00 50 GLU A C 13
ATOM 20082 O O . GLU A 1 52 ? -5.080 6.842 -2.733 1.00 0.00 50 GLU A O 13
ATOM 20094 N N . ARG A 1 53 ? -3.278 7.736 -1.716 1.00 0.00 51 ARG A N 13
ATOM 20095 C CA . ARG A 1 53 ? -4.046 8.453 -0.680 1.00 0.00 51 ARG A CA 13
ATOM 20096 C C . ARG A 1 53 ? -4.733 9.720 -1.249 1.00 0.00 51 ARG A C 13
ATOM 20097 O O . ARG A 1 53 ? -5.712 10.196 -0.660 1.00 0.00 51 ARG A O 13
ATOM 20118 N N . LEU A 1 54 ? -4.208 10.276 -2.375 1.00 0.00 52 LEU A N 13
ATOM 20119 C CA . LEU A 1 54 ? -4.945 11.297 -3.169 1.00 0.00 52 LEU A CA 13
ATOM 20120 C C . LEU A 1 54 ? -6.210 10.666 -3.798 1.00 0.00 52 LEU A C 13
ATOM 20121 O O . LEU A 1 54 ? -7.334 11.124 -3.555 1.00 0.00 52 LEU A O 13
ATOM 20137 N N . ARG A 1 55 ? -5.997 9.593 -4.586 1.00 0.00 53 ARG A N 13
ATOM 20138 C CA . ARG A 1 55 ? -7.051 8.978 -5.427 1.00 0.00 53 ARG A CA 13
ATOM 20139 C C . ARG A 1 55 ? -8.081 8.204 -4.589 1.00 0.00 53 ARG A C 13
ATOM 20140 O O . ARG A 1 55 ? -9.177 7.940 -5.062 1.00 0.00 53 ARG A O 13
ATOM 20161 N N . ALA A 1 56 ? -7.702 7.824 -3.352 1.00 0.00 54 ALA A N 13
ATOM 20162 C CA . ALA A 1 56 ? -8.612 7.158 -2.396 1.00 0.00 54 ALA A CA 13
ATOM 20163 C C . ALA A 1 56 ? -9.682 8.143 -1.888 1.00 0.00 54 ALA A C 13
ATOM 20164 O O . ALA A 1 56 ? -10.800 7.747 -1.558 1.00 0.00 54 ALA A O 13
ATOM 20171 N N . CYS A 1 57 ? -9.318 9.434 -1.850 1.00 0.00 55 CYS A N 13
ATOM 20172 C CA . CYS A 1 57 ? -10.201 10.520 -1.389 1.00 0.00 55 CYS A CA 13
ATOM 20173 C C . CYS A 1 57 ? -10.875 11.235 -2.581 1.00 0.00 55 CYS A C 13
ATOM 20174 O O . CYS A 1 57 ? -11.278 12.394 -2.467 1.00 0.00 55 CYS A O 13
ATOM 20182 N N . ASP A 1 58 ? -11.030 10.521 -3.716 1.00 0.00 56 ASP A N 13
ATOM 20183 C CA . ASP A 1 58 ? -11.706 11.059 -4.927 1.00 0.00 56 ASP A CA 13
ATOM 20184 C C . ASP A 1 58 ? -13.206 11.313 -4.660 1.00 0.00 56 ASP A C 13
ATOM 20185 O O . ASP A 1 58 ? -13.810 12.214 -5.256 1.00 0.00 56 ASP A O 13
ATOM 20194 N N . TRP A 1 59 ? -13.778 10.499 -3.749 1.00 0.00 57 TRP A N 13
ATOM 20195 C CA . TRP A 1 59 ? -15.198 10.558 -3.370 1.00 0.00 57 TRP A CA 13
ATOM 20196 C C . TRP A 1 59 ? -15.547 11.914 -2.714 1.00 0.00 57 TRP A C 13
ATOM 20197 O O . TRP A 1 59 ? -16.678 12.376 -2.824 1.00 0.00 57 TRP A O 13
ATOM 20218 N N . THR A 1 60 ? -14.565 12.546 -2.039 1.00 0.00 58 THR A N 13
ATOM 20219 C CA . THR A 1 60 ? -14.746 13.875 -1.426 1.00 0.00 58 THR A CA 13
ATOM 20220 C C . THR A 1 60 ? -14.556 14.986 -2.467 1.00 0.00 58 THR A C 13
ATOM 20221 O O . THR A 1 60 ? -15.164 16.048 -2.357 1.00 0.00 58 THR A O 13
ATOM 20232 N N . GLN A 1 61 ? -13.694 14.723 -3.471 1.00 0.00 59 GLN A N 13
ATOM 20233 C CA . GLN A 1 61 ? -13.357 15.704 -4.528 1.00 0.00 59 GLN A CA 13
ATOM 20234 C C . GLN A 1 61 ? -14.470 15.813 -5.592 1.00 0.00 59 GLN A C 13
ATOM 20235 O O . GLN A 1 61 ? -14.551 16.819 -6.307 1.00 0.00 59 GLN A O 13
ATOM 20249 N N . VAL A 1 62 ? -15.321 14.776 -5.692 1.00 0.00 60 VAL A N 13
ATOM 20250 C CA . VAL A 1 62 ? -16.483 14.780 -6.601 1.00 0.00 60 VAL A CA 13
ATOM 20251 C C . VAL A 1 62 ? -17.702 15.435 -5.907 1.00 0.00 60 VAL A C 13
ATOM 20252 O O . VAL A 1 62 ? -17.799 15.454 -4.670 1.00 0.00 60 VAL A O 13
ATOM 20265 N N . GLN A 1 63 ? -18.613 15.970 -6.732 1.00 0.00 61 GLN A N 13
ATOM 20266 C CA . GLN A 1 63 ? -19.874 16.607 -6.302 1.00 0.00 61 GLN A CA 13
ATOM 20267 C C . GLN A 1 63 ? -20.919 15.586 -5.775 1.00 0.00 61 GLN A C 13
ATOM 20268 O O . GLN A 1 63 ? -22.016 15.981 -5.367 1.00 0.00 61 GLN A O 13
ATOM 20282 N N . ASP A 1 64 ? -20.576 14.287 -5.794 1.00 0.00 62 ASP A N 13
ATOM 20283 C CA . ASP A 1 64 ? -21.494 13.199 -5.408 1.00 0.00 62 ASP A CA 13
ATOM 20284 C C . ASP A 1 64 ? -21.805 13.210 -3.895 1.00 0.00 62 ASP A C 13
ATOM 20285 O O . ASP A 1 64 ? -22.974 13.099 -3.492 1.00 0.00 62 ASP A O 13
ATOM 20294 N N . VAL A 1 65 ? -20.753 13.349 -3.069 1.00 0.00 63 VAL A N 13
ATOM 20295 C CA . VAL A 1 65 ? -20.873 13.275 -1.598 1.00 0.00 63 VAL A CA 13
ATOM 20296 C C . VAL A 1 65 ? -21.534 14.550 -1.016 1.00 0.00 63 VAL A C 13
ATOM 20297 O O . VAL A 1 65 ? -21.400 15.648 -1.577 1.00 0.00 63 VAL A O 13
ATOM 20310 N N . VAL A 1 66 ? -22.260 14.378 0.104 1.00 0.00 64 VAL A N 13
ATOM 20311 C CA . VAL A 1 66 ? -22.944 15.464 0.820 1.00 0.00 64 VAL A CA 13
ATOM 20312 C C . VAL A 1 66 ? -22.136 15.799 2.087 1.00 0.00 64 VAL A C 13
ATOM 20313 O O . VAL A 1 66 ? -22.354 15.219 3.153 1.00 0.00 64 VAL A O 13
ATOM 20326 N N . LEU A 1 67 ? -21.135 16.669 1.927 1.00 0.00 65 LEU A N 13
ATOM 20327 C CA . LEU A 1 67 ? -20.308 17.182 3.039 1.00 0.00 65 LEU A CA 13
ATOM 20328 C C . LEU A 1 67 ? -20.528 18.695 3.181 1.00 0.00 65 LEU A C 13
ATOM 20329 O O . LEU A 1 67 ? -20.939 19.351 2.223 1.00 0.00 65 LEU A O 13
ATOM 20345 N N . THR A 1 68 ? -20.277 19.240 4.381 1.00 0.00 66 THR A N 13
ATOM 20346 C CA . THR A 1 68 ? -20.201 20.696 4.581 1.00 0.00 66 THR A CA 13
ATOM 20347 C C . THR A 1 68 ? -18.850 21.202 4.037 1.00 0.00 66 THR A C 13
ATOM 20348 O O . THR A 1 68 ? -17.938 20.393 3.811 1.00 0.00 66 THR A O 13
ATOM 20359 N N . ALA A 1 69 ? -18.723 22.523 3.821 1.00 0.00 67 ALA A N 13
ATOM 20360 C CA . ALA A 1 69 ? -17.473 23.126 3.309 1.00 0.00 67 ALA A CA 13
ATOM 20361 C C . ALA A 1 69 ? -16.279 22.811 4.247 1.00 0.00 67 ALA A C 13
ATOM 20362 O O . ALA A 1 69 ? -15.213 22.429 3.780 1.00 0.00 67 ALA A O 13
ATOM 20369 N N . ASP A 1 70 ? -16.517 22.950 5.571 1.00 0.00 68 ASP A N 13
ATOM 20370 C CA . ASP A 1 70 ? -15.550 22.576 6.644 1.00 0.00 68 ASP A CA 13
ATOM 20371 C C . ASP A 1 70 ? -14.972 21.155 6.458 1.00 0.00 68 ASP A C 13
ATOM 20372 O O . ASP A 1 70 ? -13.770 20.953 6.605 1.00 0.00 68 ASP A O 13
ATOM 20381 N N . GLN A 1 71 ? -15.854 20.202 6.130 1.00 0.00 69 GLN A N 13
ATOM 20382 C CA . GLN A 1 71 ? -15.471 18.792 5.908 1.00 0.00 69 GLN A CA 13
ATOM 20383 C C . GLN A 1 71 ? -14.691 18.641 4.584 1.00 0.00 69 GLN A C 13
ATOM 20384 O O . GLN A 1 71 ? -13.513 18.284 4.576 1.00 0.00 69 GLN A O 13
ATOM 20398 N N . LYS A 1 72 ? -15.355 19.041 3.496 1.00 0.00 70 LYS A N 13
ATOM 20399 C CA . LYS A 1 72 ? -14.968 18.753 2.102 1.00 0.00 70 LYS A CA 13
ATOM 20400 C C . LYS A 1 72 ? -13.663 19.473 1.703 1.00 0.00 70 LYS A C 13
ATOM 20401 O O . LYS A 1 72 ? -12.906 18.982 0.856 1.00 0.00 70 LYS A O 13
ATOM 20420 N N . ALA A 1 73 ? -13.392 20.608 2.376 1.00 0.00 71 ALA A N 13
ATOM 20421 C CA . ALA A 1 73 ? -12.238 21.477 2.060 1.00 0.00 71 ALA A CA 13
ATOM 20422 C C . ALA A 1 73 ? -10.983 20.907 2.726 1.00 0.00 71 ALA A C 13
ATOM 20423 O O . ALA A 1 73 ? -9.945 20.823 2.105 1.00 0.00 71 ALA A O 13
ATOM 20430 N N . THR A 1 74 ? -11.111 20.579 4.029 1.00 0.00 72 THR A N 13
ATOM 20431 C CA . THR A 1 74 ? -10.059 19.861 4.798 1.00 0.00 72 THR A CA 13
ATOM 20432 C C . THR A 1 74 ? -9.561 18.587 4.045 1.00 0.00 72 THR A C 13
ATOM 20433 O O . THR A 1 74 ? -8.374 18.249 4.108 1.00 0.00 72 THR A O 13
ATOM 20444 N N . TRP A 1 75 ? -10.480 17.916 3.313 1.00 0.00 73 TRP A N 13
ATOM 20445 C CA . TRP A 1 75 ? -10.151 16.776 2.420 1.00 0.00 73 TRP A CA 13
ATOM 20446 C C . TRP A 1 75 ? -9.387 17.232 1.150 1.00 0.00 73 TRP A C 13
ATOM 20447 O O . TRP A 1 75 ? -8.449 16.560 0.706 1.00 0.00 73 TRP A O 13
ATOM 20468 N N . ALA A 1 76 ? -9.822 18.360 0.561 1.00 0.00 74 ALA A N 13
ATOM 20469 C CA . ALA A 1 76 ? -9.213 18.927 -0.666 1.00 0.00 74 ALA A CA 13
ATOM 20470 C C . ALA A 1 76 ? -7.806 19.502 -0.388 1.00 0.00 74 ALA A C 13
ATOM 20471 O O . ALA A 1 76 ? -6.930 19.480 -1.260 1.00 0.00 74 ALA A O 13
ATOM 20478 N N . LYS A 1 77 ? -7.613 19.993 0.848 1.00 0.00 75 LYS A N 13
ATOM 20479 C CA . LYS A 1 77 ? -6.342 20.554 1.334 1.00 0.00 75 LYS A CA 13
ATOM 20480 C C . LYS A 1 77 ? -5.390 19.423 1.717 1.00 0.00 75 LYS A C 13
ATOM 20481 O O . LYS A 1 77 ? -4.184 19.558 1.568 1.00 0.00 75 LYS A O 13
ATOM 20500 N N . TYR A 1 78 ? -5.971 18.326 2.247 1.00 0.00 76 TYR A N 13
ATOM 20501 C CA . TYR A 1 78 ? -5.254 17.064 2.518 1.00 0.00 76 TYR A CA 13
ATOM 20502 C C . TYR A 1 78 ? -4.574 16.570 1.232 1.00 0.00 76 TYR A C 13
ATOM 20503 O O . TYR A 1 78 ? -3.376 16.281 1.225 1.00 0.00 76 TYR A O 13
ATOM 20521 N N . ARG A 1 79 ? -5.361 16.554 0.144 1.00 0.00 77 ARG A N 13
ATOM 20522 C CA . ARG A 1 79 ? -4.915 16.099 -1.179 1.00 0.00 77 ARG A CA 13
ATOM 20523 C C . ARG A 1 79 ? -3.794 17.018 -1.719 1.00 0.00 77 ARG A C 13
ATOM 20524 O O . ARG A 1 79 ? -2.733 16.545 -2.148 1.00 0.00 77 ARG A O 13
ATOM 20545 N N . GLN A 1 80 ? -4.056 18.343 -1.685 1.00 0.00 78 GLN A N 13
ATOM 20546 C CA . GLN A 1 80 ? -3.136 19.384 -2.189 1.00 0.00 78 GLN A CA 13
ATOM 20547 C C . GLN A 1 80 ? -1.812 19.450 -1.393 1.00 0.00 78 GLN A C 13
ATOM 20548 O O . GLN A 1 80 ? -0.754 19.762 -1.956 1.00 0.00 78 GLN A O 13
ATOM 20562 N N . ALA A 1 81 ? -1.876 19.152 -0.088 1.00 0.00 79 ALA A N 13
ATOM 20563 C CA . ALA A 1 81 ? -0.702 19.219 0.808 1.00 0.00 79 ALA A CA 13
ATOM 20564 C C . ALA A 1 81 ? 0.272 18.055 0.539 1.00 0.00 79 ALA A C 13
ATOM 20565 O O . ALA A 1 81 ? 1.485 18.193 0.708 1.00 0.00 79 ALA A O 13
ATOM 20572 N N . LEU A 1 82 ? -0.286 16.918 0.107 1.00 0.00 80 LEU A N 13
ATOM 20573 C CA . LEU A 1 82 ? 0.481 15.728 -0.318 1.00 0.00 80 LEU A CA 13
ATOM 20574 C C . LEU A 1 82 ? 1.299 16.010 -1.599 1.00 0.00 80 LEU A C 13
ATOM 20575 O O . LEU A 1 82 ? 2.371 15.427 -1.809 1.00 0.00 80 LEU A O 13
ATOM 20591 N N . ARG A 1 83 ? 0.757 16.907 -2.445 1.00 0.00 81 ARG A N 13
ATOM 20592 C CA . ARG A 1 83 ? 1.405 17.377 -3.692 1.00 0.00 81 ARG A CA 13
ATOM 20593 C C . ARG A 1 83 ? 2.696 18.178 -3.398 1.00 0.00 81 ARG A C 13
ATOM 20594 O O . ARG A 1 83 ? 3.639 18.174 -4.205 1.00 0.00 81 ARG A O 13
ATOM 20615 N N . ASP A 1 84 ? 2.725 18.851 -2.227 1.00 0.00 82 ASP A N 13
ATOM 20616 C CA . ASP A 1 84 ? 3.857 19.705 -1.801 1.00 0.00 82 ASP A CA 13
ATOM 20617 C C . ASP A 1 84 ? 5.146 18.886 -1.578 1.00 0.00 82 ASP A C 13
ATOM 20618 O O . ASP A 1 84 ? 6.250 19.401 -1.806 1.00 0.00 82 ASP A O 13
ATOM 20627 N N . LEU A 1 85 ? 5.009 17.614 -1.147 1.00 0.00 83 LEU A N 13
ATOM 20628 C CA . LEU A 1 85 ? 6.178 16.744 -0.887 1.00 0.00 83 LEU A CA 13
ATOM 20629 C C . LEU A 1 85 ? 6.879 16.341 -2.213 1.00 0.00 83 LEU A C 13
ATOM 20630 O O . LEU A 1 85 ? 6.212 15.827 -3.121 1.00 0.00 83 LEU A O 13
ATOM 20646 N N . PRO A 1 86 ? 8.228 16.603 -2.355 1.00 0.00 84 PRO A N 13
ATOM 20647 C CA . PRO A 1 86 ? 9.007 16.164 -3.534 1.00 0.00 84 PRO A CA 13
ATOM 20648 C C . PRO A 1 86 ? 9.221 14.628 -3.544 1.00 0.00 84 PRO A C 13
ATOM 20649 O O . PRO A 1 86 ? 9.628 14.041 -2.533 1.00 0.00 84 PRO A O 13
ATOM 20660 N N . GLU A 1 87 ? 8.930 14.005 -4.702 1.00 0.00 85 GLU A N 13
ATOM 20661 C CA . GLU A 1 87 ? 9.101 12.556 -4.941 1.00 0.00 85 GLU A CA 13
ATOM 20662 C C . GLU A 1 87 ? 10.586 12.170 -4.836 1.00 0.00 85 GLU A C 13
ATOM 20663 O O . GLU A 1 87 ? 10.959 11.225 -4.132 1.00 0.00 85 GLU A O 13
ATOM 20675 N N . THR A 1 88 ? 11.412 12.949 -5.554 1.00 0.00 86 THR A N 13
ATOM 20676 C CA . THR A 1 88 ? 12.862 12.781 -5.595 1.00 0.00 86 THR A CA 13
ATOM 20677 C C . THR A 1 88 ? 13.499 13.504 -4.388 1.00 0.00 86 THR A C 13
ATOM 20678 O O . THR A 1 88 ? 14.009 14.627 -4.506 1.00 0.00 86 THR A O 13
ATOM 20689 N N . VAL A 1 89 ? 13.391 12.866 -3.206 1.00 0.00 87 VAL A N 13
ATOM 20690 C CA . VAL A 1 89 ? 13.895 13.430 -1.940 1.00 0.00 87 VAL A CA 13
ATOM 20691 C C . VAL A 1 89 ? 15.445 13.327 -1.890 1.00 0.00 87 VAL A C 13
ATOM 20692 O O . VAL A 1 89 ? 16.022 12.249 -1.731 1.00 0.00 87 VAL A O 13
ATOM 20705 N N . THR A 1 90 ? 16.103 14.482 -2.107 1.00 0.00 88 THR A N 13
ATOM 20706 C CA . THR A 1 90 ? 17.573 14.605 -2.151 1.00 0.00 88 THR A CA 13
ATOM 20707 C C . THR A 1 90 ? 18.189 14.347 -0.762 1.00 0.00 88 THR A C 13
ATOM 20708 O O . THR A 1 90 ? 19.247 13.714 -0.639 1.00 0.00 88 THR A O 13
ATOM 20719 N N . ASP A 1 91 ? 17.494 14.836 0.271 1.00 0.00 89 ASP A N 13
ATOM 20720 C CA . ASP A 1 91 ? 17.899 14.667 1.673 1.00 0.00 89 ASP A CA 13
ATOM 20721 C C . ASP A 1 91 ? 17.536 13.263 2.166 1.00 0.00 89 ASP A C 13
ATOM 20722 O O . ASP A 1 91 ? 16.621 12.623 1.633 1.00 0.00 89 ASP A O 13
ATOM 20731 N N . LEU A 1 92 ? 18.270 12.786 3.177 1.00 0.00 90 LEU A N 13
ATOM 20732 C CA . LEU A 1 92 ? 17.991 11.503 3.831 1.00 0.00 90 LEU A CA 13
ATOM 20733 C C . LEU A 1 92 ? 16.861 11.722 4.849 1.00 0.00 90 LEU A C 13
ATOM 20734 O O . LEU A 1 92 ? 17.107 11.976 6.037 1.00 0.00 90 LEU A O 13
ATOM 20750 N N . SER A 1 93 ? 15.623 11.706 4.339 1.00 0.00 91 SER A N 13
ATOM 20751 C CA . SER A 1 93 ? 14.409 12.014 5.112 1.00 0.00 91 SER A CA 13
ATOM 20752 C C . SER A 1 93 ? 13.298 11.011 4.762 1.00 0.00 91 SER A C 13
ATOM 20753 O O . SER A 1 93 ? 13.195 10.566 3.609 1.00 0.00 91 SER A O 13
ATOM 20761 N N . GLN A 1 94 ? 12.471 10.663 5.763 1.00 0.00 92 GLN A N 13
ATOM 20762 C CA . GLN A 1 94 ? 11.314 9.768 5.593 1.00 0.00 92 GLN A CA 13
ATOM 20763 C C . GLN A 1 94 ? 10.103 10.565 5.082 1.00 0.00 92 GLN A C 13
ATOM 20764 O O . GLN A 1 94 ? 9.992 11.774 5.338 1.00 0.00 92 GLN A O 13
ATOM 20778 N N . ILE A 1 95 ? 9.202 9.884 4.347 1.00 0.00 93 ILE A N 13
ATOM 20779 C CA . ILE A 1 95 ? 7.989 10.509 3.787 1.00 0.00 93 ILE A CA 13
ATOM 20780 C C . ILE A 1 95 ? 6.946 10.799 4.895 1.00 0.00 93 ILE A C 13
ATOM 20781 O O . ILE A 1 95 ? 6.046 10.002 5.163 1.00 0.00 93 ILE A O 13
ATOM 20797 N N . VAL A 1 96 ? 7.094 11.961 5.552 1.00 0.00 94 VAL A N 13
ATOM 20798 C CA . VAL A 1 96 ? 6.161 12.418 6.583 1.00 0.00 94 VAL A CA 13
ATOM 20799 C C . VAL A 1 96 ? 5.111 13.327 5.912 1.00 0.00 94 VAL A C 13
ATOM 20800 O O . VAL A 1 96 ? 5.343 14.515 5.648 1.00 0.00 94 VAL A O 13
ATOM 20813 N N . TRP A 1 97 ? 3.963 12.726 5.577 1.00 0.00 95 TRP A N 13
ATOM 20814 C CA . TRP A 1 97 ? 2.902 13.364 4.781 1.00 0.00 95 TRP A CA 13
ATOM 20815 C C . TRP A 1 97 ? 1.610 13.472 5.598 1.00 0.00 95 TRP A C 13
ATOM 20816 O O . TRP A 1 97 ? 1.402 12.655 6.505 1.00 0.00 95 TRP A O 13
ATOM 20837 N N . PRO A 1 98 ? 0.743 14.504 5.299 1.00 0.00 96 PRO A N 13
ATOM 20838 C CA . PRO A 1 98 ? -0.530 14.731 6.026 1.00 0.00 96 PRO A CA 13
ATOM 20839 C C . PRO A 1 98 ? -1.410 13.473 6.124 1.00 0.00 96 PRO A C 13
ATOM 20840 O O . PRO A 1 98 ? -1.550 12.733 5.146 1.00 0.00 96 PRO A O 13
ATOM 20851 N N . GLN A 1 99 ? -1.942 13.223 7.328 1.00 0.00 97 GLN A N 13
ATOM 20852 C CA . GLN A 1 99 ? -2.978 12.208 7.568 1.00 0.00 97 GLN A CA 13
ATOM 20853 C C . GLN A 1 99 ? -4.358 12.850 7.344 1.00 0.00 97 GLN A C 13
ATOM 20854 O O . GLN A 1 99 ? -4.512 14.073 7.506 1.00 0.00 97 GLN A O 13
ATOM 20868 N N . LEU A 1 100 ? -5.345 12.034 6.941 1.00 0.00 98 LEU A N 13
ATOM 20869 C CA . LEU A 1 100 ? -6.707 12.501 6.610 1.00 0.00 98 LEU A CA 13
ATOM 20870 C C . LEU A 1 100 ? -7.468 13.000 7.868 1.00 0.00 98 LEU A C 13
ATOM 20871 O O . LEU A 1 100 ? -7.177 12.538 8.977 1.00 0.00 98 LEU A O 13
ATOM 20887 N N . PRO A 1 101 ? -8.418 13.988 7.716 1.00 0.00 99 PRO A N 13
ATOM 20888 C CA . PRO A 1 101 ? -9.171 14.571 8.864 1.00 0.00 99 PRO A CA 13
ATOM 20889 C C . PRO A 1 101 ? -9.991 13.529 9.661 1.00 0.00 99 PRO A C 13
ATOM 20890 O O . PRO A 1 101 ? -9.978 13.530 10.901 1.00 0.00 99 PRO A O 13
ATOM 20901 N N . VAL A 1 102 ? -10.707 12.651 8.941 1.00 0.00 100 VAL A N 13
ATOM 20902 C CA . VAL A 1 102 ? -11.591 11.638 9.545 1.00 0.00 100 VAL A CA 13
ATOM 20903 C C . VAL A 1 102 ? -10.815 10.305 9.694 1.00 0.00 100 VAL A C 13
ATOM 20904 O O . VAL A 1 102 ? -10.731 9.539 8.712 1.00 0.00 100 VAL A O 13
ATOM 20918 N N . MET A 1 3 ? 5.393 -4.986 6.548 1.00 0.00 1 MET A N 14
ATOM 20919 C CA . MET A 1 3 ? 6.021 -4.997 5.201 1.00 0.00 1 MET A CA 14
ATOM 20920 C C . MET A 1 3 ? 6.635 -6.379 4.927 1.00 0.00 1 MET A C 14
ATOM 20921 O O . MET A 1 3 ? 7.279 -6.965 5.805 1.00 0.00 1 MET A O 14
ATOM 20935 N N . LEU A 1 4 ? 6.383 -6.898 3.713 1.00 0.00 2 LEU A N 14
ATOM 20936 C CA . LEU A 1 4 ? 7.037 -8.108 3.182 1.00 0.00 2 LEU A CA 14
ATOM 20937 C C . LEU A 1 4 ? 7.455 -7.862 1.723 1.00 0.00 2 LEU A C 14
ATOM 20938 O O . LEU A 1 4 ? 6.911 -6.961 1.064 1.00 0.00 2 LEU A O 14
ATOM 20954 N N . LEU A 1 5 ? 8.457 -8.633 1.241 1.00 0.00 3 LEU A N 14
ATOM 20955 C CA . LEU A 1 5 ? 8.937 -8.576 -0.156 1.00 0.00 3 LEU A CA 14
ATOM 20956 C C . LEU A 1 5 ? 7.813 -8.886 -1.158 1.00 0.00 3 LEU A C 14
ATOM 20957 O O . LEU A 1 5 ? 6.831 -9.546 -0.823 1.00 0.00 3 LEU A O 14
ATOM 20973 N N . HIS A 1 6 ? 8.036 -8.476 -2.405 1.00 0.00 4 HIS A N 14
ATOM 20974 C CA . HIS A 1 6 ? 7.056 -8.611 -3.498 1.00 0.00 4 HIS A CA 14
ATOM 20975 C C . HIS A 1 6 ? 7.610 -9.585 -4.563 1.00 0.00 4 HIS A C 14
ATOM 20976 O O . HIS A 1 6 ? 6.853 -10.281 -5.248 1.00 0.00 4 HIS A O 14
ATOM 20991 N N . SER A 1 7 ? 8.945 -9.614 -4.676 1.00 0.00 5 SER A N 14
ATOM 20992 C CA . SER A 1 7 ? 9.693 -10.562 -5.515 1.00 0.00 5 SER A CA 14
ATOM 20993 C C . SER A 1 7 ? 11.122 -10.668 -4.959 1.00 0.00 5 SER A C 14
ATOM 20994 O O . SER A 1 7 ? 11.713 -9.646 -4.598 1.00 0.00 5 SER A O 14
ATOM 21002 N N . VAL A 1 8 ? 11.666 -11.894 -4.888 1.00 0.00 6 VAL A N 14
ATOM 21003 C CA . VAL A 1 8 ? 13.032 -12.146 -4.387 1.00 0.00 6 VAL A CA 14
ATOM 21004 C C . VAL A 1 8 ? 13.662 -13.344 -5.118 1.00 0.00 6 VAL A C 14
ATOM 21005 O O . VAL A 1 8 ? 13.025 -14.391 -5.292 1.00 0.00 6 VAL A O 14
ATOM 21018 N N . GLU A 1 9 ? 14.914 -13.162 -5.556 1.00 0.00 7 GLU A N 14
ATOM 21019 C CA . GLU A 1 9 ? 15.693 -14.202 -6.239 1.00 0.00 7 GLU A CA 14
ATOM 21020 C C . GLU A 1 9 ? 16.362 -15.127 -5.209 1.00 0.00 7 GLU A C 14
ATOM 21021 O O . GLU A 1 9 ? 16.981 -14.661 -4.244 1.00 0.00 7 GLU A O 14
ATOM 21033 N N . THR A 1 10 ? 16.199 -16.435 -5.430 1.00 0.00 8 THR A N 14
ATOM 21034 C CA . THR A 1 10 ? 16.712 -17.500 -4.558 1.00 0.00 8 THR A CA 14
ATOM 21035 C C . THR A 1 10 ? 17.608 -18.459 -5.385 1.00 0.00 8 THR A C 14
ATOM 21036 O O . THR A 1 10 ? 17.431 -18.548 -6.601 1.00 0.00 8 THR A O 14
ATOM 21047 N N . PRO A 1 11 ? 18.597 -19.177 -4.761 1.00 0.00 9 PRO A N 14
ATOM 21048 C CA . PRO A 1 11 ? 19.398 -20.231 -5.461 1.00 0.00 9 PRO A CA 14
ATOM 21049 C C . PRO A 1 11 ? 18.534 -21.338 -6.123 1.00 0.00 9 PRO A C 14
ATOM 21050 O O . PRO A 1 11 ? 18.957 -21.981 -7.090 1.00 0.00 9 PRO A O 14
ATOM 21061 N N . ARG A 1 12 ? 17.318 -21.540 -5.578 1.00 0.00 10 ARG A N 14
ATOM 21062 C CA . ARG A 1 12 ? 16.363 -22.570 -6.050 1.00 0.00 10 ARG A CA 14
ATOM 21063 C C . ARG A 1 12 ? 15.414 -22.041 -7.164 1.00 0.00 10 ARG A C 14
ATOM 21064 O O . ARG A 1 12 ? 14.767 -22.839 -7.860 1.00 0.00 10 ARG A O 14
ATOM 21085 N N . GLY A 1 13 ? 15.346 -20.704 -7.335 1.00 0.00 11 GLY A N 14
ATOM 21086 C CA . GLY A 1 13 ? 14.525 -20.081 -8.390 1.00 0.00 11 GLY A CA 14
ATOM 21087 C C . GLY A 1 13 ? 14.181 -18.627 -8.074 1.00 0.00 11 GLY A C 14
ATOM 21088 O O . GLY A 1 13 ? 15.076 -17.817 -7.825 1.00 0.00 11 GLY A O 14
ATOM 21092 N N . GLU A 1 14 ? 12.882 -18.285 -8.086 1.00 0.00 12 GLU A N 14
ATOM 21093 C CA . GLU A 1 14 ? 12.382 -16.968 -7.644 1.00 0.00 12 GLU A CA 14
ATOM 21094 C C . GLU A 1 14 ? 11.083 -17.174 -6.852 1.00 0.00 12 GLU A C 14
ATOM 21095 O O . GLU A 1 14 ? 10.296 -18.076 -7.162 1.00 0.00 12 GLU A O 14
ATOM 21107 N N . ILE A 1 15 ? 10.859 -16.317 -5.848 1.00 0.00 13 ILE A N 14
ATOM 21108 C CA . ILE A 1 15 ? 9.766 -16.448 -4.879 1.00 0.00 13 ILE A CA 14
ATOM 21109 C C . ILE A 1 15 ? 9.087 -15.075 -4.747 1.00 0.00 13 ILE A C 14
ATOM 21110 O O . ILE A 1 15 ? 9.769 -14.069 -4.528 1.00 0.00 13 ILE A O 14
ATOM 21126 N N . LEU A 1 16 ? 7.757 -15.025 -4.905 1.00 0.00 14 LEU A N 14
ATOM 21127 C CA . LEU A 1 16 ? 6.991 -13.761 -4.889 1.00 0.00 14 LEU A CA 14
ATOM 21128 C C . LEU A 1 16 ? 6.221 -13.605 -3.564 1.00 0.00 14 LEU A C 14
ATOM 21129 O O . LEU A 1 16 ? 5.775 -14.603 -2.993 1.00 0.00 14 LEU A O 14
ATOM 21145 N N . ASN A 1 17 ? 6.086 -12.339 -3.113 1.00 0.00 15 ASN A N 14
ATOM 21146 C CA . ASN A 1 17 ? 5.196 -11.915 -2.004 1.00 0.00 15 ASN A CA 14
ATOM 21147 C C . ASN A 1 17 ? 5.390 -12.745 -0.725 1.00 0.00 15 ASN A C 14
ATOM 21148 O O . ASN A 1 17 ? 4.517 -13.525 -0.326 1.00 0.00 15 ASN A O 14
ATOM 21159 N N . VAL A 1 18 ? 6.563 -12.578 -0.099 1.00 0.00 16 VAL A N 14
ATOM 21160 C CA . VAL A 1 18 ? 6.957 -13.329 1.112 1.00 0.00 16 VAL A CA 14
ATOM 21161 C C . VAL A 1 18 ? 7.729 -12.422 2.064 1.00 0.00 16 VAL A C 14
ATOM 21162 O O . VAL A 1 18 ? 8.234 -11.375 1.655 1.00 0.00 16 VAL A O 14
ATOM 21175 N N . SER A 1 19 ? 7.821 -12.833 3.337 1.00 0.00 17 SER A N 14
ATOM 21176 C CA . SER A 1 19 ? 8.642 -12.138 4.339 1.00 0.00 17 SER A CA 14
ATOM 21177 C C . SER A 1 19 ? 10.138 -12.306 4.012 1.00 0.00 17 SER A C 14
ATOM 21178 O O . SER A 1 19 ? 10.539 -13.310 3.428 1.00 0.00 17 SER A O 14
ATOM 21186 N N . GLU A 1 20 ? 10.945 -11.307 4.385 1.00 0.00 18 GLU A N 14
ATOM 21187 C CA . GLU A 1 20 ? 12.417 -11.394 4.318 1.00 0.00 18 GLU A CA 14
ATOM 21188 C C . GLU A 1 20 ? 12.931 -12.532 5.218 1.00 0.00 18 GLU A C 14
ATOM 21189 O O . GLU A 1 20 ? 13.900 -13.215 4.885 1.00 0.00 18 GLU A O 14
ATOM 21201 N N . GLN A 1 21 ? 12.230 -12.716 6.348 1.00 0.00 19 GLN A N 14
ATOM 21202 C CA . GLN A 1 21 ? 12.548 -13.738 7.352 1.00 0.00 19 GLN A CA 14
ATOM 21203 C C . GLN A 1 21 ? 12.350 -15.139 6.745 1.00 0.00 19 GLN A C 14
ATOM 21204 O O . GLN A 1 21 ? 13.220 -15.996 6.866 1.00 0.00 19 GLN A O 14
ATOM 21218 N N . GLU A 1 22 ? 11.203 -15.333 6.059 1.00 0.00 20 GLU A N 14
ATOM 21219 C CA . GLU A 1 22 ? 10.838 -16.618 5.421 1.00 0.00 20 GLU A CA 14
ATOM 21220 C C . GLU A 1 22 ? 11.735 -16.895 4.199 1.00 0.00 20 GLU A C 14
ATOM 21221 O O . GLU A 1 22 ? 12.179 -18.031 3.988 1.00 0.00 20 GLU A O 14
ATOM 21233 N N . ALA A 1 23 ? 11.944 -15.842 3.387 1.00 0.00 21 ALA A N 14
ATOM 21234 C CA . ALA A 1 23 ? 12.887 -15.857 2.249 1.00 0.00 21 ALA A CA 14
ATOM 21235 C C . ALA A 1 23 ? 14.254 -16.451 2.644 1.00 0.00 21 ALA A C 14
ATOM 21236 O O . ALA A 1 23 ? 14.765 -17.328 1.959 1.00 0.00 21 ALA A O 14
ATOM 21243 N N . ARG A 1 24 ? 14.804 -16.005 3.781 1.00 0.00 22 ARG A N 14
ATOM 21244 C CA . ARG A 1 24 ? 16.099 -16.505 4.298 1.00 0.00 22 ARG A CA 14
ATOM 21245 C C . ARG A 1 24 ? 15.958 -17.896 4.948 1.00 0.00 22 ARG A C 14
ATOM 21246 O O . ARG A 1 24 ? 16.857 -18.731 4.821 1.00 0.00 22 ARG A O 14
ATOM 21267 N N . ASP A 1 25 ? 14.810 -18.139 5.616 1.00 0.00 23 ASP A N 14
ATOM 21268 C CA . ASP A 1 25 ? 14.605 -19.327 6.474 1.00 0.00 23 ASP A CA 14
ATOM 21269 C C . ASP A 1 25 ? 14.351 -20.590 5.621 1.00 0.00 23 ASP A C 14
ATOM 21270 O O . ASP A 1 25 ? 15.139 -21.539 5.644 1.00 0.00 23 ASP A O 14
ATOM 21279 N N . VAL A 1 26 ? 13.258 -20.562 4.850 1.00 0.00 24 VAL A N 14
ATOM 21280 C CA . VAL A 1 26 ? 12.833 -21.686 3.994 1.00 0.00 24 VAL A CA 14
ATOM 21281 C C . VAL A 1 26 ? 13.639 -21.709 2.685 1.00 0.00 24 VAL A C 14
ATOM 21282 O O . VAL A 1 26 ? 14.235 -22.730 2.316 1.00 0.00 24 VAL A O 14
ATOM 21295 N N . PHE A 1 27 ? 13.677 -20.555 2.012 1.00 0.00 25 PHE A N 14
ATOM 21296 C CA . PHE A 1 27 ? 14.126 -20.457 0.612 1.00 0.00 25 PHE A CA 14
ATOM 21297 C C . PHE A 1 27 ? 15.634 -20.168 0.490 1.00 0.00 25 PHE A C 14
ATOM 21298 O O . PHE A 1 27 ? 16.190 -20.303 -0.613 1.00 0.00 25 PHE A O 14
ATOM 21315 N N . GLY A 1 28 ? 16.283 -19.774 1.610 1.00 0.00 26 GLY A N 14
ATOM 21316 C CA . GLY A 1 28 ? 17.722 -19.456 1.630 1.00 0.00 26 GLY A CA 14
ATOM 21317 C C . GLY A 1 28 ? 18.106 -18.397 0.603 1.00 0.00 26 GLY A C 14
ATOM 21318 O O . GLY A 1 28 ? 19.114 -18.534 -0.100 1.00 0.00 26 GLY A O 14
ATOM 21322 N N . ALA A 1 29 ? 17.276 -17.343 0.533 1.00 0.00 27 ALA A N 14
ATOM 21323 C CA . ALA A 1 29 ? 17.330 -16.322 -0.523 1.00 0.00 27 ALA A CA 14
ATOM 21324 C C . ALA A 1 29 ? 18.612 -15.496 -0.463 1.00 0.00 27 ALA A C 14
ATOM 21325 O O . ALA A 1 29 ? 19.228 -15.353 0.600 1.00 0.00 27 ALA A O 14
ATOM 21332 N N . SER A 1 30 ? 19.002 -14.963 -1.623 1.00 0.00 28 SER A N 14
ATOM 21333 C CA . SER A 1 30 ? 20.153 -14.079 -1.747 1.00 0.00 28 SER A CA 14
ATOM 21334 C C . SER A 1 30 ? 19.863 -12.758 -1.012 1.00 0.00 28 SER A C 14
ATOM 21335 O O . SER A 1 30 ? 18.849 -12.108 -1.292 1.00 0.00 28 SER A O 14
ATOM 21343 N N . GLU A 1 31 ? 20.749 -12.380 -0.067 1.00 0.00 29 GLU A N 14
ATOM 21344 C CA . GLU A 1 31 ? 20.619 -11.128 0.701 1.00 0.00 29 GLU A CA 14
ATOM 21345 C C . GLU A 1 31 ? 20.729 -9.919 -0.243 1.00 0.00 29 GLU A C 14
ATOM 21346 O O . GLU A 1 31 ? 20.126 -8.881 0.001 1.00 0.00 29 GLU A O 14
ATOM 21358 N N . GLN A 1 32 ? 21.509 -10.099 -1.328 1.00 0.00 30 GLN A N 14
ATOM 21359 C CA . GLN A 1 32 ? 21.629 -9.127 -2.432 1.00 0.00 30 GLN A CA 14
ATOM 21360 C C . GLN A 1 32 ? 20.247 -8.823 -3.048 1.00 0.00 30 GLN A C 14
ATOM 21361 O O . GLN A 1 32 ? 19.898 -7.654 -3.273 1.00 0.00 30 GLN A O 14
ATOM 21375 N N . ALA A 1 33 ? 19.471 -9.899 -3.295 1.00 0.00 31 ALA A N 14
ATOM 21376 C CA . ALA A 1 33 ? 18.121 -9.798 -3.863 1.00 0.00 31 ALA A CA 14
ATOM 21377 C C . ALA A 1 33 ? 17.179 -9.132 -2.851 1.00 0.00 31 ALA A C 14
ATOM 21378 O O . ALA A 1 33 ? 16.585 -8.122 -3.161 1.00 0.00 31 ALA A O 14
ATOM 21385 N N . ILE A 1 34 ? 17.068 -9.724 -1.640 1.00 0.00 32 ILE A N 14
ATOM 21386 C CA . ILE A 1 34 ? 16.354 -9.127 -0.461 1.00 0.00 32 ILE A CA 14
ATOM 21387 C C . ILE A 1 34 ? 16.681 -7.631 -0.209 1.00 0.00 32 ILE A C 14
ATOM 21388 O O . ILE A 1 34 ? 15.811 -6.880 0.232 1.00 0.00 32 ILE A O 14
ATOM 21404 N N . ALA A 1 35 ? 17.915 -7.201 -0.529 1.00 0.00 33 ALA A N 14
ATOM 21405 C CA . ALA A 1 35 ? 18.331 -5.796 -0.354 1.00 0.00 33 ALA A CA 14
ATOM 21406 C C . ALA A 1 35 ? 17.661 -4.925 -1.437 1.00 0.00 33 ALA A C 14
ATOM 21407 O O . ALA A 1 35 ? 16.966 -3.955 -1.130 1.00 0.00 33 ALA A O 14
ATOM 21414 N N . ASP A 1 36 ? 17.888 -5.313 -2.705 1.00 0.00 34 ASP A N 14
ATOM 21415 C CA . ASP A 1 36 ? 17.275 -4.677 -3.902 1.00 0.00 34 ASP A CA 14
ATOM 21416 C C . ASP A 1 36 ? 15.727 -4.712 -3.854 1.00 0.00 34 ASP A C 14
ATOM 21417 O O . ASP A 1 36 ? 15.057 -3.772 -4.292 1.00 0.00 34 ASP A O 14
ATOM 21426 N N . ALA A 1 37 ? 15.196 -5.798 -3.277 1.00 0.00 35 ALA A N 14
ATOM 21427 C CA . ALA A 1 37 ? 13.758 -6.107 -3.262 1.00 0.00 35 ALA A CA 14
ATOM 21428 C C . ALA A 1 37 ? 13.047 -5.286 -2.191 1.00 0.00 35 ALA A C 14
ATOM 21429 O O . ALA A 1 37 ? 11.983 -4.719 -2.447 1.00 0.00 35 ALA A O 14
ATOM 21436 N N . ARG A 1 38 ? 13.656 -5.237 -0.983 1.00 0.00 36 ARG A N 14
ATOM 21437 C CA . ARG A 1 38 ? 13.146 -4.417 0.130 1.00 0.00 36 ARG A CA 14
ATOM 21438 C C . ARG A 1 38 ? 13.201 -2.946 -0.271 1.00 0.00 36 ARG A C 14
ATOM 21439 O O . ARG A 1 38 ? 12.223 -2.233 -0.103 1.00 0.00 36 ARG A O 14
ATOM 21460 N N . LYS A 1 39 ? 14.363 -2.521 -0.806 1.00 0.00 37 LYS A N 14
ATOM 21461 C CA . LYS A 1 39 ? 14.553 -1.186 -1.417 1.00 0.00 37 LYS A CA 14
ATOM 21462 C C . LYS A 1 39 ? 13.395 -0.806 -2.354 1.00 0.00 37 LYS A C 14
ATOM 21463 O O . LYS A 1 39 ? 12.808 0.257 -2.200 1.00 0.00 37 LYS A O 14
ATOM 21482 N N . ALA A 1 40 ? 13.029 -1.724 -3.269 1.00 0.00 38 ALA A N 14
ATOM 21483 C CA . ALA A 1 40 ? 12.068 -1.429 -4.341 1.00 0.00 38 ALA A CA 14
ATOM 21484 C C . ALA A 1 40 ? 10.637 -1.337 -3.778 1.00 0.00 38 ALA A C 14
ATOM 21485 O O . ALA A 1 40 ? 9.878 -0.439 -4.147 1.00 0.00 38 ALA A O 14
ATOM 21492 N N . THR A 1 41 ? 10.304 -2.277 -2.861 1.00 0.00 39 THR A N 14
ATOM 21493 C CA . THR A 1 41 ? 8.966 -2.386 -2.246 1.00 0.00 39 THR A CA 14
ATOM 21494 C C . THR A 1 41 ? 8.702 -1.198 -1.297 1.00 0.00 39 THR A C 14
ATOM 21495 O O . THR A 1 41 ? 7.643 -0.582 -1.372 1.00 0.00 39 THR A O 14
ATOM 21506 N N . ILE A 1 42 ? 9.699 -0.874 -0.440 1.00 0.00 40 ILE A N 14
ATOM 21507 C CA . ILE A 1 42 ? 9.647 0.291 0.476 1.00 0.00 40 ILE A CA 14
ATOM 21508 C C . ILE A 1 42 ? 9.448 1.579 -0.343 1.00 0.00 40 ILE A C 14
ATOM 21509 O O . ILE A 1 42 ? 8.411 2.218 -0.232 1.00 0.00 40 ILE A O 14
ATOM 21525 N N . LEU A 1 43 ? 10.417 1.853 -1.240 1.00 0.00 41 LEU A N 14
ATOM 21526 C CA . LEU A 1 43 ? 10.467 3.075 -2.094 1.00 0.00 41 LEU A CA 14
ATOM 21527 C C . LEU A 1 43 ? 9.168 3.277 -2.904 1.00 0.00 41 LEU A C 14
ATOM 21528 O O . LEU A 1 43 ? 8.720 4.416 -3.108 1.00 0.00 41 LEU A O 14
ATOM 21544 N N . GLN A 1 44 ? 8.541 2.166 -3.295 1.00 0.00 42 GLN A N 14
ATOM 21545 C CA . GLN A 1 44 ? 7.305 2.169 -4.088 1.00 0.00 42 GLN A CA 14
ATOM 21546 C C . GLN A 1 44 ? 6.122 2.530 -3.174 1.00 0.00 42 GLN A C 14
ATOM 21547 O O . GLN A 1 44 ? 5.307 3.396 -3.507 1.00 0.00 42 GLN A O 14
ATOM 21561 N N . THR A 1 45 ? 6.094 1.871 -1.995 1.00 0.00 43 THR A N 14
ATOM 21562 C CA . THR A 1 45 ? 5.064 2.062 -0.948 1.00 0.00 43 THR A CA 14
ATOM 21563 C C . THR A 1 45 ? 5.089 3.504 -0.399 1.00 0.00 43 THR A C 14
ATOM 21564 O O . THR A 1 45 ? 4.045 4.046 -0.086 1.00 0.00 43 THR A O 14
ATOM 21575 N N . LEU A 1 46 ? 6.286 4.131 -0.338 1.00 0.00 44 LEU A N 14
ATOM 21576 C CA . LEU A 1 46 ? 6.448 5.511 0.190 1.00 0.00 44 LEU A CA 14
ATOM 21577 C C . LEU A 1 46 ? 5.709 6.534 -0.703 1.00 0.00 44 LEU A C 14
ATOM 21578 O O . LEU A 1 46 ? 5.218 7.559 -0.220 1.00 0.00 44 LEU A O 14
ATOM 21594 N N . ARG A 1 47 ? 5.646 6.226 -2.011 1.00 0.00 45 ARG A N 14
ATOM 21595 C CA . ARG A 1 47 ? 4.887 7.019 -2.991 1.00 0.00 45 ARG A CA 14
ATOM 21596 C C . ARG A 1 47 ? 3.381 6.710 -2.863 1.00 0.00 45 ARG A C 14
ATOM 21597 O O . ARG A 1 47 ? 2.561 7.620 -2.772 1.00 0.00 45 ARG A O 14
ATOM 21618 N N . ILE A 1 48 ? 3.045 5.404 -2.839 1.00 0.00 46 ILE A N 14
ATOM 21619 C CA . ILE A 1 48 ? 1.644 4.912 -2.912 1.00 0.00 46 ILE A CA 14
ATOM 21620 C C . ILE A 1 48 ? 0.862 5.130 -1.589 1.00 0.00 46 ILE A C 14
ATOM 21621 O O . ILE A 1 48 ? -0.370 5.203 -1.594 1.00 0.00 46 ILE A O 14
ATOM 21637 N N . GLU A 1 49 ? 1.593 5.273 -0.474 1.00 0.00 47 GLU A N 14
ATOM 21638 C CA . GLU A 1 49 ? 1.015 5.349 0.898 1.00 0.00 47 GLU A CA 14
ATOM 21639 C C . GLU A 1 49 ? 0.057 6.564 1.017 1.00 0.00 47 GLU A C 14
ATOM 21640 O O . GLU A 1 49 ? -1.018 6.459 1.635 1.00 0.00 47 GLU A O 14
ATOM 21652 N N . ARG A 1 50 ? 0.454 7.710 0.406 1.00 0.00 48 ARG A N 14
ATOM 21653 C CA . ARG A 1 50 ? -0.419 8.900 0.339 1.00 0.00 48 ARG A CA 14
ATOM 21654 C C . ARG A 1 50 ? -1.676 8.592 -0.489 1.00 0.00 48 ARG A C 14
ATOM 21655 O O . ARG A 1 50 ? -2.766 8.980 -0.104 1.00 0.00 48 ARG A O 14
ATOM 21676 N N . ASP A 1 51 ? -1.509 7.850 -1.605 1.00 0.00 49 ASP A N 14
ATOM 21677 C CA . ASP A 1 51 ? -2.622 7.506 -2.519 1.00 0.00 49 ASP A CA 14
ATOM 21678 C C . ASP A 1 51 ? -3.630 6.579 -1.822 1.00 0.00 49 ASP A C 14
ATOM 21679 O O . ASP A 1 51 ? -4.823 6.619 -2.123 1.00 0.00 49 ASP A O 14
ATOM 21688 N N . GLU A 1 52 ? -3.120 5.762 -0.877 1.00 0.00 50 GLU A N 14
ATOM 21689 C CA . GLU A 1 52 ? -3.929 4.817 -0.087 1.00 0.00 50 GLU A CA 14
ATOM 21690 C C . GLU A 1 52 ? -4.820 5.548 0.926 1.00 0.00 50 GLU A C 14
ATOM 21691 O O . GLU A 1 52 ? -5.972 5.157 1.141 1.00 0.00 50 GLU A O 14
ATOM 21703 N N . ARG A 1 53 ? -4.283 6.606 1.553 1.00 0.00 51 ARG A N 14
ATOM 21704 C CA . ARG A 1 53 ? -5.064 7.461 2.472 1.00 0.00 51 ARG A CA 14
ATOM 21705 C C . ARG A 1 53 ? -5.904 8.501 1.699 1.00 0.00 51 ARG A C 14
ATOM 21706 O O . ARG A 1 53 ? -6.875 9.027 2.243 1.00 0.00 51 ARG A O 14
ATOM 21727 N N . LEU A 1 54 ? -5.509 8.822 0.447 1.00 0.00 52 LEU A N 14
ATOM 21728 C CA . LEU A 1 54 ? -6.333 9.659 -0.461 1.00 0.00 52 LEU A CA 14
ATOM 21729 C C . LEU A 1 54 ? -7.639 8.909 -0.815 1.00 0.00 52 LEU A C 14
ATOM 21730 O O . LEU A 1 54 ? -8.720 9.486 -0.737 1.00 0.00 52 LEU A O 14
ATOM 21746 N N . ARG A 1 55 ? -7.512 7.617 -1.203 1.00 0.00 53 ARG A N 14
ATOM 21747 C CA . ARG A 1 55 ? -8.670 6.770 -1.600 1.00 0.00 53 ARG A CA 14
ATOM 21748 C C . ARG A 1 55 ? -9.493 6.326 -0.371 1.00 0.00 53 ARG A C 14
ATOM 21749 O O . ARG A 1 55 ? -10.686 6.026 -0.499 1.00 0.00 53 ARG A O 14
ATOM 21770 N N . ALA A 1 56 ? -8.844 6.288 0.816 1.00 0.00 54 ALA A N 14
ATOM 21771 C CA . ALA A 1 56 ? -9.524 6.024 2.099 1.00 0.00 54 ALA A CA 14
ATOM 21772 C C . ALA A 1 56 ? -10.369 7.243 2.518 1.00 0.00 54 ALA A C 14
ATOM 21773 O O . ALA A 1 56 ? -11.551 7.116 2.846 1.00 0.00 54 ALA A O 14
ATOM 21780 N N . CYS A 1 57 ? -9.753 8.435 2.449 1.00 0.00 55 CYS A N 14
ATOM 21781 C CA . CYS A 1 57 ? -10.417 9.716 2.749 1.00 0.00 55 CYS A CA 14
ATOM 21782 C C . CYS A 1 57 ? -10.941 10.358 1.444 1.00 0.00 55 CYS A C 14
ATOM 21783 O O . CYS A 1 57 ? -10.953 11.579 1.301 1.00 0.00 55 CYS A O 14
ATOM 21791 N N . ASP A 1 58 ? -11.385 9.511 0.493 1.00 0.00 56 ASP A N 14
ATOM 21792 C CA . ASP A 1 58 ? -12.000 9.968 -0.772 1.00 0.00 56 ASP A CA 14
ATOM 21793 C C . ASP A 1 58 ? -13.513 10.157 -0.598 1.00 0.00 56 ASP A C 14
ATOM 21794 O O . ASP A 1 58 ? -14.148 10.842 -1.401 1.00 0.00 56 ASP A O 14
ATOM 21803 N N . TRP A 1 59 ? -14.073 9.548 0.476 1.00 0.00 57 TRP A N 14
ATOM 21804 C CA . TRP A 1 59 ? -15.512 9.649 0.814 1.00 0.00 57 TRP A CA 14
ATOM 21805 C C . TRP A 1 59 ? -15.960 11.122 0.866 1.00 0.00 57 TRP A C 14
ATOM 21806 O O . TRP A 1 59 ? -17.057 11.454 0.447 1.00 0.00 57 TRP A O 14
ATOM 21827 N N . THR A 1 60 ? -15.054 11.983 1.356 1.00 0.00 58 THR A N 14
ATOM 21828 C CA . THR A 1 60 ? -15.271 13.434 1.505 1.00 0.00 58 THR A CA 14
ATOM 21829 C C . THR A 1 60 ? -14.912 14.198 0.213 1.00 0.00 58 THR A C 14
ATOM 21830 O O . THR A 1 60 ? -15.524 15.226 -0.104 1.00 0.00 58 THR A O 14
ATOM 21841 N N . GLN A 1 61 ? -13.927 13.667 -0.526 1.00 0.00 59 GLN A N 14
ATOM 21842 C CA . GLN A 1 61 ? -13.355 14.330 -1.713 1.00 0.00 59 GLN A CA 14
ATOM 21843 C C . GLN A 1 61 ? -14.192 14.071 -2.979 1.00 0.00 59 GLN A C 14
ATOM 21844 O O . GLN A 1 61 ? -14.014 14.760 -3.987 1.00 0.00 59 GLN A O 14
ATOM 21858 N N . VAL A 1 62 ? -15.098 13.078 -2.915 1.00 0.00 60 VAL A N 14
ATOM 21859 C CA . VAL A 1 62 ? -16.021 12.752 -4.015 1.00 0.00 60 VAL A CA 14
ATOM 21860 C C . VAL A 1 62 ? -17.269 13.672 -3.930 1.00 0.00 60 VAL A C 14
ATOM 21861 O O . VAL A 1 62 ? -17.618 14.150 -2.841 1.00 0.00 60 VAL A O 14
ATOM 21874 N N . GLN A 1 63 ? -17.929 13.929 -5.073 1.00 0.00 61 GLN A N 14
ATOM 21875 C CA . GLN A 1 63 ? -19.077 14.870 -5.151 1.00 0.00 61 GLN A CA 14
ATOM 21876 C C . GLN A 1 63 ? -20.350 14.287 -4.485 1.00 0.00 61 GLN A C 14
ATOM 21877 O O . GLN A 1 63 ? -21.247 15.034 -4.082 1.00 0.00 61 GLN A O 14
ATOM 21891 N N . ASP A 1 64 ? -20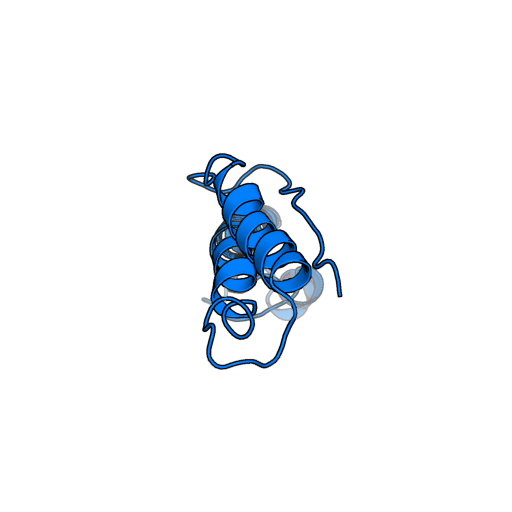.392 12.947 -4.354 1.00 0.00 62 ASP A N 14
ATOM 21892 C CA . ASP A 1 64 ? -21.569 12.203 -3.837 1.00 0.00 62 ASP A CA 14
ATOM 21893 C C . ASP A 1 64 ? -21.893 12.545 -2.372 1.00 0.00 62 ASP A C 14
ATOM 21894 O O . ASP A 1 64 ? -23.074 12.590 -1.997 1.00 0.00 62 ASP A O 14
ATOM 21903 N N . VAL A 1 65 ? -20.851 12.774 -1.550 1.00 0.00 63 VAL A N 14
ATOM 21904 C CA . VAL A 1 65 ? -21.033 13.127 -0.125 1.00 0.00 63 VAL A CA 14
ATOM 21905 C C . VAL A 1 65 ? -21.628 14.541 0.000 1.00 0.00 63 VAL A C 14
ATOM 21906 O O . VAL A 1 65 ? -21.311 15.430 -0.800 1.00 0.00 63 VAL A O 14
ATOM 21919 N N . VAL A 1 66 ? -22.487 14.729 0.997 1.00 0.00 64 VAL A N 14
ATOM 21920 C CA . VAL A 1 66 ? -23.166 16.000 1.252 1.00 0.00 64 VAL A CA 14
ATOM 21921 C C . VAL A 1 66 ? -22.465 16.698 2.432 1.00 0.00 64 VAL A C 14
ATOM 21922 O O . VAL A 1 66 ? -22.835 16.516 3.598 1.00 0.00 64 VAL A O 14
ATOM 21935 N N . LEU A 1 67 ? -21.387 17.423 2.104 1.00 0.00 65 LEU A N 14
ATOM 21936 C CA . LEU A 1 67 ? -20.611 18.228 3.066 1.00 0.00 65 LEU A CA 14
ATOM 21937 C C . LEU A 1 67 ? -20.611 19.685 2.602 1.00 0.00 65 LEU A C 14
ATOM 21938 O O . LEU A 1 67 ? -20.888 19.978 1.426 1.00 0.00 65 LEU A O 14
ATOM 21954 N N . THR A 1 68 ? -20.272 20.596 3.523 1.00 0.00 66 THR A N 14
ATOM 21955 C CA . THR A 1 68 ? -20.125 22.017 3.203 1.00 0.00 66 THR A CA 14
ATOM 21956 C C . THR A 1 68 ? -18.776 22.236 2.498 1.00 0.00 66 THR A C 14
ATOM 21957 O O . THR A 1 68 ? -17.866 21.396 2.631 1.00 0.00 66 THR A O 14
ATOM 21968 N N . ALA A 1 69 ? -18.653 23.339 1.733 1.00 0.00 67 ALA A N 14
ATOM 21969 C CA . ALA A 1 69 ? -17.407 23.672 1.019 1.00 0.00 67 ALA A CA 14
ATOM 21970 C C . ALA A 1 69 ? -16.238 23.788 2.007 1.00 0.00 67 ALA A C 14
ATOM 21971 O O . ALA A 1 69 ? -15.151 23.300 1.731 1.00 0.00 67 ALA A O 14
ATOM 21978 N N . ASP A 1 70 ? -16.510 24.424 3.161 1.00 0.00 68 ASP A N 14
ATOM 21979 C CA . ASP A 1 70 ? -15.537 24.587 4.259 1.00 0.00 68 ASP A CA 14
ATOM 21980 C C . ASP A 1 70 ? -15.007 23.223 4.769 1.00 0.00 68 ASP A C 14
ATOM 21981 O O . ASP A 1 70 ? -13.799 23.059 4.909 1.00 0.00 68 ASP A O 14
ATOM 21990 N N . GLN A 1 71 ? -15.918 22.253 5.034 1.00 0.00 69 GLN A N 14
ATOM 21991 C CA . GLN A 1 71 ? -15.526 20.872 5.468 1.00 0.00 69 GLN A CA 14
ATOM 21992 C C . GLN A 1 71 ? -14.697 20.169 4.373 1.00 0.00 69 GLN A C 14
ATOM 21993 O O . GLN A 1 71 ? -13.618 19.645 4.637 1.00 0.00 69 GLN A O 14
ATOM 22007 N N . LYS A 1 72 ? -15.208 20.233 3.139 1.00 0.00 70 LYS A N 14
ATOM 22008 C CA . LYS A 1 72 ? -14.563 19.678 1.924 1.00 0.00 70 LYS A CA 14
ATOM 22009 C C . LYS A 1 72 ? -13.213 20.359 1.627 1.00 0.00 70 LYS A C 14
ATOM 22010 O O . LYS A 1 72 ? -12.349 19.756 0.996 1.00 0.00 70 LYS A O 14
ATOM 22029 N N . ALA A 1 73 ? -13.048 21.603 2.119 1.00 0.00 71 ALA A N 14
ATOM 22030 C CA . ALA A 1 73 ? -11.847 22.426 1.855 1.00 0.00 71 ALA A CA 14
ATOM 22031 C C . ALA A 1 73 ? -10.758 22.044 2.873 1.00 0.00 71 ALA A C 14
ATOM 22032 O O . ALA A 1 73 ? -9.604 21.871 2.521 1.00 0.00 71 ALA A O 14
ATOM 22039 N N . THR A 1 74 ? -11.182 21.957 4.151 1.00 0.00 72 THR A N 14
ATOM 22040 C CA . THR A 1 74 ? -10.371 21.430 5.275 1.00 0.00 72 THR A CA 14
ATOM 22041 C C . THR A 1 74 ? -9.785 20.033 4.927 1.00 0.00 72 THR A C 14
ATOM 22042 O O . THR A 1 74 ? -8.603 19.750 5.158 1.00 0.00 72 THR A O 14
ATOM 22053 N N . TRP A 1 75 ? -10.630 19.191 4.309 1.00 0.00 73 TRP A N 14
ATOM 22054 C CA . TRP A 1 75 ? -10.236 17.861 3.805 1.00 0.00 73 TRP A CA 14
ATOM 22055 C C . TRP A 1 75 ? -9.393 17.967 2.514 1.00 0.00 73 TRP A C 14
ATOM 22056 O O . TRP A 1 75 ? -8.541 17.114 2.262 1.00 0.00 73 TRP A O 14
ATOM 22077 N N . ALA A 1 76 ? -9.645 19.014 1.705 1.00 0.00 74 ALA A N 14
ATOM 22078 C CA . ALA A 1 76 ? -8.847 19.316 0.491 1.00 0.00 74 ALA A CA 14
ATOM 22079 C C . ALA A 1 76 ? -7.450 19.836 0.865 1.00 0.00 74 ALA A C 14
ATOM 22080 O O . ALA A 1 76 ? -6.527 19.757 0.058 1.00 0.00 74 ALA A O 14
ATOM 22087 N N . LYS A 1 77 ? -7.319 20.386 2.091 1.00 0.00 75 LYS A N 14
ATOM 22088 C CA . LYS A 1 77 ? -6.036 20.878 2.633 1.00 0.00 75 LYS A CA 14
ATOM 22089 C C . LYS A 1 77 ? -5.212 19.694 3.136 1.00 0.00 75 LYS A C 14
ATOM 22090 O O . LYS A 1 77 ? -3.987 19.717 3.061 1.00 0.00 75 LYS A O 14
ATOM 22109 N N . TYR A 1 78 ? -5.914 18.669 3.660 1.00 0.00 76 TYR A N 14
ATOM 22110 C CA . TYR A 1 78 ? -5.308 17.379 4.025 1.00 0.00 76 TYR A CA 14
ATOM 22111 C C . TYR A 1 78 ? -4.738 16.697 2.761 1.00 0.00 76 TYR A C 14
ATOM 22112 O O . TYR A 1 78 ? -3.550 16.356 2.707 1.00 0.00 76 TYR A O 14
ATOM 22130 N N . ARG A 1 79 ? -5.606 16.561 1.745 1.00 0.00 77 ARG A N 14
ATOM 22131 C CA . ARG A 1 79 ? -5.301 15.845 0.492 1.00 0.00 77 ARG A CA 14
ATOM 22132 C C . ARG A 1 79 ? -4.177 16.545 -0.297 1.00 0.00 77 ARG A C 14
ATOM 22133 O O . ARG A 1 79 ? -3.228 15.894 -0.762 1.00 0.00 77 ARG A O 14
ATOM 22154 N N . GLN A 1 80 ? -4.325 17.877 -0.490 1.00 0.00 78 GLN A N 14
ATOM 22155 C CA . GLN A 1 80 ? -3.328 18.696 -1.202 1.00 0.00 78 GLN A CA 14
ATOM 22156 C C . GLN A 1 80 ? -1.962 18.677 -0.502 1.00 0.00 78 GLN A C 14
ATOM 22157 O O . GLN A 1 80 ? -0.947 18.551 -1.176 1.00 0.00 78 GLN A O 14
ATOM 22171 N N . ALA A 1 81 ? -1.953 18.783 0.843 1.00 0.00 79 ALA A N 14
ATOM 22172 C CA . ALA A 1 81 ? -0.697 18.778 1.629 1.00 0.00 79 ALA A CA 14
ATOM 22173 C C . ALA A 1 81 ? 0.096 17.476 1.389 1.00 0.00 79 ALA A C 14
ATOM 22174 O O . ALA A 1 81 ? 1.311 17.512 1.198 1.00 0.00 79 ALA A O 14
ATOM 22181 N N . LEU A 1 82 ? -0.626 16.339 1.401 1.00 0.00 80 LEU A N 14
ATOM 22182 C CA . LEU A 1 82 ? -0.098 15.017 1.013 1.00 0.00 80 LEU A CA 14
ATOM 22183 C C . LEU A 1 82 ? 0.624 15.055 -0.348 1.00 0.00 80 LEU A C 14
ATOM 22184 O O . LEU A 1 82 ? 1.844 14.888 -0.405 1.00 0.00 80 LEU A O 14
ATOM 22200 N N . ARG A 1 83 ? -0.136 15.310 -1.427 1.00 0.00 81 ARG A N 14
ATOM 22201 C CA . ARG A 1 83 ? 0.373 15.221 -2.820 1.00 0.00 81 ARG A CA 14
ATOM 22202 C C . ARG A 1 83 ? 1.437 16.303 -3.130 1.00 0.00 81 ARG A C 14
ATOM 22203 O O . ARG A 1 83 ? 2.261 16.120 -4.027 1.00 0.00 81 ARG A O 14
ATOM 22224 N N . ASP A 1 84 ? 1.401 17.424 -2.386 1.00 0.00 82 ASP A N 14
ATOM 22225 C CA . ASP A 1 84 ? 2.316 18.566 -2.602 1.00 0.00 82 ASP A CA 14
ATOM 22226 C C . ASP A 1 84 ? 3.723 18.262 -2.045 1.00 0.00 82 ASP A C 14
ATOM 22227 O O . ASP A 1 84 ? 4.714 18.454 -2.748 1.00 0.00 82 ASP A O 14
ATOM 22236 N N . LEU A 1 85 ? 3.779 17.761 -0.789 1.00 0.00 83 LEU A N 14
ATOM 22237 C CA . LEU A 1 85 ? 5.047 17.450 -0.074 1.00 0.00 83 LEU A CA 14
ATOM 22238 C C . LEU A 1 85 ? 5.814 16.291 -0.768 1.00 0.00 83 LEU A C 14
ATOM 22239 O O . LEU A 1 85 ? 5.388 15.142 -0.662 1.00 0.00 83 LEU A O 14
ATOM 22255 N N . PRO A 1 86 ? 6.954 16.575 -1.503 1.00 0.00 84 PRO A N 14
ATOM 22256 C CA . PRO A 1 86 ? 7.754 15.550 -2.205 1.00 0.00 84 PRO A CA 14
ATOM 22257 C C . PRO A 1 86 ? 8.838 14.946 -1.269 1.00 0.00 84 PRO A C 14
ATOM 22258 O O . PRO A 1 86 ? 10.046 15.057 -1.523 1.00 0.00 84 PRO A O 14
ATOM 22269 N N . GLU A 1 87 ? 8.369 14.311 -0.180 1.00 0.00 85 GLU A N 14
ATOM 22270 C CA . GLU A 1 87 ? 9.224 13.618 0.817 1.00 0.00 85 GLU A CA 14
ATOM 22271 C C . GLU A 1 87 ? 9.935 12.370 0.222 1.00 0.00 85 GLU A C 14
ATOM 22272 O O . GLU A 1 87 ? 10.980 11.937 0.717 1.00 0.00 85 GLU A O 14
ATOM 22284 N N . THR A 1 88 ? 9.344 11.803 -0.837 1.00 0.00 86 THR A N 14
ATOM 22285 C CA . THR A 1 88 ? 9.856 10.604 -1.518 1.00 0.00 86 THR A CA 14
ATOM 22286 C C . THR A 1 88 ? 10.705 10.995 -2.753 1.00 0.00 86 THR A C 14
ATOM 22287 O O . THR A 1 88 ? 11.057 10.147 -3.584 1.00 0.00 86 THR A O 14
ATOM 22298 N N . VAL A 1 89 ? 11.064 12.296 -2.833 1.00 0.00 87 VAL A N 14
ATOM 22299 C CA . VAL A 1 89 ? 11.991 12.847 -3.845 1.00 0.00 87 VAL A CA 14
ATOM 22300 C C . VAL A 1 89 ? 13.158 13.542 -3.107 1.00 0.00 87 VAL A C 14
ATOM 22301 O O . VAL A 1 89 ? 12.916 14.334 -2.188 1.00 0.00 87 VAL A O 14
ATOM 22314 N N . THR A 1 90 ? 14.404 13.213 -3.512 1.00 0.00 88 THR A N 14
ATOM 22315 C CA . THR A 1 90 ? 15.674 13.802 -2.991 1.00 0.00 88 THR A CA 14
ATOM 22316 C C . THR A 1 90 ? 15.804 13.747 -1.443 1.00 0.00 88 THR A C 14
ATOM 22317 O O . THR A 1 90 ? 16.496 14.579 -0.835 1.00 0.00 88 THR A O 14
ATOM 22328 N N . ASP A 1 91 ? 15.206 12.716 -0.822 1.00 0.00 89 ASP A N 14
ATOM 22329 C CA . ASP A 1 91 ? 15.180 12.570 0.651 1.00 0.00 89 ASP A CA 14
ATOM 22330 C C . ASP A 1 91 ? 15.249 11.091 1.062 1.00 0.00 89 ASP A C 14
ATOM 22331 O O . ASP A 1 91 ? 14.903 10.200 0.278 1.00 0.00 89 ASP A O 14
ATOM 22340 N N . LEU A 1 92 ? 15.687 10.841 2.313 1.00 0.00 90 LEU A N 14
ATOM 22341 C CA . LEU A 1 92 ? 15.910 9.484 2.843 1.00 0.00 90 LEU A CA 14
ATOM 22342 C C . LEU A 1 92 ? 15.532 9.395 4.335 1.00 0.00 90 LEU A C 14
ATOM 22343 O O . LEU A 1 92 ? 15.775 8.361 4.975 1.00 0.00 90 LEU A O 14
ATOM 22359 N N . SER A 1 93 ? 14.901 10.462 4.885 1.00 0.00 91 SER A N 14
ATOM 22360 C CA . SER A 1 93 ? 14.612 10.541 6.327 1.00 0.00 91 SER A CA 14
ATOM 22361 C C . SER A 1 93 ? 13.425 9.616 6.691 1.00 0.00 91 SER A C 14
ATOM 22362 O O . SER A 1 93 ? 13.628 8.587 7.353 1.00 0.00 91 SER A O 14
ATOM 22370 N N . GLN A 1 94 ? 12.202 9.973 6.224 1.00 0.00 92 GLN A N 14
ATOM 22371 C CA . GLN A 1 94 ? 10.971 9.170 6.441 1.00 0.00 92 GLN A CA 14
ATOM 22372 C C . GLN A 1 94 ? 9.752 9.807 5.746 1.00 0.00 92 GLN A C 14
ATOM 22373 O O . GLN A 1 94 ? 9.807 10.958 5.288 1.00 0.00 92 GLN A O 14
ATOM 22387 N N . ILE A 1 95 ? 8.655 9.027 5.670 1.00 0.00 93 ILE A N 14
ATOM 22388 C CA . ILE A 1 95 ? 7.355 9.505 5.176 1.00 0.00 93 ILE A CA 14
ATOM 22389 C C . ILE A 1 95 ? 6.580 10.187 6.317 1.00 0.00 93 ILE A C 14
ATOM 22390 O O . ILE A 1 95 ? 6.057 9.527 7.216 1.00 0.00 93 ILE A O 14
ATOM 22406 N N . VAL A 1 96 ? 6.564 11.528 6.322 1.00 0.00 94 VAL A N 14
ATOM 22407 C CA . VAL A 1 96 ? 5.776 12.309 7.281 1.00 0.00 94 VAL A CA 14
ATOM 22408 C C . VAL A 1 96 ? 4.820 13.231 6.506 1.00 0.00 94 VAL A C 14
ATOM 22409 O O . VAL A 1 96 ? 5.232 13.980 5.620 1.00 0.00 94 VAL A O 14
ATOM 22422 N N . TRP A 1 97 ? 3.533 13.083 6.796 1.00 0.00 95 TRP A N 14
ATOM 22423 C CA . TRP A 1 97 ? 2.450 13.876 6.195 1.00 0.00 95 TRP A CA 14
ATOM 22424 C C . TRP A 1 97 ? 1.407 14.198 7.280 1.00 0.00 95 TRP A C 14
ATOM 22425 O O . TRP A 1 97 ? 1.431 13.550 8.337 1.00 0.00 95 TRP A O 14
ATOM 22446 N N . PRO A 1 98 ? 0.471 15.195 7.065 1.00 0.00 96 PRO A N 14
ATOM 22447 C CA . PRO A 1 98 ? -0.537 15.568 8.094 1.00 0.00 96 PRO A CA 14
ATOM 22448 C C . PRO A 1 98 ? -1.465 14.396 8.448 1.00 0.00 96 PRO A C 14
ATOM 22449 O O . PRO A 1 98 ? -1.619 13.458 7.669 1.00 0.00 96 PRO A O 14
ATOM 22460 N N . GLN A 1 99 ? -2.032 14.456 9.648 1.00 0.00 97 GLN A N 14
ATOM 22461 C CA . GLN A 1 99 ? -3.130 13.571 10.062 1.00 0.00 97 GLN A CA 14
ATOM 22462 C C . GLN A 1 99 ? -4.450 14.229 9.631 1.00 0.00 97 GLN A C 14
ATOM 22463 O O . GLN A 1 99 ? -4.513 15.470 9.533 1.00 0.00 97 GLN A O 14
ATOM 22477 N N . LEU A 1 100 ? -5.472 13.401 9.341 1.00 0.00 98 LEU A N 14
ATOM 22478 C CA . LEU A 1 100 ? -6.800 13.880 8.913 1.00 0.00 98 LEU A CA 14
ATOM 22479 C C . LEU A 1 100 ? -7.374 14.949 9.887 1.00 0.00 98 LEU A C 14
ATOM 22480 O O . LEU A 1 100 ? -7.168 14.855 11.101 1.00 0.00 98 LEU A O 14
ATOM 22496 N N . PRO A 1 101 ? -8.048 16.014 9.356 1.00 0.00 99 PRO A N 14
ATOM 22497 C CA . PRO A 1 101 ? -8.536 17.155 10.178 1.00 0.00 99 PRO A CA 14
ATOM 22498 C C . PRO A 1 101 ? -9.633 16.754 11.189 1.00 0.00 99 PRO A C 14
ATOM 22499 O O . PRO A 1 101 ? -9.685 17.281 12.306 1.00 0.00 99 PRO A O 14
ATOM 22510 N N . VAL A 1 102 ? -10.492 15.815 10.781 1.00 0.00 100 VAL A N 14
ATOM 22511 C CA . VAL A 1 102 ? -11.629 15.346 11.582 1.00 0.00 100 VAL A CA 14
ATOM 22512 C C . VAL A 1 102 ? -11.230 14.020 12.281 1.00 0.00 100 VAL A C 14
ATOM 22513 O O . VAL A 1 102 ? -10.930 14.037 13.491 1.00 0.00 100 VAL A O 14
ATOM 22527 N N . MET A 1 3 ? 4.874 -5.314 5.291 1.00 0.00 1 MET A N 15
ATOM 22528 C CA . MET A 1 3 ? 5.888 -5.200 4.222 1.00 0.00 1 MET A CA 15
ATOM 22529 C C . MET A 1 3 ? 6.489 -6.582 3.954 1.00 0.00 1 MET A C 15
ATOM 22530 O O . MET A 1 3 ? 7.164 -7.155 4.817 1.00 0.00 1 MET A O 15
ATOM 22544 N N . LEU A 1 4 ? 6.188 -7.127 2.772 1.00 0.00 2 LEU A N 15
ATOM 22545 C CA . LEU A 1 4 ? 6.762 -8.390 2.273 1.00 0.00 2 LEU A CA 15
ATOM 22546 C C . LEU A 1 4 ? 7.286 -8.173 0.850 1.00 0.00 2 LEU A C 15
ATOM 22547 O O . LEU A 1 4 ? 6.746 -7.344 0.105 1.00 0.00 2 LEU A O 15
ATOM 22563 N N . LEU A 1 5 ? 8.348 -8.898 0.493 1.00 0.00 3 LEU A N 15
ATOM 22564 C CA . LEU A 1 5 ? 8.952 -8.845 -0.839 1.00 0.00 3 LEU A CA 15
ATOM 22565 C C . LEU A 1 5 ? 8.007 -9.476 -1.879 1.00 0.00 3 LEU A C 15
ATOM 22566 O O . LEU A 1 5 ? 7.855 -10.701 -1.915 1.00 0.00 3 LEU A O 15
ATOM 22582 N N . HIS A 1 6 ? 7.326 -8.622 -2.670 1.00 0.00 4 HIS A N 15
ATOM 22583 C CA . HIS A 1 6 ? 6.561 -9.037 -3.878 1.00 0.00 4 HIS A CA 15
ATOM 22584 C C . HIS A 1 6 ? 7.374 -9.975 -4.820 1.00 0.00 4 HIS A C 15
ATOM 22585 O O . HIS A 1 6 ? 6.796 -10.801 -5.531 1.00 0.00 4 HIS A O 15
ATOM 22600 N N . SER A 1 7 ? 8.704 -9.831 -4.797 1.00 0.00 5 SER A N 15
ATOM 22601 C CA . SER A 1 7 ? 9.635 -10.670 -5.567 1.00 0.00 5 SER A CA 15
ATOM 22602 C C . SER A 1 7 ? 11.001 -10.700 -4.864 1.00 0.00 5 SER A C 15
ATOM 22603 O O . SER A 1 7 ? 11.415 -9.700 -4.267 1.00 0.00 5 SER A O 15
ATOM 22611 N N . VAL A 1 8 ? 11.677 -11.861 -4.924 1.00 0.00 6 VAL A N 15
ATOM 22612 C CA . VAL A 1 8 ? 13.040 -12.038 -4.397 1.00 0.00 6 VAL A CA 15
ATOM 22613 C C . VAL A 1 8 ? 13.739 -13.165 -5.170 1.00 0.00 6 VAL A C 15
ATOM 22614 O O . VAL A 1 8 ? 13.118 -14.194 -5.479 1.00 0.00 6 VAL A O 15
ATOM 22627 N N . GLU A 1 9 ? 15.013 -12.956 -5.512 1.00 0.00 7 GLU A N 15
ATOM 22628 C CA . GLU A 1 9 ? 15.834 -13.995 -6.140 1.00 0.00 7 GLU A CA 15
ATOM 22629 C C . GLU A 1 9 ? 16.402 -14.928 -5.052 1.00 0.00 7 GLU A C 15
ATOM 22630 O O . GLU A 1 9 ? 16.809 -14.477 -3.970 1.00 0.00 7 GLU A O 15
ATOM 22642 N N . THR A 1 10 ? 16.403 -16.227 -5.351 1.00 0.00 8 THR A N 15
ATOM 22643 C CA . THR A 1 10 ? 16.920 -17.282 -4.470 1.00 0.00 8 THR A CA 15
ATOM 22644 C C . THR A 1 10 ? 17.963 -18.121 -5.256 1.00 0.00 8 THR A C 15
ATOM 22645 O O . THR A 1 10 ? 17.954 -18.092 -6.489 1.00 0.00 8 THR A O 15
ATOM 22656 N N . PRO A 1 11 ? 18.892 -18.875 -4.581 1.00 0.00 9 PRO A N 15
ATOM 22657 C CA . PRO A 1 11 ? 19.792 -19.836 -5.277 1.00 0.00 9 PRO A CA 15
ATOM 22658 C C . PRO A 1 11 ? 19.002 -21.002 -5.925 1.00 0.00 9 PRO A C 15
ATOM 22659 O O . PRO A 1 11 ? 19.471 -21.640 -6.870 1.00 0.00 9 PRO A O 15
ATOM 22670 N N . ARG A 1 12 ? 17.793 -21.254 -5.389 1.00 0.00 10 ARG A N 15
ATOM 22671 C CA . ARG A 1 12 ? 16.855 -22.281 -5.901 1.00 0.00 10 ARG A CA 15
ATOM 22672 C C . ARG A 1 12 ? 15.940 -21.738 -7.033 1.00 0.00 10 ARG A C 15
ATOM 22673 O O . ARG A 1 12 ? 15.099 -22.481 -7.562 1.00 0.00 10 ARG A O 15
ATOM 22694 N N . GLY A 1 13 ? 16.098 -20.445 -7.390 1.00 0.00 11 GLY A N 15
ATOM 22695 C CA . GLY A 1 13 ? 15.358 -19.823 -8.507 1.00 0.00 11 GLY A CA 15
ATOM 22696 C C . GLY A 1 13 ? 14.889 -18.408 -8.181 1.00 0.00 11 GLY A C 15
ATOM 22697 O O . GLY A 1 13 ? 15.710 -17.517 -7.946 1.00 0.00 11 GLY A O 15
ATOM 22701 N N . GLU A 1 14 ? 13.568 -18.191 -8.193 1.00 0.00 12 GLU A N 15
ATOM 22702 C CA . GLU A 1 14 ? 12.937 -16.947 -7.710 1.00 0.00 12 GLU A CA 15
ATOM 22703 C C . GLU A 1 14 ? 11.645 -17.309 -6.952 1.00 0.00 12 GLU A C 15
ATOM 22704 O O . GLU A 1 14 ? 10.993 -18.314 -7.270 1.00 0.00 12 GLU A O 15
ATOM 22716 N N . ILE A 1 15 ? 11.286 -16.488 -5.953 1.00 0.00 13 ILE A N 15
ATOM 22717 C CA . ILE A 1 15 ? 10.087 -16.668 -5.118 1.00 0.00 13 ILE A CA 15
ATOM 22718 C C . ILE A 1 15 ? 9.359 -15.307 -5.021 1.00 0.00 13 ILE A C 15
ATOM 22719 O O . ILE A 1 15 ? 10.006 -14.266 -4.867 1.00 0.00 13 ILE A O 15
ATOM 22735 N N . LEU A 1 16 ? 8.020 -15.325 -5.123 1.00 0.00 14 LEU A N 15
ATOM 22736 C CA . LEU A 1 16 ? 7.179 -14.112 -5.048 1.00 0.00 14 LEU A CA 15
ATOM 22737 C C . LEU A 1 16 ? 6.404 -14.081 -3.725 1.00 0.00 14 LEU A C 15
ATOM 22738 O O . LEU A 1 16 ? 6.136 -15.141 -3.146 1.00 0.00 14 LEU A O 15
ATOM 22754 N N . ASN A 1 17 ? 6.069 -12.857 -3.279 1.00 0.00 15 ASN A N 15
ATOM 22755 C CA . ASN A 1 17 ? 5.168 -12.573 -2.140 1.00 0.00 15 ASN A CA 15
ATOM 22756 C C . ASN A 1 17 ? 5.552 -13.345 -0.869 1.00 0.00 15 ASN A C 15
ATOM 22757 O O . ASN A 1 17 ? 4.785 -14.169 -0.347 1.00 0.00 15 ASN A O 15
ATOM 22768 N N . VAL A 1 18 ? 6.780 -13.098 -0.410 1.00 0.00 16 VAL A N 15
ATOM 22769 C CA . VAL A 1 18 ? 7.309 -13.659 0.843 1.00 0.00 16 VAL A CA 15
ATOM 22770 C C . VAL A 1 18 ? 7.936 -12.549 1.679 1.00 0.00 16 VAL A C 15
ATOM 22771 O O . VAL A 1 18 ? 8.516 -11.609 1.137 1.00 0.00 16 VAL A O 15
ATOM 22784 N N . SER A 1 19 ? 7.807 -12.661 2.999 1.00 0.00 17 SER A N 15
ATOM 22785 C CA . SER A 1 19 ? 8.464 -11.752 3.938 1.00 0.00 17 SER A CA 15
ATOM 22786 C C . SER A 1 19 ? 9.955 -12.118 4.039 1.00 0.00 17 SER A C 15
ATOM 22787 O O . SER A 1 19 ? 10.319 -13.277 3.830 1.00 0.00 17 SER A O 15
ATOM 22795 N N . GLU A 1 20 ? 10.802 -11.125 4.371 1.00 0.00 18 GLU A N 15
ATOM 22796 C CA . GLU A 1 20 ? 12.270 -11.310 4.511 1.00 0.00 18 GLU A CA 15
ATOM 22797 C C . GLU A 1 20 ? 12.624 -12.407 5.547 1.00 0.00 18 GLU A C 15
ATOM 22798 O O . GLU A 1 20 ? 13.705 -13.010 5.478 1.00 0.00 18 GLU A O 15
ATOM 22810 N N . GLN A 1 21 ? 11.694 -12.642 6.494 1.00 0.00 19 GLN A N 15
ATOM 22811 C CA . GLN A 1 21 ? 11.824 -13.682 7.527 1.00 0.00 19 GLN A CA 15
ATOM 22812 C C . GLN A 1 21 ? 11.849 -15.086 6.886 1.00 0.00 19 GLN A C 15
ATOM 22813 O O . GLN A 1 21 ? 12.840 -15.815 7.002 1.00 0.00 19 GLN A O 15
ATOM 22827 N N . GLU A 1 22 ? 10.759 -15.418 6.174 1.00 0.00 20 GLU A N 15
ATOM 22828 C CA . GLU A 1 22 ? 10.579 -16.736 5.523 1.00 0.00 20 GLU A CA 15
ATOM 22829 C C . GLU A 1 22 ? 11.556 -16.924 4.345 1.00 0.00 20 GLU A C 15
ATOM 22830 O O . GLU A 1 22 ? 12.041 -18.040 4.111 1.00 0.00 20 GLU A O 15
ATOM 22842 N N . ALA A 1 23 ? 11.788 -15.829 3.595 1.00 0.00 21 ALA A N 15
ATOM 22843 C CA . ALA A 1 23 ? 12.763 -15.788 2.487 1.00 0.00 21 ALA A CA 15
ATOM 22844 C C . ALA A 1 23 ? 14.117 -16.408 2.896 1.00 0.00 21 ALA A C 15
ATOM 22845 O O . ALA A 1 23 ? 14.583 -17.341 2.248 1.00 0.00 21 ALA A O 15
ATOM 22852 N N . ARG A 1 24 ? 14.688 -15.938 4.019 1.00 0.00 22 ARG A N 15
ATOM 22853 C CA . ARG A 1 24 ? 15.968 -16.467 4.545 1.00 0.00 22 ARG A CA 15
ATOM 22854 C C . ARG A 1 24 ? 15.792 -17.845 5.209 1.00 0.00 22 ARG A C 15
ATOM 22855 O O . ARG A 1 24 ? 16.705 -18.672 5.153 1.00 0.00 22 ARG A O 15
ATOM 22876 N N . ASP A 1 25 ? 14.619 -18.092 5.818 1.00 0.00 23 ASP A N 15
ATOM 22877 C CA . ASP A 1 25 ? 14.406 -19.280 6.674 1.00 0.00 23 ASP A CA 15
ATOM 22878 C C . ASP A 1 25 ? 14.209 -20.555 5.834 1.00 0.00 23 ASP A C 15
ATOM 22879 O O . ASP A 1 25 ? 15.031 -21.474 5.892 1.00 0.00 23 ASP A O 15
ATOM 22888 N N . VAL A 1 26 ? 13.138 -20.573 5.028 1.00 0.00 24 VAL A N 15
ATOM 22889 C CA . VAL A 1 26 ? 12.741 -21.747 4.232 1.00 0.00 24 VAL A CA 15
ATOM 22890 C C . VAL A 1 26 ? 13.499 -21.778 2.895 1.00 0.00 24 VAL A C 15
ATOM 22891 O O . VAL A 1 26 ? 14.082 -22.801 2.521 1.00 0.00 24 VAL A O 15
ATOM 22904 N N . PHE A 1 27 ? 13.494 -20.638 2.190 1.00 0.00 25 PHE A N 15
ATOM 22905 C CA . PHE A 1 27 ? 13.990 -20.555 0.801 1.00 0.00 25 PHE A CA 15
ATOM 22906 C C . PHE A 1 27 ? 15.498 -20.302 0.736 1.00 0.00 25 PHE A C 15
ATOM 22907 O O . PHE A 1 27 ? 16.119 -20.583 -0.297 1.00 0.00 25 PHE A O 15
ATOM 22924 N N . GLY A 1 28 ? 16.074 -19.782 1.836 1.00 0.00 26 GLY A N 15
ATOM 22925 C CA . GLY A 1 28 ? 17.497 -19.437 1.888 1.00 0.00 26 GLY A CA 15
ATOM 22926 C C . GLY A 1 28 ? 17.882 -18.414 0.822 1.00 0.00 26 GLY A C 15
ATOM 22927 O O . GLY A 1 28 ? 18.876 -18.584 0.111 1.00 0.00 26 GLY A O 15
ATOM 22931 N N . ALA A 1 29 ? 17.049 -17.368 0.715 1.00 0.00 27 ALA A N 15
ATOM 22932 C CA . ALA A 1 29 ? 17.171 -16.323 -0.305 1.00 0.00 27 ALA A CA 15
ATOM 22933 C C . ALA A 1 29 ? 18.403 -15.456 -0.061 1.00 0.00 27 ALA A C 15
ATOM 22934 O O . ALA A 1 29 ? 18.718 -15.129 1.094 1.00 0.00 27 ALA A O 15
ATOM 22941 N N . SER A 1 30 ? 19.096 -15.086 -1.153 1.00 0.00 28 SER A N 15
ATOM 22942 C CA . SER A 1 30 ? 20.277 -14.218 -1.085 1.00 0.00 28 SER A CA 15
ATOM 22943 C C . SER A 1 30 ? 19.883 -12.857 -0.486 1.00 0.00 28 SER A C 15
ATOM 22944 O O . SER A 1 30 ? 18.895 -12.260 -0.914 1.00 0.00 28 SER A O 15
ATOM 22952 N N . GLU A 1 31 ? 20.655 -12.381 0.506 1.00 0.00 29 GLU A N 15
ATOM 22953 C CA . GLU A 1 31 ? 20.384 -11.096 1.176 1.00 0.00 29 GLU A CA 15
ATOM 22954 C C . GLU A 1 31 ? 20.763 -9.927 0.252 1.00 0.00 29 GLU A C 15
ATOM 22955 O O . GLU A 1 31 ? 20.310 -8.804 0.461 1.00 0.00 29 GLU A O 15
ATOM 22967 N N . GLN A 1 32 ? 21.629 -10.212 -0.747 1.00 0.00 30 GLN A N 15
ATOM 22968 C CA . GLN A 1 32 ? 21.871 -9.317 -1.903 1.00 0.00 30 GLN A CA 15
ATOM 22969 C C . GLN A 1 32 ? 20.543 -9.016 -2.629 1.00 0.00 30 GLN A C 15
ATOM 22970 O O . GLN A 1 32 ? 20.219 -7.856 -2.922 1.00 0.00 30 GLN A O 15
ATOM 22984 N N . ALA A 1 33 ? 19.788 -10.098 -2.887 1.00 0.00 31 ALA A N 15
ATOM 22985 C CA . ALA A 1 33 ? 18.495 -10.038 -3.578 1.00 0.00 31 ALA A CA 15
ATOM 22986 C C . ALA A 1 33 ? 17.449 -9.363 -2.683 1.00 0.00 31 ALA A C 15
ATOM 22987 O O . ALA A 1 33 ? 16.833 -8.402 -3.094 1.00 0.00 31 ALA A O 15
ATOM 22994 N N . ILE A 1 34 ? 17.251 -9.919 -1.476 1.00 0.00 32 ILE A N 15
ATOM 22995 C CA . ILE A 1 34 ? 16.458 -9.304 -0.370 1.00 0.00 32 ILE A CA 15
ATOM 22996 C C . ILE A 1 34 ? 16.754 -7.797 -0.121 1.00 0.00 32 ILE A C 15
ATOM 22997 O O . ILE A 1 34 ? 15.848 -7.068 0.285 1.00 0.00 32 ILE A O 15
ATOM 23013 N N . ALA A 1 35 ? 17.985 -7.336 -0.400 1.00 0.00 33 ALA A N 15
ATOM 23014 C CA . ALA A 1 35 ? 18.350 -5.914 -0.217 1.00 0.00 33 ALA A CA 15
ATOM 23015 C C . ALA A 1 35 ? 17.753 -5.086 -1.374 1.00 0.00 33 ALA A C 15
ATOM 23016 O O . ALA A 1 35 ? 17.061 -4.092 -1.155 1.00 0.00 33 ALA A O 15
ATOM 23023 N N . ASP A 1 36 ? 18.033 -5.551 -2.601 1.00 0.00 34 ASP A N 15
ATOM 23024 C CA . ASP A 1 36 ? 17.455 -5.016 -3.854 1.00 0.00 34 ASP A CA 15
ATOM 23025 C C . ASP A 1 36 ? 15.908 -5.066 -3.847 1.00 0.00 34 ASP A C 15
ATOM 23026 O O . ASP A 1 36 ? 15.240 -4.156 -4.349 1.00 0.00 34 ASP A O 15
ATOM 23035 N N . ALA A 1 37 ? 15.366 -6.124 -3.227 1.00 0.00 35 ALA A N 15
ATOM 23036 C CA . ALA A 1 37 ? 13.924 -6.408 -3.186 1.00 0.00 35 ALA A CA 15
ATOM 23037 C C . ALA A 1 37 ? 13.245 -5.538 -2.135 1.00 0.00 35 ALA A C 15
ATOM 23038 O O . ALA A 1 37 ? 12.117 -5.094 -2.326 1.00 0.00 35 ALA A O 15
ATOM 23045 N N . ARG A 1 38 ? 13.946 -5.327 -1.004 1.00 0.00 36 ARG A N 15
ATOM 23046 C CA . ARG A 1 38 ? 13.495 -4.418 0.067 1.00 0.00 36 ARG A CA 15
ATOM 23047 C C . ARG A 1 38 ? 13.409 -3.003 -0.493 1.00 0.00 36 ARG A C 15
ATOM 23048 O O . ARG A 1 38 ? 12.389 -2.340 -0.363 1.00 0.00 36 ARG A O 15
ATOM 23069 N N . LYS A 1 39 ? 14.520 -2.581 -1.125 1.00 0.00 37 LYS A N 15
ATOM 23070 C CA . LYS A 1 39 ? 14.638 -1.302 -1.845 1.00 0.00 37 LYS A CA 15
ATOM 23071 C C . LYS A 1 39 ? 13.481 -1.089 -2.828 1.00 0.00 37 LYS A C 15
ATOM 23072 O O . LYS A 1 39 ? 12.907 -0.013 -2.856 1.00 0.00 37 LYS A O 15
ATOM 23091 N N . ALA A 1 40 ? 13.117 -2.141 -3.589 1.00 0.00 38 ALA A N 15
ATOM 23092 C CA . ALA A 1 40 ? 12.173 -2.029 -4.716 1.00 0.00 38 ALA A CA 15
ATOM 23093 C C . ALA A 1 40 ? 10.709 -2.047 -4.213 1.00 0.00 38 ALA A C 15
ATOM 23094 O O . ALA A 1 40 ? 9.854 -1.324 -4.742 1.00 0.00 38 ALA A O 15
ATOM 23101 N N . THR A 1 41 ? 10.443 -2.881 -3.178 1.00 0.00 39 THR A N 15
ATOM 23102 C CA . THR A 1 41 ? 9.107 -3.005 -2.549 1.00 0.00 39 THR A CA 15
ATOM 23103 C C . THR A 1 41 ? 8.775 -1.707 -1.800 1.00 0.00 39 THR A C 15
ATOM 23104 O O . THR A 1 41 ? 7.685 -1.163 -1.960 1.00 0.00 39 THR A O 15
ATOM 23115 N N . ILE A 1 42 ? 9.754 -1.217 -1.009 1.00 0.00 40 ILE A N 15
ATOM 23116 C CA . ILE A 1 42 ? 9.645 0.064 -0.277 1.00 0.00 40 ILE A CA 15
ATOM 23117 C C . ILE A 1 42 ? 9.491 1.226 -1.266 1.00 0.00 40 ILE A C 15
ATOM 23118 O O . ILE A 1 42 ? 8.591 2.034 -1.098 1.00 0.00 40 ILE A O 15
ATOM 23134 N N . LEU A 1 43 ? 10.327 1.240 -2.325 1.00 0.00 41 LEU A N 15
ATOM 23135 C CA . LEU A 1 43 ? 10.257 2.247 -3.425 1.00 0.00 41 LEU A CA 15
ATOM 23136 C C . LEU A 1 43 ? 8.842 2.325 -4.019 1.00 0.00 41 LEU A C 15
ATOM 23137 O O . LEU A 1 43 ? 8.342 3.420 -4.313 1.00 0.00 41 LEU A O 15
ATOM 23153 N N . GLN A 1 44 ? 8.177 1.159 -4.119 1.00 0.00 42 GLN A N 15
ATOM 23154 C CA . GLN A 1 44 ? 6.820 1.043 -4.663 1.00 0.00 42 GLN A CA 15
ATOM 23155 C C . GLN A 1 44 ? 5.811 1.565 -3.619 1.00 0.00 42 GLN A C 15
ATOM 23156 O O . GLN A 1 44 ? 4.879 2.298 -3.954 1.00 0.00 42 GLN A O 15
ATOM 23170 N N . THR A 1 45 ? 6.074 1.208 -2.338 1.00 0.00 43 THR A N 15
ATOM 23171 C CA . THR A 1 45 ? 5.222 1.537 -1.181 1.00 0.00 43 THR A CA 15
ATOM 23172 C C . THR A 1 45 ? 5.180 3.060 -0.934 1.00 0.00 43 THR A C 15
ATOM 23173 O O . THR A 1 45 ? 4.150 3.581 -0.537 1.00 0.00 43 THR A O 15
ATOM 23184 N N . LEU A 1 46 ? 6.303 3.768 -1.224 1.00 0.00 44 LEU A N 15
ATOM 23185 C CA . LEU A 1 46 ? 6.397 5.242 -1.048 1.00 0.00 44 LEU A CA 15
ATOM 23186 C C . LEU A 1 46 ? 5.346 5.950 -1.933 1.00 0.00 44 LEU A C 15
ATOM 23187 O O . LEU A 1 46 ? 4.772 6.979 -1.556 1.00 0.00 44 LEU A O 15
ATOM 23203 N N . ARG A 1 47 ? 5.095 5.351 -3.112 1.00 0.00 45 ARG A N 15
ATOM 23204 C CA . ARG A 1 47 ? 4.112 5.844 -4.078 1.00 0.00 45 ARG A CA 15
ATOM 23205 C C . ARG A 1 47 ? 2.700 5.321 -3.740 1.00 0.00 45 ARG A C 15
ATOM 23206 O O . ARG A 1 47 ? 1.718 6.032 -3.920 1.00 0.00 45 ARG A O 15
ATOM 23227 N N . ILE A 1 48 ? 2.605 4.067 -3.262 1.00 0.00 46 ILE A N 15
ATOM 23228 C CA . ILE A 1 48 ? 1.303 3.440 -2.960 1.00 0.00 46 ILE A CA 15
ATOM 23229 C C . ILE A 1 48 ? 0.604 4.166 -1.796 1.00 0.00 46 ILE A C 15
ATOM 23230 O O . ILE A 1 48 ? -0.511 4.634 -1.973 1.00 0.00 46 ILE A O 15
ATOM 23246 N N . GLU A 1 49 ? 1.311 4.302 -0.653 1.00 0.00 47 GLU A N 15
ATOM 23247 C CA . GLU A 1 49 ? 0.760 4.888 0.600 1.00 0.00 47 GLU A CA 15
ATOM 23248 C C . GLU A 1 49 ? 0.071 6.238 0.358 1.00 0.00 47 GLU A C 15
ATOM 23249 O O . GLU A 1 49 ? -1.063 6.447 0.803 1.00 0.00 47 GLU A O 15
ATOM 23261 N N . ARG A 1 50 ? 0.770 7.134 -0.377 1.00 0.00 48 ARG A N 15
ATOM 23262 C CA . ARG A 1 50 ? 0.254 8.475 -0.701 1.00 0.00 48 ARG A CA 15
ATOM 23263 C C . ARG A 1 50 ? -1.027 8.372 -1.565 1.00 0.00 48 ARG A C 15
ATOM 23264 O O . ARG A 1 50 ? -2.052 8.940 -1.206 1.00 0.00 48 ARG A O 15
ATOM 23285 N N . ASP A 1 51 ? -0.973 7.565 -2.649 1.00 0.00 49 ASP A N 15
ATOM 23286 C CA . ASP A 1 51 ? -2.067 7.445 -3.636 1.00 0.00 49 ASP A CA 15
ATOM 23287 C C . ASP A 1 51 ? -3.322 6.825 -2.992 1.00 0.00 49 ASP A C 15
ATOM 23288 O O . ASP A 1 51 ? -4.437 7.230 -3.316 1.00 0.00 49 ASP A O 15
ATOM 23297 N N . GLU A 1 52 ? -3.105 5.883 -2.044 1.00 0.00 50 GLU A N 15
ATOM 23298 C CA . GLU A 1 52 ? -4.182 5.200 -1.291 1.00 0.00 50 GLU A CA 15
ATOM 23299 C C . GLU A 1 52 ? -5.005 6.200 -0.484 1.00 0.00 50 GLU A C 15
ATOM 23300 O O . GLU A 1 52 ? -6.210 6.279 -0.648 1.00 0.00 50 GLU A O 15
ATOM 23312 N N . ARG A 1 53 ? -4.322 6.969 0.370 1.00 0.00 51 ARG A N 15
ATOM 23313 C CA . ARG A 1 53 ? -4.976 7.897 1.313 1.00 0.00 51 ARG A CA 15
ATOM 23314 C C . ARG A 1 53 ? -5.574 9.138 0.600 1.00 0.00 51 ARG A C 15
ATOM 23315 O O . ARG A 1 53 ? -6.497 9.756 1.131 1.00 0.00 51 ARG A O 15
ATOM 23336 N N . LEU A 1 54 ? -5.032 9.499 -0.592 1.00 0.00 52 LEU A N 15
ATOM 23337 C CA . LEU A 1 54 ? -5.594 10.581 -1.436 1.00 0.00 52 LEU A CA 15
ATOM 23338 C C . LEU A 1 54 ? -6.950 10.140 -2.037 1.00 0.00 52 LEU A C 15
ATOM 23339 O O . LEU A 1 54 ? -7.931 10.891 -1.979 1.00 0.00 52 LEU A O 15
ATOM 23355 N N . ARG A 1 55 ? -6.996 8.899 -2.586 1.00 0.00 53 ARG A N 15
ATOM 23356 C CA . ARG A 1 55 ? -8.223 8.344 -3.218 1.00 0.00 53 ARG A CA 15
ATOM 23357 C C . ARG A 1 55 ? -9.219 7.828 -2.159 1.00 0.00 53 ARG A C 15
ATOM 23358 O O . ARG A 1 55 ? -10.415 7.714 -2.436 1.00 0.00 53 ARG A O 15
ATOM 23379 N N . ALA A 1 56 ? -8.708 7.522 -0.949 1.00 0.00 54 ALA A N 15
ATOM 23380 C CA . ALA A 1 56 ? -9.534 7.071 0.194 1.00 0.00 54 ALA A CA 15
ATOM 23381 C C . ALA A 1 56 ? -10.339 8.239 0.776 1.00 0.00 54 ALA A C 15
ATOM 23382 O O . ALA A 1 56 ? -11.375 8.032 1.409 1.00 0.00 54 ALA A O 15
ATOM 23389 N N . CYS A 1 57 ? -9.835 9.457 0.542 1.00 0.00 55 CYS A N 15
ATOM 23390 C CA . CYS A 1 57 ? -10.440 10.706 1.017 1.00 0.00 55 CYS A CA 15
ATOM 23391 C C . CYS A 1 57 ? -11.063 11.506 -0.144 1.00 0.00 55 CYS A C 15
ATOM 23392 O O . CYS A 1 57 ? -11.412 12.681 0.017 1.00 0.00 55 CYS A O 15
ATOM 23400 N N . ASP A 1 58 ? -11.217 10.845 -1.309 1.00 0.00 56 ASP A N 15
ATOM 23401 C CA . ASP A 1 58 ? -11.827 11.444 -2.520 1.00 0.00 56 ASP A CA 15
ATOM 23402 C C . ASP A 1 58 ? -13.368 11.550 -2.375 1.00 0.00 56 ASP A C 15
ATOM 23403 O O . ASP A 1 58 ? -14.016 12.365 -3.054 1.00 0.00 56 ASP A O 15
ATOM 23412 N N . TRP A 1 59 ? -13.932 10.740 -1.452 1.00 0.00 57 TRP A N 15
ATOM 23413 C CA . TRP A 1 59 ? -15.384 10.693 -1.175 1.00 0.00 57 TRP A CA 15
ATOM 23414 C C . TRP A 1 59 ? -15.923 12.055 -0.694 1.00 0.00 57 TRP A C 15
ATOM 23415 O O . TRP A 1 59 ? -17.104 12.315 -0.827 1.00 0.00 57 TRP A O 15
ATOM 23436 N N . THR A 1 60 ? -15.039 12.899 -0.133 1.00 0.00 58 THR A N 15
ATOM 23437 C CA . THR A 1 60 ? -15.396 14.241 0.365 1.00 0.00 58 THR A CA 15
ATOM 23438 C C . THR A 1 60 ? -15.394 15.278 -0.768 1.00 0.00 58 THR A C 15
ATOM 23439 O O . THR A 1 60 ? -16.127 16.271 -0.727 1.00 0.00 58 THR A O 15
ATOM 23450 N N . GLN A 1 61 ? -14.566 15.005 -1.779 1.00 0.00 59 GLN A N 15
ATOM 23451 C CA . GLN A 1 61 ? -14.265 15.932 -2.880 1.00 0.00 59 GLN A CA 15
ATOM 23452 C C . GLN A 1 61 ? -15.317 15.841 -3.994 1.00 0.00 59 GLN A C 15
ATOM 23453 O O . GLN A 1 61 ? -15.530 16.819 -4.721 1.00 0.00 59 GLN A O 15
ATOM 23467 N N . VAL A 1 62 ? -15.982 14.672 -4.110 1.00 0.00 60 VAL A N 15
ATOM 23468 C CA . VAL A 1 62 ? -17.093 14.472 -5.063 1.00 0.00 60 VAL A CA 15
ATOM 23469 C C . VAL A 1 62 ? -18.321 15.324 -4.632 1.00 0.00 60 VAL A C 15
ATOM 23470 O O . VAL A 1 62 ? -18.541 15.555 -3.431 1.00 0.00 60 VAL A O 15
ATOM 23483 N N . GLN A 1 63 ? -19.103 15.803 -5.619 1.00 0.00 61 GLN A N 15
ATOM 23484 C CA . GLN A 1 63 ? -20.272 16.688 -5.382 1.00 0.00 61 GLN A CA 15
ATOM 23485 C C . GLN A 1 63 ? -21.481 15.934 -4.793 1.00 0.00 61 GLN A C 15
ATOM 23486 O O . GLN A 1 63 ? -22.459 16.566 -4.381 1.00 0.00 61 GLN A O 15
ATOM 23500 N N . ASP A 1 64 ? -21.413 14.588 -4.772 1.00 0.00 62 ASP A N 15
ATOM 23501 C CA . ASP A 1 64 ? -22.475 13.735 -4.206 1.00 0.00 62 ASP A CA 15
ATOM 23502 C C . ASP A 1 64 ? -22.621 13.946 -2.685 1.00 0.00 62 ASP A C 15
ATOM 23503 O O . ASP A 1 64 ? -23.727 14.205 -2.194 1.00 0.00 62 ASP A O 15
ATOM 23512 N N . VAL A 1 65 ? -21.485 13.837 -1.966 1.00 0.00 63 VAL A N 15
ATOM 23513 C CA . VAL A 1 65 ? -21.454 13.872 -0.489 1.00 0.00 63 VAL A CA 15
ATOM 23514 C C . VAL A 1 65 ? -21.960 15.225 0.049 1.00 0.00 63 VAL A C 15
ATOM 23515 O O . VAL A 1 65 ? -21.661 16.283 -0.525 1.00 0.00 63 VAL A O 15
ATOM 23528 N N . VAL A 1 66 ? -22.736 15.166 1.137 1.00 0.00 64 VAL A N 15
ATOM 23529 C CA . VAL A 1 66 ? -23.345 16.344 1.761 1.00 0.00 64 VAL A CA 15
ATOM 23530 C C . VAL A 1 66 ? -22.462 16.798 2.934 1.00 0.00 64 VAL A C 15
ATOM 23531 O O . VAL A 1 66 ? -22.608 16.315 4.064 1.00 0.00 64 VAL A O 15
ATOM 23544 N N . LEU A 1 67 ? -21.485 17.665 2.618 1.00 0.00 65 LEU A N 15
ATOM 23545 C CA . LEU A 1 67 ? -20.601 18.310 3.600 1.00 0.00 65 LEU A CA 15
ATOM 23546 C C . LEU A 1 67 ? -20.641 19.819 3.340 1.00 0.00 65 LEU A C 15
ATOM 23547 O O . LEU A 1 67 ? -20.940 20.245 2.217 1.00 0.00 65 LEU A O 15
ATOM 23563 N N . THR A 1 68 ? -20.335 20.631 4.359 1.00 0.00 66 THR A N 15
ATOM 23564 C CA . THR A 1 68 ? -20.275 22.090 4.188 1.00 0.00 66 THR A CA 15
ATOM 23565 C C . THR A 1 68 ? -19.004 22.479 3.400 1.00 0.00 66 THR A C 15
ATOM 23566 O O . THR A 1 68 ? -18.077 21.662 3.251 1.00 0.00 66 THR A O 15
ATOM 23577 N N . ALA A 1 69 ? -18.984 23.722 2.881 1.00 0.00 67 ALA A N 15
ATOM 23578 C CA . ALA A 1 69 ? -17.816 24.294 2.180 1.00 0.00 67 ALA A CA 15
ATOM 23579 C C . ALA A 1 69 ? -16.546 24.160 3.045 1.00 0.00 67 ALA A C 15
ATOM 23580 O O . ALA A 1 69 ? -15.495 23.753 2.557 1.00 0.00 67 ALA A O 15
ATOM 23587 N N . ASP A 1 70 ? -16.712 24.491 4.340 1.00 0.00 68 ASP A N 15
ATOM 23588 C CA . ASP A 1 70 ? -15.683 24.320 5.384 1.00 0.00 68 ASP A CA 15
ATOM 23589 C C . ASP A 1 70 ? -15.086 22.898 5.385 1.00 0.00 68 ASP A C 15
ATOM 23590 O O . ASP A 1 70 ? -13.882 22.749 5.253 1.00 0.00 68 ASP A O 15
ATOM 23599 N N . GLN A 1 71 ? -15.959 21.875 5.515 1.00 0.00 69 GLN A N 15
ATOM 23600 C CA . GLN A 1 71 ? -15.524 20.461 5.677 1.00 0.00 69 GLN A CA 15
ATOM 23601 C C . GLN A 1 71 ? -14.772 19.974 4.431 1.00 0.00 69 GLN A C 15
ATOM 23602 O O . GLN A 1 71 ? -13.666 19.453 4.528 1.00 0.00 69 GLN A O 15
ATOM 23616 N N . LYS A 1 72 ? -15.376 20.225 3.267 1.00 0.00 70 LYS A N 15
ATOM 23617 C CA . LYS A 1 72 ? -14.809 19.905 1.935 1.00 0.00 70 LYS A CA 15
ATOM 23618 C C . LYS A 1 72 ? -13.475 20.632 1.666 1.00 0.00 70 LYS A C 15
ATOM 23619 O O . LYS A 1 72 ? -12.651 20.132 0.900 1.00 0.00 70 LYS A O 15
ATOM 23638 N N . ALA A 1 73 ? -13.274 21.794 2.319 1.00 0.00 71 ALA A N 15
ATOM 23639 C CA . ALA A 1 73 ? -12.074 22.640 2.119 1.00 0.00 71 ALA A CA 15
ATOM 23640 C C . ALA A 1 73 ? -10.933 22.129 3.021 1.00 0.00 71 ALA A C 15
ATOM 23641 O O . ALA A 1 73 ? -9.802 21.985 2.583 1.00 0.00 71 ALA A O 15
ATOM 23648 N N . THR A 1 74 ? -11.289 21.903 4.296 1.00 0.00 72 THR A N 15
ATOM 23649 C CA . THR A 1 74 ? -10.437 21.242 5.315 1.00 0.00 72 THR A CA 15
ATOM 23650 C C . THR A 1 74 ? -9.855 19.906 4.770 1.00 0.00 72 THR A C 15
ATOM 23651 O O . THR A 1 74 ? -8.654 19.626 4.908 1.00 0.00 72 THR A O 15
ATOM 23662 N N . TRP A 1 75 ? -10.730 19.136 4.105 1.00 0.00 73 TRP A N 15
ATOM 23663 C CA . TRP A 1 75 ? -10.363 17.883 3.417 1.00 0.00 73 TRP A CA 15
ATOM 23664 C C . TRP A 1 75 ? -9.516 18.145 2.157 1.00 0.00 73 TRP A C 15
ATOM 23665 O O . TRP A 1 75 ? -8.620 17.358 1.831 1.00 0.00 73 TRP A O 15
ATOM 23686 N N . ALA A 1 76 ? -9.831 19.239 1.438 1.00 0.00 74 ALA A N 15
ATOM 23687 C CA . ALA A 1 76 ? -9.106 19.640 0.214 1.00 0.00 74 ALA A CA 15
ATOM 23688 C C . ALA A 1 76 ? -7.688 20.129 0.541 1.00 0.00 74 ALA A C 15
ATOM 23689 O O . ALA A 1 76 ? -6.792 20.025 -0.292 1.00 0.00 74 ALA A O 15
ATOM 23696 N N . LYS A 1 77 ? -7.498 20.654 1.765 1.00 0.00 75 LYS A N 15
ATOM 23697 C CA . LYS A 1 77 ? -6.195 21.154 2.238 1.00 0.00 75 LYS A CA 15
ATOM 23698 C C . LYS A 1 77 ? -5.360 19.990 2.767 1.00 0.00 75 LYS A C 15
ATOM 23699 O O . LYS A 1 77 ? -4.143 20.049 2.724 1.00 0.00 75 LYS A O 15
ATOM 23718 N N . TYR A 1 78 ? -6.041 18.946 3.281 1.00 0.00 76 TYR A N 15
ATOM 23719 C CA . TYR A 1 78 ? -5.409 17.659 3.632 1.00 0.00 76 TYR A CA 15
ATOM 23720 C C . TYR A 1 78 ? -4.767 17.024 2.375 1.00 0.00 76 TYR A C 15
ATOM 23721 O O . TYR A 1 78 ? -3.560 16.721 2.357 1.00 0.00 76 TYR A O 15
ATOM 23739 N N . ARG A 1 79 ? -5.607 16.844 1.332 1.00 0.00 77 ARG A N 15
ATOM 23740 C CA . ARG A 1 79 ? -5.218 16.163 0.085 1.00 0.00 77 ARG A CA 15
ATOM 23741 C C . ARG A 1 79 ? -4.119 16.970 -0.629 1.00 0.00 77 ARG A C 15
ATOM 23742 O O . ARG A 1 79 ? -3.074 16.421 -0.983 1.00 0.00 77 ARG A O 15
ATOM 23763 N N . GLN A 1 80 ? -4.360 18.284 -0.788 1.00 0.00 78 GLN A N 15
ATOM 23764 C CA . GLN A 1 80 ? -3.410 19.208 -1.446 1.00 0.00 78 GLN A CA 15
ATOM 23765 C C . GLN A 1 80 ? -2.073 19.347 -0.682 1.00 0.00 78 GLN A C 15
ATOM 23766 O O . GLN A 1 80 ? -1.038 19.498 -1.317 1.00 0.00 78 GLN A O 15
ATOM 23780 N N . ALA A 1 81 ? -2.103 19.291 0.667 1.00 0.00 79 ALA A N 15
ATOM 23781 C CA . ALA A 1 81 ? -0.868 19.391 1.498 1.00 0.00 79 ALA A CA 15
ATOM 23782 C C . ALA A 1 81 ? 0.075 18.218 1.208 1.00 0.00 79 ALA A C 15
ATOM 23783 O O . ALA A 1 81 ? 1.298 18.384 1.130 1.00 0.00 79 ALA A O 15
ATOM 23790 N N . LEU A 1 82 ? -0.522 17.037 1.058 1.00 0.00 80 LEU A N 15
ATOM 23791 C CA . LEU A 1 82 ? 0.194 15.798 0.742 1.00 0.00 80 LEU A CA 15
ATOM 23792 C C . LEU A 1 82 ? 0.770 15.869 -0.693 1.00 0.00 80 LEU A C 15
ATOM 23793 O O . LEU A 1 82 ? 1.909 15.463 -0.936 1.00 0.00 80 LEU A O 15
ATOM 23809 N N . ARG A 1 83 ? -0.033 16.395 -1.633 1.00 0.00 81 ARG A N 15
ATOM 23810 C CA . ARG A 1 83 ? 0.370 16.560 -3.055 1.00 0.00 81 ARG A CA 15
ATOM 23811 C C . ARG A 1 83 ? 1.414 17.696 -3.216 1.00 0.00 81 ARG A C 15
ATOM 23812 O O . ARG A 1 83 ? 2.159 17.738 -4.200 1.00 0.00 81 ARG A O 15
ATOM 23833 N N . ASP A 1 84 ? 1.422 18.624 -2.239 1.00 0.00 82 ASP A N 15
ATOM 23834 C CA . ASP A 1 84 ? 2.381 19.752 -2.165 1.00 0.00 82 ASP A CA 15
ATOM 23835 C C . ASP A 1 84 ? 3.811 19.239 -1.854 1.00 0.00 82 ASP A C 15
ATOM 23836 O O . ASP A 1 84 ? 4.800 19.900 -2.198 1.00 0.00 82 ASP A O 15
ATOM 23845 N N . LEU A 1 85 ? 3.894 18.060 -1.187 1.00 0.00 83 LEU A N 15
ATOM 23846 C CA . LEU A 1 85 ? 5.175 17.389 -0.869 1.00 0.00 83 LEU A CA 15
ATOM 23847 C C . LEU A 1 85 ? 5.904 16.981 -2.169 1.00 0.00 83 LEU A C 15
ATOM 23848 O O . LEU A 1 85 ? 5.265 16.417 -3.073 1.00 0.00 83 LEU A O 15
ATOM 23864 N N . PRO A 1 86 ? 7.245 17.273 -2.291 1.00 0.00 84 PRO A N 15
ATOM 23865 C CA . PRO A 1 86 ? 8.042 16.940 -3.507 1.00 0.00 84 PRO A CA 15
ATOM 23866 C C . PRO A 1 86 ? 8.152 15.414 -3.751 1.00 0.00 84 PRO A C 15
ATOM 23867 O O . PRO A 1 86 ? 8.005 14.607 -2.821 1.00 0.00 84 PRO A O 15
ATOM 23878 N N . GLU A 1 87 ? 8.432 15.039 -5.007 1.00 0.00 85 GLU A N 15
ATOM 23879 C CA . GLU A 1 87 ? 8.399 13.635 -5.474 1.00 0.00 85 GLU A CA 15
ATOM 23880 C C . GLU A 1 87 ? 9.826 13.074 -5.629 1.00 0.00 85 GLU A C 15
ATOM 23881 O O . GLU A 1 87 ? 10.804 13.811 -5.486 1.00 0.00 85 GLU A O 15
ATOM 23893 N N . THR A 1 88 ? 9.909 11.750 -5.893 1.00 0.00 86 THR A N 15
ATOM 23894 C CA . THR A 1 88 ? 11.155 11.014 -6.268 1.00 0.00 86 THR A CA 15
ATOM 23895 C C . THR A 1 88 ? 12.334 11.169 -5.259 1.00 0.00 86 THR A C 15
ATOM 23896 O O . THR A 1 88 ? 13.454 10.723 -5.543 1.00 0.00 86 THR A O 15
ATOM 23907 N N . VAL A 1 89 ? 12.068 11.763 -4.077 1.00 0.00 87 VAL A N 15
ATOM 23908 C CA . VAL A 1 89 ? 13.103 12.123 -3.088 1.00 0.00 87 VAL A CA 15
ATOM 23909 C C . VAL A 1 89 ? 13.301 10.964 -2.086 1.00 0.00 87 VAL A C 15
ATOM 23910 O O . VAL A 1 89 ? 12.340 10.456 -1.498 1.00 0.00 87 VAL A O 15
ATOM 23923 N N . THR A 1 90 ? 14.561 10.516 -1.958 1.00 0.00 88 THR A N 15
ATOM 23924 C CA . THR A 1 90 ? 14.933 9.375 -1.117 1.00 0.00 88 THR A CA 15
ATOM 23925 C C . THR A 1 90 ? 15.228 9.847 0.323 1.00 0.00 88 THR A C 15
ATOM 23926 O O . THR A 1 90 ? 16.380 10.144 0.677 1.00 0.00 88 THR A O 15
ATOM 23937 N N . ASP A 1 91 ? 14.158 9.966 1.131 1.00 0.00 89 ASP A N 15
ATOM 23938 C CA . ASP A 1 91 ? 14.236 10.429 2.533 1.00 0.00 89 ASP A CA 15
ATOM 23939 C C . ASP A 1 91 ? 14.960 9.375 3.414 1.00 0.00 89 ASP A C 15
ATOM 23940 O O . ASP A 1 91 ? 15.816 9.732 4.239 1.00 0.00 89 ASP A O 15
ATOM 23949 N N . LEU A 1 92 ? 14.599 8.076 3.197 1.00 0.00 90 LEU A N 15
ATOM 23950 C CA . LEU A 1 92 ? 15.192 6.890 3.874 1.00 0.00 90 LEU A CA 15
ATOM 23951 C C . LEU A 1 92 ? 15.123 7.051 5.420 1.00 0.00 90 LEU A C 15
ATOM 23952 O O . LEU A 1 92 ? 16.034 6.653 6.150 1.00 0.00 90 LEU A O 15
ATOM 23968 N N . SER A 1 93 ? 14.016 7.653 5.898 1.00 0.00 91 SER A N 15
ATOM 23969 C CA . SER A 1 93 ? 13.804 7.954 7.320 1.00 0.00 91 SER A CA 15
ATOM 23970 C C . SER A 1 93 ? 12.346 7.648 7.684 1.00 0.00 91 SER A C 15
ATOM 23971 O O . SER A 1 93 ? 12.075 6.742 8.480 1.00 0.00 91 SER A O 15
ATOM 23979 N N . GLN A 1 94 ? 11.415 8.397 7.052 1.00 0.00 92 GLN A N 15
ATOM 23980 C CA . GLN A 1 94 ? 9.973 8.228 7.236 1.00 0.00 92 GLN A CA 15
ATOM 23981 C C . GLN A 1 94 ? 9.209 9.111 6.232 1.00 0.00 92 GLN A C 15
ATOM 23982 O O . GLN A 1 94 ? 9.281 10.351 6.293 1.00 0.00 92 GLN A O 15
ATOM 23996 N N . ILE A 1 95 ? 8.544 8.456 5.265 1.00 0.00 93 ILE A N 15
ATOM 23997 C CA . ILE A 1 95 ? 7.516 9.088 4.413 1.00 0.00 93 ILE A CA 15
ATOM 23998 C C . ILE A 1 95 ? 6.312 9.517 5.284 1.00 0.00 93 ILE A C 15
ATOM 23999 O O . ILE A 1 95 ? 5.338 8.771 5.462 1.00 0.00 93 ILE A O 15
ATOM 24015 N N . VAL A 1 96 ? 6.385 10.733 5.844 1.00 0.00 94 VAL A N 15
ATOM 24016 C CA . VAL A 1 96 ? 5.381 11.248 6.778 1.00 0.00 94 VAL A CA 15
ATOM 24017 C C . VAL A 1 96 ? 4.589 12.365 6.070 1.00 0.00 94 VAL A C 15
ATOM 24018 O O . VAL A 1 96 ? 5.165 13.254 5.431 1.00 0.00 94 VAL A O 15
ATOM 24031 N N . TRP A 1 97 ? 3.269 12.274 6.161 1.00 0.00 95 TRP A N 15
ATOM 24032 C CA . TRP A 1 97 ? 2.331 13.178 5.472 1.00 0.00 95 TRP A CA 15
ATOM 24033 C C . TRP A 1 97 ? 1.184 13.547 6.433 1.00 0.00 95 TRP A C 15
ATOM 24034 O O . TRP A 1 97 ? 1.032 12.883 7.472 1.00 0.00 95 TRP A O 15
ATOM 24055 N N . PRO A 1 98 ? 0.372 14.627 6.133 1.00 0.00 96 PRO A N 15
ATOM 24056 C CA . PRO A 1 98 ? -0.811 14.993 6.958 1.00 0.00 96 PRO A CA 15
ATOM 24057 C C . PRO A 1 98 ? -1.788 13.814 7.110 1.00 0.00 96 PRO A C 15
ATOM 24058 O O . PRO A 1 98 ? -1.980 13.042 6.166 1.00 0.00 96 PRO A O 15
ATOM 24069 N N . GLN A 1 99 ? -2.349 13.674 8.312 1.00 0.00 97 GLN A N 15
ATOM 24070 C CA . GLN A 1 99 ? -3.386 12.673 8.615 1.00 0.00 97 GLN A CA 15
ATOM 24071 C C . GLN A 1 99 ? -4.761 13.339 8.439 1.00 0.00 97 GLN A C 15
ATOM 24072 O O . GLN A 1 99 ? -4.873 14.566 8.577 1.00 0.00 97 GLN A O 15
ATOM 24086 N N . LEU A 1 100 ? -5.776 12.539 8.072 1.00 0.00 98 LEU A N 15
ATOM 24087 C CA . LEU A 1 100 ? -7.141 13.043 7.790 1.00 0.00 98 LEU A CA 15
ATOM 24088 C C . LEU A 1 100 ? -7.735 13.855 8.984 1.00 0.00 98 LEU A C 15
ATOM 24089 O O . LEU A 1 100 ? -7.483 13.514 10.140 1.00 0.00 98 LEU A O 15
ATOM 24105 N N . PRO A 1 101 ? -8.482 14.972 8.705 1.00 0.00 99 PRO A N 15
ATOM 24106 C CA . PRO A 1 101 ? -9.054 15.853 9.765 1.00 0.00 99 PRO A CA 15
ATOM 24107 C C . PRO A 1 101 ? -10.113 15.142 10.649 1.00 0.00 99 PRO A C 15
ATOM 24108 O O . PRO A 1 101 ? -10.197 15.396 11.852 1.00 0.00 99 PRO A O 15
ATOM 24119 N N . VAL A 1 102 ? -10.911 14.256 10.036 1.00 0.00 100 VAL A N 15
ATOM 24120 C CA . VAL A 1 102 ? -11.998 13.530 10.727 1.00 0.00 100 VAL A CA 15
ATOM 24121 C C . VAL A 1 102 ? -11.455 12.178 11.264 1.00 0.00 100 VAL A C 15
ATOM 24122 O O . VAL A 1 102 ? -11.307 11.223 10.473 1.00 0.00 100 VAL A O 15
ATOM 24136 N N . MET A 1 3 ? 7.025 -3.639 7.132 1.00 0.00 1 MET A N 16
ATOM 24137 C CA . MET A 1 3 ? 7.367 -3.740 5.693 1.00 0.00 1 MET A CA 16
ATOM 24138 C C . MET A 1 3 ? 7.803 -5.175 5.365 1.00 0.00 1 MET A C 16
ATOM 24139 O O . MET A 1 3 ? 8.699 -5.728 6.016 1.00 0.00 1 MET A O 16
ATOM 24153 N N . LEU A 1 4 ? 7.120 -5.764 4.375 1.00 0.00 2 LEU A N 16
ATOM 24154 C CA . LEU A 1 4 ? 7.457 -7.060 3.775 1.00 0.00 2 LEU A CA 16
ATOM 24155 C C . LEU A 1 4 ? 7.718 -6.835 2.294 1.00 0.00 2 LEU A C 16
ATOM 24156 O O . LEU A 1 4 ? 7.208 -5.859 1.711 1.00 0.00 2 LEU A O 16
ATOM 24172 N N . LEU A 1 5 ? 8.529 -7.702 1.686 1.00 0.00 3 LEU A N 16
ATOM 24173 C CA . LEU A 1 5 ? 8.859 -7.641 0.264 1.00 0.00 3 LEU A CA 16
ATOM 24174 C C . LEU A 1 5 ? 7.623 -8.009 -0.567 1.00 0.00 3 LEU A C 16
ATOM 24175 O O . LEU A 1 5 ? 7.038 -9.070 -0.374 1.00 0.00 3 LEU A O 16
ATOM 24191 N N . HIS A 1 6 ? 7.236 -7.121 -1.492 1.00 0.00 4 HIS A N 16
ATOM 24192 C CA . HIS A 1 6 ? 6.046 -7.318 -2.351 1.00 0.00 4 HIS A CA 16
ATOM 24193 C C . HIS A 1 6 ? 6.438 -8.261 -3.514 1.00 0.00 4 HIS A C 16
ATOM 24194 O O . HIS A 1 6 ? 5.582 -8.864 -4.168 1.00 0.00 4 HIS A O 16
ATOM 24209 N N . SER A 1 7 ? 7.760 -8.359 -3.730 1.00 0.00 5 SER A N 16
ATOM 24210 C CA . SER A 1 7 ? 8.401 -9.318 -4.618 1.00 0.00 5 SER A CA 16
ATOM 24211 C C . SER A 1 7 ? 9.848 -9.511 -4.129 1.00 0.00 5 SER A C 16
ATOM 24212 O O . SER A 1 7 ? 10.502 -8.532 -3.738 1.00 0.00 5 SER A O 16
ATOM 24220 N N . VAL A 1 8 ? 10.323 -10.769 -4.125 1.00 0.00 6 VAL A N 16
ATOM 24221 C CA . VAL A 1 8 ? 11.696 -11.125 -3.721 1.00 0.00 6 VAL A CA 16
ATOM 24222 C C . VAL A 1 8 ? 12.289 -12.127 -4.718 1.00 0.00 6 VAL A C 16
ATOM 24223 O O . VAL A 1 8 ? 11.767 -13.232 -4.887 1.00 0.00 6 VAL A O 16
ATOM 24236 N N . GLU A 1 9 ? 13.369 -11.724 -5.394 1.00 0.00 7 GLU A N 16
ATOM 24237 C CA . GLU A 1 9 ? 14.114 -12.617 -6.275 1.00 0.00 7 GLU A CA 16
ATOM 24238 C C . GLU A 1 9 ? 14.993 -13.521 -5.379 1.00 0.00 7 GLU A C 16
ATOM 24239 O O . GLU A 1 9 ? 16.004 -13.073 -4.831 1.00 0.00 7 GLU A O 16
ATOM 24251 N N . THR A 1 10 ? 14.536 -14.766 -5.166 1.00 0.00 8 THR A N 16
ATOM 24252 C CA . THR A 1 10 ? 15.245 -15.762 -4.335 1.00 0.00 8 THR A CA 16
ATOM 24253 C C . THR A 1 10 ? 16.078 -16.690 -5.259 1.00 0.00 8 THR A C 16
ATOM 24254 O O . THR A 1 10 ? 15.767 -16.774 -6.451 1.00 0.00 8 THR A O 16
ATOM 24265 N N . PRO A 1 11 ? 17.153 -17.405 -4.745 1.00 0.00 9 PRO A N 16
ATOM 24266 C CA . PRO A 1 11 ? 18.022 -18.308 -5.572 1.00 0.00 9 PRO A CA 16
ATOM 24267 C C . PRO A 1 11 ? 17.260 -19.431 -6.327 1.00 0.00 9 PRO A C 16
ATOM 24268 O O . PRO A 1 11 ? 17.829 -20.087 -7.207 1.00 0.00 9 PRO A O 16
ATOM 24279 N N . ARG A 1 12 ? 15.975 -19.627 -5.991 1.00 0.00 10 ARG A N 16
ATOM 24280 C CA . ARG A 1 12 ? 15.097 -20.594 -6.689 1.00 0.00 10 ARG A CA 16
ATOM 24281 C C . ARG A 1 12 ? 14.222 -19.868 -7.728 1.00 0.00 10 ARG A C 16
ATOM 24282 O O . ARG A 1 12 ? 13.912 -20.437 -8.784 1.00 0.00 10 ARG A O 16
ATOM 24303 N N . GLY A 1 13 ? 13.811 -18.626 -7.412 1.00 0.00 11 GLY A N 16
ATOM 24304 C CA . GLY A 1 13 ? 13.105 -17.759 -8.359 1.00 0.00 11 GLY A CA 16
ATOM 24305 C C . GLY A 1 13 ? 12.409 -16.603 -7.653 1.00 0.00 11 GLY A C 16
ATOM 24306 O O . GLY A 1 13 ? 12.400 -16.532 -6.426 1.00 0.00 11 GLY A O 16
ATOM 24310 N N . GLU A 1 14 ? 11.824 -15.688 -8.431 1.00 0.00 12 GLU A N 16
ATOM 24311 C CA . GLU A 1 14 ? 11.096 -14.523 -7.888 1.00 0.00 12 GLU A CA 16
ATOM 24312 C C . GLU A 1 14 ? 9.768 -14.986 -7.244 1.00 0.00 12 GLU A C 16
ATOM 24313 O O . GLU A 1 14 ? 8.997 -15.707 -7.885 1.00 0.00 12 GLU A O 16
ATOM 24325 N N . ILE A 1 15 ? 9.501 -14.573 -5.983 1.00 0.00 13 ILE A N 16
ATOM 24326 C CA . ILE A 1 15 ? 8.337 -15.009 -5.184 1.00 0.00 13 ILE A CA 16
ATOM 24327 C C . ILE A 1 15 ? 7.646 -13.727 -4.658 1.00 0.00 13 ILE A C 16
ATOM 24328 O O . ILE A 1 15 ? 8.318 -12.872 -4.083 1.00 0.00 13 ILE A O 16
ATOM 24344 N N . LEU A 1 16 ? 6.328 -13.592 -4.861 1.00 0.00 14 LEU A N 16
ATOM 24345 C CA . LEU A 1 16 ? 5.576 -12.378 -4.469 1.00 0.00 14 LEU A CA 16
ATOM 24346 C C . LEU A 1 16 ? 5.111 -12.444 -3.002 1.00 0.00 14 LEU A C 16
ATOM 24347 O O . LEU A 1 16 ? 4.892 -13.539 -2.473 1.00 0.00 14 LEU A O 16
ATOM 24363 N N . ASN A 1 17 ? 4.945 -11.240 -2.392 1.00 0.00 15 ASN A N 16
ATOM 24364 C CA . ASN A 1 17 ? 4.413 -11.008 -1.018 1.00 0.00 15 ASN A CA 16
ATOM 24365 C C . ASN A 1 17 ? 4.988 -11.978 0.044 1.00 0.00 15 ASN A C 16
ATOM 24366 O O . ASN A 1 17 ? 4.334 -12.934 0.472 1.00 0.00 15 ASN A O 16
ATOM 24377 N N . VAL A 1 18 ? 6.261 -11.738 0.422 1.00 0.00 16 VAL A N 16
ATOM 24378 C CA . VAL A 1 18 ? 7.002 -12.582 1.385 1.00 0.00 16 VAL A CA 16
ATOM 24379 C C . VAL A 1 18 ? 7.666 -11.697 2.462 1.00 0.00 16 VAL A C 16
ATOM 24380 O O . VAL A 1 18 ? 8.139 -10.593 2.166 1.00 0.00 16 VAL A O 16
ATOM 24393 N N . SER A 1 19 ? 7.696 -12.199 3.702 1.00 0.00 17 SER A N 16
ATOM 24394 C CA . SER A 1 19 ? 8.426 -11.565 4.811 1.00 0.00 17 SER A CA 16
ATOM 24395 C C . SER A 1 19 ? 9.934 -11.851 4.681 1.00 0.00 17 SER A C 16
ATOM 24396 O O . SER A 1 19 ? 10.317 -12.876 4.129 1.00 0.00 17 SER A O 16
ATOM 24404 N N . GLU A 1 20 ? 10.768 -10.934 5.188 1.00 0.00 18 GLU A N 16
ATOM 24405 C CA . GLU A 1 20 ? 12.245 -11.042 5.125 1.00 0.00 18 GLU A CA 16
ATOM 24406 C C . GLU A 1 20 ? 12.775 -12.330 5.796 1.00 0.00 18 GLU A C 16
ATOM 24407 O O . GLU A 1 20 ? 13.712 -12.951 5.291 1.00 0.00 18 GLU A O 16
ATOM 24419 N N . GLN A 1 21 ? 12.153 -12.725 6.925 1.00 0.00 19 GLN A N 16
ATOM 24420 C CA . GLN A 1 21 ? 12.522 -13.967 7.633 1.00 0.00 19 GLN A CA 16
ATOM 24421 C C . GLN A 1 21 ? 12.113 -15.196 6.806 1.00 0.00 19 GLN A C 16
ATOM 24422 O O . GLN A 1 21 ? 12.933 -16.076 6.593 1.00 0.00 19 GLN A O 16
ATOM 24436 N N . GLU A 1 22 ? 10.845 -15.220 6.337 1.00 0.00 20 GLU A N 16
ATOM 24437 C CA . GLU A 1 22 ? 10.282 -16.349 5.550 1.00 0.00 20 GLU A CA 16
ATOM 24438 C C . GLU A 1 22 ? 11.094 -16.592 4.261 1.00 0.00 20 GLU A C 16
ATOM 24439 O O . GLU A 1 22 ? 11.441 -17.729 3.936 1.00 0.00 20 GLU A O 16
ATOM 24451 N N . ALA A 1 23 ? 11.321 -15.506 3.512 1.00 0.00 21 ALA A N 16
ATOM 24452 C CA . ALA A 1 23 ? 12.205 -15.490 2.334 1.00 0.00 21 ALA A CA 16
ATOM 24453 C C . ALA A 1 23 ? 13.575 -16.147 2.613 1.00 0.00 21 ALA A C 16
ATOM 24454 O O . ALA A 1 23 ? 13.948 -17.078 1.910 1.00 0.00 21 ALA A O 16
ATOM 24461 N N . ARG A 1 24 ? 14.283 -15.695 3.661 1.00 0.00 22 ARG A N 16
ATOM 24462 C CA . ARG A 1 24 ? 15.620 -16.236 4.015 1.00 0.00 22 ARG A CA 16
ATOM 24463 C C . ARG A 1 24 ? 15.542 -17.695 4.510 1.00 0.00 22 ARG A C 16
ATOM 24464 O O . ARG A 1 24 ? 16.430 -18.504 4.214 1.00 0.00 22 ARG A O 16
ATOM 24485 N N . ASP A 1 25 ? 14.469 -18.018 5.254 1.00 0.00 23 ASP A N 16
ATOM 24486 C CA . ASP A 1 25 ? 14.318 -19.308 5.959 1.00 0.00 23 ASP A CA 16
ATOM 24487 C C . ASP A 1 25 ? 13.875 -20.422 4.994 1.00 0.00 23 ASP A C 16
ATOM 24488 O O . ASP A 1 25 ? 14.609 -21.391 4.757 1.00 0.00 23 ASP A O 16
ATOM 24497 N N . VAL A 1 26 ? 12.668 -20.258 4.434 1.00 0.00 24 VAL A N 16
ATOM 24498 C CA . VAL A 1 26 ? 12.033 -21.238 3.537 1.00 0.00 24 VAL A CA 16
ATOM 24499 C C . VAL A 1 26 ? 12.621 -21.138 2.119 1.00 0.00 24 VAL A C 16
ATOM 24500 O O . VAL A 1 26 ? 13.273 -22.071 1.634 1.00 0.00 24 VAL A O 16
ATOM 24513 N N . PHE A 1 27 ? 12.425 -19.963 1.494 1.00 0.00 25 PHE A N 16
ATOM 24514 C CA . PHE A 1 27 ? 12.747 -19.729 0.067 1.00 0.00 25 PHE A CA 16
ATOM 24515 C C . PHE A 1 27 ? 14.256 -19.549 -0.170 1.00 0.00 25 PHE A C 16
ATOM 24516 O O . PHE A 1 27 ? 14.697 -19.503 -1.318 1.00 0.00 25 PHE A O 16
ATOM 24533 N N . GLY A 1 28 ? 15.023 -19.421 0.928 1.00 0.00 26 GLY A N 16
ATOM 24534 C CA . GLY A 1 28 ? 16.486 -19.390 0.874 1.00 0.00 26 GLY A CA 16
ATOM 24535 C C . GLY A 1 28 ? 17.070 -18.119 0.274 1.00 0.00 26 GLY A C 16
ATOM 24536 O O . GLY A 1 28 ? 18.237 -18.113 -0.134 1.00 0.00 26 GLY A O 16
ATOM 24540 N N . ALA A 1 29 ? 16.252 -17.046 0.219 1.00 0.00 27 ALA A N 16
ATOM 24541 C CA . ALA A 1 29 ? 16.684 -15.723 -0.251 1.00 0.00 27 ALA A CA 16
ATOM 24542 C C . ALA A 1 29 ? 17.880 -15.232 0.558 1.00 0.00 27 ALA A C 16
ATOM 24543 O O . ALA A 1 29 ? 17.796 -15.132 1.784 1.00 0.00 27 ALA A O 16
ATOM 24550 N N . SER A 1 30 ? 18.995 -14.962 -0.134 1.00 0.00 28 SER A N 16
ATOM 24551 C CA . SER A 1 30 ? 20.210 -14.435 0.495 1.00 0.00 28 SER A CA 16
ATOM 24552 C C . SER A 1 30 ? 19.931 -13.064 1.133 1.00 0.00 28 SER A C 16
ATOM 24553 O O . SER A 1 30 ? 18.944 -12.413 0.797 1.00 0.00 28 SER A O 16
ATOM 24561 N N . GLU A 1 31 ? 20.837 -12.604 2.001 1.00 0.00 29 GLU A N 16
ATOM 24562 C CA . GLU A 1 31 ? 20.672 -11.318 2.702 1.00 0.00 29 GLU A CA 16
ATOM 24563 C C . GLU A 1 31 ? 20.943 -10.166 1.716 1.00 0.00 29 GLU A C 16
ATOM 24564 O O . GLU A 1 31 ? 20.455 -9.054 1.897 1.00 0.00 29 GLU A O 16
ATOM 24576 N N . GLN A 1 32 ? 21.715 -10.477 0.662 1.00 0.00 30 GLN A N 16
ATOM 24577 C CA . GLN A 1 32 ? 21.920 -9.589 -0.492 1.00 0.00 30 GLN A CA 16
ATOM 24578 C C . GLN A 1 32 ? 20.659 -9.532 -1.383 1.00 0.00 30 GLN A C 16
ATOM 24579 O O . GLN A 1 32 ? 20.346 -8.480 -1.947 1.00 0.00 30 GLN A O 16
ATOM 24593 N N . ALA A 1 33 ? 19.952 -10.682 -1.518 1.00 0.00 31 ALA A N 16
ATOM 24594 C CA . ALA A 1 33 ? 18.690 -10.756 -2.283 1.00 0.00 31 ALA A CA 16
ATOM 24595 C C . ALA A 1 33 ? 17.605 -9.938 -1.581 1.00 0.00 31 ALA A C 16
ATOM 24596 O O . ALA A 1 33 ? 16.922 -9.146 -2.226 1.00 0.00 31 ALA A O 16
ATOM 24603 N N . ILE A 1 34 ? 17.419 -10.180 -0.262 1.00 0.00 32 ILE A N 16
ATOM 24604 C CA . ILE A 1 34 ? 16.584 -9.326 0.605 1.00 0.00 32 ILE A CA 16
ATOM 24605 C C . ILE A 1 34 ? 16.923 -7.842 0.454 1.00 0.00 32 ILE A C 16
ATOM 24606 O O . ILE A 1 34 ? 16.038 -7.076 0.195 1.00 0.00 32 ILE A O 16
ATOM 24622 N N . ALA A 1 35 ? 18.202 -7.460 0.668 1.00 0.00 33 ALA A N 16
ATOM 24623 C CA . ALA A 1 35 ? 18.681 -6.062 0.488 1.00 0.00 33 ALA A CA 16
ATOM 24624 C C . ALA A 1 35 ? 18.160 -5.418 -0.827 1.00 0.00 33 ALA A C 16
ATOM 24625 O O . ALA A 1 35 ? 17.566 -4.336 -0.798 1.00 0.00 33 ALA A O 16
ATOM 24632 N N . ASP A 1 36 ? 18.399 -6.097 -1.964 1.00 0.00 34 ASP A N 16
ATOM 24633 C CA . ASP A 1 36 ? 17.884 -5.685 -3.292 1.00 0.00 34 ASP A CA 16
ATOM 24634 C C . ASP A 1 36 ? 16.343 -5.540 -3.324 1.00 0.00 34 ASP A C 16
ATOM 24635 O O . ASP A 1 36 ? 15.821 -4.481 -3.659 1.00 0.00 34 ASP A O 16
ATOM 24644 N N . ALA A 1 37 ? 15.651 -6.627 -2.978 1.00 0.00 35 ALA A N 16
ATOM 24645 C CA . ALA A 1 37 ? 14.174 -6.729 -3.039 1.00 0.00 35 ALA A CA 16
ATOM 24646 C C . ALA A 1 37 ? 13.451 -5.847 -1.998 1.00 0.00 35 ALA A C 16
ATOM 24647 O O . ALA A 1 37 ? 12.286 -5.489 -2.183 1.00 0.00 35 ALA A O 16
ATOM 24654 N N . ARG A 1 38 ? 14.157 -5.518 -0.916 1.00 0.00 36 ARG A N 16
ATOM 24655 C CA . ARG A 1 38 ? 13.667 -4.622 0.145 1.00 0.00 36 ARG A CA 16
ATOM 24656 C C . ARG A 1 38 ? 13.716 -3.198 -0.381 1.00 0.00 36 ARG A C 16
ATOM 24657 O O . ARG A 1 38 ? 12.742 -2.459 -0.278 1.00 0.00 36 ARG A O 16
ATOM 24678 N N . LYS A 1 39 ? 14.867 -2.850 -0.983 1.00 0.00 37 LYS A N 16
ATOM 24679 C CA . LYS A 1 39 ? 15.055 -1.604 -1.735 1.00 0.00 37 LYS A CA 16
ATOM 24680 C C . LYS A 1 39 ? 14.032 -1.513 -2.871 1.00 0.00 37 LYS A C 16
ATOM 24681 O O . LYS A 1 39 ? 13.486 -0.462 -3.104 1.00 0.00 37 LYS A O 16
ATOM 24700 N N . ALA A 1 40 ? 13.743 -2.651 -3.522 1.00 0.00 38 ALA A N 16
ATOM 24701 C CA . ALA A 1 40 ? 12.899 -2.688 -4.721 1.00 0.00 38 ALA A CA 16
ATOM 24702 C C . ALA A 1 40 ? 11.447 -2.373 -4.341 1.00 0.00 38 ALA A C 16
ATOM 24703 O O . ALA A 1 40 ? 10.776 -1.581 -5.014 1.00 0.00 38 ALA A O 16
ATOM 24710 N N . THR A 1 41 ? 10.995 -2.977 -3.218 1.00 0.00 39 THR A N 16
ATOM 24711 C CA . THR A 1 41 ? 9.642 -2.775 -2.700 1.00 0.00 39 THR A CA 16
ATOM 24712 C C . THR A 1 41 ? 9.510 -1.350 -2.139 1.00 0.00 39 THR A C 16
ATOM 24713 O O . THR A 1 41 ? 8.568 -0.676 -2.464 1.00 0.00 39 THR A O 16
ATOM 24724 N N . ILE A 1 42 ? 10.502 -0.892 -1.355 1.00 0.00 40 ILE A N 16
ATOM 24725 C CA . ILE A 1 42 ? 10.508 0.468 -0.751 1.00 0.00 40 ILE A CA 16
ATOM 24726 C C . ILE A 1 42 ? 10.492 1.567 -1.841 1.00 0.00 40 ILE A C 16
ATOM 24727 O O . ILE A 1 42 ? 9.576 2.372 -1.890 1.00 0.00 40 ILE A O 16
ATOM 24743 N N . LEU A 1 43 ? 11.502 1.540 -2.712 1.00 0.00 41 LEU A N 16
ATOM 24744 C CA . LEU A 1 43 ? 11.701 2.507 -3.821 1.00 0.00 41 LEU A CA 16
ATOM 24745 C C . LEU A 1 43 ? 10.445 2.625 -4.709 1.00 0.00 41 LEU A C 16
ATOM 24746 O O . LEU A 1 43 ? 10.080 3.723 -5.127 1.00 0.00 41 LEU A O 16
ATOM 24762 N N . GLN A 1 44 ? 9.769 1.489 -4.943 1.00 0.00 42 GLN A N 16
ATOM 24763 C CA . GLN A 1 44 ? 8.557 1.443 -5.778 1.00 0.00 42 GLN A CA 16
ATOM 24764 C C . GLN A 1 44 ? 7.336 1.961 -4.983 1.00 0.00 42 GLN A C 16
ATOM 24765 O O . GLN A 1 44 ? 6.644 2.875 -5.420 1.00 0.00 42 GLN A O 16
ATOM 24779 N N . THR A 1 45 ? 7.149 1.382 -3.783 1.00 0.00 43 THR A N 16
ATOM 24780 C CA . THR A 1 45 ? 6.005 1.655 -2.881 1.00 0.00 43 THR A CA 16
ATOM 24781 C C . THR A 1 45 ? 5.900 3.146 -2.542 1.00 0.00 43 THR A C 16
ATOM 24782 O O . THR A 1 45 ? 4.847 3.712 -2.681 1.00 0.00 43 THR A O 16
ATOM 24793 N N . LEU A 1 46 ? 7.018 3.761 -2.148 1.00 0.00 44 LEU A N 16
ATOM 24794 C CA . LEU A 1 46 ? 7.077 5.172 -1.713 1.00 0.00 44 LEU A CA 16
ATOM 24795 C C . LEU A 1 46 ? 6.815 6.137 -2.890 1.00 0.00 44 LEU A C 16
ATOM 24796 O O . LEU A 1 46 ? 6.189 7.187 -2.703 1.00 0.00 44 LEU A O 16
ATOM 24812 N N . ARG A 1 47 ? 7.274 5.754 -4.105 1.00 0.00 45 ARG A N 16
ATOM 24813 C CA . ARG A 1 47 ? 6.968 6.491 -5.364 1.00 0.00 45 ARG A CA 16
ATOM 24814 C C . ARG A 1 47 ? 5.460 6.455 -5.679 1.00 0.00 45 ARG A C 16
ATOM 24815 O O . ARG A 1 47 ? 4.922 7.380 -6.291 1.00 0.00 45 ARG A O 16
ATOM 24836 N N . ILE A 1 48 ? 4.805 5.368 -5.257 1.00 0.00 46 ILE A N 16
ATOM 24837 C CA . ILE A 1 48 ? 3.379 5.110 -5.526 1.00 0.00 46 ILE A CA 16
ATOM 24838 C C . ILE A 1 48 ? 2.490 5.516 -4.318 1.00 0.00 46 ILE A C 16
ATOM 24839 O O . ILE A 1 48 ? 1.309 5.818 -4.494 1.00 0.00 46 ILE A O 16
ATOM 24855 N N . GLU A 1 49 ? 3.095 5.578 -3.105 1.00 0.00 47 GLU A N 16
ATOM 24856 C CA . GLU A 1 49 ? 2.378 5.802 -1.810 1.00 0.00 47 GLU A CA 16
ATOM 24857 C C . GLU A 1 49 ? 1.632 7.136 -1.799 1.00 0.00 47 GLU A C 16
ATOM 24858 O O . GLU A 1 49 ? 0.556 7.247 -1.211 1.00 0.00 47 GLU A O 16
ATOM 24870 N N . ARG A 1 50 ? 2.245 8.130 -2.433 1.00 0.00 48 ARG A N 16
ATOM 24871 C CA . ARG A 1 50 ? 1.657 9.457 -2.628 1.00 0.00 48 ARG A CA 16
ATOM 24872 C C . ARG A 1 50 ? 0.301 9.365 -3.383 1.00 0.00 48 ARG A C 16
ATOM 24873 O O . ARG A 1 50 ? -0.671 9.989 -2.976 1.00 0.00 48 ARG A O 16
ATOM 24894 N N . ASP A 1 51 ? 0.250 8.521 -4.435 1.00 0.00 49 ASP A N 16
ATOM 24895 C CA . ASP A 1 51 ? -0.966 8.298 -5.255 1.00 0.00 49 ASP A CA 16
ATOM 24896 C C . ASP A 1 51 ? -2.005 7.453 -4.486 1.00 0.00 49 ASP A C 16
ATOM 24897 O O . ASP A 1 51 ? -3.210 7.639 -4.665 1.00 0.00 49 ASP A O 16
ATOM 24906 N N . GLU A 1 52 ? -1.510 6.520 -3.637 1.00 0.00 50 GLU A N 16
ATOM 24907 C CA . GLU A 1 52 ? -2.355 5.639 -2.785 1.00 0.00 50 GLU A CA 16
ATOM 24908 C C . GLU A 1 52 ? -3.278 6.473 -1.880 1.00 0.00 50 GLU A C 16
ATOM 24909 O O . GLU A 1 52 ? -4.492 6.272 -1.843 1.00 0.00 50 GLU A O 16
ATOM 24921 N N . ARG A 1 53 ? -2.664 7.424 -1.161 1.00 0.00 51 ARG A N 16
ATOM 24922 C CA . ARG A 1 53 ? -3.371 8.286 -0.196 1.00 0.00 51 ARG A CA 16
ATOM 24923 C C . ARG A 1 53 ? -4.118 9.448 -0.883 1.00 0.00 51 ARG A C 16
ATOM 24924 O O . ARG A 1 53 ? -5.053 9.998 -0.298 1.00 0.00 51 ARG A O 16
ATOM 24945 N N . LEU A 1 54 ? -3.684 9.841 -2.098 1.00 0.00 52 LEU A N 16
ATOM 24946 C CA . LEU A 1 54 ? -4.411 10.836 -2.928 1.00 0.00 52 LEU A CA 16
ATOM 24947 C C . LEU A 1 54 ? -5.757 10.272 -3.426 1.00 0.00 52 LEU A C 16
ATOM 24948 O O . LEU A 1 54 ? -6.754 11.003 -3.472 1.00 0.00 52 LEU A O 16
ATOM 24964 N N . ARG A 1 55 ? -5.794 8.965 -3.776 1.00 0.00 53 ARG A N 16
ATOM 24965 C CA . ARG A 1 55 ? -7.062 8.289 -4.144 1.00 0.00 53 ARG A CA 16
ATOM 24966 C C . ARG A 1 55 ? -7.856 7.919 -2.871 1.00 0.00 53 ARG A C 16
ATOM 24967 O O . ARG A 1 55 ? -9.084 7.806 -2.903 1.00 0.00 53 ARG A O 16
ATOM 24988 N N . ALA A 1 56 ? -7.139 7.762 -1.735 1.00 0.00 54 ALA A N 16
ATOM 24989 C CA . ALA A 1 56 ? -7.759 7.648 -0.393 1.00 0.00 54 ALA A CA 16
ATOM 24990 C C . ALA A 1 56 ? -8.232 9.029 0.122 1.00 0.00 54 ALA A C 16
ATOM 24991 O O . ALA A 1 56 ? -8.724 9.153 1.248 1.00 0.00 54 ALA A O 16
ATOM 24998 N N . CYS A 1 57 ? -8.042 10.060 -0.714 1.00 0.00 55 CYS A N 16
ATOM 24999 C CA . CYS A 1 57 ? -8.551 11.410 -0.493 1.00 0.00 55 CYS A CA 16
ATOM 25000 C C . CYS A 1 57 ? -9.400 11.849 -1.706 1.00 0.00 55 CYS A C 16
ATOM 25001 O O . CYS A 1 57 ? -9.673 13.033 -1.883 1.00 0.00 55 CYS A O 16
ATOM 25009 N N . ASP A 1 58 ? -9.827 10.876 -2.541 1.00 0.00 56 ASP A N 16
ATOM 25010 C CA . ASP A 1 58 ? -10.589 11.152 -3.785 1.00 0.00 56 ASP A CA 16
ATOM 25011 C C . ASP A 1 58 ? -12.087 10.924 -3.576 1.00 0.00 56 ASP A C 16
ATOM 25012 O O . ASP A 1 58 ? -12.923 11.663 -4.116 1.00 0.00 56 ASP A O 16
ATOM 25021 N N . TRP A 1 59 ? -12.410 9.891 -2.781 1.00 0.00 57 TRP A N 16
ATOM 25022 C CA . TRP A 1 59 ? -13.794 9.606 -2.350 1.00 0.00 57 TRP A CA 16
ATOM 25023 C C . TRP A 1 59 ? -14.377 10.806 -1.570 1.00 0.00 57 TRP A C 16
ATOM 25024 O O . TRP A 1 59 ? -15.581 11.009 -1.555 1.00 0.00 57 TRP A O 16
ATOM 25045 N N . THR A 1 60 ? -13.491 11.601 -0.941 1.00 0.00 58 THR A N 16
ATOM 25046 C CA . THR A 1 60 ? -13.873 12.798 -0.182 1.00 0.00 58 THR A CA 16
ATOM 25047 C C . THR A 1 60 ? -14.118 14.005 -1.104 1.00 0.00 58 THR A C 16
ATOM 25048 O O . THR A 1 60 ? -14.801 14.942 -0.711 1.00 0.00 58 THR A O 16
ATOM 25059 N N . GLN A 1 61 ? -13.517 13.988 -2.313 1.00 0.00 59 GLN A N 16
ATOM 25060 C CA . GLN A 1 61 ? -13.644 15.098 -3.285 1.00 0.00 59 GLN A CA 16
ATOM 25061 C C . GLN A 1 61 ? -14.971 15.017 -4.039 1.00 0.00 59 GLN A C 16
ATOM 25062 O O . GLN A 1 61 ? -15.618 16.044 -4.273 1.00 0.00 59 GLN A O 16
ATOM 25076 N N . VAL A 1 62 ? -15.371 13.789 -4.401 1.00 0.00 60 VAL A N 16
ATOM 25077 C CA . VAL A 1 62 ? -16.616 13.542 -5.142 1.00 0.00 60 VAL A CA 16
ATOM 25078 C C . VAL A 1 62 ? -17.851 13.894 -4.282 1.00 0.00 60 VAL A C 16
ATOM 25079 O O . VAL A 1 62 ? -17.787 13.869 -3.046 1.00 0.00 60 VAL A O 16
ATOM 25092 N N . GLN A 1 63 ? -18.965 14.230 -4.950 1.00 0.00 61 GLN A N 16
ATOM 25093 C CA . GLN A 1 63 ? -20.235 14.593 -4.276 1.00 0.00 61 GLN A CA 16
ATOM 25094 C C . GLN A 1 63 ? -21.075 13.338 -3.934 1.00 0.00 61 GLN A C 16
ATOM 25095 O O . GLN A 1 63 ? -22.114 13.447 -3.276 1.00 0.00 61 GLN A O 16
ATOM 25109 N N . ASP A 1 64 ? -20.602 12.159 -4.393 1.00 0.00 62 ASP A N 16
ATOM 25110 C CA . ASP A 1 64 ? -21.213 10.846 -4.107 1.00 0.00 62 ASP A CA 16
ATOM 25111 C C . ASP A 1 64 ? -21.239 10.563 -2.592 1.00 0.00 62 ASP A C 16
ATOM 25112 O O . ASP A 1 64 ? -22.249 10.089 -2.057 1.00 0.00 62 ASP A O 16
ATOM 25121 N N . VAL A 1 65 ? -20.122 10.876 -1.922 1.00 0.00 63 VAL A N 16
ATOM 25122 C CA . VAL A 1 65 ? -19.971 10.673 -0.472 1.00 0.00 63 VAL A CA 16
ATOM 25123 C C . VAL A 1 65 ? -20.880 11.650 0.315 1.00 0.00 63 VAL A C 16
ATOM 25124 O O . VAL A 1 65 ? -21.269 12.704 -0.203 1.00 0.00 63 VAL A O 16
ATOM 25137 N N . VAL A 1 66 ? -21.233 11.270 1.551 1.00 0.00 64 VAL A N 16
ATOM 25138 C CA . VAL A 1 66 ? -21.963 12.129 2.493 1.00 0.00 64 VAL A CA 16
ATOM 25139 C C . VAL A 1 66 ? -20.960 12.692 3.525 1.00 0.00 64 VAL A C 16
ATOM 25140 O O . VAL A 1 66 ? -20.696 12.075 4.561 1.00 0.00 64 VAL A O 16
ATOM 25153 N N . LEU A 1 67 ? -20.349 13.830 3.169 1.00 0.00 65 LEU A N 16
ATOM 25154 C CA . LEU A 1 67 ? -19.423 14.600 4.032 1.00 0.00 65 LEU A CA 16
ATOM 25155 C C . LEU A 1 67 ? -19.770 16.093 3.893 1.00 0.00 65 LEU A C 16
ATOM 25156 O O . LEU A 1 67 ? -20.378 16.503 2.903 1.00 0.00 65 LEU A O 16
ATOM 25172 N N . THR A 1 68 ? -19.357 16.904 4.874 1.00 0.00 66 THR A N 16
ATOM 25173 C CA . THR A 1 68 ? -19.578 18.364 4.853 1.00 0.00 66 THR A CA 16
ATOM 25174 C C . THR A 1 68 ? -18.415 19.039 4.118 1.00 0.00 66 THR A C 16
ATOM 25175 O O . THR A 1 68 ? -17.333 18.446 4.005 1.00 0.00 66 THR A O 16
ATOM 25186 N N . ALA A 1 69 ? -18.638 20.273 3.626 1.00 0.00 67 ALA A N 16
ATOM 25187 C CA . ALA A 1 69 ? -17.612 21.040 2.885 1.00 0.00 67 ALA A CA 16
ATOM 25188 C C . ALA A 1 69 ? -16.303 21.161 3.700 1.00 0.00 67 ALA A C 16
ATOM 25189 O O . ALA A 1 69 ? -15.216 20.993 3.153 1.00 0.00 67 ALA A O 16
ATOM 25196 N N . ASP A 1 70 ? -16.455 21.427 5.015 1.00 0.00 68 ASP A N 16
ATOM 25197 C CA . ASP A 1 70 ? -15.345 21.438 6.003 1.00 0.00 68 ASP A CA 16
ATOM 25198 C C . ASP A 1 70 ? -14.479 20.156 5.915 1.00 0.00 68 ASP A C 16
ATOM 25199 O O . ASP A 1 70 ? -13.264 20.231 5.713 1.00 0.00 68 ASP A O 16
ATOM 25208 N N . GLN A 1 71 ? -15.152 18.999 6.050 1.00 0.00 69 GLN A N 16
ATOM 25209 C CA . GLN A 1 71 ? -14.510 17.660 6.026 1.00 0.00 69 GLN A CA 16
ATOM 25210 C C . GLN A 1 71 ? -13.747 17.434 4.703 1.00 0.00 69 GLN A C 16
ATOM 25211 O O . GLN A 1 71 ? -12.552 17.132 4.700 1.00 0.00 69 GLN A O 16
ATOM 25225 N N . LYS A 1 72 ? -14.455 17.680 3.596 1.00 0.00 70 LYS A N 16
ATOM 25226 C CA . LYS A 1 72 ? -13.967 17.451 2.211 1.00 0.00 70 LYS A CA 16
ATOM 25227 C C . LYS A 1 72 ? -12.823 18.410 1.844 1.00 0.00 70 LYS A C 16
ATOM 25228 O O . LYS A 1 72 ? -11.979 18.077 1.005 1.00 0.00 70 LYS A O 16
ATOM 25247 N N . ALA A 1 73 ? -12.801 19.589 2.492 1.00 0.00 71 ALA A N 16
ATOM 25248 C CA . ALA A 1 73 ? -11.819 20.663 2.196 1.00 0.00 71 ALA A CA 16
ATOM 25249 C C . ALA A 1 73 ? -10.499 20.386 2.944 1.00 0.00 71 ALA A C 16
ATOM 25250 O O . ALA A 1 73 ? -9.414 20.594 2.406 1.00 0.00 71 ALA A O 16
ATOM 25257 N N . THR A 1 74 ? -10.645 19.983 4.216 1.00 0.00 72 THR A N 16
ATOM 25258 C CA . THR A 1 74 ? -9.539 19.468 5.052 1.00 0.00 72 THR A CA 16
ATOM 25259 C C . THR A 1 74 ? -8.765 18.351 4.307 1.00 0.00 72 THR A C 16
ATOM 25260 O O . THR A 1 74 ? -7.526 18.350 4.265 1.00 0.00 72 THR A O 16
ATOM 25271 N N . TRP A 1 75 ? -9.521 17.438 3.681 1.00 0.00 73 TRP A N 16
ATOM 25272 C CA . TRP A 1 75 ? -8.966 16.402 2.791 1.00 0.00 73 TRP A CA 16
ATOM 25273 C C . TRP A 1 75 ? -8.368 17.025 1.505 1.00 0.00 73 TRP A C 16
ATOM 25274 O O . TRP A 1 75 ? -7.281 16.634 1.079 1.00 0.00 73 TRP A O 16
ATOM 25295 N N . ALA A 1 76 ? -9.075 18.010 0.917 1.00 0.00 74 ALA A N 16
ATOM 25296 C CA . ALA A 1 76 ? -8.661 18.674 -0.349 1.00 0.00 74 ALA A CA 16
ATOM 25297 C C . ALA A 1 76 ? -7.308 19.386 -0.213 1.00 0.00 74 ALA A C 16
ATOM 25298 O O . ALA A 1 76 ? -6.512 19.414 -1.155 1.00 0.00 74 ALA A O 16
ATOM 25305 N N . LYS A 1 77 ? -7.044 19.931 0.978 1.00 0.00 75 LYS A N 16
ATOM 25306 C CA . LYS A 1 77 ? -5.805 20.661 1.263 1.00 0.00 75 LYS A CA 16
ATOM 25307 C C . LYS A 1 77 ? -4.703 19.695 1.701 1.00 0.00 75 LYS A C 16
ATOM 25308 O O . LYS A 1 77 ? -3.536 20.035 1.636 1.00 0.00 75 LYS A O 16
ATOM 25327 N N . TYR A 1 78 ? -5.103 18.496 2.163 1.00 0.00 76 TYR A N 16
ATOM 25328 C CA . TYR A 1 78 ? -4.183 17.405 2.510 1.00 0.00 76 TYR A CA 16
ATOM 25329 C C . TYR A 1 78 ? -3.506 16.852 1.235 1.00 0.00 76 TYR A C 16
ATOM 25330 O O . TYR A 1 78 ? -2.271 16.768 1.164 1.00 0.00 76 TYR A O 16
ATOM 25348 N N . ARG A 1 79 ? -4.331 16.504 0.236 1.00 0.00 77 ARG A N 16
ATOM 25349 C CA . ARG A 1 79 ? -3.853 15.891 -1.023 1.00 0.00 77 ARG A CA 16
ATOM 25350 C C . ARG A 1 79 ? -3.050 16.895 -1.867 1.00 0.00 77 ARG A C 16
ATOM 25351 O O . ARG A 1 79 ? -2.028 16.536 -2.466 1.00 0.00 77 ARG A O 16
ATOM 25372 N N . GLN A 1 80 ? -3.530 18.153 -1.914 1.00 0.00 78 GLN A N 16
ATOM 25373 C CA . GLN A 1 80 ? -2.860 19.244 -2.640 1.00 0.00 78 GLN A CA 16
ATOM 25374 C C . GLN A 1 80 ? -1.495 19.571 -2.012 1.00 0.00 78 GLN A C 16
ATOM 25375 O O . GLN A 1 80 ? -0.494 19.630 -2.717 1.00 0.00 78 GLN A O 16
ATOM 25389 N N . ALA A 1 81 ? -1.464 19.716 -0.674 1.00 0.00 79 ALA A N 16
ATOM 25390 C CA . ALA A 1 81 ? -0.224 20.040 0.070 1.00 0.00 79 ALA A CA 16
ATOM 25391 C C . ALA A 1 81 ? 0.838 18.947 -0.096 1.00 0.00 79 ALA A C 16
ATOM 25392 O O . ALA A 1 81 ? 2.040 19.219 -0.019 1.00 0.00 79 ALA A O 16
ATOM 25399 N N . LEU A 1 82 ? 0.378 17.712 -0.348 1.00 0.00 80 LEU A N 16
ATOM 25400 C CA . LEU A 1 82 ? 1.252 16.574 -0.601 1.00 0.00 80 LEU A CA 16
ATOM 25401 C C . LEU A 1 82 ? 1.913 16.738 -1.980 1.00 0.00 80 LEU A C 16
ATOM 25402 O O . LEU A 1 82 ? 3.098 16.487 -2.130 1.00 0.00 80 LEU A O 16
ATOM 25418 N N . ARG A 1 83 ? 1.127 17.160 -2.985 1.00 0.00 81 ARG A N 16
ATOM 25419 C CA . ARG A 1 83 ? 1.647 17.457 -4.343 1.00 0.00 81 ARG A CA 16
ATOM 25420 C C . ARG A 1 83 ? 2.689 18.597 -4.291 1.00 0.00 81 ARG A C 16
ATOM 25421 O O . ARG A 1 83 ? 3.696 18.566 -5.005 1.00 0.00 81 ARG A O 16
ATOM 25442 N N . ASP A 1 84 ? 2.433 19.575 -3.397 1.00 0.00 82 ASP A N 16
ATOM 25443 C CA . ASP A 1 84 ? 3.274 20.776 -3.216 1.00 0.00 82 ASP A CA 16
ATOM 25444 C C . ASP A 1 84 ? 4.432 20.539 -2.221 1.00 0.00 82 ASP A C 16
ATOM 25445 O O . ASP A 1 84 ? 5.056 21.517 -1.778 1.00 0.00 82 ASP A O 16
ATOM 25454 N N . LEU A 1 85 ? 4.736 19.254 -1.880 1.00 0.00 83 LEU A N 16
ATOM 25455 C CA . LEU A 1 85 ? 5.840 18.930 -0.940 1.00 0.00 83 LEU A CA 16
ATOM 25456 C C . LEU A 1 85 ? 7.199 19.425 -1.514 1.00 0.00 83 LEU A C 16
ATOM 25457 O O . LEU A 1 85 ? 7.404 19.371 -2.733 1.00 0.00 83 LEU A O 16
ATOM 25473 N N . PRO A 1 86 ? 8.124 19.965 -0.658 1.00 0.00 84 PRO A N 16
ATOM 25474 C CA . PRO A 1 86 ? 9.472 20.408 -1.098 1.00 0.00 84 PRO A CA 16
ATOM 25475 C C . PRO A 1 86 ? 10.351 19.244 -1.609 1.00 0.00 84 PRO A C 16
ATOM 25476 O O . PRO A 1 86 ? 10.098 18.080 -1.301 1.00 0.00 84 PRO A O 16
ATOM 25487 N N . GLU A 1 87 ? 11.376 19.576 -2.391 1.00 0.00 85 GLU A N 16
ATOM 25488 C CA . GLU A 1 87 ? 12.387 18.603 -2.850 1.00 0.00 85 GLU A CA 16
ATOM 25489 C C . GLU A 1 87 ? 13.675 18.726 -2.002 1.00 0.00 85 GLU A C 16
ATOM 25490 O O . GLU A 1 87 ? 14.698 18.105 -2.315 1.00 0.00 85 GLU A O 16
ATOM 25502 N N . THR A 1 88 ? 13.598 19.536 -0.929 1.00 0.00 86 THR A N 16
ATOM 25503 C CA . THR A 1 88 ? 14.731 19.838 -0.047 1.00 0.00 86 THR A CA 16
ATOM 25504 C C . THR A 1 88 ? 15.105 18.605 0.813 1.00 0.00 86 THR A C 16
ATOM 25505 O O . THR A 1 88 ? 14.538 18.399 1.894 1.00 0.00 86 THR A O 16
ATOM 25516 N N . VAL A 1 89 ? 16.040 17.774 0.281 1.00 0.00 87 VAL A N 16
ATOM 25517 C CA . VAL A 1 89 ? 16.521 16.539 0.932 1.00 0.00 87 VAL A CA 16
ATOM 25518 C C . VAL A 1 89 ? 15.341 15.547 1.145 1.00 0.00 87 VAL A C 16
ATOM 25519 O O . VAL A 1 89 ? 14.837 15.349 2.262 1.00 0.00 87 VAL A O 16
ATOM 25532 N N . THR A 1 90 ? 14.843 15.021 0.011 1.00 0.00 88 THR A N 16
ATOM 25533 C CA . THR A 1 90 ? 13.788 13.999 -0.035 1.00 0.00 88 THR A CA 16
ATOM 25534 C C . THR A 1 90 ? 14.004 13.123 -1.287 1.00 0.00 88 THR A C 16
ATOM 25535 O O . THR A 1 90 ? 13.664 13.522 -2.407 1.00 0.00 88 THR A O 16
ATOM 25546 N N . ASP A 1 91 ? 14.633 11.958 -1.092 1.00 0.00 89 ASP A N 16
ATOM 25547 C CA . ASP A 1 91 ? 14.916 10.994 -2.179 1.00 0.00 89 ASP A CA 16
ATOM 25548 C C . ASP A 1 91 ? 13.889 9.838 -2.144 1.00 0.00 89 ASP A C 16
ATOM 25549 O O . ASP A 1 91 ? 12.869 9.930 -1.448 1.00 0.00 89 ASP A O 16
ATOM 25558 N N . LEU A 1 92 ? 14.185 8.751 -2.891 1.00 0.00 90 LEU A N 16
ATOM 25559 C CA . LEU A 1 92 ? 13.288 7.586 -3.051 1.00 0.00 90 LEU A CA 16
ATOM 25560 C C . LEU A 1 92 ? 12.992 6.883 -1.713 1.00 0.00 90 LEU A C 16
ATOM 25561 O O . LEU A 1 92 ? 11.914 6.308 -1.531 1.00 0.00 90 LEU A O 16
ATOM 25577 N N . SER A 1 93 ? 13.963 6.934 -0.790 1.00 0.00 91 SER A N 16
ATOM 25578 C CA . SER A 1 93 ? 13.824 6.380 0.563 1.00 0.00 91 SER A CA 16
ATOM 25579 C C . SER A 1 93 ? 13.690 7.536 1.576 1.00 0.00 91 SER A C 16
ATOM 25580 O O . SER A 1 93 ? 14.203 8.637 1.331 1.00 0.00 91 SER A O 16
ATOM 25588 N N . GLN A 1 94 ? 13.010 7.248 2.711 1.00 0.00 92 GLN A N 16
ATOM 25589 C CA . GLN A 1 94 ? 12.677 8.225 3.770 1.00 0.00 92 GLN A CA 16
ATOM 25590 C C . GLN A 1 94 ? 11.810 9.365 3.188 1.00 0.00 92 GLN A C 16
ATOM 25591 O O . GLN A 1 94 ? 12.310 10.432 2.809 1.00 0.00 92 GLN A O 16
ATOM 25605 N N . ILE A 1 95 ? 10.504 9.081 3.072 1.00 0.00 93 ILE A N 16
ATOM 25606 C CA . ILE A 1 95 ? 9.514 9.993 2.467 1.00 0.00 93 ILE A CA 16
ATOM 25607 C C . ILE A 1 95 ? 8.961 11.000 3.495 1.00 0.00 93 ILE A C 16
ATOM 25608 O O . ILE A 1 95 ? 9.029 10.769 4.705 1.00 0.00 93 ILE A O 16
ATOM 25624 N N . VAL A 1 96 ? 8.451 12.132 2.994 1.00 0.00 94 VAL A N 16
ATOM 25625 C CA . VAL A 1 96 ? 7.859 13.183 3.833 1.00 0.00 94 VAL A CA 16
ATOM 25626 C C . VAL A 1 96 ? 6.614 13.778 3.139 1.00 0.00 94 VAL A C 16
ATOM 25627 O O . VAL A 1 96 ? 6.709 14.382 2.066 1.00 0.00 94 VAL A O 16
ATOM 25640 N N . TRP A 1 97 ? 5.443 13.531 3.729 1.00 0.00 95 TRP A N 16
ATOM 25641 C CA . TRP A 1 97 ? 4.158 14.125 3.315 1.00 0.00 95 TRP A CA 16
ATOM 25642 C C . TRP A 1 97 ? 3.283 14.357 4.562 1.00 0.00 95 TRP A C 16
ATOM 25643 O O . TRP A 1 97 ? 3.594 13.798 5.622 1.00 0.00 95 TRP A O 16
ATOM 25664 N N . PRO A 1 98 ? 2.195 15.192 4.487 1.00 0.00 96 PRO A N 16
ATOM 25665 C CA . PRO A 1 98 ? 1.228 15.319 5.605 1.00 0.00 96 PRO A CA 16
ATOM 25666 C C . PRO A 1 98 ? 0.486 13.987 5.889 1.00 0.00 96 PRO A C 16
ATOM 25667 O O . PRO A 1 98 ? 0.255 13.181 4.974 1.00 0.00 96 PRO A O 16
ATOM 25678 N N . GLN A 1 99 ? 0.168 13.745 7.169 1.00 0.00 97 GLN A N 16
ATOM 25679 C CA . GLN A 1 99 ? -0.681 12.619 7.598 1.00 0.00 97 GLN A CA 16
ATOM 25680 C C . GLN A 1 99 ? -2.155 13.046 7.494 1.00 0.00 97 GLN A C 16
ATOM 25681 O O . GLN A 1 99 ? -2.481 14.188 7.837 1.00 0.00 97 GLN A O 16
ATOM 25695 N N . LEU A 1 100 ? -3.037 12.155 6.988 1.00 0.00 98 LEU A N 16
ATOM 25696 C CA . LEU A 1 100 ? -4.478 12.449 6.811 1.00 0.00 98 LEU A CA 16
ATOM 25697 C C . LEU A 1 100 ? -5.196 12.830 8.130 1.00 0.00 98 LEU A C 16
ATOM 25698 O O . LEU A 1 100 ? -4.770 12.405 9.213 1.00 0.00 98 LEU A O 16
ATOM 25714 N N . PRO A 1 101 ? -6.286 13.674 8.061 1.00 0.00 99 PRO A N 16
ATOM 25715 C CA . PRO A 1 101 ? -7.068 14.081 9.263 1.00 0.00 99 PRO A CA 16
ATOM 25716 C C . PRO A 1 101 ? -7.806 12.896 9.934 1.00 0.00 99 PRO A C 16
ATOM 25717 O O . PRO A 1 101 ? -7.890 12.816 11.164 1.00 0.00 99 PRO A O 16
ATOM 25728 N N . VAL A 1 102 ? -8.319 11.971 9.103 1.00 0.00 100 VAL A N 16
ATOM 25729 C CA . VAL A 1 102 ? -9.151 10.839 9.544 1.00 0.00 100 VAL A CA 16
ATOM 25730 C C . VAL A 1 102 ? -8.355 9.521 9.373 1.00 0.00 100 VAL A C 16
ATOM 25731 O O . VAL A 1 102 ? -8.328 8.961 8.258 1.00 0.00 100 VAL A O 16
ATOM 25745 N N . MET A 1 3 ? 5.192 -4.906 5.478 1.00 0.00 1 MET A N 17
ATOM 25746 C CA . MET A 1 3 ? 6.039 -4.832 4.258 1.00 0.00 1 MET A CA 17
ATOM 25747 C C . MET A 1 3 ? 6.617 -6.222 3.938 1.00 0.00 1 MET A C 17
ATOM 25748 O O . MET A 1 3 ? 7.304 -6.822 4.773 1.00 0.00 1 MET A O 17
ATOM 25762 N N . LEU A 1 4 ? 6.312 -6.729 2.731 1.00 0.00 2 LEU A N 17
ATOM 25763 C CA . LEU A 1 4 ? 6.883 -7.987 2.204 1.00 0.00 2 LEU A CA 17
ATOM 25764 C C . LEU A 1 4 ? 7.474 -7.770 0.802 1.00 0.00 2 LEU A C 17
ATOM 25765 O O . LEU A 1 4 ? 7.021 -6.887 0.060 1.00 0.00 2 LEU A O 17
ATOM 25781 N N . LEU A 1 5 ? 8.508 -8.558 0.460 1.00 0.00 3 LEU A N 17
ATOM 25782 C CA . LEU A 1 5 ? 9.147 -8.544 -0.863 1.00 0.00 3 LEU A CA 17
ATOM 25783 C C . LEU A 1 5 ? 8.223 -9.185 -1.918 1.00 0.00 3 LEU A C 17
ATOM 25784 O O . LEU A 1 5 ? 8.099 -10.413 -1.963 1.00 0.00 3 LEU A O 17
ATOM 25800 N N . HIS A 1 6 ? 7.527 -8.347 -2.714 1.00 0.00 4 HIS A N 17
ATOM 25801 C CA . HIS A 1 6 ? 6.728 -8.788 -3.890 1.00 0.00 4 HIS A CA 17
ATOM 25802 C C . HIS A 1 6 ? 7.529 -9.677 -4.890 1.00 0.00 4 HIS A C 17
ATOM 25803 O O . HIS A 1 6 ? 6.927 -10.438 -5.655 1.00 0.00 4 HIS A O 17
ATOM 25818 N N . SER A 1 7 ? 8.865 -9.599 -4.854 1.00 0.00 5 SER A N 17
ATOM 25819 C CA . SER A 1 7 ? 9.754 -10.488 -5.630 1.00 0.00 5 SER A CA 17
ATOM 25820 C C . SER A 1 7 ? 11.149 -10.492 -4.989 1.00 0.00 5 SER A C 17
ATOM 25821 O O . SER A 1 7 ? 11.664 -9.428 -4.646 1.00 0.00 5 SER A O 17
ATOM 25829 N N . VAL A 1 8 ? 11.747 -11.687 -4.820 1.00 0.00 6 VAL A N 17
ATOM 25830 C CA . VAL A 1 8 ? 13.125 -11.835 -4.292 1.00 0.00 6 VAL A CA 17
ATOM 25831 C C . VAL A 1 8 ? 13.828 -13.038 -4.942 1.00 0.00 6 VAL A C 17
ATOM 25832 O O . VAL A 1 8 ? 13.231 -14.120 -5.101 1.00 0.00 6 VAL A O 17
ATOM 25845 N N . GLU A 1 9 ? 15.100 -12.835 -5.325 1.00 0.00 7 GLU A N 17
ATOM 25846 C CA . GLU A 1 9 ? 15.931 -13.875 -5.940 1.00 0.00 7 GLU A CA 17
ATOM 25847 C C . GLU A 1 9 ? 16.453 -14.837 -4.854 1.00 0.00 7 GLU A C 17
ATOM 25848 O O . GLU A 1 9 ? 17.055 -14.409 -3.858 1.00 0.00 7 GLU A O 17
ATOM 25860 N N . THR A 1 10 ? 16.186 -16.131 -5.057 1.00 0.00 8 THR A N 17
ATOM 25861 C CA . THR A 1 10 ? 16.558 -17.222 -4.134 1.00 0.00 8 THR A CA 17
ATOM 25862 C C . THR A 1 10 ? 17.447 -18.248 -4.875 1.00 0.00 8 THR A C 17
ATOM 25863 O O . THR A 1 10 ? 17.426 -18.275 -6.109 1.00 0.00 8 THR A O 17
ATOM 25874 N N . PRO A 1 11 ? 18.259 -19.100 -4.151 1.00 0.00 9 PRO A N 17
ATOM 25875 C CA . PRO A 1 11 ? 19.015 -20.224 -4.779 1.00 0.00 9 PRO A CA 17
ATOM 25876 C C . PRO A 1 11 ? 18.097 -21.184 -5.580 1.00 0.00 9 PRO A C 17
ATOM 25877 O O . PRO A 1 11 ? 18.507 -21.763 -6.588 1.00 0.00 9 PRO A O 17
ATOM 25888 N N . ARG A 1 12 ? 16.846 -21.314 -5.099 1.00 0.00 10 ARG A N 17
ATOM 25889 C CA . ARG A 1 12 ? 15.814 -22.211 -5.677 1.00 0.00 10 ARG A CA 17
ATOM 25890 C C . ARG A 1 12 ? 15.007 -21.549 -6.820 1.00 0.00 10 ARG A C 17
ATOM 25891 O O . ARG A 1 12 ? 14.160 -22.210 -7.439 1.00 0.00 10 ARG A O 17
ATOM 25912 N N . GLY A 1 13 ? 15.260 -20.253 -7.085 1.00 0.00 11 GLY A N 17
ATOM 25913 C CA . GLY A 1 13 ? 14.626 -19.532 -8.202 1.00 0.00 11 GLY A CA 17
ATOM 25914 C C . GLY A 1 13 ? 14.273 -18.099 -7.830 1.00 0.00 11 GLY A C 17
ATOM 25915 O O . GLY A 1 13 ? 15.158 -17.313 -7.511 1.00 0.00 11 GLY A O 17
ATOM 25919 N N . GLU A 1 14 ? 12.979 -17.746 -7.869 1.00 0.00 12 GLU A N 17
ATOM 25920 C CA . GLU A 1 14 ? 12.469 -16.449 -7.377 1.00 0.00 12 GLU A CA 17
ATOM 25921 C C . GLU A 1 14 ? 11.145 -16.702 -6.643 1.00 0.00 12 GLU A C 17
ATOM 25922 O O . GLU A 1 14 ? 10.419 -17.648 -6.974 1.00 0.00 12 GLU A O 17
ATOM 25934 N N . ILE A 1 15 ? 10.826 -15.861 -5.645 1.00 0.00 13 ILE A N 17
ATOM 25935 C CA . ILE A 1 15 ? 9.617 -16.009 -4.824 1.00 0.00 13 ILE A CA 17
ATOM 25936 C C . ILE A 1 15 ? 8.821 -14.697 -4.892 1.00 0.00 13 ILE A C 17
ATOM 25937 O O . ILE A 1 15 ? 9.349 -13.629 -4.562 1.00 0.00 13 ILE A O 17
ATOM 25953 N N . LEU A 1 16 ? 7.568 -14.796 -5.339 1.00 0.00 14 LEU A N 17
ATOM 25954 C CA . LEU A 1 16 ? 6.656 -13.658 -5.470 1.00 0.00 14 LEU A CA 17
ATOM 25955 C C . LEU A 1 16 ? 5.826 -13.499 -4.185 1.00 0.00 14 LEU A C 17
ATOM 25956 O O . LEU A 1 16 ? 5.100 -14.427 -3.804 1.00 0.00 14 LEU A O 17
ATOM 25972 N N . ASN A 1 17 ? 5.981 -12.327 -3.530 1.00 0.00 15 ASN A N 17
ATOM 25973 C CA . ASN A 1 17 ? 5.199 -11.899 -2.351 1.00 0.00 15 ASN A CA 17
ATOM 25974 C C . ASN A 1 17 ? 5.502 -12.781 -1.142 1.00 0.00 15 ASN A C 17
ATOM 25975 O O . ASN A 1 17 ? 4.845 -13.804 -0.924 1.00 0.00 15 ASN A O 17
ATOM 25986 N N . VAL A 1 18 ? 6.522 -12.376 -0.378 1.00 0.00 16 VAL A N 17
ATOM 25987 C CA . VAL A 1 18 ? 7.005 -13.117 0.793 1.00 0.00 16 VAL A CA 17
ATOM 25988 C C . VAL A 1 18 ? 7.654 -12.154 1.797 1.00 0.00 16 VAL A C 17
ATOM 25989 O O . VAL A 1 18 ? 8.319 -11.191 1.394 1.00 0.00 16 VAL A O 17
ATOM 26002 N N . SER A 1 19 ? 7.441 -12.396 3.103 1.00 0.00 17 SER A N 17
ATOM 26003 C CA . SER A 1 19 ? 8.120 -11.641 4.165 1.00 0.00 17 SER A CA 17
ATOM 26004 C C . SER A 1 19 ? 9.626 -11.944 4.138 1.00 0.00 17 SER A C 17
ATOM 26005 O O . SER A 1 19 ? 10.028 -13.048 3.762 1.00 0.00 17 SER A O 17
ATOM 26013 N N . GLU A 1 20 ? 10.444 -10.965 4.538 1.00 0.00 18 GLU A N 17
ATOM 26014 C CA . GLU A 1 20 ? 11.903 -11.147 4.679 1.00 0.00 18 GLU A CA 17
ATOM 26015 C C . GLU A 1 20 ? 12.236 -12.315 5.644 1.00 0.00 18 GLU A C 17
ATOM 26016 O O . GLU A 1 20 ? 13.271 -12.969 5.500 1.00 0.00 18 GLU A O 17
ATOM 26028 N N . GLN A 1 21 ? 11.317 -12.570 6.597 1.00 0.00 19 GLN A N 17
ATOM 26029 C CA . GLN A 1 21 ? 11.415 -13.676 7.569 1.00 0.00 19 GLN A CA 17
ATOM 26030 C C . GLN A 1 21 ? 11.427 -15.042 6.853 1.00 0.00 19 GLN A C 17
ATOM 26031 O O . GLN A 1 21 ? 12.393 -15.794 6.966 1.00 0.00 19 GLN A O 17
ATOM 26045 N N . GLU A 1 22 ? 10.346 -15.322 6.101 1.00 0.00 20 GLU A N 17
ATOM 26046 C CA . GLU A 1 22 ? 10.159 -16.610 5.397 1.00 0.00 20 GLU A CA 17
ATOM 26047 C C . GLU A 1 22 ? 11.164 -16.758 4.235 1.00 0.00 20 GLU A C 17
ATOM 26048 O O . GLU A 1 22 ? 11.659 -17.862 3.969 1.00 0.00 20 GLU A O 17
ATOM 26060 N N . ALA A 1 23 ? 11.431 -15.629 3.543 1.00 0.00 21 ALA A N 17
ATOM 26061 C CA . ALA A 1 23 ? 12.490 -15.532 2.520 1.00 0.00 21 ALA A CA 17
ATOM 26062 C C . ALA A 1 23 ? 13.827 -16.106 3.036 1.00 0.00 21 ALA A C 17
ATOM 26063 O O . ALA A 1 23 ? 14.418 -16.967 2.386 1.00 0.00 21 ALA A O 17
ATOM 26070 N N . ARG A 1 24 ? 14.254 -15.668 4.235 1.00 0.00 22 ARG A N 17
ATOM 26071 C CA . ARG A 1 24 ? 15.503 -16.154 4.859 1.00 0.00 22 ARG A CA 17
ATOM 26072 C C . ARG A 1 24 ? 15.359 -17.594 5.406 1.00 0.00 22 ARG A C 17
ATOM 26073 O O . ARG A 1 24 ? 16.277 -18.406 5.259 1.00 0.00 22 ARG A O 17
ATOM 26094 N N . ASP A 1 25 ? 14.210 -17.895 6.039 1.00 0.00 23 ASP A N 17
ATOM 26095 C CA . ASP A 1 25 ? 14.024 -19.142 6.818 1.00 0.00 23 ASP A CA 17
ATOM 26096 C C . ASP A 1 25 ? 13.783 -20.346 5.891 1.00 0.00 23 ASP A C 17
ATOM 26097 O O . ASP A 1 25 ? 14.603 -21.268 5.816 1.00 0.00 23 ASP A O 17
ATOM 26106 N N . VAL A 1 26 ? 12.660 -20.297 5.166 1.00 0.00 24 VAL A N 17
ATOM 26107 C CA . VAL A 1 26 ? 12.175 -21.404 4.324 1.00 0.00 24 VAL A CA 17
ATOM 26108 C C . VAL A 1 26 ? 12.943 -21.462 2.995 1.00 0.00 24 VAL A C 17
ATOM 26109 O O . VAL A 1 26 ? 13.428 -22.521 2.588 1.00 0.00 24 VAL A O 17
ATOM 26122 N N . PHE A 1 27 ? 13.070 -20.303 2.345 1.00 0.00 25 PHE A N 17
ATOM 26123 C CA . PHE A 1 27 ? 13.619 -20.210 0.979 1.00 0.00 25 PHE A CA 17
ATOM 26124 C C . PHE A 1 27 ? 15.144 -20.044 0.976 1.00 0.00 25 PHE A C 17
ATOM 26125 O O . PHE A 1 27 ? 15.797 -20.396 -0.019 1.00 0.00 25 PHE A O 17
ATOM 26142 N N . GLY A 1 28 ? 15.704 -19.533 2.095 1.00 0.00 26 GLY A N 17
ATOM 26143 C CA . GLY A 1 28 ? 17.150 -19.309 2.213 1.00 0.00 26 GLY A CA 17
ATOM 26144 C C . GLY A 1 28 ? 17.667 -18.334 1.160 1.00 0.00 26 GLY A C 17
ATOM 26145 O O . GLY A 1 28 ? 18.686 -18.589 0.512 1.00 0.00 26 GLY A O 17
ATOM 26149 N N . ALA A 1 29 ? 16.941 -17.216 1.014 1.00 0.00 27 ALA A N 17
ATOM 26150 C CA . ALA A 1 29 ? 17.116 -16.255 -0.086 1.00 0.00 27 ALA A CA 17
ATOM 26151 C C . ALA A 1 29 ? 18.461 -15.529 -0.015 1.00 0.00 27 ALA A C 17
ATOM 26152 O O . ALA A 1 29 ? 19.044 -15.372 1.066 1.00 0.00 27 ALA A O 17
ATOM 26159 N N . SER A 1 30 ? 18.934 -15.086 -1.183 1.00 0.00 28 SER A N 17
ATOM 26160 C CA . SER A 1 30 ? 20.123 -14.240 -1.300 1.00 0.00 28 SER A CA 17
ATOM 26161 C C . SER A 1 30 ? 19.860 -12.908 -0.568 1.00 0.00 28 SER A C 17
ATOM 26162 O O . SER A 1 30 ? 18.897 -12.212 -0.899 1.00 0.00 28 SER A O 17
ATOM 26170 N N . GLU A 1 31 ? 20.706 -12.575 0.425 1.00 0.00 29 GLU A N 17
ATOM 26171 C CA . GLU A 1 31 ? 20.475 -11.419 1.320 1.00 0.00 29 GLU A CA 17
ATOM 26172 C C . GLU A 1 31 ? 20.620 -10.089 0.554 1.00 0.00 29 GLU A C 17
ATOM 26173 O O . GLU A 1 31 ? 19.962 -9.100 0.880 1.00 0.00 29 GLU A O 17
ATOM 26185 N N . GLN A 1 32 ? 21.492 -10.096 -0.466 1.00 0.00 30 GLN A N 17
ATOM 26186 C CA . GLN A 1 32 ? 21.698 -8.954 -1.373 1.00 0.00 30 GLN A CA 17
ATOM 26187 C C . GLN A 1 32 ? 20.467 -8.730 -2.273 1.00 0.00 30 GLN A C 17
ATOM 26188 O O . GLN A 1 32 ? 20.174 -7.593 -2.664 1.00 0.00 30 GLN A O 17
ATOM 26202 N N . ALA A 1 33 ? 19.762 -9.826 -2.598 1.00 0.00 31 ALA A N 17
ATOM 26203 C CA . ALA A 1 33 ? 18.491 -9.759 -3.333 1.00 0.00 31 ALA A CA 17
ATOM 26204 C C . ALA A 1 33 ? 17.394 -9.210 -2.417 1.00 0.00 31 ALA A C 17
ATOM 26205 O O . ALA A 1 33 ? 16.666 -8.330 -2.814 1.00 0.00 31 ALA A O 17
ATOM 26212 N N . ILE A 1 34 ? 17.251 -9.793 -1.207 1.00 0.00 32 ILE A N 17
ATOM 26213 C CA . ILE A 1 34 ? 16.443 -9.201 -0.094 1.00 0.00 32 ILE A CA 17
ATOM 26214 C C . ILE A 1 34 ? 16.729 -7.694 0.140 1.00 0.00 32 ILE A C 17
ATOM 26215 O O . ILE A 1 34 ? 15.824 -6.947 0.495 1.00 0.00 32 ILE A O 17
ATOM 26231 N N . ALA A 1 35 ? 17.976 -7.260 -0.111 1.00 0.00 33 ALA A N 17
ATOM 26232 C CA . ALA A 1 35 ? 18.393 -5.859 0.113 1.00 0.00 33 ALA A CA 17
ATOM 26233 C C . ALA A 1 35 ? 17.833 -4.966 -1.018 1.00 0.00 33 ALA A C 17
ATOM 26234 O O . ALA A 1 35 ? 17.148 -3.963 -0.765 1.00 0.00 33 ALA A O 17
ATOM 26241 N N . ASP A 1 36 ? 18.174 -5.344 -2.267 1.00 0.00 34 ASP A N 17
ATOM 26242 C CA . ASP A 1 36 ? 17.659 -4.715 -3.508 1.00 0.00 34 ASP A CA 17
ATOM 26243 C C . ASP A 1 36 ? 16.116 -4.668 -3.551 1.00 0.00 34 ASP A C 17
ATOM 26244 O O . ASP A 1 36 ? 15.525 -3.623 -3.809 1.00 0.00 34 ASP A O 17
ATOM 26253 N N . ALA A 1 37 ? 15.500 -5.820 -3.281 1.00 0.00 35 ALA A N 17
ATOM 26254 C CA . ALA A 1 37 ? 14.037 -6.017 -3.366 1.00 0.00 35 ALA A CA 17
ATOM 26255 C C . ALA A 1 37 ? 13.313 -5.217 -2.288 1.00 0.00 35 ALA A C 17
ATOM 26256 O O . ALA A 1 37 ? 12.210 -4.730 -2.514 1.00 0.00 35 ALA A O 17
ATOM 26263 N N . ARG A 1 38 ? 13.951 -5.098 -1.110 1.00 0.00 36 ARG A N 17
ATOM 26264 C CA . ARG A 1 38 ? 13.446 -4.254 -0.016 1.00 0.00 36 ARG A CA 17
ATOM 26265 C C . ARG A 1 38 ? 13.401 -2.805 -0.484 1.00 0.00 36 ARG A C 17
ATOM 26266 O O . ARG A 1 38 ? 12.348 -2.174 -0.463 1.00 0.00 36 ARG A O 17
ATOM 26287 N N . LYS A 1 39 ? 14.571 -2.324 -0.938 1.00 0.00 37 LYS A N 17
ATOM 26288 C CA . LYS A 1 39 ? 14.749 -0.977 -1.484 1.00 0.00 37 LYS A CA 17
ATOM 26289 C C . LYS A 1 39 ? 13.750 -0.684 -2.606 1.00 0.00 37 LYS A C 17
ATOM 26290 O O . LYS A 1 39 ? 13.143 0.369 -2.619 1.00 0.00 37 LYS A O 17
ATOM 26309 N N . ALA A 1 40 ? 13.535 -1.669 -3.490 1.00 0.00 38 ALA A N 17
ATOM 26310 C CA . ALA A 1 40 ? 12.766 -1.483 -4.727 1.00 0.00 38 ALA A CA 17
ATOM 26311 C C . ALA A 1 40 ? 11.255 -1.475 -4.437 1.00 0.00 38 ALA A C 17
ATOM 26312 O O . ALA A 1 40 ? 10.508 -0.705 -5.050 1.00 0.00 38 ALA A O 17
ATOM 26319 N N . THR A 1 41 ? 10.823 -2.338 -3.485 1.00 0.00 39 THR A N 17
ATOM 26320 C CA . THR A 1 41 ? 9.408 -2.467 -3.102 1.00 0.00 39 THR A CA 17
ATOM 26321 C C . THR A 1 41 ? 8.984 -1.239 -2.284 1.00 0.00 39 THR A C 17
ATOM 26322 O O . THR A 1 41 ? 7.934 -0.674 -2.549 1.00 0.00 39 THR A O 17
ATOM 26333 N N . ILE A 1 42 ? 9.843 -0.812 -1.323 1.00 0.00 40 ILE A N 17
ATOM 26334 C CA . ILE A 1 42 ? 9.654 0.454 -0.574 1.00 0.00 40 ILE A CA 17
ATOM 26335 C C . ILE A 1 42 ? 9.528 1.620 -1.577 1.00 0.00 40 ILE A C 17
ATOM 26336 O O . ILE A 1 42 ? 8.482 2.246 -1.663 1.00 0.00 40 ILE A O 17
ATOM 26352 N N . LEU A 1 43 ? 10.577 1.794 -2.397 1.00 0.00 41 LEU A N 17
ATOM 26353 C CA . LEU A 1 43 ? 10.703 2.875 -3.408 1.00 0.00 41 LEU A CA 17
ATOM 26354 C C . LEU A 1 43 ? 9.479 2.966 -4.345 1.00 0.00 41 LEU A C 17
ATOM 26355 O O . LEU A 1 43 ? 9.010 4.067 -4.655 1.00 0.00 41 LEU A O 17
ATOM 26371 N N . GLN A 1 44 ? 8.946 1.807 -4.749 1.00 0.00 42 GLN A N 17
ATOM 26372 C CA . GLN A 1 44 ? 7.798 1.731 -5.670 1.00 0.00 42 GLN A CA 17
ATOM 26373 C C . GLN A 1 44 ? 6.504 2.087 -4.914 1.00 0.00 42 GLN A C 17
ATOM 26374 O O . GLN A 1 44 ? 5.677 2.865 -5.398 1.00 0.00 42 GLN A O 17
ATOM 26388 N N . THR A 1 45 ? 6.387 1.535 -3.690 1.00 0.00 43 THR A N 17
ATOM 26389 C CA . THR A 1 45 ? 5.240 1.742 -2.797 1.00 0.00 43 THR A CA 17
ATOM 26390 C C . THR A 1 45 ? 5.089 3.227 -2.424 1.00 0.00 43 THR A C 17
ATOM 26391 O O . THR A 1 45 ? 3.994 3.719 -2.422 1.00 0.00 43 THR A O 17
ATOM 26402 N N . LEU A 1 46 ? 6.203 3.943 -2.170 1.00 0.00 44 LEU A N 17
ATOM 26403 C CA . LEU A 1 46 ? 6.157 5.363 -1.717 1.00 0.00 44 LEU A CA 17
ATOM 26404 C C . LEU A 1 46 ? 5.552 6.288 -2.796 1.00 0.00 44 LEU A C 17
ATOM 26405 O O . LEU A 1 46 ? 4.988 7.340 -2.487 1.00 0.00 44 LEU A O 17
ATOM 26421 N N . ARG A 1 47 ? 5.688 5.872 -4.060 1.00 0.00 45 ARG A N 17
ATOM 26422 C CA . ARG A 1 47 ? 5.102 6.574 -5.206 1.00 0.00 45 ARG A CA 17
ATOM 26423 C C . ARG A 1 47 ? 3.592 6.261 -5.279 1.00 0.00 45 ARG A C 17
ATOM 26424 O O . ARG A 1 47 ? 2.753 7.166 -5.264 1.00 0.00 45 ARG A O 17
ATOM 26445 N N . ILE A 1 48 ? 3.277 4.953 -5.286 1.00 0.00 46 ILE A N 17
ATOM 26446 C CA . ILE A 1 48 ? 1.899 4.428 -5.436 1.00 0.00 46 ILE A CA 17
ATOM 26447 C C . ILE A 1 48 ? 0.979 4.844 -4.262 1.00 0.00 46 ILE A C 17
ATOM 26448 O O . ILE A 1 48 ? -0.154 5.243 -4.473 1.00 0.00 46 ILE A O 17
ATOM 26464 N N . GLU A 1 49 ? 1.527 4.773 -3.048 1.00 0.00 47 GLU A N 17
ATOM 26465 C CA . GLU A 1 49 ? 0.799 4.923 -1.760 1.00 0.00 47 GLU A CA 17
ATOM 26466 C C . GLU A 1 49 ? 0.129 6.306 -1.706 1.00 0.00 47 GLU A C 17
ATOM 26467 O O . GLU A 1 49 ? -1.055 6.432 -1.361 1.00 0.00 47 GLU A O 17
ATOM 26479 N N . ARG A 1 50 ? 0.923 7.321 -2.086 1.00 0.00 48 ARG A N 17
ATOM 26480 C CA . ARG A 1 50 ? 0.477 8.712 -2.213 1.00 0.00 48 ARG A CA 17
ATOM 26481 C C . ARG A 1 50 ? -0.651 8.833 -3.271 1.00 0.00 48 ARG A C 17
ATOM 26482 O O . ARG A 1 50 ? -1.658 9.499 -3.026 1.00 0.00 48 ARG A O 17
ATOM 26503 N N . ASP A 1 51 ? -0.467 8.179 -4.436 1.00 0.00 49 ASP A N 17
ATOM 26504 C CA . ASP A 1 51 ? -1.460 8.199 -5.535 1.00 0.00 49 ASP A CA 17
ATOM 26505 C C . ASP A 1 51 ? -2.788 7.542 -5.118 1.00 0.00 49 ASP A C 17
ATOM 26506 O O . ASP A 1 51 ? -3.855 8.017 -5.511 1.00 0.00 49 ASP A O 17
ATOM 26515 N N . GLU A 1 52 ? -2.702 6.467 -4.301 1.00 0.00 50 GLU A N 17
ATOM 26516 C CA . GLU A 1 52 ? -3.876 5.683 -3.869 1.00 0.00 50 GLU A CA 17
ATOM 26517 C C . GLU A 1 52 ? -4.761 6.495 -2.928 1.00 0.00 50 GLU A C 17
ATOM 26518 O O . GLU A 1 52 ? -5.974 6.513 -3.089 1.00 0.00 50 GLU A O 17
ATOM 26530 N N . ARG A 1 53 ? -4.135 7.167 -1.953 1.00 0.00 51 ARG A N 17
ATOM 26531 C CA . ARG A 1 53 ? -4.858 8.008 -0.982 1.00 0.00 51 ARG A CA 17
ATOM 26532 C C . ARG A 1 53 ? -5.404 9.299 -1.640 1.00 0.00 51 ARG A C 17
ATOM 26533 O O . ARG A 1 53 ? -6.399 9.851 -1.174 1.00 0.00 51 ARG A O 17
ATOM 26554 N N . LEU A 1 54 ? -4.744 9.769 -2.725 1.00 0.00 52 LEU A N 17
ATOM 26555 C CA . LEU A 1 54 ? -5.265 10.878 -3.560 1.00 0.00 52 LEU A CA 17
ATOM 26556 C C . LEU A 1 54 ? -6.591 10.459 -4.221 1.00 0.00 52 LEU A C 17
ATOM 26557 O O . LEU A 1 54 ? -7.636 11.071 -3.987 1.00 0.00 52 LEU A O 17
ATOM 26573 N N . ARG A 1 55 ? -6.537 9.361 -4.989 1.00 0.00 53 ARG A N 17
ATOM 26574 C CA . ARG A 1 55 ? -7.682 8.864 -5.781 1.00 0.00 53 ARG A CA 17
ATOM 26575 C C . ARG A 1 55 ? -8.769 8.249 -4.869 1.00 0.00 53 ARG A C 17
ATOM 26576 O O . ARG A 1 55 ? -9.916 8.106 -5.279 1.00 0.00 53 ARG A O 17
ATOM 26597 N N . ALA A 1 56 ? -8.385 7.892 -3.625 1.00 0.00 54 ALA A N 17
ATOM 26598 C CA . ALA A 1 56 ? -9.329 7.426 -2.589 1.00 0.00 54 ALA A CA 17
ATOM 26599 C C . ALA A 1 56 ? -10.167 8.585 -2.037 1.00 0.00 54 ALA A C 17
ATOM 26600 O O . ALA A 1 56 ? -11.220 8.353 -1.460 1.00 0.00 54 ALA A O 17
ATOM 26607 N N . CYS A 1 57 ? -9.673 9.828 -2.201 1.00 0.00 55 CYS A N 17
ATOM 26608 C CA . CYS A 1 57 ? -10.384 11.052 -1.785 1.00 0.00 55 CYS A CA 17
ATOM 26609 C C . CYS A 1 57 ? -11.023 11.779 -2.988 1.00 0.00 55 CYS A C 17
ATOM 26610 O O . CYS A 1 57 ? -11.508 12.901 -2.843 1.00 0.00 55 CYS A O 17
ATOM 26618 N N . ASP A 1 58 ? -11.049 11.118 -4.164 1.00 0.00 56 ASP A N 17
ATOM 26619 C CA . ASP A 1 58 ? -11.700 11.654 -5.393 1.00 0.00 56 ASP A CA 17
ATOM 26620 C C . ASP A 1 58 ? -13.208 11.936 -5.160 1.00 0.00 56 ASP A C 17
ATOM 26621 O O . ASP A 1 58 ? -13.780 12.857 -5.761 1.00 0.00 56 ASP A O 17
ATOM 26630 N N . TRP A 1 59 ? -13.821 11.154 -4.249 1.00 0.00 57 TRP A N 17
ATOM 26631 C CA . TRP A 1 59 ? -15.248 11.286 -3.879 1.00 0.00 57 TRP A CA 17
ATOM 26632 C C . TRP A 1 59 ? -15.553 12.645 -3.207 1.00 0.00 57 TRP A C 17
ATOM 26633 O O . TRP A 1 59 ? -16.668 13.152 -3.317 1.00 0.00 57 TRP A O 17
ATOM 26654 N N . THR A 1 60 ? -14.562 13.225 -2.498 1.00 0.00 58 THR A N 17
ATOM 26655 C CA . THR A 1 60 ? -14.707 14.563 -1.881 1.00 0.00 58 THR A CA 17
ATOM 26656 C C . THR A 1 60 ? -14.350 15.680 -2.881 1.00 0.00 58 THR A C 17
ATOM 26657 O O . THR A 1 6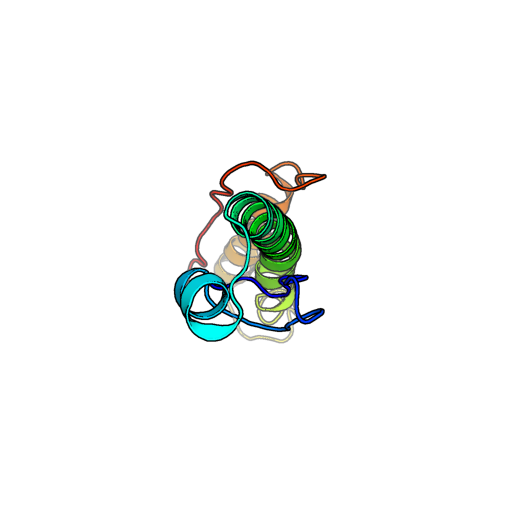0 ? -14.806 16.822 -2.732 1.00 0.00 58 THR A O 17
ATOM 26668 N N . GLN A 1 61 ? -13.532 15.336 -3.902 1.00 0.00 59 GLN A N 17
ATOM 26669 C CA . GLN A 1 61 ? -13.048 16.305 -4.921 1.00 0.00 59 GLN A CA 17
ATOM 26670 C C . GLN A 1 61 ? -14.150 16.651 -5.927 1.00 0.00 59 GLN A C 17
ATOM 26671 O O . GLN A 1 61 ? -14.208 17.784 -6.422 1.00 0.00 59 GLN A O 17
ATOM 26685 N N . VAL A 1 62 ? -15.015 15.659 -6.235 1.00 0.00 60 VAL A N 17
ATOM 26686 C CA . VAL A 1 62 ? -16.202 15.881 -7.086 1.00 0.00 60 VAL A CA 17
ATOM 26687 C C . VAL A 1 62 ? -17.214 16.816 -6.387 1.00 0.00 60 VAL A C 17
ATOM 26688 O O . VAL A 1 62 ? -18.079 17.399 -7.046 1.00 0.00 60 VAL A O 17
ATOM 26701 N N . GLN A 1 63 ? -17.093 16.900 -5.030 1.00 0.00 61 GLN A N 17
ATOM 26702 C CA . GLN A 1 63 ? -17.838 17.817 -4.124 1.00 0.00 61 GLN A CA 17
ATOM 26703 C C . GLN A 1 63 ? -19.378 17.777 -4.308 1.00 0.00 61 GLN A C 17
ATOM 26704 O O . GLN A 1 63 ? -20.096 18.675 -3.854 1.00 0.00 61 GLN A O 17
ATOM 26718 N N . ASP A 1 64 ? -19.871 16.688 -4.917 1.00 0.00 62 ASP A N 17
ATOM 26719 C CA . ASP A 1 64 ? -21.314 16.438 -5.103 1.00 0.00 62 ASP A CA 17
ATOM 26720 C C . ASP A 1 64 ? -21.897 15.772 -3.836 1.00 0.00 62 ASP A C 17
ATOM 26721 O O . ASP A 1 64 ? -23.078 15.953 -3.504 1.00 0.00 62 ASP A O 17
ATOM 26730 N N . VAL A 1 65 ? -21.027 15.009 -3.144 1.00 0.00 63 VAL A N 17
ATOM 26731 C CA . VAL A 1 65 ? -21.296 14.418 -1.821 1.00 0.00 63 VAL A CA 17
ATOM 26732 C C . VAL A 1 65 ? -21.638 15.528 -0.796 1.00 0.00 63 VAL A C 17
ATOM 26733 O O . VAL A 1 65 ? -21.074 16.629 -0.864 1.00 0.00 63 VAL A O 17
ATOM 26746 N N . VAL A 1 66 ? -22.583 15.254 0.119 1.00 0.00 64 VAL A N 17
ATOM 26747 C CA . VAL A 1 66 ? -23.094 16.265 1.065 1.00 0.00 64 VAL A CA 17
ATOM 26748 C C . VAL A 1 66 ? -22.173 16.341 2.290 1.00 0.00 64 VAL A C 17
ATOM 26749 O O . VAL A 1 66 ? -22.326 15.588 3.258 1.00 0.00 64 VAL A O 17
ATOM 26762 N N . LEU A 1 67 ? -21.160 17.212 2.194 1.00 0.00 65 LEU A N 17
ATOM 26763 C CA . LEU A 1 67 ? -20.232 17.499 3.289 1.00 0.00 65 LEU A CA 17
ATOM 26764 C C . LEU A 1 67 ? -20.181 19.017 3.481 1.00 0.00 65 LEU A C 17
ATOM 26765 O O . LEU A 1 67 ? -20.358 19.770 2.508 1.00 0.00 65 LEU A O 17
ATOM 26781 N N . THR A 1 68 ? -19.919 19.468 4.718 1.00 0.00 66 THR A N 17
ATOM 26782 C CA . THR A 1 68 ? -19.840 20.905 5.021 1.00 0.00 66 THR A CA 17
ATOM 26783 C C . THR A 1 68 ? -18.606 21.495 4.316 1.00 0.00 66 THR A C 17
ATOM 26784 O O . THR A 1 68 ? -17.657 20.761 4.035 1.00 0.00 66 THR A O 17
ATOM 26795 N N . ALA A 1 69 ? -18.642 22.798 3.985 1.00 0.00 67 ALA A N 17
ATOM 26796 C CA . ALA A 1 69 ? -17.506 23.484 3.330 1.00 0.00 67 ALA A CA 17
ATOM 26797 C C . ALA A 1 69 ? -16.201 23.275 4.134 1.00 0.00 67 ALA A C 17
ATOM 26798 O O . ALA A 1 69 ? -15.135 23.062 3.563 1.00 0.00 67 ALA A O 17
ATOM 26805 N N . ASP A 1 70 ? -16.343 23.348 5.470 1.00 0.00 68 ASP A N 17
ATOM 26806 C CA . ASP A 1 70 ? -15.274 23.021 6.439 1.00 0.00 68 ASP A CA 17
ATOM 26807 C C . ASP A 1 70 ? -14.719 21.582 6.253 1.00 0.00 68 ASP A C 17
ATOM 26808 O O . ASP A 1 70 ? -13.501 21.396 6.208 1.00 0.00 68 ASP A O 17
ATOM 26817 N N . GLN A 1 71 ? -15.624 20.577 6.128 1.00 0.00 69 GLN A N 17
ATOM 26818 C CA . GLN A 1 71 ? -15.232 19.146 5.942 1.00 0.00 69 GLN A CA 17
ATOM 26819 C C . GLN A 1 71 ? -14.469 18.979 4.613 1.00 0.00 69 GLN A C 17
ATOM 26820 O O . GLN A 1 71 ? -13.356 18.458 4.583 1.00 0.00 69 GLN A O 17
ATOM 26834 N N . LYS A 1 72 ? -15.080 19.488 3.534 1.00 0.00 70 LYS A N 17
ATOM 26835 C CA . LYS A 1 72 ? -14.530 19.470 2.160 1.00 0.00 70 LYS A CA 17
ATOM 26836 C C . LYS A 1 72 ? -13.201 20.237 2.047 1.00 0.00 70 LYS A C 17
ATOM 26837 O O . LYS A 1 72 ? -12.404 19.945 1.165 1.00 0.00 70 LYS A O 17
ATOM 26856 N N . ALA A 1 73 ? -12.980 21.209 2.947 1.00 0.00 71 ALA A N 17
ATOM 26857 C CA . ALA A 1 73 ? -11.758 22.045 2.938 1.00 0.00 71 ALA A CA 17
ATOM 26858 C C . ALA A 1 73 ? -10.608 21.239 3.571 1.00 0.00 71 ALA A C 17
ATOM 26859 O O . ALA A 1 73 ? -9.497 21.220 3.066 1.00 0.00 71 ALA A O 17
ATOM 26866 N N . THR A 1 74 ? -10.940 20.591 4.699 1.00 0.00 72 THR A N 17
ATOM 26867 C CA . THR A 1 74 ? -10.042 19.647 5.404 1.00 0.00 72 THR A CA 17
ATOM 26868 C C . THR A 1 74 ? -9.604 18.486 4.467 1.00 0.00 72 THR A C 17
ATOM 26869 O O . THR A 1 74 ? -8.432 18.079 4.465 1.00 0.00 72 THR A O 17
ATOM 26880 N N . TRP A 1 75 ? -10.557 17.996 3.653 1.00 0.00 73 TRP A N 17
ATOM 26881 C CA . TRP A 1 75 ? -10.296 16.973 2.619 1.00 0.00 73 TRP A CA 17
ATOM 26882 C C . TRP A 1 75 ? -9.479 17.552 1.442 1.00 0.00 73 TRP A C 17
ATOM 26883 O O . TRP A 1 75 ? -8.681 16.840 0.817 1.00 0.00 73 TRP A O 17
ATOM 26904 N N . ALA A 1 76 ? -9.696 18.844 1.146 1.00 0.00 74 ALA A N 17
ATOM 26905 C CA . ALA A 1 76 ? -8.948 19.569 0.102 1.00 0.00 74 ALA A CA 17
ATOM 26906 C C . ALA A 1 76 ? -7.498 19.830 0.559 1.00 0.00 74 ALA A C 17
ATOM 26907 O O . ALA A 1 76 ? -6.589 19.892 -0.267 1.00 0.00 74 ALA A O 17
ATOM 26914 N N . LYS A 1 77 ? -7.305 19.959 1.894 1.00 0.00 75 LYS A N 17
ATOM 26915 C CA . LYS A 1 77 ? -5.978 20.173 2.514 1.00 0.00 75 LYS A CA 17
ATOM 26916 C C . LYS A 1 77 ? -5.184 18.868 2.523 1.00 0.00 75 LYS A C 17
ATOM 26917 O O . LYS A 1 77 ? -3.953 18.888 2.466 1.00 0.00 75 LYS A O 17
ATOM 26936 N N . TYR A 1 78 ? -5.913 17.749 2.633 1.00 0.00 76 TYR A N 17
ATOM 26937 C CA . TYR A 1 78 ? -5.343 16.399 2.551 1.00 0.00 76 TYR A CA 17
ATOM 26938 C C . TYR A 1 78 ? -4.631 16.211 1.197 1.00 0.00 76 TYR A C 17
ATOM 26939 O O . TYR A 1 78 ? -3.460 15.814 1.150 1.00 0.00 76 TYR A O 17
ATOM 26957 N N . ARG A 1 79 ? -5.354 16.544 0.109 1.00 0.00 77 ARG A N 17
ATOM 26958 C CA . ARG A 1 79 ? -4.822 16.464 -1.265 1.00 0.00 77 ARG A CA 17
ATOM 26959 C C . ARG A 1 79 ? -3.685 17.485 -1.475 1.00 0.00 77 ARG A C 17
ATOM 26960 O O . ARG A 1 79 ? -2.599 17.125 -1.948 1.00 0.00 77 ARG A O 17
ATOM 26981 N N . GLN A 1 80 ? -3.964 18.770 -1.138 1.00 0.00 78 GLN A N 17
ATOM 26982 C CA . GLN A 1 80 ? -2.997 19.887 -1.268 1.00 0.00 78 GLN A CA 17
ATOM 26983 C C . GLN A 1 80 ? -1.646 19.601 -0.580 1.00 0.00 78 GLN A C 17
ATOM 26984 O O . GLN A 1 80 ? -0.603 20.017 -1.077 1.00 0.00 78 GLN A O 17
ATOM 26998 N N . ALA A 1 81 ? -1.679 18.872 0.539 1.00 0.00 79 ALA A N 17
ATOM 26999 C CA . ALA A 1 81 ? -0.462 18.512 1.281 1.00 0.00 79 ALA A CA 17
ATOM 27000 C C . ALA A 1 81 ? 0.350 17.441 0.519 1.00 0.00 79 ALA A C 17
ATOM 27001 O O . ALA A 1 81 ? 1.568 17.566 0.372 1.00 0.00 79 ALA A O 17
ATOM 27008 N N . LEU A 1 82 ? -0.352 16.393 0.042 1.00 0.00 80 LEU A N 17
ATOM 27009 C CA . LEU A 1 82 ? 0.240 15.298 -0.760 1.00 0.00 80 LEU A CA 17
ATOM 27010 C C . LEU A 1 82 ? 0.935 15.803 -2.047 1.00 0.00 80 LEU A C 17
ATOM 27011 O O . LEU A 1 82 ? 2.001 15.295 -2.413 1.00 0.00 80 LEU A O 17
ATOM 27027 N N . ARG A 1 83 ? 0.327 16.798 -2.722 1.00 0.00 81 ARG A N 17
ATOM 27028 C CA . ARG A 1 83 ? 0.906 17.391 -3.955 1.00 0.00 81 ARG A CA 17
ATOM 27029 C C . ARG A 1 83 ? 2.027 18.399 -3.612 1.00 0.00 81 ARG A C 17
ATOM 27030 O O . ARG A 1 83 ? 2.925 18.636 -4.427 1.00 0.00 81 ARG A O 17
ATOM 27051 N N . ASP A 1 84 ? 1.946 18.987 -2.396 1.00 0.00 82 ASP A N 17
ATOM 27052 C CA . ASP A 1 84 ? 2.906 20.006 -1.918 1.00 0.00 82 ASP A CA 17
ATOM 27053 C C . ASP A 1 84 ? 4.298 19.393 -1.703 1.00 0.00 82 ASP A C 17
ATOM 27054 O O . ASP A 1 84 ? 5.307 20.013 -2.057 1.00 0.00 82 ASP A O 17
ATOM 27063 N N . LEU A 1 85 ? 4.333 18.168 -1.138 1.00 0.00 83 LEU A N 17
ATOM 27064 C CA . LEU A 1 85 ? 5.592 17.438 -0.872 1.00 0.00 83 LEU A CA 17
ATOM 27065 C C . LEU A 1 85 ? 6.326 17.120 -2.197 1.00 0.00 83 LEU A C 17
ATOM 27066 O O . LEU A 1 85 ? 5.803 16.373 -3.024 1.00 0.00 83 LEU A O 17
ATOM 27082 N N . PRO A 1 86 ? 7.548 17.697 -2.423 1.00 0.00 84 PRO A N 17
ATOM 27083 C CA . PRO A 1 86 ? 8.327 17.431 -3.635 1.00 0.00 84 PRO A CA 17
ATOM 27084 C C . PRO A 1 86 ? 9.105 16.103 -3.491 1.00 0.00 84 PRO A C 17
ATOM 27085 O O . PRO A 1 86 ? 10.261 16.069 -3.055 1.00 0.00 84 PRO A O 17
ATOM 27096 N N . GLU A 1 87 ? 8.400 15.016 -3.840 1.00 0.00 85 GLU A N 17
ATOM 27097 C CA . GLU A 1 87 ? 8.842 13.623 -3.640 1.00 0.00 85 GLU A CA 17
ATOM 27098 C C . GLU A 1 87 ? 10.112 13.282 -4.463 1.00 0.00 85 GLU A C 17
ATOM 27099 O O . GLU A 1 87 ? 10.828 12.320 -4.148 1.00 0.00 85 GLU A O 17
ATOM 27111 N N . THR A 1 88 ? 10.350 14.061 -5.535 1.00 0.00 86 THR A N 17
ATOM 27112 C CA . THR A 1 88 ? 11.538 13.931 -6.386 1.00 0.00 86 THR A CA 17
ATOM 27113 C C . THR A 1 88 ? 12.747 14.585 -5.686 1.00 0.00 86 THR A C 17
ATOM 27114 O O . THR A 1 88 ? 12.881 15.817 -5.695 1.00 0.00 86 THR A O 17
ATOM 27125 N N . VAL A 1 89 ? 13.567 13.730 -5.033 1.00 0.00 87 VAL A N 17
ATOM 27126 C CA . VAL A 1 89 ? 14.792 14.116 -4.297 1.00 0.00 87 VAL A CA 17
ATOM 27127 C C . VAL A 1 89 ? 14.467 15.093 -3.142 1.00 0.00 87 VAL A C 17
ATOM 27128 O O . VAL A 1 89 ? 14.524 16.317 -3.302 1.00 0.00 87 VAL A O 17
ATOM 27141 N N . THR A 1 90 ? 14.084 14.520 -1.995 1.00 0.00 88 THR A N 17
ATOM 27142 C CA . THR A 1 90 ? 13.757 15.268 -0.767 1.00 0.00 88 THR A CA 17
ATOM 27143 C C . THR A 1 90 ? 14.564 14.703 0.422 1.00 0.00 88 THR A C 17
ATOM 27144 O O . THR A 1 90 ? 15.166 13.622 0.323 1.00 0.00 88 THR A O 17
ATOM 27155 N N . ASP A 1 91 ? 14.573 15.444 1.547 1.00 0.00 89 ASP A N 17
ATOM 27156 C CA . ASP A 1 91 ? 15.377 15.093 2.743 1.00 0.00 89 ASP A CA 17
ATOM 27157 C C . ASP A 1 91 ? 14.591 14.145 3.683 1.00 0.00 89 ASP A C 17
ATOM 27158 O O . ASP A 1 91 ? 15.135 13.651 4.680 1.00 0.00 89 ASP A O 17
ATOM 27167 N N . LEU A 1 92 ? 13.317 13.863 3.331 1.00 0.00 90 LEU A N 17
ATOM 27168 C CA . LEU A 1 92 ? 12.495 12.853 4.020 1.00 0.00 90 LEU A CA 17
ATOM 27169 C C . LEU A 1 92 ? 13.002 11.448 3.647 1.00 0.00 90 LEU A C 17
ATOM 27170 O O . LEU A 1 92 ? 12.787 10.984 2.516 1.00 0.00 90 LEU A O 17
ATOM 27186 N N . SER A 1 93 ? 13.719 10.810 4.587 1.00 0.00 91 SER A N 17
ATOM 27187 C CA . SER A 1 93 ? 14.124 9.400 4.463 1.00 0.00 91 SER A CA 17
ATOM 27188 C C . SER A 1 93 ? 12.887 8.508 4.620 1.00 0.00 91 SER A C 17
ATOM 27189 O O . SER A 1 93 ? 12.680 7.562 3.859 1.00 0.00 91 SER A O 17
ATOM 27197 N N . GLN A 1 94 ? 12.068 8.841 5.625 1.00 0.00 92 GLN A N 17
ATOM 27198 C CA . GLN A 1 94 ? 10.791 8.175 5.898 1.00 0.00 92 GLN A CA 17
ATOM 27199 C C . GLN A 1 94 ? 9.632 9.034 5.357 1.00 0.00 92 GLN A C 17
ATOM 27200 O O . GLN A 1 94 ? 9.658 10.270 5.455 1.00 0.00 92 GLN A O 17
ATOM 27214 N N . ILE A 1 95 ? 8.614 8.364 4.786 1.00 0.00 93 ILE A N 17
ATOM 27215 C CA . ILE A 1 95 ? 7.383 9.020 4.338 1.00 0.00 93 ILE A CA 17
ATOM 27216 C C . ILE A 1 95 ? 6.486 9.354 5.546 1.00 0.00 93 ILE A C 17
ATOM 27217 O O . ILE A 1 95 ? 6.185 8.494 6.375 1.00 0.00 93 ILE A O 17
ATOM 27233 N N . VAL A 1 96 ? 6.173 10.641 5.703 1.00 0.00 94 VAL A N 17
ATOM 27234 C CA . VAL A 1 96 ? 5.178 11.128 6.662 1.00 0.00 94 VAL A CA 17
ATOM 27235 C C . VAL A 1 96 ? 4.268 12.144 5.943 1.00 0.00 94 VAL A C 17
ATOM 27236 O O . VAL A 1 96 ? 4.549 13.345 5.859 1.00 0.00 94 VAL A O 17
ATOM 27249 N N . TRP A 1 97 ? 3.208 11.606 5.346 1.00 0.00 95 TRP A N 17
ATOM 27250 C CA . TRP A 1 97 ? 2.173 12.371 4.629 1.00 0.00 95 TRP A CA 17
ATOM 27251 C C . TRP A 1 97 ? 0.855 12.325 5.434 1.00 0.00 95 TRP A C 17
ATOM 27252 O O . TRP A 1 97 ? 0.686 11.398 6.245 1.00 0.00 95 TRP A O 17
ATOM 27273 N N . PRO A 1 98 ? -0.094 13.312 5.238 1.00 0.00 96 PRO A N 17
ATOM 27274 C CA . PRO A 1 98 ? -1.250 13.518 6.164 1.00 0.00 96 PRO A CA 17
ATOM 27275 C C . PRO A 1 98 ? -2.163 12.283 6.311 1.00 0.00 96 PRO A C 17
ATOM 27276 O O . PRO A 1 98 ? -2.282 11.469 5.392 1.00 0.00 96 PRO A O 17
ATOM 27287 N N . GLN A 1 99 ? -2.768 12.161 7.497 1.00 0.00 97 GLN A N 17
ATOM 27288 C CA . GLN A 1 99 ? -3.825 11.181 7.772 1.00 0.00 97 GLN A CA 17
ATOM 27289 C C . GLN A 1 99 ? -5.177 11.844 7.490 1.00 0.00 97 GLN A C 17
ATOM 27290 O O . GLN A 1 99 ? -5.371 13.022 7.834 1.00 0.00 97 GLN A O 17
ATOM 27304 N N . LEU A 1 100 ? -6.092 11.092 6.852 1.00 0.00 98 LEU A N 17
ATOM 27305 C CA . LEU A 1 100 ? -7.417 11.605 6.454 1.00 0.00 98 LEU A CA 17
ATOM 27306 C C . LEU A 1 100 ? -8.264 11.965 7.697 1.00 0.00 98 LEU A C 17
ATOM 27307 O O . LEU A 1 100 ? -8.158 11.289 8.726 1.00 0.00 98 LEU A O 17
ATOM 27323 N N . PRO A 1 101 ? -9.081 13.065 7.629 1.00 0.00 99 PRO A N 17
ATOM 27324 C CA . PRO A 1 101 ? -9.837 13.584 8.800 1.00 0.00 99 PRO A CA 17
ATOM 27325 C C . PRO A 1 101 ? -10.879 12.592 9.383 1.00 0.00 99 PRO A C 17
ATOM 27326 O O . PRO A 1 101 ? -10.923 12.370 10.602 1.00 0.00 99 PRO A O 17
ATOM 27337 N N . VAL A 1 102 ? -11.696 11.999 8.499 1.00 0.00 100 VAL A N 17
ATOM 27338 C CA . VAL A 1 102 ? -12.843 11.157 8.898 1.00 0.00 100 VAL A CA 17
ATOM 27339 C C . VAL A 1 102 ? -12.418 9.661 8.908 1.00 0.00 100 VAL A C 17
ATOM 27340 O O . VAL A 1 102 ? -11.972 9.171 9.965 1.00 0.00 100 VAL A O 17
ATOM 27354 N N . MET A 1 3 ? 6.658 -5.445 7.436 1.00 0.00 1 MET A N 18
ATOM 27355 C CA . MET A 1 3 ? 7.110 -5.240 6.042 1.00 0.00 1 MET A CA 18
ATOM 27356 C C . MET A 1 3 ? 7.611 -6.572 5.464 1.00 0.00 1 MET A C 18
ATOM 27357 O O . MET A 1 3 ? 8.470 -7.227 6.064 1.00 0.00 1 MET A O 18
ATOM 27371 N N . LEU A 1 4 ? 7.053 -6.972 4.308 1.00 0.00 2 LEU A N 18
ATOM 27372 C CA . LEU A 1 4 ? 7.497 -8.162 3.559 1.00 0.00 2 LEU A CA 18
ATOM 27373 C C . LEU A 1 4 ? 7.797 -7.772 2.112 1.00 0.00 2 LEU A C 18
ATOM 27374 O O . LEU A 1 4 ? 7.137 -6.886 1.549 1.00 0.00 2 LEU A O 18
ATOM 27390 N N . LEU A 1 5 ? 8.808 -8.421 1.531 1.00 0.00 3 LEU A N 18
ATOM 27391 C CA . LEU A 1 5 ? 9.278 -8.166 0.166 1.00 0.00 3 LEU A CA 18
ATOM 27392 C C . LEU A 1 5 ? 8.225 -8.625 -0.855 1.00 0.00 3 LEU A C 18
ATOM 27393 O O . LEU A 1 5 ? 8.070 -9.827 -1.097 1.00 0.00 3 LEU A O 18
ATOM 27409 N N . HIS A 1 6 ? 7.468 -7.640 -1.397 1.00 0.00 4 HIS A N 18
ATOM 27410 C CA . HIS A 1 6 ? 6.448 -7.835 -2.463 1.00 0.00 4 HIS A CA 18
ATOM 27411 C C . HIS A 1 6 ? 6.944 -8.731 -3.620 1.00 0.00 4 HIS A C 18
ATOM 27412 O O . HIS A 1 6 ? 6.155 -9.460 -4.232 1.00 0.00 4 HIS A O 18
ATOM 27427 N N . SER A 1 7 ? 8.252 -8.670 -3.890 1.00 0.00 5 SER A N 18
ATOM 27428 C CA . SER A 1 7 ? 8.925 -9.520 -4.877 1.00 0.00 5 SER A CA 18
ATOM 27429 C C . SER A 1 7 ? 10.408 -9.614 -4.506 1.00 0.00 5 SER A C 18
ATOM 27430 O O . SER A 1 7 ? 11.048 -8.593 -4.257 1.00 0.00 5 SER A O 18
ATOM 27438 N N . VAL A 1 8 ? 10.933 -10.844 -4.445 1.00 0.00 6 VAL A N 18
ATOM 27439 C CA . VAL A 1 8 ? 12.365 -11.110 -4.207 1.00 0.00 6 VAL A CA 18
ATOM 27440 C C . VAL A 1 8 ? 12.848 -12.179 -5.199 1.00 0.00 6 VAL A C 18
ATOM 27441 O O . VAL A 1 8 ? 12.103 -13.111 -5.534 1.00 0.00 6 VAL A O 18
ATOM 27454 N N . GLU A 1 9 ? 14.080 -12.018 -5.697 1.00 0.00 7 GLU A N 18
ATOM 27455 C CA . GLU A 1 9 ? 14.705 -13.008 -6.578 1.00 0.00 7 GLU A CA 18
ATOM 27456 C C . GLU A 1 9 ? 15.436 -14.054 -5.723 1.00 0.00 7 GLU A C 18
ATOM 27457 O O . GLU A 1 9 ? 16.211 -13.709 -4.836 1.00 0.00 7 GLU A O 18
ATOM 27469 N N . THR A 1 10 ? 15.157 -15.331 -5.976 1.00 0.00 8 THR A N 18
ATOM 27470 C CA . THR A 1 10 ? 15.721 -16.457 -5.220 1.00 0.00 8 THR A CA 18
ATOM 27471 C C . THR A 1 10 ? 16.535 -17.365 -6.176 1.00 0.00 8 THR A C 18
ATOM 27472 O O . THR A 1 10 ? 16.283 -17.352 -7.383 1.00 0.00 8 THR A O 18
ATOM 27483 N N . PRO A 1 11 ? 17.560 -18.125 -5.675 1.00 0.00 9 PRO A N 18
ATOM 27484 C CA . PRO A 1 11 ? 18.210 -19.224 -6.448 1.00 0.00 9 PRO A CA 18
ATOM 27485 C C . PRO A 1 11 ? 17.204 -20.240 -7.068 1.00 0.00 9 PRO A C 18
ATOM 27486 O O . PRO A 1 11 ? 17.474 -20.812 -8.130 1.00 0.00 9 PRO A O 18
ATOM 27497 N N . ARG A 1 12 ? 16.047 -20.456 -6.385 1.00 0.00 10 ARG A N 18
ATOM 27498 C CA . ARG A 1 12 ? 14.971 -21.357 -6.878 1.00 0.00 10 ARG A CA 18
ATOM 27499 C C . ARG A 1 12 ? 14.069 -20.671 -7.927 1.00 0.00 10 ARG A C 18
ATOM 27500 O O . ARG A 1 12 ? 13.348 -21.354 -8.665 1.00 0.00 10 ARG A O 18
ATOM 27521 N N . GLY A 1 13 ? 14.124 -19.327 -8.001 1.00 0.00 11 GLY A N 18
ATOM 27522 C CA . GLY A 1 13 ? 13.423 -18.567 -9.048 1.00 0.00 11 GLY A CA 18
ATOM 27523 C C . GLY A 1 13 ? 13.060 -17.155 -8.602 1.00 0.00 11 GLY A C 18
ATOM 27524 O O . GLY A 1 13 ? 13.935 -16.306 -8.449 1.00 0.00 11 GLY A O 18
ATOM 27528 N N . GLU A 1 14 ? 11.755 -16.903 -8.428 1.00 0.00 12 GLU A N 18
ATOM 27529 C CA . GLU A 1 14 ? 11.218 -15.657 -7.849 1.00 0.00 12 GLU A CA 18
ATOM 27530 C C . GLU A 1 14 ? 10.107 -16.023 -6.859 1.00 0.00 12 GLU A C 18
ATOM 27531 O O . GLU A 1 14 ? 9.326 -16.943 -7.120 1.00 0.00 12 GLU A O 18
ATOM 27543 N N . ILE A 1 15 ? 10.037 -15.294 -5.735 1.00 0.00 13 ILE A N 18
ATOM 27544 C CA . ILE A 1 15 ? 9.050 -15.519 -4.667 1.00 0.00 13 ILE A CA 18
ATOM 27545 C C . ILE A 1 15 ? 8.373 -14.174 -4.351 1.00 0.00 13 ILE A C 18
ATOM 27546 O O . ILE A 1 15 ? 9.038 -13.192 -3.996 1.00 0.00 13 ILE A O 18
ATOM 27562 N N . LEU A 1 16 ? 7.051 -14.141 -4.523 1.00 0.00 14 LEU A N 18
ATOM 27563 C CA . LEU A 1 16 ? 6.236 -12.930 -4.407 1.00 0.00 14 LEU A CA 18
ATOM 27564 C C . LEU A 1 16 ? 5.593 -12.844 -3.016 1.00 0.00 14 LEU A C 18
ATOM 27565 O O . LEU A 1 16 ? 4.886 -13.769 -2.608 1.00 0.00 14 LEU A O 18
ATOM 27581 N N . ASN A 1 17 ? 5.861 -11.719 -2.316 1.00 0.00 15 ASN A N 18
ATOM 27582 C CA . ASN A 1 17 ? 5.255 -11.358 -1.020 1.00 0.00 15 ASN A CA 18
ATOM 27583 C C . ASN A 1 17 ? 5.728 -12.307 0.095 1.00 0.00 15 ASN A C 18
ATOM 27584 O O . ASN A 1 17 ? 5.013 -13.239 0.486 1.00 0.00 15 ASN A O 18
ATOM 27595 N N . VAL A 1 18 ? 6.968 -12.095 0.566 1.00 0.00 16 VAL A N 18
ATOM 27596 C CA . VAL A 1 18 ? 7.565 -12.904 1.644 1.00 0.00 16 VAL A CA 18
ATOM 27597 C C . VAL A 1 18 ? 8.522 -12.049 2.501 1.00 0.00 16 VAL A C 18
ATOM 27598 O O . VAL A 1 18 ? 9.236 -11.190 1.975 1.00 0.00 16 VAL A O 18
ATOM 27611 N N . SER A 1 19 ? 8.512 -12.283 3.824 1.00 0.00 17 SER A N 18
ATOM 27612 C CA . SER A 1 19 ? 9.403 -11.601 4.773 1.00 0.00 17 SER A CA 18
ATOM 27613 C C . SER A 1 19 ? 10.864 -12.043 4.583 1.00 0.00 17 SER A C 18
ATOM 27614 O O . SER A 1 19 ? 11.122 -13.139 4.088 1.00 0.00 17 SER A O 18
ATOM 27622 N N . GLU A 1 20 ? 11.800 -11.173 5.009 1.00 0.00 18 GLU A N 18
ATOM 27623 C CA . GLU A 1 20 ? 13.256 -11.418 4.923 1.00 0.00 18 GLU A CA 18
ATOM 27624 C C . GLU A 1 20 ? 13.656 -12.739 5.602 1.00 0.00 18 GLU A C 18
ATOM 27625 O O . GLU A 1 20 ? 14.465 -13.486 5.054 1.00 0.00 18 GLU A O 18
ATOM 27637 N N . GLN A 1 21 ? 13.054 -13.021 6.780 1.00 0.00 19 GLN A N 18
ATOM 27638 C CA . GLN A 1 21 ? 13.380 -14.219 7.575 1.00 0.00 19 GLN A CA 18
ATOM 27639 C C . GLN A 1 21 ? 13.004 -15.496 6.809 1.00 0.00 19 GLN A C 18
ATOM 27640 O O . GLN A 1 21 ? 13.865 -16.330 6.553 1.00 0.00 19 GLN A O 18
ATOM 27654 N N . GLU A 1 22 ? 11.716 -15.612 6.439 1.00 0.00 20 GLU A N 18
ATOM 27655 C CA . GLU A 1 22 ? 11.167 -16.798 5.746 1.00 0.00 20 GLU A CA 18
ATOM 27656 C C . GLU A 1 22 ? 11.862 -17.013 4.387 1.00 0.00 20 GLU A C 18
ATOM 27657 O O . GLU A 1 22 ? 12.199 -18.142 4.030 1.00 0.00 20 GLU A O 18
ATOM 27669 N N . ALA A 1 23 ? 12.024 -15.916 3.632 1.00 0.00 21 ALA A N 18
ATOM 27670 C CA . ALA A 1 23 ? 12.806 -15.900 2.383 1.00 0.00 21 ALA A CA 18
ATOM 27671 C C . ALA A 1 23 ? 14.214 -16.541 2.547 1.00 0.00 21 ALA A C 18
ATOM 27672 O O . ALA A 1 23 ? 14.524 -17.527 1.875 1.00 0.00 21 ALA A O 18
ATOM 27679 N N . ARG A 1 24 ? 15.024 -16.015 3.483 1.00 0.00 22 ARG A N 18
ATOM 27680 C CA . ARG A 1 24 ? 16.419 -16.488 3.716 1.00 0.00 22 ARG A CA 18
ATOM 27681 C C . ARG A 1 24 ? 16.458 -17.923 4.289 1.00 0.00 22 ARG A C 18
ATOM 27682 O O . ARG A 1 24 ? 17.335 -18.714 3.937 1.00 0.00 22 ARG A O 18
ATOM 27703 N N . ASP A 1 25 ? 15.502 -18.234 5.172 1.00 0.00 23 ASP A N 18
ATOM 27704 C CA . ASP A 1 25 ? 15.484 -19.494 5.944 1.00 0.00 23 ASP A CA 18
ATOM 27705 C C . ASP A 1 25 ? 14.959 -20.663 5.085 1.00 0.00 23 ASP A C 18
ATOM 27706 O O . ASP A 1 25 ? 15.677 -21.634 4.825 1.00 0.00 23 ASP A O 18
ATOM 27715 N N . VAL A 1 26 ? 13.696 -20.533 4.655 1.00 0.00 24 VAL A N 18
ATOM 27716 C CA . VAL A 1 26 ? 12.944 -21.594 3.963 1.00 0.00 24 VAL A CA 18
ATOM 27717 C C . VAL A 1 26 ? 13.376 -21.720 2.492 1.00 0.00 24 VAL A C 18
ATOM 27718 O O . VAL A 1 26 ? 13.885 -22.761 2.069 1.00 0.00 24 VAL A O 18
ATOM 27731 N N . PHE A 1 27 ? 13.186 -20.634 1.736 1.00 0.00 25 PHE A N 18
ATOM 27732 C CA . PHE A 1 27 ? 13.466 -20.590 0.285 1.00 0.00 25 PHE A CA 18
ATOM 27733 C C . PHE A 1 27 ? 14.973 -20.621 0.023 1.00 0.00 25 PHE A C 18
ATOM 27734 O O . PHE A 1 27 ? 15.423 -21.248 -0.933 1.00 0.00 25 PHE A O 18
ATOM 27751 N N . GLY A 1 28 ? 15.744 -19.985 0.921 1.00 0.00 26 GLY A N 18
ATOM 27752 C CA . GLY A 1 28 ? 17.178 -19.798 0.718 1.00 0.00 26 GLY A CA 18
ATOM 27753 C C . GLY A 1 28 ? 17.445 -18.683 -0.277 1.00 0.00 26 GLY A C 18
ATOM 27754 O O . GLY A 1 28 ? 18.308 -18.805 -1.151 1.00 0.00 26 GLY A O 18
ATOM 27758 N N . ALA A 1 29 ? 16.660 -17.601 -0.137 1.00 0.00 27 ALA A N 18
ATOM 27759 C CA . ALA A 1 29 ? 16.778 -16.386 -0.947 1.00 0.00 27 ALA A CA 18
ATOM 27760 C C . ALA A 1 29 ? 18.120 -15.702 -0.686 1.00 0.00 27 ALA A C 18
ATOM 27761 O O . ALA A 1 29 ? 18.491 -15.511 0.483 1.00 0.00 27 ALA A O 18
ATOM 27768 N N . SER A 1 30 ? 18.818 -15.341 -1.777 1.00 0.00 28 SER A N 18
ATOM 27769 C CA . SER A 1 30 ? 20.120 -14.658 -1.716 1.00 0.00 28 SER A CA 18
ATOM 27770 C C . SER A 1 30 ? 20.002 -13.377 -0.877 1.00 0.00 28 SER A C 18
ATOM 27771 O O . SER A 1 30 ? 19.081 -12.594 -1.088 1.00 0.00 28 SER A O 18
ATOM 27779 N N . GLU A 1 31 ? 20.937 -13.178 0.067 1.00 0.00 29 GLU A N 18
ATOM 27780 C CA . GLU A 1 31 ? 20.887 -12.056 1.030 1.00 0.00 29 GLU A CA 18
ATOM 27781 C C . GLU A 1 31 ? 21.081 -10.702 0.310 1.00 0.00 29 GLU A C 18
ATOM 27782 O O . GLU A 1 31 ? 20.592 -9.664 0.762 1.00 0.00 29 GLU A O 18
ATOM 27794 N N . GLN A 1 32 ? 21.796 -10.747 -0.825 1.00 0.00 30 GLN A N 18
ATOM 27795 C CA . GLN A 1 32 ? 21.959 -9.597 -1.737 1.00 0.00 30 GLN A CA 18
ATOM 27796 C C . GLN A 1 32 ? 20.621 -9.229 -2.409 1.00 0.00 30 GLN A C 18
ATOM 27797 O O . GLN A 1 32 ? 20.338 -8.052 -2.641 1.00 0.00 30 GLN A O 18
ATOM 27811 N N . ALA A 1 33 ? 19.805 -10.254 -2.703 1.00 0.00 31 ALA A N 18
ATOM 27812 C CA . ALA A 1 33 ? 18.476 -10.070 -3.303 1.00 0.00 31 ALA A CA 18
ATOM 27813 C C . ALA A 1 33 ? 17.511 -9.545 -2.235 1.00 0.00 31 ALA A C 18
ATOM 27814 O O . ALA A 1 33 ? 16.745 -8.645 -2.495 1.00 0.00 31 ALA A O 18
ATOM 27821 N N . ILE A 1 34 ? 17.529 -10.181 -1.050 1.00 0.00 32 ILE A N 18
ATOM 27822 C CA . ILE A 1 34 ? 16.942 -9.625 0.206 1.00 0.00 32 ILE A CA 18
ATOM 27823 C C . ILE A 1 34 ? 17.311 -8.148 0.465 1.00 0.00 32 ILE A C 18
ATOM 27824 O O . ILE A 1 34 ? 16.485 -7.392 0.973 1.00 0.00 32 ILE A O 18
ATOM 27840 N N . ALA A 1 35 ? 18.516 -7.750 0.066 1.00 0.00 33 ALA A N 18
ATOM 27841 C CA . ALA A 1 35 ? 19.001 -6.376 0.275 1.00 0.00 33 ALA A CA 18
ATOM 27842 C C . ALA A 1 35 ? 18.301 -5.425 -0.717 1.00 0.00 33 ALA A C 18
ATOM 27843 O O . ALA A 1 35 ? 17.646 -4.447 -0.326 1.00 0.00 33 ALA A O 18
ATOM 27850 N N . ASP A 1 36 ? 18.489 -5.747 -2.001 1.00 0.00 34 ASP A N 18
ATOM 27851 C CA . ASP A 1 36 ? 17.891 -5.058 -3.156 1.00 0.00 34 ASP A CA 18
ATOM 27852 C C . ASP A 1 36 ? 16.355 -4.938 -3.058 1.00 0.00 34 ASP A C 18
ATOM 27853 O O . ASP A 1 36 ? 15.799 -3.863 -3.251 1.00 0.00 34 ASP A O 18
ATOM 27862 N N . ALA A 1 37 ? 15.698 -6.052 -2.733 1.00 0.00 35 ALA A N 18
ATOM 27863 C CA . ALA A 1 37 ? 14.224 -6.156 -2.701 1.00 0.00 35 ALA A CA 18
ATOM 27864 C C . ALA A 1 37 ? 13.632 -5.586 -1.405 1.00 0.00 35 ALA A C 18
ATOM 27865 O O . ALA A 1 37 ? 12.454 -5.238 -1.384 1.00 0.00 35 ALA A O 18
ATOM 27872 N N . ARG A 1 38 ? 14.431 -5.529 -0.309 1.00 0.00 36 ARG A N 18
ATOM 27873 C CA . ARG A 1 38 ? 14.026 -4.765 0.898 1.00 0.00 36 ARG A CA 18
ATOM 27874 C C . ARG A 1 38 ? 13.955 -3.286 0.527 1.00 0.00 36 ARG A C 18
ATOM 27875 O O . ARG A 1 38 ? 12.928 -2.634 0.727 1.00 0.00 36 ARG A O 18
ATOM 27896 N N . LYS A 1 39 ? 15.067 -2.798 -0.057 1.00 0.00 37 LYS A N 18
ATOM 27897 C CA . LYS A 1 39 ? 15.189 -1.432 -0.600 1.00 0.00 37 LYS A CA 18
ATOM 27898 C C . LYS A 1 39 ? 14.040 -1.119 -1.575 1.00 0.00 37 LYS A C 18
ATOM 27899 O O . LYS A 1 39 ? 13.425 -0.063 -1.489 1.00 0.00 37 LYS A O 18
ATOM 27918 N N . ALA A 1 40 ? 13.714 -2.098 -2.442 1.00 0.00 38 ALA A N 18
ATOM 27919 C CA . ALA A 1 40 ? 12.839 -1.891 -3.602 1.00 0.00 38 ALA A CA 18
ATOM 27920 C C . ALA A 1 40 ? 11.364 -1.943 -3.188 1.00 0.00 38 ALA A C 18
ATOM 27921 O O . ALA A 1 40 ? 10.561 -1.185 -3.718 1.00 0.00 38 ALA A O 18
ATOM 27928 N N . THR A 1 41 ? 11.028 -2.850 -2.235 1.00 0.00 39 THR A N 18
ATOM 27929 C CA . THR A 1 41 ? 9.658 -2.990 -1.705 1.00 0.00 39 THR A CA 18
ATOM 27930 C C . THR A 1 41 ? 9.278 -1.744 -0.908 1.00 0.00 39 THR A C 18
ATOM 27931 O O . THR A 1 41 ? 8.177 -1.246 -1.065 1.00 0.00 39 THR A O 18
ATOM 27942 N N . ILE A 1 42 ? 10.207 -1.250 -0.056 1.00 0.00 40 ILE A N 18
ATOM 27943 C CA . ILE A 1 42 ? 10.024 0.014 0.677 1.00 0.00 40 ILE A CA 18
ATOM 27944 C C . ILE A 1 42 ? 9.783 1.148 -0.340 1.00 0.00 40 ILE A C 18
ATOM 27945 O O . ILE A 1 42 ? 8.697 1.697 -0.406 1.00 0.00 40 ILE A O 18
ATOM 27961 N N . LEU A 1 43 ? 10.780 1.346 -1.216 1.00 0.00 41 LEU A N 18
ATOM 27962 C CA . LEU A 1 43 ? 10.797 2.387 -2.274 1.00 0.00 41 LEU A CA 18
ATOM 27963 C C . LEU A 1 43 ? 9.518 2.366 -3.154 1.00 0.00 41 LEU A C 18
ATOM 27964 O O . LEU A 1 43 ? 9.026 3.418 -3.577 1.00 0.00 41 LEU A O 18
ATOM 27980 N N . GLN A 1 44 ? 8.980 1.159 -3.372 1.00 0.00 42 GLN A N 18
ATOM 27981 C CA . GLN A 1 44 ? 7.784 0.926 -4.206 1.00 0.00 42 GLN A CA 18
ATOM 27982 C C . GLN A 1 44 ? 6.530 1.308 -3.419 1.00 0.00 42 GLN A C 18
ATOM 27983 O O . GLN A 1 44 ? 5.738 2.135 -3.865 1.00 0.00 42 GLN A O 18
ATOM 27997 N N . THR A 1 45 ? 6.427 0.724 -2.214 1.00 0.00 43 THR A N 18
ATOM 27998 C CA . THR A 1 45 ? 5.244 0.815 -1.336 1.00 0.00 43 THR A CA 18
ATOM 27999 C C . THR A 1 45 ? 4.933 2.271 -0.994 1.00 0.00 43 THR A C 18
ATOM 28000 O O . THR A 1 45 ? 3.816 2.710 -1.187 1.00 0.00 43 THR A O 18
ATOM 28011 N N . LEU A 1 46 ? 5.964 2.999 -0.546 1.00 0.00 44 LEU A N 18
ATOM 28012 C CA . LEU A 1 46 ? 5.845 4.392 -0.064 1.00 0.00 44 LEU A CA 18
ATOM 28013 C C . LEU A 1 46 ? 5.400 5.336 -1.201 1.00 0.00 44 LEU A C 18
ATOM 28014 O O . LEU A 1 46 ? 4.448 6.105 -1.054 1.00 0.00 44 LEU A O 18
ATOM 28030 N N . ARG A 1 47 ? 6.110 5.236 -2.338 1.00 0.00 45 ARG A N 18
ATOM 28031 C CA . ARG A 1 47 ? 5.896 6.101 -3.512 1.00 0.00 45 ARG A CA 18
ATOM 28032 C C . ARG A 1 47 ? 4.480 5.871 -4.102 1.00 0.00 45 ARG A C 18
ATOM 28033 O O . ARG A 1 47 ? 3.808 6.815 -4.526 1.00 0.00 45 ARG A O 18
ATOM 28054 N N . ILE A 1 48 ? 4.027 4.602 -4.088 1.00 0.00 46 ILE A N 18
ATOM 28055 C CA . ILE A 1 48 ? 2.656 4.223 -4.495 1.00 0.00 46 ILE A CA 18
ATOM 28056 C C . ILE A 1 48 ? 1.629 4.683 -3.429 1.00 0.00 46 ILE A C 18
ATOM 28057 O O . ILE A 1 48 ? 0.569 5.202 -3.777 1.00 0.00 46 ILE A O 18
ATOM 28073 N N . GLU A 1 49 ? 2.000 4.545 -2.140 1.00 0.00 47 GLU A N 18
ATOM 28074 C CA . GLU A 1 49 ? 1.087 4.751 -0.981 1.00 0.00 47 GLU A CA 18
ATOM 28075 C C . GLU A 1 49 ? 0.527 6.185 -0.971 1.00 0.00 47 GLU A C 18
ATOM 28076 O O . GLU A 1 49 ? -0.656 6.383 -0.710 1.00 0.00 47 GLU A O 18
ATOM 28088 N N . ARG A 1 50 ? 1.411 7.162 -1.280 1.00 0.00 48 ARG A N 18
ATOM 28089 C CA . ARG A 1 50 ? 1.061 8.599 -1.392 1.00 0.00 48 ARG A CA 18
ATOM 28090 C C . ARG A 1 50 ? -0.154 8.772 -2.321 1.00 0.00 48 ARG A C 18
ATOM 28091 O O . ARG A 1 50 ? -1.172 9.370 -1.949 1.00 0.00 48 ARG A O 18
ATOM 28112 N N . ASP A 1 51 ? -0.027 8.159 -3.509 1.00 0.00 49 ASP A N 18
ATOM 28113 C CA . ASP A 1 51 ? -1.023 8.225 -4.587 1.00 0.00 49 ASP A CA 18
ATOM 28114 C C . ASP A 1 51 ? -2.307 7.481 -4.178 1.00 0.00 49 ASP A C 18
ATOM 28115 O O . ASP A 1 51 ? -3.410 7.940 -4.475 1.00 0.00 49 ASP A O 18
ATOM 28124 N N . GLU A 1 52 ? -2.137 6.356 -3.457 1.00 0.00 50 GLU A N 18
ATOM 28125 C CA . GLU A 1 52 ? -3.256 5.510 -2.980 1.00 0.00 50 GLU A CA 18
ATOM 28126 C C . GLU A 1 52 ? -4.202 6.280 -2.046 1.00 0.00 50 GLU A C 18
ATOM 28127 O O . GLU A 1 52 ? -5.407 6.060 -2.078 1.00 0.00 50 GLU A O 18
ATOM 28139 N N . ARG A 1 53 ? -3.634 7.167 -1.213 1.00 0.00 51 ARG A N 18
ATOM 28140 C CA . ARG A 1 53 ? -4.408 7.981 -0.248 1.00 0.00 51 ARG A CA 18
ATOM 28141 C C . ARG A 1 53 ? -5.133 9.135 -0.973 1.00 0.00 51 ARG A C 18
ATOM 28142 O O . ARG A 1 53 ? -6.249 9.494 -0.601 1.00 0.00 51 ARG A O 18
ATOM 28163 N N . LEU A 1 54 ? -4.465 9.703 -2.004 1.00 0.00 52 LEU A N 18
ATOM 28164 C CA . LEU A 1 54 ? -5.034 10.770 -2.862 1.00 0.00 52 LEU A CA 18
ATOM 28165 C C . LEU A 1 54 ? -6.286 10.259 -3.613 1.00 0.00 52 LEU A C 18
ATOM 28166 O O . LEU A 1 54 ? -7.318 10.937 -3.646 1.00 0.00 52 LEU A O 18
ATOM 28182 N N . ARG A 1 55 ? -6.191 9.037 -4.178 1.00 0.00 53 ARG A N 18
ATOM 28183 C CA . ARG A 1 55 ? -7.326 8.385 -4.877 1.00 0.00 53 ARG A CA 18
ATOM 28184 C C . ARG A 1 55 ? -8.328 7.768 -3.872 1.00 0.00 53 ARG A C 18
ATOM 28185 O O . ARG A 1 55 ? -9.450 7.453 -4.249 1.00 0.00 53 ARG A O 18
ATOM 28206 N N . ALA A 1 56 ? -7.898 7.556 -2.605 1.00 0.00 54 ALA A N 18
ATOM 28207 C CA . ALA A 1 56 ? -8.787 7.050 -1.527 1.00 0.00 54 ALA A CA 18
ATOM 28208 C C . ALA A 1 56 ? -9.723 8.157 -1.016 1.00 0.00 54 ALA A C 18
ATOM 28209 O O . ALA A 1 56 ? -10.861 7.881 -0.635 1.00 0.00 54 ALA A O 18
ATOM 28216 N N . CYS A 1 57 ? -9.230 9.416 -1.016 1.00 0.00 55 CYS A N 18
ATOM 28217 C CA . CYS A 1 57 ? -9.996 10.594 -0.537 1.00 0.00 55 CYS A CA 18
ATOM 28218 C C . CYS A 1 57 ? -10.756 11.277 -1.699 1.00 0.00 55 CYS A C 18
ATOM 28219 O O . CYS A 1 57 ? -11.240 12.405 -1.556 1.00 0.00 55 CYS A O 18
ATOM 28227 N N . ASP A 1 58 ? -10.896 10.563 -2.841 1.00 0.00 56 ASP A N 18
ATOM 28228 C CA . ASP A 1 58 ? -11.606 11.074 -4.037 1.00 0.00 56 ASP A CA 18
ATOM 28229 C C . ASP A 1 58 ? -13.126 11.187 -3.785 1.00 0.00 56 ASP A C 18
ATOM 28230 O O . ASP A 1 58 ? -13.807 11.991 -4.432 1.00 0.00 56 ASP A O 18
ATOM 28239 N N . TRP A 1 59 ? -13.631 10.367 -2.831 1.00 0.00 57 TRP A N 18
ATOM 28240 C CA . TRP A 1 59 ? -15.060 10.314 -2.463 1.00 0.00 57 TRP A CA 18
ATOM 28241 C C . TRP A 1 59 ? -15.548 11.646 -1.859 1.00 0.00 57 TRP A C 18
ATOM 28242 O O . TRP A 1 59 ? -16.739 11.908 -1.848 1.00 0.00 57 TRP A O 18
ATOM 28263 N N . THR A 1 60 ? -14.617 12.450 -1.323 1.00 0.00 58 THR A N 18
ATOM 28264 C CA . THR A 1 60 ? -14.929 13.772 -0.744 1.00 0.00 58 THR A CA 18
ATOM 28265 C C . THR A 1 60 ? -14.930 14.847 -1.841 1.00 0.00 58 THR A C 18
ATOM 28266 O O . THR A 1 60 ? -15.595 15.879 -1.719 1.00 0.00 58 THR A O 18
ATOM 28277 N N . GLN A 1 61 ? -14.169 14.569 -2.912 1.00 0.00 59 GLN A N 18
ATOM 28278 C CA . GLN A 1 61 ? -13.946 15.501 -4.030 1.00 0.00 59 GLN A CA 18
ATOM 28279 C C . GLN A 1 61 ? -15.097 15.434 -5.056 1.00 0.00 59 GLN A C 18
ATOM 28280 O O . GLN A 1 61 ? -15.335 16.403 -5.781 1.00 0.00 59 GLN A O 18
ATOM 28294 N N . VAL A 1 62 ? -15.812 14.287 -5.107 1.00 0.00 60 VAL A N 18
ATOM 28295 C CA . VAL A 1 62 ? -16.922 14.081 -6.067 1.00 0.00 60 VAL A CA 18
ATOM 28296 C C . VAL A 1 62 ? -18.103 15.042 -5.789 1.00 0.00 60 VAL A C 18
ATOM 28297 O O . VAL A 1 62 ? -18.325 15.470 -4.647 1.00 0.00 60 VAL A O 18
ATOM 28310 N N . GLN A 1 63 ? -18.848 15.358 -6.865 1.00 0.00 61 GLN A N 18
ATOM 28311 C CA . GLN A 1 63 ? -20.032 16.246 -6.821 1.00 0.00 61 GLN A CA 18
ATOM 28312 C C . GLN A 1 63 ? -21.220 15.577 -6.095 1.00 0.00 61 GLN A C 18
ATOM 28313 O O . GLN A 1 63 ? -22.149 16.257 -5.647 1.00 0.00 61 GLN A O 18
ATOM 28327 N N . ASP A 1 64 ? -21.166 14.237 -5.999 1.00 0.00 62 ASP A N 18
ATOM 28328 C CA . ASP A 1 64 ? -22.252 13.415 -5.452 1.00 0.00 62 ASP A CA 18
ATOM 28329 C C . ASP A 1 64 ? -22.370 13.545 -3.918 1.00 0.00 62 ASP A C 18
ATOM 28330 O O . ASP A 1 64 ? -23.481 13.631 -3.383 1.00 0.00 62 ASP A O 18
ATOM 28339 N N . VAL A 1 65 ? -21.215 13.578 -3.230 1.00 0.00 63 VAL A N 18
ATOM 28340 C CA . VAL A 1 65 ? -21.156 13.556 -1.751 1.00 0.00 63 VAL A CA 18
ATOM 28341 C C . VAL A 1 65 ? -21.672 14.887 -1.156 1.00 0.00 63 VAL A C 18
ATOM 28342 O O . VAL A 1 65 ? -21.402 15.968 -1.694 1.00 0.00 63 VAL A O 18
ATOM 28355 N N . VAL A 1 66 ? -22.443 14.792 -0.056 1.00 0.00 64 VAL A N 18
ATOM 28356 C CA . VAL A 1 66 ? -23.042 15.956 0.618 1.00 0.00 64 VAL A CA 18
ATOM 28357 C C . VAL A 1 66 ? -22.211 16.304 1.870 1.00 0.00 64 VAL A C 18
ATOM 28358 O O . VAL A 1 66 ? -22.409 15.765 2.964 1.00 0.00 64 VAL A O 18
ATOM 28371 N N . LEU A 1 67 ? -21.202 17.159 1.652 1.00 0.00 65 LEU A N 18
ATOM 28372 C CA . LEU A 1 67 ? -20.332 17.697 2.707 1.00 0.00 65 LEU A CA 18
ATOM 28373 C C . LEU A 1 67 ? -20.466 19.224 2.700 1.00 0.00 65 LEU A C 18
ATOM 28374 O O . LEU A 1 67 ? -20.868 19.806 1.685 1.00 0.00 65 LEU A O 18
ATOM 28390 N N . THR A 1 68 ? -20.123 19.876 3.816 1.00 0.00 66 THR A N 18
ATOM 28391 C CA . THR A 1 68 ? -20.107 21.346 3.891 1.00 0.00 66 THR A CA 18
ATOM 28392 C C . THR A 1 68 ? -18.877 21.902 3.147 1.00 0.00 66 THR A C 18
ATOM 28393 O O . THR A 1 68 ? -17.977 21.136 2.758 1.00 0.00 66 THR A O 18
ATOM 28404 N N . ALA A 1 69 ? -18.854 23.229 2.941 1.00 0.00 67 ALA A N 18
ATOM 28405 C CA . ALA A 1 69 ? -17.700 23.915 2.332 1.00 0.00 67 ALA A CA 18
ATOM 28406 C C . ALA A 1 69 ? -16.426 23.671 3.174 1.00 0.00 67 ALA A C 18
ATOM 28407 O O . ALA A 1 69 ? -15.384 23.315 2.633 1.00 0.00 67 ALA A O 18
ATOM 28414 N N . ASP A 1 70 ? -16.562 23.859 4.506 1.00 0.00 68 ASP A N 18
ATOM 28415 C CA . ASP A 1 70 ? -15.504 23.554 5.498 1.00 0.00 68 ASP A CA 18
ATOM 28416 C C . ASP A 1 70 ? -14.942 22.124 5.334 1.00 0.00 68 ASP A C 18
ATOM 28417 O O . ASP A 1 70 ? -13.732 21.953 5.224 1.00 0.00 68 ASP A O 18
ATOM 28426 N N . GLN A 1 71 ? -15.851 21.120 5.290 1.00 0.00 69 GLN A N 18
ATOM 28427 C CA . GLN A 1 71 ? -15.476 19.683 5.158 1.00 0.00 69 GLN A CA 18
ATOM 28428 C C . GLN A 1 71 ? -14.696 19.437 3.851 1.00 0.00 69 GLN A C 18
ATOM 28429 O O . GLN A 1 71 ? -13.552 18.996 3.883 1.00 0.00 69 GLN A O 18
ATOM 28443 N N . LYS A 1 72 ? -15.303 19.825 2.720 1.00 0.00 70 LYS A N 18
ATOM 28444 C CA . LYS A 1 72 ? -14.729 19.633 1.361 1.00 0.00 70 LYS A CA 18
ATOM 28445 C C . LYS A 1 72 ? -13.409 20.394 1.166 1.00 0.00 70 LYS A C 18
ATOM 28446 O O . LYS A 1 72 ? -12.585 19.989 0.356 1.00 0.00 70 LYS A O 18
ATOM 28465 N N . ALA A 1 73 ? -13.212 21.471 1.935 1.00 0.00 71 ALA A N 18
ATOM 28466 C CA . ALA A 1 73 ? -12.025 22.342 1.789 1.00 0.00 71 ALA A CA 18
ATOM 28467 C C . ALA A 1 73 ? -10.852 21.716 2.569 1.00 0.00 71 ALA A C 18
ATOM 28468 O O . ALA A 1 73 ? -9.737 21.614 2.062 1.00 0.00 71 ALA A O 18
ATOM 28475 N N . THR A 1 74 ? -11.148 21.354 3.835 1.00 0.00 72 THR A N 18
ATOM 28476 C CA . THR A 1 74 ? -10.224 20.603 4.729 1.00 0.00 72 THR A CA 18
ATOM 28477 C C . THR A 1 74 ? -9.746 19.262 4.090 1.00 0.00 72 THR A C 18
ATOM 28478 O O . THR A 1 74 ? -8.587 18.864 4.257 1.00 0.00 72 THR A O 18
ATOM 28489 N N . TRP A 1 75 ? -10.649 18.598 3.337 1.00 0.00 73 TRP A N 18
ATOM 28490 C CA . TRP A 1 75 ? -10.338 17.344 2.602 1.00 0.00 73 TRP A CA 18
ATOM 28491 C C . TRP A 1 75 ? -9.521 17.623 1.327 1.00 0.00 73 TRP A C 18
ATOM 28492 O O . TRP A 1 75 ? -8.600 16.866 0.997 1.00 0.00 73 TRP A O 18
ATOM 28513 N N . ALA A 1 76 ? -9.863 18.717 0.616 1.00 0.00 74 ALA A N 18
ATOM 28514 C CA . ALA A 1 76 ? -9.083 19.196 -0.550 1.00 0.00 74 ALA A CA 18
ATOM 28515 C C . ALA A 1 76 ? -7.701 19.712 -0.104 1.00 0.00 74 ALA A C 18
ATOM 28516 O O . ALA A 1 76 ? -6.768 19.776 -0.903 1.00 0.00 74 ALA A O 18
ATOM 28523 N N . LYS A 1 77 ? -7.608 20.093 1.188 1.00 0.00 75 LYS A N 18
ATOM 28524 C CA . LYS A 1 77 ? -6.371 20.584 1.818 1.00 0.00 75 LYS A CA 18
ATOM 28525 C C . LYS A 1 77 ? -5.477 19.394 2.167 1.00 0.00 75 LYS A C 18
ATOM 28526 O O . LYS A 1 77 ? -4.257 19.478 2.045 1.00 0.00 75 LYS A O 18
ATOM 28545 N N . TYR A 1 78 ? -6.113 18.292 2.626 1.00 0.00 76 TYR A N 18
ATOM 28546 C CA . TYR A 1 78 ? -5.424 17.010 2.873 1.00 0.00 76 TYR A CA 18
ATOM 28547 C C . TYR A 1 78 ? -4.783 16.511 1.565 1.00 0.00 76 TYR A C 18
ATOM 28548 O O . TYR A 1 78 ? -3.612 16.101 1.549 1.00 0.00 76 TYR A O 18
ATOM 28566 N N . ARG A 1 79 ? -5.565 16.583 0.480 1.00 0.00 77 ARG A N 18
ATOM 28567 C CA . ARG A 1 79 ? -5.123 16.183 -0.857 1.00 0.00 77 ARG A CA 18
ATOM 28568 C C . ARG A 1 79 ? -3.974 17.101 -1.332 1.00 0.00 77 ARG A C 18
ATOM 28569 O O . ARG A 1 79 ? -2.957 16.616 -1.820 1.00 0.00 77 ARG A O 18
ATOM 28590 N N . GLN A 1 80 ? -4.157 18.424 -1.151 1.00 0.00 78 GLN A N 18
ATOM 28591 C CA . GLN A 1 80 ? -3.162 19.461 -1.509 1.00 0.00 78 GLN A CA 18
ATOM 28592 C C . GLN A 1 80 ? -1.826 19.292 -0.765 1.00 0.00 78 GLN A C 18
ATOM 28593 O O . GLN A 1 80 ? -0.753 19.478 -1.352 1.00 0.00 78 GLN A O 18
ATOM 28607 N N . ALA A 1 81 ? -1.908 18.924 0.516 1.00 0.00 79 ALA A N 18
ATOM 28608 C CA . ALA A 1 81 ? -0.728 18.763 1.378 1.00 0.00 79 ALA A CA 18
ATOM 28609 C C . ALA A 1 81 ? 0.094 17.539 0.943 1.00 0.00 79 ALA A C 18
ATOM 28610 O O . ALA A 1 81 ? 1.299 17.637 0.703 1.00 0.00 79 ALA A O 18
ATOM 28617 N N . LEU A 1 82 ? -0.585 16.397 0.827 1.00 0.00 80 LEU A N 18
ATOM 28618 C CA . LEU A 1 82 ? 0.032 15.115 0.470 1.00 0.00 80 LEU A CA 18
ATOM 28619 C C . LEU A 1 82 ? 0.551 15.097 -0.991 1.00 0.00 80 LEU A C 18
ATOM 28620 O O . LEU A 1 82 ? 1.538 14.414 -1.287 1.00 0.00 80 LEU A O 18
ATOM 28636 N N . ARG A 1 83 ? -0.110 15.849 -1.904 1.00 0.00 81 ARG A N 18
ATOM 28637 C CA . ARG A 1 83 ? 0.334 15.937 -3.320 1.00 0.00 81 ARG A CA 18
ATOM 28638 C C . ARG A 1 83 ? 1.506 16.929 -3.457 1.00 0.00 81 ARG A C 18
ATOM 28639 O O . ARG A 1 83 ? 2.307 16.805 -4.377 1.00 0.00 81 ARG A O 18
ATOM 28660 N N . ASP A 1 84 ? 1.584 17.918 -2.527 1.00 0.00 82 ASP A N 18
ATOM 28661 C CA . ASP A 1 84 ? 2.724 18.876 -2.450 1.00 0.00 82 ASP A CA 18
ATOM 28662 C C . ASP A 1 84 ? 4.047 18.113 -2.236 1.00 0.00 82 ASP A C 18
ATOM 28663 O O . ASP A 1 84 ? 5.108 18.531 -2.722 1.00 0.00 82 ASP A O 18
ATOM 28672 N N . LEU A 1 85 ? 3.954 16.994 -1.492 1.00 0.00 83 LEU A N 18
ATOM 28673 C CA . LEU A 1 85 ? 5.009 15.979 -1.437 1.00 0.00 83 LEU A CA 18
ATOM 28674 C C . LEU A 1 85 ? 5.067 15.317 -2.828 1.00 0.00 83 LEU A C 18
ATOM 28675 O O . LEU A 1 85 ? 4.089 14.682 -3.224 1.00 0.00 83 LEU A O 18
ATOM 28691 N N . PRO A 1 86 ? 6.181 15.503 -3.610 1.00 0.00 84 PRO A N 18
ATOM 28692 C CA . PRO A 1 86 ? 6.237 15.121 -5.042 1.00 0.00 84 PRO A CA 18
ATOM 28693 C C . PRO A 1 86 ? 6.286 13.602 -5.276 1.00 0.00 84 PRO A C 18
ATOM 28694 O O . PRO A 1 86 ? 6.259 12.800 -4.330 1.00 0.00 84 PRO A O 18
ATOM 28705 N N . GLU A 1 87 ? 6.384 13.221 -6.564 1.00 0.00 85 GLU A N 18
ATOM 28706 C CA . GLU A 1 87 ? 6.519 11.807 -6.989 1.00 0.00 85 GLU A CA 18
ATOM 28707 C C . GLU A 1 87 ? 8.011 11.368 -6.951 1.00 0.00 85 GLU A C 18
ATOM 28708 O O . GLU A 1 87 ? 8.520 10.708 -7.870 1.00 0.00 85 GLU A O 18
ATOM 28720 N N . THR A 1 88 ? 8.681 11.699 -5.824 1.00 0.00 86 THR A N 18
ATOM 28721 C CA . THR A 1 88 ? 10.108 11.415 -5.579 1.00 0.00 86 THR A CA 18
ATOM 28722 C C . THR A 1 88 ? 10.383 9.903 -5.579 1.00 0.00 86 THR A C 18
ATOM 28723 O O . THR A 1 88 ? 9.447 9.109 -5.479 1.00 0.00 86 THR A O 18
ATOM 28734 N N . VAL A 1 89 ? 11.668 9.526 -5.686 1.00 0.00 87 VAL A N 18
ATOM 28735 C CA . VAL A 1 89 ? 12.102 8.116 -5.659 1.00 0.00 87 VAL A CA 18
ATOM 28736 C C . VAL A 1 89 ? 11.600 7.420 -4.363 1.00 0.00 87 VAL A C 18
ATOM 28737 O O . VAL A 1 89 ? 11.161 6.260 -4.400 1.00 0.00 87 VAL A O 18
ATOM 28750 N N . THR A 1 90 ? 11.634 8.194 -3.245 1.00 0.00 88 THR A N 18
ATOM 28751 C CA . THR A 1 90 ? 11.152 7.782 -1.904 1.00 0.00 88 THR A CA 18
ATOM 28752 C C . THR A 1 90 ? 11.925 6.527 -1.410 1.00 0.00 88 THR A C 18
ATOM 28753 O O . THR A 1 90 ? 11.408 5.675 -0.673 1.00 0.00 88 THR A O 18
ATOM 28764 N N . ASP A 1 91 ? 13.208 6.482 -1.810 1.00 0.00 89 ASP A N 18
ATOM 28765 C CA . ASP A 1 91 ? 14.140 5.397 -1.501 1.00 0.00 89 ASP A CA 18
ATOM 28766 C C . ASP A 1 91 ? 14.476 5.366 0.005 1.00 0.00 89 ASP A C 18
ATOM 28767 O O . ASP A 1 91 ? 15.228 6.222 0.499 1.00 0.00 89 ASP A O 18
ATOM 28776 N N . LEU A 1 92 ? 13.838 4.407 0.719 1.00 0.00 90 LEU A N 18
ATOM 28777 C CA . LEU A 1 92 ? 14.033 4.152 2.168 1.00 0.00 90 LEU A CA 18
ATOM 28778 C C . LEU A 1 92 ? 13.618 5.359 3.047 1.00 0.00 90 LEU A C 18
ATOM 28779 O O . LEU A 1 92 ? 13.909 5.391 4.244 1.00 0.00 90 LEU A O 18
ATOM 28795 N N . SER A 1 93 ? 12.893 6.318 2.445 1.00 0.00 91 SER A N 18
ATOM 28796 C CA . SER A 1 93 ? 12.512 7.580 3.098 1.00 0.00 91 SER A CA 18
ATOM 28797 C C . SER A 1 93 ? 11.392 7.352 4.139 1.00 0.00 91 SER A C 18
ATOM 28798 O O . SER A 1 93 ? 10.319 6.868 3.782 1.00 0.00 91 SER A O 18
ATOM 28806 N N . GLN A 1 94 ? 11.652 7.680 5.427 1.00 0.00 92 GLN A N 18
ATOM 28807 C CA . GLN A 1 94 ? 10.651 7.520 6.498 1.00 0.00 92 GLN A CA 18
ATOM 28808 C C . GLN A 1 94 ? 9.426 8.411 6.215 1.00 0.00 92 GLN A C 18
ATOM 28809 O O . GLN A 1 94 ? 9.482 9.633 6.409 1.00 0.00 92 GLN A O 18
ATOM 28823 N N . ILE A 1 95 ? 8.348 7.795 5.693 1.00 0.00 93 ILE A N 18
ATOM 28824 C CA . ILE A 1 95 ? 7.133 8.521 5.311 1.00 0.00 93 ILE A CA 18
ATOM 28825 C C . ILE A 1 95 ? 6.372 9.013 6.556 1.00 0.00 93 ILE A C 18
ATOM 28826 O O . ILE A 1 95 ? 5.807 8.230 7.320 1.00 0.00 93 ILE A O 18
ATOM 28842 N N . VAL A 1 96 ? 6.428 10.327 6.800 1.00 0.00 94 VAL A N 18
ATOM 28843 C CA . VAL A 1 96 ? 5.613 10.993 7.811 1.00 0.00 94 VAL A CA 18
ATOM 28844 C C . VAL A 1 96 ? 4.818 12.071 7.070 1.00 0.00 94 VAL A C 18
ATOM 28845 O O . VAL A 1 96 ? 5.270 13.203 6.905 1.00 0.00 94 VAL A O 18
ATOM 28858 N N . TRP A 1 97 ? 3.683 11.662 6.525 1.00 0.00 95 TRP A N 18
ATOM 28859 C CA . TRP A 1 97 ? 2.778 12.543 5.771 1.00 0.00 95 TRP A CA 18
ATOM 28860 C C . TRP A 1 97 ? 1.443 12.673 6.516 1.00 0.00 95 TRP A C 18
ATOM 28861 O O . TRP A 1 97 ? 1.177 11.854 7.410 1.00 0.00 95 TRP A O 18
ATOM 28882 N N . PRO A 1 98 ? 0.581 13.696 6.183 1.00 0.00 96 PRO A N 18
ATOM 28883 C CA . PRO A 1 98 ? -0.706 13.889 6.877 1.00 0.00 96 PRO A CA 18
ATOM 28884 C C . PRO A 1 98 ? -1.612 12.634 6.830 1.00 0.00 96 PRO A C 18
ATOM 28885 O O . PRO A 1 98 ? -1.682 11.909 5.824 1.00 0.00 96 PRO A O 18
ATOM 28896 N N . GLN A 1 99 ? -2.219 12.355 7.977 1.00 0.00 97 GLN A N 18
ATOM 28897 C CA . GLN A 1 99 ? -3.350 11.430 8.088 1.00 0.00 97 GLN A CA 18
ATOM 28898 C C . GLN A 1 99 ? -4.625 12.230 7.757 1.00 0.00 97 GLN A C 18
ATOM 28899 O O . GLN A 1 99 ? -4.576 13.476 7.720 1.00 0.00 97 GLN A O 18
ATOM 28913 N N . LEU A 1 100 ? -5.733 11.533 7.446 1.00 0.00 98 LEU A N 18
ATOM 28914 C CA . LEU A 1 100 ? -7.017 12.198 7.155 1.00 0.00 98 LEU A CA 18
ATOM 28915 C C . LEU A 1 100 ? -7.417 13.179 8.301 1.00 0.00 98 LEU A C 18
ATOM 28916 O O . LEU A 1 100 ? -7.218 12.866 9.482 1.00 0.00 98 LEU A O 18
ATOM 28932 N N . PRO A 1 101 ? -7.912 14.405 7.953 1.00 0.00 99 PRO A N 18
ATOM 28933 C CA . PRO A 1 101 ? -8.111 15.496 8.938 1.00 0.00 99 PRO A CA 18
ATOM 28934 C C . PRO A 1 101 ? -9.256 15.209 9.939 1.00 0.00 99 PRO A C 18
ATOM 28935 O O . PRO A 1 101 ? -9.126 15.476 11.135 1.00 0.00 99 PRO A O 18
ATOM 28946 N N . VAL A 1 102 ? -10.352 14.631 9.435 1.00 0.00 100 VAL A N 18
ATOM 28947 C CA . VAL A 1 102 ? -11.578 14.403 10.210 1.00 0.00 100 VAL A CA 18
ATOM 28948 C C . VAL A 1 102 ? -11.507 13.019 10.911 1.00 0.00 100 VAL A C 18
ATOM 28949 O O . VAL A 1 102 ? -11.132 12.964 12.102 1.00 0.00 100 VAL A O 18
ATOM 28963 N N . MET A 1 3 ? 7.767 -4.291 7.104 1.00 0.00 1 MET A N 19
ATOM 28964 C CA . MET A 1 3 ? 7.369 -4.637 5.719 1.00 0.00 1 MET A CA 19
ATOM 28965 C C . MET A 1 3 ? 7.923 -6.003 5.312 1.00 0.00 1 MET A C 19
ATOM 28966 O O . MET A 1 3 ? 8.932 -6.469 5.856 1.00 0.00 1 MET A O 19
ATOM 28980 N N . LEU A 1 4 ? 7.244 -6.638 4.351 1.00 0.00 2 LEU A N 19
ATOM 28981 C CA . LEU A 1 4 ? 7.697 -7.880 3.710 1.00 0.00 2 LEU A CA 19
ATOM 28982 C C . LEU A 1 4 ? 8.049 -7.578 2.251 1.00 0.00 2 LEU A C 19
ATOM 28983 O O . LEU A 1 4 ? 7.517 -6.623 1.664 1.00 0.00 2 LEU A O 19
ATOM 28999 N N . LEU A 1 5 ? 8.970 -8.362 1.688 1.00 0.00 3 LEU A N 19
ATOM 29000 C CA . LEU A 1 5 ? 9.375 -8.246 0.280 1.00 0.00 3 LEU A CA 19
ATOM 29001 C C . LEU A 1 5 ? 8.247 -8.731 -0.638 1.00 0.00 3 LEU A C 19
ATOM 29002 O O . LEU A 1 5 ? 7.979 -9.937 -0.719 1.00 0.00 3 LEU A O 19
ATOM 29018 N N . HIS A 1 6 ? 7.552 -7.763 -1.266 1.00 0.00 4 HIS A N 19
ATOM 29019 C CA . HIS A 1 6 ? 6.571 -7.996 -2.353 1.00 0.00 4 HIS A CA 19
ATOM 29020 C C . HIS A 1 6 ? 7.086 -8.995 -3.425 1.00 0.00 4 HIS A C 19
ATOM 29021 O O . HIS A 1 6 ? 6.295 -9.716 -4.040 1.00 0.00 4 HIS A O 19
ATOM 29036 N N . SER A 1 7 ? 8.410 -9.019 -3.627 1.00 0.00 5 SER A N 19
ATOM 29037 C CA . SER A 1 7 ? 9.076 -9.947 -4.549 1.00 0.00 5 SER A CA 19
ATOM 29038 C C . SER A 1 7 ? 10.572 -10.035 -4.211 1.00 0.00 5 SER A C 19
ATOM 29039 O O . SER A 1 7 ? 11.180 -9.041 -3.796 1.00 0.00 5 SER A O 19
ATOM 29047 N N . VAL A 1 8 ? 11.143 -11.240 -4.360 1.00 0.00 6 VAL A N 19
ATOM 29048 C CA . VAL A 1 8 ? 12.590 -11.477 -4.252 1.00 0.00 6 VAL A CA 19
ATOM 29049 C C . VAL A 1 8 ? 12.962 -12.670 -5.142 1.00 0.00 6 VAL A C 19
ATOM 29050 O O . VAL A 1 8 ? 12.230 -13.669 -5.194 1.00 0.00 6 VAL A O 19
ATOM 29063 N N . GLU A 1 9 ? 14.077 -12.547 -5.868 1.00 0.00 7 GLU A N 19
ATOM 29064 C CA . GLU A 1 9 ? 14.583 -13.617 -6.727 1.00 0.00 7 GLU A CA 19
ATOM 29065 C C . GLU A 1 9 ? 15.399 -14.611 -5.887 1.00 0.00 7 GLU A C 19
ATOM 29066 O O . GLU A 1 9 ? 16.140 -14.221 -4.976 1.00 0.00 7 GLU A O 19
ATOM 29078 N N . THR A 1 10 ? 15.223 -15.890 -6.204 1.00 0.00 8 THR A N 19
ATOM 29079 C CA . THR A 1 10 ? 15.871 -17.029 -5.531 1.00 0.00 8 THR A CA 19
ATOM 29080 C C . THR A 1 10 ? 16.442 -17.972 -6.617 1.00 0.00 8 THR A C 19
ATOM 29081 O O . THR A 1 10 ? 15.997 -17.908 -7.769 1.00 0.00 8 THR A O 19
ATOM 29092 N N . PRO A 1 11 ? 17.438 -18.862 -6.296 1.00 0.00 9 PRO A N 19
ATOM 29093 C CA . PRO A 1 11 ? 17.997 -19.829 -7.289 1.00 0.00 9 PRO A CA 19
ATOM 29094 C C . PRO A 1 11 ? 16.957 -20.885 -7.766 1.00 0.00 9 PRO A C 19
ATOM 29095 O O . PRO A 1 11 ? 17.189 -21.599 -8.747 1.00 0.00 9 PRO A O 19
ATOM 29106 N N . ARG A 1 12 ? 15.808 -20.958 -7.066 1.00 0.00 10 ARG A N 19
ATOM 29107 C CA . ARG A 1 12 ? 14.704 -21.892 -7.398 1.00 0.00 10 ARG A CA 19
ATOM 29108 C C . ARG A 1 12 ? 13.533 -21.204 -8.152 1.00 0.00 10 ARG A C 19
ATOM 29109 O O . ARG A 1 12 ? 12.583 -21.888 -8.562 1.00 0.00 10 ARG A O 19
ATOM 29130 N N . GLY A 1 13 ? 13.608 -19.873 -8.334 1.00 0.00 11 GLY A N 19
ATOM 29131 C CA . GLY A 1 13 ? 12.561 -19.111 -9.043 1.00 0.00 11 GLY A CA 19
ATOM 29132 C C . GLY A 1 13 ? 12.435 -17.695 -8.506 1.00 0.00 11 GLY A C 19
ATOM 29133 O O . GLY A 1 13 ? 13.420 -17.122 -8.060 1.00 0.00 11 GLY A O 19
ATOM 29137 N N . GLU A 1 14 ? 11.228 -17.120 -8.548 1.00 0.00 12 GLU A N 19
ATOM 29138 C CA . GLU A 1 14 ? 10.932 -15.829 -7.894 1.00 0.00 12 GLU A CA 19
ATOM 29139 C C . GLU A 1 14 ? 9.830 -16.054 -6.861 1.00 0.00 12 GLU A C 19
ATOM 29140 O O . GLU A 1 14 ? 8.915 -16.847 -7.084 1.00 0.00 12 GLU A O 19
ATOM 29152 N N . ILE A 1 15 ? 9.924 -15.340 -5.736 1.00 0.00 13 ILE A N 19
ATOM 29153 C CA . ILE A 1 15 ? 9.114 -15.588 -4.539 1.00 0.00 13 ILE A CA 19
ATOM 29154 C C . ILE A 1 15 ? 8.413 -14.278 -4.136 1.00 0.00 13 ILE A C 19
ATOM 29155 O O . ILE A 1 15 ? 9.074 -13.292 -3.792 1.00 0.00 13 ILE A O 19
ATOM 29171 N N . LEU A 1 16 ? 7.071 -14.280 -4.209 1.00 0.00 14 LEU A N 19
ATOM 29172 C CA . LEU A 1 16 ? 6.232 -13.086 -3.980 1.00 0.00 14 LEU A CA 19
ATOM 29173 C C . LEU A 1 16 ? 5.667 -13.070 -2.545 1.00 0.00 14 LEU A C 19
ATOM 29174 O O . LEU A 1 16 ? 5.470 -14.134 -1.952 1.00 0.00 14 LEU A O 19
ATOM 29190 N N . ASN A 1 17 ? 5.382 -11.836 -2.041 1.00 0.00 15 ASN A N 19
ATOM 29191 C CA . ASN A 1 17 ? 4.832 -11.543 -0.681 1.00 0.00 15 ASN A CA 19
ATOM 29192 C C . ASN A 1 17 ? 5.417 -12.455 0.423 1.00 0.00 15 ASN A C 19
ATOM 29193 O O . ASN A 1 17 ? 4.734 -13.319 0.987 1.00 0.00 15 ASN A O 19
ATOM 29204 N N . VAL A 1 18 ? 6.716 -12.255 0.701 1.00 0.00 16 VAL A N 19
ATOM 29205 C CA . VAL A 1 18 ? 7.486 -13.083 1.637 1.00 0.00 16 VAL A CA 19
ATOM 29206 C C . VAL A 1 18 ? 8.335 -12.194 2.562 1.00 0.00 16 VAL A C 19
ATOM 29207 O O . VAL A 1 18 ? 8.826 -11.145 2.144 1.00 0.00 16 VAL A O 19
ATOM 29220 N N . SER A 1 19 ? 8.475 -12.606 3.829 1.00 0.00 17 SER A N 19
ATOM 29221 C CA . SER A 1 19 ? 9.350 -11.936 4.800 1.00 0.00 17 SER A CA 19
ATOM 29222 C C . SER A 1 19 ? 10.811 -12.385 4.594 1.00 0.00 17 SER A C 19
ATOM 29223 O O . SER A 1 19 ? 11.071 -13.474 4.074 1.00 0.00 17 SER A O 19
ATOM 29231 N N . GLU A 1 20 ? 11.740 -11.535 5.043 1.00 0.00 18 GLU A N 19
ATOM 29232 C CA . GLU A 1 20 ? 13.193 -11.709 4.847 1.00 0.00 18 GLU A CA 19
ATOM 29233 C C . GLU A 1 20 ? 13.739 -12.990 5.509 1.00 0.00 18 GLU A C 19
ATOM 29234 O O . GLU A 1 20 ? 14.693 -13.592 4.998 1.00 0.00 18 GLU A O 19
ATOM 29246 N N . GLN A 1 21 ? 13.115 -13.408 6.628 1.00 0.00 19 GLN A N 19
ATOM 29247 C CA . GLN A 1 21 ? 13.506 -14.638 7.337 1.00 0.00 19 GLN A CA 19
ATOM 29248 C C . GLN A 1 21 ? 13.151 -15.871 6.490 1.00 0.00 19 GLN A C 19
ATOM 29249 O O . GLN A 1 21 ? 14.035 -16.647 6.138 1.00 0.00 19 GLN A O 19
ATOM 29263 N N . GLU A 1 22 ? 11.854 -16.000 6.146 1.00 0.00 20 GLU A N 19
ATOM 29264 C CA . GLU A 1 22 ? 11.320 -17.149 5.378 1.00 0.00 20 GLU A CA 19
ATOM 29265 C C . GLU A 1 22 ? 12.001 -17.286 4.007 1.00 0.00 20 GLU A C 19
ATOM 29266 O O . GLU A 1 22 ? 12.363 -18.393 3.593 1.00 0.00 20 GLU A O 19
ATOM 29278 N N . ALA A 1 23 ? 12.113 -16.152 3.296 1.00 0.00 21 ALA A N 19
ATOM 29279 C CA . ALA A 1 23 ? 12.827 -16.071 2.012 1.00 0.00 21 ALA A CA 19
ATOM 29280 C C . ALA A 1 23 ? 14.226 -16.727 2.070 1.00 0.00 21 ALA A C 19
ATOM 29281 O O . ALA A 1 23 ? 14.569 -17.522 1.207 1.00 0.00 21 ALA A O 19
ATOM 29288 N N . ARG A 1 24 ? 15.013 -16.398 3.103 1.00 0.00 22 ARG A N 19
ATOM 29289 C CA . ARG A 1 24 ? 16.382 -16.940 3.273 1.00 0.00 22 ARG A CA 19
ATOM 29290 C C . ARG A 1 24 ? 16.385 -18.364 3.866 1.00 0.00 22 ARG A C 19
ATOM 29291 O O . ARG A 1 24 ? 17.253 -19.174 3.528 1.00 0.00 22 ARG A O 19
ATOM 29312 N N . ASP A 1 25 ? 15.406 -18.659 4.739 1.00 0.00 23 ASP A N 19
ATOM 29313 C CA . ASP A 1 25 ? 15.355 -19.928 5.509 1.00 0.00 23 ASP A CA 19
ATOM 29314 C C . ASP A 1 25 ? 14.849 -21.081 4.633 1.00 0.00 23 ASP A C 19
ATOM 29315 O O . ASP A 1 25 ? 15.512 -22.108 4.494 1.00 0.00 23 ASP A O 19
ATOM 29324 N N . VAL A 1 26 ? 13.652 -20.893 4.069 1.00 0.00 24 VAL A N 19
ATOM 29325 C CA . VAL A 1 26 ? 12.999 -21.880 3.199 1.00 0.00 24 VAL A CA 19
ATOM 29326 C C . VAL A 1 26 ? 13.520 -21.741 1.756 1.00 0.00 24 VAL A C 19
ATOM 29327 O O . VAL A 1 26 ? 14.155 -22.653 1.218 1.00 0.00 24 VAL A O 19
ATOM 29340 N N . PHE A 1 27 ? 13.285 -20.560 1.160 1.00 0.00 25 PHE A N 19
ATOM 29341 C CA . PHE A 1 27 ? 13.468 -20.339 -0.294 1.00 0.00 25 PHE A CA 19
ATOM 29342 C C . PHE A 1 27 ? 14.937 -20.087 -0.685 1.00 0.00 25 PHE A C 19
ATOM 29343 O O . PHE A 1 27 ? 15.251 -20.024 -1.884 1.00 0.00 25 PHE A O 19
ATOM 29360 N N . GLY A 1 28 ? 15.818 -19.939 0.326 1.00 0.00 26 GLY A N 19
ATOM 29361 C CA . GLY A 1 28 ? 17.262 -19.810 0.108 1.00 0.00 26 GLY A CA 19
ATOM 29362 C C . GLY A 1 28 ? 17.661 -18.580 -0.702 1.00 0.00 26 GLY A C 19
ATOM 29363 O O . GLY A 1 28 ? 18.502 -18.666 -1.607 1.00 0.00 26 GLY A O 19
ATOM 29367 N N . ALA A 1 29 ? 17.042 -17.436 -0.376 1.00 0.00 27 ALA A N 19
ATOM 29368 C CA . ALA A 1 29 ? 17.324 -16.156 -1.033 1.00 0.00 27 ALA A CA 19
ATOM 29369 C C . ALA A 1 29 ? 18.647 -15.572 -0.526 1.00 0.00 27 ALA A C 19
ATOM 29370 O O . ALA A 1 29 ? 18.965 -15.668 0.669 1.00 0.00 27 ALA A O 19
ATOM 29377 N N . SER A 1 30 ? 19.414 -14.985 -1.450 1.00 0.00 28 SER A N 19
ATOM 29378 C CA . SER A 1 30 ? 20.660 -14.285 -1.142 1.00 0.00 28 SER A CA 19
ATOM 29379 C C . SER A 1 30 ? 20.354 -12.998 -0.359 1.00 0.00 28 SER A C 19
ATOM 29380 O O . SER A 1 30 ? 19.381 -12.309 -0.669 1.00 0.00 28 SER A O 19
ATOM 29388 N N . GLU A 1 31 ? 21.223 -12.666 0.614 1.00 0.00 29 GLU A N 19
ATOM 29389 C CA . GLU A 1 31 ? 21.053 -11.469 1.471 1.00 0.00 29 GLU A CA 19
ATOM 29390 C C . GLU A 1 31 ? 21.240 -10.186 0.638 1.00 0.00 29 GLU A C 19
ATOM 29391 O O . GLU A 1 31 ? 20.724 -9.127 0.992 1.00 0.00 29 GLU A O 19
ATOM 29403 N N . GLN A 1 32 ? 21.975 -10.327 -0.479 1.00 0.00 30 GLN A N 19
ATOM 29404 C CA . GLN A 1 32 ? 22.137 -9.281 -1.500 1.00 0.00 30 GLN A CA 19
ATOM 29405 C C . GLN A 1 32 ? 20.783 -8.969 -2.175 1.00 0.00 30 GLN A C 19
ATOM 29406 O O . GLN A 1 32 ? 20.438 -7.795 -2.385 1.00 0.00 30 GLN A O 19
ATOM 29420 N N . ALA A 1 33 ? 20.016 -10.036 -2.487 1.00 0.00 31 ALA A N 19
ATOM 29421 C CA . ALA A 1 33 ? 18.701 -9.921 -3.142 1.00 0.00 31 ALA A CA 19
ATOM 29422 C C . ALA A 1 33 ? 17.705 -9.299 -2.153 1.00 0.00 31 ALA A C 19
ATOM 29423 O O . ALA A 1 33 ? 17.049 -8.300 -2.457 1.00 0.00 31 ALA A O 19
ATOM 29430 N N . ILE A 1 34 ? 17.595 -9.946 -0.980 1.00 0.00 32 ILE A N 19
ATOM 29431 C CA . ILE A 1 34 ? 16.923 -9.405 0.230 1.00 0.00 32 ILE A CA 19
ATOM 29432 C C . ILE A 1 34 ? 17.260 -7.923 0.546 1.00 0.00 32 ILE A C 19
ATOM 29433 O O . ILE A 1 34 ? 16.397 -7.195 1.043 1.00 0.00 32 ILE A O 19
ATOM 29449 N N . ALA A 1 35 ? 18.482 -7.473 0.218 1.00 0.00 33 ALA A N 19
ATOM 29450 C CA . ALA A 1 35 ? 18.917 -6.098 0.534 1.00 0.00 33 ALA A CA 19
ATOM 29451 C C . ALA A 1 35 ? 18.263 -5.104 -0.452 1.00 0.00 33 ALA A C 19
ATOM 29452 O O . ALA A 1 35 ? 17.625 -4.131 -0.033 1.00 0.00 33 ALA A O 19
ATOM 29459 N N . ASP A 1 36 ? 18.441 -5.378 -1.766 1.00 0.00 34 ASP A N 19
ATOM 29460 C CA . ASP A 1 36 ? 17.798 -4.613 -2.867 1.00 0.00 34 ASP A CA 19
ATOM 29461 C C . ASP A 1 36 ? 16.266 -4.590 -2.750 1.00 0.00 34 ASP A C 19
ATOM 29462 O O . ASP A 1 36 ? 15.651 -3.545 -2.948 1.00 0.00 34 ASP A O 19
ATOM 29471 N N . ALA A 1 37 ? 15.672 -5.747 -2.426 1.00 0.00 35 ALA A N 19
ATOM 29472 C CA . ALA A 1 37 ? 14.207 -5.925 -2.408 1.00 0.00 35 ALA A CA 19
ATOM 29473 C C . ALA A 1 37 ? 13.576 -5.279 -1.156 1.00 0.00 35 ALA A C 19
ATOM 29474 O O . ALA A 1 37 ? 12.443 -4.794 -1.230 1.00 0.00 35 ALA A O 19
ATOM 29481 N N . ARG A 1 38 ? 14.308 -5.285 -0.012 1.00 0.00 36 ARG A N 19
ATOM 29482 C CA . ARG A 1 38 ? 13.905 -4.513 1.191 1.00 0.00 36 ARG A CA 19
ATOM 29483 C C . ARG A 1 38 ? 13.838 -3.023 0.827 1.00 0.00 36 ARG A C 19
ATOM 29484 O O . ARG A 1 38 ? 12.807 -2.361 1.025 1.00 0.00 36 ARG A O 19
ATOM 29505 N N . LYS A 1 39 ? 14.974 -2.537 0.291 1.00 0.00 37 LYS A N 19
ATOM 29506 C CA . LYS A 1 39 ? 15.136 -1.160 -0.188 1.00 0.00 37 LYS A CA 19
ATOM 29507 C C . LYS A 1 39 ? 14.040 -0.788 -1.190 1.00 0.00 37 LYS A C 19
ATOM 29508 O O . LYS A 1 39 ? 13.511 0.305 -1.132 1.00 0.00 37 LYS A O 19
ATOM 29527 N N . ALA A 1 40 ? 13.679 -1.738 -2.074 1.00 0.00 38 ALA A N 19
ATOM 29528 C CA . ALA A 1 40 ? 12.792 -1.468 -3.213 1.00 0.00 38 ALA A CA 19
ATOM 29529 C C . ALA A 1 40 ? 11.331 -1.410 -2.752 1.00 0.00 38 ALA A C 19
ATOM 29530 O O . ALA A 1 40 ? 10.550 -0.621 -3.284 1.00 0.00 38 ALA A O 19
ATOM 29537 N N . THR A 1 41 ? 10.971 -2.263 -1.759 1.00 0.00 39 THR A N 19
ATOM 29538 C CA . THR A 1 41 ? 9.624 -2.261 -1.152 1.00 0.00 39 THR A CA 19
ATOM 29539 C C . THR A 1 41 ? 9.394 -0.923 -0.429 1.00 0.00 39 THR A C 19
ATOM 29540 O O . THR A 1 41 ? 8.390 -0.271 -0.663 1.00 0.00 39 THR A O 19
ATOM 29551 N N . ILE A 1 42 ? 10.387 -0.521 0.402 1.00 0.00 40 ILE A N 19
ATOM 29552 C CA . ILE A 1 42 ? 10.381 0.772 1.125 1.00 0.00 40 ILE A CA 19
ATOM 29553 C C . ILE A 1 42 ? 10.261 1.943 0.132 1.00 0.00 40 ILE A C 19
ATOM 29554 O O . ILE A 1 42 ? 9.316 2.719 0.208 1.00 0.00 40 ILE A O 19
ATOM 29570 N N . LEU A 1 43 ? 11.204 1.988 -0.818 1.00 0.00 41 LEU A N 19
ATOM 29571 C CA . LEU A 1 43 ? 11.299 3.023 -1.874 1.00 0.00 41 LEU A CA 19
ATOM 29572 C C . LEU A 1 43 ? 9.973 3.173 -2.639 1.00 0.00 41 LEU A C 19
ATOM 29573 O O . LEU A 1 43 ? 9.544 4.289 -2.949 1.00 0.00 41 LEU A O 19
ATOM 29589 N N . GLN A 1 44 ? 9.303 2.040 -2.891 1.00 0.00 42 GLN A N 19
ATOM 29590 C CA . GLN A 1 44 ? 8.045 2.016 -3.643 1.00 0.00 42 GLN A CA 19
ATOM 29591 C C . GLN A 1 44 ? 6.880 2.437 -2.727 1.00 0.00 42 GLN A C 19
ATOM 29592 O O . GLN A 1 44 ? 5.982 3.150 -3.151 1.00 0.00 42 GLN A O 19
ATOM 29606 N N . THR A 1 45 ? 6.954 2.032 -1.443 1.00 0.00 43 THR A N 19
ATOM 29607 C CA . THR A 1 45 ? 5.945 2.368 -0.415 1.00 0.00 43 THR A CA 19
ATOM 29608 C C . THR A 1 45 ? 5.941 3.895 -0.140 1.00 0.00 43 THR A C 19
ATOM 29609 O O . THR A 1 45 ? 4.888 4.478 0.119 1.00 0.00 43 THR A O 19
ATOM 29620 N N . LEU A 1 46 ? 7.121 4.542 -0.297 1.00 0.00 44 LEU A N 19
ATOM 29621 C CA . LEU A 1 46 ? 7.276 6.009 -0.134 1.00 0.00 44 LEU A CA 19
ATOM 29622 C C . LEU A 1 46 ? 6.444 6.781 -1.192 1.00 0.00 44 LEU A C 19
ATOM 29623 O O . LEU A 1 46 ? 6.126 7.954 -0.998 1.00 0.00 44 LEU A O 19
ATOM 29639 N N . ARG A 1 47 ? 6.142 6.120 -2.333 1.00 0.00 45 ARG A N 19
ATOM 29640 C CA . ARG A 1 47 ? 5.314 6.706 -3.411 1.00 0.00 45 ARG A CA 19
ATOM 29641 C C . ARG A 1 47 ? 3.962 5.958 -3.598 1.00 0.00 45 ARG A C 19
ATOM 29642 O O . ARG A 1 47 ? 3.152 6.361 -4.440 1.00 0.00 45 ARG A O 19
ATOM 29663 N N . ILE A 1 48 ? 3.725 4.879 -2.815 1.00 0.00 46 ILE A N 19
ATOM 29664 C CA . ILE A 1 48 ? 2.427 4.144 -2.809 1.00 0.00 46 ILE A CA 19
ATOM 29665 C C . ILE A 1 48 ? 1.483 4.735 -1.743 1.00 0.00 46 ILE A C 19
ATOM 29666 O O . ILE A 1 48 ? 0.342 5.092 -2.068 1.00 0.00 46 ILE A O 19
ATOM 29682 N N . GLU A 1 49 ? 1.992 4.840 -0.486 1.00 0.00 47 GLU A N 19
ATOM 29683 C CA . GLU A 1 49 ? 1.226 5.308 0.714 1.00 0.00 47 GLU A CA 19
ATOM 29684 C C . GLU A 1 49 ? 0.361 6.538 0.406 1.00 0.00 47 GLU A C 19
ATOM 29685 O O . GLU A 1 49 ? -0.809 6.579 0.785 1.00 0.00 47 GLU A O 19
ATOM 29697 N N . ARG A 1 50 ? 0.966 7.515 -0.305 1.00 0.00 48 ARG A N 19
ATOM 29698 C CA . ARG A 1 50 ? 0.288 8.760 -0.692 1.00 0.00 48 ARG A CA 19
ATOM 29699 C C . ARG A 1 50 ? -1.012 8.467 -1.469 1.00 0.00 48 ARG A C 19
ATOM 29700 O O . ARG A 1 50 ? -2.092 8.848 -1.031 1.00 0.00 48 ARG A O 19
ATOM 29721 N N . ASP A 1 51 ? -0.900 7.683 -2.555 1.00 0.00 49 ASP A N 19
ATOM 29722 C CA . ASP A 1 51 ? -2.012 7.450 -3.487 1.00 0.00 49 ASP A CA 19
ATOM 29723 C C . ASP A 1 51 ? -3.099 6.578 -2.840 1.00 0.00 49 ASP A C 19
ATOM 29724 O O . ASP A 1 51 ? -4.272 6.725 -3.166 1.00 0.00 49 ASP A O 19
ATOM 29733 N N . GLU A 1 52 ? -2.689 5.696 -1.903 1.00 0.00 50 GLU A N 19
ATOM 29734 C CA . GLU A 1 52 ? -3.622 4.855 -1.119 1.00 0.00 50 GLU A CA 19
ATOM 29735 C C . GLU A 1 52 ? -4.571 5.721 -0.276 1.00 0.00 50 GLU A C 19
ATOM 29736 O O . GLU A 1 52 ? -5.760 5.425 -0.175 1.00 0.00 50 GLU A O 19
ATOM 29748 N N . ARG A 1 53 ? -4.010 6.782 0.320 1.00 0.00 51 ARG A N 19
ATOM 29749 C CA . ARG A 1 53 ? -4.753 7.711 1.195 1.00 0.00 51 ARG A CA 19
ATOM 29750 C C . ARG A 1 53 ? -5.713 8.590 0.386 1.00 0.00 51 ARG A C 19
ATOM 29751 O O . ARG A 1 53 ? -6.825 8.863 0.828 1.00 0.00 51 ARG A O 19
ATOM 29772 N N . LEU A 1 54 ? -5.263 9.017 -0.806 1.00 0.00 52 LEU A N 19
ATOM 29773 C CA . LEU A 1 54 ? -6.061 9.865 -1.710 1.00 0.00 52 LEU A CA 19
ATOM 29774 C C . LEU A 1 54 ? -7.225 9.061 -2.345 1.00 0.00 52 LEU A C 19
ATOM 29775 O O . LEU A 1 54 ? -8.337 9.586 -2.474 1.00 0.00 52 LEU A O 19
ATOM 29791 N N . ARG A 1 55 ? -6.974 7.780 -2.701 1.00 0.00 53 ARG A N 19
ATOM 29792 C CA . ARG A 1 55 ? -8.012 6.897 -3.289 1.00 0.00 53 ARG A CA 19
ATOM 29793 C C . ARG A 1 55 ? -8.967 6.359 -2.202 1.00 0.00 53 ARG A C 19
ATOM 29794 O O . ARG A 1 55 ? -10.065 5.900 -2.522 1.00 0.00 53 ARG A O 19
ATOM 29815 N N . ALA A 1 56 ? -8.523 6.390 -0.926 1.00 0.00 54 ALA A N 19
ATOM 29816 C CA . ALA A 1 56 ? -9.370 6.030 0.231 1.00 0.00 54 ALA A CA 19
ATOM 29817 C C . ALA A 1 56 ? -10.322 7.191 0.575 1.00 0.00 54 ALA A C 19
ATOM 29818 O O . ALA A 1 56 ? -11.534 6.999 0.714 1.00 0.00 54 ALA A O 19
ATOM 29825 N N . CYS A 1 57 ? -9.753 8.409 0.655 1.00 0.00 55 CYS A N 19
ATOM 29826 C CA . CYS A 1 57 ? -10.505 9.646 0.959 1.00 0.00 55 CYS A CA 19
ATOM 29827 C C . CYS A 1 57 ? -11.246 10.195 -0.287 1.00 0.00 55 CYS A C 19
ATOM 29828 O O . CYS A 1 57 ? -11.799 11.296 -0.256 1.00 0.00 55 CYS A O 19
ATOM 29836 N N . ASP A 1 58 ? -11.270 9.393 -1.365 1.00 0.00 56 ASP A N 19
ATOM 29837 C CA . ASP A 1 58 ? -12.006 9.681 -2.609 1.00 0.00 56 ASP A CA 19
ATOM 29838 C C . ASP A 1 58 ? -13.529 9.838 -2.362 1.00 0.00 56 ASP A C 19
ATOM 29839 O O . ASP A 1 58 ? -14.212 10.559 -3.103 1.00 0.00 56 ASP A O 19
ATOM 29848 N N . TRP A 1 59 ? -14.028 9.191 -1.280 1.00 0.00 57 TRP A N 19
ATOM 29849 C CA . TRP A 1 59 ? -15.458 9.224 -0.880 1.00 0.00 57 TRP A CA 19
ATOM 29850 C C . TRP A 1 59 ? -15.974 10.671 -0.668 1.00 0.00 57 TRP A C 19
ATOM 29851 O O . TRP A 1 59 ? -17.162 10.946 -0.853 1.00 0.00 57 TRP A O 19
ATOM 29872 N N . THR A 1 60 ? -15.064 11.568 -0.245 1.00 0.00 58 THR A N 19
ATOM 29873 C CA . THR A 1 60 ? -15.372 12.981 0.051 1.00 0.00 58 THR A CA 19
ATOM 29874 C C . THR A 1 60 ? -14.742 13.924 -0.992 1.00 0.00 58 THR A C 19
ATOM 29875 O O . THR A 1 60 ? -14.949 15.141 -0.941 1.00 0.00 58 THR A O 19
ATOM 29886 N N . GLN A 1 61 ? -13.956 13.362 -1.932 1.00 0.00 59 GLN A N 19
ATOM 29887 C CA . GLN A 1 61 ? -13.412 14.129 -3.075 1.00 0.00 59 GLN A CA 19
ATOM 29888 C C . GLN A 1 61 ? -14.458 14.224 -4.195 1.00 0.00 59 GLN A C 19
ATOM 29889 O O . GLN A 1 61 ? -14.355 15.092 -5.071 1.00 0.00 59 GLN A O 19
ATOM 29903 N N . VAL A 1 62 ? -15.462 13.320 -4.163 1.00 0.00 60 VAL A N 19
ATOM 29904 C CA . VAL A 1 62 ? -16.669 13.455 -5.001 1.00 0.00 60 VAL A CA 19
ATOM 29905 C C . VAL A 1 62 ? -17.508 14.655 -4.505 1.00 0.00 60 VAL A C 19
ATOM 29906 O O . VAL A 1 62 ? -17.467 15.003 -3.318 1.00 0.00 60 VAL A O 19
ATOM 29919 N N . GLN A 1 63 ? -18.264 15.277 -5.415 1.00 0.00 61 GLN A N 19
ATOM 29920 C CA . GLN A 1 63 ? -19.116 16.444 -5.096 1.00 0.00 61 GLN A CA 19
ATOM 29921 C C . GLN A 1 63 ? -20.512 16.009 -4.585 1.00 0.00 61 GLN A C 19
ATOM 29922 O O . GLN A 1 63 ? -21.299 16.842 -4.112 1.00 0.00 61 GLN A O 19
ATOM 29936 N N . ASP A 1 64 ? -20.804 14.691 -4.694 1.00 0.00 62 ASP A N 19
ATOM 29937 C CA . ASP A 1 64 ? -22.091 14.098 -4.269 1.00 0.00 62 ASP A CA 19
ATOM 29938 C C . ASP A 1 64 ? -22.188 14.002 -2.732 1.00 0.00 62 ASP A C 19
ATOM 29939 O O . ASP A 1 64 ? -23.300 13.975 -2.181 1.00 0.00 62 ASP A O 19
ATOM 29948 N N . VAL A 1 65 ? -21.023 13.968 -2.050 1.00 0.00 63 VAL A N 19
ATOM 29949 C CA . VAL A 1 65 ? -20.957 13.913 -0.577 1.00 0.00 63 VAL A CA 19
ATOM 29950 C C . VAL A 1 65 ? -21.636 15.170 0.021 1.00 0.00 63 VAL A C 19
ATOM 29951 O O . VAL A 1 65 ? -21.550 16.262 -0.556 1.00 0.00 63 VAL A O 19
ATOM 29964 N N . VAL A 1 66 ? -22.377 14.993 1.123 1.00 0.00 64 VAL A N 19
ATOM 29965 C CA . VAL A 1 66 ? -23.139 16.079 1.759 1.00 0.00 64 VAL A CA 19
ATOM 29966 C C . VAL A 1 66 ? -22.324 16.626 2.945 1.00 0.00 64 VAL A C 19
ATOM 29967 O O . VAL A 1 66 ? -22.428 16.137 4.075 1.00 0.00 64 VAL A O 19
ATOM 29980 N N . LEU A 1 67 ? -21.435 17.590 2.643 1.00 0.00 65 LEU A N 19
ATOM 29981 C CA . LEU A 1 67 ? -20.600 18.280 3.634 1.00 0.00 65 LEU A CA 19
ATOM 29982 C C . LEU A 1 67 ? -20.677 19.789 3.383 1.00 0.00 65 LEU A C 19
ATOM 29983 O O . LEU A 1 67 ? -21.165 20.229 2.330 1.00 0.00 65 LEU A O 19
ATOM 29999 N N . THR A 1 68 ? -20.178 20.579 4.346 1.00 0.00 66 THR A N 19
ATOM 30000 C CA . THR A 1 68 ? -20.046 22.032 4.182 1.00 0.00 66 THR A CA 19
ATOM 30001 C C . THR A 1 68 ? -18.871 22.337 3.232 1.00 0.00 66 THR A C 19
ATOM 30002 O O . THR A 1 68 ? -18.025 21.459 2.986 1.00 0.00 66 THR A O 19
ATOM 30013 N N . ALA A 1 69 ? -18.833 23.570 2.693 1.00 0.00 67 ALA A N 19
ATOM 30014 C CA . ALA A 1 69 ? -17.732 24.019 1.811 1.00 0.00 67 ALA A CA 19
ATOM 30015 C C . ALA A 1 69 ? -16.368 23.849 2.518 1.00 0.00 67 ALA A C 19
ATOM 30016 O O . ALA A 1 69 ? -15.414 23.341 1.930 1.00 0.00 67 ALA A O 19
ATOM 30023 N N . ASP A 1 70 ? -16.327 24.274 3.796 1.00 0.00 68 ASP A N 19
ATOM 30024 C CA . ASP A 1 70 ? -15.143 24.141 4.673 1.00 0.00 68 ASP A CA 19
ATOM 30025 C C . ASP A 1 70 ? -14.672 22.676 4.792 1.00 0.00 68 ASP A C 19
ATOM 30026 O O . ASP A 1 70 ? -13.499 22.412 4.628 1.00 0.00 68 ASP A O 19
ATOM 30035 N N . GLN A 1 71 ? -15.596 21.741 5.081 1.00 0.00 69 GLN A N 19
ATOM 30036 C CA . GLN A 1 71 ? -15.257 20.294 5.219 1.00 0.00 69 GLN A CA 19
ATOM 30037 C C . GLN A 1 71 ? -14.688 19.733 3.904 1.00 0.00 69 GLN A C 19
ATOM 30038 O O . GLN A 1 71 ? -13.629 19.102 3.892 1.00 0.00 69 GLN A O 19
ATOM 30052 N N . LYS A 1 72 ? -15.383 20.040 2.807 1.00 0.00 70 LYS A N 19
ATOM 30053 C CA . LYS A 1 72 ? -14.988 19.660 1.431 1.00 0.00 70 LYS A CA 19
ATOM 30054 C C . LYS A 1 72 ? -13.636 20.284 1.024 1.00 0.00 70 LYS A C 19
ATOM 30055 O O . LYS A 1 72 ? -12.923 19.728 0.190 1.00 0.00 70 LYS A O 19
ATOM 30074 N N . ALA A 1 73 ? -13.290 21.420 1.656 1.00 0.00 71 ALA A N 19
ATOM 30075 C CA . ALA A 1 73 ? -12.068 22.175 1.331 1.00 0.00 71 ALA A CA 19
ATOM 30076 C C . ALA A 1 73 ? -10.898 21.548 2.106 1.00 0.00 71 ALA A C 19
ATOM 30077 O O . ALA A 1 73 ? -9.890 21.199 1.530 1.00 0.00 71 ALA A O 19
ATOM 30084 N N . THR A 1 74 ? -11.089 21.433 3.431 1.00 0.00 72 THR A N 19
ATOM 30085 C CA . THR A 1 74 ? -10.137 20.801 4.373 1.00 0.00 72 THR A CA 19
ATOM 30086 C C . THR A 1 74 ? -9.756 19.350 3.948 1.00 0.00 72 THR A C 19
ATOM 30087 O O . THR A 1 74 ? -8.614 18.924 4.139 1.00 0.00 72 THR A O 19
ATOM 30098 N N . TRP A 1 75 ? -10.721 18.622 3.352 1.00 0.00 73 TRP A N 19
ATOM 30099 C CA . TRP A 1 75 ? -10.488 17.278 2.771 1.00 0.00 73 TRP A CA 19
ATOM 30100 C C . TRP A 1 75 ? -9.706 17.365 1.446 1.00 0.00 73 TRP A C 19
ATOM 30101 O O . TRP A 1 75 ? -8.852 16.520 1.165 1.00 0.00 73 TRP A O 19
ATOM 30122 N N . ALA A 1 76 ? -10.033 18.380 0.637 1.00 0.00 74 ALA A N 19
ATOM 30123 C CA . ALA A 1 76 ? -9.315 18.674 -0.616 1.00 0.00 74 ALA A CA 19
ATOM 30124 C C . ALA A 1 76 ? -7.904 19.236 -0.330 1.00 0.00 74 ALA A C 19
ATOM 30125 O O . ALA A 1 76 ? -7.023 19.152 -1.177 1.00 0.00 74 ALA A O 19
ATOM 30132 N N . LYS A 1 77 ? -7.715 19.800 0.886 1.00 0.00 75 LYS A N 19
ATOM 30133 C CA . LYS A 1 77 ? -6.429 20.356 1.360 1.00 0.00 75 LYS A CA 19
ATOM 30134 C C . LYS A 1 77 ? -5.561 19.207 1.881 1.00 0.00 75 LYS A C 19
ATOM 30135 O O . LYS A 1 77 ? -4.344 19.217 1.710 1.00 0.00 75 LYS A O 19
ATOM 30154 N N . TYR A 1 78 ? -6.217 18.239 2.551 1.00 0.00 76 TYR A N 19
ATOM 30155 C CA . TYR A 1 78 ? -5.590 16.976 2.970 1.00 0.00 76 TYR A CA 19
ATOM 30156 C C . TYR A 1 78 ? -4.983 16.271 1.748 1.00 0.00 76 TYR A C 19
ATOM 30157 O O . TYR A 1 78 ? -3.822 15.863 1.769 1.00 0.00 76 TYR A O 19
ATOM 30175 N N . ARG A 1 79 ? -5.800 16.184 0.682 1.00 0.00 77 ARG A N 19
ATOM 30176 C CA . ARG A 1 79 ? -5.414 15.577 -0.597 1.00 0.00 77 ARG A CA 19
ATOM 30177 C C . ARG A 1 79 ? -4.232 16.345 -1.207 1.00 0.00 77 ARG A C 19
ATOM 30178 O O . ARG A 1 79 ? -3.182 15.764 -1.501 1.00 0.00 77 ARG A O 19
ATOM 30199 N N . GLN A 1 80 ? -4.443 17.666 -1.352 1.00 0.00 78 GLN A N 19
ATOM 30200 C CA . GLN A 1 80 ? -3.549 18.571 -2.079 1.00 0.00 78 GLN A CA 19
ATOM 30201 C C . GLN A 1 80 ? -2.150 18.614 -1.460 1.00 0.00 78 GLN A C 19
ATOM 30202 O O . GLN A 1 80 ? -1.155 18.477 -2.169 1.00 0.00 78 GLN A O 19
ATOM 30216 N N . ALA A 1 81 ? -2.106 18.773 -0.133 1.00 0.00 79 ALA A N 19
ATOM 30217 C CA . ALA A 1 81 ? -0.848 18.895 0.625 1.00 0.00 79 ALA A CA 19
ATOM 30218 C C . ALA A 1 81 ? -0.038 17.593 0.579 1.00 0.00 79 ALA A C 19
ATOM 30219 O O . ALA A 1 81 ? 1.188 17.615 0.424 1.00 0.00 79 ALA A O 19
ATOM 30226 N N . LEU A 1 82 ? -0.750 16.465 0.682 1.00 0.00 80 LEU A N 19
ATOM 30227 C CA . LEU A 1 82 ? -0.164 15.122 0.788 1.00 0.00 80 LEU A CA 19
ATOM 30228 C C . LEU A 1 82 ? 0.566 14.761 -0.525 1.00 0.00 80 LEU A C 19
ATOM 30229 O O . LEU A 1 82 ? 1.705 14.277 -0.511 1.00 0.00 80 LEU A O 19
ATOM 30245 N N . ARG A 1 83 ? -0.112 15.031 -1.657 1.00 0.00 81 ARG A N 19
ATOM 30246 C CA . ARG A 1 83 ? 0.419 14.746 -3.002 1.00 0.00 81 ARG A CA 19
ATOM 30247 C C . ARG A 1 83 ? 1.463 15.800 -3.440 1.00 0.00 81 ARG A C 19
ATOM 30248 O O . ARG A 1 83 ? 2.346 15.498 -4.250 1.00 0.00 81 ARG A O 19
ATOM 30269 N N . ASP A 1 84 ? 1.341 17.036 -2.894 1.00 0.00 82 ASP A N 19
ATOM 30270 C CA . ASP A 1 84 ? 2.239 18.173 -3.229 1.00 0.00 82 ASP A CA 19
ATOM 30271 C C . ASP A 1 84 ? 3.672 17.905 -2.737 1.00 0.00 82 ASP A C 19
ATOM 30272 O O . ASP A 1 84 ? 4.630 18.490 -3.254 1.00 0.00 82 ASP A O 19
ATOM 30281 N N . LEU A 1 85 ? 3.798 17.002 -1.741 1.00 0.00 83 LEU A N 19
ATOM 30282 C CA . LEU A 1 85 ? 5.097 16.545 -1.232 1.00 0.00 83 LEU A CA 19
ATOM 30283 C C . LEU A 1 85 ? 5.847 15.814 -2.388 1.00 0.00 83 LEU A C 19
ATOM 30284 O O . LEU A 1 85 ? 5.386 14.754 -2.844 1.00 0.00 83 LEU A O 19
ATOM 30300 N N . PRO A 1 86 ? 6.997 16.386 -2.892 1.00 0.00 84 PRO A N 19
ATOM 30301 C CA . PRO A 1 86 ? 7.752 15.820 -4.039 1.00 0.00 84 PRO A CA 19
ATOM 30302 C C . PRO A 1 86 ? 8.634 14.624 -3.627 1.00 0.00 84 PRO A C 19
ATOM 30303 O O . PRO A 1 86 ? 8.514 14.109 -2.514 1.00 0.00 84 PRO A O 19
ATOM 30314 N N . GLU A 1 87 ? 9.505 14.165 -4.543 1.00 0.00 85 GLU A N 19
ATOM 30315 C CA . GLU A 1 87 ? 10.448 13.064 -4.263 1.00 0.00 85 GLU A CA 19
ATOM 30316 C C . GLU A 1 87 ? 11.729 13.626 -3.624 1.00 0.00 85 GLU A C 19
ATOM 30317 O O . GLU A 1 87 ? 12.834 13.478 -4.160 1.00 0.00 85 GLU A O 19
ATOM 30329 N N . THR A 1 88 ? 11.547 14.291 -2.468 1.00 0.00 86 THR A N 19
ATOM 30330 C CA . THR A 1 88 ? 12.627 14.947 -1.718 1.00 0.00 86 THR A CA 19
ATOM 30331 C C . THR A 1 88 ? 13.595 13.901 -1.140 1.00 0.00 86 THR A C 19
ATOM 30332 O O . THR A 1 88 ? 14.818 14.037 -1.264 1.00 0.00 86 THR A O 19
ATOM 30343 N N . VAL A 1 89 ? 13.024 12.841 -0.532 1.00 0.00 87 VAL A N 19
ATOM 30344 C CA . VAL A 1 89 ? 13.801 11.790 0.141 1.00 0.00 87 VAL A CA 19
ATOM 30345 C C . VAL A 1 89 ? 14.075 10.608 -0.825 1.00 0.00 87 VAL A C 19
ATOM 30346 O O . VAL A 1 89 ? 13.354 9.603 -0.860 1.00 0.00 87 VAL A O 19
ATOM 30359 N N . THR A 1 90 ? 15.113 10.786 -1.668 1.00 0.00 88 THR A N 19
ATOM 30360 C CA . THR A 1 90 ? 15.596 9.737 -2.580 1.00 0.00 88 THR A CA 19
ATOM 30361 C C . THR A 1 90 ? 16.506 8.752 -1.808 1.00 0.00 88 THR A C 19
ATOM 30362 O O . THR A 1 90 ? 16.640 7.586 -2.181 1.00 0.00 88 THR A O 19
ATOM 30373 N N . ASP A 1 91 ? 17.125 9.257 -0.725 1.00 0.00 89 ASP A N 19
ATOM 30374 C CA . ASP A 1 91 ? 17.883 8.456 0.248 1.00 0.00 89 ASP A CA 19
ATOM 30375 C C . ASP A 1 91 ? 16.907 7.933 1.329 1.00 0.00 89 ASP A C 19
ATOM 30376 O O . ASP A 1 91 ? 15.850 8.546 1.557 1.00 0.00 89 ASP A O 19
ATOM 30385 N N . LEU A 1 92 ? 17.278 6.806 1.977 1.00 0.00 90 LEU A N 19
ATOM 30386 C CA . LEU A 1 92 ? 16.432 6.086 2.962 1.00 0.00 90 LEU A CA 19
ATOM 30387 C C . LEU A 1 92 ? 15.946 7.021 4.097 1.00 0.00 90 LEU A C 19
ATOM 30388 O O . LEU A 1 92 ? 16.704 7.346 5.015 1.00 0.00 90 LEU A O 19
ATOM 30404 N N . SER A 1 93 ? 14.686 7.475 3.990 1.00 0.00 91 SER A N 19
ATOM 30405 C CA . SER A 1 93 ? 14.032 8.325 4.997 1.00 0.00 91 SER A CA 19
ATOM 30406 C C . SER A 1 93 ? 12.520 8.070 5.009 1.00 0.00 91 SER A C 19
ATOM 30407 O O . SER A 1 93 ? 11.912 7.822 3.956 1.00 0.00 91 SER A O 19
ATOM 30415 N N . GLN A 1 94 ? 11.938 8.133 6.214 1.00 0.00 92 GLN A N 19
ATOM 30416 C CA . GLN A 1 94 ? 10.491 8.014 6.430 1.00 0.00 92 GLN A CA 19
ATOM 30417 C C . GLN A 1 94 ? 9.776 9.303 5.963 1.00 0.00 92 GLN A C 19
ATOM 30418 O O . GLN A 1 94 ? 10.113 10.411 6.398 1.00 0.00 92 GLN A O 19
ATOM 30432 N N . ILE A 1 95 ? 8.828 9.141 5.030 1.00 0.00 93 ILE A N 19
ATOM 30433 C CA . ILE A 1 95 ? 7.956 10.236 4.555 1.00 0.00 93 ILE A CA 19
ATOM 30434 C C . ILE A 1 95 ? 6.967 10.669 5.664 1.00 0.00 93 ILE A C 19
ATOM 30435 O O . ILE A 1 95 ? 6.367 9.820 6.337 1.00 0.00 93 ILE A O 19
ATOM 30451 N N . VAL A 1 96 ? 6.839 11.985 5.885 1.00 0.00 94 VAL A N 19
ATOM 30452 C CA . VAL A 1 96 ? 5.820 12.563 6.774 1.00 0.00 94 VAL A CA 19
ATOM 30453 C C . VAL A 1 96 ? 4.936 13.527 5.965 1.00 0.00 94 VAL A C 19
ATOM 30454 O O . VAL A 1 96 ? 5.414 14.509 5.408 1.00 0.00 94 VAL A O 19
ATOM 30467 N N . TRP A 1 97 ? 3.650 13.194 5.879 1.00 0.00 95 TRP A N 19
ATOM 30468 C CA . TRP A 1 97 ? 2.621 13.987 5.178 1.00 0.00 95 TRP A CA 19
ATOM 30469 C C . TRP A 1 97 ? 1.334 14.004 6.029 1.00 0.00 95 TRP A C 19
ATOM 30470 O O . TRP A 1 97 ? 1.217 13.167 6.929 1.00 0.00 95 TRP A O 19
ATOM 30491 N N . PRO A 1 98 ? 0.359 14.957 5.783 1.00 0.00 96 PRO A N 19
ATOM 30492 C CA . PRO A 1 98 ? -0.847 15.133 6.649 1.00 0.00 96 PRO A CA 19
ATOM 30493 C C . PRO A 1 98 ? -1.661 13.833 6.877 1.00 0.00 96 PRO A C 19
ATOM 30494 O O . PRO A 1 98 ? -1.795 12.998 5.976 1.00 0.00 96 PRO A O 19
ATOM 30505 N N . GLN A 1 99 ? -2.126 13.670 8.123 1.00 0.00 97 GLN A N 19
ATOM 30506 C CA . GLN A 1 99 ? -3.150 12.684 8.500 1.00 0.00 97 GLN A CA 19
ATOM 30507 C C . GLN A 1 99 ? -4.523 13.382 8.454 1.00 0.00 97 GLN A C 19
ATOM 30508 O O . GLN A 1 99 ? -4.599 14.596 8.688 1.00 0.00 97 GLN A O 19
ATOM 30522 N N . LEU A 1 100 ? -5.588 12.608 8.147 1.00 0.00 98 LEU A N 19
ATOM 30523 C CA . LEU A 1 100 ? -6.922 13.146 7.790 1.00 0.00 98 LEU A CA 19
ATOM 30524 C C . LEU A 1 100 ? -7.512 14.116 8.851 1.00 0.00 98 LEU A C 19
ATOM 30525 O O . LEU A 1 100 ? -7.351 13.889 10.046 1.00 0.00 98 LEU A O 19
ATOM 30541 N N . PRO A 1 101 ? -8.186 15.222 8.412 1.00 0.00 99 PRO A N 19
ATOM 30542 C CA . PRO A 1 101 ? -8.617 16.325 9.321 1.00 0.00 99 PRO A CA 19
ATOM 30543 C C . PRO A 1 101 ? -9.712 15.912 10.327 1.00 0.00 99 PRO A C 19
ATOM 30544 O O . PRO A 1 101 ? -9.673 16.297 11.501 1.00 0.00 99 PRO A O 19
ATOM 30555 N N . VAL A 1 102 ? -10.681 15.134 9.840 1.00 0.00 100 VAL A N 19
ATOM 30556 C CA . VAL A 1 102 ? -11.890 14.779 10.586 1.00 0.00 100 VAL A CA 19
ATOM 30557 C C . VAL A 1 102 ? -11.651 13.462 11.361 1.00 0.00 100 VAL A C 19
ATOM 30558 O O . VAL A 1 102 ? -11.431 13.512 12.588 1.00 0.00 100 VAL A O 19
ATOM 30572 N N . MET A 1 3 ? 6.687 -4.234 6.429 1.00 0.00 1 MET A N 20
ATOM 30573 C CA . MET A 1 3 ? 6.418 -4.771 5.076 1.00 0.00 1 MET A CA 20
ATOM 30574 C C . MET A 1 3 ? 7.123 -6.115 4.860 1.00 0.00 1 MET A C 20
ATOM 30575 O O . MET A 1 3 ? 8.093 -6.457 5.556 1.00 0.00 1 MET A O 20
ATOM 30589 N N . LEU A 1 4 ? 6.600 -6.869 3.884 1.00 0.00 2 LEU A N 20
ATOM 30590 C CA . LEU A 1 4 ? 7.224 -8.090 3.358 1.00 0.00 2 LEU A CA 20
ATOM 30591 C C . LEU A 1 4 ? 7.646 -7.834 1.904 1.00 0.00 2 LEU A C 20
ATOM 30592 O O . LEU A 1 4 ? 7.061 -6.967 1.231 1.00 0.00 2 LEU A O 20
ATOM 30608 N N . LEU A 1 5 ? 8.688 -8.537 1.432 1.00 0.00 3 LEU A N 20
ATOM 30609 C CA . LEU A 1 5 ? 9.205 -8.391 0.062 1.00 0.00 3 LEU A CA 20
ATOM 30610 C C . LEU A 1 5 ? 8.157 -8.856 -0.968 1.00 0.00 3 LEU A C 20
ATOM 30611 O O . LEU A 1 5 ? 7.913 -10.059 -1.113 1.00 0.00 3 LEU A O 20
ATOM 30627 N N . HIS A 1 6 ? 7.478 -7.867 -1.587 1.00 0.00 4 HIS A N 20
ATOM 30628 C CA . HIS A 1 6 ? 6.563 -8.047 -2.744 1.00 0.00 4 HIS A CA 20
ATOM 30629 C C . HIS A 1 6 ? 7.076 -9.067 -3.787 1.00 0.00 4 HIS A C 20
ATOM 30630 O O . HIS A 1 6 ? 6.283 -9.802 -4.388 1.00 0.00 4 HIS A O 20
ATOM 30645 N N . SER A 1 7 ? 8.397 -9.101 -3.984 1.00 0.00 5 SER A N 20
ATOM 30646 C CA . SER A 1 7 ? 9.058 -10.096 -4.825 1.00 0.00 5 SER A CA 20
ATOM 30647 C C . SER A 1 7 ? 10.553 -10.139 -4.494 1.00 0.00 5 SER A C 20
ATOM 30648 O O . SER A 1 7 ? 11.205 -9.093 -4.411 1.00 0.00 5 SER A O 20
ATOM 30656 N N . VAL A 1 8 ? 11.069 -11.363 -4.288 1.00 0.00 6 VAL A N 20
ATOM 30657 C CA . VAL A 1 8 ? 12.503 -11.651 -4.145 1.00 0.00 6 VAL A CA 20
ATOM 30658 C C . VAL A 1 8 ? 12.855 -12.834 -5.067 1.00 0.00 6 VAL A C 20
ATOM 30659 O O . VAL A 1 8 ? 12.347 -13.951 -4.894 1.00 0.00 6 VAL A O 20
ATOM 30672 N N . GLU A 1 9 ? 13.672 -12.567 -6.099 1.00 0.00 7 GLU A N 20
ATOM 30673 C CA . GLU A 1 9 ? 14.118 -13.610 -7.029 1.00 0.00 7 GLU A CA 20
ATOM 30674 C C . GLU A 1 9 ? 15.313 -14.355 -6.410 1.00 0.00 7 GLU A C 20
ATOM 30675 O O . GLU A 1 9 ? 16.459 -13.904 -6.487 1.00 0.00 7 GLU A O 20
ATOM 30687 N N . THR A 1 10 ? 14.993 -15.470 -5.750 1.00 0.00 8 THR A N 20
ATOM 30688 C CA . THR A 1 10 ? 15.968 -16.362 -5.110 1.00 0.00 8 THR A CA 20
ATOM 30689 C C . THR A 1 10 ? 16.696 -17.214 -6.184 1.00 0.00 8 THR A C 20
ATOM 30690 O O . THR A 1 10 ? 16.230 -17.285 -7.328 1.00 0.00 8 THR A O 20
ATOM 30701 N N . PRO A 1 11 ? 17.882 -17.826 -5.863 1.00 0.00 9 PRO A N 20
ATOM 30702 C CA . PRO A 1 11 ? 18.580 -18.767 -6.786 1.00 0.00 9 PRO A CA 20
ATOM 30703 C C . PRO A 1 11 ? 17.714 -19.970 -7.258 1.00 0.00 9 PRO A C 20
ATOM 30704 O O . PRO A 1 11 ? 17.994 -20.570 -8.309 1.00 0.00 9 PRO A O 20
ATOM 30715 N N . ARG A 1 12 ? 16.670 -20.317 -6.469 1.00 0.00 10 ARG A N 20
ATOM 30716 C CA . ARG A 1 12 ? 15.736 -21.428 -6.796 1.00 0.00 10 ARG A CA 20
ATOM 30717 C C . ARG A 1 12 ? 14.524 -20.946 -7.637 1.00 0.00 10 ARG A C 20
ATOM 30718 O O . ARG A 1 12 ? 13.670 -21.759 -8.018 1.00 0.00 10 ARG A O 20
ATOM 30739 N N . GLY A 1 13 ? 14.455 -19.627 -7.909 1.00 0.00 11 GLY A N 20
ATOM 30740 C CA . GLY A 1 13 ? 13.398 -19.029 -8.745 1.00 0.00 11 GLY A CA 20
ATOM 30741 C C . GLY A 1 13 ? 12.877 -17.712 -8.189 1.00 0.00 11 GLY A C 20
ATOM 30742 O O . GLY A 1 13 ? 13.343 -17.239 -7.157 1.00 0.00 11 GLY A O 20
ATOM 30746 N N . GLU A 1 14 ? 11.869 -17.141 -8.857 1.00 0.00 12 GLU A N 20
ATOM 30747 C CA . GLU A 1 14 ? 11.254 -15.873 -8.437 1.00 0.00 12 GLU A CA 20
ATOM 30748 C C . GLU A 1 14 ? 10.148 -16.176 -7.423 1.00 0.00 12 GLU A C 20
ATOM 30749 O O . GLU A 1 14 ? 9.338 -17.081 -7.647 1.00 0.00 12 GLU A O 20
ATOM 30761 N N . ILE A 1 15 ? 10.116 -15.417 -6.320 1.00 0.00 13 ILE A N 20
ATOM 30762 C CA . ILE A 1 15 ? 9.174 -15.639 -5.202 1.00 0.00 13 ILE A CA 20
ATOM 30763 C C . ILE A 1 15 ? 8.392 -14.334 -4.985 1.00 0.00 13 ILE A C 20
ATOM 30764 O O . ILE A 1 15 ? 8.984 -13.258 -5.073 1.00 0.00 13 ILE A O 20
ATOM 30780 N N . LEU A 1 16 ? 7.075 -14.429 -4.731 1.00 0.00 14 LEU A N 20
ATOM 30781 C CA . LEU A 1 16 ? 6.185 -13.253 -4.590 1.00 0.00 14 LEU A CA 20
ATOM 30782 C C . LEU A 1 16 ? 5.554 -13.216 -3.183 1.00 0.00 14 LEU A C 20
ATOM 30783 O O . LEU A 1 16 ? 5.113 -14.260 -2.679 1.00 0.00 14 LEU A O 20
ATOM 30799 N N . ASN A 1 17 ? 5.551 -12.010 -2.570 1.00 0.00 15 ASN A N 20
ATOM 30800 C CA . ASN A 1 17 ? 4.830 -11.697 -1.311 1.00 0.00 15 ASN A CA 20
ATOM 30801 C C . ASN A 1 17 ? 5.256 -12.620 -0.161 1.00 0.00 15 ASN A C 20
ATOM 30802 O O . ASN A 1 17 ? 4.533 -13.551 0.224 1.00 0.00 15 ASN A O 20
ATOM 30813 N N . VAL A 1 18 ? 6.454 -12.355 0.361 1.00 0.00 16 VAL A N 20
ATOM 30814 C CA . VAL A 1 18 ? 7.077 -13.174 1.399 1.00 0.00 16 VAL A CA 20
ATOM 30815 C C . VAL A 1 18 ? 7.981 -12.283 2.274 1.00 0.00 16 VAL A C 20
ATOM 30816 O O . VAL A 1 18 ? 8.634 -11.364 1.763 1.00 0.00 16 VAL A O 20
ATOM 30829 N N . SER A 1 19 ? 7.985 -12.534 3.596 1.00 0.00 17 SER A N 20
ATOM 30830 C CA . SER A 1 19 ? 8.879 -11.836 4.537 1.00 0.00 17 SER A CA 20
ATOM 30831 C C . SER A 1 19 ? 10.336 -12.191 4.226 1.00 0.00 17 SER A C 20
ATOM 30832 O O . SER A 1 19 ? 10.605 -13.277 3.739 1.00 0.00 17 SER A O 20
ATOM 30840 N N . GLU A 1 20 ? 11.250 -11.255 4.492 1.00 0.00 18 GLU A N 20
ATOM 30841 C CA . GLU A 1 20 ? 12.713 -11.492 4.395 1.00 0.00 18 GLU A CA 20
ATOM 30842 C C . GLU A 1 20 ? 13.173 -12.592 5.382 1.00 0.00 18 GLU A C 20
ATOM 30843 O O . GLU A 1 20 ? 14.204 -13.232 5.165 1.00 0.00 18 GLU A O 20
ATOM 30855 N N . GLN A 1 21 ? 12.393 -12.782 6.463 1.00 0.00 19 GLN A N 20
ATOM 30856 C CA . GLN A 1 21 ? 12.593 -13.881 7.420 1.00 0.00 19 GLN A CA 20
ATOM 30857 C C . GLN A 1 21 ? 12.417 -15.238 6.711 1.00 0.00 19 GLN A C 20
ATOM 30858 O O . GLN A 1 21 ? 13.363 -16.028 6.647 1.00 0.00 19 GLN A O 20
ATOM 30872 N N . GLU A 1 22 ? 11.221 -15.459 6.114 1.00 0.00 20 GLU A N 20
ATOM 30873 C CA . GLU A 1 22 ? 10.887 -16.726 5.419 1.00 0.00 20 GLU A CA 20
ATOM 30874 C C . GLU A 1 22 ? 11.728 -16.897 4.132 1.00 0.00 20 GLU A C 20
ATOM 30875 O O . GLU A 1 22 ? 12.175 -18.003 3.815 1.00 0.00 20 GLU A O 20
ATOM 30887 N N . ALA A 1 23 ? 11.900 -15.786 3.390 1.00 0.00 21 ALA A N 20
ATOM 30888 C CA . ALA A 1 23 ? 12.787 -15.712 2.211 1.00 0.00 21 ALA A CA 20
ATOM 30889 C C . ALA A 1 23 ? 14.184 -16.308 2.500 1.00 0.00 21 ALA A C 20
ATOM 30890 O O . ALA A 1 23 ? 14.625 -17.203 1.793 1.00 0.00 21 ALA A O 20
ATOM 30897 N N . ARG A 1 24 ? 14.832 -15.848 3.578 1.00 0.00 22 ARG A N 20
ATOM 30898 C CA . ARG A 1 24 ? 16.180 -16.326 3.969 1.00 0.00 22 ARG A CA 20
ATOM 30899 C C . ARG A 1 24 ? 16.143 -17.729 4.606 1.00 0.00 22 ARG A C 20
ATOM 30900 O O . ARG A 1 24 ? 17.087 -18.506 4.442 1.00 0.00 22 ARG A O 20
ATOM 30921 N N . ASP A 1 25 ? 15.056 -18.038 5.332 1.00 0.00 23 ASP A N 20
ATOM 30922 C CA . ASP A 1 25 ? 14.947 -19.265 6.148 1.00 0.00 23 ASP A CA 20
ATOM 30923 C C . ASP A 1 25 ? 14.655 -20.485 5.253 1.00 0.00 23 ASP A C 20
ATOM 30924 O O . ASP A 1 25 ? 15.443 -21.438 5.197 1.00 0.00 23 ASP A O 20
ATOM 30933 N N . VAL A 1 26 ? 13.515 -20.420 4.554 1.00 0.00 24 VAL A N 20
ATOM 30934 C CA . VAL A 1 26 ? 13.030 -21.487 3.665 1.00 0.00 24 VAL A CA 20
ATOM 30935 C C . VAL A 1 26 ? 13.768 -21.445 2.312 1.00 0.00 24 VAL A C 20
ATOM 30936 O O . VAL A 1 26 ? 14.454 -22.397 1.935 1.00 0.00 24 VAL A O 20
ATOM 30949 N N . PHE A 1 27 ? 13.650 -20.303 1.617 1.00 0.00 25 PHE A N 20
ATOM 30950 C CA . PHE A 1 27 ? 14.104 -20.160 0.217 1.00 0.00 25 PHE A CA 20
ATOM 30951 C C . PHE A 1 27 ? 15.629 -19.939 0.121 1.00 0.00 25 PHE A C 20
ATOM 30952 O O . PHE A 1 27 ? 16.228 -20.204 -0.931 1.00 0.00 25 PHE A O 20
ATOM 30969 N N . GLY A 1 28 ? 16.242 -19.458 1.221 1.00 0.00 26 GLY A N 20
ATOM 30970 C CA . GLY A 1 28 ? 17.683 -19.169 1.250 1.00 0.00 26 GLY A CA 20
ATOM 30971 C C . GLY A 1 28 ? 18.062 -17.964 0.388 1.00 0.00 26 GLY A C 20
ATOM 30972 O O . GLY A 1 28 ? 19.119 -17.952 -0.258 1.00 0.00 26 GLY A O 20
ATOM 30976 N N . ALA A 1 29 ? 17.173 -16.955 0.387 1.00 0.00 27 ALA A N 20
ATOM 30977 C CA . ALA A 1 29 ? 17.332 -15.711 -0.388 1.00 0.00 27 ALA A CA 20
ATOM 30978 C C . ALA A 1 29 ? 18.548 -14.915 0.092 1.00 0.00 27 ALA A C 20
ATOM 30979 O O . ALA A 1 29 ? 18.654 -14.621 1.289 1.00 0.00 27 ALA A O 20
ATOM 30986 N N . SER A 1 30 ? 19.436 -14.557 -0.854 1.00 0.00 28 SER A N 20
ATOM 30987 C CA . SER A 1 30 ? 20.672 -13.814 -0.571 1.00 0.00 28 SER A CA 20
ATOM 30988 C C . SER A 1 30 ? 20.367 -12.463 0.101 1.00 0.00 28 SER A C 20
ATOM 30989 O O . SER A 1 30 ? 19.342 -11.844 -0.194 1.00 0.00 28 SER A O 20
ATOM 30997 N N . GLU A 1 31 ? 21.278 -12.011 0.973 1.00 0.00 29 GLU A N 20
ATOM 30998 C CA . GLU A 1 31 ? 21.142 -10.736 1.703 1.00 0.00 29 GLU A CA 20
ATOM 30999 C C . GLU A 1 31 ? 21.174 -9.548 0.716 1.00 0.00 29 GLU A C 20
ATOM 31000 O O . GLU A 1 31 ? 20.618 -8.478 0.987 1.00 0.00 29 GLU A O 20
ATOM 31012 N N . GLN A 1 32 ? 21.833 -9.783 -0.434 1.00 0.00 30 GLN A N 20
ATOM 31013 C CA . GLN A 1 32 ? 21.846 -8.864 -1.587 1.00 0.00 30 GLN A CA 20
ATOM 31014 C C . GLN A 1 32 ? 20.428 -8.670 -2.152 1.00 0.00 30 GLN A C 20
ATOM 31015 O O . GLN A 1 32 ? 19.994 -7.538 -2.398 1.00 0.00 30 GLN A O 20
ATOM 31029 N N . ALA A 1 33 ? 19.705 -9.791 -2.316 1.00 0.00 31 ALA A N 20
ATOM 31030 C CA . ALA A 1 33 ? 18.338 -9.786 -2.852 1.00 0.00 31 ALA A CA 20
ATOM 31031 C C . ALA A 1 33 ? 17.382 -9.144 -1.833 1.00 0.00 31 ALA A C 20
ATOM 31032 O O . ALA A 1 33 ? 16.622 -8.255 -2.181 1.00 0.00 31 ALA A O 20
ATOM 31039 N N . ILE A 1 34 ? 17.426 -9.642 -0.577 1.00 0.00 32 ILE A N 20
ATOM 31040 C CA . ILE A 1 34 ? 16.760 -8.994 0.591 1.00 0.00 32 ILE A CA 20
ATOM 31041 C C . ILE A 1 34 ? 16.961 -7.463 0.664 1.00 0.00 32 ILE A C 20
ATOM 31042 O O . ILE A 1 34 ? 16.008 -6.735 0.962 1.00 0.00 32 ILE A O 20
ATOM 31058 N N . ALA A 1 35 ? 18.162 -6.979 0.318 1.00 0.00 33 ALA A N 20
ATOM 31059 C CA . ALA A 1 35 ? 18.478 -5.544 0.430 1.00 0.00 33 ALA A CA 20
ATOM 31060 C C . ALA A 1 35 ? 17.759 -4.779 -0.693 1.00 0.00 33 ALA A C 20
ATOM 31061 O O . ALA A 1 35 ? 16.976 -3.863 -0.434 1.00 0.00 33 ALA A O 20
ATOM 31068 N N . ASP A 1 36 ? 18.027 -5.216 -1.935 1.00 0.00 34 ASP A N 20
ATOM 31069 C CA . ASP A 1 36 ? 17.430 -4.655 -3.161 1.00 0.00 34 ASP A CA 20
ATOM 31070 C C . ASP A 1 36 ? 15.884 -4.656 -3.123 1.00 0.00 34 ASP A C 20
ATOM 31071 O O . ASP A 1 36 ? 15.252 -3.632 -3.372 1.00 0.00 34 ASP A O 20
ATOM 31080 N N . ALA A 1 37 ? 15.308 -5.819 -2.786 1.00 0.00 35 ALA A N 20
ATOM 31081 C CA . ALA A 1 37 ? 13.860 -6.086 -2.894 1.00 0.00 35 ALA A CA 20
ATOM 31082 C C . ALA A 1 37 ? 13.056 -5.401 -1.779 1.00 0.00 35 ALA A C 20
ATOM 31083 O O . ALA A 1 37 ? 11.940 -4.948 -2.021 1.00 0.00 35 ALA A O 20
ATOM 31090 N N . ARG A 1 38 ? 13.617 -5.359 -0.556 1.00 0.00 36 ARG A N 20
ATOM 31091 C CA . ARG A 1 38 ? 13.013 -4.609 0.572 1.00 0.00 36 ARG A CA 20
ATOM 31092 C C . ARG A 1 38 ? 12.992 -3.112 0.245 1.00 0.00 36 ARG A C 20
ATOM 31093 O O . ARG A 1 38 ? 11.970 -2.441 0.428 1.00 0.00 36 ARG A O 20
ATOM 31114 N N . LYS A 1 39 ? 14.140 -2.615 -0.250 1.00 0.00 37 LYS A N 20
ATOM 31115 C CA . LYS A 1 39 ? 14.297 -1.235 -0.744 1.00 0.00 37 LYS A CA 20
ATOM 31116 C C . LYS A 1 39 ? 13.307 -0.919 -1.883 1.00 0.00 37 LYS A C 20
ATOM 31117 O O . LYS A 1 39 ? 12.753 0.172 -1.922 1.00 0.00 37 LYS A O 20
ATOM 31136 N N . ALA A 1 40 ? 13.063 -1.902 -2.773 1.00 0.00 38 ALA A N 20
ATOM 31137 C CA . ALA A 1 40 ? 12.262 -1.704 -3.996 1.00 0.00 38 ALA A CA 20
ATOM 31138 C C . ALA A 1 40 ? 10.760 -1.765 -3.670 1.00 0.00 38 ALA A C 20
ATOM 31139 O O . ALA A 1 40 ? 9.945 -1.080 -4.311 1.00 0.00 38 ALA A O 20
ATOM 31146 N N . THR A 1 41 ? 10.410 -2.594 -2.661 1.00 0.00 39 THR A N 20
ATOM 31147 C CA . THR A 1 41 ? 9.042 -2.678 -2.148 1.00 0.00 39 THR A CA 20
ATOM 31148 C C . THR A 1 41 ? 8.702 -1.351 -1.454 1.00 0.00 39 THR A C 20
ATOM 31149 O O . THR A 1 41 ? 7.768 -0.696 -1.862 1.00 0.00 39 THR A O 20
ATOM 31160 N N . ILE A 1 42 ? 9.544 -0.938 -0.471 1.00 0.00 40 ILE A N 20
ATOM 31161 C CA . ILE A 1 42 ? 9.404 0.351 0.270 1.00 0.00 40 ILE A CA 20
ATOM 31162 C C . ILE A 1 42 ? 9.332 1.554 -0.691 1.00 0.00 40 ILE A C 20
ATOM 31163 O O . ILE A 1 42 ? 8.469 2.422 -0.536 1.00 0.00 40 ILE A O 20
ATOM 31179 N N . LEU A 1 43 ? 10.225 1.549 -1.685 1.00 0.00 41 LEU A N 20
ATOM 31180 C CA . LEU A 1 43 ? 10.280 2.542 -2.782 1.00 0.00 41 LEU A CA 20
ATOM 31181 C C . LEU A 1 43 ? 8.893 2.745 -3.409 1.00 0.00 41 LEU A C 20
ATOM 31182 O O . LEU A 1 43 ? 8.397 3.876 -3.514 1.00 0.00 41 LEU A O 20
ATOM 31198 N N . GLN A 1 44 ? 8.254 1.619 -3.776 1.00 0.00 42 GLN A N 20
ATOM 31199 C CA . GLN A 1 44 ? 6.944 1.615 -4.433 1.00 0.00 42 GLN A CA 20
ATOM 31200 C C . GLN A 1 44 ? 5.821 1.795 -3.387 1.00 0.00 42 GLN A C 20
ATOM 31201 O O . GLN A 1 44 ? 4.755 2.309 -3.703 1.00 0.00 42 GLN A O 20
ATOM 31215 N N . THR A 1 45 ? 6.109 1.399 -2.132 1.00 0.00 43 THR A N 20
ATOM 31216 C CA . THR A 1 45 ? 5.143 1.435 -1.003 1.00 0.00 43 THR A CA 20
ATOM 31217 C C . THR A 1 45 ? 4.763 2.884 -0.671 1.00 0.00 43 THR A C 20
ATOM 31218 O O . THR A 1 45 ? 3.651 3.137 -0.240 1.00 0.00 43 THR A O 20
ATOM 31229 N N . LEU A 1 46 ? 5.692 3.828 -0.916 1.00 0.00 44 LEU A N 20
ATOM 31230 C CA . LEU A 1 46 ? 5.433 5.275 -0.742 1.00 0.00 44 LEU A CA 20
ATOM 31231 C C . LEU A 1 46 ? 4.336 5.741 -1.728 1.00 0.00 44 LEU A C 20
ATOM 31232 O O . LEU A 1 46 ? 3.468 6.550 -1.391 1.00 0.00 44 LEU A O 20
ATOM 31248 N N . ARG A 1 47 ? 4.392 5.173 -2.938 1.00 0.00 45 ARG A N 20
ATOM 31249 C CA . ARG A 1 47 ? 3.489 5.505 -4.052 1.00 0.00 45 ARG A CA 20
ATOM 31250 C C . ARG A 1 47 ? 2.124 4.830 -3.866 1.00 0.00 45 ARG A C 20
ATOM 31251 O O . ARG A 1 47 ? 1.078 5.407 -4.200 1.00 0.00 45 ARG A O 20
ATOM 31272 N N . ILE A 1 48 ? 2.164 3.603 -3.317 1.00 0.00 46 ILE A N 20
ATOM 31273 C CA . ILE A 1 48 ? 0.965 2.840 -2.930 1.00 0.00 46 ILE A CA 20
ATOM 31274 C C . ILE A 1 48 ? 0.243 3.585 -1.798 1.00 0.00 46 ILE A C 20
ATOM 31275 O O . ILE A 1 48 ? -0.961 3.773 -1.843 1.00 0.00 46 ILE A O 20
ATOM 31291 N N . GLU A 1 49 ? 1.052 4.047 -0.831 1.00 0.00 47 GLU A N 20
ATOM 31292 C CA . GLU A 1 49 ? 0.613 4.740 0.394 1.00 0.00 47 GLU A CA 20
ATOM 31293 C C . GLU A 1 49 ? -0.243 5.966 0.020 1.00 0.00 47 GLU A C 20
ATOM 31294 O O . GLU A 1 49 ? -1.404 6.060 0.414 1.00 0.00 47 GLU A O 20
ATOM 31306 N N . ARG A 1 50 ? 0.346 6.854 -0.810 1.00 0.00 48 ARG A N 20
ATOM 31307 C CA . ARG A 1 50 ? -0.337 8.052 -1.338 1.00 0.00 48 ARG A CA 20
ATOM 31308 C C . ARG A 1 50 ? -1.677 7.678 -1.995 1.00 0.00 48 ARG A C 20
ATOM 31309 O O . ARG A 1 50 ? -2.733 8.149 -1.567 1.00 0.00 48 ARG A O 20
ATOM 31330 N N . ASP A 1 51 ? -1.616 6.764 -2.973 1.00 0.00 49 ASP A N 20
ATOM 31331 C CA . ASP A 1 51 ? -2.783 6.367 -3.793 1.00 0.00 49 ASP A CA 20
ATOM 31332 C C . ASP A 1 51 ? -3.933 5.790 -2.931 1.00 0.00 49 ASP A C 20
ATOM 31333 O O . ASP A 1 51 ? -5.098 6.109 -3.163 1.00 0.00 49 ASP A O 20
ATOM 31342 N N . GLU A 1 52 ? -3.577 5.004 -1.906 1.00 0.00 50 GLU A N 20
ATOM 31343 C CA . GLU A 1 52 ? -4.548 4.379 -0.989 1.00 0.00 50 GLU A CA 20
ATOM 31344 C C . GLU A 1 52 ? -5.251 5.428 -0.097 1.00 0.00 50 GLU A C 20
ATOM 31345 O O . GLU A 1 52 ? -6.452 5.329 0.152 1.00 0.00 50 GLU A O 20
ATOM 31357 N N . ARG A 1 53 ? -4.495 6.438 0.358 1.00 0.00 51 ARG A N 20
ATOM 31358 C CA . ARG A 1 53 ? -5.004 7.487 1.277 1.00 0.00 51 ARG A CA 20
ATOM 31359 C C . ARG A 1 53 ? -5.925 8.486 0.543 1.00 0.00 51 ARG A C 20
ATOM 31360 O O . ARG A 1 53 ? -6.941 8.924 1.088 1.00 0.00 51 ARG A O 20
ATOM 31381 N N . LEU A 1 54 ? -5.554 8.821 -0.704 1.00 0.00 52 LEU A N 20
ATOM 31382 C CA . LEU A 1 54 ? -6.324 9.747 -1.561 1.00 0.00 52 LEU A CA 20
ATOM 31383 C C . LEU A 1 54 ? -7.652 9.102 -2.010 1.00 0.00 52 LEU A C 20
ATOM 31384 O O . LEU A 1 54 ? -8.694 9.769 -2.030 1.00 0.00 52 LEU A O 20
ATOM 31400 N N . ARG A 1 55 ? -7.616 7.792 -2.349 1.00 0.00 53 ARG A N 20
ATOM 31401 C CA . ARG A 1 55 ? -8.837 7.046 -2.746 1.00 0.00 53 ARG A CA 20
ATOM 31402 C C . ARG A 1 55 ? -9.693 6.708 -1.510 1.00 0.00 53 ARG A C 20
ATOM 31403 O O . ARG A 1 55 ? -10.887 6.449 -1.638 1.00 0.00 53 ARG A O 20
ATOM 31424 N N . ALA A 1 56 ? -9.067 6.708 -0.308 1.00 0.00 54 ALA A N 20
ATOM 31425 C CA . ALA A 1 56 ? -9.787 6.536 0.976 1.00 0.00 54 ALA A CA 20
ATOM 31426 C C . ALA A 1 56 ? -10.687 7.752 1.257 1.00 0.00 54 ALA A C 20
ATOM 31427 O O . ALA A 1 56 ? -11.689 7.642 1.970 1.00 0.00 54 ALA A O 20
ATOM 31434 N N . CYS A 1 57 ? -10.301 8.903 0.678 1.00 0.00 55 CYS A N 20
ATOM 31435 C CA . CYS A 1 57 ? -11.044 10.171 0.770 1.00 0.00 55 CYS A CA 20
ATOM 31436 C C . CYS A 1 57 ? -11.991 10.371 -0.429 1.00 0.00 55 CYS A C 20
ATOM 31437 O O . CYS A 1 57 ? -12.457 11.486 -0.669 1.00 0.00 55 CYS A O 20
ATOM 31445 N N . ASP A 1 58 ? -12.304 9.288 -1.161 1.00 0.00 56 ASP A N 20
ATOM 31446 C CA . ASP A 1 58 ? -13.237 9.349 -2.313 1.00 0.00 56 ASP A CA 20
ATOM 31447 C C . ASP A 1 58 ? -14.636 9.809 -1.842 1.00 0.00 56 ASP A C 20
ATOM 31448 O O . ASP A 1 58 ? -15.268 10.650 -2.488 1.00 0.00 56 ASP A O 20
ATOM 31457 N N . TRP A 1 59 ? -15.052 9.293 -0.664 1.00 0.00 57 TRP A N 20
ATOM 31458 C CA . TRP A 1 59 ? -16.394 9.529 -0.077 1.00 0.00 57 TRP A CA 20
ATOM 31459 C C . TRP A 1 59 ? -16.722 11.032 0.076 1.00 0.00 57 TRP A C 20
ATOM 31460 O O . TRP A 1 59 ? -17.878 11.432 -0.039 1.00 0.00 57 TRP A O 20
ATOM 31481 N N . THR A 1 60 ? -15.684 11.840 0.365 1.00 0.00 58 THR A N 20
ATOM 31482 C CA . THR A 1 60 ? -15.811 13.289 0.615 1.00 0.00 58 THR A CA 20
ATOM 31483 C C . THR A 1 60 ? -15.530 14.103 -0.658 1.00 0.00 58 THR A C 20
ATOM 31484 O O . THR A 1 60 ? -16.061 15.202 -0.821 1.00 0.00 58 THR A O 20
ATOM 31495 N N . GLN A 1 61 ? -14.714 13.545 -1.569 1.00 0.00 59 GLN A N 20
ATOM 31496 C CA . GLN A 1 61 ? -14.293 14.245 -2.802 1.00 0.00 59 GLN A CA 20
ATOM 31497 C C . GLN A 1 61 ? -15.292 14.063 -3.958 1.00 0.00 59 GLN A C 20
ATOM 31498 O O . GLN A 1 61 ? -15.124 14.667 -5.024 1.00 0.00 59 GLN A O 20
ATOM 31512 N N . VAL A 1 62 ? -16.326 13.231 -3.743 1.00 0.00 60 VAL A N 20
ATOM 31513 C CA . VAL A 1 62 ? -17.446 13.084 -4.693 1.00 0.00 60 VAL A CA 20
ATOM 31514 C C . VAL A 1 62 ? -18.515 14.172 -4.462 1.00 0.00 60 VAL A C 20
ATOM 31515 O O . VAL A 1 62 ? -18.580 14.786 -3.390 1.00 0.00 60 VAL A O 20
ATOM 31528 N N . GLN A 1 63 ? -19.355 14.384 -5.491 1.00 0.00 61 GLN A N 20
ATOM 31529 C CA . GLN A 1 63 ? -20.520 15.287 -5.422 1.00 0.00 61 GLN A CA 20
ATOM 31530 C C . GLN A 1 63 ? -21.715 14.592 -4.730 1.00 0.00 61 GLN A C 20
ATOM 31531 O O . GLN A 1 63 ? -22.668 15.255 -4.312 1.00 0.00 61 GLN A O 20
ATOM 31545 N N . ASP A 1 64 ? -21.641 13.246 -4.634 1.00 0.00 62 ASP A N 20
ATOM 31546 C CA . ASP A 1 64 ? -22.674 12.389 -4.004 1.00 0.00 62 ASP A CA 20
ATOM 31547 C C . ASP A 1 64 ? -22.913 12.780 -2.529 1.00 0.00 62 ASP A C 20
ATOM 31548 O O . ASP A 1 64 ? -24.052 12.750 -2.046 1.00 0.00 62 ASP A O 20
ATOM 31557 N N . VAL A 1 65 ? -21.829 13.157 -1.832 1.00 0.00 63 VAL A N 20
ATOM 31558 C CA . VAL A 1 65 ? -21.875 13.545 -0.413 1.00 0.00 63 VAL A CA 20
ATOM 31559 C C . VAL A 1 65 ? -22.254 15.040 -0.258 1.00 0.00 63 VAL A C 20
ATOM 31560 O O . VAL A 1 65 ? -21.947 15.861 -1.136 1.00 0.00 63 VAL A O 20
ATOM 31573 N N . VAL A 1 66 ? -22.929 15.381 0.859 1.00 0.00 64 VAL A N 20
ATOM 31574 C CA . VAL A 1 66 ? -23.220 16.776 1.235 1.00 0.00 64 VAL A CA 20
ATOM 31575 C C . VAL A 1 66 ? -22.442 17.138 2.519 1.00 0.00 64 VAL A C 20
ATOM 31576 O O . VAL A 1 66 ? -22.786 16.726 3.634 1.00 0.00 64 VAL A O 20
ATOM 31589 N N . LEU A 1 67 ? -21.345 17.876 2.324 1.00 0.00 65 LEU A N 20
ATOM 31590 C CA . LEU A 1 67 ? -20.501 18.425 3.402 1.00 0.00 65 LEU A CA 20
ATOM 31591 C C . LEU A 1 67 ? -20.347 19.928 3.175 1.00 0.00 65 LEU A C 20
ATOM 31592 O O . LEU A 1 67 ? -20.693 20.425 2.095 1.00 0.00 65 LEU A O 20
ATOM 31608 N N . THR A 1 68 ? -19.809 20.650 4.165 1.00 0.00 66 THR A N 20
ATOM 31609 C CA . THR A 1 68 ? -19.498 22.081 4.007 1.00 0.00 66 THR A CA 20
ATOM 31610 C C . THR A 1 68 ? -18.263 22.238 3.099 1.00 0.00 66 THR A C 20
ATOM 31611 O O . THR A 1 68 ? -17.468 21.291 2.950 1.00 0.00 66 THR A O 20
ATOM 31622 N N . ALA A 1 69 ? -18.125 23.424 2.493 1.00 0.00 67 ALA A N 20
ATOM 31623 C CA . ALA A 1 69 ? -16.935 23.777 1.709 1.00 0.00 67 ALA A CA 20
ATOM 31624 C C . ALA A 1 69 ? -15.659 23.607 2.560 1.00 0.00 67 ALA A C 20
ATOM 31625 O O . ALA A 1 69 ? -14.662 23.081 2.082 1.00 0.00 67 ALA A O 20
ATOM 31632 N N . ASP A 1 70 ? -15.750 24.041 3.837 1.00 0.00 68 ASP A N 20
ATOM 31633 C CA . ASP A 1 70 ? -14.666 23.910 4.842 1.00 0.00 68 ASP A CA 20
ATOM 31634 C C . ASP A 1 70 ? -14.235 22.437 5.056 1.00 0.00 68 ASP A C 20
ATOM 31635 O O . ASP A 1 70 ? -13.039 22.146 5.059 1.00 0.00 68 ASP A O 20
ATOM 31644 N N . GLN A 1 71 ? -15.217 21.522 5.228 1.00 0.00 69 GLN A N 20
ATOM 31645 C CA . GLN A 1 71 ? -14.946 20.069 5.417 1.00 0.00 69 GLN A CA 20
ATOM 31646 C C . GLN A 1 71 ? -14.268 19.483 4.171 1.00 0.00 69 GLN A C 20
ATOM 31647 O O . GLN A 1 71 ? -13.174 18.922 4.248 1.00 0.00 69 GLN A O 20
ATOM 31661 N N . LYS A 1 72 ? -14.923 19.687 3.027 1.00 0.00 70 LYS A N 20
ATOM 31662 C CA . LYS A 1 72 ? -14.437 19.270 1.697 1.00 0.00 70 LYS A CA 20
ATOM 31663 C C . LYS A 1 72 ? -13.055 19.866 1.356 1.00 0.00 70 LYS A C 20
ATOM 31664 O O . LYS A 1 72 ? -12.305 19.264 0.586 1.00 0.00 70 LYS A O 20
ATOM 31683 N N . ALA A 1 73 ? -12.723 21.021 1.969 1.00 0.00 71 ALA A N 20
ATOM 31684 C CA . ALA A 1 73 ? -11.465 21.751 1.698 1.00 0.00 71 ALA A CA 20
ATOM 31685 C C . ALA A 1 73 ? -10.337 21.155 2.556 1.00 0.00 71 ALA A C 20
ATOM 31686 O O . ALA A 1 73 ? -9.205 21.032 2.106 1.00 0.00 71 ALA A O 20
ATOM 31693 N N . THR A 1 74 ? -10.669 20.883 3.831 1.00 0.00 72 THR A N 20
ATOM 31694 C CA . THR A 1 74 ? -9.775 20.196 4.788 1.00 0.00 72 THR A CA 20
ATOM 31695 C C . THR A 1 74 ? -9.355 18.805 4.255 1.00 0.00 72 THR A C 20
ATOM 31696 O O . THR A 1 74 ? -8.190 18.407 4.361 1.00 0.00 72 THR A O 20
ATOM 31707 N N . TRP A 1 75 ? -10.323 18.095 3.659 1.00 0.00 73 TRP A N 20
ATOM 31708 C CA . TRP A 1 75 ? -10.084 16.797 3.009 1.00 0.00 73 TRP A CA 20
ATOM 31709 C C . TRP A 1 75 ? -9.336 16.979 1.672 1.00 0.00 73 TRP A C 20
ATOM 31710 O O . TRP A 1 75 ? -8.518 16.133 1.289 1.00 0.00 73 TRP A O 20
ATOM 31731 N N . ALA A 1 76 ? -9.623 18.095 0.969 1.00 0.00 74 ALA A N 20
ATOM 31732 C CA . ALA A 1 76 ? -8.896 18.489 -0.262 1.00 0.00 74 ALA A CA 20
ATOM 31733 C C . ALA A 1 76 ? -7.463 18.937 0.070 1.00 0.00 74 ALA A C 20
ATOM 31734 O O . ALA A 1 76 ? -6.577 18.840 -0.771 1.00 0.00 74 ALA A O 20
ATOM 31741 N N . LYS A 1 77 ? -7.247 19.388 1.320 1.00 0.00 75 LYS A N 20
ATOM 31742 C CA . LYS A 1 77 ? -5.927 19.815 1.813 1.00 0.00 75 LYS A CA 20
ATOM 31743 C C . LYS A 1 77 ? -5.112 18.579 2.189 1.00 0.00 75 LYS A C 20
ATOM 31744 O O . LYS A 1 77 ? -3.916 18.530 1.948 1.00 0.00 75 LYS A O 20
ATOM 31763 N N . TYR A 1 78 ? -5.800 17.583 2.783 1.00 0.00 76 TYR A N 20
ATOM 31764 C CA . TYR A 1 78 ? -5.195 16.313 3.201 1.00 0.00 76 TYR A CA 20
ATOM 31765 C C . TYR A 1 78 ? -4.484 15.656 2.016 1.00 0.00 76 TYR A C 20
ATOM 31766 O O . TYR A 1 78 ? -3.287 15.387 2.072 1.00 0.00 76 TYR A O 20
ATOM 31784 N N . ARG A 1 79 ? -5.253 15.459 0.941 1.00 0.00 77 ARG A N 20
ATOM 31785 C CA . ARG A 1 79 ? -4.793 14.769 -0.267 1.00 0.00 77 ARG A CA 20
ATOM 31786 C C . ARG A 1 79 ? -3.748 15.595 -1.063 1.00 0.00 77 ARG A C 20
ATOM 31787 O O . ARG A 1 79 ? -2.733 15.052 -1.505 1.00 0.00 77 ARG A O 20
ATOM 31808 N N . GLN A 1 80 ? -4.008 16.908 -1.238 1.00 0.00 78 GLN A N 20
ATOM 31809 C CA . GLN A 1 80 ? -3.142 17.813 -2.029 1.00 0.00 78 GLN A CA 20
ATOM 31810 C C . GLN A 1 80 ? -1.775 18.040 -1.356 1.00 0.00 78 GLN A C 20
ATOM 31811 O O . GLN A 1 80 ? -0.730 17.957 -2.011 1.00 0.00 78 GLN A O 20
ATOM 31825 N N . ALA A 1 81 ? -1.801 18.324 -0.042 1.00 0.00 79 ALA A N 20
ATOM 31826 C CA . ALA A 1 81 ? -0.579 18.538 0.765 1.00 0.00 79 ALA A CA 20
ATOM 31827 C C . ALA A 1 81 ? 0.276 17.267 0.808 1.00 0.00 79 ALA A C 20
ATOM 31828 O O . ALA A 1 81 ? 1.501 17.339 0.767 1.00 0.00 79 ALA A O 20
ATOM 31835 N N . LEU A 1 82 ? -0.395 16.111 0.899 1.00 0.00 80 LEU A N 20
ATOM 31836 C CA . LEU A 1 82 ? 0.226 14.774 0.825 1.00 0.00 80 LEU A CA 20
ATOM 31837 C C . LEU A 1 82 ? 1.050 14.616 -0.481 1.00 0.00 80 LEU A C 20
ATOM 31838 O O . LEU A 1 82 ? 2.165 14.084 -0.458 1.00 0.00 80 LEU A O 20
ATOM 31854 N N . ARG A 1 83 ? 0.493 15.114 -1.606 1.00 0.00 81 ARG A N 20
ATOM 31855 C CA . ARG A 1 83 ? 1.162 15.078 -2.932 1.00 0.00 81 ARG A CA 20
ATOM 31856 C C . ARG A 1 83 ? 2.300 16.114 -3.025 1.00 0.00 81 ARG A C 20
ATOM 31857 O O . ARG A 1 83 ? 3.252 15.935 -3.791 1.00 0.00 81 ARG A O 20
ATOM 31878 N N . ASP A 1 84 ? 2.164 17.210 -2.248 1.00 0.00 82 ASP A N 20
ATOM 31879 C CA . ASP A 1 84 ? 3.157 18.308 -2.193 1.00 0.00 82 ASP A CA 20
ATOM 31880 C C . ASP A 1 84 ? 4.508 17.779 -1.660 1.00 0.00 82 ASP A C 20
ATOM 31881 O O . ASP A 1 84 ? 5.578 18.282 -2.040 1.00 0.00 82 ASP A O 20
ATOM 31890 N N . LEU A 1 85 ? 4.444 16.747 -0.785 1.00 0.00 83 LEU A N 20
ATOM 31891 C CA . LEU A 1 85 ? 5.632 15.995 -0.336 1.00 0.00 83 LEU A CA 20
ATOM 31892 C C . LEU A 1 85 ? 6.115 15.068 -1.480 1.00 0.00 83 LEU A C 20
ATOM 31893 O O . LEU A 1 85 ? 5.358 14.187 -1.910 1.00 0.00 83 LEU A O 20
ATOM 31909 N N . PRO A 1 86 ? 7.368 15.271 -2.011 1.00 0.00 84 PRO A N 20
ATOM 31910 C CA . PRO A 1 86 ? 7.931 14.409 -3.074 1.00 0.00 84 PRO A CA 20
ATOM 31911 C C . PRO A 1 86 ? 8.266 12.985 -2.567 1.00 0.00 84 PRO A C 20
ATOM 31912 O O . PRO A 1 86 ? 9.295 12.753 -1.924 1.00 0.00 84 PRO A O 20
ATOM 31923 N N . GLU A 1 87 ? 7.332 12.055 -2.815 1.00 0.00 85 GLU A N 20
ATOM 31924 C CA . GLU A 1 87 ? 7.555 10.603 -2.647 1.00 0.00 85 GLU A CA 20
ATOM 31925 C C . GLU A 1 87 ? 8.082 9.992 -3.970 1.00 0.00 85 GLU A C 20
ATOM 31926 O O . GLU A 1 87 ? 8.464 8.819 -4.032 1.00 0.00 85 GLU A O 20
ATOM 31938 N N . THR A 1 88 ? 8.085 10.831 -5.026 1.00 0.00 86 THR A N 20
ATOM 31939 C CA . THR A 1 88 ? 8.566 10.481 -6.370 1.00 0.00 86 THR A CA 20
ATOM 31940 C C . THR A 1 88 ? 10.109 10.535 -6.464 1.00 0.00 86 THR A C 20
ATOM 31941 O O . THR A 1 88 ? 10.682 10.212 -7.510 1.00 0.00 86 THR A O 20
ATOM 31952 N N . VAL A 1 89 ? 10.779 10.924 -5.359 1.00 0.00 87 VAL A N 20
ATOM 31953 C CA . VAL A 1 89 ? 12.253 10.994 -5.287 1.00 0.00 87 VAL A CA 20
ATOM 31954 C C . VAL A 1 89 ? 12.816 9.866 -4.394 1.00 0.00 87 VAL A C 20
ATOM 31955 O O . VAL A 1 89 ? 12.153 9.407 -3.452 1.00 0.00 87 VAL A O 20
ATOM 31968 N N . THR A 1 90 ? 14.035 9.419 -4.728 1.00 0.00 88 THR A N 20
ATOM 31969 C CA . THR A 1 90 ? 14.838 8.503 -3.896 1.00 0.00 88 THR A CA 20
ATOM 31970 C C . THR A 1 90 ? 15.729 9.318 -2.925 1.00 0.00 88 THR A C 20
ATOM 31971 O O . THR A 1 90 ? 16.169 8.803 -1.894 1.00 0.00 88 THR A O 20
ATOM 31982 N N . ASP A 1 91 ? 15.938 10.617 -3.268 1.00 0.00 89 ASP A N 20
ATOM 31983 C CA . ASP A 1 91 ? 16.797 11.556 -2.505 1.00 0.00 89 ASP A CA 20
ATOM 31984 C C . ASP A 1 91 ? 16.394 11.610 -1.016 1.00 0.00 89 ASP A C 20
ATOM 31985 O O . ASP A 1 91 ? 17.178 11.209 -0.143 1.00 0.00 89 ASP A O 20
ATOM 31994 N N . LEU A 1 92 ? 15.174 12.104 -0.734 1.00 0.00 90 LEU A N 20
ATOM 31995 C CA . LEU A 1 92 ? 14.561 12.024 0.601 1.00 0.00 90 LEU A CA 20
ATOM 31996 C C . LEU A 1 92 ? 13.220 11.277 0.481 1.00 0.00 90 LEU A C 20
ATOM 31997 O O . LEU A 1 92 ? 12.178 11.868 0.177 1.00 0.00 90 LEU A O 20
ATOM 32013 N N . SER A 1 93 ? 13.284 9.952 0.699 1.00 0.00 91 SER A N 20
ATOM 32014 C CA . SER A 1 93 ? 12.126 9.038 0.655 1.00 0.00 91 SER A CA 20
ATOM 32015 C C . SER A 1 93 ? 11.441 8.933 2.048 1.00 0.00 91 SER A C 20
ATOM 32016 O O . SER A 1 93 ? 10.746 7.955 2.341 1.00 0.00 91 SER A O 20
ATOM 32024 N N . GLN A 1 94 ? 11.638 9.969 2.890 1.00 0.00 92 GLN A N 20
ATOM 32025 C CA . GLN A 1 94 ? 11.056 10.064 4.240 1.00 0.00 92 GLN A CA 20
ATOM 32026 C C . GLN A 1 94 ? 9.617 10.634 4.165 1.00 0.00 92 GLN A C 20
ATOM 32027 O O . GLN A 1 94 ? 9.411 11.857 4.091 1.00 0.00 92 GLN A O 20
ATOM 32041 N N . ILE A 1 95 ? 8.622 9.722 4.135 1.00 0.00 93 ILE A N 20
ATOM 32042 C CA . ILE A 1 95 ? 7.204 10.094 4.014 1.00 0.00 93 ILE A CA 20
ATOM 32043 C C . ILE A 1 95 ? 6.610 10.497 5.385 1.00 0.00 93 ILE A C 20
ATOM 32044 O O . ILE A 1 95 ? 6.267 9.653 6.221 1.00 0.00 93 ILE A O 20
ATOM 32060 N N . VAL A 1 96 ? 6.584 11.812 5.647 1.00 0.00 94 VAL A N 20
ATOM 32061 C CA . VAL A 1 96 ? 5.873 12.404 6.780 1.00 0.00 94 VAL A CA 20
ATOM 32062 C C . VAL A 1 96 ? 4.896 13.460 6.217 1.00 0.00 94 VAL A C 20
ATOM 32063 O O . VAL A 1 96 ? 5.239 14.624 5.984 1.00 0.00 94 VAL A O 20
ATOM 32076 N N . TRP A 1 97 ? 3.694 12.970 5.881 1.00 0.00 95 TRP A N 20
ATOM 32077 C CA . TRP A 1 97 ? 2.607 13.750 5.254 1.00 0.00 95 TRP A CA 20
ATOM 32078 C C . TRP A 1 97 ? 1.377 13.792 6.192 1.00 0.00 95 TRP A C 20
ATOM 32079 O O . TRP A 1 97 ? 1.351 13.011 7.152 1.00 0.00 95 TRP A O 20
ATOM 32100 N N . PRO A 1 98 ? 0.344 14.699 5.962 1.00 0.00 96 PRO A N 20
ATOM 32101 C CA . PRO A 1 98 ? -0.808 14.849 6.891 1.00 0.00 96 PRO A CA 20
ATOM 32102 C C . PRO A 1 98 ? -1.547 13.525 7.157 1.00 0.00 96 PRO A C 20
ATOM 32103 O O . PRO A 1 98 ? -1.638 12.661 6.279 1.00 0.00 96 PRO A O 20
ATOM 32114 N N . GLN A 1 99 ? -2.002 13.372 8.404 1.00 0.00 97 GLN A N 20
ATOM 32115 C CA . GLN A 1 99 ? -2.979 12.350 8.795 1.00 0.00 97 GLN A CA 20
ATOM 32116 C C . GLN A 1 99 ? -4.381 12.949 8.606 1.00 0.00 97 GLN A C 20
ATOM 32117 O O . GLN A 1 99 ? -4.548 14.179 8.712 1.00 0.00 97 GLN A O 20
ATOM 32131 N N . LEU A 1 100 ? -5.372 12.092 8.301 1.00 0.00 98 LEU A N 20
ATOM 32132 C CA . LEU A 1 100 ? -6.746 12.533 7.998 1.00 0.00 98 LEU A CA 20
ATOM 32133 C C . LEU A 1 100 ? -7.372 13.306 9.187 1.00 0.00 98 LEU A C 20
ATOM 32134 O O . LEU A 1 100 ? -7.188 12.905 10.339 1.00 0.00 98 LEU A O 20
ATOM 32150 N N . PRO A 1 101 ? -8.058 14.462 8.913 1.00 0.00 99 PRO A N 20
ATOM 32151 C CA . PRO A 1 101 ? -8.489 15.439 9.959 1.00 0.00 99 PRO A CA 20
ATOM 32152 C C . PRO A 1 101 ? -9.398 14.848 11.065 1.00 0.00 99 PRO A C 20
ATOM 32153 O O . PRO A 1 101 ? -9.272 15.215 12.244 1.00 0.00 99 PRO A O 20
ATOM 32164 N N . VAL A 1 102 ? -10.298 13.931 10.677 1.00 0.00 100 VAL A N 20
ATOM 32165 C CA . VAL A 1 102 ? -11.322 13.372 11.579 1.00 0.00 100 VAL A CA 20
ATOM 32166 C C . VAL A 1 102 ? -10.749 12.126 12.313 1.00 0.00 100 VAL A C 20
ATOM 32167 O O . VAL A 1 102 ? -10.336 12.255 13.485 1.00 0.00 100 VAL A O 20
#

Secondary structure (DSSP, 8-state):
--EEEEEETTEEEEEE-HHHHHHTS---HHHHHHHHHHHHHHHHHHHHHHHHHHTHHHHSTTS---HHHHHHHHHHHHHHHHS---SS--S----PPP--

Foldseek 3Di:
DAQQWFQAPVGIDGGGHPVCCCVVRVGDVVSVVVRVLVCLLCVLVVVLVVLLVVLVQLCDPPDDDDPVLSVLNVCQNVQQVVPPCVDPPDVPRDGDDRPD

InterPro domains:
  IPR031893 Phage tail assembly chaperone-like domain [PF16778] (42-99)

CATH classification: 6.10.140.1310